Protein 2MB0 (pdb70)

Structure (mmCIF, N/CA/C/O backbone):
data_2MB0
#
_entry.id   2MB0
#
loop_
_entity.id
_entity.type
_entity.pdbx_description
1 polymer 'RNA-binding motif protein, X chromosome'
2 polymer "RNA_(5'-R(*AP*UP*CP*AP*AP*A)-3')"
#
loop_
_atom_site.group_PDB
_atom_site.id
_atom_site.type_symbol
_atom_site.label_atom_id
_atom_site.label_alt_id
_atom_site.label_comp_id
_atom_site.label_asym_id
_atom_site.label_entity_id
_atom_site.label_seq_id
_atom_site.pdbx_PDB_ins_code
_atom_site.Cartn_x
_atom_site.Cartn_y
_atom_site.Cartn_z
_atom_site.occupancy
_atom_site.B_iso_or_equiv
_atom_site.auth_seq_id
_atom_site.auth_comp_id
_atom_site.auth_asym_id
_atom_site.auth_atom_id
_atom_site.pdbx_PDB_model_num
ATOM 1 N N . MET A 1 1 ? -3.209 4.097 -0.618 1.00 0.00 1 MET B N 1
ATOM 2 C CA . MET A 1 1 ? -2.686 4.502 -1.936 1.00 0.00 1 MET B CA 1
ATOM 3 C C . MET A 1 1 ? -2.637 3.313 -2.880 1.00 0.00 1 MET B C 1
ATOM 4 O O . MET A 1 1 ? -1.837 2.399 -2.689 1.00 0.00 1 MET B O 1
ATOM 20 N N . VAL A 1 2 ? -3.496 3.330 -3.901 1.00 0.00 2 VAL B N 1
ATOM 21 C CA . VAL A 1 2 ? -3.496 2.317 -4.942 1.00 0.00 2 VAL B CA 1
ATOM 22 C C . VAL A 1 2 ? -2.743 2.886 -6.137 1.00 0.00 2 VAL B C 1
ATOM 23 O O . VAL A 1 2 ? -3.211 3.796 -6.818 1.00 0.00 2 VAL B O 1
ATOM 36 N N . GLU A 1 3 ? -1.558 2.336 -6.383 1.00 0.00 3 GLU B N 1
ATOM 37 C CA . GLU A 1 3 ? -0.674 2.816 -7.429 1.00 0.00 3 GLU B CA 1
ATOM 38 C C . GLU A 1 3 ? -0.142 1.668 -8.274 1.00 0.00 3 GLU B C 1
ATOM 39 O O . GLU A 1 3 ? 0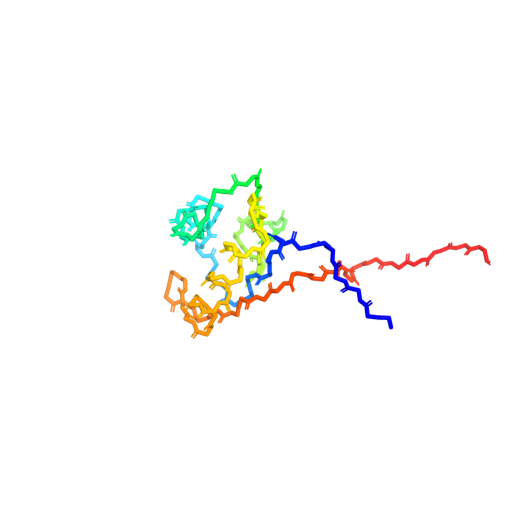.263 0.625 -7.764 1.00 0.00 3 GLU B O 1
ATOM 51 N N . ALA A 1 4 ? -0.151 1.892 -9.588 1.00 0.00 4 ALA B N 1
ATOM 52 C CA . ALA A 1 4 ? 0.377 0.968 -10.569 1.00 0.00 4 ALA B CA 1
ATOM 53 C C . ALA A 1 4 ? 1.102 1.788 -11.629 1.00 0.00 4 ALA B C 1
ATOM 54 O O . ALA A 1 4 ? 0.501 2.593 -12.336 1.00 0.00 4 ALA B O 1
ATOM 61 N N . ASP A 1 5 ? 2.412 1.566 -11.716 1.00 0.00 5 ASP B N 1
ATOM 62 C CA . ASP A 1 5 ? 3.312 2.294 -12.597 1.00 0.00 5 ASP B CA 1
ATOM 63 C C . ASP A 1 5 ? 3.149 1.882 -14.064 1.00 0.00 5 ASP B C 1
ATOM 64 O O . ASP A 1 5 ? 3.999 1.179 -14.608 1.00 0.00 5 ASP B O 1
ATOM 73 N N . ARG A 1 6 ? 2.041 2.343 -14.666 1.00 0.00 6 ARG B N 1
ATOM 74 C CA . ARG A 1 6 ? 1.621 2.197 -16.062 1.00 0.00 6 ARG B CA 1
ATOM 75 C C . ARG A 1 6 ? 1.607 0.766 -16.620 1.00 0.00 6 ARG B C 1
ATOM 76 O O . ARG A 1 6 ? 2.420 -0.074 -16.235 1.00 0.00 6 ARG B O 1
ATOM 97 N N . PRO A 1 7 ? 0.678 0.470 -17.542 1.00 0.00 7 PRO B N 1
ATOM 98 C CA . PRO A 1 7 ? 0.565 -0.827 -18.191 1.00 0.00 7 PRO B CA 1
ATOM 99 C C . PRO A 1 7 ? 1.863 -1.262 -18.863 1.00 0.00 7 PRO B C 1
ATOM 100 O O . PRO A 1 7 ? 2.597 -0.432 -19.396 1.00 0.00 7 PRO B O 1
ATOM 111 N N . GLY A 1 8 ? 2.146 -2.567 -18.844 1.00 0.00 8 GLY B N 1
ATOM 112 C CA . GLY A 1 8 ? 3.266 -3.122 -19.576 1.00 0.00 8 GLY B CA 1
ATOM 113 C C . GLY A 1 8 ? 4.411 -3.450 -18.639 1.00 0.00 8 GLY B C 1
ATOM 114 O O . GLY A 1 8 ? 5.313 -4.186 -19.029 1.00 0.00 8 GLY B O 1
ATOM 118 N N . LYS A 1 9 ? 4.392 -2.921 -17.409 1.00 0.00 9 LYS B N 1
ATOM 119 C CA . LYS A 1 9 ? 5.443 -3.230 -16.465 1.00 0.00 9 LYS B CA 1
ATOM 120 C C . LYS A 1 9 ? 4.951 -4.325 -15.542 1.00 0.00 9 LYS B C 1
ATOM 121 O O . LYS A 1 9 ? 3.876 -4.215 -14.957 1.00 0.00 9 LYS B O 1
ATOM 140 N N . LEU A 1 10 ? 5.739 -5.386 -15.410 1.00 0.00 10 LEU B N 1
ATOM 141 C CA . LEU A 1 10 ? 5.360 -6.534 -14.615 1.00 0.00 10 LEU B CA 1
ATOM 142 C C . LEU A 1 10 ? 6.255 -6.639 -13.390 1.00 0.00 10 LEU B C 1
ATOM 143 O O . LEU A 1 10 ? 7.379 -6.141 -13.392 1.00 0.00 10 LEU B O 1
ATOM 159 N N . PHE A 1 11 ? 5.737 -7.293 -12.352 1.00 0.00 11 PHE B N 1
ATOM 160 C CA . PHE A 1 11 ? 6.470 -7.642 -11.153 1.00 0.00 11 PHE B CA 1
ATOM 161 C C . PHE A 1 11 ? 6.666 -9.147 -11.163 1.00 0.00 11 PHE B C 1
ATOM 162 O O . PHE A 1 11 ? 5.702 -9.891 -11.342 1.00 0.00 11 PHE B O 1
ATOM 179 N N . ILE A 1 12 ? 7.905 -9.594 -10.974 1.00 0.00 12 ILE B N 1
ATOM 180 C CA . ILE A 1 12 ? 8.259 -10.999 -11.079 1.00 0.00 12 ILE B CA 1
ATOM 181 C C . ILE A 1 12 ? 8.830 -11.476 -9.746 1.00 0.00 12 ILE B C 1
ATOM 182 O O . ILE A 1 12 ? 10.044 -11.571 -9.594 1.00 0.00 12 ILE B O 1
ATOM 198 N N . GLY A 1 13 ? 7.966 -11.774 -8.769 1.00 0.00 13 GLY B N 1
ATOM 199 C CA . GLY A 1 13 ? 8.435 -12.126 -7.434 1.00 0.00 13 GLY B CA 1
ATOM 200 C C . GLY A 1 13 ? 8.552 -13.637 -7.237 1.00 0.00 13 GLY B C 1
ATOM 201 O O . GLY A 1 13 ? 7.745 -14.389 -7.774 1.00 0.00 13 GLY B O 1
ATOM 205 N N . GLY A 1 14 ? 9.550 -14.085 -6.472 1.00 0.00 14 GLY B N 1
ATOM 206 C CA . GLY A 1 14 ? 9.706 -15.486 -6.102 1.00 0.00 14 GLY B CA 1
ATOM 207 C C . GLY A 1 14 ? 10.783 -16.168 -6.936 1.00 0.00 14 GLY B C 1
ATOM 208 O O . GLY A 1 14 ? 10.934 -17.390 -6.886 1.00 0.00 14 GLY B O 1
ATOM 212 N N . LEU A 1 15 ? 11.535 -15.377 -7.707 1.00 0.00 15 LEU B N 1
ATOM 213 C CA . LEU A 1 15 ? 12.554 -15.890 -8.604 1.00 0.00 15 LEU B CA 1
ATOM 214 C C . LEU A 1 15 ? 13.697 -16.540 -7.840 1.00 0.00 15 LEU B C 1
ATOM 215 O O . LEU A 1 15 ? 13.862 -16.349 -6.635 1.00 0.00 15 LEU B O 1
ATOM 231 N N . ASN A 1 16 ? 14.499 -17.321 -8.567 1.00 0.00 16 ASN B N 1
ATOM 232 C CA . ASN A 1 16 ? 15.678 -17.956 -8.031 1.00 0.00 16 ASN B CA 1
ATOM 233 C C . ASN A 1 16 ? 16.795 -16.933 -7.843 1.00 0.00 16 ASN B C 1
ATOM 234 O O . ASN A 1 16 ? 16.782 -15.869 -8.461 1.00 0.00 16 ASN B O 1
ATOM 245 N N . THR A 1 17 ? 17.771 -17.245 -6.992 1.00 0.00 17 THR B N 1
ATOM 246 C CA . THR A 1 17 ? 18.916 -16.372 -6.779 1.00 0.00 17 THR B CA 1
ATOM 247 C C . THR A 1 17 ? 19.871 -16.454 -7.965 1.00 0.00 17 THR B C 1
ATOM 248 O O . THR A 1 17 ? 20.794 -15.650 -8.084 1.00 0.00 17 THR B O 1
ATOM 259 N N . GLU A 1 18 ? 19.638 -17.435 -8.837 1.00 0.00 18 GLU B N 1
ATOM 260 C CA . GLU A 1 18 ? 20.499 -17.743 -9.966 1.00 0.00 18 GLU B CA 1
ATOM 261 C C . GLU A 1 18 ? 19.976 -17.093 -11.244 1.00 0.00 18 GLU B C 1
ATOM 262 O O . GLU A 1 18 ? 20.656 -17.092 -12.268 1.00 0.00 18 GLU B O 1
ATOM 274 N N . THR A 1 19 ? 18.761 -16.535 -11.184 1.00 0.00 19 THR B N 1
ATOM 275 C CA . THR A 1 19 ? 18.144 -15.867 -12.317 1.00 0.00 19 THR B CA 1
ATOM 276 C C . THR A 1 19 ? 18.761 -14.487 -12.505 1.00 0.00 19 THR B C 1
ATOM 277 O O . THR A 1 19 ? 19.109 -13.819 -11.532 1.00 0.00 19 THR B O 1
ATOM 288 N N . ASN A 1 20 ? 18.892 -14.063 -13.763 1.00 0.00 20 ASN B N 1
ATOM 289 C CA . ASN A 1 20 ? 19.367 -12.730 -14.089 1.00 0.00 20 ASN B CA 1
ATOM 290 C C . ASN A 1 20 ? 18.497 -12.140 -15.186 1.00 0.00 20 ASN B C 1
ATOM 291 O O . ASN A 1 20 ? 17.449 -12.682 -15.523 1.00 0.00 20 ASN B O 1
ATOM 302 N N . GLU A 1 21 ? 18.950 -11.020 -15.740 1.00 0.00 21 GLU B N 1
ATOM 303 C CA . GLU A 1 21 ? 18.188 -10.257 -16.710 1.00 0.00 21 GLU B CA 1
ATOM 304 C C . GLU A 1 21 ? 18.086 -11.013 -18.032 1.00 0.00 21 GLU B C 1
ATOM 305 O O . GLU A 1 21 ? 17.066 -10.930 -18.706 1.00 0.00 21 GLU B O 1
ATOM 317 N N . LYS A 1 22 ? 19.133 -11.754 -18.411 1.00 0.00 22 LYS B N 1
ATOM 318 C CA . LYS A 1 22 ? 19.136 -12.464 -19.682 1.00 0.00 22 LYS B CA 1
ATOM 319 C C . LYS A 1 22 ? 18.095 -13.580 -19.688 1.00 0.00 22 LYS B C 1
ATOM 320 O O . LYS A 1 22 ? 17.562 -13.926 -20.738 1.00 0.00 22 LYS B O 1
ATOM 339 N N . ALA A 1 23 ? 17.798 -14.146 -18.520 1.00 0.00 23 ALA B N 1
ATOM 340 C CA . ALA A 1 23 ? 16.850 -15.241 -18.420 1.00 0.00 23 ALA B CA 1
ATOM 341 C C . ALA A 1 23 ? 15.443 -14.661 -18.355 1.00 0.00 23 ALA B C 1
ATOM 342 O O . ALA A 1 23 ? 14.462 -15.325 -18.677 1.00 0.00 23 ALA B O 1
ATOM 349 N N . LEU A 1 24 ? 15.365 -13.401 -17.929 1.00 0.00 24 LEU B N 1
ATOM 350 C CA . LEU A 1 24 ? 14.138 -12.675 -17.701 1.00 0.00 24 LEU B CA 1
ATOM 351 C C . LEU A 1 24 ? 13.686 -12.009 -18.993 1.00 0.00 24 LEU B C 1
ATOM 352 O O . LEU A 1 24 ? 12.497 -11.796 -19.202 1.00 0.00 24 LEU B O 1
ATOM 368 N N . GLU A 1 25 ? 14.639 -11.682 -19.865 1.00 0.00 25 GLU B N 1
ATOM 369 C CA . GLU A 1 25 ? 14.314 -11.179 -21.188 1.00 0.00 25 GLU B CA 1
ATOM 370 C C . GLU A 1 25 ? 13.965 -12.333 -22.115 1.00 0.00 25 GLU B C 1
ATOM 371 O O . GLU A 1 25 ? 13.185 -12.192 -23.053 1.00 0.00 25 GLU B O 1
ATOM 383 N N . ALA A 1 26 ? 14.568 -13.484 -21.828 1.00 0.00 26 ALA B N 1
ATOM 384 C CA . ALA A 1 26 ? 14.447 -14.673 -22.654 1.00 0.00 26 ALA B CA 1
ATOM 385 C C . ALA A 1 26 ? 13.145 -15.413 -22.372 1.00 0.00 26 ALA B C 1
ATOM 386 O O . ALA A 1 26 ? 12.669 -16.167 -23.219 1.00 0.00 26 ALA B O 1
ATOM 393 N N . VAL A 1 27 ? 12.577 -15.195 -21.186 1.00 0.00 27 VAL B N 1
ATOM 394 C CA . VAL A 1 27 ? 11.394 -15.917 -20.748 1.00 0.00 27 VAL B CA 1
ATOM 395 C C . VAL A 1 27 ? 10.123 -15.093 -20.872 1.00 0.00 27 VAL B C 1
ATOM 396 O O . VAL A 1 27 ? 9.057 -15.621 -21.179 1.00 0.00 27 VAL B O 1
ATOM 409 N N . PHE A 1 28 ? 10.230 -13.789 -20.636 1.00 0.00 28 PHE B N 1
ATOM 410 C CA . PHE A 1 28 ? 9.095 -12.895 -20.814 1.00 0.00 28 PHE B CA 1
ATOM 411 C C . PHE A 1 28 ? 9.075 -12.303 -22.219 1.00 0.00 28 PHE B C 1
ATOM 412 O O . PHE A 1 28 ? 8.090 -11.689 -22.618 1.00 0.00 28 PHE B O 1
ATOM 429 N N . GLY A 1 29 ? 10.158 -12.488 -22.978 1.00 0.00 29 GLY B N 1
ATOM 430 C CA . GLY A 1 29 ? 10.196 -12.033 -24.362 1.00 0.00 29 GLY B CA 1
ATOM 431 C C . GLY A 1 29 ? 9.398 -12.978 -25.255 1.00 0.00 29 GLY B C 1
ATOM 432 O O . GLY A 1 29 ? 9.256 -12.745 -26.453 1.00 0.00 29 GLY B O 1
ATOM 436 N N . LYS A 1 30 ? 8.874 -14.052 -24.654 1.00 0.00 30 LYS B N 1
ATOM 437 C CA . LYS A 1 30 ? 8.096 -15.082 -25.320 1.00 0.00 30 LYS B CA 1
ATOM 438 C C . LYS A 1 30 ? 6.645 -14.649 -25.492 1.00 0.00 30 LYS B C 1
ATOM 439 O O . LYS A 1 30 ? 5.887 -15.278 -26.230 1.00 0.00 30 LYS B O 1
ATOM 458 N N . TYR A 1 31 ? 6.274 -13.574 -24.798 1.00 0.00 31 TYR B N 1
ATOM 459 C CA . TYR A 1 31 ? 4.917 -13.056 -24.799 1.00 0.00 31 TYR B CA 1
ATOM 460 C C . TYR A 1 31 ? 4.806 -11.695 -25.486 1.00 0.00 31 TYR B C 1
ATOM 461 O O . TYR A 1 31 ? 3.707 -11.301 -25.872 1.00 0.00 31 TYR B O 1
ATOM 479 N N . GLY A 1 32 ? 5.920 -10.975 -25.642 1.00 0.00 32 GLY B N 1
ATOM 480 C CA . GLY A 1 32 ? 5.905 -9.659 -26.258 1.00 0.00 32 GLY B CA 1
ATOM 481 C C . GLY A 1 32 ? 7.294 -9.083 -26.419 1.00 0.00 32 GLY B C 1
ATOM 482 O O . GLY A 1 32 ? 8.256 -9.567 -25.821 1.00 0.00 32 GLY B O 1
ATOM 486 N N . ARG A 1 33 ? 7.393 -8.033 -27.237 1.00 0.00 33 ARG B N 1
ATOM 487 C CA . ARG A 1 33 ? 8.641 -7.351 -27.452 1.00 0.00 33 ARG B CA 1
ATOM 488 C C . ARG A 1 33 ? 8.961 -6.535 -26.216 1.00 0.00 33 ARG B C 1
ATOM 489 O O . ARG A 1 33 ? 8.230 -5.618 -25.852 1.00 0.00 33 ARG B O 1
ATOM 510 N N . ILE A 1 34 ? 10.064 -6.884 -25.570 1.00 0.00 34 ILE B N 1
ATOM 511 C CA . ILE A 1 34 ? 10.529 -6.198 -24.378 1.00 0.00 34 ILE B CA 1
ATOM 512 C C . ILE A 1 34 ? 11.164 -4.861 -24.741 1.00 0.00 34 ILE B C 1
ATOM 513 O O . ILE A 1 34 ? 11.856 -4.752 -25.752 1.00 0.00 34 ILE B O 1
ATOM 529 N N . VAL A 1 35 ? 10.922 -3.846 -23.905 1.00 0.00 35 VAL B N 1
ATOM 530 C CA . VAL A 1 35 ? 11.531 -2.531 -24.052 1.00 0.00 35 VAL B CA 1
ATOM 531 C C . VAL A 1 35 ? 12.517 -2.282 -22.915 1.00 0.00 35 VAL B C 1
ATOM 532 O O . VAL A 1 35 ? 13.424 -1.464 -23.052 1.00 0.00 35 VAL B O 1
ATOM 545 N N . GLU A 1 36 ? 12.340 -2.985 -21.793 1.00 0.00 36 GLU B N 1
ATOM 546 C CA . GLU A 1 36 ? 13.231 -2.885 -20.649 1.00 0.00 36 GLU B CA 1
ATOM 547 C C . GLU A 1 36 ? 13.054 -4.103 -19.747 1.00 0.00 36 GLU B C 1
ATOM 548 O O . GLU A 1 36 ? 11.961 -4.662 -19.667 1.00 0.00 36 GLU B O 1
ATOM 560 N N . VAL A 1 37 ? 14.121 -4.518 -19.061 1.00 0.00 37 VAL B N 1
ATOM 561 C CA . VAL A 1 37 ? 14.036 -5.543 -18.031 1.00 0.00 37 VAL B CA 1
ATOM 562 C C . VAL A 1 37 ? 14.839 -5.113 -16.815 1.00 0.00 37 VAL B C 1
ATOM 563 O O . VAL A 1 37 ? 15.882 -4.472 -16.932 1.00 0.00 37 VAL B O 1
ATOM 576 N N . LEU A 1 38 ? 14.326 -5.484 -15.643 1.00 0.00 38 LEU B N 1
ATOM 577 C CA . LEU A 1 38 ? 14.987 -5.268 -14.369 1.00 0.00 38 LEU B CA 1
ATOM 578 C C . LEU A 1 38 ? 15.189 -6.613 -13.704 1.00 0.00 38 LEU B C 1
ATOM 579 O O . LEU A 1 38 ? 14.455 -7.563 -13.967 1.00 0.00 38 LEU B O 1
ATOM 595 N N . LEU A 1 39 ? 16.191 -6.684 -12.840 1.00 0.00 39 LEU B N 1
ATOM 596 C CA . LEU A 1 39 ? 16.398 -7.827 -11.984 1.00 0.00 39 LEU B CA 1
ATOM 597 C C . LEU A 1 39 ? 17.058 -7.285 -10.733 1.00 0.00 39 LEU B C 1
ATOM 598 O O . LEU A 1 39 ? 18.160 -6.736 -10.800 1.00 0.00 39 LEU B O 1
ATOM 614 N N . MET A 1 40 ? 16.391 -7.431 -9.593 1.00 0.00 40 MET B N 1
ATOM 615 C CA . MET A 1 40 ? 16.859 -6.785 -8.385 1.00 0.00 40 MET B CA 1
ATOM 616 C C . MET A 1 40 ? 17.842 -7.706 -7.690 1.00 0.00 40 MET B C 1
ATOM 617 O O . MET A 1 40 ? 17.635 -8.917 -7.688 1.00 0.00 40 MET B O 1
ATOM 631 N N . LYS A 1 41 ? 18.907 -7.158 -7.099 1.00 0.00 41 LYS B N 1
ATOM 632 C CA . LYS A 1 41 ? 19.891 -7.994 -6.433 1.00 0.00 41 LYS B CA 1
ATOM 633 C C . LYS A 1 41 ? 20.570 -7.314 -5.256 1.00 0.00 41 LYS B C 1
ATOM 634 O O . LYS A 1 41 ? 20.602 -6.092 -5.140 1.00 0.00 41 LYS B O 1
ATOM 653 N N . ASP A 1 42 ? 21.111 -8.169 -4.385 1.00 0.00 42 ASP B N 1
ATOM 654 C CA . ASP A 1 42 ? 21.910 -7.773 -3.239 1.00 0.00 42 ASP B CA 1
ATOM 655 C C . ASP A 1 42 ? 23.104 -6.929 -3.696 1.00 0.00 42 ASP B C 1
ATOM 656 O O . ASP A 1 42 ? 23.640 -7.144 -4.783 1.00 0.00 42 ASP B O 1
ATOM 665 N N . ARG A 1 43 ? 23.524 -5.963 -2.874 1.00 0.00 43 ARG B N 1
ATOM 666 C CA . ARG A 1 43 ? 24.598 -5.044 -3.237 1.00 0.00 43 ARG B CA 1
ATOM 667 C C . ARG A 1 43 ? 25.977 -5.559 -2.826 1.00 0.00 43 ARG B C 1
ATOM 668 O O . ARG A 1 43 ? 26.985 -4.911 -3.111 1.00 0.00 43 ARG B O 1
ATOM 689 N N . GLU A 1 44 ? 26.025 -6.717 -2.166 1.00 0.00 44 GLU B N 1
ATOM 690 C CA . GLU A 1 44 ? 27.270 -7.326 -1.722 1.00 0.00 44 GLU B CA 1
ATOM 691 C C . GLU A 1 44 ? 27.513 -8.685 -2.382 1.00 0.00 44 GLU B C 1
ATOM 692 O O . GLU A 1 44 ? 28.635 -9.193 -2.320 1.00 0.00 44 GLU B O 1
ATOM 704 N N . THR A 1 45 ? 26.491 -9.274 -3.008 1.00 0.00 45 THR B N 1
ATOM 705 C CA . THR A 1 45 ? 26.637 -10.570 -3.671 1.00 0.00 45 THR B CA 1
ATOM 706 C C . THR A 1 45 ? 26.139 -10.524 -5.104 1.00 0.00 45 THR B C 1
ATOM 707 O O . THR A 1 45 ? 26.449 -11.420 -5.890 1.00 0.00 45 THR B O 1
ATOM 718 N N . ASN A 1 46 ? 25.372 -9.485 -5.450 1.00 0.00 46 ASN B N 1
ATOM 719 C CA . ASN A 1 46 ? 24.913 -9.277 -6.812 1.00 0.00 46 ASN B CA 1
ATOM 720 C C . ASN A 1 46 ? 24.123 -10.473 -7.358 1.00 0.00 46 ASN B C 1
ATOM 721 O O . ASN A 1 46 ? 24.033 -10.662 -8.570 1.00 0.00 46 ASN B O 1
ATOM 732 N N . LYS A 1 47 ? 23.548 -11.278 -6.458 1.00 0.00 47 LYS B N 1
ATOM 733 C CA . LYS A 1 47 ? 22.747 -12.447 -6.796 1.00 0.00 47 LYS B CA 1
ATOM 734 C C . LYS A 1 47 ? 21.385 -12.042 -7.334 1.00 0.00 47 LYS B C 1
ATOM 735 O O . LYS A 1 47 ? 21.208 -11.842 -8.536 1.00 0.00 47 LYS B O 1
ATOM 754 N N . SER A 1 48 ? 20.432 -11.924 -6.417 1.00 0.00 48 SER B N 1
ATOM 755 C CA . SER A 1 48 ? 19.056 -11.542 -6.672 1.00 0.00 48 SER B CA 1
ATOM 756 C C . SER A 1 48 ? 18.389 -11.182 -5.345 1.00 0.00 48 SER B C 1
ATOM 757 O O . SER A 1 48 ? 18.778 -11.694 -4.295 1.00 0.00 48 SER B O 1
ATOM 765 N N . ARG A 1 49 ? 17.382 -10.308 -5.390 1.00 0.00 49 ARG B N 1
ATOM 766 C CA . ARG A 1 49 ? 16.544 -9.993 -4.239 1.00 0.00 49 ARG B CA 1
ATOM 767 C C . ARG A 1 49 ? 15.355 -10.953 -4.220 1.00 0.00 49 ARG B C 1
ATOM 768 O O . ARG A 1 49 ? 14.527 -10.907 -3.313 1.00 0.00 49 ARG B O 1
ATOM 789 N N . GLY A 1 50 ? 15.275 -11.825 -5.231 1.00 0.00 50 GLY B N 1
ATOM 790 C CA . GLY A 1 50 ? 14.205 -12.799 -5.387 1.00 0.00 50 GLY B CA 1
ATOM 791 C C . GLY A 1 50 ? 13.003 -12.224 -6.130 1.00 0.00 50 GLY B C 1
ATOM 792 O O . GLY A 1 50 ? 12.014 -12.928 -6.319 1.00 0.00 50 GLY B O 1
ATOM 796 N N . PHE A 1 51 ? 13.070 -10.963 -6.562 1.00 0.00 51 PHE B N 1
ATOM 797 C CA . PHE A 1 51 ? 12.016 -10.391 -7.385 1.00 0.00 51 PHE B CA 1
ATOM 798 C C . PHE A 1 51 ? 12.618 -9.482 -8.452 1.00 0.00 51 PHE B C 1
ATOM 799 O O . PHE A 1 51 ? 13.764 -9.049 -8.340 1.00 0.00 51 PHE B O 1
ATOM 816 N N . ALA A 1 52 ? 11.837 -9.200 -9.495 1.00 0.00 52 ALA B N 1
ATOM 817 C CA . ALA A 1 52 ? 12.312 -8.442 -10.639 1.00 0.00 52 ALA B CA 1
ATOM 818 C C . ALA A 1 52 ? 11.162 -7.726 -11.344 1.00 0.00 52 ALA B C 1
ATOM 819 O O . ALA A 1 52 ? 10.017 -7.792 -10.896 1.00 0.00 52 ALA B O 1
ATOM 826 N N . PHE A 1 53 ? 11.475 -7.040 -12.448 1.00 0.00 53 PHE B N 1
ATOM 827 C CA . PHE A 1 53 ? 10.493 -6.300 -13.225 1.00 0.00 53 PHE B CA 1
ATOM 828 C C . PHE A 1 53 ? 10.800 -6.429 -14.715 1.00 0.00 53 PHE B C 1
ATOM 829 O O . PHE A 1 53 ? 11.919 -6.759 -15.094 1.00 0.00 53 PHE B O 1
ATOM 846 N N . VAL A 1 54 ? 9.806 -6.166 -15.565 1.00 0.00 54 VAL B N 1
ATOM 847 C CA . VAL A 1 54 ? 9.983 -6.200 -17.010 1.00 0.00 54 VAL B CA 1
ATOM 848 C C . VAL A 1 54 ? 8.962 -5.284 -17.661 1.00 0.00 54 VAL B C 1
ATOM 849 O O . VAL A 1 54 ? 7.814 -5.236 -17.226 1.00 0.00 54 VAL B O 1
ATOM 862 N N . THR A 1 55 ? 9.379 -4.560 -18.702 1.00 0.00 55 THR B N 1
ATOM 863 C CA . THR A 1 55 ? 8.491 -3.683 -19.444 1.00 0.00 55 THR B CA 1
ATOM 864 C C . THR A 1 55 ? 8.290 -4.207 -20.859 1.00 0.00 55 THR B C 1
ATOM 865 O O . THR A 1 55 ? 9.255 -4.389 -21.602 1.00 0.00 55 THR B O 1
ATOM 876 N N . PHE A 1 56 ? 7.028 -4.444 -21.220 1.00 0.00 56 PHE B N 1
ATOM 877 C CA . PHE A 1 56 ? 6.631 -4.871 -22.551 1.00 0.00 56 PHE B CA 1
ATOM 878 C C . PHE A 1 56 ? 6.277 -3.688 -23.447 1.00 0.00 56 PHE B C 1
ATOM 879 O O . PHE A 1 56 ? 5.914 -2.620 -22.953 1.00 0.00 56 PHE B O 1
ATOM 896 N N . GLU A 1 57 ? 6.378 -3.874 -24.765 1.00 0.00 57 GLU B N 1
ATOM 897 C CA . GLU A 1 57 ? 5.965 -2.873 -25.728 1.00 0.00 57 GLU B CA 1
ATOM 898 C C . GLU A 1 57 ? 4.441 -2.797 -25.825 1.00 0.00 57 GLU B C 1
ATOM 899 O O . GLU A 1 57 ? 3.911 -1.774 -26.254 1.00 0.00 57 GLU B O 1
ATOM 911 N N . SER A 1 58 ? 3.730 -3.862 -25.431 1.00 0.00 58 SER B N 1
ATOM 912 C CA . SER A 1 58 ? 2.275 -3.835 -25.384 1.00 0.00 58 SER B CA 1
ATOM 913 C C . SER A 1 58 ? 1.812 -4.146 -23.969 1.00 0.00 58 SER B C 1
ATOM 914 O O . SER A 1 58 ? 2.398 -4.995 -23.297 1.00 0.00 58 SER B O 1
ATOM 922 N N . PRO A 1 59 ? 0.758 -3.468 -23.499 1.00 0.00 59 PRO B N 1
ATOM 923 C CA . PRO A 1 59 ? 0.240 -3.658 -22.161 1.00 0.00 59 PRO B CA 1
ATOM 924 C C . PRO A 1 59 ? -0.499 -4.987 -22.064 1.00 0.00 59 PRO B C 1
ATOM 925 O O . PRO A 1 59 ? -0.847 -5.397 -20.963 1.00 0.00 59 PRO B O 1
ATOM 936 N N . ALA A 1 60 ? -0.741 -5.662 -23.194 1.00 0.00 60 ALA B N 1
ATOM 937 C CA . ALA A 1 60 ? -1.504 -6.897 -23.210 1.00 0.00 60 ALA B CA 1
ATOM 938 C C . ALA A 1 60 ? -0.604 -8.078 -23.552 1.00 0.00 60 ALA B C 1
ATOM 939 O O . ALA A 1 60 ? -0.994 -9.228 -23.354 1.00 0.00 60 ALA B O 1
ATOM 946 N N . ASP A 1 61 ? 0.600 -7.810 -24.061 1.00 0.00 61 ASP B N 1
ATOM 947 C CA . ASP A 1 61 ? 1.598 -8.853 -24.194 1.00 0.00 61 ASP B CA 1
ATOM 948 C C . ASP A 1 61 ? 2.094 -9.189 -22.790 1.00 0.00 61 ASP B C 1
ATOM 949 O O . ASP A 1 61 ? 2.508 -10.314 -22.519 1.00 0.00 61 ASP B O 1
ATOM 958 N N . ALA A 1 62 ? 2.038 -8.194 -21.899 1.00 0.00 62 ALA B N 1
ATOM 959 C CA . ALA A 1 62 ? 2.370 -8.373 -20.500 1.00 0.00 62 ALA B CA 1
ATOM 960 C C . ALA A 1 62 ? 1.230 -9.075 -19.768 1.00 0.00 62 ALA B C 1
ATOM 961 O O . ALA A 1 62 ? 1.471 -9.810 -18.818 1.00 0.00 62 ALA B O 1
ATOM 968 N N . LYS A 1 63 ? -0.017 -8.855 -20.206 1.00 0.00 63 LYS B N 1
ATOM 969 C CA . LYS A 1 63 ? -1.160 -9.557 -19.639 1.00 0.00 63 LYS B CA 1
ATOM 970 C C . LYS A 1 63 ? -1.084 -11.025 -20.021 1.00 0.00 63 LYS B C 1
ATOM 971 O O . LYS A 1 63 ? -1.413 -11.887 -19.218 1.00 0.00 63 LYS B O 1
ATOM 990 N N . ASP A 1 64 ? -0.652 -11.310 -21.249 1.00 0.00 64 ASP B N 1
ATOM 991 C CA . ASP A 1 64 ? -0.593 -12.677 -21.730 1.00 0.00 64 ASP B CA 1
ATOM 992 C C . ASP A 1 64 ? 0.489 -13.449 -20.993 1.00 0.00 64 ASP B C 1
ATOM 993 O O . ASP A 1 64 ? 0.349 -14.648 -20.772 1.00 0.00 64 ASP B O 1
ATOM 1002 N N . ALA A 1 65 ? 1.566 -12.759 -20.607 1.00 0.00 65 ALA B N 1
ATOM 1003 C CA . ALA A 1 65 ? 2.606 -13.368 -19.797 1.00 0.00 65 ALA B CA 1
ATOM 1004 C C . ALA A 1 65 ? 2.127 -13.493 -18.355 1.00 0.00 65 ALA B C 1
ATOM 1005 O O . ALA A 1 65 ? 2.316 -14.527 -17.721 1.00 0.00 65 ALA B O 1
ATOM 1012 N N . ALA A 1 66 ? 1.498 -12.443 -17.826 1.00 0.00 66 ALA B N 1
ATOM 1013 C CA . ALA A 1 66 ? 1.038 -12.434 -16.450 1.00 0.00 66 ALA B CA 1
ATOM 1014 C C . ALA A 1 66 ? -0.161 -13.369 -16.259 1.00 0.00 66 ALA B C 1
ATOM 1015 O O . ALA A 1 66 ? -0.607 -13.592 -15.135 1.00 0.00 66 ALA B O 1
ATOM 1022 N N . ARG A 1 67 ? -0.678 -13.920 -17.363 1.00 0.00 67 ARG B N 1
ATOM 1023 C CA . ARG A 1 67 ? -1.735 -14.926 -17.364 1.00 0.00 67 ARG B CA 1
ATOM 1024 C C . ARG A 1 67 ? -1.209 -16.321 -17.698 1.00 0.00 67 ARG B C 1
ATOM 1025 O O . ARG A 1 67 ? -2.003 -17.252 -17.830 1.00 0.00 67 ARG B O 1
ATOM 1046 N N . ASP A 1 68 ? 0.110 -16.490 -17.836 1.00 0.00 68 ASP B N 1
ATOM 1047 C CA . ASP A 1 68 ? 0.691 -17.753 -18.241 1.00 0.00 68 ASP B CA 1
ATOM 1048 C C . ASP A 1 68 ? 1.782 -18.143 -17.266 1.00 0.00 68 ASP B C 1
ATOM 1049 O O . ASP A 1 68 ? 1.794 -19.244 -16.724 1.00 0.00 68 ASP B O 1
ATOM 1058 N N . MET A 1 69 ? 2.691 -17.194 -17.063 1.00 0.00 69 MET B N 1
ATOM 1059 C CA . MET A 1 69 ? 3.868 -17.328 -16.245 1.00 0.00 69 MET B CA 1
ATOM 1060 C C . MET A 1 69 ? 3.570 -17.076 -14.769 1.00 0.00 69 MET B C 1
ATOM 1061 O O . MET A 1 69 ? 4.425 -17.325 -13.921 1.00 0.00 69 MET B O 1
ATOM 1075 N N . ASN A 1 70 ? 2.373 -16.591 -14.442 1.00 0.00 70 ASN B N 1
ATOM 1076 C CA . ASN A 1 70 ? 2.006 -16.349 -13.058 1.00 0.00 70 ASN B CA 1
ATOM 1077 C C . ASN A 1 70 ? 1.720 -17.683 -12.375 1.00 0.00 70 ASN B C 1
ATOM 1078 O O . ASN A 1 70 ? 0.891 -18.462 -12.843 1.00 0.00 70 ASN B O 1
ATOM 1089 N N . GLY A 1 71 ? 2.413 -17.943 -11.266 1.00 0.00 71 GLY B N 1
ATOM 1090 C CA . GLY A 1 71 ? 2.243 -19.163 -10.490 1.00 0.00 71 GLY B CA 1
ATOM 1091 C C . GLY A 1 71 ? 3.144 -20.287 -10.999 1.00 0.00 71 GLY B C 1
ATOM 1092 O O . GLY A 1 71 ? 3.192 -21.359 -10.396 1.00 0.00 71 GLY B O 1
ATOM 1096 N N . LYS A 1 72 ? 3.862 -20.053 -12.104 1.00 0.00 72 LYS B N 1
ATOM 1097 C CA . LYS A 1 72 ? 4.846 -20.960 -12.650 1.00 0.00 72 LYS B CA 1
ATOM 1098 C C . LYS A 1 72 ? 6.162 -20.783 -11.912 1.00 0.00 72 LYS B C 1
ATOM 1099 O O . LYS A 1 72 ? 6.189 -20.381 -10.755 1.00 0.00 72 LYS B O 1
ATOM 1118 N N . SER A 1 73 ? 7.259 -21.089 -12.599 1.00 0.00 73 SER B N 1
ATOM 1119 C CA . SER A 1 73 ? 8.585 -21.105 -12.012 1.00 0.00 73 SER B CA 1
ATOM 1120 C C . SER A 1 73 ? 9.647 -20.547 -12.938 1.00 0.00 73 SER B C 1
ATOM 1121 O O . SER A 1 73 ? 9.480 -20.491 -14.155 1.00 0.00 73 SER B O 1
ATOM 1129 N N . LEU A 1 74 ? 10.750 -20.136 -12.314 1.00 0.00 74 LEU B N 1
ATOM 1130 C CA . LEU A 1 74 ? 11.921 -19.630 -12.993 1.00 0.00 74 LEU B CA 1
ATOM 1131 C C . LEU A 1 74 ? 13.136 -20.256 -12.349 1.00 0.00 74 LEU B C 1
ATOM 1132 O O . LEU A 1 74 ? 13.285 -20.214 -11.127 1.00 0.00 74 LEU B O 1
ATOM 1148 N N . ASP A 1 75 ? 14.010 -20.833 -13.170 1.00 0.00 75 ASP B N 1
ATOM 1149 C CA . ASP A 1 75 ? 15.219 -21.455 -12.679 1.00 0.00 75 ASP B CA 1
ATOM 1150 C C . ASP A 1 75 ? 14.938 -22.470 -11.573 1.00 0.00 75 ASP B C 1
ATOM 1151 O O . ASP A 1 75 ? 15.808 -22.786 -10.764 1.00 0.00 75 ASP B O 1
ATOM 1160 N N . GLY A 1 76 ? 13.708 -22.983 -11.533 1.00 0.00 76 GLY B N 1
ATOM 1161 C CA . GLY A 1 76 ? 13.332 -24.008 -10.591 1.00 0.00 76 GLY B CA 1
ATOM 1162 C C . GLY A 1 76 ? 12.574 -23.481 -9.375 1.00 0.00 76 GLY B C 1
ATOM 1163 O O . GLY A 1 76 ? 12.151 -24.277 -8.537 1.00 0.00 76 GLY B O 1
ATOM 1167 N N . LYS A 1 77 ? 12.396 -22.157 -9.264 1.00 0.00 77 LYS B N 1
ATOM 1168 C CA . LYS A 1 77 ? 11.748 -21.536 -8.115 1.00 0.00 77 LYS B CA 1
ATOM 1169 C C . LYS A 1 77 ? 10.443 -20.871 -8.539 1.00 0.00 77 LYS B C 1
ATOM 1170 O O . LYS A 1 77 ? 10.414 -20.112 -9.503 1.00 0.00 77 LYS B O 1
ATOM 1189 N N . ALA A 1 78 ? 9.363 -21.165 -7.810 1.00 0.00 78 ALA B N 1
ATOM 1190 C CA . ALA A 1 78 ? 8.030 -20.714 -8.181 1.00 0.00 78 ALA B CA 1
ATOM 1191 C C . ALA A 1 78 ? 7.873 -19.204 -8.003 1.00 0.00 78 ALA B C 1
ATOM 1192 O O . ALA A 1 78 ? 8.358 -18.638 -7.027 1.00 0.00 78 ALA B O 1
ATOM 1199 N N . ILE A 1 79 ? 7.193 -18.560 -8.957 1.00 0.00 79 ILE B N 1
ATOM 1200 C CA . ILE A 1 79 ? 7.060 -17.109 -8.995 1.00 0.00 79 ILE B CA 1
ATOM 1201 C C . ILE A 1 79 ? 5.619 -16.605 -9.046 1.00 0.00 79 ILE B C 1
ATOM 1202 O O . ILE A 1 79 ? 4.662 -17.366 -9.155 1.00 0.00 79 ILE B O 1
ATOM 1218 N N . LYS A 1 80 ? 5.512 -15.276 -8.970 1.00 0.00 80 LYS B N 1
ATOM 1219 C CA . LYS A 1 80 ? 4.305 -14.501 -9.181 1.00 0.00 80 LYS B CA 1
ATOM 1220 C C . LYS A 1 80 ? 4.551 -13.568 -10.358 1.00 0.00 80 LYS B C 1
ATOM 1221 O O . LYS A 1 80 ? 5.665 -13.073 -10.518 1.00 0.00 80 LYS B O 1
ATOM 1240 N N . VAL A 1 81 ? 3.524 -13.324 -11.174 1.00 0.00 81 VAL B N 1
ATOM 1241 C CA . VAL A 1 81 ? 3.614 -12.342 -12.247 1.00 0.00 81 VAL B CA 1
ATOM 1242 C C . VAL A 1 81 ? 2.357 -11.485 -12.227 1.00 0.00 81 VAL B C 1
ATOM 1243 O O . VAL A 1 81 ? 1.245 -12.006 -12.243 1.00 0.00 81 VAL B O 1
ATOM 1256 N N . GLU A 1 82 ? 2.546 -10.166 -12.191 1.00 0.00 82 GLU B N 1
ATOM 1257 C CA . GLU A 1 82 ? 1.443 -9.222 -12.047 1.00 0.00 82 GLU B CA 1
ATOM 1258 C C . GLU A 1 82 ? 1.895 -7.858 -12.557 1.00 0.00 82 GLU B C 1
ATOM 1259 O O . GLU A 1 82 ? 3.091 -7.642 -12.728 1.00 0.00 82 GLU B O 1
ATOM 1271 N N . GLN A 1 83 ? 0.970 -6.931 -12.805 1.00 0.00 83 GLN B N 1
ATOM 1272 C CA . GLN A 1 83 ? 1.355 -5.568 -13.135 1.00 0.00 83 GLN B CA 1
ATOM 1273 C C . GLN A 1 83 ? 2.107 -4.994 -11.933 1.00 0.00 83 GLN B C 1
ATOM 1274 O O . GLN A 1 83 ? 1.715 -5.207 -10.786 1.00 0.00 83 GLN B O 1
ATOM 1288 N N . ALA A 1 84 ? 3.191 -4.266 -12.199 1.00 0.00 84 ALA B N 1
ATOM 1289 C CA . ALA A 1 84 ? 4.076 -3.788 -11.153 1.00 0.00 84 ALA B CA 1
ATOM 1290 C C . ALA A 1 84 ? 3.502 -2.596 -10.397 1.00 0.00 84 ALA B C 1
ATOM 1291 O O . ALA A 1 84 ? 2.703 -1.825 -10.933 1.00 0.00 84 ALA B O 1
ATOM 1298 N N . THR A 1 85 ? 3.929 -2.457 -9.142 1.00 0.00 85 THR B N 1
ATOM 1299 C CA . THR A 1 85 ? 3.636 -1.294 -8.320 1.00 0.00 85 THR B CA 1
ATOM 1300 C C . THR A 1 85 ? 4.923 -0.526 -8.067 1.00 0.00 85 THR B C 1
ATOM 1301 O O . THR A 1 85 ? 5.995 -0.911 -8.538 1.00 0.00 85 THR B O 1
ATOM 1312 N N . LYS A 1 86 ? 4.809 0.566 -7.317 1.00 0.00 86 LYS B N 1
ATOM 1313 C CA . LYS A 1 86 ? 5.926 1.440 -7.010 1.00 0.00 86 LYS B CA 1
ATOM 1314 C C . LYS A 1 86 ? 6.705 0.934 -5.790 1.00 0.00 86 LYS B C 1
ATOM 1315 O O . LYS A 1 86 ? 6.133 0.244 -4.947 1.00 0.00 86 LYS B O 1
ATOM 1334 N N . PRO A 1 87 ? 8.003 1.268 -5.683 1.00 0.00 87 PRO B N 1
ATOM 1335 C CA . PRO A 1 87 ? 8.876 0.797 -4.619 1.00 0.00 87 PRO B CA 1
ATOM 1336 C C . PRO A 1 87 ? 8.458 1.367 -3.268 1.00 0.00 87 PRO B C 1
ATOM 1337 O O . PRO A 1 87 ? 7.719 2.348 -3.207 1.00 0.00 87 PRO B O 1
ATOM 1348 N N . SER A 1 88 ? 8.935 0.749 -2.182 1.00 0.00 88 SER B N 1
ATOM 1349 C CA . SER A 1 88 ? 8.505 1.115 -0.841 1.00 0.00 88 SER B CA 1
ATOM 1350 C C . SER A 1 88 ? 9.671 1.341 0.124 1.00 0.00 88 SER B C 1
ATOM 1351 O O . SER A 1 88 ? 9.456 1.467 1.328 1.00 0.00 88 SER B O 1
ATOM 1359 N N . PHE A 1 89 ? 10.909 1.395 -0.378 1.00 0.00 89 PHE B N 1
ATOM 1360 C CA . PHE A 1 89 ? 12.069 1.663 0.464 1.00 0.00 89 PHE B CA 1
ATOM 1361 C C . PHE A 1 89 ? 12.250 3.157 0.730 1.00 0.00 89 PHE B C 1
ATOM 1362 O O . PHE A 1 89 ? 13.205 3.556 1.394 1.00 0.00 89 PHE B O 1
ATOM 1379 N N . GLU A 1 90 ? 11.339 3.989 0.218 1.00 0.00 90 GLU B N 1
ATOM 1380 C CA . GLU A 1 90 ? 11.437 5.433 0.351 1.00 0.00 90 GLU B CA 1
ATOM 1381 C C . GLU A 1 90 ? 10.052 6.047 0.535 1.00 0.00 90 GLU B C 1
ATOM 1382 O O . GLU A 1 90 ? 9.044 5.454 0.147 1.00 0.00 90 GLU B O 1
ATOM 1394 N N . SER A 1 91 ? 10.014 7.239 1.128 1.00 0.00 91 SER B N 1
ATOM 1395 C CA . SER A 1 91 ? 8.783 7.919 1.493 1.00 0.00 91 SER B CA 1
ATOM 1396 C C . SER A 1 91 ? 8.910 9.422 1.275 1.00 0.00 91 SER B C 1
ATOM 1397 O O . SER A 1 91 ? 10.009 9.937 1.063 1.00 0.00 91 SER B O 1
ATOM 1405 N N . GLY A 1 92 ? 7.778 10.128 1.328 1.00 0.00 92 GLY B N 1
ATOM 1406 C CA . GLY A 1 92 ? 7.757 11.575 1.202 1.00 0.00 92 GLY B CA 1
ATOM 1407 C C . GLY A 1 92 ? 8.474 12.228 2.382 1.00 0.00 92 GLY B C 1
ATOM 1408 O O . GLY A 1 92 ? 8.586 11.638 3.457 1.00 0.00 92 GLY B O 1
ATOM 1412 N N . ARG A 1 93 ? 8.958 13.455 2.173 1.00 0.00 93 ARG B N 1
ATOM 1413 C CA . ARG A 1 93 ? 9.710 14.203 3.173 1.00 0.00 93 ARG B CA 1
ATOM 1414 C C . ARG A 1 93 ? 9.436 15.700 3.064 1.00 0.00 93 ARG B C 1
ATOM 1415 O O . ARG A 1 93 ? 8.975 16.171 2.024 1.00 0.00 93 ARG B O 1
ATOM 1436 N N . ARG A 1 94 ? 9.728 16.434 4.145 1.00 0.00 94 ARG B N 1
ATOM 1437 C CA . ARG A 1 94 ? 9.494 17.872 4.268 1.00 0.00 94 ARG B CA 1
ATOM 1438 C C . ARG A 1 94 ? 8.031 18.250 4.021 1.00 0.00 94 ARG B C 1
ATOM 1439 O O . ARG A 1 94 ? 7.191 17.395 3.743 1.00 0.00 94 ARG B O 1
ATOM 1460 N N . GLY A 1 95 ? 7.730 19.547 4.127 1.00 0.00 95 GLY B N 1
ATOM 1461 C CA . GLY A 1 95 ? 6.386 20.075 3.934 1.00 0.00 95 GLY B CA 1
ATOM 1462 C C . GLY A 1 95 ? 5.460 19.657 5.071 1.00 0.00 95 GLY B C 1
ATOM 1463 O O . GLY A 1 95 ? 5.876 19.816 6.242 1.00 0.00 95 GLY B O 1
ATOM 1660 N N . MET A 1 1 ? -2.790 3.735 -1.237 1.00 0.00 1 MET B N 2
ATOM 1661 C CA . MET A 1 1 ? -2.100 2.892 -2.232 1.00 0.00 1 MET B CA 2
ATOM 1662 C C . MET A 1 1 ? -3.119 2.220 -3.148 1.00 0.00 1 MET B C 2
ATOM 1663 O O . MET A 1 1 ? -3.759 1.240 -2.780 1.00 0.00 1 MET B O 2
ATOM 1679 N N . VAL A 1 2 ? -3.253 2.777 -4.352 1.00 0.00 2 VAL B N 2
ATOM 1680 C CA . VAL A 1 2 ? -4.040 2.239 -5.455 1.00 0.00 2 VAL B CA 2
ATOM 1681 C C . VAL A 1 2 ? -3.173 2.311 -6.711 1.00 0.00 2 VAL B C 2
ATOM 1682 O O . VAL A 1 2 ? -3.625 2.165 -7.842 1.00 0.00 2 VAL B O 2
ATOM 1695 N N . GLU A 1 3 ? -1.884 2.550 -6.485 1.00 0.00 3 GLU B N 2
ATOM 1696 C CA . GLU A 1 3 ? -0.952 2.905 -7.523 1.00 0.00 3 GLU B CA 2
ATOM 1697 C C . GLU A 1 3 ? -0.556 1.734 -8.409 1.00 0.00 3 GLU B C 2
ATOM 1698 O O . GLU A 1 3 ? -0.396 0.605 -7.953 1.00 0.00 3 GLU B O 2
ATOM 1710 N N . ALA A 1 4 ? -0.396 2.047 -9.694 1.00 0.00 4 ALA B N 2
ATOM 1711 C CA . ALA A 1 4 ? 0.074 1.145 -10.724 1.00 0.00 4 ALA B CA 2
ATOM 1712 C C . ALA A 1 4 ? 0.827 2.019 -11.719 1.00 0.00 4 ALA B C 2
ATOM 1713 O O . ALA A 1 4 ? 0.216 2.758 -12.492 1.00 0.00 4 ALA B O 2
ATOM 1720 N N . ASP A 1 5 ? 2.155 1.936 -11.686 1.00 0.00 5 ASP B N 2
ATOM 1721 C CA . ASP A 1 5 ? 3.039 2.851 -12.392 1.00 0.00 5 ASP B CA 2
ATOM 1722 C C . ASP A 1 5 ? 2.716 3.009 -13.880 1.00 0.00 5 ASP B C 2
ATOM 1723 O O . ASP A 1 5 ? 2.227 4.066 -14.281 1.00 0.00 5 ASP B O 2
ATOM 1732 N N . ARG A 1 6 ? 2.971 1.991 -14.703 1.00 0.00 6 ARG B N 2
ATOM 1733 C CA . ARG A 1 6 ? 2.668 2.055 -16.126 1.00 0.00 6 ARG B CA 2
ATOM 1734 C C . ARG A 1 6 ? 2.300 0.668 -16.644 1.00 0.00 6 ARG B C 2
ATOM 1735 O O . ARG A 1 6 ? 2.944 -0.308 -16.260 1.00 0.00 6 ARG B O 2
ATOM 1756 N N . PRO A 1 7 ? 1.283 0.563 -17.511 1.00 0.00 7 PRO B N 2
ATOM 1757 C CA . PRO A 1 7 ? 0.919 -0.688 -18.153 1.00 0.00 7 PRO B CA 2
ATOM 1758 C C . PRO A 1 7 ? 2.119 -1.302 -18.858 1.00 0.00 7 PRO B C 2
ATOM 1759 O O . PRO A 1 7 ? 2.933 -0.582 -19.437 1.00 0.00 7 PRO B O 2
ATOM 1770 N N . GLY A 1 8 ? 2.238 -2.627 -18.817 1.00 0.00 8 GLY B N 2
ATOM 1771 C CA . GLY A 1 8 ? 3.308 -3.314 -19.507 1.00 0.00 8 GLY B CA 2
ATOM 1772 C C . GLY A 1 8 ? 4.458 -3.582 -18.553 1.00 0.00 8 GLY B C 2
ATOM 1773 O O . GLY A 1 8 ? 5.354 -4.346 -18.900 1.00 0.00 8 GLY B O 2
ATOM 1777 N N . LYS A 1 9 ? 4.444 -2.969 -17.360 1.00 0.00 9 LYS B N 2
ATOM 1778 C CA . LYS A 1 9 ? 5.501 -3.228 -16.399 1.00 0.00 9 LYS B CA 2
ATOM 1779 C C . LYS A 1 9 ? 5.026 -4.335 -15.480 1.00 0.00 9 LYS B C 2
ATOM 1780 O O . LYS A 1 9 ? 3.951 -4.240 -14.893 1.00 0.00 9 LYS B O 2
ATOM 1799 N N . LEU A 1 10 ? 5.831 -5.383 -15.352 1.00 0.00 10 LEU B N 2
ATOM 1800 C CA . LEU A 1 10 ? 5.460 -6.544 -14.573 1.00 0.00 10 LEU B CA 2
ATOM 1801 C C . LEU A 1 10 ? 6.360 -6.665 -13.359 1.00 0.00 10 LEU B C 2
ATOM 1802 O O . LEU A 1 10 ? 7.499 -6.207 -13.371 1.00 0.00 10 LEU B O 2
ATOM 1818 N N . PHE A 1 11 ? 5.830 -7.294 -12.313 1.00 0.00 11 PHE B N 2
ATOM 1819 C CA . PHE A 1 11 ? 6.568 -7.644 -11.120 1.00 0.00 11 PHE B CA 2
ATOM 1820 C C . PHE A 1 11 ? 6.791 -9.145 -11.147 1.00 0.00 11 PHE B C 2
ATOM 1821 O O . PHE A 1 11 ? 5.837 -9.902 -11.308 1.00 0.00 11 PHE B O 2
ATOM 1838 N N . ILE A 1 12 ? 8.043 -9.573 -10.990 1.00 0.00 12 ILE B N 2
ATOM 1839 C CA . ILE A 1 12 ? 8.413 -10.974 -11.103 1.00 0.00 12 ILE B CA 2
ATOM 1840 C C . ILE A 1 12 ? 9.016 -11.452 -9.781 1.00 0.00 12 ILE B C 2
ATOM 1841 O O . ILE A 1 12 ? 10.232 -11.585 -9.668 1.00 0.00 12 ILE B O 2
ATOM 1857 N N . GLY A 1 13 ? 8.177 -11.707 -8.772 1.00 0.00 13 GLY B N 2
ATOM 1858 C CA . GLY A 1 13 ? 8.678 -12.084 -7.453 1.00 0.00 13 GLY B CA 2
ATOM 1859 C C . GLY A 1 13 ? 8.791 -13.594 -7.299 1.00 0.00 13 GLY B C 2
ATOM 1860 O O . GLY A 1 13 ? 7.944 -14.330 -7.793 1.00 0.00 13 GLY B O 2
ATOM 1864 N N . GLY A 1 14 ? 9.835 -14.072 -6.616 1.00 0.00 14 GLY B N 2
ATOM 1865 C CA . GLY A 1 14 ? 9.986 -15.480 -6.270 1.00 0.00 14 GLY B CA 2
ATOM 1866 C C . GLY A 1 14 ? 11.020 -16.173 -7.153 1.00 0.00 14 GLY B C 2
ATOM 1867 O O . GLY A 1 14 ? 11.147 -17.395 -7.122 1.00 0.00 14 GLY B O 2
ATOM 1871 N N . LEU A 1 15 ? 11.758 -15.392 -7.946 1.00 0.00 15 LEU B N 2
ATOM 1872 C CA . LEU A 1 15 ? 12.734 -15.924 -8.883 1.00 0.00 15 LEU B CA 2
ATOM 1873 C C . LEU A 1 15 ? 13.904 -16.594 -8.166 1.00 0.00 15 LEU B C 2
ATOM 1874 O O . LEU A 1 15 ? 14.110 -16.403 -6.970 1.00 0.00 15 LEU B O 2
ATOM 1890 N N . ASN A 1 16 ? 14.672 -17.384 -8.920 1.00 0.00 16 ASN B N 2
ATOM 1891 C CA . ASN A 1 16 ? 15.839 -18.064 -8.417 1.00 0.00 16 ASN B CA 2
ATOM 1892 C C . ASN A 1 16 ? 17.027 -17.107 -8.298 1.00 0.00 16 ASN B C 2
ATOM 1893 O O . ASN A 1 16 ? 17.060 -16.067 -8.956 1.00 0.00 16 ASN B O 2
ATOM 1904 N N . THR A 1 17 ? 18.005 -17.455 -7.460 1.00 0.00 17 THR B N 2
ATOM 1905 C CA . THR A 1 17 ? 19.231 -16.683 -7.292 1.00 0.00 17 THR B CA 2
ATOM 1906 C C . THR A 1 17 ? 20.132 -16.860 -8.507 1.00 0.00 17 THR B C 2
ATOM 1907 O O . THR A 1 17 ? 21.159 -16.195 -8.627 1.00 0.00 17 THR B O 2
ATOM 1918 N N . GLU A 1 18 ? 19.734 -17.764 -9.404 1.00 0.00 18 GLU B N 2
ATOM 1919 C CA . GLU A 1 18 ? 20.500 -18.163 -10.567 1.00 0.00 18 GLU B CA 2
ATOM 1920 C C . GLU A 1 18 ? 19.980 -17.459 -11.818 1.00 0.00 18 GLU B C 2
ATOM 1921 O O . GLU A 1 18 ? 20.607 -17.515 -12.875 1.00 0.00 18 GLU B O 2
ATOM 1933 N N . THR A 1 19 ? 18.828 -16.795 -11.691 1.00 0.00 19 THR B N 2
ATOM 1934 C CA . THR A 1 19 ? 18.192 -16.084 -12.786 1.00 0.00 19 THR B CA 2
ATOM 1935 C C . THR A 1 19 ? 18.808 -14.702 -12.930 1.00 0.00 19 THR B C 2
ATOM 1936 O O . THR A 1 19 ? 19.176 -14.072 -11.938 1.00 0.00 19 THR B O 2
ATOM 1947 N N . ASN A 1 20 ? 18.922 -14.229 -14.171 1.00 0.00 20 ASN B N 2
ATOM 1948 C CA . ASN A 1 20 ? 19.387 -12.881 -14.449 1.00 0.00 20 ASN B CA 2
ATOM 1949 C C . ASN A 1 20 ? 18.531 -12.277 -15.550 1.00 0.00 20 ASN B C 2
ATOM 1950 O O . ASN A 1 20 ? 17.510 -12.837 -15.943 1.00 0.00 20 ASN B O 2
ATOM 1961 N N . GLU A 1 21 ? 18.961 -11.121 -16.049 1.00 0.00 21 GLU B N 2
ATOM 1962 C CA . GLU A 1 21 ? 18.190 -10.332 -16.996 1.00 0.00 21 GLU B CA 2
ATOM 1963 C C . GLU A 1 21 ? 18.059 -11.054 -18.334 1.00 0.00 21 GLU B C 2
ATOM 1964 O O . GLU A 1 21 ? 17.025 -10.943 -18.987 1.00 0.00 21 GLU B O 2
ATOM 1976 N N . LYS A 1 22 ? 19.089 -11.793 -18.751 1.00 0.00 22 LYS B N 2
ATOM 1977 C CA . LYS A 1 22 ? 19.069 -12.469 -20.042 1.00 0.00 22 LYS B CA 2
ATOM 1978 C C . LYS A 1 22 ? 18.033 -13.587 -20.060 1.00 0.00 22 LYS B C 2
ATOM 1979 O O . LYS A 1 22 ? 17.481 -13.910 -21.107 1.00 0.00 22 LYS B O 2
ATOM 1998 N N . ALA A 1 23 ? 17.760 -14.182 -18.902 1.00 0.00 23 ALA B N 2
ATOM 1999 C CA . ALA A 1 23 ? 16.814 -15.284 -18.816 1.00 0.00 23 ALA B CA 2
ATOM 2000 C C . ALA A 1 23 ? 15.412 -14.710 -18.681 1.00 0.00 23 ALA B C 2
ATOM 2001 O O . ALA A 1 23 ? 14.420 -15.374 -18.971 1.00 0.00 23 ALA B O 2
ATOM 2008 N N . LEU A 1 24 ? 15.350 -13.457 -18.232 1.00 0.00 24 LEU B N 2
ATOM 2009 C CA . LEU A 1 24 ? 14.136 -12.732 -17.948 1.00 0.00 24 LEU B CA 2
ATOM 2010 C C . LEU A 1 24 ? 13.645 -12.045 -19.214 1.00 0.00 24 LEU B C 2
ATOM 2011 O O . LEU A 1 24 ? 12.451 -11.814 -19.385 1.00 0.00 24 LEU B O 2
ATOM 2027 N N . GLU A 1 25 ? 14.570 -11.717 -20.112 1.00 0.00 25 GLU B N 2
ATOM 2028 C CA . GLU A 1 25 ? 14.205 -11.206 -21.423 1.00 0.00 25 GLU B CA 2
ATOM 2029 C C . GLU A 1 25 ? 13.845 -12.358 -22.345 1.00 0.00 25 GLU B C 2
ATOM 2030 O O . GLU A 1 25 ? 13.053 -12.213 -23.273 1.00 0.00 25 GLU B O 2
ATOM 2042 N N . ALA A 1 26 ? 14.445 -13.514 -22.073 1.00 0.00 26 ALA B N 2
ATOM 2043 C CA . ALA A 1 26 ? 14.306 -14.699 -22.898 1.00 0.00 26 ALA B CA 2
ATOM 2044 C C . ALA A 1 26 ? 13.021 -15.446 -22.584 1.00 0.00 26 ALA B C 2
ATOM 2045 O O . ALA A 1 26 ? 12.534 -16.217 -23.409 1.00 0.00 26 ALA B O 2
ATOM 2052 N N . VAL A 1 27 ? 12.469 -15.224 -21.388 1.00 0.00 27 VAL B N 2
ATOM 2053 C CA . VAL A 1 27 ? 11.298 -15.949 -20.921 1.00 0.00 27 VAL B CA 2
ATOM 2054 C C . VAL A 1 27 ? 10.025 -15.119 -21.005 1.00 0.00 27 VAL B C 2
ATOM 2055 O O . VAL A 1 27 ? 8.957 -15.634 -21.312 1.00 0.00 27 VAL B O 2
ATOM 2068 N N . PHE A 1 28 ? 10.140 -13.821 -20.730 1.00 0.00 28 PHE B N 2
ATOM 2069 C CA . PHE A 1 28 ? 9.002 -12.926 -20.864 1.00 0.00 28 PHE B CA 2
ATOM 2070 C C . PHE A 1 28 ? 8.947 -12.325 -22.265 1.00 0.00 28 PHE B C 2
ATOM 2071 O O . PHE A 1 28 ? 7.946 -11.719 -22.637 1.00 0.00 28 PHE B O 2
ATOM 2088 N N . GLY A 1 29 ? 10.015 -12.495 -23.051 1.00 0.00 29 GLY B N 2
ATOM 2089 C CA . GLY A 1 29 ? 10.016 -12.026 -24.431 1.00 0.00 29 GLY B CA 2
ATOM 2090 C C . GLY A 1 29 ? 9.191 -12.958 -25.312 1.00 0.00 29 GLY B C 2
ATOM 2091 O O . GLY A 1 29 ? 9.014 -12.712 -26.502 1.00 0.00 29 GLY B O 2
ATOM 2095 N N . LYS A 1 30 ? 8.685 -14.034 -24.707 1.00 0.00 30 LYS B N 2
ATOM 2096 C CA . LYS A 1 30 ? 7.886 -15.053 -25.365 1.00 0.00 30 LYS B CA 2
ATOM 2097 C C . LYS A 1 30 ? 6.433 -14.609 -25.486 1.00 0.00 30 LYS B C 2
ATOM 2098 O O . LYS A 1 30 ? 5.648 -15.230 -26.203 1.00 0.00 30 LYS B O 2
ATOM 2117 N N . TYR A 1 31 ? 6.093 -13.532 -24.781 1.00 0.00 31 TYR B N 2
ATOM 2118 C CA . TYR A 1 31 ? 4.741 -13.002 -24.747 1.00 0.00 31 TYR B CA 2
ATOM 2119 C C . TYR A 1 31 ? 4.616 -11.645 -25.439 1.00 0.00 31 TYR B C 2
ATOM 2120 O O . TYR A 1 31 ? 3.509 -11.250 -25.802 1.00 0.00 31 TYR B O 2
ATOM 2138 N N . GLY A 1 32 ? 5.728 -10.930 -25.624 1.00 0.00 32 GLY B N 2
ATOM 2139 C CA . GLY A 1 32 ? 5.707 -9.622 -26.258 1.00 0.00 32 GLY B CA 2
ATOM 2140 C C . GLY A 1 32 ? 7.094 -9.040 -26.426 1.00 0.00 32 GLY B C 2
ATOM 2141 O O . GLY A 1 32 ? 8.061 -9.528 -25.843 1.00 0.00 32 GLY B O 2
ATOM 2145 N N . ARG A 1 33 ? 7.184 -7.985 -27.239 1.00 0.00 33 ARG B N 2
ATOM 2146 C CA . ARG A 1 33 ? 8.434 -7.306 -27.464 1.00 0.00 33 ARG B CA 2
ATOM 2147 C C . ARG A 1 33 ? 8.774 -6.493 -26.229 1.00 0.00 33 ARG B C 2
ATOM 2148 O O . ARG A 1 33 ? 8.049 -5.576 -25.850 1.00 0.00 33 ARG B O 2
ATOM 2169 N N . ILE A 1 34 ? 9.892 -6.844 -25.605 1.00 0.00 34 ILE B N 2
ATOM 2170 C CA . ILE A 1 34 ? 10.387 -6.163 -24.420 1.00 0.00 34 ILE B CA 2
ATOM 2171 C C . ILE A 1 34 ? 11.021 -4.829 -24.795 1.00 0.00 34 ILE B C 2
ATOM 2172 O O . ILE A 1 34 ? 11.683 -4.715 -25.825 1.00 0.00 34 ILE B O 2
ATOM 2188 N N . VAL A 1 35 ? 10.813 -3.821 -23.942 1.00 0.00 35 VAL B N 2
ATOM 2189 C CA . VAL A 1 35 ? 11.421 -2.506 -24.097 1.00 0.00 35 VAL B CA 2
ATOM 2190 C C . VAL A 1 35 ? 12.426 -2.256 -22.975 1.00 0.00 35 VAL B C 2
ATOM 2191 O O . VAL A 1 35 ? 13.323 -1.429 -23.127 1.00 0.00 35 VAL B O 2
ATOM 2204 N N . GLU A 1 36 ? 12.281 -2.969 -21.853 1.00 0.00 36 GLU B N 2
ATOM 2205 C CA . GLU A 1 36 ? 13.190 -2.863 -20.723 1.00 0.00 36 GLU B CA 2
ATOM 2206 C C . GLU A 1 36 ? 13.039 -4.084 -19.819 1.00 0.00 36 GLU B C 2
ATOM 2207 O O . GLU A 1 36 ? 11.961 -4.664 -19.738 1.00 0.00 36 GLU B O 2
ATOM 2219 N N . VAL A 1 37 ? 14.114 -4.481 -19.132 1.00 0.00 37 VAL B N 2
ATOM 2220 C CA . VAL A 1 37 ? 14.049 -5.511 -18.105 1.00 0.00 37 VAL B CA 2
ATOM 2221 C C . VAL A 1 37 ? 14.865 -5.091 -16.893 1.00 0.00 37 VAL B C 2
ATOM 2222 O O . VAL A 1 37 ? 15.892 -4.428 -17.009 1.00 0.00 37 VAL B O 2
ATOM 2235 N N . LEU A 1 38 ? 14.375 -5.504 -15.726 1.00 0.00 38 LEU B N 2
ATOM 2236 C CA . LEU A 1 38 ? 15.039 -5.311 -14.447 1.00 0.00 38 LEU B CA 2
ATOM 2237 C C . LEU A 1 38 ? 15.271 -6.669 -13.820 1.00 0.00 38 LEU B C 2
ATOM 2238 O O . LEU A 1 38 ? 14.558 -7.627 -14.104 1.00 0.00 38 LEU B O 2
ATOM 2254 N N . LEU A 1 39 ? 16.278 -6.746 -12.961 1.00 0.00 39 LEU B N 2
ATOM 2255 C CA . LEU A 1 39 ? 16.511 -7.907 -12.141 1.00 0.00 39 LEU B CA 2
ATOM 2256 C C . LEU A 1 39 ? 17.223 -7.400 -10.903 1.00 0.00 39 LEU B C 2
ATOM 2257 O O . LEU A 1 39 ? 18.320 -6.852 -10.999 1.00 0.00 39 LEU B O 2
ATOM 2273 N N . MET A 1 40 ? 16.603 -7.578 -9.739 1.00 0.00 40 MET B N 2
ATOM 2274 C CA . MET A 1 40 ? 17.106 -6.936 -8.541 1.00 0.00 40 MET B CA 2
ATOM 2275 C C . MET A 1 40 ? 18.081 -7.858 -7.833 1.00 0.00 40 MET B C 2
ATOM 2276 O O . MET A 1 40 ? 17.841 -9.063 -7.764 1.00 0.00 40 MET B O 2
ATOM 2290 N N . LYS A 1 41 ? 19.179 -7.310 -7.303 1.00 0.00 41 LYS B N 2
ATOM 2291 C CA . LYS A 1 41 ? 20.117 -8.113 -6.542 1.00 0.00 41 LYS B CA 2
ATOM 2292 C C . LYS A 1 41 ? 20.572 -7.423 -5.269 1.00 0.00 41 LYS B C 2
ATOM 2293 O O . LYS A 1 41 ? 20.595 -6.195 -5.176 1.00 0.00 41 LYS B O 2
ATOM 2312 N N . ASP A 1 42 ? 20.933 -8.247 -4.287 1.00 0.00 42 ASP B N 2
ATOM 2313 C CA . ASP A 1 42 ? 21.385 -7.804 -2.986 1.00 0.00 42 ASP B CA 2
ATOM 2314 C C . ASP A 1 42 ? 22.645 -6.948 -3.110 1.00 0.00 42 ASP B C 2
ATOM 2315 O O . ASP A 1 42 ? 23.501 -7.220 -3.950 1.00 0.00 42 ASP B O 2
ATOM 2324 N N . ARG A 1 43 ? 22.756 -5.915 -2.274 1.00 0.00 43 ARG B N 2
ATOM 2325 C CA . ARG A 1 43 ? 23.835 -4.941 -2.375 1.00 0.00 43 ARG B CA 2
ATOM 2326 C C . ARG A 1 43 ? 25.117 -5.431 -1.698 1.00 0.00 43 ARG B C 2
ATOM 2327 O O . ARG A 1 43 ? 26.162 -4.797 -1.822 1.00 0.00 43 ARG B O 2
ATOM 2348 N N . GLU A 1 44 ? 25.046 -6.555 -0.982 1.00 0.00 44 GLU B N 2
ATOM 2349 C CA . GLU A 1 44 ? 26.178 -7.098 -0.246 1.00 0.00 44 GLU B CA 2
ATOM 2350 C C . GLU A 1 44 ? 26.600 -8.476 -0.756 1.00 0.00 44 GLU B C 2
ATOM 2351 O O . GLU A 1 44 ? 27.676 -8.951 -0.396 1.00 0.00 44 GLU B O 2
ATOM 2363 N N . THR A 1 45 ? 25.776 -9.122 -1.586 1.00 0.00 45 THR B N 2
ATOM 2364 C CA . THR A 1 45 ? 26.098 -10.447 -2.111 1.00 0.00 45 THR B CA 2
ATOM 2365 C C . THR A 1 45 ? 25.947 -10.505 -3.624 1.00 0.00 45 THR B C 2
ATOM 2366 O O . THR A 1 45 ? 26.437 -11.443 -4.251 1.00 0.00 45 THR B O 2
ATOM 2377 N N . ASN A 1 46 ? 25.275 -9.504 -4.204 1.00 0.00 46 ASN B N 2
ATOM 2378 C CA . ASN A 1 46 ? 25.149 -9.380 -5.647 1.00 0.00 46 ASN B CA 2
ATOM 2379 C C . ASN A 1 46 ? 24.525 -10.623 -6.297 1.00 0.00 46 ASN B C 2
ATOM 2380 O O . ASN A 1 46 ? 24.715 -10.872 -7.486 1.00 0.00 46 ASN B O 2
ATOM 2391 N N . LYS A 1 47 ? 23.782 -11.399 -5.501 1.00 0.00 47 LYS B N 2
ATOM 2392 C CA . LYS A 1 47 ? 23.086 -12.602 -5.930 1.00 0.00 47 LYS B CA 2
ATOM 2393 C C . LYS A 1 47 ? 21.863 -12.220 -6.754 1.00 0.00 47 LYS B C 2
ATOM 2394 O O . LYS A 1 47 ? 21.969 -11.793 -7.901 1.00 0.00 47 LYS B O 2
ATOM 2413 N N . SER A 1 48 ? 20.696 -12.381 -6.141 1.00 0.00 48 SER B N 2
ATOM 2414 C CA . SER A 1 48 ? 19.422 -11.898 -6.629 1.00 0.00 48 SER B CA 2
ATOM 2415 C C . SER A 1 48 ? 18.552 -11.636 -5.409 1.00 0.00 48 SER B C 2
ATOM 2416 O O . SER A 1 48 ? 18.625 -12.376 -4.428 1.00 0.00 48 SER B O 2
ATOM 2424 N N . ARG A 1 49 ? 17.726 -10.591 -5.452 1.00 0.00 49 ARG B N 2
ATOM 2425 C CA . ARG A 1 49 ? 16.805 -10.295 -4.364 1.00 0.00 49 ARG B CA 2
ATOM 2426 C C . ARG A 1 49 ? 15.631 -11.261 -4.443 1.00 0.00 49 ARG B C 2
ATOM 2427 O O . ARG A 1 49 ? 14.778 -11.279 -3.558 1.00 0.00 49 ARG B O 2
ATOM 2448 N N . GLY A 1 50 ? 15.603 -12.065 -5.512 1.00 0.00 50 GLY B N 2
ATOM 2449 C CA . GLY A 1 50 ? 14.534 -13.018 -5.748 1.00 0.00 50 GLY B CA 2
ATOM 2450 C C . GLY A 1 50 ? 13.321 -12.352 -6.398 1.00 0.00 50 GLY B C 2
ATOM 2451 O O . GLY A 1 50 ? 12.296 -13.003 -6.568 1.00 0.00 50 GLY B O 2
ATOM 2455 N N . PHE A 1 51 ? 13.416 -11.070 -6.765 1.00 0.00 51 PHE B N 2
ATOM 2456 C CA . PHE A 1 51 ? 12.335 -10.399 -7.471 1.00 0.00 51 PHE B CA 2
ATOM 2457 C C . PHE A 1 51 ? 12.904 -9.521 -8.580 1.00 0.00 51 PHE B C 2
ATOM 2458 O O . PHE A 1 51 ? 14.069 -9.130 -8.530 1.00 0.00 51 PHE B O 2
ATOM 2475 N N . ALA A 1 52 ? 12.081 -9.218 -9.583 1.00 0.00 52 ALA B N 2
ATOM 2476 C CA . ALA A 1 52 ? 12.521 -8.493 -10.758 1.00 0.00 52 ALA B CA 2
ATOM 2477 C C . ALA A 1 52 ? 11.349 -7.782 -11.428 1.00 0.00 52 ALA B C 2
ATOM 2478 O O . ALA A 1 52 ? 10.218 -7.857 -10.950 1.00 0.00 52 ALA B O 2
ATOM 2485 N N . PHE A 1 53 ? 11.621 -7.091 -12.537 1.00 0.00 53 PHE B N 2
ATOM 2486 C CA . PHE A 1 53 ? 10.602 -6.381 -13.294 1.00 0.00 53 PHE B CA 2
ATOM 2487 C C . PHE A 1 53 ? 10.883 -6.492 -14.789 1.00 0.00 53 PHE B C 2
ATOM 2488 O O . PHE A 1 53 ? 11.992 -6.823 -15.200 1.00 0.00 53 PHE B O 2
ATOM 2505 N N . VAL A 1 54 ? 9.876 -6.212 -15.617 1.00 0.00 54 VAL B N 2
ATOM 2506 C CA . VAL A 1 54 ? 10.026 -6.217 -17.067 1.00 0.00 54 VAL B CA 2
ATOM 2507 C C . VAL A 1 54 ? 8.998 -5.285 -17.681 1.00 0.00 54 VAL B C 2
ATOM 2508 O O . VAL A 1 54 ? 7.868 -5.230 -17.210 1.00 0.00 54 VAL B O 2
ATOM 2521 N N . THR A 1 55 ? 9.392 -4.558 -18.726 1.00 0.00 55 THR B N 2
ATOM 2522 C CA . THR A 1 55 ? 8.487 -3.673 -19.441 1.00 0.00 55 THR B CA 2
ATOM 2523 C C . THR A 1 55 ? 8.256 -4.190 -20.854 1.00 0.00 55 THR B C 2
ATOM 2524 O O . THR A 1 55 ? 9.204 -4.379 -21.614 1.00 0.00 55 THR B O 2
ATOM 2535 N N . PHE A 1 56 ? 6.983 -4.410 -21.188 1.00 0.00 56 PHE B N 2
ATOM 2536 C CA . PHE A 1 56 ? 6.559 -4.836 -22.510 1.00 0.00 56 PHE B CA 2
ATOM 2537 C C . PHE A 1 56 ? 6.179 -3.650 -23.387 1.00 0.00 56 PHE B C 2
ATOM 2538 O O . PHE A 1 56 ? 5.835 -2.582 -22.880 1.00 0.00 56 PHE B O 2
ATOM 2555 N N . GLU A 1 57 ? 6.235 -3.834 -24.709 1.00 0.00 57 GLU B N 2
ATOM 2556 C CA . GLU A 1 57 ? 5.793 -2.830 -25.657 1.00 0.00 57 GLU B CA 2
ATOM 2557 C C . GLU A 1 57 ? 4.268 -2.746 -25.705 1.00 0.00 57 GLU B C 2
ATOM 2558 O O . GLU A 1 57 ? 3.731 -1.714 -26.110 1.00 0.00 57 GLU B O 2
ATOM 2570 N N . SER A 1 58 ? 3.558 -3.808 -25.299 1.00 0.00 58 SER B N 2
ATOM 2571 C CA . SER A 1 58 ? 2.108 -3.774 -25.209 1.00 0.00 58 SER B CA 2
ATOM 2572 C C . SER A 1 58 ? 1.666 -4.076 -23.786 1.00 0.00 58 SER B C 2
ATOM 2573 O O . SER A 1 58 ? 2.241 -4.948 -23.131 1.00 0.00 58 SER B O 2
ATOM 2581 N N . PRO A 1 59 ? 0.644 -3.365 -23.295 1.00 0.00 59 PRO B N 2
ATOM 2582 C CA . PRO A 1 59 ? 0.129 -3.539 -21.955 1.00 0.00 59 PRO B CA 2
ATOM 2583 C C . PRO A 1 59 ? -0.717 -4.799 -21.867 1.00 0.00 59 PRO B C 2
ATOM 2584 O O . PRO A 1 59 ? -1.242 -5.086 -20.801 1.00 0.00 59 PRO B O 2
ATOM 2595 N N . ALA A 1 60 ? -0.853 -5.545 -22.971 1.00 0.00 60 ALA B N 2
ATOM 2596 C CA . ALA A 1 60 ? -1.622 -6.777 -22.993 1.00 0.00 60 ALA B CA 2
ATOM 2597 C C . ALA A 1 60 ? -0.744 -7.974 -23.348 1.00 0.00 60 ALA B C 2
ATOM 2598 O O . ALA A 1 60 ? -1.136 -9.115 -23.116 1.00 0.00 60 ALA B O 2
ATOM 2605 N N . ASP A 1 61 ? 0.448 -7.727 -23.900 1.00 0.00 61 ASP B N 2
ATOM 2606 C CA . ASP A 1 61 ? 1.430 -8.784 -24.063 1.00 0.00 61 ASP B CA 2
ATOM 2607 C C . ASP A 1 61 ? 1.973 -9.131 -22.682 1.00 0.00 61 ASP B C 2
ATOM 2608 O O . ASP A 1 61 ? 2.388 -10.261 -22.427 1.00 0.00 61 ASP B O 2
ATOM 2617 N N . ALA A 1 62 ? 1.965 -8.142 -21.789 1.00 0.00 62 ALA B N 2
ATOM 2618 C CA . ALA A 1 62 ? 2.370 -8.325 -20.414 1.00 0.00 62 ALA B CA 2
ATOM 2619 C C . ALA A 1 62 ? 1.281 -9.047 -19.623 1.00 0.00 62 ALA B C 2
ATOM 2620 O O . ALA A 1 62 ? 1.583 -9.746 -18.661 1.00 0.00 62 ALA B O 2
ATOM 2627 N N . LYS A 1 63 ? 0.018 -8.884 -20.027 1.00 0.00 63 LYS B N 2
ATOM 2628 C CA . LYS A 1 63 ? -1.091 -9.577 -19.381 1.00 0.00 63 LYS B CA 2
ATOM 2629 C C . LYS A 1 63 ? -1.073 -11.036 -19.804 1.00 0.00 63 LYS B C 2
ATOM 2630 O O . LYS A 1 63 ? -1.364 -11.923 -19.009 1.00 0.00 63 LYS B O 2
ATOM 2649 N N . ASP A 1 64 ? -0.721 -11.290 -21.062 1.00 0.00 64 ASP B N 2
ATOM 2650 C CA . ASP A 1 64 ? -0.683 -12.641 -21.589 1.00 0.00 64 ASP B CA 2
ATOM 2651 C C . ASP A 1 64 ? 0.445 -13.430 -20.948 1.00 0.00 64 ASP B C 2
ATOM 2652 O O . ASP A 1 64 ? 0.389 -14.654 -20.892 1.00 0.00 64 ASP B O 2
ATOM 2661 N N . ALA A 1 65 ? 1.466 -12.722 -20.465 1.00 0.00 65 ALA B N 2
ATOM 2662 C CA . ALA A 1 65 ? 2.525 -13.333 -19.683 1.00 0.00 65 ALA B CA 2
ATOM 2663 C C . ALA A 1 65 ? 2.091 -13.446 -18.227 1.00 0.00 65 ALA B C 2
ATOM 2664 O O . ALA A 1 65 ? 2.288 -14.478 -17.590 1.00 0.00 65 ALA B O 2
ATOM 2671 N N . ALA A 1 66 ? 1.490 -12.383 -17.689 1.00 0.00 66 ALA B N 2
ATOM 2672 C CA . ALA A 1 66 ? 1.124 -12.333 -16.285 1.00 0.00 66 ALA B CA 2
ATOM 2673 C C . ALA A 1 66 ? -0.082 -13.218 -15.967 1.00 0.00 66 ALA B C 2
ATOM 2674 O O . ALA A 1 66 ? -0.443 -13.375 -14.803 1.00 0.00 66 ALA B O 2
ATOM 2681 N N . ARG A 1 67 ? -0.713 -13.800 -16.991 1.00 0.00 67 ARG B N 2
ATOM 2682 C CA . ARG A 1 67 ? -1.756 -14.797 -16.827 1.00 0.00 67 ARG B CA 2
ATOM 2683 C C . ARG A 1 67 ? -1.291 -16.193 -17.239 1.00 0.00 67 ARG B C 2
ATOM 2684 O O . ARG A 1 67 ? -2.112 -17.107 -17.320 1.00 0.00 67 ARG B O 2
ATOM 2705 N N . ASP A 1 68 ? 0.006 -16.379 -17.501 1.00 0.00 68 ASP B N 2
ATOM 2706 C CA . ASP A 1 68 ? 0.526 -17.640 -17.990 1.00 0.00 68 ASP B CA 2
ATOM 2707 C C . ASP A 1 68 ? 1.681 -18.085 -17.116 1.00 0.00 68 ASP B C 2
ATOM 2708 O O . ASP A 1 68 ? 1.714 -19.205 -16.616 1.00 0.00 68 ASP B O 2
ATOM 2717 N N . MET A 1 69 ? 2.622 -17.162 -16.955 1.00 0.00 69 MET B N 2
ATOM 2718 C CA . MET A 1 69 ? 3.837 -17.327 -16.199 1.00 0.00 69 MET B CA 2
ATOM 2719 C C . MET A 1 69 ? 3.616 -17.085 -14.710 1.00 0.00 69 MET B C 2
ATOM 2720 O O . MET A 1 69 ? 4.500 -17.344 -13.896 1.00 0.00 69 MET B O 2
ATOM 2734 N N . ASN A 1 70 ? 2.435 -16.585 -14.333 1.00 0.00 70 ASN B N 2
ATOM 2735 C CA . ASN A 1 70 ? 2.124 -16.348 -12.937 1.00 0.00 70 ASN B CA 2
ATOM 2736 C C . ASN A 1 70 ? 1.834 -17.678 -12.245 1.00 0.00 70 ASN B C 2
ATOM 2737 O O . ASN A 1 70 ? 1.003 -18.456 -12.708 1.00 0.00 70 ASN B O 2
ATOM 2748 N N . GLY A 1 71 ? 2.531 -17.934 -11.133 1.00 0.00 71 GLY B N 2
ATOM 2749 C CA . GLY A 1 71 ? 2.366 -19.151 -10.357 1.00 0.00 71 GLY B CA 2
ATOM 2750 C C . GLY A 1 71 ? 3.246 -20.284 -10.881 1.00 0.00 71 GLY B C 2
ATOM 2751 O O . GLY A 1 71 ? 3.310 -21.345 -10.263 1.00 0.00 71 GLY B O 2
ATOM 2755 N N . LYS A 1 72 ? 3.925 -20.066 -12.010 1.00 0.00 72 LYS B N 2
ATOM 2756 C CA . LYS A 1 72 ? 4.889 -20.980 -12.574 1.00 0.00 72 LYS B CA 2
ATOM 2757 C C . LYS A 1 72 ? 6.222 -20.805 -11.871 1.00 0.00 72 LYS B C 2
ATOM 2758 O O . LYS A 1 72 ? 6.275 -20.374 -10.721 1.00 0.00 72 LYS B O 2
ATOM 2777 N N . SER A 1 73 ? 7.300 -21.144 -12.574 1.00 0.00 73 SER B N 2
ATOM 2778 C CA . SER A 1 73 ? 8.636 -21.147 -12.016 1.00 0.00 73 SER B CA 2
ATOM 2779 C C . SER A 1 73 ? 9.668 -20.621 -12.992 1.00 0.00 73 SER B C 2
ATOM 2780 O O . SER A 1 73 ? 9.456 -20.598 -14.203 1.00 0.00 73 SER B O 2
ATOM 2788 N N . LEU A 1 74 ? 10.796 -20.194 -12.428 1.00 0.00 74 LEU B N 2
ATOM 2789 C CA . LEU A 1 74 ? 11.927 -19.705 -13.191 1.00 0.00 74 LEU B CA 2
ATOM 2790 C C . LEU A 1 74 ? 13.177 -20.355 -12.644 1.00 0.00 74 LEU B C 2
ATOM 2791 O O . LEU A 1 74 ? 13.428 -20.291 -11.442 1.00 0.00 74 LEU B O 2
ATOM 2807 N N . ASP A 1 75 ? 13.951 -20.975 -13.532 1.00 0.00 75 ASP B N 2
ATOM 2808 C CA . ASP A 1 75 ? 15.182 -21.670 -13.206 1.00 0.00 75 ASP B CA 2
ATOM 2809 C C . ASP A 1 75 ? 14.992 -22.845 -12.253 1.00 0.00 75 ASP B C 2
ATOM 2810 O O . ASP A 1 75 ? 15.823 -23.748 -12.206 1.00 0.00 75 ASP B O 2
ATOM 2819 N N . GLY A 1 76 ? 13.905 -22.840 -11.492 1.00 0.00 76 GLY B N 2
ATOM 2820 C CA . GLY A 1 76 ? 13.630 -23.890 -10.547 1.00 0.00 76 GLY B CA 2
ATOM 2821 C C . GLY A 1 76 ? 12.794 -23.423 -9.354 1.00 0.00 76 GLY B C 2
ATOM 2822 O O . GLY A 1 76 ? 12.392 -24.249 -8.536 1.00 0.00 76 GLY B O 2
ATOM 2826 N N . LYS A 1 77 ? 12.528 -22.113 -9.247 1.00 0.00 77 LYS B N 2
ATOM 2827 C CA . LYS A 1 77 ? 11.844 -21.531 -8.105 1.00 0.00 77 LYS B CA 2
ATOM 2828 C C . LYS A 1 77 ? 10.538 -20.880 -8.545 1.00 0.00 77 LYS B C 2
ATOM 2829 O O . LYS A 1 77 ? 10.507 -20.163 -9.543 1.00 0.00 77 LYS B O 2
ATOM 2848 N N . ALA A 1 78 ? 9.463 -21.138 -7.798 1.00 0.00 78 ALA B N 2
ATOM 2849 C CA . ALA A 1 78 ? 8.135 -20.679 -8.169 1.00 0.00 78 ALA B CA 2
ATOM 2850 C C . ALA A 1 78 ? 7.997 -19.170 -7.995 1.00 0.00 78 ALA B C 2
ATOM 2851 O O . ALA A 1 78 ? 8.473 -18.606 -7.011 1.00 0.00 78 ALA B O 2
ATOM 2858 N N . ILE A 1 79 ? 7.342 -18.519 -8.961 1.00 0.00 79 ILE B N 2
ATOM 2859 C CA . ILE A 1 79 ? 7.222 -17.068 -8.994 1.00 0.00 79 ILE B CA 2
ATOM 2860 C C . ILE A 1 79 ? 5.782 -16.556 -8.980 1.00 0.00 79 ILE B C 2
ATOM 2861 O O . ILE A 1 79 ? 4.818 -17.319 -9.031 1.00 0.00 79 ILE B O 2
ATOM 2877 N N . LYS A 1 80 ? 5.682 -15.227 -8.915 1.00 0.00 80 LYS B N 2
ATOM 2878 C CA . LYS A 1 80 ? 4.468 -14.450 -9.092 1.00 0.00 80 LYS B CA 2
ATOM 2879 C C . LYS A 1 80 ? 4.692 -13.519 -10.275 1.00 0.00 80 LYS B C 2
ATOM 2880 O O . LYS A 1 80 ? 5.798 -13.002 -10.433 1.00 0.00 80 LYS B O 2
ATOM 2899 N N . VAL A 1 81 ? 3.668 -13.291 -11.100 1.00 0.00 81 VAL B N 2
ATOM 2900 C CA . VAL A 1 81 ? 3.764 -12.344 -12.201 1.00 0.00 81 VAL B CA 2
ATOM 2901 C C . VAL A 1 81 ? 2.494 -11.512 -12.250 1.00 0.00 81 VAL B C 2
ATOM 2902 O O . VAL A 1 81 ? 1.392 -12.052 -12.316 1.00 0.00 81 VAL B O 2
ATOM 2915 N N . GLU A 1 82 ? 2.647 -10.187 -12.218 1.00 0.00 82 GLU B N 2
ATOM 2916 C CA . GLU A 1 82 ? 1.513 -9.275 -12.193 1.00 0.00 82 GLU B CA 2
ATOM 2917 C C . GLU A 1 82 ? 1.970 -7.879 -12.603 1.00 0.00 82 GLU B C 2
ATOM 2918 O O . GLU A 1 82 ? 3.168 -7.614 -12.607 1.00 0.00 82 GLU B O 2
ATOM 2930 N N . GLN A 1 83 ? 1.044 -6.977 -12.948 1.00 0.00 83 GLN B N 2
ATOM 2931 C CA . GLN A 1 83 ? 1.413 -5.597 -13.222 1.00 0.00 83 GLN B CA 2
ATOM 2932 C C . GLN A 1 83 ? 2.105 -5.046 -11.976 1.00 0.00 83 GLN B C 2
ATOM 2933 O O . GLN A 1 83 ? 1.637 -5.246 -10.856 1.00 0.00 83 GLN B O 2
ATOM 2947 N N . ALA A 1 84 ? 3.224 -4.351 -12.177 1.00 0.00 84 ALA B N 2
ATOM 2948 C CA . ALA A 1 84 ? 4.053 -3.881 -11.084 1.00 0.00 84 ALA B CA 2
ATOM 2949 C C . ALA A 1 84 ? 3.441 -2.687 -10.365 1.00 0.00 84 ALA B C 2
ATOM 2950 O O . ALA A 1 84 ? 2.598 -1.973 -10.913 1.00 0.00 84 ALA B O 2
ATOM 2957 N N . THR A 1 85 ? 3.887 -2.480 -9.125 1.00 0.00 85 THR B N 2
ATOM 2958 C CA . THR A 1 85 ? 3.531 -1.306 -8.345 1.00 0.00 85 THR B CA 2
ATOM 2959 C C . THR A 1 85 ? 4.788 -0.528 -7.998 1.00 0.00 85 THR B C 2
ATOM 2960 O O . THR A 1 85 ? 5.903 -1.013 -8.174 1.00 0.00 85 THR B O 2
ATOM 2971 N N . LYS A 1 86 ? 4.592 0.691 -7.503 1.00 0.00 86 LYS B N 2
ATOM 2972 C CA . LYS A 1 86 ? 5.671 1.613 -7.209 1.00 0.00 86 LYS B CA 2
ATOM 2973 C C . LYS A 1 86 ? 6.521 1.126 -6.034 1.00 0.00 86 LYS B C 2
ATOM 2974 O O . LYS A 1 86 ? 6.012 0.417 -5.164 1.00 0.00 86 LYS B O 2
ATOM 2993 N N . PRO A 1 87 ? 7.808 1.498 -6.002 1.00 0.00 87 PRO B N 2
ATOM 2994 C CA . PRO A 1 87 ? 8.751 1.067 -4.983 1.00 0.00 87 PRO B CA 2
ATOM 2995 C C . PRO A 1 87 ? 8.413 1.711 -3.639 1.00 0.00 87 PRO B C 2
ATOM 2996 O O . PRO A 1 87 ? 7.645 2.673 -3.577 1.00 0.00 87 PRO B O 2
ATOM 3007 N N . SER A 1 88 ? 8.990 1.175 -2.561 1.00 0.00 88 SER B N 2
ATOM 3008 C CA . SER A 1 88 ? 8.651 1.567 -1.201 1.00 0.00 88 SER B CA 2
ATOM 3009 C C . SER A 1 88 ? 9.836 2.141 -0.427 1.00 0.00 88 SER B C 2
ATOM 3010 O O . SER A 1 88 ? 9.688 2.461 0.751 1.00 0.00 88 SER B O 2
ATOM 3018 N N . PHE A 1 89 ? 11.004 2.278 -1.064 1.00 0.00 89 PHE B N 2
ATOM 3019 C CA . PHE A 1 89 ? 12.163 2.886 -0.416 1.00 0.00 89 PHE B CA 2
ATOM 3020 C C . PHE A 1 89 ? 12.166 4.403 -0.609 1.00 0.00 89 PHE B C 2
ATOM 3021 O O . PHE A 1 89 ? 13.055 5.096 -0.113 1.00 0.00 89 PHE B O 2
ATOM 3038 N N . GLU A 1 90 ? 11.173 4.922 -1.335 1.00 0.00 90 GLU B N 2
ATOM 3039 C CA . GLU A 1 90 ? 11.036 6.345 -1.604 1.00 0.00 90 GLU B CA 2
ATOM 3040 C C . GLU A 1 90 ? 10.319 7.058 -0.459 1.00 0.00 90 GLU B C 2
ATOM 3041 O O . GLU A 1 90 ? 9.887 6.429 0.508 1.00 0.00 90 GLU B O 2
ATOM 3053 N N . SER A 1 91 ? 10.194 8.381 -0.572 1.00 0.00 91 SER B N 2
ATOM 3054 C CA . SER A 1 91 ? 9.575 9.207 0.455 1.00 0.00 91 SER B CA 2
ATOM 3055 C C . SER A 1 91 ? 8.854 10.392 -0.179 1.00 0.00 91 SER B C 2
ATOM 3056 O O . SER A 1 91 ? 9.074 10.698 -1.351 1.00 0.00 91 SER B O 2
ATOM 3064 N N . GLY A 1 92 ? 7.992 11.062 0.587 1.00 0.00 92 GLY B N 2
ATOM 3065 C CA . GLY A 1 92 ? 7.257 12.215 0.095 1.00 0.00 92 GLY B CA 2
ATOM 3066 C C . GLY A 1 92 ? 8.206 13.366 -0.217 1.00 0.00 92 GLY B C 2
ATOM 3067 O O . GLY A 1 92 ? 9.021 13.747 0.623 1.00 0.00 92 GLY B O 2
ATOM 3071 N N . ARG A 1 93 ? 8.096 13.913 -1.430 1.00 0.00 93 ARG B N 2
ATOM 3072 C CA . ARG A 1 93 ? 8.918 15.024 -1.891 1.00 0.00 93 ARG B CA 2
ATOM 3073 C C . ARG A 1 93 ? 8.163 15.853 -2.928 1.00 0.00 93 ARG B C 2
ATOM 3074 O O . ARG A 1 93 ? 7.127 15.424 -3.435 1.00 0.00 93 ARG B O 2
ATOM 3095 N N . ARG A 1 94 ? 8.692 17.042 -3.241 1.00 0.00 94 ARG B N 2
ATOM 3096 C CA . ARG A 1 94 ? 8.108 17.965 -4.210 1.00 0.00 94 ARG B CA 2
ATOM 3097 C C . ARG A 1 94 ? 6.634 18.264 -3.903 1.00 0.00 94 ARG B C 2
ATOM 3098 O O . ARG A 1 94 ? 5.842 18.530 -4.808 1.00 0.00 94 ARG B O 2
ATOM 3119 N N . GLY A 1 95 ? 6.264 18.219 -2.620 1.00 0.00 95 GLY B N 2
ATOM 3120 C CA . GLY A 1 95 ? 4.900 18.459 -2.173 1.00 0.00 95 GLY B CA 2
ATOM 3121 C C . GLY A 1 95 ? 4.789 18.312 -0.661 1.00 0.00 95 GLY B C 2
ATOM 3122 O O . GLY A 1 95 ? 4.358 17.224 -0.225 1.00 0.00 95 GLY B O 2
ATOM 3319 N N . MET A 1 1 ? -1.395 4.322 -0.930 1.00 0.00 1 MET B N 3
ATOM 3320 C CA . MET A 1 1 ? -0.759 3.400 -1.892 1.00 0.00 1 MET B CA 3
ATOM 3321 C C . MET A 1 1 ? -1.817 2.601 -2.644 1.00 0.00 1 MET B C 3
ATOM 3322 O O . MET A 1 1 ? -2.235 1.529 -2.211 1.00 0.00 1 MET B O 3
ATOM 3338 N N . VAL A 1 2 ? -2.237 3.149 -3.783 1.00 0.00 2 VAL B N 3
ATOM 3339 C CA . VAL A 1 2 ? -3.113 2.508 -4.752 1.00 0.00 2 VAL B CA 3
ATOM 3340 C C . VAL A 1 2 ? -2.438 2.597 -6.121 1.00 0.00 2 VAL B C 3
ATOM 3341 O O . VAL A 1 2 ? -3.036 2.399 -7.175 1.00 0.00 2 VAL B O 3
ATOM 3354 N N . GLU A 1 3 ? -1.146 2.914 -6.094 1.00 0.00 3 GLU B N 3
ATOM 3355 C CA . GLU A 1 3 ? -0.400 3.275 -7.271 1.00 0.00 3 GLU B CA 3
ATOM 3356 C C . GLU A 1 3 ? -0.040 2.069 -8.117 1.00 0.00 3 GLU B C 3
ATOM 3357 O O . GLU A 1 3 ? 0.315 1.006 -7.615 1.00 0.00 3 GLU B O 3
ATOM 3369 N N . ALA A 1 4 ? -0.149 2.278 -9.427 1.00 0.00 4 ALA B N 3
ATOM 3370 C CA . ALA A 1 4 ? 0.190 1.306 -10.435 1.00 0.00 4 ALA B CA 3
ATOM 3371 C C . ALA A 1 4 ? 1.064 2.027 -11.447 1.00 0.00 4 ALA B C 3
ATOM 3372 O O . ALA A 1 4 ? 0.624 2.961 -12.113 1.00 0.00 4 ALA B O 3
ATOM 3379 N N . ASP A 1 5 ? 2.308 1.570 -11.533 1.00 0.00 5 ASP B N 3
ATOM 3380 C CA . ASP A 1 5 ? 3.374 2.167 -12.322 1.00 0.00 5 ASP B CA 3
ATOM 3381 C C . ASP A 1 5 ? 3.204 1.941 -13.833 1.00 0.00 5 ASP B C 3
ATOM 3382 O O . ASP A 1 5 ? 4.127 1.483 -14.504 1.00 0.00 5 ASP B O 3
ATOM 3391 N N . ARG A 1 6 ? 2.013 2.275 -14.346 1.00 0.00 6 ARG B N 3
ATOM 3392 C CA . ARG A 1 6 ? 1.594 2.184 -15.745 1.00 0.00 6 ARG B CA 3
ATOM 3393 C C . ARG A 1 6 ? 1.617 0.767 -16.330 1.00 0.00 6 ARG B C 3
ATOM 3394 O O . ARG A 1 6 ? 2.458 -0.048 -15.961 1.00 0.00 6 ARG B O 3
ATOM 3415 N N . PRO A 1 7 ? 0.689 0.464 -17.254 1.00 0.00 7 PRO B N 3
ATOM 3416 C CA . PRO A 1 7 ? 0.613 -0.816 -17.941 1.00 0.00 7 PRO B CA 3
ATOM 3417 C C . PRO A 1 7 ? 1.921 -1.202 -18.618 1.00 0.00 7 PRO B C 3
ATOM 3418 O O . PRO A 1 7 ? 2.690 -0.336 -19.038 1.00 0.00 7 PRO B O 3
ATOM 3429 N N . GLY A 1 8 ? 2.174 -2.507 -18.730 1.00 0.00 8 GLY B N 3
ATOM 3430 C CA . GLY A 1 8 ? 3.295 -3.017 -19.499 1.00 0.00 8 GLY B CA 3
ATOM 3431 C C . GLY A 1 8 ? 4.436 -3.390 -18.576 1.00 0.00 8 GLY B C 3
ATOM 3432 O O . GLY A 1 8 ? 5.341 -4.104 -18.999 1.00 0.00 8 GLY B O 3
ATOM 3436 N N . LYS A 1 9 ? 4.408 -2.925 -17.324 1.00 0.00 9 LYS B N 3
ATOM 3437 C CA . LYS A 1 9 ? 5.464 -3.265 -16.393 1.00 0.00 9 LYS B CA 3
ATOM 3438 C C . LYS A 1 9 ? 4.973 -4.367 -15.475 1.00 0.00 9 LYS B C 3
ATOM 3439 O O . LYS A 1 9 ? 3.895 -4.266 -14.893 1.00 0.00 9 LYS B O 3
ATOM 3458 N N . LEU A 1 10 ? 5.768 -5.420 -15.343 1.00 0.00 10 LEU B N 3
ATOM 3459 C CA . LEU A 1 10 ? 5.390 -6.567 -14.551 1.00 0.00 10 LEU B CA 3
ATOM 3460 C C . LEU A 1 10 ? 6.298 -6.679 -13.337 1.00 0.00 10 LEU B C 3
ATOM 3461 O O . LEU A 1 10 ? 7.439 -6.223 -13.363 1.00 0.00 10 LEU B O 3
ATOM 3477 N N . PHE A 1 11 ? 5.775 -7.295 -12.283 1.00 0.00 11 PHE B N 3
ATOM 3478 C CA . PHE A 1 11 ? 6.518 -7.640 -11.090 1.00 0.00 11 PHE B CA 3
ATOM 3479 C C . PHE A 1 11 ? 6.709 -9.145 -11.094 1.00 0.00 11 PHE B C 3
ATOM 3480 O O . PHE A 1 11 ? 5.742 -9.887 -11.267 1.00 0.00 11 PHE B O 3
ATOM 3497 N N . ILE A 1 12 ? 7.949 -9.595 -10.908 1.00 0.00 12 ILE B N 3
ATOM 3498 C CA . ILE A 1 12 ? 8.295 -11.001 -11.015 1.00 0.00 12 ILE B CA 3
ATOM 3499 C C . ILE A 1 12 ? 8.888 -11.478 -9.690 1.00 0.00 12 ILE B C 3
ATOM 3500 O O . ILE A 1 12 ? 10.109 -11.536 -9.546 1.00 0.00 12 ILE B O 3
ATOM 3516 N N . GLY A 1 13 ? 8.046 -11.823 -8.709 1.00 0.00 13 GLY B N 3
ATOM 3517 C CA . GLY A 1 13 ? 8.540 -12.201 -7.390 1.00 0.00 13 GLY B CA 3
ATOM 3518 C C . GLY A 1 13 ? 8.664 -13.715 -7.238 1.00 0.00 13 GLY B C 3
ATOM 3519 O O . GLY A 1 13 ? 7.845 -14.455 -7.776 1.00 0.00 13 GLY B O 3
ATOM 3523 N N . GLY A 1 14 ? 9.682 -14.181 -6.509 1.00 0.00 14 GLY B N 3
ATOM 3524 C CA . GLY A 1 14 ? 9.838 -15.590 -6.170 1.00 0.00 14 GLY B CA 3
ATOM 3525 C C . GLY A 1 14 ? 10.879 -16.268 -7.054 1.00 0.00 14 GLY B C 3
ATOM 3526 O O . GLY A 1 14 ? 11.019 -17.490 -7.024 1.00 0.00 14 GLY B O 3
ATOM 3530 N N . LEU A 1 15 ? 11.610 -15.480 -7.842 1.00 0.00 15 LEU B N 3
ATOM 3531 C CA . LEU A 1 15 ? 12.606 -15.987 -8.773 1.00 0.00 15 LEU B CA 3
ATOM 3532 C C . LEU A 1 15 ? 13.751 -16.684 -8.045 1.00 0.00 15 LEU B C 3
ATOM 3533 O O . LEU A 1 15 ? 13.945 -16.510 -6.842 1.00 0.00 15 LEU B O 3
ATOM 3549 N N . ASN A 1 16 ? 14.515 -17.478 -8.794 1.00 0.00 16 ASN B N 3
ATOM 3550 C CA . ASN A 1 16 ? 15.675 -18.171 -8.282 1.00 0.00 16 ASN B CA 3
ATOM 3551 C C . ASN A 1 16 ? 16.830 -17.194 -8.058 1.00 0.00 16 ASN B C 3
ATOM 3552 O O . ASN A 1 16 ? 16.854 -16.103 -8.628 1.00 0.00 16 ASN B O 3
ATOM 3563 N N . THR A 1 17 ? 17.800 -17.583 -7.226 1.00 0.00 17 THR B N 3
ATOM 3564 C CA . THR A 1 17 ? 18.992 -16.784 -6.971 1.00 0.00 17 THR B CA 3
ATOM 3565 C C . THR A 1 17 ? 19.942 -16.853 -8.162 1.00 0.00 17 THR B C 3
ATOM 3566 O O . THR A 1 17 ? 20.973 -16.182 -8.186 1.00 0.00 17 THR B O 3
ATOM 3577 N N . GLU A 1 18 ? 19.584 -17.675 -9.152 1.00 0.00 18 GLU B N 3
ATOM 3578 C CA . GLU A 1 18 ? 20.413 -17.996 -10.300 1.00 0.00 18 GLU B CA 3
ATOM 3579 C C . GLU A 1 18 ? 19.911 -17.275 -11.551 1.00 0.00 18 GLU B C 3
ATOM 3580 O O . GLU A 1 18 ? 20.564 -17.310 -12.593 1.00 0.00 18 GLU B O 3
ATOM 3592 N N . THR A 1 19 ? 18.750 -16.624 -11.445 1.00 0.00 19 THR B N 3
ATOM 3593 C CA . THR A 1 19 ? 18.120 -15.945 -12.565 1.00 0.00 19 THR B CA 3
ATOM 3594 C C . THR A 1 19 ? 18.767 -14.583 -12.777 1.00 0.00 19 THR B C 3
ATOM 3595 O O . THR A 1 19 ? 19.147 -13.912 -11.818 1.00 0.00 19 THR B O 3
ATOM 3606 N N . ASN A 1 20 ? 18.886 -14.176 -14.040 1.00 0.00 20 ASN B N 3
ATOM 3607 C CA . ASN A 1 20 ? 19.389 -12.855 -14.390 1.00 0.00 20 ASN B CA 3
ATOM 3608 C C . ASN A 1 20 ? 18.513 -12.254 -15.476 1.00 0.00 20 ASN B C 3
ATOM 3609 O O . ASN A 1 20 ? 17.450 -12.778 -15.801 1.00 0.00 20 ASN B O 3
ATOM 3620 N N . GLU A 1 21 ? 18.980 -11.144 -16.041 1.00 0.00 21 GLU B N 3
ATOM 3621 C CA . GLU A 1 21 ? 18.224 -10.379 -17.019 1.00 0.00 21 GLU B CA 3
ATOM 3622 C C . GLU A 1 21 ? 18.090 -11.153 -18.324 1.00 0.00 21 GLU B C 3
ATOM 3623 O O . GLU A 1 21 ? 17.060 -11.072 -18.983 1.00 0.00 21 GLU B O 3
ATOM 3635 N N . LYS A 1 22 ? 19.117 -11.917 -18.709 1.00 0.00 22 LYS B N 3
ATOM 3636 C CA . LYS A 1 22 ? 19.080 -12.651 -19.965 1.00 0.00 22 LYS B CA 3
ATOM 3637 C C . LYS A 1 22 ? 18.004 -13.729 -19.935 1.00 0.00 22 LYS B C 3
ATOM 3638 O O . LYS A 1 22 ? 17.437 -14.073 -20.967 1.00 0.00 22 LYS B O 3
ATOM 3657 N N . ALA A 1 23 ? 17.713 -14.267 -18.753 1.00 0.00 23 ALA B N 3
ATOM 3658 C CA . ALA A 1 23 ? 16.748 -15.344 -18.629 1.00 0.00 23 ALA B CA 3
ATOM 3659 C C . ALA A 1 23 ? 15.355 -14.739 -18.510 1.00 0.00 23 ALA B C 3
ATOM 3660 O O . ALA A 1 23 ? 14.351 -15.393 -18.775 1.00 0.00 23 ALA B O 3
ATOM 3667 N N . LEU A 1 24 ? 15.316 -13.469 -18.108 1.00 0.00 24 LEU B N 3
ATOM 3668 C CA . LEU A 1 24 ? 14.107 -12.729 -17.830 1.00 0.00 24 LEU B CA 3
ATOM 3669 C C . LEU A 1 24 ? 13.619 -12.048 -19.105 1.00 0.00 24 LEU B C 3
ATOM 3670 O O . LEU A 1 24 ? 12.426 -11.814 -19.275 1.00 0.00 24 LEU B O 3
ATOM 3686 N N . GLU A 1 25 ? 14.546 -11.735 -20.007 1.00 0.00 25 GLU B N 3
ATOM 3687 C CA . GLU A 1 25 ? 14.182 -11.218 -21.314 1.00 0.00 25 GLU B CA 3
ATOM 3688 C C . GLU A 1 25 ? 13.819 -12.366 -22.242 1.00 0.00 25 GLU B C 3
ATOM 3689 O O . GLU A 1 25 ? 13.031 -12.205 -23.172 1.00 0.00 25 GLU B O 3
ATOM 3701 N N . ALA A 1 26 ? 14.409 -13.527 -21.972 1.00 0.00 26 ALA B N 3
ATOM 3702 C CA . ALA A 1 26 ? 14.252 -14.704 -22.801 1.00 0.00 26 ALA B CA 3
ATOM 3703 C C . ALA A 1 26 ? 12.948 -15.433 -22.488 1.00 0.00 26 ALA B C 3
ATOM 3704 O O . ALA A 1 26 ? 12.433 -16.172 -23.324 1.00 0.00 26 ALA B O 3
ATOM 3711 N N . VAL A 1 27 ? 12.420 -15.226 -21.278 1.00 0.00 27 VAL B N 3
ATOM 3712 C CA . VAL A 1 27 ? 11.238 -15.931 -20.811 1.00 0.00 27 VAL B CA 3
ATOM 3713 C C . VAL A 1 27 ? 9.975 -15.088 -20.907 1.00 0.00 27 VAL B C 3
ATOM 3714 O O . VAL A 1 27 ? 8.898 -15.599 -21.196 1.00 0.00 27 VAL B O 3
ATOM 3727 N N . PHE A 1 28 ? 10.102 -13.785 -20.667 1.00 0.00 28 PHE B N 3
ATOM 3728 C CA . PHE A 1 28 ? 8.979 -12.875 -20.814 1.00 0.00 28 PHE B CA 3
ATOM 3729 C C . PHE A 1 28 ? 8.940 -12.277 -22.214 1.00 0.00 28 PHE B C 3
ATOM 3730 O O . PHE A 1 28 ? 7.952 -11.649 -22.589 1.00 0.00 28 PHE B O 3
ATOM 3747 N N . GLY A 1 29 ? 10.007 -12.473 -22.994 1.00 0.00 29 GLY B N 3
ATOM 3748 C CA . GLY A 1 29 ? 10.028 -12.013 -24.377 1.00 0.00 29 GLY B CA 3
ATOM 3749 C C . GLY A 1 29 ? 9.203 -12.947 -25.259 1.00 0.00 29 GLY B C 3
ATOM 3750 O O . GLY A 1 29 ? 9.049 -12.709 -26.456 1.00 0.00 29 GLY B O 3
ATOM 3754 N N . LYS A 1 30 ? 8.673 -14.011 -24.649 1.00 0.00 30 LYS B N 3
ATOM 3755 C CA . LYS A 1 30 ? 7.877 -15.028 -25.315 1.00 0.00 30 LYS B CA 3
ATOM 3756 C C . LYS A 1 30 ? 6.433 -14.578 -25.474 1.00 0.00 30 LYS B C 3
ATOM 3757 O O . LYS A 1 30 ? 5.660 -15.208 -26.191 1.00 0.00 30 LYS B O 3
ATOM 3776 N N . TYR A 1 31 ? 6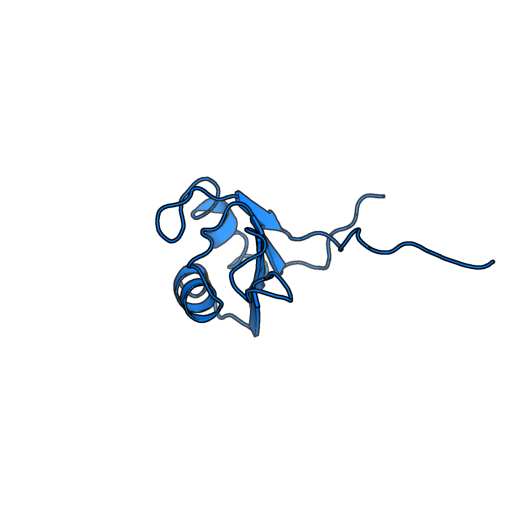.088 -13.485 -24.798 1.00 0.00 31 TYR B N 3
ATOM 3777 C CA . TYR A 1 31 ? 4.738 -12.949 -24.780 1.00 0.00 31 TYR B CA 3
ATOM 3778 C C . TYR A 1 31 ? 4.638 -11.585 -25.460 1.00 0.00 31 TYR B C 3
ATOM 3779 O O . TYR A 1 31 ? 3.542 -11.169 -25.831 1.00 0.00 31 TYR B O 3
ATOM 3797 N N . GLY A 1 32 ? 5.766 -10.887 -25.627 1.00 0.00 32 GLY B N 3
ATOM 3798 C CA . GLY A 1 32 ? 5.782 -9.575 -26.254 1.00 0.00 32 GLY B CA 3
ATOM 3799 C C . GLY A 1 32 ? 7.191 -9.058 -26.434 1.00 0.00 32 GLY B C 3
ATOM 3800 O O . GLY A 1 32 ? 8.120 -9.534 -25.781 1.00 0.00 32 GLY B O 3
ATOM 3804 N N . ARG A 1 33 ? 7.349 -8.076 -27.325 1.00 0.00 33 ARG B N 3
ATOM 3805 C CA . ARG A 1 33 ? 8.652 -7.470 -27.494 1.00 0.00 33 ARG B CA 3
ATOM 3806 C C . ARG A 1 33 ? 8.918 -6.609 -26.270 1.00 0.00 33 ARG B C 3
ATOM 3807 O O . ARG A 1 33 ? 8.144 -5.721 -25.916 1.00 0.00 33 ARG B O 3
ATOM 3828 N N . ILE A 1 34 ? 10.039 -6.904 -25.630 1.00 0.00 34 ILE B N 3
ATOM 3829 C CA . ILE A 1 34 ? 10.483 -6.217 -24.428 1.00 0.00 34 ILE B CA 3
ATOM 3830 C C . ILE A 1 34 ? 11.136 -4.891 -24.789 1.00 0.00 34 ILE B C 3
ATOM 3831 O O . ILE A 1 34 ? 11.823 -4.790 -25.805 1.00 0.00 34 ILE B O 3
ATOM 3847 N N . VAL A 1 35 ? 10.916 -3.880 -23.947 1.00 0.00 35 VAL B N 3
ATOM 3848 C CA . VAL A 1 35 ? 11.505 -2.560 -24.111 1.00 0.00 35 VAL B CA 3
ATOM 3849 C C . VAL A 1 35 ? 12.494 -2.285 -22.985 1.00 0.00 35 VAL B C 3
ATOM 3850 O O . VAL A 1 35 ? 13.393 -1.463 -23.147 1.00 0.00 35 VAL B O 3
ATOM 3863 N N . GLU A 1 36 ? 12.329 -2.967 -21.849 1.00 0.00 36 GLU B N 3
ATOM 3864 C CA . GLU A 1 36 ? 13.240 -2.857 -20.717 1.00 0.00 36 GLU B CA 3
ATOM 3865 C C . GLU A 1 36 ? 13.062 -4.066 -19.800 1.00 0.00 36 GLU B C 3
ATOM 3866 O O . GLU A 1 36 ? 11.972 -4.624 -19.723 1.00 0.00 36 GLU B O 3
ATOM 3878 N N . VAL A 1 37 ? 14.124 -4.471 -19.101 1.00 0.00 37 VAL B N 3
ATOM 3879 C CA . VAL A 1 37 ? 14.037 -5.494 -18.071 1.00 0.00 37 VAL B CA 3
ATOM 3880 C C . VAL A 1 37 ? 14.855 -5.078 -16.858 1.00 0.00 37 VAL B C 3
ATOM 3881 O O . VAL A 1 37 ? 15.888 -4.423 -16.979 1.00 0.00 37 VAL B O 3
ATOM 3894 N N . LEU A 1 38 ? 14.363 -5.475 -15.687 1.00 0.00 38 LEU B N 3
ATOM 3895 C CA . LEU A 1 38 ? 15.027 -5.269 -14.413 1.00 0.00 38 LEU B CA 3
ATOM 3896 C C . LEU A 1 38 ? 15.252 -6.621 -13.772 1.00 0.00 38 LEU B C 3
ATOM 3897 O O . LEU A 1 38 ? 14.526 -7.577 -14.031 1.00 0.00 38 LEU B O 3
ATOM 3913 N N . LEU A 1 39 ? 16.275 -6.688 -12.928 1.00 0.00 39 LEU B N 3
ATOM 3914 C CA . LEU A 1 39 ? 16.529 -7.858 -12.131 1.00 0.00 39 LEU B CA 3
ATOM 3915 C C . LEU A 1 39 ? 17.221 -7.359 -10.877 1.00 0.00 39 LEU B C 3
ATOM 3916 O O . LEU A 1 39 ? 18.301 -6.773 -10.955 1.00 0.00 39 LEU B O 3
ATOM 3932 N N . MET A 1 40 ? 16.599 -7.585 -9.721 1.00 0.00 40 MET B N 3
ATOM 3933 C CA . MET A 1 40 ? 17.083 -6.964 -8.504 1.00 0.00 40 MET B CA 3
ATOM 3934 C C . MET A 1 40 ? 18.060 -7.890 -7.804 1.00 0.00 40 MET B C 3
ATOM 3935 O O . MET A 1 40 ? 17.822 -9.092 -7.720 1.00 0.00 40 MET B O 3
ATOM 3949 N N . LYS A 1 41 ? 19.163 -7.332 -7.297 1.00 0.00 41 LYS B N 3
ATOM 3950 C CA . LYS A 1 41 ? 20.153 -8.094 -6.549 1.00 0.00 41 LYS B CA 3
ATOM 3951 C C . LYS A 1 41 ? 20.820 -7.237 -5.483 1.00 0.00 41 LYS B C 3
ATOM 3952 O O . LYS A 1 41 ? 20.896 -6.015 -5.600 1.00 0.00 41 LYS B O 3
ATOM 3971 N N . ASP A 1 42 ? 21.303 -7.906 -4.437 1.00 0.00 42 ASP B N 3
ATOM 3972 C CA . ASP A 1 42 ? 22.037 -7.290 -3.347 1.00 0.00 42 ASP B CA 3
ATOM 3973 C C . ASP A 1 42 ? 23.349 -6.689 -3.853 1.00 0.00 42 ASP B C 3
ATOM 3974 O O . ASP A 1 42 ? 23.797 -7.011 -4.951 1.00 0.00 42 ASP B O 3
ATOM 3983 N N . ARG A 1 43 ? 23.970 -5.815 -3.057 1.00 0.00 43 ARG B N 3
ATOM 3984 C CA . ARG A 1 43 ? 25.216 -5.153 -3.428 1.00 0.00 43 ARG B CA 3
ATOM 3985 C C . ARG A 1 43 ? 26.387 -5.619 -2.565 1.00 0.00 43 ARG B C 3
ATOM 3986 O O . ARG A 1 43 ? 27.527 -5.221 -2.799 1.00 0.00 43 ARG B O 3
ATOM 4007 N N . GLU A 1 44 ? 26.104 -6.461 -1.569 1.00 0.00 44 GLU B N 3
ATOM 4008 C CA . GLU A 1 44 ? 27.115 -7.062 -0.710 1.00 0.00 44 GLU B CA 3
ATOM 4009 C C . GLU A 1 44 ? 27.310 -8.537 -1.055 1.00 0.00 44 GLU B C 3
ATOM 4010 O O . GLU A 1 44 ? 28.294 -9.143 -0.628 1.00 0.00 44 GLU B O 3
ATOM 4022 N N . THR A 1 45 ? 26.387 -9.117 -1.824 1.00 0.00 45 THR B N 3
ATOM 4023 C CA . THR A 1 45 ? 26.481 -10.507 -2.259 1.00 0.00 45 THR B CA 3
ATOM 4024 C C . THR A 1 45 ? 26.243 -10.646 -3.754 1.00 0.00 45 THR B C 3
ATOM 4025 O O . THR A 1 45 ? 26.553 -11.692 -4.327 1.00 0.00 45 THR B O 3
ATOM 4036 N N . ASN A 1 46 ? 25.695 -9.602 -4.388 1.00 0.00 46 ASN B N 3
ATOM 4037 C CA . ASN A 1 46 ? 25.422 -9.624 -5.816 1.00 0.00 46 ASN B CA 3
ATOM 4038 C C . ASN A 1 46 ? 24.395 -10.702 -6.179 1.00 0.00 46 ASN B C 3
ATOM 4039 O O . ASN A 1 46 ? 24.219 -11.026 -7.353 1.00 0.00 46 ASN B O 3
ATOM 4050 N N . LYS A 1 47 ? 23.712 -11.258 -5.169 1.00 0.00 47 LYS B N 3
ATOM 4051 C CA . LYS A 1 47 ? 22.698 -12.285 -5.357 1.00 0.00 47 LYS B CA 3
ATOM 4052 C C . LYS A 1 47 ? 21.345 -11.646 -5.597 1.00 0.00 47 LYS B C 3
ATOM 4053 O O . LYS A 1 47 ? 21.033 -10.605 -5.027 1.00 0.00 47 LYS B O 3
ATOM 4072 N N . SER A 1 48 ? 20.549 -12.285 -6.447 1.00 0.00 48 SER B N 3
ATOM 4073 C CA . SER A 1 48 ? 19.207 -11.822 -6.758 1.00 0.00 48 SER B CA 3
ATOM 4074 C C . SER A 1 48 ? 18.385 -11.673 -5.482 1.00 0.00 48 SER B C 3
ATOM 4075 O O . SER A 1 48 ? 18.453 -12.514 -4.586 1.00 0.00 48 SER B O 3
ATOM 4083 N N . ARG A 1 49 ? 17.604 -10.589 -5.414 1.00 0.00 49 ARG B N 3
ATOM 4084 C CA . ARG A 1 49 ? 16.720 -10.283 -4.295 1.00 0.00 49 ARG B CA 3
ATOM 4085 C C . ARG A 1 49 ? 15.539 -11.249 -4.289 1.00 0.00 49 ARG B C 3
ATOM 4086 O O . ARG A 1 49 ? 14.766 -11.278 -3.333 1.00 0.00 49 ARG B O 3
ATOM 4107 N N . GLY A 1 50 ? 15.407 -12.034 -5.359 1.00 0.00 50 GLY B N 3
ATOM 4108 C CA . GLY A 1 50 ? 14.304 -12.965 -5.535 1.00 0.00 50 GLY B CA 3
ATOM 4109 C C . GLY A 1 50 ? 13.118 -12.309 -6.243 1.00 0.00 50 GLY B C 3
ATOM 4110 O O . GLY A 1 50 ? 12.107 -12.970 -6.458 1.00 0.00 50 GLY B O 3
ATOM 4114 N N . PHE A 1 51 ? 13.225 -11.029 -6.610 1.00 0.00 51 PHE B N 3
ATOM 4115 C CA . PHE A 1 51 ? 12.179 -10.361 -7.374 1.00 0.00 51 PHE B CA 3
ATOM 4116 C C . PHE A 1 51 ? 12.792 -9.511 -8.484 1.00 0.00 51 PHE B C 3
ATOM 4117 O O . PHE A 1 51 ? 13.963 -9.138 -8.418 1.00 0.00 51 PHE B O 3
ATOM 4134 N N . ALA A 1 52 ? 11.996 -9.210 -9.510 1.00 0.00 52 ALA B N 3
ATOM 4135 C CA . ALA A 1 52 ? 12.458 -8.483 -10.679 1.00 0.00 52 ALA B CA 3
ATOM 4136 C C . ALA A 1 52 ? 11.293 -7.782 -11.375 1.00 0.00 52 ALA B C 3
ATOM 4137 O O . ALA A 1 52 ? 10.153 -7.869 -10.922 1.00 0.00 52 ALA B O 3
ATOM 4144 N N . PHE A 1 53 ? 11.583 -7.083 -12.476 1.00 0.00 53 PHE B N 3
ATOM 4145 C CA . PHE A 1 53 ? 10.573 -6.373 -13.243 1.00 0.00 53 PHE B CA 3
ATOM 4146 C C . PHE A 1 53 ? 10.865 -6.490 -14.735 1.00 0.00 53 PHE B C 3
ATOM 4147 O O . PHE A 1 53 ? 11.980 -6.820 -15.132 1.00 0.00 53 PHE B O 3
ATOM 4164 N N . VAL A 1 54 ? 9.861 -6.222 -15.567 1.00 0.00 54 VAL B N 3
ATOM 4165 C CA . VAL A 1 54 ? 10.013 -6.248 -17.017 1.00 0.00 54 VAL B CA 3
ATOM 4166 C C . VAL A 1 54 ? 9.003 -5.304 -17.643 1.00 0.00 54 VAL B C 3
ATOM 4167 O O . VAL A 1 54 ? 7.867 -5.224 -17.184 1.00 0.00 54 VAL B O 3
ATOM 4180 N N . THR A 1 55 ? 9.415 -4.589 -18.694 1.00 0.00 55 THR B N 3
ATOM 4181 C CA . THR A 1 55 ? 8.534 -3.685 -19.416 1.00 0.00 55 THR B CA 3
ATOM 4182 C C . THR A 1 55 ? 8.295 -4.195 -20.827 1.00 0.00 55 THR B C 3
ATOM 4183 O O . THR A 1 55 ? 9.236 -4.386 -21.597 1.00 0.00 55 THR B O 3
ATOM 4194 N N . PHE A 1 56 ? 7.021 -4.410 -21.150 1.00 0.00 56 PHE B N 3
ATOM 4195 C CA . PHE A 1 56 ? 6.576 -4.791 -22.474 1.00 0.00 56 PHE B CA 3
ATOM 4196 C C . PHE A 1 56 ? 6.200 -3.562 -23.292 1.00 0.00 56 PHE B C 3
ATOM 4197 O O . PHE A 1 56 ? 5.882 -2.508 -22.740 1.00 0.00 56 PHE B O 3
ATOM 4214 N N . GLU A 1 57 ? 6.233 -3.693 -24.620 1.00 0.00 57 GLU B N 3
ATOM 4215 C CA . GLU A 1 57 ? 5.810 -2.624 -25.508 1.00 0.00 57 GLU B CA 3
ATOM 4216 C C . GLU A 1 57 ? 4.289 -2.589 -25.613 1.00 0.00 57 GLU B C 3
ATOM 4217 O O . GLU A 1 57 ? 3.729 -1.559 -25.980 1.00 0.00 57 GLU B O 3
ATOM 4229 N N . SER A 1 58 ? 3.617 -3.703 -25.291 1.00 0.00 58 SER B N 3
ATOM 4230 C CA . SER A 1 58 ? 2.169 -3.721 -25.254 1.00 0.00 58 SER B CA 3
ATOM 4231 C C . SER A 1 58 ? 1.712 -4.044 -23.841 1.00 0.00 58 SER B C 3
ATOM 4232 O O . SER A 1 58 ? 2.293 -4.908 -23.188 1.00 0.00 58 SER B O 3
ATOM 4240 N N . PRO A 1 59 ? 0.668 -3.359 -23.357 1.00 0.00 59 PRO B N 3
ATOM 4241 C CA . PRO A 1 59 ? 0.165 -3.550 -22.017 1.00 0.00 59 PRO B CA 3
ATOM 4242 C C . PRO A 1 59 ? -0.603 -4.858 -21.920 1.00 0.00 59 PRO B C 3
ATOM 4243 O O . PRO A 1 59 ? -0.994 -5.236 -20.821 1.00 0.00 59 PRO B O 3
ATOM 4254 N N . ALA A 1 60 ? -0.822 -5.548 -23.046 1.00 0.00 60 ALA B N 3
ATOM 4255 C CA . ALA A 1 60 ? -1.578 -6.787 -23.062 1.00 0.00 60 ALA B CA 3
ATOM 4256 C C . ALA A 1 60 ? -0.687 -7.970 -23.424 1.00 0.00 60 ALA B C 3
ATOM 4257 O O . ALA A 1 60 ? -1.072 -9.119 -23.217 1.00 0.00 60 ALA B O 3
ATOM 4264 N N . ASP A 1 61 ? 0.508 -7.701 -23.954 1.00 0.00 61 ASP B N 3
ATOM 4265 C CA . ASP A 1 61 ? 1.507 -8.740 -24.110 1.00 0.00 61 ASP B CA 3
ATOM 4266 C C . ASP A 1 61 ? 2.020 -9.084 -22.715 1.00 0.00 61 ASP B C 3
ATOM 4267 O O . ASP A 1 61 ? 2.444 -10.207 -22.454 1.00 0.00 61 ASP B O 3
ATOM 4276 N N . ALA A 1 62 ? 1.971 -8.095 -21.814 1.00 0.00 62 ALA B N 3
ATOM 4277 C CA . ALA A 1 62 ? 2.321 -8.290 -20.424 1.00 0.00 62 ALA B CA 3
ATOM 4278 C C . ALA A 1 62 ? 1.184 -8.987 -19.682 1.00 0.00 62 ALA B C 3
ATOM 4279 O O . ALA A 1 62 ? 1.438 -9.730 -18.737 1.00 0.00 62 ALA B O 3
ATOM 4286 N N . LYS A 1 63 ? -0.069 -8.767 -20.101 1.00 0.00 63 LYS B N 3
ATOM 4287 C CA . LYS A 1 63 ? -1.201 -9.465 -19.511 1.00 0.00 63 LYS B CA 3
ATOM 4288 C C . LYS A 1 63 ? -1.137 -10.930 -19.899 1.00 0.00 63 LYS B C 3
ATOM 4289 O O . LYS A 1 63 ? -1.437 -11.796 -19.086 1.00 0.00 63 LYS B O 3
ATOM 4308 N N . ASP A 1 64 ? -0.748 -11.211 -21.142 1.00 0.00 64 ASP B N 3
ATOM 4309 C CA . ASP A 1 64 ? -0.702 -12.574 -21.636 1.00 0.00 64 ASP B CA 3
ATOM 4310 C C . ASP A 1 64 ? 0.395 -13.352 -20.924 1.00 0.00 64 ASP B C 3
ATOM 4311 O O . ASP A 1 64 ? 0.265 -14.558 -20.711 1.00 0.00 64 ASP B O 3
ATOM 4320 N N . ALA A 1 65 ? 1.474 -12.665 -20.551 1.00 0.00 65 ALA B N 3
ATOM 4321 C CA . ALA A 1 65 ? 2.529 -13.279 -19.763 1.00 0.00 65 ALA B CA 3
ATOM 4322 C C . ALA A 1 65 ? 2.083 -13.419 -18.314 1.00 0.00 65 ALA B C 3
ATOM 4323 O O . ALA A 1 65 ? 2.294 -14.455 -17.693 1.00 0.00 65 ALA B O 3
ATOM 4330 N N . ALA A 1 66 ? 1.457 -12.375 -17.765 1.00 0.00 66 ALA B N 3
ATOM 4331 C CA . ALA A 1 66 ? 1.022 -12.380 -16.379 1.00 0.00 66 ALA B CA 3
ATOM 4332 C C . ALA A 1 66 ? -0.169 -13.320 -16.177 1.00 0.00 66 ALA B C 3
ATOM 4333 O O . ALA A 1 66 ? -0.587 -13.564 -15.047 1.00 0.00 66 ALA B O 3
ATOM 4340 N N . ARG A 1 67 ? -0.713 -13.849 -17.280 1.00 0.00 67 ARG B N 3
ATOM 4341 C CA . ARG A 1 67 ? -1.773 -14.849 -17.280 1.00 0.00 67 ARG B CA 3
ATOM 4342 C C . ARG A 1 67 ? -1.257 -16.243 -17.638 1.00 0.00 67 ARG B C 3
ATOM 4343 O O . ARG A 1 67 ? -2.058 -17.163 -17.780 1.00 0.00 67 ARG B O 3
ATOM 4364 N N . ASP A 1 68 ? 0.060 -16.419 -17.788 1.00 0.00 68 ASP B N 3
ATOM 4365 C CA . ASP A 1 68 ? 0.630 -17.679 -18.208 1.00 0.00 68 ASP B CA 3
ATOM 4366 C C . ASP A 1 68 ? 1.736 -18.085 -17.253 1.00 0.00 68 ASP B C 3
ATOM 4367 O O . ASP A 1 68 ? 1.763 -19.195 -16.730 1.00 0.00 68 ASP B O 3
ATOM 4376 N N . MET A 1 69 ? 2.646 -17.136 -17.048 1.00 0.00 69 MET B N 3
ATOM 4377 C CA . MET A 1 69 ? 3.841 -17.286 -16.257 1.00 0.00 69 MET B CA 3
ATOM 4378 C C . MET A 1 69 ? 3.577 -17.069 -14.768 1.00 0.00 69 MET B C 3
ATOM 4379 O O . MET A 1 69 ? 4.449 -17.342 -13.945 1.00 0.00 69 MET B O 3
ATOM 4393 N N . ASN A 1 70 ? 2.387 -16.580 -14.408 1.00 0.00 70 ASN B N 3
ATOM 4394 C CA . ASN A 1 70 ? 2.055 -16.375 -13.011 1.00 0.00 70 ASN B CA 3
ATOM 4395 C C . ASN A 1 70 ? 1.796 -17.724 -12.346 1.00 0.00 70 ASN B C 3
ATOM 4396 O O . ASN A 1 70 ? 0.978 -18.508 -12.821 1.00 0.00 70 ASN B O 3
ATOM 4407 N N . GLY A 1 71 ? 2.498 -17.994 -11.244 1.00 0.00 71 GLY B N 3
ATOM 4408 C CA . GLY A 1 71 ? 2.342 -19.227 -10.485 1.00 0.00 71 GLY B CA 3
ATOM 4409 C C . GLY A 1 71 ? 3.240 -20.339 -11.018 1.00 0.00 71 GLY B C 3
ATOM 4410 O O . GLY A 1 71 ? 3.303 -21.410 -10.416 1.00 0.00 71 GLY B O 3
ATOM 4414 N N . LYS A 1 72 ? 3.933 -20.095 -12.135 1.00 0.00 72 LYS B N 3
ATOM 4415 C CA . LYS A 1 72 ? 4.907 -20.999 -12.705 1.00 0.00 72 LYS B CA 3
ATOM 4416 C C . LYS A 1 72 ? 6.233 -20.837 -11.981 1.00 0.00 72 LYS B C 3
ATOM 4417 O O . LYS A 1 72 ? 6.271 -20.435 -10.823 1.00 0.00 72 LYS B O 3
ATOM 4436 N N . SER A 1 73 ? 7.318 -21.153 -12.680 1.00 0.00 73 SER B N 3
ATOM 4437 C CA . SER A 1 73 ? 8.648 -21.172 -12.103 1.00 0.00 73 SER B CA 3
ATOM 4438 C C . SER A 1 73 ? 9.691 -20.605 -13.043 1.00 0.00 73 SER B C 3
ATOM 4439 O O . SER A 1 73 ? 9.499 -20.546 -14.258 1.00 0.00 73 SER B O 3
ATOM 4447 N N . LEU A 1 74 ? 10.806 -20.187 -12.445 1.00 0.00 74 LEU B N 3
ATOM 4448 C CA . LEU A 1 74 ? 11.941 -19.655 -13.168 1.00 0.00 74 LEU B CA 3
ATOM 4449 C C . LEU A 1 74 ? 13.195 -20.294 -12.627 1.00 0.00 74 LEU B C 3
ATOM 4450 O O . LEU A 1 74 ? 13.429 -20.267 -11.419 1.00 0.00 74 LEU B O 3
ATOM 4466 N N . ASP A 1 75 ? 13.995 -20.863 -13.531 1.00 0.00 75 ASP B N 3
ATOM 4467 C CA . ASP A 1 75 ? 15.242 -21.537 -13.212 1.00 0.00 75 ASP B CA 3
ATOM 4468 C C . ASP A 1 75 ? 15.074 -22.742 -12.296 1.00 0.00 75 ASP B C 3
ATOM 4469 O O . ASP A 1 75 ? 15.935 -23.618 -12.258 1.00 0.00 75 ASP B O 3
ATOM 4478 N N . GLY A 1 76 ? 13.972 -22.798 -11.559 1.00 0.00 76 GLY B N 3
ATOM 4479 C CA . GLY A 1 76 ? 13.714 -23.890 -10.658 1.00 0.00 76 GLY B CA 3
ATOM 4480 C C . GLY A 1 76 ? 12.833 -23.491 -9.472 1.00 0.00 76 GLY B C 3
ATOM 4481 O O . GLY A 1 76 ? 12.435 -24.360 -8.696 1.00 0.00 76 GLY B O 3
ATOM 4485 N N . LYS A 1 77 ? 12.528 -22.197 -9.316 1.00 0.00 77 LYS B N 3
ATOM 4486 C CA . LYS A 1 77 ? 11.807 -21.679 -8.162 1.00 0.00 77 LYS B CA 3
ATOM 4487 C C . LYS A 1 77 ? 10.503 -21.027 -8.605 1.00 0.00 77 LYS B C 3
ATOM 4488 O O . LYS A 1 77 ? 10.483 -20.270 -9.577 1.00 0.00 77 LYS B O 3
ATOM 4507 N N . ALA A 1 78 ? 9.417 -21.322 -7.890 1.00 0.00 78 ALA B N 3
ATOM 4508 C CA . ALA A 1 78 ? 8.095 -20.850 -8.256 1.00 0.00 78 ALA B CA 3
ATOM 4509 C C . ALA A 1 78 ? 7.956 -19.348 -8.040 1.00 0.00 78 ALA B C 3
ATOM 4510 O O . ALA A 1 78 ? 8.432 -18.813 -7.038 1.00 0.00 78 ALA B O 3
ATOM 4517 N N . ILE A 1 79 ? 7.301 -18.671 -8.985 1.00 0.00 79 ILE B N 3
ATOM 4518 C CA . ILE A 1 79 ? 7.177 -17.219 -8.982 1.00 0.00 79 ILE B CA 3
ATOM 4519 C C . ILE A 1 79 ? 5.738 -16.719 -8.958 1.00 0.00 79 ILE B C 3
ATOM 4520 O O . ILE A 1 79 ? 4.780 -17.491 -8.956 1.00 0.00 79 ILE B O 3
ATOM 4536 N N . LYS A 1 80 ? 5.628 -15.388 -8.945 1.00 0.00 80 LYS B N 3
ATOM 4537 C CA . LYS A 1 80 ? 4.404 -14.637 -9.130 1.00 0.00 80 LYS B CA 3
ATOM 4538 C C . LYS A 1 80 ? 4.628 -13.657 -10.273 1.00 0.00 80 LYS B C 3
ATOM 4539 O O . LYS A 1 80 ? 5.733 -13.139 -10.420 1.00 0.00 80 LYS B O 3
ATOM 4558 N N . VAL A 1 81 ? 3.595 -13.397 -11.075 1.00 0.00 81 VAL B N 3
ATOM 4559 C CA . VAL A 1 81 ? 3.667 -12.390 -12.119 1.00 0.00 81 VAL B CA 3
ATOM 4560 C C . VAL A 1 81 ? 2.420 -11.529 -12.045 1.00 0.00 81 VAL B C 3
ATOM 4561 O O . VAL A 1 81 ? 1.304 -12.045 -12.005 1.00 0.00 81 VAL B O 3
ATOM 4574 N N . GLU A 1 82 ? 2.612 -10.209 -12.023 1.00 0.00 82 GLU B N 3
ATOM 4575 C CA . GLU A 1 82 ? 1.531 -9.264 -11.806 1.00 0.00 82 GLU B CA 3
ATOM 4576 C C . GLU A 1 82 ? 1.944 -7.907 -12.365 1.00 0.00 82 GLU B C 3
ATOM 4577 O O . GLU A 1 82 ? 3.129 -7.682 -12.604 1.00 0.00 82 GLU B O 3
ATOM 4589 N N . GLN A 1 83 ? 1.003 -6.989 -12.581 1.00 0.00 83 GLN B N 3
ATOM 4590 C CA . GLN A 1 83 ? 1.358 -5.635 -12.971 1.00 0.00 83 GLN B CA 3
ATOM 4591 C C . GLN A 1 83 ? 2.115 -4.997 -11.806 1.00 0.00 83 GLN B C 3
ATOM 4592 O O . GLN A 1 83 ? 1.732 -5.148 -10.647 1.00 0.00 83 GLN B O 3
ATOM 4606 N N . ALA A 1 84 ? 3.198 -4.282 -12.116 1.00 0.00 84 ALA B N 3
ATOM 4607 C CA . ALA A 1 84 ? 4.075 -3.733 -11.096 1.00 0.00 84 ALA B CA 3
ATOM 4608 C C . ALA A 1 84 ? 3.462 -2.531 -10.389 1.00 0.00 84 ALA B C 3
ATOM 4609 O O . ALA A 1 84 ? 2.601 -1.840 -10.939 1.00 0.00 84 ALA B O 3
ATOM 4616 N N . THR A 1 85 ? 3.923 -2.288 -9.162 1.00 0.00 85 THR B N 3
ATOM 4617 C CA . THR A 1 85 ? 3.563 -1.106 -8.395 1.00 0.00 85 THR B CA 3
ATOM 4618 C C . THR A 1 85 ? 4.825 -0.324 -8.057 1.00 0.00 85 THR B C 3
ATOM 4619 O O . THR A 1 85 ? 5.938 -0.759 -8.351 1.00 0.00 85 THR B O 3
ATOM 4630 N N . LYS A 1 86 ? 4.642 0.840 -7.437 1.00 0.00 86 LYS B N 3
ATOM 4631 C CA . LYS A 1 86 ? 5.738 1.720 -7.060 1.00 0.00 86 LYS B CA 3
ATOM 4632 C C . LYS A 1 86 ? 6.614 1.056 -5.994 1.00 0.00 86 LYS B C 3
ATOM 4633 O O . LYS A 1 86 ? 6.121 0.228 -5.230 1.00 0.00 86 LYS B O 3
ATOM 4652 N N . PRO A 1 87 ? 7.906 1.408 -5.931 1.00 0.00 87 PRO B N 3
ATOM 4653 C CA . PRO A 1 87 ? 8.841 0.849 -4.969 1.00 0.00 87 PRO B CA 3
ATOM 4654 C C . PRO A 1 87 ? 8.456 1.265 -3.552 1.00 0.00 87 PRO B C 3
ATOM 4655 O O . PRO A 1 87 ? 7.812 2.294 -3.350 1.00 0.00 87 PRO B O 3
ATOM 4666 N N . SER A 1 88 ? 8.850 0.464 -2.562 1.00 0.00 88 SER B N 3
ATOM 4667 C CA . SER A 1 88 ? 8.449 0.699 -1.181 1.00 0.00 88 SER B CA 3
ATOM 4668 C C . SER A 1 88 ? 9.298 1.771 -0.497 1.00 0.00 88 SER B C 3
ATOM 4669 O O . SER A 1 88 ? 9.084 2.058 0.679 1.00 0.00 88 SER B O 3
ATOM 4677 N N . PHE A 1 89 ? 10.255 2.367 -1.214 1.00 0.00 89 PHE B N 3
ATOM 4678 C CA . PHE A 1 89 ? 11.053 3.465 -0.682 1.00 0.00 89 PHE B CA 3
ATOM 4679 C C . PHE A 1 89 ? 10.500 4.814 -1.133 1.00 0.00 89 PHE B C 3
ATOM 4680 O O . PHE A 1 89 ? 11.089 5.850 -0.833 1.00 0.00 89 PHE B O 3
ATOM 4697 N N . GLU A 1 90 ? 9.378 4.807 -1.855 1.00 0.00 90 GLU B N 3
ATOM 4698 C CA . GLU A 1 90 ? 8.832 6.012 -2.453 1.00 0.00 90 GLU B CA 3
ATOM 4699 C C . GLU A 1 90 ? 7.380 6.232 -2.043 1.00 0.00 90 GLU B C 3
ATOM 4700 O O . GLU A 1 90 ? 6.658 5.291 -1.715 1.00 0.00 90 GLU B O 3
ATOM 4712 N N . SER A 1 91 ? 6.967 7.501 -2.067 1.00 0.00 91 SER B N 3
ATOM 4713 C CA . SER A 1 91 ? 5.665 7.948 -1.599 1.00 0.00 91 SER B CA 3
ATOM 4714 C C . SER A 1 91 ? 5.142 9.086 -2.471 1.00 0.00 91 SER B C 3
ATOM 4715 O O . SER A 1 91 ? 4.268 9.841 -2.049 1.00 0.00 91 SER B O 3
ATOM 4723 N N . GLY A 1 92 ? 5.672 9.218 -3.691 1.00 0.00 92 GLY B N 3
ATOM 4724 C CA . GLY A 1 92 ? 5.339 10.335 -4.560 1.00 0.00 92 GLY B CA 3
ATOM 4725 C C . GLY A 1 92 ? 6.154 11.565 -4.172 1.00 0.00 92 GLY B C 3
ATOM 4726 O O . GLY A 1 92 ? 7.284 11.439 -3.702 1.00 0.00 92 GLY B O 3
ATOM 4730 N N . ARG A 1 93 ? 5.573 12.754 -4.370 1.00 0.00 93 ARG B N 3
ATOM 4731 C CA . ARG A 1 93 ? 6.231 14.029 -4.110 1.00 0.00 93 ARG B CA 3
ATOM 4732 C C . ARG A 1 93 ? 7.614 14.069 -4.770 1.00 0.00 93 ARG B C 3
ATOM 4733 O O . ARG A 1 93 ? 7.794 13.557 -5.875 1.00 0.00 93 ARG B O 3
ATOM 4754 N N . ARG A 1 94 ? 8.586 14.680 -4.089 1.00 0.00 94 ARG B N 3
ATOM 4755 C CA . ARG A 1 94 ? 9.946 14.864 -4.567 1.00 0.00 94 ARG B CA 3
ATOM 4756 C C . ARG A 1 94 ? 10.901 14.843 -3.375 1.00 0.00 94 ARG B C 3
ATOM 4757 O O . ARG A 1 94 ? 10.513 15.225 -2.271 1.00 0.00 94 ARG B O 3
ATOM 4778 N N . GLY A 1 95 ? 12.142 14.399 -3.598 1.00 0.00 95 GLY B N 3
ATOM 4779 C CA . GLY A 1 95 ? 13.162 14.331 -2.559 1.00 0.00 95 GLY B CA 3
ATOM 4780 C C . GLY A 1 95 ? 12.820 13.259 -1.529 1.00 0.00 95 GLY B C 3
ATOM 4781 O O . GLY A 1 95 ? 12.375 13.641 -0.425 1.00 0.00 95 GLY B O 3
ATOM 4978 N N . MET A 1 1 ? -5.410 1.513 -1.355 1.00 0.00 1 MET B N 4
ATOM 4979 C CA . MET A 1 1 ? -4.024 1.883 -1.699 1.00 0.00 1 MET B CA 4
ATOM 4980 C C . MET A 1 1 ? -3.410 0.867 -2.644 1.00 0.00 1 MET B C 4
ATOM 4981 O O . MET A 1 1 ? -2.749 -0.081 -2.223 1.00 0.00 1 MET B O 4
ATOM 4997 N N . VAL A 1 2 ? -3.642 1.082 -3.938 1.00 0.00 2 VAL B N 4
ATOM 4998 C CA . VAL A 1 2 ? -2.986 0.361 -5.006 1.00 0.00 2 VAL B CA 4
ATOM 4999 C C . VAL A 1 2 ? -2.698 1.361 -6.119 1.00 0.00 2 VAL B C 4
ATOM 5000 O O . VAL A 1 2 ? -3.589 2.078 -6.570 1.00 0.00 2 VAL B O 4
ATOM 5013 N N . GLU A 1 3 ? -1.442 1.408 -6.558 1.00 0.00 3 GLU B N 4
ATOM 5014 C CA . GLU A 1 3 ? -1.006 2.329 -7.591 1.00 0.00 3 GLU B CA 4
ATOM 5015 C C . GLU A 1 3 ? -0.211 1.604 -8.676 1.00 0.00 3 GLU B C 4
ATOM 5016 O O . GLU A 1 3 ? 0.775 0.927 -8.394 1.00 0.00 3 GLU B O 4
ATOM 5028 N N . ALA A 1 4 ? -0.658 1.762 -9.922 1.00 0.00 4 ALA B N 4
ATOM 5029 C CA . ALA A 1 4 ? -0.037 1.161 -11.085 1.00 0.00 4 ALA B CA 4
ATOM 5030 C C . ALA A 1 4 ? 0.561 2.280 -11.924 1.00 0.00 4 ALA B C 4
ATOM 5031 O O . ALA A 1 4 ? -0.158 3.017 -12.593 1.00 0.00 4 ALA B O 4
ATOM 5038 N N . ASP A 1 5 ? 1.887 2.403 -11.875 1.00 0.00 5 ASP B N 4
ATOM 5039 C CA . ASP A 1 5 ? 2.576 3.522 -12.504 1.00 0.00 5 ASP B CA 4
ATOM 5040 C C . ASP A 1 5 ? 2.500 3.499 -14.032 1.00 0.00 5 ASP B C 4
ATOM 5041 O O . ASP A 1 5 ? 2.403 4.558 -14.649 1.00 0.00 5 ASP B O 4
ATOM 5050 N N . ARG A 1 6 ? 2.544 2.316 -14.655 1.00 0.00 6 ARG B N 4
ATOM 5051 C CA . ARG A 1 6 ? 2.483 2.219 -16.106 1.00 0.00 6 ARG B CA 4
ATOM 5052 C C . ARG A 1 6 ? 2.126 0.802 -16.551 1.00 0.00 6 ARG B C 4
ATOM 5053 O O . ARG A 1 6 ? 2.701 -0.160 -16.037 1.00 0.00 6 ARG B O 4
ATOM 5074 N N . PRO A 1 7 ? 1.192 0.642 -17.501 1.00 0.00 7 PRO B N 4
ATOM 5075 C CA . PRO A 1 7 ? 0.907 -0.637 -18.133 1.00 0.00 7 PRO B CA 4
ATOM 5076 C C . PRO A 1 7 ? 2.149 -1.230 -18.786 1.00 0.00 7 PRO B C 4
ATOM 5077 O O . PRO A 1 7 ? 3.020 -0.495 -19.250 1.00 0.00 7 PRO B O 4
ATOM 5088 N N . GLY A 1 8 ? 2.242 -2.563 -18.830 1.00 0.00 8 GLY B N 4
ATOM 5089 C CA . GLY A 1 8 ? 3.320 -3.239 -19.533 1.00 0.00 8 GLY B CA 4
ATOM 5090 C C . GLY A 1 8 ? 4.457 -3.557 -18.580 1.00 0.00 8 GLY B C 4
ATOM 5091 O O . GLY A 1 8 ? 5.280 -4.416 -18.885 1.00 0.00 8 GLY B O 4
ATOM 5095 N N . LYS A 1 9 ? 4.508 -2.874 -17.433 1.00 0.00 9 LYS B N 4
ATOM 5096 C CA . LYS A 1 9 ? 5.491 -3.189 -16.418 1.00 0.00 9 LYS B CA 4
ATOM 5097 C C . LYS A 1 9 ? 4.940 -4.300 -15.537 1.00 0.00 9 LYS B C 4
ATOM 5098 O O . LYS A 1 9 ? 3.817 -4.207 -15.040 1.00 0.00 9 LYS B O 4
ATOM 5117 N N . LEU A 1 10 ? 5.737 -5.348 -15.351 1.00 0.00 10 LEU B N 4
ATOM 5118 C CA . LEU A 1 10 ? 5.352 -6.501 -14.561 1.00 0.00 10 LEU B CA 4
ATOM 5119 C C . LEU A 1 10 ? 6.262 -6.641 -13.351 1.00 0.00 10 LEU B C 4
ATOM 5120 O O . LEU A 1 10 ? 7.396 -6.166 -13.364 1.00 0.00 10 LEU B O 4
ATOM 5136 N N . PHE A 1 11 ? 5.748 -7.297 -12.316 1.00 0.00 11 PHE B N 4
ATOM 5137 C CA . PHE A 1 11 ? 6.492 -7.655 -11.130 1.00 0.00 11 PHE B CA 4
ATOM 5138 C C . PHE A 1 11 ? 6.707 -9.157 -11.150 1.00 0.00 11 PHE B C 4
ATOM 5139 O O . PHE A 1 11 ? 5.754 -9.911 -11.340 1.00 0.00 11 PHE B O 4
ATOM 5156 N N . ILE A 1 12 ? 7.955 -9.587 -10.956 1.00 0.00 12 ILE B N 4
ATOM 5157 C CA . ILE A 1 12 ? 8.330 -10.987 -11.053 1.00 0.00 12 ILE B CA 4
ATOM 5158 C C . ILE A 1 12 ? 8.942 -11.440 -9.729 1.00 0.00 12 ILE B C 4
ATOM 5159 O O . ILE A 1 12 ? 10.162 -11.500 -9.604 1.00 0.00 12 ILE B O 4
ATOM 5175 N N . GLY A 1 13 ? 8.113 -11.758 -8.732 1.00 0.00 13 GLY B N 4
ATOM 5176 C CA . GLY A 1 13 ? 8.620 -12.129 -7.414 1.00 0.00 13 GLY B CA 4
ATOM 5177 C C . GLY A 1 13 ? 8.728 -13.641 -7.249 1.00 0.00 13 GLY B C 4
ATOM 5178 O O . GLY A 1 13 ? 7.897 -14.377 -7.770 1.00 0.00 13 GLY B O 4
ATOM 5182 N N . GLY A 1 14 ? 9.745 -14.110 -6.527 1.00 0.00 14 GLY B N 4
ATOM 5183 C CA . GLY A 1 14 ? 9.884 -15.519 -6.177 1.00 0.00 14 GLY B CA 4
ATOM 5184 C C . GLY A 1 14 ? 10.921 -16.214 -7.053 1.00 0.00 14 GLY B C 4
ATOM 5185 O O . GLY A 1 14 ? 11.067 -17.434 -6.993 1.00 0.00 14 GLY B O 4
ATOM 5189 N N . LEU A 1 15 ? 11.641 -15.441 -7.871 1.00 0.00 15 LEU B N 4
ATOM 5190 C CA . LEU A 1 15 ? 12.633 -15.967 -8.793 1.00 0.00 15 LEU B CA 4
ATOM 5191 C C . LEU A 1 15 ? 13.789 -16.624 -8.043 1.00 0.00 15 LEU B C 4
ATOM 5192 O O . LEU A 1 15 ? 13.963 -16.427 -6.839 1.00 0.00 15 LEU B O 4
ATOM 5208 N N . ASN A 1 16 ? 14.580 -17.404 -8.774 1.00 0.00 16 ASN B N 4
ATOM 5209 C CA . ASN A 1 16 ? 15.761 -18.044 -8.245 1.00 0.00 16 ASN B CA 4
ATOM 5210 C C . ASN A 1 16 ? 16.866 -17.014 -8.007 1.00 0.00 16 ASN B C 4
ATOM 5211 O O . ASN A 1 16 ? 16.847 -15.932 -8.594 1.00 0.00 16 ASN B O 4
ATOM 5222 N N . THR A 1 17 ? 17.833 -17.340 -7.147 1.00 0.00 17 THR B N 4
ATOM 5223 C CA . THR A 1 17 ? 18.960 -16.456 -6.876 1.00 0.00 17 THR B CA 4
ATOM 5224 C C . THR A 1 17 ? 19.954 -16.494 -8.031 1.00 0.00 17 THR B C 4
ATOM 5225 O O . THR A 1 17 ? 20.934 -15.754 -8.040 1.00 0.00 17 THR B O 4
ATOM 5236 N N . GLU A 1 18 ? 19.687 -17.369 -9.004 1.00 0.00 18 GLU B N 4
ATOM 5237 C CA . GLU A 1 18 ? 20.589 -17.667 -10.101 1.00 0.00 18 GLU B CA 4
ATOM 5238 C C . GLU A 1 18 ? 20.091 -17.046 -11.406 1.00 0.00 18 GLU B C 4
ATOM 5239 O O . GLU A 1 18 ? 20.788 -17.078 -12.420 1.00 0.00 18 GLU B O 4
ATOM 5251 N N . THR A 1 19 ? 18.878 -16.484 -11.378 1.00 0.00 19 THR B N 4
ATOM 5252 C CA . THR A 1 19 ? 18.253 -15.883 -12.548 1.00 0.00 19 THR B CA 4
ATOM 5253 C C . THR A 1 19 ? 18.832 -14.496 -12.779 1.00 0.00 19 THR B C 4
ATOM 5254 O O . THR A 1 19 ? 19.144 -13.783 -11.826 1.00 0.00 19 THR B O 4
ATOM 5265 N N . ASN A 1 20 ? 18.974 -14.103 -14.047 1.00 0.00 20 ASN B N 4
ATOM 5266 C CA . ASN A 1 20 ? 19.432 -12.769 -14.398 1.00 0.00 20 ASN B CA 4
ATOM 5267 C C . ASN A 1 20 ? 18.550 -12.187 -15.491 1.00 0.00 20 ASN B C 4
ATOM 5268 O O . ASN A 1 20 ? 17.509 -12.739 -15.827 1.00 0.00 20 ASN B O 4
ATOM 5279 N N . GLU A 1 21 ? 18.996 -11.060 -16.039 1.00 0.00 21 GLU B N 4
ATOM 5280 C CA . GLU A 1 21 ? 18.229 -10.308 -17.014 1.00 0.00 21 GLU B CA 4
ATOM 5281 C C . GLU A 1 21 ? 18.106 -11.083 -18.317 1.00 0.00 21 GLU B C 4
ATOM 5282 O O . GLU A 1 21 ? 17.083 -10.998 -18.986 1.00 0.00 21 GLU B O 4
ATOM 5294 N N . LYS A 1 22 ? 19.135 -11.845 -18.691 1.00 0.00 22 LYS B N 4
ATOM 5295 C CA . LYS A 1 22 ? 19.111 -12.585 -19.943 1.00 0.00 22 LYS B CA 4
ATOM 5296 C C . LYS A 1 22 ? 18.047 -13.680 -19.909 1.00 0.00 22 LYS B C 4
ATOM 5297 O O . LYS A 1 22 ? 17.481 -14.026 -20.940 1.00 0.00 22 LYS B O 4
ATOM 5316 N N . ALA A 1 23 ? 17.765 -14.230 -18.731 1.00 0.00 23 ALA B N 4
ATOM 5317 C CA . ALA A 1 23 ? 16.806 -15.314 -18.613 1.00 0.00 23 ALA B CA 4
ATOM 5318 C C . ALA A 1 23 ? 15.409 -14.718 -18.511 1.00 0.00 23 ALA B C 4
ATOM 5319 O O . ALA A 1 23 ? 14.413 -15.379 -18.789 1.00 0.00 23 ALA B O 4
ATOM 5326 N N . LEU A 1 24 ? 15.354 -13.452 -18.107 1.00 0.00 24 LEU B N 4
ATOM 5327 C CA . LEU A 1 24 ? 14.138 -12.721 -17.831 1.00 0.00 24 LEU B CA 4
ATOM 5328 C C . LEU A 1 24 ? 13.651 -12.030 -19.094 1.00 0.00 24 LEU B C 4
ATOM 5329 O O . LEU A 1 24 ? 12.456 -11.808 -19.265 1.00 0.00 24 LEU B O 4
ATOM 5345 N N . GLU A 1 25 ? 14.577 -11.688 -19.988 1.00 0.00 25 GLU B N 4
ATOM 5346 C CA . GLU A 1 25 ? 14.211 -11.165 -21.291 1.00 0.00 25 GLU B CA 4
ATOM 5347 C C . GLU A 1 25 ? 13.864 -12.304 -22.232 1.00 0.00 25 GLU B C 4
ATOM 5348 O O . GLU A 1 25 ? 13.076 -12.145 -23.162 1.00 0.00 25 GLU B O 4
ATOM 5360 N N . ALA A 1 26 ? 14.469 -13.462 -21.973 1.00 0.00 26 ALA B N 4
ATOM 5361 C CA . ALA A 1 26 ? 14.324 -14.634 -22.817 1.00 0.00 26 ALA B CA 4
ATOM 5362 C C . ALA A 1 26 ? 13.030 -15.380 -22.509 1.00 0.00 26 ALA B C 4
ATOM 5363 O O . ALA A 1 26 ? 12.525 -16.114 -23.356 1.00 0.00 26 ALA B O 4
ATOM 5370 N N . VAL A 1 27 ? 12.496 -15.190 -21.300 1.00 0.00 27 VAL B N 4
ATOM 5371 C CA . VAL A 1 27 ? 11.320 -15.914 -20.851 1.00 0.00 27 VAL B CA 4
ATOM 5372 C C . VAL A 1 27 ? 10.047 -15.086 -20.948 1.00 0.00 27 VAL B C 4
ATOM 5373 O O . VAL A 1 27 ? 8.981 -15.604 -21.267 1.00 0.00 27 VAL B O 4
ATOM 5386 N N . PHE A 1 28 ? 10.154 -13.786 -20.671 1.00 0.00 28 PHE B N 4
ATOM 5387 C CA . PHE A 1 28 ? 9.016 -12.893 -20.814 1.00 0.00 28 PHE B CA 4
ATOM 5388 C C . PHE A 1 28 ? 8.975 -12.282 -22.208 1.00 0.00 28 PHE B C 4
ATOM 5389 O O . PHE A 1 28 ? 7.982 -11.662 -22.582 1.00 0.00 28 PHE B O 4
ATOM 5406 N N . GLY A 1 29 ? 10.046 -12.450 -22.985 1.00 0.00 29 GLY B N 4
ATOM 5407 C CA . GLY A 1 29 ? 10.066 -11.982 -24.365 1.00 0.00 29 GLY B CA 4
ATOM 5408 C C . GLY A 1 29 ? 9.246 -12.914 -25.255 1.00 0.00 29 GLY B C 4
ATOM 5409 O O . GLY A 1 29 ? 9.085 -12.667 -26.449 1.00 0.00 29 GLY B O 4
ATOM 5413 N N . LYS A 1 30 ? 8.729 -13.991 -24.658 1.00 0.00 30 LYS B N 4
ATOM 5414 C CA . LYS A 1 30 ? 7.948 -15.013 -25.332 1.00 0.00 30 LYS B CA 4
ATOM 5415 C C . LYS A 1 30 ? 6.496 -14.583 -25.478 1.00 0.00 30 LYS B C 4
ATOM 5416 O O . LYS A 1 30 ? 5.727 -15.209 -26.206 1.00 0.00 30 LYS B O 4
ATOM 5435 N N . TYR A 1 31 ? 6.135 -13.509 -24.778 1.00 0.00 31 TYR B N 4
ATOM 5436 C CA . TYR A 1 31 ? 4.780 -12.988 -24.757 1.00 0.00 31 TYR B CA 4
ATOM 5437 C C . TYR A 1 31 ? 4.666 -11.626 -25.438 1.00 0.00 31 TYR B C 4
ATOM 5438 O O . TYR A 1 31 ? 3.567 -11.232 -25.822 1.00 0.00 31 TYR B O 4
ATOM 5456 N N . GLY A 1 32 ? 5.780 -10.905 -25.591 1.00 0.00 32 GLY B N 4
ATOM 5457 C CA . GLY A 1 32 ? 5.768 -9.588 -26.209 1.00 0.00 32 GLY B CA 4
ATOM 5458 C C . GLY A 1 32 ? 7.159 -9.017 -26.363 1.00 0.00 32 GLY B C 4
ATOM 5459 O O . GLY A 1 32 ? 8.116 -9.502 -25.760 1.00 0.00 32 GLY B O 4
ATOM 5463 N N . ARG A 1 33 ? 7.270 -7.969 -27.181 1.00 0.00 33 ARG B N 4
ATOM 5464 C CA . ARG A 1 33 ? 8.530 -7.293 -27.384 1.00 0.00 33 ARG B CA 4
ATOM 5465 C C . ARG A 1 33 ? 8.849 -6.486 -26.140 1.00 0.00 33 ARG B C 4
ATOM 5466 O O . ARG A 1 33 ? 8.116 -5.573 -25.766 1.00 0.00 33 ARG B O 4
ATOM 5487 N N . ILE A 1 34 ? 9.957 -6.837 -25.503 1.00 0.00 34 ILE B N 4
ATOM 5488 C CA . ILE A 1 34 ? 10.429 -6.151 -24.313 1.00 0.00 34 ILE B CA 4
ATOM 5489 C C . ILE A 1 34 ? 11.070 -4.816 -24.684 1.00 0.00 34 ILE B C 4
ATOM 5490 O O . ILE A 1 34 ? 11.764 -4.712 -25.693 1.00 0.00 34 ILE B O 4
ATOM 5506 N N . VAL A 1 35 ? 10.831 -3.795 -23.854 1.00 0.00 35 VAL B N 4
ATOM 5507 C CA . VAL A 1 35 ? 11.440 -2.479 -24.021 1.00 0.00 35 VAL B CA 4
ATOM 5508 C C . VAL A 1 35 ? 12.447 -2.221 -22.902 1.00 0.00 35 VAL B C 4
ATOM 5509 O O . VAL A 1 35 ? 13.369 -1.426 -23.077 1.00 0.00 35 VAL B O 4
ATOM 5522 N N . GLU A 1 36 ? 12.272 -2.890 -21.759 1.00 0.00 36 GLU B N 4
ATOM 5523 C CA . GLU A 1 36 ? 13.173 -2.770 -20.628 1.00 0.00 36 GLU B CA 4
ATOM 5524 C C . GLU A 1 36 ? 13.000 -3.973 -19.706 1.00 0.00 36 GLU B C 4
ATOM 5525 O O . GLU A 1 36 ? 11.920 -4.554 -19.638 1.00 0.00 36 GLU B O 4
ATOM 5537 N N . VAL A 1 37 ? 14.060 -4.350 -18.990 1.00 0.00 37 VAL B N 4
ATOM 5538 C CA . VAL A 1 37 ? 13.983 -5.381 -17.962 1.00 0.00 37 VAL B CA 4
ATOM 5539 C C . VAL A 1 37 ? 14.781 -4.950 -16.744 1.00 0.00 37 VAL B C 4
ATOM 5540 O O . VAL A 1 37 ? 15.807 -4.278 -16.854 1.00 0.00 37 VAL B O 4
ATOM 5553 N N . LEU A 1 38 ? 14.281 -5.356 -15.577 1.00 0.00 38 LEU B N 4
ATOM 5554 C CA . LEU A 1 38 ? 14.930 -5.144 -14.292 1.00 0.00 38 LEU B CA 4
ATOM 5555 C C . LEU A 1 38 ? 15.215 -6.495 -13.682 1.00 0.00 38 LEU B C 4
ATOM 5556 O O . LEU A 1 38 ? 14.534 -7.476 -13.968 1.00 0.00 38 LEU B O 4
ATOM 5572 N N . LEU A 1 39 ? 16.231 -6.537 -12.829 1.00 0.00 39 LEU B N 4
ATOM 5573 C CA . LEU A 1 39 ? 16.523 -7.715 -12.058 1.00 0.00 39 LEU B CA 4
ATOM 5574 C C . LEU A 1 39 ? 17.233 -7.228 -10.807 1.00 0.00 39 LEU B C 4
ATOM 5575 O O . LEU A 1 39 ? 18.288 -6.600 -10.898 1.00 0.00 39 LEU B O 4
ATOM 5591 N N . MET A 1 40 ? 16.659 -7.509 -9.638 1.00 0.00 40 MET B N 4
ATOM 5592 C CA . MET A 1 40 ? 17.184 -6.944 -8.411 1.00 0.00 40 MET B CA 4
ATOM 5593 C C . MET A 1 40 ? 18.187 -7.902 -7.796 1.00 0.00 40 MET B C 4
ATOM 5594 O O . MET A 1 40 ? 17.964 -9.111 -7.810 1.00 0.00 40 MET B O 4
ATOM 5608 N N . LYS A 1 41 ? 19.289 -7.375 -7.255 1.00 0.00 41 LYS B N 4
ATOM 5609 C CA . LYS A 1 41 ? 20.283 -8.195 -6.581 1.00 0.00 41 LYS B CA 4
ATOM 5610 C C . LYS A 1 41 ? 20.934 -7.469 -5.410 1.00 0.00 41 LYS B C 4
ATOM 5611 O O . LYS A 1 41 ? 20.977 -6.241 -5.365 1.00 0.00 41 LYS B O 4
ATOM 5630 N N . ASP A 1 42 ? 21.441 -8.260 -4.465 1.00 0.00 42 ASP B N 4
ATOM 5631 C CA . ASP A 1 42 ? 22.109 -7.796 -3.264 1.00 0.00 42 ASP B CA 4
ATOM 5632 C C . ASP A 1 42 ? 23.429 -7.094 -3.585 1.00 0.00 42 ASP B C 4
ATOM 5633 O O . ASP A 1 42 ? 23.984 -7.268 -4.669 1.00 0.00 42 ASP B O 4
ATOM 5642 N N . ARG A 1 43 ? 23.937 -6.298 -2.638 1.00 0.00 43 ARG B N 4
ATOM 5643 C CA . ARG A 1 43 ? 25.160 -5.522 -2.822 1.00 0.00 43 ARG B CA 4
ATOM 5644 C C . ARG A 1 43 ? 26.353 -6.141 -2.096 1.00 0.00 43 ARG B C 4
ATOM 5645 O O . ARG A 1 43 ? 27.470 -5.643 -2.216 1.00 0.00 43 ARG B O 4
ATOM 5666 N N . GLU A 1 44 ? 26.122 -7.223 -1.346 1.00 0.00 44 GLU B N 4
ATOM 5667 C CA . GLU A 1 44 ? 27.177 -7.927 -0.628 1.00 0.00 44 GLU B CA 4
ATOM 5668 C C . GLU A 1 44 ? 27.374 -9.344 -1.163 1.00 0.00 44 GLU B C 4
ATOM 5669 O O . GLU A 1 44 ? 28.383 -9.981 -0.855 1.00 0.00 44 GLU B O 4
ATOM 5681 N N . THR A 1 45 ? 26.424 -9.845 -1.962 1.00 0.00 45 THR B N 4
ATOM 5682 C CA . THR A 1 45 ? 26.532 -11.165 -2.580 1.00 0.00 45 THR B CA 4
ATOM 5683 C C . THR A 1 45 ? 26.299 -11.093 -4.077 1.00 0.00 45 THR B C 4
ATOM 5684 O O . THR A 1 45 ? 26.617 -12.045 -4.788 1.00 0.00 45 THR B O 4
ATOM 5695 N N . ASN A 1 46 ? 25.746 -9.977 -4.561 1.00 0.00 46 ASN B N 4
ATOM 5696 C CA . ASN A 1 46 ? 25.471 -9.804 -5.976 1.00 0.00 46 ASN B CA 4
ATOM 5697 C C . ASN A 1 46 ? 24.446 -10.826 -6.481 1.00 0.00 46 ASN B C 4
ATOM 5698 O O . ASN A 1 46 ? 24.221 -10.941 -7.687 1.00 0.00 46 ASN B O 4
ATOM 5709 N N . LYS A 1 47 ? 23.821 -11.567 -5.558 1.00 0.00 47 LYS B N 4
ATOM 5710 C CA . LYS A 1 47 ? 22.789 -12.543 -5.869 1.00 0.00 47 LYS B CA 4
ATOM 5711 C C . LYS A 1 47 ? 21.446 -11.856 -5.994 1.00 0.00 47 LYS B C 4
ATOM 5712 O O . LYS A 1 47 ? 21.186 -10.855 -5.331 1.00 0.00 47 LYS B O 4
ATOM 5731 N N . SER A 1 48 ? 20.594 -12.407 -6.846 1.00 0.00 48 SER B N 4
ATOM 5732 C CA . SER A 1 48 ? 19.272 -11.858 -7.077 1.00 0.00 48 SER B CA 4
ATOM 5733 C C . SER A 1 48 ? 18.486 -11.790 -5.772 1.00 0.00 48 SER B C 4
ATOM 5734 O O . SER A 1 48 ? 18.547 -12.706 -4.953 1.00 0.00 48 SER B O 4
ATOM 5742 N N . ARG A 1 49 ? 17.744 -10.695 -5.581 1.00 0.00 49 ARG B N 4
ATOM 5743 C CA . ARG A 1 49 ? 16.945 -10.458 -4.383 1.00 0.00 49 ARG B CA 4
ATOM 5744 C C . ARG A 1 49 ? 15.715 -11.363 -4.384 1.00 0.00 49 ARG B C 4
ATOM 5745 O O . ARG A 1 49 ? 14.932 -11.353 -3.435 1.00 0.00 49 ARG B O 4
ATOM 5766 N N . GLY A 1 50 ? 15.553 -12.140 -5.456 1.00 0.00 50 GLY B N 4
ATOM 5767 C CA . GLY A 1 50 ? 14.437 -13.056 -5.618 1.00 0.00 50 GLY B CA 4
ATOM 5768 C C . GLY A 1 50 ? 13.241 -12.398 -6.298 1.00 0.00 50 GLY B C 4
ATOM 5769 O O . GLY A 1 50 ? 12.207 -13.041 -6.452 1.00 0.00 50 GLY B O 4
ATOM 5773 N N . PHE A 1 51 ? 13.355 -11.130 -6.709 1.00 0.00 51 PHE B N 4
ATOM 5774 C CA . PHE A 1 51 ? 12.284 -10.472 -7.445 1.00 0.00 51 PHE B CA 4
ATOM 5775 C C . PHE A 1 51 ? 12.856 -9.572 -8.536 1.00 0.00 51 PHE B C 4
ATOM 5776 O O . PHE A 1 51 ? 14.014 -9.156 -8.464 1.00 0.00 51 PHE B O 4
ATOM 5793 N N . ALA A 1 52 ? 12.042 -9.275 -9.549 1.00 0.00 52 ALA B N 4
ATOM 5794 C CA . ALA A 1 52 ? 12.475 -8.507 -10.705 1.00 0.00 52 ALA B CA 4
ATOM 5795 C C . ALA A 1 52 ? 11.290 -7.803 -11.363 1.00 0.00 52 ALA B C 4
ATOM 5796 O O . ALA A 1 52 ? 10.161 -7.914 -10.886 1.00 0.00 52 ALA B O 4
ATOM 5803 N N . PHE A 1 53 ? 11.546 -7.075 -12.452 1.00 0.00 53 PHE B N 4
ATOM 5804 C CA . PHE A 1 53 ? 10.510 -6.378 -13.202 1.00 0.00 53 PHE B CA 4
ATOM 5805 C C . PHE A 1 53 ? 10.800 -6.459 -14.697 1.00 0.00 53 PHE B C 4
ATOM 5806 O O . PHE A 1 53 ? 11.925 -6.753 -15.096 1.00 0.00 53 PHE B O 4
ATOM 5823 N N . VAL A 1 54 ? 9.795 -6.197 -15.532 1.00 0.00 54 VAL B N 4
ATOM 5824 C CA . VAL A 1 54 ? 9.957 -6.209 -16.980 1.00 0.00 54 VAL B CA 4
ATOM 5825 C C . VAL A 1 54 ? 8.931 -5.284 -17.619 1.00 0.00 54 VAL B C 4
ATOM 5826 O O . VAL A 1 54 ? 7.784 -5.251 -17.184 1.00 0.00 54 VAL B O 4
ATOM 5839 N N . THR A 1 55 ? 9.344 -4.538 -18.646 1.00 0.00 55 THR B N 4
ATOM 5840 C CA . THR A 1 55 ? 8.452 -3.647 -19.375 1.00 0.00 55 THR B CA 4
ATOM 5841 C C . THR A 1 55 ? 8.241 -4.163 -20.791 1.00 0.00 55 THR B C 4
ATOM 5842 O O . THR A 1 55 ? 9.196 -4.333 -21.549 1.00 0.00 55 THR B O 4
ATOM 5853 N N . PHE A 1 56 ? 6.978 -4.406 -21.139 1.00 0.00 56 PHE B N 4
ATOM 5854 C CA . PHE A 1 56 ? 6.568 -4.829 -22.466 1.00 0.00 56 PHE B CA 4
ATOM 5855 C C . PHE A 1 56 ? 6.203 -3.638 -23.349 1.00 0.00 56 PHE B C 4
ATOM 5856 O O . PHE A 1 56 ? 5.845 -2.573 -22.852 1.00 0.00 56 PHE B O 4
ATOM 5873 N N . GLU A 1 57 ? 6.288 -3.819 -24.671 1.00 0.00 57 GLU B N 4
ATOM 5874 C CA . GLU A 1 57 ? 5.872 -2.812 -25.625 1.00 0.00 57 GLU B CA 4
ATOM 5875 C C . GLU A 1 57 ? 4.346 -2.732 -25.710 1.00 0.00 57 GLU B C 4
ATOM 5876 O O . GLU A 1 57 ? 3.815 -1.705 -26.135 1.00 0.00 57 GLU B O 4
ATOM 5888 N N . SER A 1 58 ? 3.638 -3.797 -25.315 1.00 0.00 58 SER B N 4
ATOM 5889 C CA . SER A 1 58 ? 2.186 -3.768 -25.246 1.00 0.00 58 SER B CA 4
ATOM 5890 C C . SER A 1 58 ? 1.745 -4.074 -23.825 1.00 0.00 58 SER B C 4
ATOM 5891 O O . SER A 1 58 ? 2.330 -4.935 -23.170 1.00 0.00 58 SER B O 4
ATOM 5899 N N . PRO A 1 59 ? 0.712 -3.378 -23.334 1.00 0.00 59 PRO B N 4
ATOM 5900 C CA . PRO A 1 59 ? 0.227 -3.558 -21.986 1.00 0.00 59 PRO B CA 4
ATOM 5901 C C . PRO A 1 59 ? -0.549 -4.863 -21.869 1.00 0.00 59 PRO B C 4
ATOM 5902 O O . PRO A 1 59 ? -0.921 -5.243 -20.764 1.00 0.00 59 PRO B O 4
ATOM 5913 N N . ALA A 1 60 ? -0.797 -5.541 -22.994 1.00 0.00 60 ALA B N 4
ATOM 5914 C CA . ALA A 1 60 ? -1.574 -6.770 -23.007 1.00 0.00 60 ALA B CA 4
ATOM 5915 C C . ALA A 1 60 ? -0.697 -7.964 -23.365 1.00 0.00 60 ALA B C 4
ATOM 5916 O O . ALA A 1 60 ? -1.093 -9.105 -23.138 1.00 0.00 60 ALA B O 4
ATOM 5923 N N . ASP A 1 61 ? 0.494 -7.718 -23.915 1.00 0.00 61 ASP B N 4
ATOM 5924 C CA . ASP A 1 61 ? 1.478 -8.773 -24.069 1.00 0.00 61 ASP B CA 4
ATOM 5925 C C . ASP A 1 61 ? 1.994 -9.120 -22.678 1.00 0.00 61 ASP B C 4
ATOM 5926 O O . ASP A 1 61 ? 2.406 -10.249 -22.419 1.00 0.00 61 ASP B O 4
ATOM 5935 N N . ALA A 1 62 ? 1.963 -8.128 -21.779 1.00 0.00 62 ALA B N 4
ATOM 5936 C CA . ALA A 1 62 ? 2.314 -8.318 -20.389 1.00 0.00 62 ALA B CA 4
ATOM 5937 C C . ALA A 1 62 ? 1.176 -9.000 -19.638 1.00 0.00 62 ALA B C 4
ATOM 5938 O O . ALA A 1 62 ? 1.428 -9.744 -18.696 1.00 0.00 62 ALA B O 4
ATOM 5945 N N . LYS A 1 63 ? -0.077 -8.761 -20.047 1.00 0.00 63 LYS B N 4
ATOM 5946 C CA . LYS A 1 63 ? -1.217 -9.441 -19.444 1.00 0.00 63 LYS B CA 4
ATOM 5947 C C . LYS A 1 63 ? -1.167 -10.905 -19.831 1.00 0.00 63 LYS B C 4
ATOM 5948 O O . LYS A 1 63 ? -1.470 -11.764 -19.011 1.00 0.00 63 LYS B O 4
ATOM 5967 N N . ASP A 1 64 ? -0.786 -11.194 -21.074 1.00 0.00 64 ASP B N 4
ATOM 5968 C CA . ASP A 1 64 ? -0.744 -12.563 -21.555 1.00 0.00 64 ASP B CA 4
ATOM 5969 C C . ASP A 1 64 ? 0.341 -13.341 -20.823 1.00 0.00 64 ASP B C 4
ATOM 5970 O O . ASP A 1 64 ? 0.163 -14.521 -20.534 1.00 0.00 64 ASP B O 4
ATOM 5979 N N . ALA A 1 65 ? 1.462 -12.682 -20.517 1.00 0.00 65 ALA B N 4
ATOM 5980 C CA . ALA A 1 65 ? 2.520 -13.305 -19.745 1.00 0.00 65 ALA B CA 4
ATOM 5981 C C . ALA A 1 65 ? 2.087 -13.448 -18.293 1.00 0.00 65 ALA B C 4
ATOM 5982 O O . ALA A 1 65 ? 2.298 -14.490 -17.676 1.00 0.00 65 ALA B O 4
ATOM 5989 N N . ALA A 1 66 ? 1.471 -12.403 -17.735 1.00 0.00 66 ALA B N 4
ATOM 5990 C CA . ALA A 1 66 ? 1.043 -12.407 -16.347 1.00 0.00 66 ALA B CA 4
ATOM 5991 C C . ALA A 1 66 ? -0.151 -13.342 -16.139 1.00 0.00 66 ALA B C 4
ATOM 5992 O O . ALA A 1 66 ? -0.564 -13.584 -15.006 1.00 0.00 66 ALA B O 4
ATOM 5999 N N . ARG A 1 67 ? -0.701 -13.868 -17.238 1.00 0.00 67 ARG B N 4
ATOM 6000 C CA . ARG A 1 67 ? -1.759 -14.870 -17.232 1.00 0.00 67 ARG B CA 4
ATOM 6001 C C . ARG A 1 67 ? -1.242 -16.261 -17.601 1.00 0.00 67 ARG B C 4
ATOM 6002 O O . ARG A 1 67 ? -2.048 -17.175 -17.773 1.00 0.00 67 ARG B O 4
ATOM 6023 N N . ASP A 1 68 ? 0.074 -16.446 -17.727 1.00 0.00 68 ASP B N 4
ATOM 6024 C CA . ASP A 1 68 ? 0.636 -17.718 -18.134 1.00 0.00 68 ASP B CA 4
ATOM 6025 C C . ASP A 1 68 ? 1.744 -18.112 -17.179 1.00 0.00 68 ASP B C 4
ATOM 6026 O O . ASP A 1 68 ? 1.761 -19.213 -16.632 1.00 0.00 68 ASP B O 4
ATOM 6035 N N . MET A 1 69 ? 2.666 -17.171 -17.001 1.00 0.00 69 MET B N 4
ATOM 6036 C CA . MET A 1 69 ? 3.861 -17.308 -16.211 1.00 0.00 69 MET B CA 4
ATOM 6037 C C . MET A 1 69 ? 3.606 -17.077 -14.724 1.00 0.00 69 MET B C 4
ATOM 6038 O O . MET A 1 69 ? 4.485 -17.334 -13.902 1.00 0.00 69 MET B O 4
ATOM 6052 N N . ASN A 1 70 ? 2.416 -16.593 -14.363 1.00 0.00 70 ASN B N 4
ATOM 6053 C CA . ASN A 1 70 ? 2.081 -16.373 -12.966 1.00 0.00 70 ASN B CA 4
ATOM 6054 C C . ASN A 1 70 ? 1.830 -17.716 -12.282 1.00 0.00 70 ASN B C 4
ATOM 6055 O O . ASN A 1 70 ? 1.003 -18.504 -12.738 1.00 0.00 70 ASN B O 4
ATOM 6066 N N . GLY A 1 71 ? 2.546 -17.971 -11.184 1.00 0.00 71 GLY B N 4
ATOM 6067 C CA . GLY A 1 71 ? 2.401 -19.197 -10.413 1.00 0.00 71 GLY B CA 4
ATOM 6068 C C . GLY A 1 71 ? 3.282 -20.321 -10.952 1.00 0.00 71 GLY B C 4
ATOM 6069 O O . GLY A 1 71 ? 3.358 -21.387 -10.344 1.00 0.00 71 GLY B O 4
ATOM 6073 N N . LYS A 1 72 ? 3.951 -20.088 -12.085 1.00 0.00 72 LYS B N 4
ATOM 6074 C CA . LYS A 1 72 ? 4.916 -20.992 -12.665 1.00 0.00 72 LYS B CA 4
ATOM 6075 C C . LYS A 1 72 ? 6.252 -20.838 -11.958 1.00 0.00 72 LYS B C 4
ATOM 6076 O O . LYS A 1 72 ? 6.307 -20.434 -10.798 1.00 0.00 72 LYS B O 4
ATOM 6095 N N . SER A 1 73 ? 7.326 -21.163 -12.671 1.00 0.00 73 SER B N 4
ATOM 6096 C CA . SER A 1 73 ? 8.663 -21.193 -12.116 1.00 0.00 73 SER B CA 4
ATOM 6097 C C . SER A 1 73 ? 9.705 -20.629 -13.062 1.00 0.00 73 SER B C 4
ATOM 6098 O O . SER A 1 73 ? 9.514 -20.566 -14.276 1.00 0.00 73 SER B O 4
ATOM 6106 N N . LEU A 1 74 ? 10.824 -20.220 -12.462 1.00 0.00 74 LEU B N 4
ATOM 6107 C CA . LEU A 1 74 ? 11.973 -19.694 -13.165 1.00 0.00 74 LEU B CA 4
ATOM 6108 C C . LEU A 1 74 ? 13.210 -20.312 -12.554 1.00 0.00 74 LEU B C 4
ATOM 6109 O O . LEU A 1 74 ? 13.382 -20.284 -11.338 1.00 0.00 74 LEU B O 4
ATOM 6125 N N . ASP A 1 75 ? 14.075 -20.867 -13.398 1.00 0.00 75 ASP B N 4
ATOM 6126 C CA . ASP A 1 75 ? 15.299 -21.481 -12.936 1.00 0.00 75 ASP B CA 4
ATOM 6127 C C . ASP A 1 75 ? 15.046 -22.518 -11.846 1.00 0.00 75 ASP B C 4
ATOM 6128 O O . ASP A 1 75 ? 15.935 -22.841 -11.058 1.00 0.00 75 ASP B O 4
ATOM 6137 N N . GLY A 1 76 ? 13.823 -23.044 -11.793 1.00 0.00 76 GLY B N 4
ATOM 6138 C CA . GLY A 1 76 ? 13.467 -24.082 -10.857 1.00 0.00 76 GLY B CA 4
ATOM 6139 C C . GLY A 1 76 ? 12.741 -23.573 -9.611 1.00 0.00 76 GLY B C 4
ATOM 6140 O O . GLY A 1 76 ? 12.350 -24.379 -8.770 1.00 0.00 76 GLY B O 4
ATOM 6144 N N . LYS A 1 77 ? 12.554 -22.253 -9.481 1.00 0.00 77 LYS B N 4
ATOM 6145 C CA . LYS A 1 77 ? 11.927 -21.652 -8.309 1.00 0.00 77 LYS B CA 4
ATOM 6146 C C . LYS A 1 77 ? 10.606 -20.995 -8.687 1.00 0.00 77 LYS B C 4
ATOM 6147 O O . LYS A 1 77 ? 10.548 -20.224 -9.641 1.00 0.00 77 LYS B O 4
ATOM 6166 N N . ALA A 1 78 ? 9.548 -21.305 -7.936 1.00 0.00 78 ALA B N 4
ATOM 6167 C CA . ALA A 1 78 ? 8.204 -20.850 -8.263 1.00 0.00 78 ALA B CA 4
ATOM 6168 C C . ALA A 1 78 ? 8.052 -19.344 -8.040 1.00 0.00 78 ALA B C 4
ATOM 6169 O O . ALA A 1 78 ? 8.541 -18.805 -7.048 1.00 0.00 78 ALA B O 4
ATOM 6176 N N . ILE A 1 79 ? 7.370 -18.672 -8.973 1.00 0.00 79 ILE B N 4
ATOM 6177 C CA . ILE A 1 79 ? 7.238 -17.221 -8.977 1.00 0.00 79 ILE B CA 4
ATOM 6178 C C . ILE A 1 79 ? 5.800 -16.717 -8.938 1.00 0.00 79 ILE B C 4
ATOM 6179 O O . ILE A 1 79 ? 4.836 -17.482 -8.939 1.00 0.00 79 ILE B O 4
ATOM 6195 N N . LYS A 1 80 ? 5.707 -15.385 -8.908 1.00 0.00 80 LYS B N 4
ATOM 6196 C CA . LYS A 1 80 ? 4.499 -14.598 -9.046 1.00 0.00 80 LYS B CA 4
ATOM 6197 C C . LYS A 1 80 ? 4.706 -13.652 -10.222 1.00 0.00 80 LYS B C 4
ATOM 6198 O O . LYS A 1 80 ? 5.806 -13.129 -10.391 1.00 0.00 80 LYS B O 4
ATOM 6217 N N . VAL A 1 81 ? 3.666 -13.427 -11.024 1.00 0.00 81 VAL B N 4
ATOM 6218 C CA . VAL A 1 81 ? 3.720 -12.427 -12.082 1.00 0.00 81 VAL B CA 4
ATOM 6219 C C . VAL A 1 81 ? 2.466 -11.574 -12.004 1.00 0.00 81 VAL B C 4
ATOM 6220 O O . VAL A 1 81 ? 1.357 -12.102 -11.938 1.00 0.00 81 VAL B O 4
ATOM 6233 N N . GLU A 1 82 ? 2.641 -10.253 -12.012 1.00 0.00 82 GLU B N 4
ATOM 6234 C CA . GLU A 1 82 ? 1.541 -9.325 -11.803 1.00 0.00 82 GLU B CA 4
ATOM 6235 C C . GLU A 1 82 ? 1.925 -7.964 -12.368 1.00 0.00 82 GLU B C 4
ATOM 6236 O O . GLU A 1 82 ? 3.101 -7.716 -12.619 1.00 0.00 82 GLU B O 4
ATOM 6248 N N . GLN A 1 83 ? 0.960 -7.066 -12.571 1.00 0.00 83 GLN B N 4
ATOM 6249 C CA . GLN A 1 83 ? 1.283 -5.715 -12.995 1.00 0.00 83 GLN B CA 4
ATOM 6250 C C . GLN A 1 83 ? 1.970 -5.015 -11.815 1.00 0.00 83 GLN B C 4
ATOM 6251 O O . GLN A 1 83 ? 1.491 -5.083 -10.683 1.00 0.00 83 GLN B O 4
ATOM 6265 N N . ALA A 1 84 ? 3.096 -4.348 -12.075 1.00 0.00 84 ALA B N 4
ATOM 6266 C CA . ALA A 1 84 ? 3.943 -3.824 -11.013 1.00 0.00 84 ALA B CA 4
ATOM 6267 C C . ALA A 1 84 ? 3.410 -2.526 -10.413 1.00 0.00 84 ALA B C 4
ATOM 6268 O O . ALA A 1 84 ? 2.788 -1.719 -11.101 1.00 0.00 84 ALA B O 4
ATOM 6275 N N . THR A 1 85 ? 3.671 -2.330 -9.115 1.00 0.00 85 THR B N 4
ATOM 6276 C CA . THR A 1 85 ? 3.305 -1.097 -8.436 1.00 0.00 85 THR B CA 4
ATOM 6277 C C . THR A 1 85 ? 4.546 -0.319 -8.043 1.00 0.00 85 THR B C 4
ATOM 6278 O O . THR A 1 85 ? 5.660 -0.839 -8.094 1.00 0.00 85 THR B O 4
ATOM 6289 N N . LYS A 1 86 ? 4.351 0.940 -7.649 1.00 0.00 86 LYS B N 4
ATOM 6290 C CA . LYS A 1 86 ? 5.435 1.828 -7.263 1.00 0.00 86 LYS B CA 4
ATOM 6291 C C . LYS A 1 86 ? 6.226 1.250 -6.087 1.00 0.00 86 LYS B C 4
ATOM 6292 O O . LYS A 1 86 ? 5.660 0.535 -5.257 1.00 0.00 86 LYS B O 4
ATOM 6311 N N . PRO A 1 87 ? 7.529 1.550 -6.003 1.00 0.00 87 PRO B N 4
ATOM 6312 C CA . PRO A 1 87 ? 8.405 1.052 -4.957 1.00 0.00 87 PRO B CA 4
ATOM 6313 C C . PRO A 1 87 ? 8.039 1.679 -3.615 1.00 0.00 87 PRO B C 4
ATOM 6314 O O . PRO A 1 87 ? 7.429 2.748 -3.557 1.00 0.00 87 PRO B O 4
ATOM 6325 N N . SER A 1 88 ? 8.417 1.008 -2.526 1.00 0.00 88 SER B N 4
ATOM 6326 C CA . SER A 1 88 ? 8.068 1.407 -1.170 1.00 0.00 88 SER B CA 4
ATOM 6327 C C . SER A 1 88 ? 8.835 2.655 -0.733 1.00 0.00 88 SER B C 4
ATOM 6328 O O . SER A 1 88 ? 8.521 3.246 0.303 1.00 0.00 88 SER B O 4
ATOM 6336 N N . PHE A 1 89 ? 9.843 3.071 -1.511 1.00 0.00 89 PHE B N 4
ATOM 6337 C CA . PHE A 1 89 ? 10.607 4.276 -1.222 1.00 0.00 89 PHE B CA 4
ATOM 6338 C C . PHE A 1 89 ? 10.253 5.406 -2.194 1.00 0.00 89 PHE B C 4
ATOM 6339 O O . PHE A 1 89 ? 10.894 6.453 -2.172 1.00 0.00 89 PHE B O 4
ATOM 6356 N N . GLU A 1 90 ? 9.236 5.179 -3.037 1.00 0.00 90 GLU B N 4
ATOM 6357 C CA . GLU A 1 90 ? 8.736 6.110 -4.047 1.00 0.00 90 GLU B CA 4
ATOM 6358 C C . GLU A 1 90 ? 9.830 6.707 -4.933 1.00 0.00 90 GLU B C 4
ATOM 6359 O O . GLU A 1 90 ? 10.978 6.266 -4.916 1.00 0.00 90 GLU B O 4
ATOM 6371 N N . SER A 1 91 ? 9.465 7.721 -5.719 1.00 0.00 91 SER B N 4
ATOM 6372 C CA . SER A 1 91 ? 10.378 8.350 -6.655 1.00 0.00 91 SER B CA 4
ATOM 6373 C C . SER A 1 91 ? 10.046 9.829 -6.822 1.00 0.00 91 SER B C 4
ATOM 6374 O O . SER A 1 91 ? 8.884 10.220 -6.728 1.00 0.00 91 SER B O 4
ATOM 6382 N N . GLY A 1 92 ? 11.066 10.653 -7.071 1.00 0.00 92 GLY B N 4
ATOM 6383 C CA . GLY A 1 92 ? 10.886 12.086 -7.255 1.00 0.00 92 GLY B CA 4
ATOM 6384 C C . GLY A 1 92 ? 10.377 12.428 -8.651 1.00 0.00 92 GLY B C 4
ATOM 6385 O O . GLY A 1 92 ? 10.110 13.593 -8.941 1.00 0.00 92 GLY B O 4
ATOM 6389 N N . ARG A 1 93 ? 10.245 11.418 -9.519 1.00 0.00 93 ARG B N 4
ATOM 6390 C CA . ARG A 1 93 ? 9.817 11.603 -10.899 1.00 0.00 93 ARG B CA 4
ATOM 6391 C C . ARG A 1 93 ? 8.365 11.185 -11.110 1.00 0.00 93 ARG B C 4
ATOM 6392 O O . ARG A 1 93 ? 7.689 11.744 -11.972 1.00 0.00 93 ARG B O 4
ATOM 6413 N N . ARG A 1 94 ? 7.879 10.207 -10.335 1.00 0.00 94 ARG B N 4
ATOM 6414 C CA . ARG A 1 94 ? 6.557 9.624 -10.540 1.00 0.00 94 ARG B CA 4
ATOM 6415 C C . ARG A 1 94 ? 5.835 9.314 -9.227 1.00 0.00 94 ARG B C 4
ATOM 6416 O O . ARG A 1 94 ? 4.816 8.627 -9.242 1.00 0.00 94 ARG B O 4
ATOM 6437 N N . GLY A 1 95 ? 6.347 9.807 -8.097 1.00 0.00 95 GLY B N 4
ATOM 6438 C CA . GLY A 1 95 ? 5.742 9.572 -6.791 1.00 0.00 95 GLY B CA 4
ATOM 6439 C C . GLY A 1 95 ? 4.364 10.218 -6.702 1.00 0.00 95 GLY B C 4
ATOM 6440 O O . GLY A 1 95 ? 4.313 11.467 -6.744 1.00 0.00 95 GLY B O 4
ATOM 6637 N N . MET A 1 1 ? -3.487 3.691 -0.921 1.00 0.00 1 MET B N 5
ATOM 6638 C CA . MET A 1 1 ? -3.015 4.184 -2.228 1.00 0.00 1 MET B CA 5
ATOM 6639 C C . MET A 1 1 ? -2.984 3.058 -3.245 1.00 0.00 1 MET B C 5
ATOM 6640 O O . MET A 1 1 ? -2.189 2.127 -3.120 1.00 0.00 1 MET B O 5
ATOM 6656 N N . VAL A 1 2 ? -3.853 3.148 -4.257 1.00 0.00 2 VAL B N 5
ATOM 6657 C CA . VAL A 1 2 ? -3.869 2.206 -5.358 1.00 0.00 2 VAL B CA 5
ATOM 6658 C C . VAL A 1 2 ? -3.112 2.846 -6.515 1.00 0.00 2 VAL B C 5
ATOM 6659 O O . VAL A 1 2 ? -3.577 3.805 -7.130 1.00 0.00 2 VAL B O 5
ATOM 6672 N N . GLU A 1 3 ? -1.933 2.302 -6.802 1.00 0.00 3 GLU B N 5
ATOM 6673 C CA . GLU A 1 3 ? -1.058 2.836 -7.828 1.00 0.00 3 GLU B CA 5
ATOM 6674 C C . GLU A 1 3 ? -0.494 1.720 -8.702 1.00 0.00 3 GLU B C 5
ATOM 6675 O O . GLU A 1 3 ? -0.166 0.640 -8.214 1.00 0.00 3 GLU B O 5
ATOM 6687 N N . ALA A 1 4 ? -0.387 1.997 -10.002 1.00 0.00 4 ALA B N 5
ATOM 6688 C CA . ALA A 1 4 ? 0.118 1.057 -10.985 1.00 0.00 4 ALA B CA 5
ATOM 6689 C C . ALA A 1 4 ? 0.902 1.837 -12.034 1.00 0.00 4 ALA B C 5
ATOM 6690 O O . ALA A 1 4 ? 0.323 2.460 -12.922 1.00 0.00 4 ALA B O 5
ATOM 6697 N N . ASP A 1 5 ? 2.232 1.802 -11.922 1.00 0.00 5 ASP B N 5
ATOM 6698 C CA . ASP A 1 5 ? 3.112 2.544 -12.805 1.00 0.00 5 ASP B CA 5
ATOM 6699 C C . ASP A 1 5 ? 3.339 1.808 -14.127 1.00 0.00 5 ASP B C 5
ATOM 6700 O O . ASP A 1 5 ? 3.687 0.628 -14.125 1.00 0.00 5 ASP B O 5
ATOM 6709 N N . ARG A 1 6 ? 3.135 2.541 -15.228 1.00 0.00 6 ARG B N 5
ATOM 6710 C CA . ARG A 1 6 ? 3.368 2.141 -16.616 1.00 0.00 6 ARG B CA 5
ATOM 6711 C C . ARG A 1 6 ? 2.839 0.751 -16.989 1.00 0.00 6 ARG B C 5
ATOM 6712 O O . ARG A 1 6 ? 3.404 -0.264 -16.582 1.00 0.00 6 ARG B O 5
ATOM 6733 N N . PRO A 1 7 ? 1.755 0.676 -17.773 1.00 0.00 7 PRO B N 5
ATOM 6734 C CA . PRO A 1 7 ? 1.274 -0.573 -18.338 1.00 0.00 7 PRO B CA 5
ATOM 6735 C C . PRO A 1 7 ? 2.397 -1.299 -19.076 1.00 0.00 7 PRO B C 5
ATOM 6736 O O . PRO A 1 7 ? 3.242 -0.663 -19.703 1.00 0.00 7 PRO B O 5
ATOM 6747 N N . GLY A 1 8 ? 2.412 -2.630 -19.008 1.00 0.00 8 GLY B N 5
ATOM 6748 C CA . GLY A 1 8 ? 3.439 -3.418 -19.662 1.00 0.00 8 GLY B CA 5
ATOM 6749 C C . GLY A 1 8 ? 4.564 -3.707 -18.680 1.00 0.00 8 GLY B C 5
ATOM 6750 O O . GLY A 1 8 ? 5.351 -4.617 -18.917 1.00 0.00 8 GLY B O 5
ATOM 6754 N N . LYS A 1 9 ? 4.645 -2.946 -17.582 1.00 0.00 9 LYS B N 5
ATOM 6755 C CA . LYS A 1 9 ? 5.613 -3.233 -16.540 1.00 0.00 9 LYS B CA 5
ATOM 6756 C C . LYS A 1 9 ? 5.050 -4.323 -15.643 1.00 0.00 9 LYS B C 5
ATOM 6757 O O . LYS A 1 9 ? 3.916 -4.232 -15.171 1.00 0.00 9 LYS B O 5
ATOM 6776 N N . LEU A 1 10 ? 5.854 -5.355 -15.410 1.00 0.00 10 LEU B N 5
ATOM 6777 C CA . LEU A 1 10 ? 5.467 -6.492 -14.598 1.00 0.00 10 LEU B CA 5
ATOM 6778 C C . LEU A 1 10 ? 6.390 -6.612 -13.396 1.00 0.00 10 LEU B C 5
ATOM 6779 O O . LEU A 1 10 ? 7.498 -6.084 -13.399 1.00 0.00 10 LEU B O 5
ATOM 6795 N N . PHE A 1 11 ? 5.911 -7.318 -12.373 1.00 0.00 11 PHE B N 5
ATOM 6796 C CA . PHE A 1 11 ? 6.665 -7.659 -11.187 1.00 0.00 11 PHE B CA 5
ATOM 6797 C C . PHE A 1 11 ? 6.875 -9.167 -11.189 1.00 0.00 11 PHE B C 5
ATOM 6798 O O . PHE A 1 11 ? 5.915 -9.915 -11.359 1.00 0.00 11 PHE B O 5
ATOM 6815 N N . ILE A 1 12 ? 8.121 -9.605 -11.000 1.00 0.00 12 ILE B N 5
ATOM 6816 C CA . ILE A 1 12 ? 8.487 -11.009 -11.098 1.00 0.00 12 ILE B CA 5
ATOM 6817 C C . ILE A 1 12 ? 9.111 -11.469 -9.781 1.00 0.00 12 ILE B C 5
ATOM 6818 O O . ILE A 1 12 ? 10.334 -11.533 -9.667 1.00 0.00 12 ILE B O 5
ATOM 6834 N N . GLY A 1 13 ? 8.289 -11.793 -8.778 1.00 0.00 13 GLY B N 5
ATOM 6835 C CA . GLY A 1 13 ? 8.804 -12.173 -7.464 1.00 0.00 13 GLY B CA 5
ATOM 6836 C C . GLY A 1 13 ? 8.921 -13.688 -7.306 1.00 0.00 13 GLY B C 5
ATOM 6837 O O . GLY A 1 13 ? 8.099 -14.428 -7.835 1.00 0.00 13 GLY B O 5
ATOM 6841 N N . GLY A 1 14 ? 9.936 -14.157 -6.574 1.00 0.00 14 GLY B N 5
ATOM 6842 C CA . GLY A 1 14 ? 10.055 -15.560 -6.192 1.00 0.00 14 GLY B CA 5
ATOM 6843 C C . GLY A 1 14 ? 11.088 -16.297 -7.037 1.00 0.00 14 GLY B C 5
ATOM 6844 O O . GLY A 1 14 ? 11.164 -17.523 -7.000 1.00 0.00 14 GLY B O 5
ATOM 6848 N N . LEU A 1 15 ? 11.887 -15.552 -7.802 1.00 0.00 15 LEU B N 5
ATOM 6849 C CA . LEU A 1 15 ? 12.867 -16.118 -8.719 1.00 0.00 15 LEU B CA 5
ATOM 6850 C C . LEU A 1 15 ? 13.939 -16.943 -7.999 1.00 0.00 15 LEU B C 5
ATOM 6851 O O . LEU A 1 15 ? 14.062 -16.915 -6.778 1.00 0.00 15 LEU B O 5
ATOM 6867 N N . ASN A 1 16 ? 14.718 -17.691 -8.786 1.00 0.00 16 ASN B N 5
ATOM 6868 C CA . ASN A 1 16 ? 15.674 -18.677 -8.314 1.00 0.00 16 ASN B CA 5
ATOM 6869 C C . ASN A 1 16 ? 16.936 -18.091 -7.685 1.00 0.00 16 ASN B C 5
ATOM 6870 O O . ASN A 1 16 ? 17.760 -18.822 -7.147 1.00 0.00 16 ASN B O 5
ATOM 6881 N N . THR A 1 17 ? 17.081 -16.771 -7.757 1.00 0.00 17 THR B N 5
ATOM 6882 C CA . THR A 1 17 ? 18.284 -16.027 -7.400 1.00 0.00 17 THR B CA 5
ATOM 6883 C C . THR A 1 17 ? 19.450 -16.265 -8.352 1.00 0.00 17 THR B C 5
ATOM 6884 O O . THR A 1 17 ? 20.433 -15.526 -8.318 1.00 0.00 17 THR B O 5
ATOM 6895 N N . GLU A 1 18 ? 19.345 -17.290 -9.196 1.00 0.00 18 GLU B N 5
ATOM 6896 C CA . GLU A 1 18 ? 20.366 -17.630 -10.174 1.00 0.00 18 GLU B CA 5
ATOM 6897 C C . GLU A 1 18 ? 19.968 -17.066 -11.536 1.00 0.00 18 GLU B C 5
ATOM 6898 O O . GLU A 1 18 ? 20.744 -17.114 -12.492 1.00 0.00 18 GLU B O 5
ATOM 6910 N N . THR A 1 19 ? 18.745 -16.529 -11.611 1.00 0.00 19 THR B N 5
ATOM 6911 C CA . THR A 1 19 ? 18.190 -15.908 -12.801 1.00 0.00 19 THR B CA 5
ATOM 6912 C C . THR A 1 19 ? 18.800 -14.526 -12.985 1.00 0.00 19 THR B C 5
ATOM 6913 O O . THR A 1 19 ? 19.116 -13.849 -12.006 1.00 0.00 19 THR B O 5
ATOM 6924 N N . ASN A 1 20 ? 18.961 -14.101 -14.241 1.00 0.00 20 ASN B N 5
ATOM 6925 C CA . ASN A 1 20 ? 19.458 -12.776 -14.564 1.00 0.00 20 ASN B CA 5
ATOM 6926 C C . ASN A 1 20 ? 18.607 -12.168 -15.668 1.00 0.00 20 ASN B C 5
ATOM 6927 O O . ASN A 1 20 ? 17.560 -12.695 -16.038 1.00 0.00 20 ASN B O 5
ATOM 6938 N N . GLU A 1 21 ? 19.077 -11.044 -16.198 1.00 0.00 21 GLU B N 5
ATOM 6939 C CA . GLU A 1 21 ? 18.337 -10.249 -17.158 1.00 0.00 21 GLU B CA 5
ATOM 6940 C C . GLU A 1 21 ? 18.179 -11.005 -18.468 1.00 0.00 21 GLU B C 5
ATOM 6941 O O . GLU A 1 21 ? 17.146 -10.903 -19.124 1.00 0.00 21 GLU B O 5
ATOM 6953 N N . LYS A 1 22 ? 19.196 -11.776 -18.854 1.00 0.00 22 LYS B N 5
ATOM 6954 C CA . LYS A 1 22 ? 19.187 -12.496 -20.117 1.00 0.00 22 LYS B CA 5
ATOM 6955 C C . LYS A 1 22 ? 18.097 -13.566 -20.105 1.00 0.00 22 LYS B C 5
ATOM 6956 O O . LYS A 1 22 ? 17.533 -13.897 -21.148 1.00 0.00 22 LYS B O 5
ATOM 6975 N N . ALA A 1 23 ? 17.780 -14.116 -18.933 1.00 0.00 23 ALA B N 5
ATOM 6976 C CA . ALA A 1 23 ? 16.864 -15.242 -18.850 1.00 0.00 23 ALA B CA 5
ATOM 6977 C C . ALA A 1 23 ? 15.450 -14.704 -18.699 1.00 0.00 23 ALA B C 5
ATOM 6978 O O . ALA A 1 23 ? 14.470 -15.394 -18.975 1.00 0.00 23 ALA B O 5
ATOM 6985 N N . LEU A 1 24 ? 15.366 -13.450 -18.255 1.00 0.00 24 LEU B N 5
ATOM 6986 C CA . LEU A 1 24 ? 14.124 -12.772 -17.991 1.00 0.00 24 LEU B CA 5
ATOM 6987 C C . LEU A 1 24 ? 13.628 -12.119 -19.272 1.00 0.00 24 LEU B C 5
ATOM 6988 O O . LEU A 1 24 ? 12.427 -11.950 -19.460 1.00 0.00 24 LEU B O 5
ATOM 7004 N N . GLU A 1 25 ? 14.550 -11.755 -20.162 1.00 0.00 25 GLU B N 5
ATOM 7005 C CA . GLU A 1 25 ? 14.164 -11.263 -21.471 1.00 0.00 25 GLU B CA 5
ATOM 7006 C C . GLU A 1 25 ? 13.822 -12.427 -22.385 1.00 0.00 25 GLU B C 5
ATOM 7007 O O . GLU A 1 25 ? 13.037 -12.294 -23.322 1.00 0.00 25 GLU B O 5
ATOM 7019 N N . ALA A 1 26 ? 14.428 -13.576 -22.097 1.00 0.00 26 ALA B N 5
ATOM 7020 C CA . ALA A 1 26 ? 14.283 -14.779 -22.893 1.00 0.00 26 ALA B CA 5
ATOM 7021 C C . ALA A 1 26 ? 13.000 -15.524 -22.549 1.00 0.00 26 ALA B C 5
ATOM 7022 O O . ALA A 1 26 ? 12.508 -16.313 -23.354 1.00 0.00 26 ALA B O 5
ATOM 7029 N N . VAL A 1 27 ? 12.455 -15.276 -21.356 1.00 0.00 27 VAL B N 5
ATOM 7030 C CA . VAL A 1 27 ? 11.284 -15.987 -20.869 1.00 0.00 27 VAL B CA 5
ATOM 7031 C C . VAL A 1 27 ? 10.017 -15.148 -20.954 1.00 0.00 27 VAL B C 5
ATOM 7032 O O . VAL A 1 27 ? 8.935 -15.665 -21.224 1.00 0.00 27 VAL B O 5
ATOM 7045 N N . PHE A 1 28 ? 10.148 -13.845 -20.723 1.00 0.00 28 PHE B N 5
ATOM 7046 C CA . PHE A 1 28 ? 9.018 -12.939 -20.861 1.00 0.00 28 PHE B CA 5
ATOM 7047 C C . PHE A 1 28 ? 8.963 -12.347 -22.263 1.00 0.00 28 PHE B C 5
ATOM 7048 O O . PHE A 1 28 ? 7.969 -11.723 -22.632 1.00 0.00 28 PHE B O 5
ATOM 7065 N N . GLY A 1 29 ? 10.024 -12.533 -23.054 1.00 0.00 29 GLY B N 5
ATOM 7066 C CA . GLY A 1 29 ? 10.022 -12.080 -24.440 1.00 0.00 29 GLY B CA 5
ATOM 7067 C C . GLY A 1 29 ? 9.188 -13.021 -25.304 1.00 0.00 29 GLY B C 5
ATOM 7068 O O . GLY A 1 29 ? 9.014 -12.792 -26.498 1.00 0.00 29 GLY B O 5
ATOM 7072 N N . LYS A 1 30 ? 8.675 -14.087 -24.682 1.00 0.00 30 LYS B N 5
ATOM 7073 C CA . LYS A 1 30 ? 7.869 -15.113 -25.326 1.00 0.00 30 LYS B CA 5
ATOM 7074 C C . LYS A 1 30 ? 6.419 -14.670 -25.453 1.00 0.00 30 LYS B C 5
ATOM 7075 O O . LYS A 1 30 ? 5.639 -15.294 -26.172 1.00 0.00 30 LYS B O 5
ATOM 7094 N N . TYR A 1 31 ? 6.075 -13.595 -24.746 1.00 0.00 31 TYR B N 5
ATOM 7095 C CA . TYR A 1 31 ? 4.720 -13.069 -24.709 1.00 0.00 31 TYR B CA 5
ATOM 7096 C C . TYR A 1 31 ? 4.597 -11.719 -25.410 1.00 0.00 31 TYR B C 5
ATOM 7097 O O . TYR A 1 31 ? 3.493 -11.320 -25.773 1.00 0.00 31 TYR B O 5
ATOM 7115 N N . GLY A 1 32 ? 5.716 -11.013 -25.606 1.00 0.00 32 GLY B N 5
ATOM 7116 C CA . GLY A 1 32 ? 5.706 -9.710 -26.247 1.00 0.00 32 GLY B CA 5
ATOM 7117 C C . GLY A 1 32 ? 7.101 -9.140 -26.385 1.00 0.00 32 GLY B C 5
ATOM 7118 O O . GLY A 1 32 ? 8.044 -9.623 -25.764 1.00 0.00 32 GLY B O 5
ATOM 7122 N N . ARG A 1 33 ? 7.223 -8.099 -27.212 1.00 0.00 33 ARG B N 5
ATOM 7123 C CA . ARG A 1 33 ? 8.484 -7.438 -27.413 1.00 0.00 33 ARG B CA 5
ATOM 7124 C C . ARG A 1 33 ? 8.807 -6.618 -26.180 1.00 0.00 33 ARG B C 5
ATOM 7125 O O . ARG A 1 33 ? 8.089 -5.686 -25.830 1.00 0.00 33 ARG B O 5
ATOM 7146 N N . ILE A 1 34 ? 9.901 -6.982 -25.523 1.00 0.00 34 ILE B N 5
ATOM 7147 C CA . ILE A 1 34 ? 10.377 -6.285 -24.344 1.00 0.00 34 ILE B CA 5
ATOM 7148 C C . ILE A 1 34 ? 11.048 -4.973 -24.741 1.00 0.00 34 ILE B C 5
ATOM 7149 O O . ILE A 1 34 ? 11.784 -4.921 -25.726 1.00 0.00 34 ILE B O 5
ATOM 7165 N N . VAL A 1 35 ? 10.791 -3.914 -23.966 1.00 0.00 35 VAL B N 5
ATOM 7166 C CA . VAL A 1 35 ? 11.404 -2.610 -24.178 1.00 0.00 35 VAL B CA 5
ATOM 7167 C C . VAL A 1 35 ? 12.446 -2.346 -23.098 1.00 0.00 35 VAL B C 5
ATOM 7168 O O . VAL A 1 35 ? 13.381 -1.576 -23.310 1.00 0.00 35 VAL B O 5
ATOM 7181 N N . GLU A 1 36 ? 12.289 -2.990 -21.937 1.00 0.00 36 GLU B N 5
ATOM 7182 C CA . GLU A 1 36 ? 13.213 -2.854 -20.823 1.00 0.00 36 GLU B CA 5
ATOM 7183 C C . GLU A 1 36 ? 13.047 -4.036 -19.875 1.00 0.00 36 GLU B C 5
ATOM 7184 O O . GLU A 1 36 ? 11.962 -4.600 -19.772 1.00 0.00 36 GLU B O 5
ATOM 7196 N N . VAL A 1 37 ? 14.122 -4.414 -19.177 1.00 0.00 37 VAL B N 5
ATOM 7197 C CA . VAL A 1 37 ? 14.051 -5.427 -18.135 1.00 0.00 37 VAL B CA 5
ATOM 7198 C C . VAL A 1 37 ? 14.855 -4.973 -16.928 1.00 0.00 37 VAL B C 5
ATOM 7199 O O . VAL A 1 37 ? 15.887 -4.315 -17.057 1.00 0.00 37 VAL B O 5
ATOM 7212 N N . LEU A 1 38 ? 14.353 -5.347 -15.754 1.00 0.00 38 LEU B N 5
ATOM 7213 C CA . LEU A 1 38 ? 15.001 -5.099 -14.475 1.00 0.00 38 LEU B CA 5
ATOM 7214 C C . LEU A 1 38 ? 15.283 -6.436 -13.830 1.00 0.00 38 LEU B C 5
ATOM 7215 O O . LEU A 1 38 ? 14.593 -7.421 -14.084 1.00 0.00 38 LEU B O 5
ATOM 7231 N N . LEU A 1 39 ? 16.309 -6.466 -12.990 1.00 0.00 39 LEU B N 5
ATOM 7232 C CA . LEU A 1 39 ? 16.602 -7.626 -12.195 1.00 0.00 39 LEU B CA 5
ATOM 7233 C C . LEU A 1 39 ? 17.294 -7.105 -10.950 1.00 0.00 39 LEU B C 5
ATOM 7234 O O . LEU A 1 39 ? 18.370 -6.511 -11.031 1.00 0.00 39 LEU B O 5
ATOM 7250 N N . MET A 1 40 ? 16.670 -7.323 -9.794 1.00 0.00 40 MET B N 5
ATOM 7251 C CA . MET A 1 40 ? 17.131 -6.685 -8.578 1.00 0.00 40 MET B CA 5
ATOM 7252 C C . MET A 1 40 ? 18.119 -7.598 -7.878 1.00 0.00 40 MET B C 5
ATOM 7253 O O . MET A 1 40 ? 17.902 -8.807 -7.847 1.00 0.00 40 MET B O 5
ATOM 7267 N N . LYS A 1 41 ? 19.195 -7.037 -7.317 1.00 0.00 41 LYS B N 5
ATOM 7268 C CA . LYS A 1 41 ? 20.169 -7.834 -6.584 1.00 0.00 41 LYS B CA 5
ATOM 7269 C C . LYS A 1 41 ? 20.775 -7.084 -5.403 1.00 0.00 41 LYS B C 5
ATOM 7270 O O . LYS A 1 41 ? 20.864 -5.858 -5.402 1.00 0.00 41 LYS B O 5
ATOM 7289 N N . ASP A 1 42 ? 21.187 -7.857 -4.398 1.00 0.00 42 ASP B N 5
ATOM 7290 C CA . ASP A 1 42 ? 21.842 -7.378 -3.194 1.00 0.00 42 ASP B CA 5
ATOM 7291 C C . ASP A 1 42 ? 23.201 -6.745 -3.499 1.00 0.00 42 ASP B C 5
ATOM 7292 O O . ASP A 1 42 ? 23.741 -6.920 -4.590 1.00 0.00 42 ASP B O 5
ATOM 7301 N N . ARG A 1 43 ? 23.755 -6.010 -2.531 1.00 0.00 43 ARG B N 5
ATOM 7302 C CA . ARG A 1 43 ? 25.031 -5.321 -2.678 1.00 0.00 43 ARG B CA 5
ATOM 7303 C C . ARG A 1 43 ? 26.124 -5.967 -1.831 1.00 0.00 43 ARG B C 5
ATOM 7304 O O . ARG A 1 43 ? 27.284 -5.566 -1.914 1.00 0.00 43 ARG B O 5
ATOM 7325 N N . GLU A 1 44 ? 25.760 -6.959 -1.017 1.00 0.00 44 GLU B N 5
ATOM 7326 C CA . GLU A 1 44 ? 26.696 -7.701 -0.185 1.00 0.00 44 GLU B CA 5
ATOM 7327 C C . GLU A 1 44 ? 26.853 -9.144 -0.663 1.00 0.00 44 GLU B C 5
ATOM 7328 O O . GLU A 1 44 ? 27.781 -9.833 -0.243 1.00 0.00 44 GLU B O 5
ATOM 7340 N N . THR A 1 45 ? 25.954 -9.605 -1.541 1.00 0.00 45 THR B N 5
ATOM 7341 C CA . THR A 1 45 ? 26.049 -10.933 -2.135 1.00 0.00 45 THR B CA 5
ATOM 7342 C C . THR A 1 45 ? 25.951 -10.874 -3.646 1.00 0.00 45 THR B C 5
ATOM 7343 O O . THR A 1 45 ? 26.299 -11.852 -4.310 1.00 0.00 45 THR B O 5
ATOM 7354 N N . ASN A 1 46 ? 25.482 -9.747 -4.195 1.00 0.00 46 ASN B N 5
ATOM 7355 C CA . ASN A 1 46 ? 25.305 -9.611 -5.631 1.00 0.00 46 ASN B CA 5
ATOM 7356 C C . ASN A 1 46 ? 24.332 -10.658 -6.181 1.00 0.00 46 ASN B C 5
ATOM 7357 O O . ASN A 1 46 ? 24.206 -10.814 -7.395 1.00 0.00 46 ASN B O 5
ATOM 7368 N N . LYS A 1 47 ? 23.636 -11.380 -5.292 1.00 0.00 47 LYS B N 5
ATOM 7369 C CA . LYS A 1 47 ? 22.587 -12.310 -5.672 1.00 0.00 47 LYS B CA 5
ATOM 7370 C C . LYS A 1 47 ? 21.311 -11.531 -5.888 1.00 0.00 47 LYS B C 5
ATOM 7371 O O . LYS A 1 47 ? 21.137 -10.452 -5.328 1.00 0.00 47 LYS B O 5
ATOM 7390 N N . SER A 1 48 ? 20.419 -12.084 -6.701 1.00 0.00 48 SER B N 5
ATOM 7391 C CA . SER A 1 48 ? 19.141 -11.436 -6.923 1.00 0.00 48 SER B CA 5
ATOM 7392 C C . SER A 1 48 ? 18.399 -11.295 -5.601 1.00 0.00 48 SER B C 5
ATOM 7393 O O . SER A 1 48 ? 18.542 -12.126 -4.704 1.00 0.00 48 SER B O 5
ATOM 7401 N N . ARG A 1 49 ? 17.596 -10.238 -5.486 1.00 0.00 49 ARG B N 5
ATOM 7402 C CA . ARG A 1 49 ? 16.742 -10.006 -4.333 1.00 0.00 49 ARG B CA 5
ATOM 7403 C C . ARG A 1 49 ? 15.617 -11.039 -4.335 1.00 0.00 49 ARG B C 5
ATOM 7404 O O . ARG A 1 49 ? 14.821 -11.095 -3.399 1.00 0.00 49 ARG B O 5
ATOM 7425 N N . GLY A 1 50 ? 15.562 -11.851 -5.397 1.00 0.00 50 GLY B N 5
ATOM 7426 C CA . GLY A 1 50 ? 14.524 -12.841 -5.611 1.00 0.00 50 GLY B CA 5
ATOM 7427 C C . GLY A 1 50 ? 13.341 -12.231 -6.351 1.00 0.00 50 GLY B C 5
ATOM 7428 O O . GLY A 1 50 ? 12.356 -12.924 -6.586 1.00 0.00 50 GLY B O 5
ATOM 7432 N N . PHE A 1 51 ? 13.419 -10.947 -6.721 1.00 0.00 51 PHE B N 5
ATOM 7433 C CA . PHE A 1 51 ? 12.362 -10.310 -7.488 1.00 0.00 51 PHE B CA 5
ATOM 7434 C C . PHE A 1 51 ? 12.947 -9.434 -8.592 1.00 0.00 51 PHE B C 5
ATOM 7435 O O . PHE A 1 51 ? 14.097 -9.000 -8.513 1.00 0.00 51 PHE B O 5
ATOM 7452 N N . ALA A 1 52 ? 12.145 -9.173 -9.622 1.00 0.00 52 ALA B N 5
ATOM 7453 C CA . ALA A 1 52 ? 12.574 -8.435 -10.797 1.00 0.00 52 ALA B CA 5
ATOM 7454 C C . ALA A 1 52 ? 11.385 -7.742 -11.461 1.00 0.00 52 ALA B C 5
ATOM 7455 O O . ALA A 1 52 ? 10.257 -7.845 -10.980 1.00 0.00 52 ALA B O 5
ATOM 7462 N N . PHE A 1 53 ? 11.638 -7.039 -12.567 1.00 0.00 53 PHE B N 5
ATOM 7463 C CA . PHE A 1 53 ? 10.596 -6.358 -13.324 1.00 0.00 53 PHE B CA 5
ATOM 7464 C C . PHE A 1 53 ? 10.889 -6.463 -14.815 1.00 0.00 53 PHE B C 5
ATOM 7465 O O . PHE A 1 53 ? 12.015 -6.753 -15.215 1.00 0.00 53 PHE B O 5
ATOM 7482 N N . VAL A 1 54 ? 9.877 -6.227 -15.650 1.00 0.00 54 VAL B N 5
ATOM 7483 C CA . VAL A 1 54 ? 10.026 -6.265 -17.100 1.00 0.00 54 VAL B CA 5
ATOM 7484 C C . VAL A 1 54 ? 8.990 -5.352 -17.733 1.00 0.00 54 VAL B C 5
ATOM 7485 O O . VAL A 1 54 ? 7.845 -5.334 -17.294 1.00 0.00 54 VAL B O 5
ATOM 7498 N N . THR A 1 55 ? 9.384 -4.597 -18.761 1.00 0.00 55 THR B N 5
ATOM 7499 C CA . THR A 1 55 ? 8.481 -3.709 -19.474 1.00 0.00 55 THR B CA 5
ATOM 7500 C C . THR A 1 55 ? 8.253 -4.225 -20.888 1.00 0.00 55 THR B C 5
ATOM 7501 O O . THR A 1 55 ? 9.199 -4.391 -21.654 1.00 0.00 55 THR B O 5
ATOM 7512 N N . PHE A 1 56 ? 6.986 -4.474 -21.219 1.00 0.00 56 PHE B N 5
ATOM 7513 C CA . PHE A 1 56 ? 6.566 -4.905 -22.539 1.00 0.00 56 PHE B CA 5
ATOM 7514 C C . PHE A 1 56 ? 6.190 -3.719 -23.425 1.00 0.00 56 PHE B C 5
ATOM 7515 O O . PHE A 1 56 ? 5.833 -2.652 -22.928 1.00 0.00 56 PHE B O 5
ATOM 7532 N N . GLU A 1 57 ? 6.266 -3.907 -24.746 1.00 0.00 57 GLU B N 5
ATOM 7533 C CA . GLU A 1 57 ? 5.840 -2.910 -25.708 1.00 0.00 57 GLU B CA 5
ATOM 7534 C C . GLU A 1 57 ? 4.316 -2.812 -25.759 1.00 0.00 57 GLU B C 5
ATOM 7535 O O . GLU A 1 57 ? 3.794 -1.779 -26.177 1.00 0.00 57 GLU B O 5
ATOM 7547 N N . SER A 1 58 ? 3.598 -3.861 -25.343 1.00 0.00 58 SER B N 5
ATOM 7548 C CA . SER A 1 58 ? 2.146 -3.802 -25.242 1.00 0.00 58 SER B CA 5
ATOM 7549 C C . SER A 1 58 ? 1.730 -4.105 -23.812 1.00 0.00 58 SER B C 5
ATOM 7550 O O . SER A 1 58 ? 2.302 -4.988 -23.173 1.00 0.00 58 SER B O 5
ATOM 7558 N N . PRO A 1 59 ? 0.731 -3.382 -23.297 1.00 0.00 59 PRO B N 5
ATOM 7559 C CA . PRO A 1 59 ? 0.253 -3.555 -21.943 1.00 0.00 59 PRO B CA 5
ATOM 7560 C C . PRO A 1 59 ? -0.571 -4.829 -21.828 1.00 0.00 59 PRO B C 5
ATOM 7561 O O . PRO A 1 59 ? -1.011 -5.157 -20.732 1.00 0.00 59 PRO B O 5
ATOM 7572 N N . ALA A 1 60 ? -0.782 -5.538 -22.943 1.00 0.00 60 ALA B N 5
ATOM 7573 C CA . ALA A 1 60 ? -1.570 -6.757 -22.950 1.00 0.00 60 ALA B CA 5
ATOM 7574 C C . ALA A 1 60 ? -0.719 -7.964 -23.331 1.00 0.00 60 ALA B C 5
ATOM 7575 O O . ALA A 1 60 ? -1.134 -9.101 -23.124 1.00 0.00 60 ALA B O 5
ATOM 7582 N N . ASP A 1 61 ? 0.476 -7.728 -23.884 1.00 0.00 61 ASP B N 5
ATOM 7583 C CA . ASP A 1 61 ? 1.435 -8.802 -24.052 1.00 0.00 61 ASP B CA 5
ATOM 7584 C C . ASP A 1 61 ? 1.964 -9.164 -22.667 1.00 0.00 61 ASP B C 5
ATOM 7585 O O . ASP A 1 61 ? 2.347 -10.304 -22.412 1.00 0.00 61 ASP B O 5
ATOM 7594 N N . ALA A 1 62 ? 1.978 -8.173 -21.770 1.00 0.00 62 ALA B N 5
ATOM 7595 C CA . ALA A 1 62 ? 2.356 -8.366 -20.388 1.00 0.00 62 ALA B CA 5
ATOM 7596 C C . ALA A 1 62 ? 1.228 -9.036 -19.615 1.00 0.00 62 ALA B C 5
ATOM 7597 O O . ALA A 1 62 ? 1.494 -9.778 -18.672 1.00 0.00 62 ALA B O 5
ATOM 7604 N N . LYS A 1 63 ? -0.028 -8.791 -20.002 1.00 0.00 63 LYS B N 5
ATOM 7605 C CA . LYS A 1 63 ? -1.162 -9.452 -19.377 1.00 0.00 63 LYS B CA 5
ATOM 7606 C C . LYS A 1 63 ? -1.145 -10.923 -19.746 1.00 0.00 63 LYS B C 5
ATOM 7607 O O . LYS A 1 63 ? -1.449 -11.771 -18.915 1.00 0.00 63 LYS B O 5
ATOM 7626 N N . ASP A 1 64 ? -0.787 -11.233 -20.992 1.00 0.00 64 ASP B N 5
ATOM 7627 C CA . ASP A 1 64 ? -0.776 -12.606 -21.456 1.00 0.00 64 ASP B CA 5
ATOM 7628 C C . ASP A 1 64 ? 0.322 -13.391 -20.755 1.00 0.00 64 ASP B C 5
ATOM 7629 O O . ASP A 1 64 ? 0.165 -14.584 -20.509 1.00 0.00 64 ASP B O 5
ATOM 7638 N N . ALA A 1 65 ? 1.428 -12.720 -20.429 1.00 0.00 65 ALA B N 5
ATOM 7639 C CA . ALA A 1 65 ? 2.492 -13.340 -19.656 1.00 0.00 65 ALA B CA 5
ATOM 7640 C C . ALA A 1 65 ? 2.072 -13.453 -18.194 1.00 0.00 65 ALA B C 5
ATOM 7641 O O . ALA A 1 65 ? 2.270 -14.490 -17.567 1.00 0.00 65 ALA B O 5
ATOM 7648 N N . ALA A 1 66 ? 1.488 -12.388 -17.644 1.00 0.00 66 ALA B N 5
ATOM 7649 C CA . ALA A 1 66 ? 1.079 -12.361 -16.251 1.00 0.00 66 ALA B CA 5
ATOM 7650 C C . ALA A 1 66 ? -0.129 -13.271 -16.005 1.00 0.00 66 ALA B C 5
ATOM 7651 O O . ALA A 1 66 ? -0.529 -13.483 -14.862 1.00 0.00 66 ALA B O 5
ATOM 7658 N N . ARG A 1 67 ? -0.703 -13.809 -17.087 1.00 0.00 67 ARG B N 5
ATOM 7659 C CA . ARG A 1 67 ? -1.781 -14.789 -17.039 1.00 0.00 67 ARG B CA 5
ATOM 7660 C C . ARG A 1 67 ? -1.294 -16.197 -17.386 1.00 0.00 67 ARG B C 5
ATOM 7661 O O . ARG A 1 67 ? -2.111 -17.110 -17.484 1.00 0.00 67 ARG B O 5
ATOM 7682 N N . ASP A 1 68 ? 0.014 -16.398 -17.577 1.00 0.00 68 ASP B N 5
ATOM 7683 C CA . ASP A 1 68 ? 0.549 -17.672 -18.002 1.00 0.00 68 ASP B CA 5
ATOM 7684 C C . ASP A 1 68 ? 1.663 -18.092 -17.063 1.00 0.00 68 ASP B C 5
ATOM 7685 O O . ASP A 1 68 ? 1.664 -19.186 -16.507 1.00 0.00 68 ASP B O 5
ATOM 7694 N N . MET A 1 69 ? 2.609 -17.169 -16.905 1.00 0.00 69 MET B N 5
ATOM 7695 C CA . MET A 1 69 ? 3.814 -17.327 -16.128 1.00 0.00 69 MET B CA 5
ATOM 7696 C C . MET A 1 69 ? 3.578 -17.081 -14.643 1.00 0.00 69 MET B C 5
ATOM 7697 O O . MET A 1 69 ? 4.452 -17.354 -13.821 1.00 0.00 69 MET B O 5
ATOM 7711 N N . ASN A 1 70 ? 2.404 -16.566 -14.271 1.00 0.00 70 ASN B N 5
ATOM 7712 C CA . ASN A 1 70 ? 2.097 -16.332 -12.872 1.00 0.00 70 ASN B CA 5
ATOM 7713 C C . ASN A 1 70 ? 1.819 -17.665 -12.185 1.00 0.00 70 ASN B C 5
ATOM 7714 O O . ASN A 1 70 ? 0.977 -18.438 -12.641 1.00 0.00 70 ASN B O 5
ATOM 7725 N N . GLY A 1 71 ? 2.527 -17.932 -11.088 1.00 0.00 71 GLY B N 5
ATOM 7726 C CA . GLY A 1 71 ? 2.361 -19.153 -10.315 1.00 0.00 71 GLY B CA 5
ATOM 7727 C C . GLY A 1 71 ? 3.226 -20.290 -10.854 1.00 0.00 71 GLY B C 5
ATOM 7728 O O . GLY A 1 71 ? 3.302 -21.350 -10.233 1.00 0.00 71 GLY B O 5
ATOM 7732 N N . LYS A 1 72 ? 3.878 -20.076 -12.002 1.00 0.00 72 LYS B N 5
ATOM 7733 C CA . LYS A 1 72 ? 4.825 -20.993 -12.585 1.00 0.00 72 LYS B CA 5
ATOM 7734 C C . LYS A 1 72 ? 6.174 -20.817 -11.912 1.00 0.00 72 LYS B C 5
ATOM 7735 O O . LYS A 1 72 ? 6.251 -20.390 -10.764 1.00 0.00 72 LYS B O 5
ATOM 7754 N N . SER A 1 73 ? 7.237 -21.154 -12.634 1.00 0.00 73 SER B N 5
ATOM 7755 C CA . SER A 1 73 ? 8.582 -21.173 -12.102 1.00 0.00 73 SER B CA 5
ATOM 7756 C C . SER A 1 73 ? 9.597 -20.582 -13.060 1.00 0.00 73 SER B C 5
ATOM 7757 O O . SER A 1 73 ? 9.372 -20.502 -14.267 1.00 0.00 73 SER B O 5
ATOM 7765 N N . LEU A 1 74 ? 10.723 -20.169 -12.483 1.00 0.00 74 LEU B N 5
ATOM 7766 C CA . LEU A 1 74 ? 11.846 -19.634 -13.217 1.00 0.00 74 LEU B CA 5
ATOM 7767 C C . LEU A 1 74 ? 13.090 -20.324 -12.714 1.00 0.00 74 LEU B C 5
ATOM 7768 O O . LEU A 1 74 ? 13.355 -20.311 -11.512 1.00 0.00 74 LEU B O 5
ATOM 7784 N N . ASP A 1 75 ? 13.841 -20.916 -13.636 1.00 0.00 75 ASP B N 5
ATOM 7785 C CA . ASP A 1 75 ? 15.105 -21.556 -13.342 1.00 0.00 75 ASP B CA 5
ATOM 7786 C C . ASP A 1 75 ? 15.029 -22.661 -12.293 1.00 0.00 75 ASP B C 5
ATOM 7787 O O . ASP A 1 75 ? 16.039 -23.296 -11.994 1.00 0.00 75 ASP B O 5
ATOM 7796 N N . GLY A 1 76 ? 13.841 -22.895 -11.732 1.00 0.00 76 GLY B N 5
ATOM 7797 C CA . GLY A 1 76 ? 13.647 -23.961 -10.781 1.00 0.00 76 GLY B CA 5
ATOM 7798 C C . GLY A 1 76 ? 12.786 -23.568 -9.584 1.00 0.00 76 GLY B C 5
ATOM 7799 O O . GLY A 1 76 ? 12.380 -24.447 -8.823 1.00 0.00 76 GLY B O 5
ATOM 7803 N N . LYS A 1 77 ? 12.501 -22.269 -9.404 1.00 0.00 77 LYS B N 5
ATOM 7804 C CA . LYS A 1 77 ? 11.768 -21.784 -8.244 1.00 0.00 77 LYS B CA 5
ATOM 7805 C C . LYS A 1 77 ? 10.489 -21.080 -8.661 1.00 0.00 77 LYS B C 5
ATOM 7806 O O . LYS A 1 77 ? 10.486 -20.301 -9.615 1.00 0.00 77 LYS B O 5
ATOM 7825 N N . ALA A 1 78 ? 9.399 -21.353 -7.941 1.00 0.00 78 ALA B N 5
ATOM 7826 C CA . ALA A 1 78 ? 8.087 -20.824 -8.278 1.00 0.00 78 ALA B CA 5
ATOM 7827 C C . ALA A 1 78 ? 8.029 -19.314 -8.067 1.00 0.00 78 ALA B C 5
ATOM 7828 O O . ALA A 1 78 ? 8.575 -18.792 -7.096 1.00 0.00 78 ALA B O 5
ATOM 7835 N N . ILE A 1 79 ? 7.357 -18.613 -8.985 1.00 0.00 79 ILE B N 5
ATOM 7836 C CA . ILE A 1 79 ? 7.288 -17.160 -8.977 1.00 0.00 79 ILE B CA 5
ATOM 7837 C C . ILE A 1 79 ? 5.862 -16.621 -8.945 1.00 0.00 79 ILE B C 5
ATOM 7838 O O . ILE A 1 79 ? 4.882 -17.368 -8.976 1.00 0.00 79 ILE B O 5
ATOM 7854 N N . LYS A 1 80 ? 5.779 -15.290 -8.887 1.00 0.00 80 LYS B N 5
ATOM 7855 C CA . LYS A 1 80 ? 4.570 -14.508 -9.036 1.00 0.00 80 LYS B CA 5
ATOM 7856 C C . LYS A 1 80 ? 4.777 -13.570 -10.221 1.00 0.00 80 LYS B C 5
ATOM 7857 O O . LYS A 1 80 ? 5.881 -13.064 -10.404 1.00 0.00 80 LYS B O 5
ATOM 7876 N N . VAL A 1 81 ? 3.733 -13.339 -11.016 1.00 0.00 81 VAL B N 5
ATOM 7877 C CA . VAL A 1 81 ? 3.801 -12.364 -12.095 1.00 0.00 81 VAL B CA 5
ATOM 7878 C C . VAL A 1 81 ? 2.554 -11.497 -12.043 1.00 0.00 81 VAL B C 5
ATOM 7879 O O . VAL A 1 81 ? 1.436 -12.010 -12.024 1.00 0.00 81 VAL B O 5
ATOM 7892 N N . GLU A 1 82 ? 2.747 -10.177 -12.017 1.00 0.00 82 GLU B N 5
ATOM 7893 C CA . GLU A 1 82 ? 1.640 -9.243 -11.845 1.00 0.00 82 GLU B CA 5
ATOM 7894 C C . GLU A 1 82 ? 2.057 -7.874 -12.368 1.00 0.00 82 GLU B C 5
ATOM 7895 O O . GLU A 1 82 ? 3.247 -7.626 -12.554 1.00 0.00 82 GLU B O 5
ATOM 7907 N N . GLN A 1 83 ? 1.103 -6.975 -12.611 1.00 0.00 83 GLN B N 5
ATOM 7908 C CA . GLN A 1 83 ? 1.434 -5.614 -12.997 1.00 0.00 83 GLN B CA 5
ATOM 7909 C C . GLN A 1 83 ? 2.136 -4.949 -11.811 1.00 0.00 83 GLN B C 5
ATOM 7910 O O . GLN A 1 83 ? 1.686 -5.075 -10.671 1.00 0.00 83 GLN B O 5
ATOM 7924 N N . ALA A 1 84 ? 3.241 -4.243 -12.066 1.00 0.00 84 ALA B N 5
ATOM 7925 C CA . ALA A 1 84 ? 4.099 -3.754 -11.001 1.00 0.00 84 ALA B CA 5
ATOM 7926 C C . ALA A 1 84 ? 3.588 -2.470 -10.359 1.00 0.00 84 ALA B C 5
ATOM 7927 O O . ALA A 1 84 ? 3.110 -1.568 -11.047 1.00 0.00 84 ALA B O 5
ATOM 7934 N N . THR A 1 85 ? 3.698 -2.387 -9.030 1.00 0.00 85 THR B N 5
ATOM 7935 C CA . THR A 1 85 ? 3.384 -1.160 -8.311 1.00 0.00 85 THR B CA 5
ATOM 7936 C C . THR A 1 85 ? 4.663 -0.373 -8.076 1.00 0.00 85 THR B C 5
ATOM 7937 O O . THR A 1 85 ? 5.765 -0.883 -8.270 1.00 0.00 85 THR B O 5
ATOM 7948 N N . LYS A 1 86 ? 4.509 0.883 -7.657 1.00 0.00 86 LYS B N 5
ATOM 7949 C CA . LYS A 1 86 ? 5.629 1.761 -7.373 1.00 0.00 86 LYS B CA 5
ATOM 7950 C C . LYS A 1 86 ? 6.440 1.228 -6.191 1.00 0.00 86 LYS B C 5
ATOM 7951 O O . LYS A 1 86 ? 5.898 0.510 -5.351 1.00 0.00 86 LYS B O 5
ATOM 7970 N N . PRO A 1 87 ? 7.733 1.567 -6.113 1.00 0.00 87 PRO B N 5
ATOM 7971 C CA . PRO A 1 87 ? 8.604 1.116 -5.042 1.00 0.00 87 PRO B CA 5
ATOM 7972 C C . PRO A 1 87 ? 8.149 1.707 -3.710 1.00 0.00 87 PRO B C 5
ATOM 7973 O O . PRO A 1 87 ? 7.439 2.715 -3.675 1.00 0.00 87 PRO B O 5
ATOM 7984 N N . SER A 1 88 ? 8.562 1.073 -2.611 1.00 0.00 88 SER B N 5
ATOM 7985 C CA . SER A 1 88 ? 8.070 1.381 -1.279 1.00 0.00 88 SER B CA 5
ATOM 7986 C C . SER A 1 88 ? 9.190 1.763 -0.312 1.00 0.00 88 SER B C 5
ATOM 7987 O O . SER A 1 88 ? 8.934 1.958 0.876 1.00 0.00 88 SER B O 5
ATOM 7995 N N . PHE A 1 89 ? 10.432 1.878 -0.796 1.00 0.00 89 PHE B N 5
ATOM 7996 C CA . PHE A 1 89 ? 11.528 2.327 0.055 1.00 0.00 89 PHE B CA 5
ATOM 7997 C C . PHE A 1 89 ? 11.446 3.833 0.292 1.00 0.00 89 PHE B C 5
ATOM 7998 O O . PHE A 1 89 ? 12.261 4.392 1.025 1.00 0.00 89 PHE B O 5
ATOM 8015 N N . GLU A 1 90 ? 10.464 4.493 -0.329 1.00 0.00 90 GLU B N 5
ATOM 8016 C CA . GLU A 1 90 ? 10.260 5.923 -0.188 1.00 0.00 90 GLU B CA 5
ATOM 8017 C C . GLU A 1 90 ? 8.768 6.234 -0.180 1.00 0.00 90 GLU B C 5
ATOM 8018 O O . GLU A 1 90 ? 7.982 5.599 -0.880 1.00 0.00 90 GLU B O 5
ATOM 8030 N N . SER A 1 91 ? 8.398 7.225 0.626 1.00 0.00 91 SER B N 5
ATOM 8031 C CA . SER A 1 91 ? 7.013 7.601 0.857 1.00 0.00 91 SER B CA 5
ATOM 8032 C C . SER A 1 91 ? 6.618 8.834 0.046 1.00 0.00 91 SER B C 5
ATOM 8033 O O . SER A 1 91 ? 5.474 9.280 0.125 1.00 0.00 91 SER B O 5
ATOM 8041 N N . GLY A 1 92 ? 7.550 9.388 -0.733 1.00 0.00 92 GLY B N 5
ATOM 8042 C CA . GLY A 1 92 ? 7.270 10.556 -1.550 1.00 0.00 92 GLY B CA 5
ATOM 8043 C C . GLY A 1 92 ? 6.349 10.191 -2.707 1.00 0.00 92 GLY B C 5
ATOM 8044 O O . GLY A 1 92 ? 6.570 9.191 -3.391 1.00 0.00 92 GLY B O 5
ATOM 8048 N N . ARG A 1 93 ? 5.315 11.007 -2.922 1.00 0.00 93 ARG B N 5
ATOM 8049 C CA . ARG A 1 93 ? 4.350 10.823 -4.000 1.00 0.00 93 ARG B CA 5
ATOM 8050 C C . ARG A 1 93 ? 3.938 12.174 -4.572 1.00 0.00 93 ARG B C 5
ATOM 8051 O O . ARG A 1 93 ? 4.313 13.222 -4.040 1.00 0.00 93 ARG B O 5
ATOM 8072 N N . ARG A 1 94 ? 3.165 12.141 -5.660 1.00 0.00 94 ARG B N 5
ATOM 8073 C CA . ARG A 1 94 ? 2.751 13.328 -6.393 1.00 0.00 94 ARG B CA 5
ATOM 8074 C C . ARG A 1 94 ? 1.233 13.349 -6.564 1.00 0.00 94 ARG B C 5
ATOM 8075 O O . ARG A 1 94 ? 0.597 12.297 -6.598 1.00 0.00 94 ARG B O 5
ATOM 8096 N N . GLY A 1 95 ? 0.660 14.551 -6.677 1.00 0.00 95 GLY B N 5
ATOM 8097 C CA . GLY A 1 95 ? -0.776 14.735 -6.842 1.00 0.00 95 GLY B CA 5
ATOM 8098 C C . GLY A 1 95 ? -1.522 14.431 -5.546 1.00 0.00 95 GLY B C 5
ATOM 8099 O O . GLY A 1 95 ? -2.507 13.666 -5.624 1.00 0.00 95 GLY B O 5
ATOM 8296 N N . MET A 1 1 ? 2.591 1.867 -1.572 1.00 0.00 1 MET B N 6
ATOM 8297 C CA . MET A 1 1 ? 2.462 2.251 -2.988 1.00 0.00 1 MET B CA 6
ATOM 8298 C C . MET A 1 1 ? 1.400 1.405 -3.678 1.00 0.00 1 MET B C 6
ATOM 8299 O O . MET A 1 1 ? 1.697 0.364 -4.260 1.00 0.00 1 MET B O 6
ATOM 8315 N N . VAL A 1 2 ? 0.152 1.877 -3.609 1.00 0.00 2 VAL B N 6
ATOM 8316 C CA . VAL A 1 2 ? -0.963 1.318 -4.364 1.00 0.00 2 VAL B CA 6
ATOM 8317 C C . VAL A 1 2 ? -0.881 1.772 -5.821 1.00 0.00 2 VAL B C 6
ATOM 8318 O O . VAL A 1 2 ? -1.774 1.530 -6.633 1.00 0.00 2 VAL B O 6
ATOM 8331 N N . GLU A 1 3 ? 0.216 2.441 -6.144 1.00 0.00 3 GLU B N 6
ATOM 8332 C CA . GLU A 1 3 ? 0.397 3.139 -7.395 1.00 0.00 3 GLU B CA 6
ATOM 8333 C C . GLU A 1 3 ? 0.867 2.168 -8.463 1.00 0.00 3 GLU B C 6
ATOM 8334 O O . GLU A 1 3 ? 1.827 1.427 -8.258 1.00 0.00 3 GLU B O 6
ATOM 8346 N N . ALA A 1 4 ? 0.183 2.186 -9.607 1.00 0.00 4 ALA B N 6
ATOM 8347 C CA . ALA A 1 4 ? 0.458 1.279 -10.699 1.00 0.00 4 ALA B CA 6
ATOM 8348 C C . ALA A 1 4 ? 1.172 2.055 -11.799 1.00 0.00 4 ALA B C 6
ATOM 8349 O O . ALA A 1 4 ? 0.556 2.809 -12.553 1.00 0.00 4 ALA B O 6
ATOM 8356 N N . ASP A 1 5 ? 2.487 1.857 -11.868 1.00 0.00 5 ASP B N 6
ATOM 8357 C CA . ASP A 1 5 ? 3.386 2.602 -12.736 1.00 0.00 5 ASP B CA 6
ATOM 8358 C C . ASP A 1 5 ? 3.278 2.170 -14.198 1.00 0.00 5 ASP B C 6
ATOM 8359 O O . ASP A 1 5 ? 4.156 1.474 -14.708 1.00 0.00 5 ASP B O 6
ATOM 8368 N N . ARG A 1 6 ? 2.190 2.602 -14.851 1.00 0.00 6 ARG B N 6
ATOM 8369 C CA . ARG A 1 6 ? 1.883 2.386 -16.262 1.00 0.00 6 ARG B CA 6
ATOM 8370 C C . ARG A 1 6 ? 1.754 0.907 -16.657 1.00 0.00 6 ARG B C 6
ATOM 8371 O O . ARG A 1 6 ? 2.547 0.068 -16.229 1.00 0.00 6 ARG B O 6
ATOM 8392 N N . PRO A 1 7 ? 0.753 0.565 -17.480 1.00 0.00 7 PRO B N 6
ATOM 8393 C CA . PRO A 1 7 ? 0.601 -0.769 -18.038 1.00 0.00 7 PRO B CA 6
ATOM 8394 C C . PRO A 1 7 ? 1.878 -1.259 -18.715 1.00 0.00 7 PRO B C 6
ATOM 8395 O O . PRO A 1 7 ? 2.632 -0.464 -19.277 1.00 0.00 7 PRO B O 6
ATOM 8406 N N . GLY A 1 8 ? 2.121 -2.570 -18.664 1.00 0.00 8 GLY B N 6
ATOM 8407 C CA . GLY A 1 8 ? 3.224 -3.180 -19.384 1.00 0.00 8 GLY B CA 6
ATOM 8408 C C . GLY A 1 8 ? 4.387 -3.482 -18.452 1.00 0.00 8 GLY B C 6
ATOM 8409 O O . GLY A 1 8 ? 5.265 -4.251 -18.824 1.00 0.00 8 GLY B O 6
ATOM 8413 N N . LYS A 1 9 ? 4.400 -2.894 -17.249 1.00 0.00 9 LYS B N 6
ATOM 8414 C CA . LYS A 1 9 ? 5.447 -3.194 -16.295 1.00 0.00 9 LYS B CA 6
ATOM 8415 C C . LYS A 1 9 ? 4.974 -4.314 -15.389 1.00 0.00 9 LYS B C 6
ATOM 8416 O O . LYS A 1 9 ? 3.902 -4.229 -14.794 1.00 0.00 9 LYS B O 6
ATOM 8435 N N . LEU A 1 10 ? 5.776 -5.367 -15.282 1.00 0.00 10 LEU B N 6
ATOM 8436 C CA . LEU A 1 10 ? 5.414 -6.529 -14.497 1.00 0.00 10 LEU B CA 6
ATOM 8437 C C . LEU A 1 10 ? 6.339 -6.660 -13.295 1.00 0.00 10 LEU B C 6
ATOM 8438 O O . LEU A 1 10 ? 7.503 -6.275 -13.358 1.00 0.00 10 LEU B O 6
ATOM 8454 N N . PHE A 1 11 ? 5.802 -7.214 -12.209 1.00 0.00 11 PHE B N 6
ATOM 8455 C CA . PHE A 1 11 ? 6.554 -7.567 -11.026 1.00 0.00 11 PHE B CA 6
ATOM 8456 C C . PHE A 1 11 ? 6.772 -9.070 -11.059 1.00 0.00 11 PHE B C 6
ATOM 8457 O O . PHE A 1 11 ? 5.813 -9.825 -11.216 1.00 0.00 11 PHE B O 6
ATOM 8474 N N . ILE A 1 12 ? 8.024 -9.503 -10.913 1.00 0.00 12 ILE B N 6
ATOM 8475 C CA . ILE A 1 12 ? 8.388 -10.902 -11.061 1.00 0.00 12 ILE B CA 6
ATOM 8476 C C . ILE A 1 12 ? 8.973 -11.413 -9.745 1.00 0.00 12 ILE B C 6
ATOM 8477 O O . ILE A 1 12 ? 10.189 -11.546 -9.621 1.00 0.00 12 ILE B O 6
ATOM 8493 N N . GLY A 1 13 ? 8.124 -11.703 -8.756 1.00 0.00 13 GLY B N 6
ATOM 8494 C CA . GLY A 1 13 ? 8.611 -12.116 -7.444 1.00 0.00 13 GLY B CA 6
ATOM 8495 C C . GLY A 1 13 ? 8.693 -13.635 -7.322 1.00 0.00 13 GLY B C 6
ATOM 8496 O O . GLY A 1 13 ? 7.854 -14.342 -7.870 1.00 0.00 13 GLY B O 6
ATOM 8500 N N . GLY A 1 14 ? 9.694 -14.147 -6.604 1.00 0.00 14 GLY B N 6
ATOM 8501 C CA . GLY A 1 14 ? 9.801 -15.568 -6.299 1.00 0.00 14 GLY B CA 6
ATOM 8502 C C . GLY A 1 14 ? 10.812 -16.265 -7.202 1.00 0.00 14 GLY B C 6
ATOM 8503 O O . GLY A 1 14 ? 10.912 -17.490 -7.200 1.00 0.00 14 GLY B O 6
ATOM 8507 N N . LEU A 1 15 ? 11.566 -15.482 -7.976 1.00 0.00 15 LEU B N 6
ATOM 8508 C CA . LEU A 1 15 ? 12.555 -15.999 -8.904 1.00 0.00 15 LEU B CA 6
ATOM 8509 C C . LEU A 1 15 ? 13.684 -16.715 -8.172 1.00 0.00 15 LEU B C 6
ATOM 8510 O O . LEU A 1 15 ? 13.858 -16.558 -6.964 1.00 0.00 15 LEU B O 6
ATOM 8526 N N . ASN A 1 16 ? 14.456 -17.504 -8.920 1.00 0.00 16 ASN B N 6
ATOM 8527 C CA . ASN A 1 16 ? 15.630 -18.173 -8.408 1.00 0.00 16 ASN B CA 6
ATOM 8528 C C . ASN A 1 16 ? 16.749 -17.156 -8.191 1.00 0.00 16 ASN B C 6
ATOM 8529 O O . ASN A 1 16 ? 16.768 -16.102 -8.824 1.00 0.00 16 ASN B O 6
ATOM 8540 N N . THR A 1 17 ? 17.688 -17.472 -7.298 1.00 0.00 17 THR B N 6
ATOM 8541 C CA . THR A 1 17 ? 18.816 -16.594 -7.007 1.00 0.00 17 THR B CA 6
ATOM 8542 C C . THR A 1 17 ? 19.843 -16.628 -8.134 1.00 0.00 17 THR B C 6
ATOM 8543 O O . THR A 1 17 ? 20.858 -15.937 -8.078 1.00 0.00 17 THR B O 6
ATOM 8554 N N . GLU A 1 18 ? 19.565 -17.439 -9.155 1.00 0.00 18 GLU B N 6
ATOM 8555 C CA . GLU A 1 18 ? 20.485 -17.761 -10.232 1.00 0.00 18 GLU B CA 6
ATOM 8556 C C . GLU A 1 18 ? 20.021 -17.132 -11.543 1.00 0.00 18 GLU B C 6
ATOM 8557 O O . GLU A 1 18 ? 20.721 -17.200 -12.554 1.00 0.00 18 GLU B O 6
ATOM 8569 N N . THR A 1 19 ? 18.833 -16.517 -11.527 1.00 0.00 19 THR B N 6
ATOM 8570 C CA . THR A 1 19 ? 18.243 -15.899 -12.704 1.00 0.00 19 THR B CA 6
ATOM 8571 C C . THR A 1 19 ? 18.817 -14.502 -12.888 1.00 0.00 19 THR B C 6
ATOM 8572 O O . THR A 1 19 ? 19.086 -13.805 -11.910 1.00 0.00 19 THR B O 6
ATOM 8583 N N . ASN A 1 20 ? 18.999 -14.090 -14.143 1.00 0.00 20 ASN B N 6
ATOM 8584 C CA . ASN A 1 20 ? 19.461 -12.749 -14.458 1.00 0.00 20 ASN B CA 6
ATOM 8585 C C . ASN A 1 20 ? 18.599 -12.154 -15.560 1.00 0.00 20 ASN B C 6
ATOM 8586 O O . ASN A 1 20 ? 17.562 -12.709 -15.922 1.00 0.00 20 ASN B O 6
ATOM 8597 N N . GLU A 1 21 ? 19.045 -11.018 -16.088 1.00 0.00 21 GLU B N 6
ATOM 8598 C CA . GLU A 1 21 ? 18.285 -10.241 -17.053 1.00 0.00 21 GLU B CA 6
ATOM 8599 C C . GLU A 1 21 ? 18.150 -10.996 -18.367 1.00 0.00 21 GLU B C 6
ATOM 8600 O O . GLU A 1 21 ? 17.120 -10.904 -19.023 1.00 0.00 21 GLU B O 6
ATOM 8612 N N . LYS A 1 22 ? 19.178 -11.751 -18.764 1.00 0.00 22 LYS B N 6
ATOM 8613 C CA . LYS A 1 22 ? 19.149 -12.459 -20.034 1.00 0.00 22 LYS B CA 6
ATOM 8614 C C . LYS A 1 22 ? 18.102 -13.566 -20.020 1.00 0.00 22 LYS B C 6
ATOM 8615 O O . LYS A 1 22 ? 17.545 -13.909 -21.059 1.00 0.00 22 LYS B O 6
ATOM 8634 N N . ALA A 1 23 ? 17.826 -14.130 -18.846 1.00 0.00 23 ALA B N 6
ATOM 8635 C CA . ALA A 1 23 ? 16.875 -15.224 -18.735 1.00 0.00 23 ALA B CA 6
ATOM 8636 C C . ALA A 1 23 ? 15.474 -14.636 -18.605 1.00 0.00 23 ALA B C 6
ATOM 8637 O O . ALA A 1 23 ? 14.480 -15.300 -18.877 1.00 0.00 23 ALA B O 6
ATOM 8644 N N . LEU A 1 24 ? 15.420 -13.373 -18.185 1.00 0.00 24 LEU B N 6
ATOM 8645 C CA . LEU A 1 24 ? 14.203 -12.649 -17.895 1.00 0.00 24 LEU B CA 6
ATOM 8646 C C . LEU A 1 24 ? 13.699 -11.970 -19.164 1.00 0.00 24 LEU B C 6
ATOM 8647 O O . LEU A 1 24 ? 12.503 -11.755 -19.332 1.00 0.00 24 LEU B O 6
ATOM 8663 N N . GLU A 1 25 ? 14.615 -11.632 -20.070 1.00 0.00 25 GLU B N 6
ATOM 8664 C CA . GLU A 1 25 ? 14.230 -11.118 -21.371 1.00 0.00 25 GLU B CA 6
ATOM 8665 C C . GLU A 1 25 ? 13.861 -12.268 -22.293 1.00 0.00 25 GLU B C 6
ATOM 8666 O O . GLU A 1 25 ? 13.051 -12.128 -23.204 1.00 0.00 25 GLU B O 6
ATOM 8678 N N . ALA A 1 26 ? 14.481 -13.421 -22.040 1.00 0.00 26 ALA B N 6
ATOM 8679 C CA . ALA A 1 26 ? 14.336 -14.598 -22.873 1.00 0.00 26 ALA B CA 6
ATOM 8680 C C . ALA A 1 26 ? 13.042 -15.342 -22.555 1.00 0.00 26 ALA B C 6
ATOM 8681 O O . ALA A 1 26 ? 12.530 -16.084 -23.392 1.00 0.00 26 ALA B O 6
ATOM 8688 N N . VAL A 1 27 ? 12.516 -15.142 -21.345 1.00 0.00 27 VAL B N 6
ATOM 8689 C CA . VAL A 1 27 ? 11.346 -15.862 -20.871 1.00 0.00 27 VAL B CA 6
ATOM 8690 C C . VAL A 1 27 ? 10.074 -15.034 -20.941 1.00 0.00 27 VAL B C 6
ATOM 8691 O O . VAL A 1 27 ? 8.997 -15.563 -21.201 1.00 0.00 27 VAL B O 6
ATOM 8704 N N . PHE A 1 28 ? 10.196 -13.729 -20.710 1.00 0.00 28 PHE B N 6
ATOM 8705 C CA . PHE A 1 28 ? 9.061 -12.832 -20.846 1.00 0.00 28 PHE B CA 6
ATOM 8706 C C . PHE A 1 28 ? 8.985 -12.255 -22.253 1.00 0.00 28 PHE B C 6
ATOM 8707 O O . PHE A 1 28 ? 7.987 -11.635 -22.617 1.00 0.00 28 PHE B O 6
ATOM 8724 N N . GLY A 1 29 ? 10.033 -12.454 -23.057 1.00 0.00 29 GLY B N 6
ATOM 8725 C CA . GLY A 1 29 ? 10.021 -12.010 -24.445 1.00 0.00 29 GLY B CA 6
ATOM 8726 C C . GLY A 1 29 ? 9.194 -12.963 -25.307 1.00 0.00 29 GLY B C 6
ATOM 8727 O O . GLY A 1 29 ? 9.020 -12.741 -26.504 1.00 0.00 29 GLY B O 6
ATOM 8731 N N . LYS A 1 30 ? 8.685 -14.029 -24.679 1.00 0.00 30 LYS B N 6
ATOM 8732 C CA . LYS A 1 30 ? 7.894 -15.062 -25.325 1.00 0.00 30 LYS B CA 6
ATOM 8733 C C . LYS A 1 30 ? 6.440 -14.633 -25.457 1.00 0.00 30 LYS B C 6
ATOM 8734 O O . LYS A 1 30 ? 5.660 -15.270 -26.164 1.00 0.00 30 LYS B O 6
ATOM 8753 N N . TYR A 1 31 ? 6.088 -13.552 -24.768 1.00 0.00 31 TYR B N 6
ATOM 8754 C CA . TYR A 1 31 ? 4.732 -13.034 -24.724 1.00 0.00 31 TYR B CA 6
ATOM 8755 C C . TYR A 1 31 ? 4.595 -11.679 -25.415 1.00 0.00 31 TYR B C 6
ATOM 8756 O O . TYR A 1 31 ? 3.488 -11.292 -25.780 1.00 0.00 31 TYR B O 6
ATOM 8774 N N . GLY A 1 32 ? 5.702 -10.954 -25.599 1.00 0.00 32 GLY B N 6
ATOM 8775 C CA . GLY A 1 32 ? 5.666 -9.635 -26.211 1.00 0.00 32 GLY B CA 6
ATOM 8776 C C . GLY A 1 32 ? 7.051 -9.056 -26.403 1.00 0.00 32 GLY B C 6
ATOM 8777 O O . GLY A 1 32 ? 8.032 -9.553 -25.849 1.00 0.00 32 GLY B O 6
ATOM 8781 N N . ARG A 1 33 ? 7.120 -7.989 -27.201 1.00 0.00 33 ARG B N 6
ATOM 8782 C CA . ARG A 1 33 ? 8.360 -7.295 -27.437 1.00 0.00 33 ARG B CA 6
ATOM 8783 C C . ARG A 1 33 ? 8.703 -6.495 -26.198 1.00 0.00 33 ARG B C 6
ATOM 8784 O O . ARG A 1 33 ? 7.974 -5.587 -25.804 1.00 0.00 33 ARG B O 6
ATOM 8805 N N . ILE A 1 34 ? 9.822 -6.847 -25.581 1.00 0.00 34 ILE B N 6
ATOM 8806 C CA . ILE A 1 34 ? 10.313 -6.167 -24.393 1.00 0.00 34 ILE B CA 6
ATOM 8807 C C . ILE A 1 34 ? 10.936 -4.826 -24.767 1.00 0.00 34 ILE B C 6
ATOM 8808 O O . ILE A 1 34 ? 11.615 -4.712 -25.785 1.00 0.00 34 ILE B O 6
ATOM 8824 N N . VAL A 1 35 ? 10.702 -3.813 -23.927 1.00 0.00 35 VAL B N 6
ATOM 8825 C CA . VAL A 1 35 ? 11.307 -2.495 -24.088 1.00 0.00 35 VAL B CA 6
ATOM 8826 C C . VAL A 1 35 ? 12.323 -2.248 -22.981 1.00 0.00 35 VAL B C 6
ATOM 8827 O O . VAL A 1 35 ? 13.227 -1.427 -23.142 1.00 0.00 35 VAL B O 6
ATOM 8840 N N . GLU A 1 36 ? 12.181 -2.957 -21.857 1.00 0.00 36 GLU B N 6
ATOM 8841 C CA . GLU A 1 36 ? 13.103 -2.860 -20.738 1.00 0.00 36 GLU B CA 6
ATOM 8842 C C . GLU A 1 36 ? 12.962 -4.087 -19.843 1.00 0.00 36 GLU B C 6
ATOM 8843 O O . GLU A 1 36 ? 11.883 -4.667 -19.749 1.00 0.00 36 GLU B O 6
ATOM 8855 N N . VAL A 1 37 ? 14.048 -4.485 -19.179 1.00 0.00 37 VAL B N 6
ATOM 8856 C CA . VAL A 1 37 ? 13.998 -5.518 -18.154 1.00 0.00 37 VAL B CA 6
ATOM 8857 C C . VAL A 1 37 ? 14.825 -5.075 -16.959 1.00 0.00 37 VAL B C 6
ATOM 8858 O O . VAL A 1 37 ? 15.865 -4.431 -17.105 1.00 0.00 37 VAL B O 6
ATOM 8871 N N . LEU A 1 38 ? 14.340 -5.437 -15.773 1.00 0.00 38 LEU B N 6
ATOM 8872 C CA . LEU A 1 38 ? 15.036 -5.188 -14.522 1.00 0.00 38 LEU B CA 6
ATOM 8873 C C . LEU A 1 38 ? 15.307 -6.508 -13.835 1.00 0.00 38 LEU B C 6
ATOM 8874 O O . LEU A 1 38 ? 14.640 -7.506 -14.101 1.00 0.00 38 LEU B O 6
ATOM 8890 N N . LEU A 1 39 ? 16.291 -6.503 -12.943 1.00 0.00 39 LEU B N 6
ATOM 8891 C CA . LEU A 1 39 ? 16.576 -7.651 -12.120 1.00 0.00 39 LEU B CA 6
ATOM 8892 C C . LEU A 1 39 ? 17.284 -7.145 -10.872 1.00 0.00 39 LEU B C 6
ATOM 8893 O O . LEU A 1 39 ? 18.321 -6.487 -10.963 1.00 0.00 39 LEU B O 6
ATOM 8909 N N . MET A 1 40 ? 16.718 -7.452 -9.705 1.00 0.00 40 MET B N 6
ATOM 8910 C CA . MET A 1 40 ? 17.229 -6.927 -8.455 1.00 0.00 40 MET B CA 6
ATOM 8911 C C . MET A 1 40 ? 18.197 -7.915 -7.845 1.00 0.00 40 MET B C 6
ATOM 8912 O O . MET A 1 40 ? 17.936 -9.117 -7.838 1.00 0.00 40 MET B O 6
ATOM 8926 N N . LYS A 1 41 ? 19.314 -7.403 -7.327 1.00 0.00 41 LYS B N 6
ATOM 8927 C CA . LYS A 1 41 ? 20.267 -8.215 -6.593 1.00 0.00 41 LYS B CA 6
ATOM 8928 C C . LYS A 1 41 ? 20.863 -7.435 -5.432 1.00 0.00 41 LYS B C 6
ATOM 8929 O O . LYS A 1 41 ? 20.976 -6.211 -5.484 1.00 0.00 41 LYS B O 6
ATOM 8948 N N . ASP A 1 42 ? 21.240 -8.163 -4.380 1.00 0.00 42 ASP B N 6
ATOM 8949 C CA . ASP A 1 42 ? 21.689 -7.591 -3.127 1.00 0.00 42 ASP B CA 6
ATOM 8950 C C . ASP A 1 42 ? 23.030 -6.877 -3.284 1.00 0.00 42 ASP B C 6
ATOM 8951 O O . ASP A 1 42 ? 23.787 -7.169 -4.207 1.00 0.00 42 ASP B O 6
ATOM 8960 N N . ARG A 1 43 ? 23.328 -5.941 -2.380 1.00 0.00 43 ARG B N 6
ATOM 8961 C CA . ARG A 1 43 ? 24.567 -5.177 -2.429 1.00 0.00 43 ARG B CA 6
ATOM 8962 C C . ARG A 1 43 ? 25.682 -5.882 -1.657 1.00 0.00 43 ARG B C 6
ATOM 8963 O O . ARG A 1 43 ? 26.845 -5.494 -1.761 1.00 0.00 43 ARG B O 6
ATOM 8984 N N . GLU A 1 44 ? 25.338 -6.914 -0.882 1.00 0.00 44 GLU B N 6
ATOM 8985 C CA . GLU A 1 44 ? 26.294 -7.634 -0.050 1.00 0.00 44 GLU B CA 6
ATOM 8986 C C . GLU A 1 44 ? 26.635 -9.009 -0.624 1.00 0.00 44 GLU B C 6
ATOM 8987 O O . GLU A 1 44 ? 27.617 -9.617 -0.203 1.00 0.00 44 GLU B O 6
ATOM 8999 N N . THR A 1 45 ? 25.838 -9.505 -1.575 1.00 0.00 45 THR B N 6
ATOM 9000 C CA . THR A 1 45 ? 26.082 -10.803 -2.205 1.00 0.00 45 THR B CA 6
ATOM 9001 C C . THR A 1 45 ? 25.965 -10.736 -3.712 1.00 0.00 45 THR B C 6
ATOM 9002 O O . THR A 1 45 ? 26.376 -11.675 -4.389 1.00 0.00 45 THR B O 6
ATOM 9013 N N . ASN A 1 46 ? 25.411 -9.644 -4.248 1.00 0.00 46 ASN B N 6
ATOM 9014 C CA . ASN A 1 46 ? 25.196 -9.518 -5.680 1.00 0.00 46 ASN B CA 6
ATOM 9015 C C . ASN A 1 46 ? 24.312 -10.650 -6.217 1.00 0.00 46 ASN B C 6
ATOM 9016 O O . ASN A 1 46 ? 24.236 -10.855 -7.427 1.00 0.00 46 ASN B O 6
ATOM 9027 N N . LYS A 1 47 ? 23.644 -11.384 -5.317 1.00 0.00 47 LYS B N 6
ATOM 9028 C CA . LYS A 1 47 ? 22.704 -12.433 -5.676 1.00 0.00 47 LYS B CA 6
ATOM 9029 C C . LYS A 1 47 ? 21.340 -11.816 -5.897 1.00 0.00 47 LYS B C 6
ATOM 9030 O O . LYS A 1 47 ? 20.987 -10.837 -5.244 1.00 0.00 47 LYS B O 6
ATOM 9049 N N . SER A 1 48 ? 20.572 -12.390 -6.818 1.00 0.00 48 SER B N 6
ATOM 9050 C CA . SER A 1 48 ? 19.239 -11.899 -7.114 1.00 0.00 48 SER B CA 6
ATOM 9051 C C . SER A 1 48 ? 18.410 -11.904 -5.837 1.00 0.00 48 SER B C 6
ATOM 9052 O O . SER A 1 48 ? 18.423 -12.884 -5.090 1.00 0.00 48 SER B O 6
ATOM 9060 N N . ARG A 1 49 ? 17.684 -10.811 -5.575 1.00 0.00 49 ARG B N 6
ATOM 9061 C CA . ARG A 1 49 ? 16.923 -10.669 -4.336 1.00 0.00 49 ARG B CA 6
ATOM 9062 C C . ARG A 1 49 ? 15.649 -11.508 -4.392 1.00 0.00 49 ARG B C 6
ATOM 9063 O O . ARG A 1 49 ? 14.826 -11.456 -3.481 1.00 0.00 49 ARG B O 6
ATOM 9084 N N . GLY A 1 50 ? 15.493 -12.280 -5.470 1.00 0.00 50 GLY B N 6
ATOM 9085 C CA . GLY A 1 50 ? 14.347 -13.153 -5.661 1.00 0.00 50 GLY B CA 6
ATOM 9086 C C . GLY A 1 50 ? 13.187 -12.437 -6.347 1.00 0.00 50 GLY B C 6
ATOM 9087 O O . GLY A 1 50 ? 12.126 -13.030 -6.513 1.00 0.00 50 GLY B O 6
ATOM 9091 N N . PHE A 1 51 ? 13.368 -11.175 -6.748 1.00 0.00 51 PHE B N 6
ATOM 9092 C CA . PHE A 1 51 ? 12.334 -10.451 -7.470 1.00 0.00 51 PHE B CA 6
ATOM 9093 C C . PHE A 1 51 ? 12.944 -9.603 -8.581 1.00 0.00 51 PHE B C 6
ATOM 9094 O O . PHE A 1 51 ? 14.128 -9.260 -8.537 1.00 0.00 51 PHE B O 6
ATOM 9111 N N . ALA A 1 52 ? 12.133 -9.265 -9.582 1.00 0.00 52 ALA B N 6
ATOM 9112 C CA . ALA A 1 52 ? 12.581 -8.512 -10.740 1.00 0.00 52 ALA B CA 6
ATOM 9113 C C . ALA A 1 52 ? 11.405 -7.798 -11.401 1.00 0.00 52 ALA B C 6
ATOM 9114 O O . ALA A 1 52 ? 10.275 -7.884 -10.923 1.00 0.00 52 ALA B O 6
ATOM 9121 N N . PHE A 1 53 ? 11.671 -7.091 -12.503 1.00 0.00 53 PHE B N 6
ATOM 9122 C CA . PHE A 1 53 ? 10.642 -6.380 -13.244 1.00 0.00 53 PHE B CA 6
ATOM 9123 C C . PHE A 1 53 ? 10.906 -6.473 -14.745 1.00 0.00 53 PHE B C 6
ATOM 9124 O O . PHE A 1 53 ? 12.011 -6.806 -15.168 1.00 0.00 53 PHE B O 6
ATOM 9141 N N . VAL A 1 54 ? 9.890 -6.178 -15.553 1.00 0.00 54 VAL B N 6
ATOM 9142 C CA . VAL A 1 54 ? 10.018 -6.162 -17.004 1.00 0.00 54 VAL B CA 6
ATOM 9143 C C . VAL A 1 54 ? 8.985 -5.215 -17.592 1.00 0.00 54 VAL B C 6
ATOM 9144 O O . VAL A 1 54 ? 7.889 -5.098 -17.053 1.00 0.00 54 VAL B O 6
ATOM 9157 N N . THR A 1 55 ? 9.335 -4.548 -18.693 1.00 0.00 55 THR B N 6
ATOM 9158 C CA . THR A 1 55 ? 8.417 -3.665 -19.399 1.00 0.00 55 THR B CA 6
ATOM 9159 C C . THR A 1 55 ? 8.166 -4.185 -20.807 1.00 0.00 55 THR B C 6
ATOM 9160 O O . THR A 1 55 ? 9.105 -4.372 -21.582 1.00 0.00 55 THR B O 6
ATOM 9171 N N . PHE A 1 56 ? 6.891 -4.412 -21.130 1.00 0.00 56 PHE B N 6
ATOM 9172 C CA . PHE A 1 56 ? 6.466 -4.839 -22.453 1.00 0.00 56 PHE B CA 6
ATOM 9173 C C . PHE A 1 56 ? 6.075 -3.658 -23.334 1.00 0.00 56 PHE B C 6
ATOM 9174 O O . PHE A 1 56 ? 5.714 -2.593 -22.831 1.00 0.00 56 PHE B O 6
ATOM 9191 N N . GLU A 1 57 ? 6.143 -3.840 -24.657 1.00 0.00 57 GLU B N 6
ATOM 9192 C CA . GLU A 1 57 ? 5.698 -2.841 -25.609 1.00 0.00 57 GLU B CA 6
ATOM 9193 C C . GLU A 1 57 ? 4.170 -2.787 -25.668 1.00 0.00 57 GLU B C 6
ATOM 9194 O O . GLU A 1 57 ? 3.618 -1.764 -26.071 1.00 0.00 57 GLU B O 6
ATOM 9206 N N . SER A 1 58 ? 3.477 -3.864 -25.274 1.00 0.00 58 SER B N 6
ATOM 9207 C CA . SER A 1 58 ? 2.024 -3.860 -25.195 1.00 0.00 58 SER B CA 6
ATOM 9208 C C . SER A 1 58 ? 1.595 -4.183 -23.773 1.00 0.00 58 SER B C 6
ATOM 9209 O O . SER A 1 58 ? 2.209 -5.031 -23.122 1.00 0.00 58 SER B O 6
ATOM 9217 N N . PRO A 1 59 ? 0.546 -3.516 -23.280 1.00 0.00 59 PRO B N 6
ATOM 9218 C CA . PRO A 1 59 ? 0.064 -3.711 -21.930 1.00 0.00 59 PRO B CA 6
ATOM 9219 C C . PRO A 1 59 ? -0.673 -5.038 -21.825 1.00 0.00 59 PRO B C 6
ATOM 9220 O O . PRO A 1 59 ? -1.007 -5.447 -20.719 1.00 0.00 59 PRO B O 6
ATOM 9231 N N . ALA A 1 60 ? -0.925 -5.707 -22.957 1.00 0.00 60 ALA B N 6
ATOM 9232 C CA . ALA A 1 60 ? -1.679 -6.945 -22.981 1.00 0.00 60 ALA B CA 6
ATOM 9233 C C . ALA A 1 60 ? -0.777 -8.119 -23.341 1.00 0.00 60 ALA B C 6
ATOM 9234 O O . ALA A 1 60 ? -1.152 -9.272 -23.137 1.00 0.00 60 ALA B O 6
ATOM 9241 N N . ASP A 1 61 ? 0.413 -7.835 -23.869 1.00 0.00 61 ASP B N 6
ATOM 9242 C CA . ASP A 1 61 ? 1.420 -8.868 -24.021 1.00 0.00 61 ASP B CA 6
ATOM 9243 C C . ASP A 1 61 ? 1.951 -9.193 -22.629 1.00 0.00 61 ASP B C 6
ATOM 9244 O O . ASP A 1 61 ? 2.385 -10.314 -22.366 1.00 0.00 61 ASP B O 6
ATOM 9253 N N . ALA A 1 62 ? 1.917 -8.197 -21.739 1.00 0.00 62 ALA B N 6
ATOM 9254 C CA . ALA A 1 62 ? 2.279 -8.381 -20.350 1.00 0.00 62 ALA B CA 6
ATOM 9255 C C . ALA A 1 62 ? 1.159 -9.096 -19.599 1.00 0.00 62 ALA B C 6
ATOM 9256 O O . ALA A 1 62 ? 1.432 -9.814 -18.642 1.00 0.00 62 ALA B O 6
ATOM 9263 N N . LYS A 1 63 ? -0.097 -8.915 -20.022 1.00 0.00 63 LYS B N 6
ATOM 9264 C CA . LYS A 1 63 ? -1.214 -9.644 -19.438 1.00 0.00 63 LYS B CA 6
ATOM 9265 C C . LYS A 1 63 ? -1.116 -11.106 -19.831 1.00 0.00 63 LYS B C 6
ATOM 9266 O O . LYS A 1 63 ? -1.410 -11.980 -19.025 1.00 0.00 63 LYS B O 6
ATOM 9285 N N . ASP A 1 64 ? -0.699 -11.379 -21.065 1.00 0.00 64 ASP B N 6
ATOM 9286 C CA . ASP A 1 64 ? -0.609 -12.741 -21.554 1.00 0.00 64 ASP B CA 6
ATOM 9287 C C . ASP A 1 64 ? 0.513 -13.480 -20.844 1.00 0.00 64 ASP B C 6
ATOM 9288 O O . ASP A 1 64 ? 0.425 -14.684 -20.625 1.00 0.00 64 ASP B O 6
ATOM 9297 N N . ALA A 1 65 ? 1.571 -12.753 -20.480 1.00 0.00 65 ALA B N 6
ATOM 9298 C CA . ALA A 1 65 ? 2.644 -13.317 -19.685 1.00 0.00 65 ALA B CA 6
ATOM 9299 C C . ALA A 1 65 ? 2.186 -13.477 -18.243 1.00 0.00 65 ALA B C 6
ATOM 9300 O O . ALA A 1 65 ? 2.395 -14.521 -17.638 1.00 0.00 65 ALA B O 6
ATOM 9307 N N . ALA A 1 66 ? 1.552 -12.446 -17.680 1.00 0.00 66 ALA B N 6
ATOM 9308 C CA . ALA A 1 66 ? 1.114 -12.465 -16.296 1.00 0.00 66 ALA B CA 6
ATOM 9309 C C . ALA A 1 66 ? -0.026 -13.465 -16.082 1.00 0.00 66 ALA B C 6
ATOM 9310 O O . ALA A 1 66 ? -0.409 -13.741 -14.945 1.00 0.00 66 ALA B O 6
ATOM 9317 N N . ARG A 1 67 ? -0.564 -14.009 -17.177 1.00 0.00 67 ARG B N 6
ATOM 9318 C CA . ARG A 1 67 ? -1.576 -15.060 -17.165 1.00 0.00 67 ARG B CA 6
ATOM 9319 C C . ARG A 1 67 ? -0.996 -16.440 -17.482 1.00 0.00 67 ARG B C 6
ATOM 9320 O O . ARG A 1 67 ? -1.758 -17.393 -17.642 1.00 0.00 67 ARG B O 6
ATOM 9341 N N . ASP A 1 68 ? 0.330 -16.576 -17.580 1.00 0.00 68 ASP B N 6
ATOM 9342 C CA . ASP A 1 68 ? 0.965 -17.818 -17.970 1.00 0.00 68 ASP B CA 6
ATOM 9343 C C . ASP A 1 68 ? 2.092 -18.129 -17.009 1.00 0.00 68 ASP B C 6
ATOM 9344 O O . ASP A 1 68 ? 2.203 -19.218 -16.453 1.00 0.00 68 ASP B O 6
ATOM 9353 N N . MET A 1 69 ? 2.935 -17.112 -16.842 1.00 0.00 69 MET B N 6
ATOM 9354 C CA . MET A 1 69 ? 4.125 -17.138 -16.040 1.00 0.00 69 MET B CA 6
ATOM 9355 C C . MET A 1 69 ? 3.809 -16.968 -14.558 1.00 0.00 69 MET B C 6
ATOM 9356 O O . MET A 1 69 ? 4.650 -17.264 -13.711 1.00 0.00 69 MET B O 6
ATOM 9370 N N . ASN A 1 70 ? 2.606 -16.495 -14.224 1.00 0.00 70 ASN B N 6
ATOM 9371 C CA . ASN A 1 70 ? 2.217 -16.331 -12.837 1.00 0.00 70 ASN B CA 6
ATOM 9372 C C . ASN A 1 70 ? 1.934 -17.704 -12.232 1.00 0.00 70 ASN B C 6
ATOM 9373 O O . ASN A 1 70 ? 1.042 -18.415 -12.688 1.00 0.00 70 ASN B O 6
ATOM 9384 N N . GLY A 1 71 ? 2.696 -18.071 -11.198 1.00 0.00 71 GLY B N 6
ATOM 9385 C CA . GLY A 1 71 ? 2.542 -19.338 -10.502 1.00 0.00 71 GLY B CA 6
ATOM 9386 C C . GLY A 1 71 ? 3.456 -20.427 -11.055 1.00 0.00 71 GLY B C 6
ATOM 9387 O O . GLY A 1 71 ? 3.551 -21.497 -10.455 1.00 0.00 71 GLY B O 6
ATOM 9391 N N . LYS A 1 72 ? 4.132 -20.178 -12.185 1.00 0.00 72 LYS B N 6
ATOM 9392 C CA . LYS A 1 72 ? 5.087 -21.126 -12.738 1.00 0.00 72 LYS B CA 6
ATOM 9393 C C . LYS A 1 72 ? 6.470 -20.910 -12.166 1.00 0.00 72 LYS B C 6
ATOM 9394 O O . LYS A 1 72 ? 6.674 -20.021 -11.351 1.00 0.00 72 LYS B O 6
ATOM 9413 N N . SER A 1 73 ? 7.414 -21.730 -12.601 1.00 0.00 73 SER B N 6
ATOM 9414 C CA . SER A 1 73 ? 8.785 -21.671 -12.127 1.00 0.00 73 SER B CA 6
ATOM 9415 C C . SER A 1 73 ? 9.696 -21.109 -13.206 1.00 0.00 73 SER B C 6
ATOM 9416 O O . SER A 1 73 ? 9.469 -21.330 -14.397 1.00 0.00 73 SER B O 6
ATOM 9424 N N . LEU A 1 74 ? 10.729 -20.377 -12.782 1.00 0.00 74 LEU B N 6
ATOM 9425 C CA . LEU A 1 74 ? 11.620 -19.724 -13.731 1.00 0.00 74 LEU B CA 6
ATOM 9426 C C . LEU A 1 74 ? 12.834 -20.593 -14.008 1.00 0.00 74 LEU B C 6
ATOM 9427 O O . LEU A 1 74 ? 13.051 -21.051 -15.126 1.00 0.00 74 LEU B O 6
ATOM 9443 N N . ASP A 1 75 ? 13.620 -20.808 -12.958 1.00 0.00 75 ASP B N 6
ATOM 9444 C CA . ASP A 1 75 ? 14.868 -21.535 -13.040 1.00 0.00 75 ASP B CA 6
ATOM 9445 C C . ASP A 1 75 ? 14.874 -22.692 -12.064 1.00 0.00 75 ASP B C 6
ATOM 9446 O O . ASP A 1 75 ? 15.878 -23.384 -11.897 1.00 0.00 75 ASP B O 6
ATOM 9455 N N . GLY A 1 76 ? 13.731 -22.893 -11.419 1.00 0.00 76 GLY B N 6
ATOM 9456 C CA . GLY A 1 76 ? 13.582 -23.927 -10.423 1.00 0.00 76 GLY B CA 6
ATOM 9457 C C . GLY A 1 76 ? 12.733 -23.453 -9.252 1.00 0.00 76 GLY B C 6
ATOM 9458 O O . GLY A 1 76 ? 12.317 -24.258 -8.420 1.00 0.00 76 GLY B O 6
ATOM 9462 N N . LYS A 1 77 ? 12.480 -22.140 -9.196 1.00 0.00 77 LYS B N 6
ATOM 9463 C CA . LYS A 1 77 ? 11.715 -21.515 -8.134 1.00 0.00 77 LYS B CA 6
ATOM 9464 C C . LYS A 1 77 ? 10.439 -20.920 -8.707 1.00 0.00 77 LYS B C 6
ATOM 9465 O O . LYS A 1 77 ? 10.475 -20.246 -9.735 1.00 0.00 77 LYS B O 6
ATOM 9484 N N . ALA A 1 78 ? 9.314 -21.176 -8.038 1.00 0.00 78 ALA B N 6
ATOM 9485 C CA . ALA A 1 78 ? 8.014 -20.727 -8.509 1.00 0.00 78 ALA B CA 6
ATOM 9486 C C . ALA A 1 78 ? 7.843 -19.229 -8.280 1.00 0.00 78 ALA B C 6
ATOM 9487 O O . ALA A 1 78 ? 8.200 -18.722 -7.217 1.00 0.00 78 ALA B O 6
ATOM 9494 N N . ILE A 1 79 ? 7.297 -18.527 -9.275 1.00 0.00 79 ILE B N 6
ATOM 9495 C CA . ILE A 1 79 ? 7.201 -17.080 -9.247 1.00 0.00 79 ILE B CA 6
ATOM 9496 C C . ILE A 1 79 ? 5.770 -16.563 -9.211 1.00 0.00 79 ILE B C 6
ATOM 9497 O O . ILE A 1 79 ? 4.805 -17.324 -9.300 1.00 0.00 79 ILE B O 6
ATOM 9513 N N . LYS A 1 80 ? 5.663 -15.237 -9.079 1.00 0.00 80 LYS B N 6
ATOM 9514 C CA . LYS A 1 80 ? 4.442 -14.471 -9.226 1.00 0.00 80 LYS B CA 6
ATOM 9515 C C . LYS A 1 80 ? 4.658 -13.471 -10.354 1.00 0.00 80 LYS B C 6
ATOM 9516 O O . LYS A 1 80 ? 5.754 -12.928 -10.482 1.00 0.00 80 LYS B O 6
ATOM 9535 N N . VAL A 1 81 ? 3.623 -13.227 -11.157 1.00 0.00 81 VAL B N 6
ATOM 9536 C CA . VAL A 1 81 ? 3.695 -12.216 -12.200 1.00 0.00 81 VAL B CA 6
ATOM 9537 C C . VAL A 1 81 ? 2.419 -11.389 -12.178 1.00 0.00 81 VAL B C 6
ATOM 9538 O O . VAL A 1 81 ? 1.315 -11.931 -12.223 1.00 0.00 81 VAL B O 6
ATOM 9551 N N . GLU A 1 82 ? 2.584 -10.069 -12.103 1.00 0.00 82 GLU B N 6
ATOM 9552 C CA . GLU A 1 82 ? 1.470 -9.142 -11.966 1.00 0.00 82 GLU B CA 6
ATOM 9553 C C . GLU A 1 82 ? 1.940 -7.756 -12.391 1.00 0.00 82 GLU B C 6
ATOM 9554 O O . GLU A 1 82 ? 3.145 -7.523 -12.454 1.00 0.00 82 GLU B O 6
ATOM 9566 N N . GLN A 1 83 ? 1.031 -6.823 -12.682 1.00 0.00 83 GLN B N 6
ATOM 9567 C CA . GLN A 1 83 ? 1.432 -5.455 -12.962 1.00 0.00 83 GLN B CA 6
ATOM 9568 C C . GLN A 1 83 ? 2.130 -4.908 -11.715 1.00 0.00 83 GLN B C 6
ATOM 9569 O O . GLN A 1 83 ? 1.627 -5.056 -10.602 1.00 0.00 83 GLN B O 6
ATOM 9583 N N . ALA A 1 84 ? 3.291 -4.279 -11.899 1.00 0.00 84 ALA B N 6
ATOM 9584 C CA . ALA A 1 84 ? 4.111 -3.845 -10.781 1.00 0.00 84 ALA B CA 6
ATOM 9585 C C . ALA A 1 84 ? 3.599 -2.552 -10.158 1.00 0.00 84 ALA B C 6
ATOM 9586 O O . ALA A 1 84 ? 2.868 -1.789 -10.790 1.00 0.00 84 ALA B O 6
ATOM 9593 N N . THR A 1 85 ? 3.996 -2.315 -8.907 1.00 0.00 85 THR B N 6
ATOM 9594 C CA . THR A 1 85 ? 3.739 -1.050 -8.237 1.00 0.00 85 THR B CA 6
ATOM 9595 C C . THR A 1 85 ? 5.053 -0.361 -7.920 1.00 0.00 85 THR B C 6
ATOM 9596 O O . THR A 1 85 ? 6.119 -0.979 -7.958 1.00 0.00 85 THR B O 6
ATOM 9607 N N . LYS A 1 86 ? 4.970 0.930 -7.605 1.00 0.00 86 LYS B N 6
ATOM 9608 C CA . LYS A 1 86 ? 6.132 1.762 -7.341 1.00 0.00 86 LYS B CA 6
ATOM 9609 C C . LYS A 1 86 ? 6.908 1.268 -6.119 1.00 0.00 86 LYS B C 6
ATOM 9610 O O . LYS A 1 86 ? 6.320 0.663 -5.222 1.00 0.00 86 LYS B O 6
ATOM 9629 N N . PRO A 1 87 ? 8.225 1.520 -6.075 1.00 0.00 87 PRO B N 6
ATOM 9630 C CA . PRO A 1 87 ? 9.096 1.044 -5.014 1.00 0.00 87 PRO B CA 6
ATOM 9631 C C . PRO A 1 87 ? 8.732 1.698 -3.683 1.00 0.00 87 PRO B C 6
ATOM 9632 O O . PRO A 1 87 ? 8.205 2.809 -3.643 1.00 0.00 87 PRO B O 6
ATOM 9643 N N . SER A 1 88 ? 9.017 0.998 -2.584 1.00 0.00 88 SER B N 6
ATOM 9644 C CA . SER A 1 88 ? 8.622 1.395 -1.243 1.00 0.00 88 SER B CA 6
ATOM 9645 C C . SER A 1 88 ? 9.535 2.467 -0.649 1.00 0.00 88 SER B C 6
ATOM 9646 O O . SER A 1 88 ? 9.311 2.893 0.484 1.00 0.00 88 SER B O 6
ATOM 9654 N N . PHE A 1 89 ? 10.554 2.912 -1.393 1.00 0.00 89 PHE B N 6
ATOM 9655 C CA . PHE A 1 89 ? 11.405 4.016 -0.963 1.00 0.00 89 PHE B CA 6
ATOM 9656 C C . PHE A 1 89 ? 11.008 5.313 -1.662 1.00 0.00 89 PHE B C 6
ATOM 9657 O O . PHE A 1 89 ? 11.779 6.271 -1.696 1.00 0.00 89 PHE B O 6
ATOM 9674 N N . GLU A 1 90 ? 9.797 5.345 -2.224 1.00 0.00 90 GLU B N 6
ATOM 9675 C CA . GLU A 1 90 ? 9.271 6.512 -2.913 1.00 0.00 90 GLU B CA 6
ATOM 9676 C C . GLU A 1 90 ? 7.828 6.772 -2.484 1.00 0.00 90 GLU B C 6
ATOM 9677 O O . GLU A 1 90 ? 7.199 5.917 -1.865 1.00 0.00 90 GLU B O 6
ATOM 9689 N N . SER A 1 91 ? 7.314 7.957 -2.813 1.00 0.00 91 SER B N 6
ATOM 9690 C CA . SER A 1 91 ? 5.984 8.392 -2.405 1.00 0.00 91 SER B CA 6
ATOM 9691 C C . SER A 1 91 ? 5.076 8.628 -3.613 1.00 0.00 91 SER B C 6
ATOM 9692 O O . SER A 1 91 ? 4.032 9.268 -3.499 1.00 0.00 91 SER B O 6
ATOM 9700 N N . GLY A 1 92 ? 5.465 8.115 -4.785 1.00 0.00 92 GLY B N 6
ATOM 9701 C CA . GLY A 1 92 ? 4.686 8.274 -6.004 1.00 0.00 92 GLY B CA 6
ATOM 9702 C C . GLY A 1 92 ? 4.856 9.664 -6.616 1.00 0.00 92 GLY B C 6
ATOM 9703 O O . GLY A 1 92 ? 4.068 10.062 -7.472 1.00 0.00 92 GLY B O 6
ATOM 9707 N N . ARG A 1 93 ? 5.883 10.403 -6.180 1.00 0.00 93 ARG B N 6
ATOM 9708 C CA . ARG A 1 93 ? 6.148 11.761 -6.647 1.00 0.00 93 ARG B CA 6
ATOM 9709 C C . ARG A 1 93 ? 6.634 11.802 -8.098 1.00 0.00 93 ARG B C 6
ATOM 9710 O O . ARG A 1 93 ? 6.841 12.886 -8.637 1.00 0.00 93 ARG B O 6
ATOM 9731 N N . ARG A 1 94 ? 6.815 10.637 -8.725 1.00 0.00 94 ARG B N 6
ATOM 9732 C CA . ARG A 1 94 ? 7.284 10.532 -10.100 1.00 0.00 94 ARG B CA 6
ATOM 9733 C C . ARG A 1 94 ? 6.504 9.446 -10.834 1.00 0.00 94 ARG B C 6
ATOM 9734 O O . ARG A 1 94 ? 6.008 8.508 -10.207 1.00 0.00 94 ARG B O 6
ATOM 9755 N N . GLY A 1 95 ? 6.394 9.569 -12.159 1.00 0.00 95 GLY B N 6
ATOM 9756 C CA . GLY A 1 95 ? 5.654 8.630 -12.990 1.00 0.00 95 GLY B CA 6
ATOM 9757 C C . GLY A 1 95 ? 4.155 8.893 -12.902 1.00 0.00 95 GLY B C 6
ATOM 9758 O O . GLY A 1 95 ? 3.444 8.020 -12.358 1.00 0.00 95 GLY B O 6
ATOM 9955 N N . MET A 1 1 ? 0.208 1.175 -1.276 1.00 0.00 1 MET B N 7
ATOM 9956 C CA . MET A 1 1 ? 0.476 1.471 -2.697 1.00 0.00 1 MET B CA 7
ATOM 9957 C C . MET A 1 1 ? -0.610 0.887 -3.591 1.00 0.00 1 MET B C 7
ATOM 9958 O O . MET A 1 1 ? -0.520 -0.258 -4.028 1.00 0.00 1 MET B O 7
ATOM 9974 N N . VAL A 1 2 ? -1.642 1.693 -3.859 1.00 0.00 2 VAL B N 7
ATOM 9975 C CA . VAL A 1 2 ? -2.677 1.373 -4.839 1.00 0.00 2 VAL B CA 7
ATOM 9976 C C . VAL A 1 2 ? -2.152 1.636 -6.247 1.00 0.00 2 VAL B C 7
ATOM 9977 O O . VAL A 1 2 ? -2.842 1.471 -7.252 1.00 0.00 2 VAL B O 7
ATOM 9990 N N . GLU A 1 3 ? -0.894 2.054 -6.301 1.00 0.00 3 GLU B N 7
ATOM 9991 C CA . GLU A 1 3 ? -0.254 2.558 -7.491 1.00 0.00 3 GLU B CA 7
ATOM 9992 C C . GLU A 1 3 ? 0.107 1.427 -8.446 1.00 0.00 3 GLU B C 7
ATOM 9993 O O . GLU A 1 3 ? 0.446 0.325 -8.021 1.00 0.00 3 GLU B O 7
ATOM 10005 N N . ALA A 1 4 ? 0.029 1.720 -9.743 1.00 0.00 4 ALA B N 7
ATOM 10006 C CA . ALA A 1 4 ? 0.353 0.766 -10.788 1.00 0.00 4 ALA B CA 7
ATOM 10007 C C . ALA A 1 4 ? 1.076 1.518 -11.901 1.00 0.00 4 ALA B C 7
ATOM 10008 O O . ALA A 1 4 ? 0.452 2.134 -12.765 1.00 0.00 4 ALA B O 7
ATOM 10015 N N . ASP A 1 5 ? 2.408 1.463 -11.869 1.00 0.00 5 ASP B N 7
ATOM 10016 C CA . ASP A 1 5 ? 3.253 2.265 -12.738 1.00 0.00 5 ASP B CA 7
ATOM 10017 C C . ASP A 1 5 ? 3.445 1.643 -14.117 1.00 0.00 5 ASP B C 7
ATOM 10018 O O . ASP A 1 5 ? 3.906 0.510 -14.220 1.00 0.00 5 ASP B O 7
ATOM 10027 N N . ARG A 1 6 ? 3.085 2.410 -15.154 1.00 0.00 6 ARG B N 7
ATOM 10028 C CA . ARG A 1 6 ? 3.242 2.082 -16.570 1.00 0.00 6 ARG B CA 7
ATOM 10029 C C . ARG A 1 6 ? 2.713 0.693 -16.949 1.00 0.00 6 ARG B C 7
ATOM 10030 O O . ARG A 1 6 ? 3.335 -0.320 -16.625 1.00 0.00 6 ARG B O 7
ATOM 10051 N N . PRO A 1 7 ? 1.568 0.619 -17.645 1.00 0.00 7 PRO B N 7
ATOM 10052 C CA . PRO A 1 7 ? 1.073 -0.624 -18.207 1.00 0.00 7 PRO B CA 7
ATOM 10053 C C . PRO A 1 7 ? 2.171 -1.324 -18.997 1.00 0.00 7 PRO B C 7
ATOM 10054 O O . PRO A 1 7 ? 2.896 -0.677 -19.753 1.00 0.00 7 PRO B O 7
ATOM 10065 N N . GLY A 1 8 ? 2.298 -2.639 -18.829 1.00 0.00 8 GLY B N 7
ATOM 10066 C CA . GLY A 1 8 ? 3.324 -3.396 -19.514 1.00 0.00 8 GLY B CA 7
ATOM 10067 C C . GLY A 1 8 ? 4.476 -3.669 -18.563 1.00 0.00 8 GLY B C 7
ATOM 10068 O O . GLY A 1 8 ? 5.341 -4.478 -18.888 1.00 0.00 8 GLY B O 7
ATOM 10072 N N . LYS A 1 9 ? 4.503 -3.014 -17.395 1.00 0.00 9 LYS B N 7
ATOM 10073 C CA . LYS A 1 9 ? 5.551 -3.279 -16.436 1.00 0.00 9 LYS B CA 7
ATOM 10074 C C . LYS A 1 9 ? 5.068 -4.381 -15.516 1.00 0.00 9 LYS B C 7
ATOM 10075 O O . LYS A 1 9 ? 3.991 -4.282 -14.940 1.00 0.00 9 LYS B O 7
ATOM 10094 N N . LEU A 1 10 ? 5.869 -5.433 -15.379 1.00 0.00 10 LEU B N 7
ATOM 10095 C CA . LEU A 1 10 ? 5.491 -6.588 -14.594 1.00 0.00 10 LEU B CA 7
ATOM 10096 C C . LEU A 1 10 ? 6.393 -6.710 -13.376 1.00 0.00 10 LEU B C 7
ATOM 10097 O O . LEU A 1 10 ? 7.534 -6.256 -13.395 1.00 0.00 10 LEU B O 7
ATOM 10113 N N . PHE A 1 11 ? 5.863 -7.332 -12.326 1.00 0.00 11 PHE B N 7
ATOM 10114 C CA . PHE A 1 11 ? 6.601 -7.692 -11.137 1.00 0.00 11 PHE B CA 7
ATOM 10115 C C . PHE A 1 11 ? 6.801 -9.198 -11.170 1.00 0.00 11 PHE B C 7
ATOM 10116 O O . PHE A 1 11 ? 5.838 -9.946 -11.333 1.00 0.00 11 PHE B O 7
ATOM 10133 N N . ILE A 1 12 ? 8.048 -9.643 -11.017 1.00 0.00 12 ILE B N 7
ATOM 10134 C CA . ILE A 1 12 ? 8.400 -11.043 -11.141 1.00 0.00 12 ILE B CA 7
ATOM 10135 C C . ILE A 1 12 ? 8.982 -11.530 -9.815 1.00 0.00 12 ILE B C 7
ATOM 10136 O O . ILE A 1 12 ? 10.197 -11.657 -9.685 1.00 0.00 12 ILE B O 7
ATOM 10152 N N . GLY A 1 13 ? 8.130 -11.799 -8.822 1.00 0.00 13 GLY B N 7
ATOM 10153 C CA . GLY A 1 13 ? 8.613 -12.165 -7.495 1.00 0.00 13 GLY B CA 7
ATOM 10154 C C . GLY A 1 13 ? 8.695 -13.675 -7.295 1.00 0.00 13 GLY B C 7
ATOM 10155 O O . GLY A 1 13 ? 7.860 -14.407 -7.816 1.00 0.00 13 GLY B O 7
ATOM 10159 N N . GLY A 1 14 ? 9.694 -14.146 -6.545 1.00 0.00 14 GLY B N 7
ATOM 10160 C CA . GLY A 1 14 ? 9.825 -15.556 -6.188 1.00 0.00 14 GLY B CA 7
ATOM 10161 C C . GLY A 1 14 ? 10.866 -16.255 -7.054 1.00 0.00 14 GLY B C 7
ATOM 10162 O O . GLY A 1 14 ? 10.977 -17.480 -7.028 1.00 0.00 14 GLY B O 7
ATOM 10166 N N . LEU A 1 15 ? 11.629 -15.479 -7.826 1.00 0.00 15 LEU B N 7
ATOM 10167 C CA . LEU A 1 15 ? 12.620 -15.999 -8.748 1.00 0.00 15 LEU B CA 7
ATOM 10168 C C . LEU A 1 15 ? 13.755 -16.718 -8.021 1.00 0.00 15 LEU B C 7
ATOM 10169 O O . LEU A 1 15 ? 13.938 -16.569 -6.813 1.00 0.00 15 LEU B O 7
ATOM 10185 N N . ASN A 1 16 ? 14.518 -17.508 -8.782 1.00 0.00 16 ASN B N 7
ATOM 10186 C CA . ASN A 1 16 ? 15.678 -18.209 -8.290 1.00 0.00 16 ASN B CA 7
ATOM 10187 C C . ASN A 1 16 ? 16.842 -17.234 -8.074 1.00 0.00 16 ASN B C 7
ATOM 10188 O O . ASN A 1 16 ? 16.852 -16.135 -8.628 1.00 0.00 16 ASN B O 7
ATOM 10199 N N . THR A 1 17 ? 17.827 -17.636 -7.272 1.00 0.00 17 THR B N 7
ATOM 10200 C CA . THR A 1 17 ? 19.024 -16.837 -7.032 1.00 0.00 17 THR B CA 7
ATOM 10201 C C . THR A 1 17 ? 19.960 -16.909 -8.233 1.00 0.00 17 THR B C 7
ATOM 10202 O O . THR A 1 17 ? 20.995 -16.246 -8.264 1.00 0.00 17 THR B O 7
ATOM 10213 N N . GLU A 1 18 ? 19.583 -17.721 -9.223 1.00 0.00 18 GLU B N 7
ATOM 10214 C CA . GLU A 1 18 ? 20.408 -18.053 -10.368 1.00 0.00 18 GLU B CA 7
ATOM 10215 C C . GLU A 1 18 ? 19.919 -17.328 -11.620 1.00 0.00 18 GLU B C 7
ATOM 10216 O O . GLU A 1 18 ? 20.573 -17.375 -12.662 1.00 0.00 18 GLU B O 7
ATOM 10228 N N . THR A 1 19 ? 18.769 -16.657 -11.516 1.00 0.00 19 THR B N 7
ATOM 10229 C CA . THR A 1 19 ? 18.156 -15.969 -12.640 1.00 0.00 19 THR B CA 7
ATOM 10230 C C . THR A 1 19 ? 18.805 -14.607 -12.841 1.00 0.00 19 THR B C 7
ATOM 10231 O O . THR A 1 19 ? 19.168 -13.936 -11.874 1.00 0.00 19 THR B O 7
ATOM 10242 N N . ASN A 1 20 ? 18.948 -14.199 -14.107 1.00 0.00 20 ASN B N 7
ATOM 10243 C CA . ASN A 1 20 ? 19.447 -12.877 -14.449 1.00 0.00 20 ASN B CA 7
ATOM 10244 C C . ASN A 1 20 ? 18.586 -12.283 -15.552 1.00 0.00 20 ASN B C 7
ATOM 10245 O O . ASN A 1 20 ? 17.537 -12.821 -15.899 1.00 0.00 20 ASN B O 7
ATOM 10256 N N . GLU A 1 21 ? 19.054 -11.162 -16.099 1.00 0.00 21 GLU B N 7
ATOM 10257 C CA . GLU A 1 21 ? 18.305 -10.388 -17.075 1.00 0.00 21 GLU B CA 7
ATOM 10258 C C . GLU A 1 21 ? 18.163 -11.155 -18.383 1.00 0.00 21 GLU B C 7
ATOM 10259 O O . GLU A 1 21 ? 17.133 -11.058 -19.042 1.00 0.00 21 GLU B O 7
ATOM 10271 N N . LYS A 1 22 ? 19.187 -11.923 -18.768 1.00 0.00 22 LYS B N 7
ATOM 10272 C CA . LYS A 1 22 ? 19.151 -12.652 -20.028 1.00 0.00 22 LYS B CA 7
ATOM 10273 C C . LYS A 1 22 ? 18.084 -13.741 -20.003 1.00 0.00 22 LYS B C 7
ATOM 10274 O O . LYS A 1 22 ? 17.531 -14.092 -21.041 1.00 0.00 22 LYS B O 7
ATOM 10293 N N . ALA A 1 23 ? 17.786 -14.282 -18.823 1.00 0.00 23 ALA B N 7
ATOM 10294 C CA . ALA A 1 23 ? 16.816 -15.359 -18.704 1.00 0.00 23 ALA B CA 7
ATOM 10295 C C . ALA A 1 23 ? 15.424 -14.745 -18.576 1.00 0.00 23 ALA B C 7
ATOM 10296 O O . ALA A 1 23 ? 14.416 -15.396 -18.836 1.00 0.00 23 ALA B O 7
ATOM 10303 N N . LEU A 1 24 ? 15.391 -13.479 -18.173 1.00 0.00 24 LEU B N 7
ATOM 10304 C CA . LEU A 1 24 ? 14.186 -12.728 -17.897 1.00 0.00 24 LEU B CA 7
ATOM 10305 C C . LEU A 1 24 ? 13.701 -12.058 -19.177 1.00 0.00 24 LEU B C 7
ATOM 10306 O O . LEU A 1 24 ? 12.507 -11.838 -19.358 1.00 0.00 24 LEU B O 7
ATOM 10322 N N . GLU A 1 25 ? 14.630 -11.739 -20.072 1.00 0.00 25 GLU B N 7
ATOM 10323 C CA . GLU A 1 25 ? 14.273 -11.232 -21.386 1.00 0.00 25 GLU B CA 7
ATOM 10324 C C . GLU A 1 25 ? 13.888 -12.384 -22.299 1.00 0.00 25 GLU B C 7
ATOM 10325 O O . GLU A 1 25 ? 13.078 -12.234 -23.212 1.00 0.00 25 GLU B O 7
ATOM 10337 N N . ALA A 1 26 ? 14.486 -13.542 -22.037 1.00 0.00 26 ALA B N 7
ATOM 10338 C CA . ALA A 1 26 ? 14.322 -14.723 -22.863 1.00 0.00 26 ALA B CA 7
ATOM 10339 C C . ALA A 1 26 ? 13.015 -15.437 -22.546 1.00 0.00 26 ALA B C 7
ATOM 10340 O O . ALA A 1 26 ? 12.495 -16.173 -23.383 1.00 0.00 26 ALA B O 7
ATOM 10347 N N . VAL A 1 27 ? 12.484 -15.224 -21.338 1.00 0.00 27 VAL B N 7
ATOM 10348 C CA . VAL A 1 27 ? 11.304 -15.927 -20.870 1.00 0.00 27 VAL B CA 7
ATOM 10349 C C . VAL A 1 27 ? 10.035 -15.087 -20.964 1.00 0.00 27 VAL B C 7
ATOM 10350 O O . VAL A 1 27 ? 8.954 -15.607 -21.224 1.00 0.00 27 VAL B O 7
ATOM 10363 N N . PHE A 1 28 ? 10.167 -13.781 -20.752 1.00 0.00 28 PHE B N 7
ATOM 10364 C CA . PHE A 1 28 ? 9.034 -12.882 -20.898 1.00 0.00 28 PHE B CA 7
ATOM 10365 C C . PHE A 1 28 ? 8.979 -12.283 -22.296 1.00 0.00 28 PHE B C 7
ATOM 10366 O O . PHE A 1 28 ? 7.987 -11.658 -22.663 1.00 0.00 28 PHE B O 7
ATOM 10383 N N . GLY A 1 29 ? 10.039 -12.475 -23.087 1.00 0.00 29 GLY B N 7
ATOM 10384 C CA . GLY A 1 29 ? 10.037 -12.018 -24.471 1.00 0.00 29 GLY B CA 7
ATOM 10385 C C . GLY A 1 29 ? 9.197 -12.950 -25.338 1.00 0.00 29 GLY B C 7
ATOM 10386 O O . GLY A 1 29 ? 9.010 -12.703 -26.527 1.00 0.00 29 GLY B O 7
ATOM 10390 N N . LYS A 1 30 ? 8.693 -14.023 -24.725 1.00 0.00 30 LYS B N 7
ATOM 10391 C CA . LYS A 1 30 ? 7.885 -15.041 -25.372 1.00 0.00 30 LYS B CA 7
ATOM 10392 C C . LYS A 1 30 ? 6.438 -14.592 -25.501 1.00 0.00 30 LYS B C 7
ATOM 10393 O O . LYS A 1 30 ? 5.656 -15.202 -26.228 1.00 0.00 30 LYS B O 7
ATOM 10412 N N . TYR A 1 31 ? 6.094 -13.522 -24.787 1.00 0.00 31 TYR B N 7
ATOM 10413 C CA . TYR A 1 31 ? 4.739 -12.994 -24.747 1.00 0.00 31 TYR B CA 7
ATOM 10414 C C . TYR A 1 31 ? 4.617 -11.634 -25.431 1.00 0.00 31 TYR B C 7
ATOM 10415 O O . TYR A 1 31 ? 3.510 -11.229 -25.786 1.00 0.00 31 TYR B O 7
ATOM 10433 N N . GLY A 1 32 ? 5.735 -10.926 -25.619 1.00 0.00 32 GLY B N 7
ATOM 10434 C CA . GLY A 1 32 ? 5.714 -9.619 -26.255 1.00 0.00 32 GLY B CA 7
ATOM 10435 C C . GLY A 1 32 ? 7.098 -9.030 -26.410 1.00 0.00 32 GLY B C 7
ATOM 10436 O O . GLY A 1 32 ? 8.053 -9.477 -25.773 1.00 0.00 32 GLY B O 7
ATOM 10440 N N . ARG A 1 33 ? 7.202 -8.014 -27.270 1.00 0.00 33 ARG B N 7
ATOM 10441 C CA . ARG A 1 33 ? 8.436 -7.303 -27.466 1.00 0.00 33 ARG B CA 7
ATOM 10442 C C . ARG A 1 33 ? 8.780 -6.535 -26.202 1.00 0.00 33 ARG B C 7
ATOM 10443 O O . ARG A 1 33 ? 8.061 -5.628 -25.789 1.00 0.00 33 ARG B O 7
ATOM 10464 N N . ILE A 1 34 ? 9.896 -6.921 -25.597 1.00 0.00 34 ILE B N 7
ATOM 10465 C CA . ILE A 1 34 ? 10.415 -6.263 -24.409 1.00 0.00 34 ILE B CA 7
ATOM 10466 C C . ILE A 1 34 ? 11.041 -4.929 -24.792 1.00 0.00 34 ILE B C 7
ATOM 10467 O O . ILE A 1 34 ? 11.689 -4.817 -25.830 1.00 0.00 34 ILE B O 7
ATOM 10483 N N . VAL A 1 35 ? 10.840 -3.925 -23.936 1.00 0.00 35 VAL B N 7
ATOM 10484 C CA . VAL A 1 35 ? 11.414 -2.596 -24.119 1.00 0.00 35 VAL B CA 7
ATOM 10485 C C . VAL A 1 35 ? 12.402 -2.298 -22.998 1.00 0.00 35 VAL B C 7
ATOM 10486 O O . VAL A 1 35 ? 13.269 -1.439 -23.152 1.00 0.00 35 VAL B O 7
ATOM 10499 N N . GLU A 1 36 ? 12.273 -3.008 -21.872 1.00 0.00 36 GLU B N 7
ATOM 10500 C CA . GLU A 1 36 ? 13.185 -2.885 -20.746 1.00 0.00 36 GLU B CA 7
ATOM 10501 C C . GLU A 1 36 ? 13.045 -4.109 -19.844 1.00 0.00 36 GLU B C 7
ATOM 10502 O O . GLU A 1 36 ? 11.966 -4.691 -19.763 1.00 0.00 36 GLU B O 7
ATOM 10514 N N . VAL A 1 37 ? 14.123 -4.499 -19.165 1.00 0.00 37 VAL B N 7
ATOM 10515 C CA . VAL A 1 37 ? 14.070 -5.538 -18.143 1.00 0.00 37 VAL B CA 7
ATOM 10516 C C . VAL A 1 37 ? 14.882 -5.108 -16.935 1.00 0.00 37 VAL B C 7
ATOM 10517 O O . VAL A 1 37 ? 15.917 -4.455 -17.060 1.00 0.00 37 VAL B O 7
ATOM 10530 N N . LEU A 1 38 ? 14.388 -5.494 -15.758 1.00 0.00 38 LEU B N 7
ATOM 10531 C CA . LEU A 1 38 ? 15.057 -5.271 -14.489 1.00 0.00 38 LEU B CA 7
ATOM 10532 C C . LEU A 1 38 ? 15.316 -6.615 -13.839 1.00 0.00 38 LEU B C 7
ATOM 10533 O O . LEU A 1 38 ? 14.626 -7.594 -14.112 1.00 0.00 38 LEU B O 7
ATOM 10549 N N . LEU A 1 39 ? 16.318 -6.651 -12.971 1.00 0.00 39 LEU B N 7
ATOM 10550 C CA . LEU A 1 39 ? 16.600 -7.815 -12.171 1.00 0.00 39 LEU B CA 7
ATOM 10551 C C . LEU A 1 39 ? 17.265 -7.305 -10.906 1.00 0.00 39 LEU B C 7
ATOM 10552 O O . LEU A 1 39 ? 18.331 -6.688 -10.972 1.00 0.00 39 LEU B O 7
ATOM 10568 N N . MET A 1 40 ? 16.646 -7.558 -9.754 1.00 0.00 40 MET B N 7
ATOM 10569 C CA . MET A 1 40 ? 17.105 -6.932 -8.530 1.00 0.00 40 MET B CA 7
ATOM 10570 C C . MET A 1 40 ? 18.098 -7.842 -7.829 1.00 0.00 40 MET B C 7
ATOM 10571 O O . MET A 1 40 ? 17.893 -9.053 -7.784 1.00 0.00 40 MET B O 7
ATOM 10585 N N . LYS A 1 41 ? 19.171 -7.265 -7.279 1.00 0.00 41 LYS B N 7
ATOM 10586 C CA . LYS A 1 41 ? 20.154 -8.022 -6.520 1.00 0.00 41 LYS B CA 7
ATOM 10587 C C . LYS A 1 41 ? 20.802 -7.172 -5.435 1.00 0.00 41 LYS B C 7
ATOM 10588 O O . LYS A 1 41 ? 20.877 -5.946 -5.546 1.00 0.00 41 LYS B O 7
ATOM 10607 N N . ASP A 1 42 ? 21.268 -7.843 -4.382 1.00 0.00 42 ASP B N 7
ATOM 10608 C CA . ASP A 1 42 ? 21.910 -7.229 -3.230 1.00 0.00 42 ASP B CA 7
ATOM 10609 C C . ASP A 1 42 ? 23.241 -6.568 -3.600 1.00 0.00 42 ASP B C 7
ATOM 10610 O O . ASP A 1 42 ? 23.806 -6.846 -4.655 1.00 0.00 42 ASP B O 7
ATOM 10619 N N . ARG A 1 43 ? 23.747 -5.687 -2.730 1.00 0.00 43 ARG B N 7
ATOM 10620 C CA . ARG A 1 43 ? 25.009 -4.989 -2.959 1.00 0.00 43 ARG B CA 7
ATOM 10621 C C . ARG A 1 43 ? 26.151 -5.592 -2.138 1.00 0.00 43 ARG B C 7
ATOM 10622 O O . ARG A 1 43 ? 27.305 -5.212 -2.325 1.00 0.00 43 ARG B O 7
ATOM 10643 N N . GLU A 1 44 ? 25.837 -6.523 -1.233 1.00 0.00 44 GLU B N 7
ATOM 10644 C CA . GLU A 1 44 ? 26.834 -7.195 -0.407 1.00 0.00 44 GLU B CA 7
ATOM 10645 C C . GLU A 1 44 ? 27.069 -8.626 -0.880 1.00 0.00 44 GLU B C 7
ATOM 10646 O O . GLU A 1 44 ? 28.053 -9.250 -0.479 1.00 0.00 44 GLU B O 7
ATOM 10658 N N . THR A 1 45 ? 26.181 -9.154 -1.728 1.00 0.00 45 THR B N 7
ATOM 10659 C CA . THR A 1 45 ? 26.315 -10.505 -2.263 1.00 0.00 45 THR B CA 7
ATOM 10660 C C . THR A 1 45 ? 26.090 -10.540 -3.760 1.00 0.00 45 THR B C 7
ATOM 10661 O O . THR A 1 45 ? 26.408 -11.548 -4.388 1.00 0.00 45 THR B O 7
ATOM 10672 N N . ASN A 1 46 ? 25.550 -9.460 -4.335 1.00 0.00 46 ASN B N 7
ATOM 10673 C CA . ASN A 1 46 ? 25.258 -9.425 -5.759 1.00 0.00 46 ASN B CA 7
ATOM 10674 C C . ASN A 1 46 ? 24.284 -10.538 -6.165 1.00 0.00 46 ASN B C 7
ATOM 10675 O O . ASN A 1 46 ? 24.116 -10.813 -7.353 1.00 0.00 46 ASN B O 7
ATOM 10686 N N . LYS A 1 47 ? 23.645 -11.177 -5.178 1.00 0.00 47 LYS B N 7
ATOM 10687 C CA . LYS A 1 47 ? 22.654 -12.217 -5.409 1.00 0.00 47 LYS B CA 7
ATOM 10688 C C . LYS A 1 47 ? 21.298 -11.584 -5.629 1.00 0.00 47 LYS B C 7
ATOM 10689 O O . LYS A 1 47 ? 20.982 -10.556 -5.037 1.00 0.00 47 LYS B O 7
ATOM 10708 N N . SER A 1 48 ? 20.504 -12.215 -6.488 1.00 0.00 48 SER B N 7
ATOM 10709 C CA . SER A 1 48 ? 19.162 -11.753 -6.793 1.00 0.00 48 SER B CA 7
ATOM 10710 C C . SER A 1 48 ? 18.356 -11.560 -5.509 1.00 0.00 48 SER B C 7
ATOM 10711 O O . SER A 1 48 ? 18.440 -12.374 -4.588 1.00 0.00 48 SER B O 7
ATOM 10719 N N . ARG A 1 49 ? 17.571 -10.480 -5.453 1.00 0.00 49 ARG B N 7
ATOM 10720 C CA . ARG A 1 49 ? 16.715 -10.169 -4.316 1.00 0.00 49 ARG B CA 7
ATOM 10721 C C . ARG A 1 49 ? 15.511 -11.108 -4.312 1.00 0.00 49 ARG B C 7
ATOM 10722 O O . ARG A 1 49 ? 14.676 -11.045 -3.412 1.00 0.00 49 ARG B O 7
ATOM 10743 N N . GLY A 1 50 ? 15.424 -11.980 -5.325 1.00 0.00 50 GLY B N 7
ATOM 10744 C CA . GLY A 1 50 ? 14.347 -12.941 -5.488 1.00 0.00 50 GLY B CA 7
ATOM 10745 C C . GLY A 1 50 ? 13.167 -12.352 -6.251 1.00 0.00 50 GLY B C 7
ATOM 10746 O O . GLY A 1 50 ? 12.166 -13.034 -6.437 1.00 0.00 50 GLY B O 7
ATOM 10750 N N . PHE A 1 51 ? 13.265 -11.096 -6.700 1.00 0.00 51 PHE B N 7
ATOM 10751 C CA . PHE A 1 51 ? 12.226 -10.504 -7.529 1.00 0.00 51 PHE B CA 7
ATOM 10752 C C . PHE A 1 51 ? 12.847 -9.606 -8.596 1.00 0.00 51 PHE B C 7
ATOM 10753 O O . PHE A 1 51 ? 14.004 -9.199 -8.487 1.00 0.00 51 PHE B O 7
ATOM 10770 N N . ALA A 1 52 ? 12.065 -9.298 -9.633 1.00 0.00 52 ALA B N 7
ATOM 10771 C CA . ALA A 1 52 ? 12.534 -8.526 -10.768 1.00 0.00 52 ALA B CA 7
ATOM 10772 C C . ALA A 1 52 ? 11.367 -7.823 -11.457 1.00 0.00 52 ALA B C 7
ATOM 10773 O O . ALA A 1 52 ? 10.227 -7.925 -11.005 1.00 0.00 52 ALA B O 7
ATOM 10780 N N . PHE A 1 53 ? 11.652 -7.109 -12.550 1.00 0.00 53 PHE B N 7
ATOM 10781 C CA . PHE A 1 53 ? 10.630 -6.400 -13.306 1.00 0.00 53 PHE B CA 7
ATOM 10782 C C . PHE A 1 53 ? 10.912 -6.508 -14.804 1.00 0.00 53 PHE B C 7
ATOM 10783 O O . PHE A 1 53 ? 12.023 -6.829 -15.213 1.00 0.00 53 PHE B O 7
ATOM 10800 N N . VAL A 1 54 ? 9.900 -6.239 -15.631 1.00 0.00 54 VAL B N 7
ATOM 10801 C CA . VAL A 1 54 ? 10.048 -6.253 -17.082 1.00 0.00 54 VAL B CA 7
ATOM 10802 C C . VAL A 1 54 ? 9.010 -5.334 -17.701 1.00 0.00 54 VAL B C 7
ATOM 10803 O O . VAL A 1 54 ? 7.864 -5.319 -17.258 1.00 0.00 54 VAL B O 7
ATOM 10816 N N . THR A 1 55 ? 9.404 -4.572 -18.722 1.00 0.00 55 THR B N 7
ATOM 10817 C CA . THR A 1 55 ? 8.488 -3.701 -19.442 1.00 0.00 55 THR B CA 7
ATOM 10818 C C . THR A 1 55 ? 8.247 -4.234 -20.845 1.00 0.00 55 THR B C 7
ATOM 10819 O O . THR A 1 55 ? 9.191 -4.439 -21.613 1.00 0.00 55 THR B O 7
ATOM 10830 N N . PHE A 1 56 ? 6.972 -4.446 -21.164 1.00 0.00 56 PHE B N 7
ATOM 10831 C CA . PHE A 1 56 ? 6.523 -4.839 -22.486 1.00 0.00 56 PHE B CA 7
ATOM 10832 C C . PHE A 1 56 ? 6.133 -3.621 -23.317 1.00 0.00 56 PHE B C 7
ATOM 10833 O O . PHE A 1 56 ? 5.796 -2.572 -22.770 1.00 0.00 56 PHE B O 7
ATOM 10850 N N . GLU A 1 57 ? 6.180 -3.764 -24.643 1.00 0.00 57 GLU B N 7
ATOM 10851 C CA . GLU A 1 57 ? 5.744 -2.708 -25.547 1.00 0.00 57 GLU B CA 7
ATOM 10852 C C . GLU A 1 57 ? 4.222 -2.635 -25.594 1.00 0.00 57 GLU B C 7
ATOM 10853 O O . GLU A 1 57 ? 3.678 -1.601 -25.978 1.00 0.00 57 GLU B O 7
ATOM 10865 N N . SER A 1 58 ? 3.529 -3.712 -25.211 1.00 0.00 58 SER B N 7
ATOM 10866 C CA . SER A 1 58 ? 2.082 -3.685 -25.117 1.00 0.00 58 SER B CA 7
ATOM 10867 C C . SER A 1 58 ? 1.661 -4.015 -23.695 1.00 0.00 58 SER B C 7
ATOM 10868 O O . SER A 1 58 ? 2.251 -4.896 -23.064 1.00 0.00 58 SER B O 7
ATOM 10876 N N . PRO A 1 59 ? 0.641 -3.322 -23.175 1.00 0.00 59 PRO B N 7
ATOM 10877 C CA . PRO A 1 59 ? 0.154 -3.537 -21.830 1.00 0.00 59 PRO B CA 7
ATOM 10878 C C . PRO A 1 59 ? -0.645 -4.831 -21.756 1.00 0.00 59 PRO B C 7
ATOM 10879 O O . PRO A 1 59 ? -1.096 -5.191 -20.673 1.00 0.00 59 PRO B O 7
ATOM 10890 N N . ALA A 1 60 ? -0.825 -5.525 -22.887 1.00 0.00 60 ALA B N 7
ATOM 10891 C CA . ALA A 1 60 ? -1.592 -6.756 -22.928 1.00 0.00 60 ALA B CA 7
ATOM 10892 C C . ALA A 1 60 ? -0.720 -7.938 -23.331 1.00 0.00 60 ALA B C 7
ATOM 10893 O O . ALA A 1 60 ? -1.118 -9.087 -23.144 1.00 0.00 60 ALA B O 7
ATOM 10900 N N . ASP A 1 61 ? 0.471 -7.677 -23.878 1.00 0.00 61 ASP B N 7
ATOM 10901 C CA . ASP A 1 61 ? 1.443 -8.739 -24.069 1.00 0.00 61 ASP B CA 7
ATOM 10902 C C . ASP A 1 61 ? 1.973 -9.115 -22.692 1.00 0.00 61 ASP B C 7
ATOM 10903 O O . ASP A 1 61 ? 2.375 -10.256 -22.456 1.00 0.00 61 ASP B O 7
ATOM 10912 N N . ALA A 1 62 ? 1.965 -8.143 -21.779 1.00 0.00 62 ALA B N 7
ATOM 10913 C CA . ALA A 1 62 ? 2.335 -8.353 -20.395 1.00 0.00 62 ALA B CA 7
ATOM 10914 C C . ALA A 1 62 ? 1.212 -9.058 -19.647 1.00 0.00 62 ALA B C 7
ATOM 10915 O O . ALA A 1 62 ? 1.480 -9.804 -18.709 1.00 0.00 62 ALA B O 7
ATOM 10922 N N . LYS A 1 63 ? -0.045 -8.834 -20.051 1.00 0.00 63 LYS B N 7
ATOM 10923 C CA . LYS A 1 63 ? -1.174 -9.531 -19.445 1.00 0.00 63 LYS B CA 7
ATOM 10924 C C . LYS A 1 63 ? -1.134 -10.986 -19.856 1.00 0.00 63 LYS B C 7
ATOM 10925 O O . LYS A 1 63 ? -1.452 -11.857 -19.058 1.00 0.00 63 LYS B O 7
ATOM 10944 N N . ASP A 1 64 ? -0.746 -11.258 -21.103 1.00 0.00 64 ASP B N 7
ATOM 10945 C CA . ASP A 1 64 ? -0.716 -12.617 -21.606 1.00 0.00 64 ASP B CA 7
ATOM 10946 C C . ASP A 1 64 ? 0.381 -13.412 -20.909 1.00 0.00 64 ASP B C 7
ATOM 10947 O O . ASP A 1 64 ? 0.252 -14.617 -20.729 1.00 0.00 64 ASP B O 7
ATOM 10956 N N . ALA A 1 65 ? 1.457 -12.724 -20.516 1.00 0.00 65 ALA B N 7
ATOM 10957 C CA . ALA A 1 65 ? 2.509 -13.342 -19.729 1.00 0.00 65 ALA B CA 7
ATOM 10958 C C . ALA A 1 65 ? 2.056 -13.479 -18.279 1.00 0.00 65 ALA B C 7
ATOM 10959 O O . ALA A 1 65 ? 2.251 -14.519 -17.656 1.00 0.00 65 ALA B O 7
ATOM 10966 N N . ALA A 1 66 ? 1.443 -12.429 -17.727 1.00 0.00 66 ALA B N 7
ATOM 10967 C CA . ALA A 1 66 ? 1.007 -12.428 -16.341 1.00 0.00 66 ALA B CA 7
ATOM 10968 C C . ALA A 1 66 ? -0.190 -13.359 -16.135 1.00 0.00 66 ALA B C 7
ATOM 10969 O O . ALA A 1 66 ? -0.604 -13.602 -15.001 1.00 0.00 66 ALA B O 7
ATOM 10976 N N . ARG A 1 67 ? -0.741 -13.883 -17.231 1.00 0.00 67 ARG B N 7
ATOM 10977 C CA . ARG A 1 67 ? -1.804 -14.880 -17.224 1.00 0.00 67 ARG B CA 7
ATOM 10978 C C . ARG A 1 67 ? -1.293 -16.282 -17.564 1.00 0.00 67 ARG B C 7
ATOM 10979 O O . ARG A 1 67 ? -2.095 -17.205 -17.688 1.00 0.00 67 ARG B O 7
ATOM 11000 N N . ASP A 1 68 ? 0.022 -16.460 -17.721 1.00 0.00 68 ASP B N 7
ATOM 11001 C CA . ASP A 1 68 ? 0.594 -17.727 -18.131 1.00 0.00 68 ASP B CA 7
ATOM 11002 C C . ASP A 1 68 ? 1.702 -18.114 -17.173 1.00 0.00 68 ASP B C 7
ATOM 11003 O O . ASP A 1 68 ? 1.711 -19.201 -16.602 1.00 0.00 68 ASP B O 7
ATOM 11012 N N . MET A 1 69 ? 2.637 -17.180 -17.022 1.00 0.00 69 MET B N 7
ATOM 11013 C CA . MET A 1 69 ? 3.840 -17.319 -16.236 1.00 0.00 69 MET B CA 7
ATOM 11014 C C . MET A 1 69 ? 3.584 -17.086 -14.749 1.00 0.00 69 MET B C 7
ATOM 11015 O O . MET A 1 69 ? 4.452 -17.365 -13.924 1.00 0.00 69 MET B O 7
ATOM 11029 N N . ASN A 1 70 ? 2.403 -16.575 -14.392 1.00 0.00 70 ASN B N 7
ATOM 11030 C CA . ASN A 1 70 ? 2.068 -16.357 -13.000 1.00 0.00 70 ASN B CA 7
ATOM 11031 C C . ASN A 1 70 ? 1.792 -17.703 -12.334 1.00 0.00 70 ASN B C 7
ATOM 11032 O O . ASN A 1 70 ? 0.984 -18.491 -12.825 1.00 0.00 70 ASN B O 7
ATOM 11043 N N . GLY A 1 71 ? 2.466 -17.962 -11.214 1.00 0.00 71 GLY B N 7
ATOM 11044 C CA . GLY A 1 71 ? 2.298 -19.193 -10.454 1.00 0.00 71 GLY B CA 7
ATOM 11045 C C . GLY A 1 71 ? 3.189 -20.315 -10.980 1.00 0.00 71 GLY B C 7
ATOM 11046 O O . GLY A 1 71 ? 3.267 -21.376 -10.366 1.00 0.00 71 GLY B O 7
ATOM 11050 N N . LYS A 1 72 ? 3.866 -20.086 -12.113 1.00 0.00 72 LYS B N 7
ATOM 11051 C CA . LYS A 1 72 ? 4.842 -20.990 -12.674 1.00 0.00 72 LYS B CA 7
ATOM 11052 C C . LYS A 1 72 ? 6.174 -20.792 -11.972 1.00 0.00 72 LYS B C 7
ATOM 11053 O O . LYS A 1 72 ? 6.217 -20.362 -10.824 1.00 0.00 72 LYS B O 7
ATOM 11072 N N . SER A 1 73 ? 7.258 -21.109 -12.673 1.00 0.00 73 SER B N 7
ATOM 11073 C CA . SER A 1 73 ? 8.595 -21.108 -12.110 1.00 0.00 73 SER B CA 7
ATOM 11074 C C . SER A 1 73 ? 9.631 -20.543 -13.060 1.00 0.00 73 SER B C 7
ATOM 11075 O O . SER A 1 73 ? 9.429 -20.488 -14.273 1.00 0.00 73 SER B O 7
ATOM 11083 N N . LEU A 1 74 ? 10.748 -20.126 -12.466 1.00 0.00 74 LEU B N 7
ATOM 11084 C CA . LEU A 1 74 ? 11.887 -19.604 -13.191 1.00 0.00 74 LEU B CA 7
ATOM 11085 C C . LEU A 1 74 ? 13.136 -20.267 -12.654 1.00 0.00 74 LEU B C 7
ATOM 11086 O O . LEU A 1 74 ? 13.372 -20.240 -11.445 1.00 0.00 74 LEU B O 7
ATOM 11102 N N . ASP A 1 75 ? 13.919 -20.858 -13.551 1.00 0.00 75 ASP B N 7
ATOM 11103 C CA . ASP A 1 75 ? 15.155 -21.546 -13.232 1.00 0.00 75 ASP B CA 7
ATOM 11104 C C . ASP A 1 75 ? 14.983 -22.741 -12.302 1.00 0.00 75 ASP B C 7
ATOM 11105 O O . ASP A 1 75 ? 15.837 -23.626 -12.259 1.00 0.00 75 ASP B O 7
ATOM 11114 N N . GLY A 1 76 ? 13.881 -22.776 -11.558 1.00 0.00 76 GLY B N 7
ATOM 11115 C CA . GLY A 1 76 ? 13.613 -23.860 -10.650 1.00 0.00 76 GLY B CA 7
ATOM 11116 C C . GLY A 1 76 ? 12.739 -23.445 -9.468 1.00 0.00 76 GLY B C 7
ATOM 11117 O O . GLY A 1 76 ? 12.324 -24.309 -8.696 1.00 0.00 76 GLY B O 7
ATOM 11121 N N . LYS A 1 77 ? 12.456 -22.144 -9.316 1.00 0.00 77 LYS B N 7
ATOM 11122 C CA . LYS A 1 77 ? 11.742 -21.611 -8.162 1.00 0.00 77 LYS B CA 7
ATOM 11123 C C . LYS A 1 77 ? 10.447 -20.947 -8.606 1.00 0.00 77 LYS B C 7
ATOM 11124 O O . LYS A 1 77 ? 10.438 -20.191 -9.575 1.00 0.00 77 LYS B O 7
ATOM 11143 N N . ALA A 1 78 ? 9.357 -21.228 -7.891 1.00 0.00 78 ALA B N 7
ATOM 11144 C CA . ALA A 1 78 ? 8.038 -20.754 -8.270 1.00 0.00 78 ALA B CA 7
ATOM 11145 C C . ALA A 1 78 ? 7.899 -19.249 -8.059 1.00 0.00 78 ALA B C 7
ATOM 11146 O O . ALA A 1 78 ? 8.367 -18.714 -7.053 1.00 0.00 78 ALA B O 7
ATOM 11153 N N . ILE A 1 79 ? 7.250 -18.576 -9.012 1.00 0.00 79 ILE B N 7
ATOM 11154 C CA . ILE A 1 79 ? 7.138 -17.123 -9.024 1.00 0.00 79 ILE B CA 7
ATOM 11155 C C . ILE A 1 79 ? 5.702 -16.605 -9.008 1.00 0.00 79 ILE B C 7
ATOM 11156 O O . ILE A 1 79 ? 4.733 -17.363 -9.035 1.00 0.00 79 ILE B O 7
ATOM 11172 N N . LYS A 1 80 ? 5.608 -15.277 -8.972 1.00 0.00 80 LYS B N 7
ATOM 11173 C CA . LYS A 1 80 ? 4.403 -14.490 -9.141 1.00 0.00 80 LYS B CA 7
ATOM 11174 C C . LYS A 1 80 ? 4.632 -13.555 -10.324 1.00 0.00 80 LYS B C 7
ATOM 11175 O O . LYS A 1 80 ? 5.746 -13.067 -10.500 1.00 0.00 80 LYS B O 7
ATOM 11194 N N . VAL A 1 81 ? 3.596 -13.303 -11.128 1.00 0.00 81 VAL B N 7
ATOM 11195 C CA . VAL A 1 81 ? 3.684 -12.330 -12.209 1.00 0.00 81 VAL B CA 7
ATOM 11196 C C . VAL A 1 81 ? 2.441 -11.456 -12.183 1.00 0.00 81 VAL B C 7
ATOM 11197 O O . VAL A 1 81 ? 1.320 -11.960 -12.186 1.00 0.00 81 VAL B O 7
ATOM 11210 N N . GLU A 1 82 ? 2.645 -10.138 -12.155 1.00 0.00 82 GLU B N 7
ATOM 11211 C CA . GLU A 1 82 ? 1.557 -9.183 -12.009 1.00 0.00 82 GLU B CA 7
ATOM 11212 C C . GLU A 1 82 ? 2.015 -7.823 -12.528 1.00 0.00 82 GLU B C 7
ATOM 11213 O O . GLU A 1 82 ? 3.211 -7.611 -12.690 1.00 0.00 82 GLU B O 7
ATOM 11225 N N . GLN A 1 83 ? 1.095 -6.894 -12.794 1.00 0.00 83 GLN B N 7
ATOM 11226 C CA . GLN A 1 83 ? 1.496 -5.539 -13.138 1.00 0.00 83 GLN B CA 7
ATOM 11227 C C . GLN A 1 83 ? 2.213 -4.956 -11.923 1.00 0.00 83 GLN B C 7
ATOM 11228 O O . GLN A 1 83 ? 1.761 -5.117 -10.790 1.00 0.00 83 GLN B O 7
ATOM 11242 N N . ALA A 1 84 ? 3.334 -4.279 -12.159 1.00 0.00 84 ALA B N 7
ATOM 11243 C CA . ALA A 1 84 ? 4.186 -3.808 -11.085 1.00 0.00 84 ALA B CA 7
ATOM 11244 C C . ALA A 1 84 ? 3.597 -2.597 -10.370 1.00 0.00 84 ALA B C 7
ATOM 11245 O O . ALA A 1 84 ? 2.851 -1.813 -10.955 1.00 0.00 84 ALA B O 7
ATOM 11252 N N . THR A 1 85 ? 3.949 -2.457 -9.092 1.00 0.00 85 THR B N 7
ATOM 11253 C CA . THR A 1 85 ? 3.605 -1.284 -8.302 1.00 0.00 85 THR B CA 7
ATOM 11254 C C . THR A 1 85 ? 4.864 -0.483 -8.020 1.00 0.00 85 THR B C 7
ATOM 11255 O O . THR A 1 85 ? 5.971 -0.904 -8.362 1.00 0.00 85 THR B O 7
ATOM 11266 N N . LYS A 1 86 ? 4.696 0.680 -7.392 1.00 0.00 86 LYS B N 7
ATOM 11267 C CA . LYS A 1 86 ? 5.810 1.550 -7.052 1.00 0.00 86 LYS B CA 7
ATOM 11268 C C . LYS A 1 86 ? 6.601 0.987 -5.866 1.00 0.00 86 LYS B C 7
ATOM 11269 O O . LYS A 1 86 ? 6.033 0.287 -5.025 1.00 0.00 86 LYS B O 7
ATOM 11288 N N . PRO A 1 87 ? 7.907 1.283 -5.787 1.00 0.00 87 PRO B N 7
ATOM 11289 C CA . PRO A 1 87 ? 8.799 0.761 -4.765 1.00 0.00 87 PRO B CA 7
ATOM 11290 C C . PRO A 1 87 ? 8.448 1.317 -3.386 1.00 0.00 87 PRO B C 7
ATOM 11291 O O . PRO A 1 87 ? 7.787 2.348 -3.273 1.00 0.00 87 PRO B O 7
ATOM 11302 N N . SER A 1 88 ? 8.895 0.630 -2.331 1.00 0.00 88 SER B N 7
ATOM 11303 C CA . SER A 1 88 ? 8.516 0.964 -0.965 1.00 0.00 88 SER B CA 7
ATOM 11304 C C . SER A 1 88 ? 9.404 2.036 -0.335 1.00 0.00 88 SER B C 7
ATOM 11305 O O . SER A 1 88 ? 9.096 2.517 0.754 1.00 0.00 88 SER B O 7
ATOM 11313 N N . PHE A 1 89 ? 10.503 2.428 -0.992 1.00 0.00 89 PHE B N 7
ATOM 11314 C CA . PHE A 1 89 ? 11.399 3.446 -0.461 1.00 0.00 89 PHE B CA 7
ATOM 11315 C C . PHE A 1 89 ? 11.105 4.829 -1.028 1.00 0.00 89 PHE B C 7
ATOM 11316 O O . PHE A 1 89 ? 11.931 5.733 -0.922 1.00 0.00 89 PHE B O 7
ATOM 11333 N N . GLU A 1 90 ? 9.926 5.002 -1.634 1.00 0.00 90 GLU B N 7
ATOM 11334 C CA . GLU A 1 90 ? 9.555 6.255 -2.258 1.00 0.00 90 GLU B CA 7
ATOM 11335 C C . GLU A 1 90 ? 8.374 6.903 -1.546 1.00 0.00 90 GLU B C 7
ATOM 11336 O O . GLU A 1 90 ? 7.509 6.230 -0.989 1.00 0.00 90 GLU B O 7
ATOM 11348 N N . SER A 1 91 ? 8.369 8.233 -1.578 1.00 0.00 91 SER B N 7
ATOM 11349 C CA . SER A 1 91 ? 7.411 9.079 -0.888 1.00 0.00 91 SER B CA 7
ATOM 11350 C C . SER A 1 91 ? 6.155 9.322 -1.722 1.00 0.00 91 SER B C 7
ATOM 11351 O O . SER A 1 91 ? 5.378 10.226 -1.418 1.00 0.00 91 SER B O 7
ATOM 11359 N N . GLY A 1 92 ? 5.947 8.524 -2.775 1.00 0.00 92 GLY B N 7
ATOM 11360 C CA . GLY A 1 92 ? 4.784 8.649 -3.643 1.00 0.00 92 GLY B CA 7
ATOM 11361 C C . GLY A 1 92 ? 3.483 8.270 -2.932 1.00 0.00 92 GLY B C 7
ATOM 11362 O O . GLY A 1 92 ? 2.404 8.406 -3.512 1.00 0.00 92 GLY B O 7
ATOM 11366 N N . ARG A 1 93 ? 3.572 7.797 -1.685 1.00 0.00 93 ARG B N 7
ATOM 11367 C CA . ARG A 1 93 ? 2.412 7.425 -0.879 1.00 0.00 93 ARG B CA 7
ATOM 11368 C C . ARG A 1 93 ? 1.747 8.643 -0.236 1.00 0.00 93 ARG B C 7
ATOM 11369 O O . ARG A 1 93 ? 0.737 8.499 0.450 1.00 0.00 93 ARG B O 7
ATOM 11390 N N . ARG A 1 94 ? 2.310 9.837 -0.449 1.00 0.00 94 ARG B N 7
ATOM 11391 C CA . ARG A 1 94 ? 1.783 11.075 0.113 1.00 0.00 94 ARG B CA 7
ATOM 11392 C C . ARG A 1 94 ? 2.036 12.257 -0.819 1.00 0.00 94 ARG B C 7
ATOM 11393 O O . ARG A 1 94 ? 2.796 12.150 -1.780 1.00 0.00 94 ARG B O 7
ATOM 11414 N N . GLY A 1 95 ? 1.389 13.389 -0.520 1.00 0.00 95 GLY B N 7
ATOM 11415 C CA . GLY A 1 95 ? 1.559 14.629 -1.264 1.00 0.00 95 GLY B CA 7
ATOM 11416 C C . GLY A 1 95 ? 2.897 15.278 -0.939 1.00 0.00 95 GLY B C 7
ATOM 11417 O O . GLY A 1 95 ? 3.264 15.276 0.256 1.00 0.00 95 GLY B O 7
ATOM 11614 N N . MET A 1 1 ? -5.111 5.759 -1.665 1.00 0.00 1 MET B N 8
ATOM 11615 C CA . MET A 1 1 ? -3.728 5.300 -1.899 1.00 0.00 1 MET B CA 8
ATOM 11616 C C . MET A 1 1 ? -3.719 4.013 -2.712 1.00 0.00 1 MET B C 8
ATOM 11617 O O . MET A 1 1 ? -3.707 2.912 -2.167 1.00 0.00 1 MET B O 8
ATOM 11633 N N . VAL A 1 2 ? -3.724 4.172 -4.035 1.00 0.00 2 VAL B N 8
ATOM 11634 C CA . VAL A 1 2 ? -3.519 3.091 -4.975 1.00 0.00 2 VAL B CA 8
ATOM 11635 C C . VAL A 1 2 ? -2.625 3.619 -6.090 1.00 0.00 2 VAL B C 8
ATOM 11636 O O . VAL A 1 2 ? -2.919 4.643 -6.706 1.00 0.00 2 VAL B O 8
ATOM 11649 N N . GLU A 1 3 ? -1.525 2.912 -6.345 1.00 0.00 3 GLU B N 8
ATOM 11650 C CA . GLU A 1 3 ? -0.561 3.293 -7.360 1.00 0.00 3 GLU B CA 8
ATOM 11651 C C . GLU A 1 3 ? -0.185 2.119 -8.250 1.00 0.00 3 GLU B C 8
ATOM 11652 O O . GLU A 1 3 ? 0.032 0.999 -7.787 1.00 0.00 3 GLU B O 8
ATOM 11664 N N . ALA A 1 4 ? -0.117 2.416 -9.546 1.00 0.00 4 ALA B N 8
ATOM 11665 C CA . ALA A 1 4 ? 0.322 1.499 -10.572 1.00 0.00 4 ALA B CA 8
ATOM 11666 C C . ALA A 1 4 ? 1.100 2.317 -11.591 1.00 0.00 4 ALA B C 8
ATOM 11667 O O . ALA A 1 4 ? 0.575 3.263 -12.178 1.00 0.00 4 ALA B O 8
ATOM 11674 N N . ASP A 1 5 ? 2.360 1.939 -11.787 1.00 0.00 5 ASP B N 8
ATOM 11675 C CA . ASP A 1 5 ? 3.286 2.602 -12.693 1.00 0.00 5 ASP B CA 8
ATOM 11676 C C . ASP A 1 5 ? 2.983 2.297 -14.166 1.00 0.00 5 ASP B C 8
ATOM 11677 O O . ASP A 1 5 ? 3.878 1.948 -14.930 1.00 0.00 5 ASP B O 8
ATOM 11686 N N . ARG A 1 6 ? 1.703 2.442 -14.536 1.00 0.00 6 ARG B N 8
ATOM 11687 C CA . ARG A 1 6 ? 1.146 2.238 -15.870 1.00 0.00 6 ARG B CA 8
ATOM 11688 C C . ARG A 1 6 ? 1.306 0.812 -16.403 1.00 0.00 6 ARG B C 8
ATOM 11689 O O . ARG A 1 6 ? 2.233 0.096 -16.023 1.00 0.00 6 ARG B O 8
ATOM 11710 N N . PRO A 1 7 ? 0.398 0.391 -17.295 1.00 0.00 7 PRO B N 8
ATOM 11711 C CA . PRO A 1 7 ? 0.429 -0.918 -17.929 1.00 0.00 7 PRO B CA 8
ATOM 11712 C C . PRO A 1 7 ? 1.758 -1.220 -18.610 1.00 0.00 7 PRO B C 8
ATOM 11713 O O . PRO A 1 7 ? 2.459 -0.312 -19.057 1.00 0.00 7 PRO B O 8
ATOM 11724 N N . GLY A 1 8 ? 2.101 -2.507 -18.695 1.00 0.00 8 GLY B N 8
ATOM 11725 C CA . GLY A 1 8 ? 3.239 -2.965 -19.472 1.00 0.00 8 GLY B CA 8
ATOM 11726 C C . GLY A 1 8 ? 4.400 -3.332 -18.568 1.00 0.00 8 GLY B C 8
ATOM 11727 O O . GLY A 1 8 ? 5.304 -4.033 -19.012 1.00 0.00 8 GLY B O 8
ATOM 11731 N N . LYS A 1 9 ? 4.384 -2.875 -17.313 1.00 0.00 9 LYS B N 8
ATOM 11732 C CA . LYS A 1 9 ? 5.454 -3.210 -16.391 1.00 0.00 9 LYS B CA 8
ATOM 11733 C C . LYS A 1 9 ? 4.978 -4.317 -15.473 1.00 0.00 9 LYS B C 8
ATOM 11734 O O . LYS A 1 9 ? 3.908 -4.223 -14.878 1.00 0.00 9 LYS B O 8
ATOM 11753 N N . LEU A 1 10 ? 5.784 -5.368 -15.361 1.00 0.00 10 LEU B N 8
ATOM 11754 C CA . LEU A 1 10 ? 5.436 -6.519 -14.557 1.00 0.00 10 LEU B CA 8
ATOM 11755 C C . LEU A 1 10 ? 6.371 -6.633 -13.366 1.00 0.00 10 LEU B C 8
ATOM 11756 O O . LEU A 1 10 ? 7.500 -6.146 -13.405 1.00 0.00 10 LEU B O 8
ATOM 11772 N N . PHE A 1 11 ? 5.885 -7.282 -12.315 1.00 0.00 11 PHE B N 8
ATOM 11773 C CA . PHE A 1 11 ? 6.657 -7.629 -11.143 1.00 0.00 11 PHE B CA 8
ATOM 11774 C C . PHE A 1 11 ? 6.876 -9.133 -11.167 1.00 0.00 11 PHE B C 8
ATOM 11775 O O . PHE A 1 11 ? 5.920 -9.888 -11.331 1.00 0.00 11 PHE B O 8
ATOM 11792 N N . ILE A 1 12 ? 8.127 -9.566 -11.007 1.00 0.00 12 ILE B N 8
ATOM 11793 C CA . ILE A 1 12 ? 8.489 -10.967 -11.124 1.00 0.00 12 ILE B CA 8
ATOM 11794 C C . ILE A 1 12 ? 9.130 -11.440 -9.820 1.00 0.00 12 ILE B C 8
ATOM 11795 O O . ILE A 1 12 ? 10.352 -11.520 -9.727 1.00 0.00 12 ILE B O 8
ATOM 11811 N N . GLY A 1 13 ? 8.320 -11.755 -8.806 1.00 0.00 13 GLY B N 8
ATOM 11812 C CA . GLY A 1 13 ? 8.852 -12.160 -7.509 1.00 0.00 13 GLY B CA 8
ATOM 11813 C C . GLY A 1 13 ? 8.994 -13.674 -7.400 1.00 0.00 13 GLY B C 8
ATOM 11814 O O . GLY A 1 13 ? 8.214 -14.408 -7.997 1.00 0.00 13 GLY B O 8
ATOM 11818 N N . GLY A 1 14 ? 9.982 -14.153 -6.637 1.00 0.00 14 GLY B N 8
ATOM 11819 C CA . GLY A 1 14 ? 10.107 -15.562 -6.300 1.00 0.00 14 GLY B CA 8
ATOM 11820 C C . GLY A 1 14 ? 11.128 -16.274 -7.183 1.00 0.00 14 GLY B C 8
ATOM 11821 O O . GLY A 1 14 ? 11.212 -17.500 -7.175 1.00 0.00 14 GLY B O 8
ATOM 11825 N N . LEU A 1 15 ? 11.902 -15.501 -7.941 1.00 0.00 15 LEU B N 8
ATOM 11826 C CA . LEU A 1 15 ? 12.869 -16.026 -8.886 1.00 0.00 15 LEU B CA 8
ATOM 11827 C C . LEU A 1 15 ? 14.016 -16.748 -8.185 1.00 0.00 15 LEU B C 8
ATOM 11828 O O . LEU A 1 15 ? 14.237 -16.588 -6.987 1.00 0.00 15 LEU B O 8
ATOM 11844 N N . ASN A 1 16 ? 14.750 -17.554 -8.960 1.00 0.00 16 ASN B N 8
ATOM 11845 C CA . ASN A 1 16 ? 15.929 -18.250 -8.490 1.00 0.00 16 ASN B CA 8
ATOM 11846 C C . ASN A 1 16 ? 17.078 -17.264 -8.268 1.00 0.00 16 ASN B C 8
ATOM 11847 O O . ASN A 1 16 ? 17.019 -16.124 -8.730 1.00 0.00 16 ASN B O 8
ATOM 11858 N N . THR A 1 17 ? 18.129 -17.686 -7.565 1.00 0.00 17 THR B N 8
ATOM 11859 C CA . THR A 1 17 ? 19.227 -16.801 -7.188 1.00 0.00 17 THR B CA 8
ATOM 11860 C C . THR A 1 17 ? 20.258 -16.710 -8.300 1.00 0.00 17 THR B C 8
ATOM 11861 O O . THR A 1 17 ? 21.184 -15.901 -8.241 1.00 0.00 17 THR B O 8
ATOM 11872 N N . GLU A 1 18 ? 20.091 -17.552 -9.316 1.00 0.00 18 GLU B N 8
ATOM 11873 C CA . GLU A 1 18 ? 20.977 -17.680 -10.445 1.00 0.00 18 GLU B CA 8
ATOM 11874 C C . GLU A 1 18 ? 20.332 -17.131 -11.717 1.00 0.00 18 GLU B C 8
ATOM 11875 O O . GLU A 1 18 ? 20.955 -17.137 -12.779 1.00 0.00 18 GLU B O 8
ATOM 11887 N N . THR A 1 19 ? 19.087 -16.658 -11.619 1.00 0.00 19 THR B N 8
ATOM 11888 C CA . THR A 1 19 ? 18.403 -16.030 -12.738 1.00 0.00 19 THR B CA 8
ATOM 11889 C C . THR A 1 19 ? 18.939 -14.616 -12.925 1.00 0.00 19 THR B C 8
ATOM 11890 O O . THR A 1 19 ? 19.260 -13.939 -11.949 1.00 0.00 19 THR B O 8
ATOM 11901 N N . ASN A 1 20 ? 19.034 -14.166 -14.175 1.00 0.00 20 ASN B N 8
ATOM 11902 C CA . ASN A 1 20 ? 19.471 -12.813 -14.481 1.00 0.00 20 ASN B CA 8
ATOM 11903 C C . ASN A 1 20 ? 18.576 -12.223 -15.560 1.00 0.00 20 ASN B C 8
ATOM 11904 O O . ASN A 1 20 ? 17.522 -12.771 -15.883 1.00 0.00 20 ASN B O 8
ATOM 11915 N N . GLU A 1 21 ? 19.010 -11.096 -16.120 1.00 0.00 21 GLU B N 8
ATOM 11916 C CA . GLU A 1 21 ? 18.221 -10.338 -17.077 1.00 0.00 21 GLU B CA 8
ATOM 11917 C C . GLU A 1 21 ? 18.113 -11.094 -18.394 1.00 0.00 21 GLU B C 8
ATOM 11918 O O . GLU A 1 21 ? 17.100 -10.990 -19.078 1.00 0.00 21 GLU B O 8
ATOM 11930 N N . LYS A 1 22 ? 19.146 -11.861 -18.754 1.00 0.00 22 LYS B N 8
ATOM 11931 C CA . LYS A 1 22 ? 19.160 -12.584 -20.015 1.00 0.00 22 LYS B CA 8
ATOM 11932 C C . LYS A 1 22 ? 18.058 -13.642 -20.016 1.00 0.00 22 LYS B C 8
ATOM 11933 O O . LYS A 1 22 ? 17.479 -13.940 -21.057 1.00 0.00 22 LYS B O 8
ATOM 11952 N N . ALA A 1 23 ? 17.758 -14.211 -18.846 1.00 0.00 23 ALA B N 8
ATOM 11953 C CA . ALA A 1 23 ? 16.796 -15.295 -18.753 1.00 0.00 23 ALA B CA 8
ATOM 11954 C C . ALA A 1 23 ? 15.397 -14.706 -18.631 1.00 0.00 23 ALA B C 8
ATOM 11955 O O . ALA A 1 23 ? 14.402 -15.358 -18.932 1.00 0.00 23 ALA B O 8
ATOM 11962 N N . LEU A 1 24 ? 15.341 -13.451 -18.183 1.00 0.00 24 LEU B N 8
ATOM 11963 C CA . LEU A 1 24 ? 14.126 -12.729 -17.896 1.00 0.00 24 LEU B CA 8
ATOM 11964 C C . LEU A 1 24 ? 13.629 -12.052 -19.167 1.00 0.00 24 LEU B C 8
ATOM 11965 O O . LEU A 1 24 ? 12.434 -11.820 -19.334 1.00 0.00 24 LEU B O 8
ATOM 11981 N N . GLU A 1 25 ? 14.549 -11.739 -20.076 1.00 0.00 25 GLU B N 8
ATOM 11982 C CA . GLU A 1 25 ? 14.173 -11.228 -21.381 1.00 0.00 25 GLU B CA 8
ATOM 11983 C C . GLU A 1 25 ? 13.799 -12.377 -22.305 1.00 0.00 25 GLU B C 8
ATOM 11984 O O . GLU A 1 25 ? 12.987 -12.224 -23.213 1.00 0.00 25 GLU B O 8
ATOM 11996 N N . ALA A 1 26 ? 14.408 -13.531 -22.053 1.00 0.00 26 ALA B N 8
ATOM 11997 C CA . ALA A 1 26 ? 14.255 -14.711 -22.880 1.00 0.00 26 ALA B CA 8
ATOM 11998 C C . ALA A 1 26 ? 12.973 -15.462 -22.549 1.00 0.00 26 ALA B C 8
ATOM 11999 O O . ALA A 1 26 ? 12.489 -16.248 -23.366 1.00 0.00 26 ALA B O 8
ATOM 12006 N N . VAL A 1 27 ? 12.422 -15.226 -21.354 1.00 0.00 27 VAL B N 8
ATOM 12007 C CA . VAL A 1 27 ? 11.255 -15.940 -20.873 1.00 0.00 27 VAL B CA 8
ATOM 12008 C C . VAL A 1 27 ? 9.981 -15.107 -20.939 1.00 0.00 27 VAL B C 8
ATOM 12009 O O . VAL A 1 27 ? 8.901 -15.627 -21.209 1.00 0.00 27 VAL B O 8
ATOM 12022 N N . PHE A 1 28 ? 10.106 -13.805 -20.697 1.00 0.00 28 PHE B N 8
ATOM 12023 C CA . PHE A 1 28 ? 8.973 -12.902 -20.831 1.00 0.00 28 PHE B CA 8
ATOM 12024 C C . PHE A 1 28 ? 8.910 -12.305 -22.235 1.00 0.00 28 PHE B C 8
ATOM 12025 O O . PHE A 1 28 ? 7.911 -11.694 -22.599 1.00 0.00 28 PHE B O 8
ATOM 12042 N N . GLY A 1 29 ? 9.972 -12.480 -23.027 1.00 0.00 29 GLY B N 8
ATOM 12043 C CA . GLY A 1 29 ? 9.967 -12.019 -24.409 1.00 0.00 29 GLY B CA 8
ATOM 12044 C C . GLY A 1 29 ? 9.139 -12.954 -25.283 1.00 0.00 29 GLY B C 8
ATOM 12045 O O . GLY A 1 29 ? 8.955 -12.707 -26.472 1.00 0.00 29 GLY B O 8
ATOM 12049 N N . LYS A 1 30 ? 8.642 -14.036 -24.674 1.00 0.00 30 LYS B N 8
ATOM 12050 C CA . LYS A 1 30 ? 7.846 -15.061 -25.323 1.00 0.00 30 LYS B CA 8
ATOM 12051 C C . LYS A 1 30 ? 6.395 -14.620 -25.460 1.00 0.00 30 LYS B C 8
ATOM 12052 O O . LYS A 1 30 ? 5.618 -15.237 -26.186 1.00 0.00 30 LYS B O 8
ATOM 12071 N N . TYR A 1 31 ? 6.044 -13.548 -24.751 1.00 0.00 31 TYR B N 8
ATOM 12072 C CA . TYR A 1 31 ? 4.689 -13.024 -24.713 1.00 0.00 31 TYR B CA 8
ATOM 12073 C C . TYR A 1 31 ? 4.560 -11.670 -25.402 1.00 0.00 31 TYR B C 8
ATOM 12074 O O . TYR A 1 31 ? 3.453 -11.273 -25.762 1.00 0.00 31 TYR B O 8
ATOM 12092 N N . GLY A 1 32 ? 5.673 -10.955 -25.590 1.00 0.00 32 GLY B N 8
ATOM 12093 C CA . GLY A 1 32 ? 5.652 -9.645 -26.218 1.00 0.00 32 GLY B CA 8
ATOM 12094 C C . GLY A 1 32 ? 7.043 -9.077 -26.391 1.00 0.00 32 GLY B C 8
ATOM 12095 O O . GLY A 1 32 ? 8.001 -9.551 -25.779 1.00 0.00 32 GLY B O 8
ATOM 12099 N N . ARG A 1 33 ? 7.152 -8.047 -27.233 1.00 0.00 33 ARG B N 8
ATOM 12100 C CA . ARG A 1 33 ? 8.411 -7.382 -27.451 1.00 0.00 33 ARG B CA 8
ATOM 12101 C C . ARG A 1 33 ? 8.748 -6.562 -26.218 1.00 0.00 33 ARG B C 8
ATOM 12102 O O . ARG A 1 33 ? 8.029 -5.636 -25.855 1.00 0.00 33 ARG B O 8
ATOM 12123 N N . ILE A 1 34 ? 9.854 -6.926 -25.585 1.00 0.00 34 ILE B N 8
ATOM 12124 C CA . ILE A 1 34 ? 10.352 -6.236 -24.408 1.00 0.00 34 ILE B CA 8
ATOM 12125 C C . ILE A 1 34 ? 10.991 -4.912 -24.803 1.00 0.00 34 ILE B C 8
ATOM 12126 O O . ILE A 1 34 ? 11.661 -4.819 -25.831 1.00 0.00 34 ILE B O 8
ATOM 12142 N N . VAL A 1 35 ? 10.780 -3.886 -23.974 1.00 0.00 35 VAL B N 8
ATOM 12143 C CA . VAL A 1 35 ? 11.386 -2.574 -24.158 1.00 0.00 35 VAL B CA 8
ATOM 12144 C C . VAL A 1 35 ? 12.417 -2.318 -23.062 1.00 0.00 35 VAL B C 8
ATOM 12145 O O . VAL A 1 35 ? 13.331 -1.517 -23.245 1.00 0.00 35 VAL B O 8
ATOM 12158 N N . GLU A 1 36 ? 12.267 -2.997 -21.917 1.00 0.00 36 GLU B N 8
ATOM 12159 C CA . GLU A 1 36 ? 13.193 -2.884 -20.800 1.00 0.00 36 GLU B CA 8
ATOM 12160 C C . GLU A 1 36 ? 13.030 -4.083 -19.868 1.00 0.00 36 GLU B C 8
ATOM 12161 O O . GLU A 1 36 ? 11.943 -4.641 -19.764 1.00 0.00 36 GLU B O 8
ATOM 12173 N N . VAL A 1 37 ? 14.104 -4.479 -19.184 1.00 0.00 37 VAL B N 8
ATOM 12174 C CA . VAL A 1 37 ? 14.036 -5.500 -18.146 1.00 0.00 37 VAL B CA 8
ATOM 12175 C C . VAL A 1 37 ? 14.859 -5.068 -16.944 1.00 0.00 37 VAL B C 8
ATOM 12176 O O . VAL A 1 37 ? 15.894 -4.421 -17.079 1.00 0.00 37 VAL B O 8
ATOM 12189 N N . LEU A 1 38 ? 14.368 -5.447 -15.764 1.00 0.00 38 LEU B N 8
ATOM 12190 C CA . LEU A 1 38 ? 15.051 -5.238 -14.496 1.00 0.00 38 LEU B CA 8
ATOM 12191 C C . LEU A 1 38 ? 15.309 -6.588 -13.860 1.00 0.00 38 LEU B C 8
ATOM 12192 O O . LEU A 1 38 ? 14.614 -7.562 -14.144 1.00 0.00 38 LEU B O 8
ATOM 12208 N N . LEU A 1 39 ? 16.310 -6.636 -12.991 1.00 0.00 39 LEU B N 8
ATOM 12209 C CA . LEU A 1 39 ? 16.574 -7.798 -12.177 1.00 0.00 39 LEU B CA 8
ATOM 12210 C C . LEU A 1 39 ? 17.256 -7.277 -10.925 1.00 0.00 39 LEU B C 8
ATOM 12211 O O . LEU A 1 39 ? 18.327 -6.677 -11.005 1.00 0.00 39 LEU B O 8
ATOM 12227 N N . MET A 1 40 ? 16.639 -7.499 -9.768 1.00 0.00 40 MET B N 8
ATOM 12228 C CA . MET A 1 40 ? 17.089 -6.853 -8.552 1.00 0.00 40 MET B CA 8
ATOM 12229 C C . MET A 1 40 ? 18.038 -7.764 -7.800 1.00 0.00 40 MET B C 8
ATOM 12230 O O . MET A 1 40 ? 17.844 -8.980 -7.799 1.00 0.00 40 MET B O 8
ATOM 12244 N N . LYS A 1 41 ? 19.062 -7.196 -7.154 1.00 0.00 41 LYS B N 8
ATOM 12245 C CA . LYS A 1 41 ? 19.984 -8.008 -6.388 1.00 0.00 41 LYS B CA 8
ATOM 12246 C C . LYS A 1 41 ? 20.380 -7.397 -5.053 1.00 0.00 41 LYS B C 8
ATOM 12247 O O . LYS A 1 41 ? 20.280 -6.189 -4.846 1.00 0.00 41 LYS B O 8
ATOM 12266 N N . ASP A 1 42 ? 20.833 -8.273 -4.156 1.00 0.00 42 ASP B N 8
ATOM 12267 C CA . ASP A 1 42 ? 21.368 -7.902 -2.858 1.00 0.00 42 ASP B CA 8
ATOM 12268 C C . ASP A 1 42 ? 22.640 -7.077 -3.040 1.00 0.00 42 ASP B C 8
ATOM 12269 O O . ASP A 1 42 ? 23.442 -7.363 -3.929 1.00 0.00 42 ASP B O 8
ATOM 12278 N N . ARG A 1 43 ? 22.831 -6.055 -2.202 1.00 0.00 43 ARG B N 8
ATOM 12279 C CA . ARG A 1 43 ? 23.979 -5.164 -2.306 1.00 0.00 43 ARG B CA 8
ATOM 12280 C C . ARG A 1 43 ? 25.175 -5.661 -1.502 1.00 0.00 43 ARG B C 8
ATOM 12281 O O . ARG A 1 43 ? 26.240 -5.045 -1.536 1.00 0.00 43 ARG B O 8
ATOM 12302 N N . GLU A 1 44 ? 25.005 -6.771 -0.784 1.00 0.00 44 GLU B N 8
ATOM 12303 C CA . GLU A 1 44 ? 26.053 -7.356 0.043 1.00 0.00 44 GLU B CA 8
ATOM 12304 C C . GLU A 1 44 ? 26.469 -8.735 -0.461 1.00 0.00 44 GLU B C 8
ATOM 12305 O O . GLU A 1 44 ? 27.507 -9.246 -0.043 1.00 0.00 44 GLU B O 8
ATOM 12317 N N . THR A 1 45 ? 25.681 -9.344 -1.349 1.00 0.00 45 THR B N 8
ATOM 12318 C CA . THR A 1 45 ? 25.996 -10.665 -1.883 1.00 0.00 45 THR B CA 8
ATOM 12319 C C . THR A 1 45 ? 25.944 -10.688 -3.399 1.00 0.00 45 THR B C 8
ATOM 12320 O O . THR A 1 45 ? 26.430 -11.639 -4.007 1.00 0.00 45 THR B O 8
ATOM 12331 N N . ASN A 1 46 ? 25.365 -9.652 -4.018 1.00 0.00 46 ASN B N 8
ATOM 12332 C CA . ASN A 1 46 ? 25.338 -9.540 -5.470 1.00 0.00 46 ASN B CA 8
ATOM 12333 C C . ASN A 1 46 ? 24.670 -10.744 -6.144 1.00 0.00 46 ASN B C 8
ATOM 12334 O O . ASN A 1 46 ? 24.893 -10.997 -7.327 1.00 0.00 46 ASN B O 8
ATOM 12345 N N . LYS A 1 47 ? 23.853 -11.481 -5.385 1.00 0.00 47 LYS B N 8
ATOM 12346 C CA . LYS A 1 47 ? 23.058 -12.599 -5.874 1.00 0.00 47 LYS B CA 8
ATOM 12347 C C . LYS A 1 47 ? 21.862 -12.056 -6.646 1.00 0.00 47 LYS B C 8
ATOM 12348 O O . LYS A 1 47 ? 22.026 -11.403 -7.674 1.00 0.00 47 LYS B O 8
ATOM 12367 N N . SER A 1 48 ? 20.661 -12.329 -6.142 1.00 0.00 48 SER B N 8
ATOM 12368 C CA . SER A 1 48 ? 19.421 -11.739 -6.587 1.00 0.00 48 SER B CA 8
ATOM 12369 C C . SER A 1 48 ? 18.555 -11.482 -5.358 1.00 0.00 48 SER B C 8
ATOM 12370 O O . SER A 1 48 ? 18.621 -12.232 -4.385 1.00 0.00 48 SER B O 8
ATOM 12378 N N . ARG A 1 49 ? 17.734 -10.424 -5.387 1.00 0.00 49 ARG B N 8
ATOM 12379 C CA . ARG A 1 49 ? 16.763 -10.169 -4.328 1.00 0.00 49 ARG B CA 8
ATOM 12380 C C . ARG A 1 49 ? 15.672 -11.230 -4.394 1.00 0.00 49 ARG B C 8
ATOM 12381 O O . ARG A 1 49 ? 14.846 -11.339 -3.492 1.00 0.00 49 ARG B O 8
ATOM 12402 N N . GLY A 1 50 ? 15.683 -12.006 -5.481 1.00 0.00 50 GLY B N 8
ATOM 12403 C CA . GLY A 1 50 ? 14.653 -12.992 -5.756 1.00 0.00 50 GLY B CA 8
ATOM 12404 C C . GLY A 1 50 ? 13.451 -12.369 -6.464 1.00 0.00 50 GLY B C 8
ATOM 12405 O O . GLY A 1 50 ? 12.478 -13.067 -6.724 1.00 0.00 50 GLY B O 8
ATOM 12409 N N . PHE A 1 51 ? 13.497 -11.068 -6.782 1.00 0.00 51 PHE B N 8
ATOM 12410 C CA . PHE A 1 51 ? 12.432 -10.439 -7.549 1.00 0.00 51 PHE B CA 8
ATOM 12411 C C . PHE A 1 51 ? 13.001 -9.539 -8.639 1.00 0.00 51 PHE B C 8
ATOM 12412 O O . PHE A 1 51 ? 14.158 -9.125 -8.570 1.00 0.00 51 PHE B O 8
ATOM 12429 N N . ALA A 1 52 ? 12.183 -9.239 -9.648 1.00 0.00 52 ALA B N 8
ATOM 12430 C CA . ALA A 1 52 ? 12.607 -8.488 -10.816 1.00 0.00 52 ALA B CA 8
ATOM 12431 C C . ALA A 1 52 ? 11.423 -7.765 -11.452 1.00 0.00 52 ALA B C 8
ATOM 12432 O O . ALA A 1 52 ? 10.303 -7.844 -10.949 1.00 0.00 52 ALA B O 8
ATOM 12439 N N . PHE A 1 53 ? 11.669 -7.061 -12.562 1.00 0.00 53 PHE B N 8
ATOM 12440 C CA . PHE A 1 53 ? 10.629 -6.358 -13.299 1.00 0.00 53 PHE B CA 8
ATOM 12441 C C . PHE A 1 53 ? 10.893 -6.465 -14.797 1.00 0.00 53 PHE B C 8
ATOM 12442 O O . PHE A 1 53 ? 12.000 -6.794 -15.216 1.00 0.00 53 PHE B O 8
ATOM 12459 N N . VAL A 1 54 ? 9.878 -6.186 -15.613 1.00 0.00 54 VAL B N 8
ATOM 12460 C CA . VAL A 1 54 ? 10.014 -6.203 -17.064 1.00 0.00 54 VAL B CA 8
ATOM 12461 C C . VAL A 1 54 ? 8.989 -5.267 -17.679 1.00 0.00 54 VAL B C 8
ATOM 12462 O O . VAL A 1 54 ? 7.863 -5.185 -17.194 1.00 0.00 54 VAL B O 8
ATOM 12475 N N . THR A 1 55 ? 9.375 -4.567 -18.746 1.00 0.00 55 THR B N 8
ATOM 12476 C CA . THR A 1 55 ? 8.474 -3.678 -19.464 1.00 0.00 55 THR B CA 8
ATOM 12477 C C . THR A 1 55 ? 8.232 -4.197 -20.876 1.00 0.00 55 THR B C 8
ATOM 12478 O O . THR A 1 55 ? 9.173 -4.388 -21.645 1.00 0.00 55 THR B O 8
ATOM 12489 N N . PHE A 1 56 ? 6.958 -4.421 -21.206 1.00 0.00 56 PHE B N 8
ATOM 12490 C CA . PHE A 1 56 ? 6.527 -4.849 -22.525 1.00 0.00 56 PHE B CA 8
ATOM 12491 C C . PHE A 1 56 ? 6.150 -3.666 -23.415 1.00 0.00 56 PHE B C 8
ATOM 12492 O O . PHE A 1 56 ? 5.798 -2.598 -22.917 1.00 0.00 56 PHE B O 8
ATOM 12509 N N . GLU A 1 57 ? 6.221 -3.855 -24.737 1.00 0.00 57 GLU B N 8
ATOM 12510 C CA . GLU A 1 57 ? 5.765 -2.871 -25.698 1.00 0.00 57 GLU B CA 8
ATOM 12511 C C . GLU A 1 57 ? 4.239 -2.808 -25.746 1.00 0.00 57 GLU B C 8
ATOM 12512 O O . GLU A 1 57 ? 3.688 -1.789 -26.157 1.00 0.00 57 GLU B O 8
ATOM 12524 N N . SER A 1 58 ? 3.548 -3.878 -25.329 1.00 0.00 58 SER B N 8
ATOM 12525 C CA . SER A 1 58 ? 2.095 -3.867 -25.254 1.00 0.00 58 SER B CA 8
ATOM 12526 C C . SER A 1 58 ? 1.657 -4.153 -23.827 1.00 0.00 58 SER B C 8
ATOM 12527 O O . SER A 1 58 ? 2.258 -4.993 -23.158 1.00 0.00 58 SER B O 8
ATOM 12535 N N . PRO A 1 59 ? 0.611 -3.468 -23.351 1.00 0.00 59 PRO B N 8
ATOM 12536 C CA . PRO A 1 59 ? 0.123 -3.632 -22.003 1.00 0.00 59 PRO B CA 8
ATOM 12537 C C . PRO A 1 59 ? -0.613 -4.956 -21.863 1.00 0.00 59 PRO B C 8
ATOM 12538 O O . PRO A 1 59 ? -0.924 -5.353 -20.746 1.00 0.00 59 PRO B O 8
ATOM 12549 N N . ALA A 1 60 ? -0.895 -5.640 -22.976 1.00 0.00 60 ALA B N 8
ATOM 12550 C CA . ALA A 1 60 ? -1.660 -6.875 -22.953 1.00 0.00 60 ALA B CA 8
ATOM 12551 C C . ALA A 1 60 ? -0.775 -8.061 -23.301 1.00 0.00 60 ALA B C 8
ATOM 12552 O O . ALA A 1 60 ? -1.159 -9.205 -23.065 1.00 0.00 60 ALA B O 8
ATOM 12559 N N . ASP A 1 61 ? 0.411 -7.805 -23.855 1.00 0.00 61 ASP B N 8
ATOM 12560 C CA . ASP A 1 61 ? 1.402 -8.851 -24.004 1.00 0.00 61 ASP B CA 8
ATOM 12561 C C . ASP A 1 61 ? 1.948 -9.162 -22.611 1.00 0.00 61 ASP B C 8
ATOM 12562 O O . ASP A 1 61 ? 2.387 -10.278 -22.343 1.00 0.00 61 ASP B O 8
ATOM 12571 N N . ALA A 1 62 ? 1.909 -8.158 -21.730 1.00 0.00 62 ALA B N 8
ATOM 12572 C CA . ALA A 1 62 ? 2.284 -8.325 -20.343 1.00 0.00 62 ALA B CA 8
ATOM 12573 C C . ALA A 1 62 ? 1.162 -9.018 -19.573 1.00 0.00 62 ALA B C 8
ATOM 12574 O O . ALA A 1 62 ? 1.433 -9.762 -18.634 1.00 0.00 62 ALA B O 8
ATOM 12581 N N . LYS A 1 63 ? -0.100 -8.787 -19.963 1.00 0.00 63 LYS B N 8
ATOM 12582 C CA . LYS A 1 63 ? -1.226 -9.480 -19.349 1.00 0.00 63 LYS B CA 8
ATOM 12583 C C . LYS A 1 63 ? -1.166 -10.951 -19.725 1.00 0.00 63 LYS B C 8
ATOM 12584 O O . LYS A 1 63 ? -1.442 -11.812 -18.899 1.00 0.00 63 LYS B O 8
ATOM 12603 N N . ASP A 1 64 ? -0.803 -11.248 -20.973 1.00 0.00 64 ASP B N 8
ATOM 12604 C CA . ASP A 1 64 ? -0.769 -12.617 -21.449 1.00 0.00 64 ASP B CA 8
ATOM 12605 C C . ASP A 1 64 ? 0.328 -13.399 -20.743 1.00 0.00 64 ASP B C 8
ATOM 12606 O O . ASP A 1 64 ? 0.172 -14.588 -20.491 1.00 0.00 64 ASP B O 8
ATOM 12615 N N . ALA A 1 65 ? 1.434 -12.724 -20.423 1.00 0.00 65 ALA B N 8
ATOM 12616 C CA . ALA A 1 65 ? 2.501 -13.342 -19.656 1.00 0.00 65 ALA B CA 8
ATOM 12617 C C . ALA A 1 65 ? 2.080 -13.472 -18.195 1.00 0.00 65 ALA B C 8
ATOM 12618 O O . ALA A 1 65 ? 2.284 -14.511 -17.573 1.00 0.00 65 ALA B O 8
ATOM 12625 N N . ALA A 1 66 ? 1.485 -12.416 -17.636 1.00 0.00 66 ALA B N 8
ATOM 12626 C CA . ALA A 1 66 ? 1.081 -12.402 -16.243 1.00 0.00 66 ALA B CA 8
ATOM 12627 C C . ALA A 1 66 ? -0.120 -13.321 -16.001 1.00 0.00 66 ALA B C 8
ATOM 12628 O O . ALA A 1 66 ? -0.519 -13.538 -14.857 1.00 0.00 66 ALA B O 8
ATOM 12635 N N . ARG A 1 67 ? -0.693 -13.861 -17.082 1.00 0.00 67 ARG B N 8
ATOM 12636 C CA . ARG A 1 67 ? -1.765 -14.850 -17.038 1.00 0.00 67 ARG B CA 8
ATOM 12637 C C . ARG A 1 67 ? -1.270 -16.255 -17.391 1.00 0.00 67 ARG B C 8
ATOM 12638 O O . ARG A 1 67 ? -2.083 -17.176 -17.475 1.00 0.00 67 ARG B O 8
ATOM 12659 N N . ASP A 1 68 ? 0.037 -16.442 -17.598 1.00 0.00 68 ASP B N 8
ATOM 12660 C CA . ASP A 1 68 ? 0.579 -17.711 -18.036 1.00 0.00 68 ASP B CA 8
ATOM 12661 C C . ASP A 1 68 ? 1.692 -18.139 -17.100 1.00 0.00 68 ASP B C 8
ATOM 12662 O O . ASP A 1 68 ? 1.697 -19.243 -16.564 1.00 0.00 68 ASP B O 8
ATOM 12671 N N . MET A 1 69 ? 2.629 -17.212 -16.929 1.00 0.00 69 MET B N 8
ATOM 12672 C CA . MET A 1 69 ? 3.837 -17.371 -16.157 1.00 0.00 69 MET B CA 8
ATOM 12673 C C . MET A 1 69 ? 3.604 -17.138 -14.665 1.00 0.00 69 MET B C 8
ATOM 12674 O O . MET A 1 69 ? 4.482 -17.434 -13.857 1.00 0.00 69 MET B O 8
ATOM 12688 N N . ASN A 1 70 ? 2.441 -16.610 -14.282 1.00 0.00 70 ASN B N 8
ATOM 12689 C CA . ASN A 1 70 ? 2.146 -16.374 -12.880 1.00 0.00 70 ASN B CA 8
ATOM 12690 C C . ASN A 1 70 ? 1.877 -17.704 -12.178 1.00 0.00 70 ASN B C 8
ATOM 12691 O O . ASN A 1 70 ? 1.039 -18.488 -12.622 1.00 0.00 70 ASN B O 8
ATOM 12702 N N . GLY A 1 71 ? 2.590 -17.955 -11.079 1.00 0.00 71 GLY B N 8
ATOM 12703 C CA . GLY A 1 71 ? 2.434 -19.169 -10.293 1.00 0.00 71 GLY B CA 8
ATOM 12704 C C . GLY A 1 71 ? 3.287 -20.317 -10.832 1.00 0.00 71 GLY B C 8
ATOM 12705 O O . GLY A 1 71 ? 3.372 -21.366 -10.196 1.00 0.00 71 GLY B O 8
ATOM 12709 N N . LYS A 1 72 ? 3.921 -20.132 -11.997 1.00 0.00 72 LYS B N 8
ATOM 12710 C CA . LYS A 1 72 ? 4.840 -21.072 -12.586 1.00 0.00 72 LYS B CA 8
ATOM 12711 C C . LYS A 1 72 ? 6.218 -20.900 -11.975 1.00 0.00 72 LYS B C 8
ATOM 12712 O O . LYS A 1 72 ? 6.356 -20.393 -10.866 1.00 0.00 72 LYS B O 8
ATOM 12731 N N . SER A 1 73 ? 7.237 -21.331 -12.714 1.00 0.00 73 SER B N 8
ATOM 12732 C CA . SER A 1 73 ? 8.611 -21.338 -12.259 1.00 0.00 73 SER B CA 8
ATOM 12733 C C . SER A 1 73 ? 9.542 -20.791 -13.328 1.00 0.00 73 SER B C 8
ATOM 12734 O O . SER A 1 73 ? 9.242 -20.863 -14.520 1.00 0.00 73 SER B O 8
ATOM 12742 N N . LEU A 1 74 ? 10.675 -20.236 -12.887 1.00 0.00 74 LEU B N 8
ATOM 12743 C CA . LEU A 1 74 ? 11.613 -19.612 -13.809 1.00 0.00 74 LEU B CA 8
ATOM 12744 C C . LEU A 1 74 ? 12.783 -20.533 -14.108 1.00 0.00 74 LEU B C 8
ATOM 12745 O O . LEU A 1 74 ? 12.962 -20.996 -15.232 1.00 0.00 74 LEU B O 8
ATOM 12761 N N . ASP A 1 75 ? 13.578 -20.788 -13.068 1.00 0.00 75 ASP B N 8
ATOM 12762 C CA . ASP A 1 75 ? 14.787 -21.581 -13.164 1.00 0.00 75 ASP B CA 8
ATOM 12763 C C . ASP A 1 75 ? 14.708 -22.785 -12.253 1.00 0.00 75 ASP B C 8
ATOM 12764 O O . ASP A 1 75 ? 15.712 -23.425 -11.948 1.00 0.00 75 ASP B O 8
ATOM 12773 N N . GLY A 1 76 ? 13.485 -23.080 -11.822 1.00 0.00 76 GLY B N 8
ATOM 12774 C CA . GLY A 1 76 ? 13.232 -24.157 -10.897 1.00 0.00 76 GLY B CA 8
ATOM 12775 C C . GLY A 1 76 ? 12.592 -23.629 -9.621 1.00 0.00 76 GLY B C 8
ATOM 12776 O O . GLY A 1 76 ? 12.190 -24.412 -8.762 1.00 0.00 76 GLY B O 8
ATOM 12780 N N . LYS A 1 77 ? 12.501 -22.302 -9.509 1.00 0.00 77 LYS B N 8
ATOM 12781 C CA . LYS A 1 77 ? 11.916 -21.626 -8.368 1.00 0.00 77 LYS B CA 8
ATOM 12782 C C . LYS A 1 77 ? 10.624 -20.963 -8.800 1.00 0.00 77 LYS B C 8
ATOM 12783 O O . LYS A 1 77 ? 10.588 -20.278 -9.825 1.00 0.00 77 LYS B O 8
ATOM 12802 N N . ALA A 1 78 ? 9.563 -21.170 -8.023 1.00 0.00 78 ALA B N 8
ATOM 12803 C CA . ALA A 1 78 ? 8.240 -20.712 -8.401 1.00 0.00 78 ALA B CA 8
ATOM 12804 C C . ALA A 1 78 ? 8.089 -19.213 -8.185 1.00 0.00 78 ALA B C 8
ATOM 12805 O O . ALA A 1 78 ? 8.534 -18.679 -7.171 1.00 0.00 78 ALA B O 8
ATOM 12812 N N . ILE A 1 79 ? 7.459 -18.541 -9.150 1.00 0.00 79 ILE B N 8
ATOM 12813 C CA . ILE A 1 79 ? 7.349 -17.090 -9.143 1.00 0.00 79 ILE B CA 8
ATOM 12814 C C . ILE A 1 79 ? 5.915 -16.575 -9.086 1.00 0.00 79 ILE B C 8
ATOM 12815 O O . ILE A 1 79 ? 4.945 -17.327 -9.171 1.00 0.00 79 ILE B O 8
ATOM 12831 N N . LYS A 1 80 ? 5.823 -15.254 -8.947 1.00 0.00 80 LYS B N 8
ATOM 12832 C CA . LYS A 1 80 ? 4.611 -14.468 -9.057 1.00 0.00 80 LYS B CA 8
ATOM 12833 C C . LYS A 1 80 ? 4.789 -13.528 -10.243 1.00 0.00 80 LYS B C 8
ATOM 12834 O O . LYS A 1 80 ? 5.884 -12.994 -10.433 1.00 0.00 80 LYS B O 8
ATOM 12853 N N . VAL A 1 81 ? 3.734 -13.319 -11.032 1.00 0.00 81 VAL B N 8
ATOM 12854 C CA . VAL A 1 81 ? 3.779 -12.345 -12.112 1.00 0.00 81 VAL B CA 8
ATOM 12855 C C . VAL A 1 81 ? 2.529 -11.485 -12.040 1.00 0.00 81 VAL B C 8
ATOM 12856 O O . VAL A 1 81 ? 1.413 -11.996 -12.016 1.00 0.00 81 VAL B O 8
ATOM 12869 N N . GLU A 1 82 ? 2.728 -10.166 -12.006 1.00 0.00 82 GLU B N 8
ATOM 12870 C CA . GLU A 1 82 ? 1.641 -9.221 -11.800 1.00 0.00 82 GLU B CA 8
ATOM 12871 C C . GLU A 1 82 ? 2.045 -7.863 -12.357 1.00 0.00 82 GLU B C 8
ATOM 12872 O O . GLU A 1 82 ? 3.225 -7.627 -12.586 1.00 0.00 82 GLU B O 8
ATOM 12884 N N . GLN A 1 83 ? 1.091 -6.954 -12.576 1.00 0.00 83 GLN B N 8
ATOM 12885 C CA . GLN A 1 83 ? 1.430 -5.589 -12.940 1.00 0.00 83 GLN B CA 8
ATOM 12886 C C . GLN A 1 83 ? 2.167 -4.974 -11.754 1.00 0.00 83 GLN B C 8
ATOM 12887 O O . GLN A 1 83 ? 1.753 -5.128 -10.604 1.00 0.00 83 GLN B O 8
ATOM 12901 N N . ALA A 1 84 ? 3.264 -4.269 -12.029 1.00 0.00 84 ALA B N 8
ATOM 12902 C CA . ALA A 1 84 ? 4.124 -3.750 -10.986 1.00 0.00 84 ALA B CA 8
ATOM 12903 C C . ALA A 1 84 ? 3.531 -2.530 -10.295 1.00 0.00 84 ALA B C 8
ATOM 12904 O O . ALA A 1 84 ? 2.738 -1.788 -10.883 1.00 0.00 84 ALA B O 8
ATOM 12911 N N . THR A 1 85 ? 3.936 -2.325 -9.039 1.00 0.00 85 THR B N 8
ATOM 12912 C CA . THR A 1 85 ? 3.645 -1.108 -8.303 1.00 0.00 85 THR B CA 8
ATOM 12913 C C . THR A 1 85 ? 4.948 -0.397 -7.981 1.00 0.00 85 THR B C 8
ATOM 12914 O O . THR A 1 85 ? 6.037 -0.939 -8.182 1.00 0.00 85 THR B O 8
ATOM 12925 N N . LYS A 1 86 ? 4.833 0.829 -7.482 1.00 0.00 86 LYS B N 8
ATOM 12926 C CA . LYS A 1 86 ? 5.971 1.695 -7.237 1.00 0.00 86 LYS B CA 8
ATOM 12927 C C . LYS A 1 86 ? 6.769 1.227 -6.018 1.00 0.00 86 LYS B C 8
ATOM 12928 O O . LYS A 1 86 ? 6.199 0.614 -5.115 1.00 0.00 86 LYS B O 8
ATOM 12947 N N . PRO A 1 87 ? 8.077 1.512 -5.980 1.00 0.00 87 PRO B N 8
ATOM 12948 C CA . PRO A 1 87 ? 8.963 1.073 -4.916 1.00 0.00 87 PRO B CA 8
ATOM 12949 C C . PRO A 1 87 ? 8.584 1.736 -3.590 1.00 0.00 87 PRO B C 8
ATOM 12950 O O . PRO A 1 87 ? 7.978 2.807 -3.570 1.00 0.00 87 PRO B O 8
ATOM 12961 N N . SER A 1 88 ? 8.948 1.090 -2.482 1.00 0.00 88 SER B N 8
ATOM 12962 C CA . SER A 1 88 ? 8.547 1.501 -1.145 1.00 0.00 88 SER B CA 8
ATOM 12963 C C . SER A 1 88 ? 9.407 2.640 -0.596 1.00 0.00 88 SER B C 8
ATOM 12964 O O . SER A 1 88 ? 9.049 3.248 0.412 1.00 0.00 88 SER B O 8
ATOM 12972 N N . PHE A 1 89 ? 10.538 2.944 -1.244 1.00 0.00 89 PHE B N 8
ATOM 12973 C CA . PHE A 1 89 ? 11.407 4.036 -0.831 1.00 0.00 89 PHE B CA 8
ATOM 12974 C C . PHE A 1 89 ? 11.110 5.316 -1.609 1.00 0.00 89 PHE B C 8
ATOM 12975 O O . PHE A 1 89 ? 11.947 6.214 -1.679 1.00 0.00 89 PHE B O 8
ATOM 12992 N N . GLU A 1 90 ? 9.919 5.401 -2.202 1.00 0.00 90 GLU B N 8
ATOM 12993 C CA . GLU A 1 90 ? 9.538 6.535 -3.022 1.00 0.00 90 GLU B CA 8
ATOM 12994 C C . GLU A 1 90 ? 8.121 6.994 -2.695 1.00 0.00 90 GLU B C 8
ATOM 12995 O O . GLU A 1 90 ? 7.307 6.227 -2.180 1.00 0.00 90 GLU B O 8
ATOM 13007 N N . SER A 1 91 ? 7.832 8.259 -3.001 1.00 0.00 91 SER B N 8
ATOM 13008 C CA . SER A 1 91 ? 6.564 8.895 -2.683 1.00 0.00 91 SER B CA 8
ATOM 13009 C C . SER A 1 91 ? 5.527 8.676 -3.789 1.00 0.00 91 SER B C 8
ATOM 13010 O O . SER A 1 91 ? 4.457 9.284 -3.780 1.00 0.00 91 SER B O 8
ATOM 13018 N N . GLY A 1 92 ? 5.840 7.804 -4.751 1.00 0.00 92 GLY B N 8
ATOM 13019 C CA . GLY A 1 92 ? 4.933 7.464 -5.839 1.00 0.00 92 GLY B CA 8
ATOM 13020 C C . GLY A 1 92 ? 5.047 8.420 -7.026 1.00 0.00 92 GLY B C 8
ATOM 13021 O O . GLY A 1 92 ? 4.311 8.264 -7.999 1.00 0.00 92 GLY B O 8
ATOM 13025 N N . ARG A 1 93 ? 5.952 9.401 -6.962 1.00 0.00 93 ARG B N 8
ATOM 13026 C CA . ARG A 1 93 ? 6.179 10.336 -8.058 1.00 0.00 93 ARG B CA 8
ATOM 13027 C C . ARG A 1 93 ? 7.644 10.762 -8.115 1.00 0.00 93 ARG B C 8
ATOM 13028 O O . ARG A 1 93 ? 8.382 10.592 -7.144 1.00 0.00 93 ARG B O 8
ATOM 13049 N N . ARG A 1 94 ? 8.067 11.318 -9.255 1.00 0.00 94 ARG B N 8
ATOM 13050 C CA . ARG A 1 94 ? 9.420 11.828 -9.431 1.00 0.00 94 ARG B CA 8
ATOM 13051 C C . ARG A 1 94 ? 9.467 12.779 -10.627 1.00 0.00 94 ARG B C 8
ATOM 13052 O O . ARG A 1 94 ? 8.683 12.633 -11.565 1.00 0.00 94 ARG B O 8
ATOM 13073 N N . GLY A 1 95 ? 10.386 13.749 -10.586 1.00 0.00 95 GLY B N 8
ATOM 13074 C CA . GLY A 1 95 ? 10.557 14.733 -11.645 1.00 0.00 95 GLY B CA 8
ATOM 13075 C C . GLY A 1 95 ? 11.127 14.096 -12.907 1.00 0.00 95 GLY B C 8
ATOM 13076 O O . GLY A 1 95 ? 12.214 13.487 -12.802 1.00 0.00 95 GLY B O 8
ATOM 13273 N N . MET A 1 1 ? 2.026 1.708 -1.409 1.00 0.00 1 MET B N 9
ATOM 13274 C CA . MET A 1 1 ? 1.984 2.102 -2.834 1.00 0.00 1 MET B CA 9
ATOM 13275 C C . MET A 1 1 ? 0.938 1.296 -3.589 1.00 0.00 1 MET B C 9
ATOM 13276 O O . MET A 1 1 ? 1.221 0.219 -4.107 1.00 0.00 1 MET B O 9
ATOM 13292 N N . VAL A 1 2 ? -0.281 1.839 -3.647 1.00 0.00 2 VAL B N 9
ATOM 13293 C CA . VAL A 1 2 ? -1.353 1.314 -4.489 1.00 0.00 2 VAL B CA 9
ATOM 13294 C C . VAL A 1 2 ? -1.119 1.729 -5.939 1.00 0.00 2 VAL B C 9
ATOM 13295 O O . VAL A 1 2 ? -1.911 1.463 -6.840 1.00 0.00 2 VAL B O 9
ATOM 13308 N N . GLU A 1 3 ? 0.007 2.397 -6.151 1.00 0.00 3 GLU B N 9
ATOM 13309 C CA . GLU A 1 3 ? 0.336 3.053 -7.390 1.00 0.00 3 GLU B CA 9
ATOM 13310 C C . GLU A 1 3 ? 0.872 2.042 -8.391 1.00 0.00 3 GLU B C 9
ATOM 13311 O O . GLU A 1 3 ? 1.794 1.289 -8.085 1.00 0.00 3 GLU B O 9
ATOM 13323 N N . ALA A 1 4 ? 0.288 2.035 -9.587 1.00 0.00 4 ALA B N 9
ATOM 13324 C CA . ALA A 1 4 ? 0.643 1.093 -10.630 1.00 0.00 4 ALA B CA 9
ATOM 13325 C C . ALA A 1 4 ? 1.316 1.855 -11.768 1.00 0.00 4 ALA B C 9
ATOM 13326 O O . ALA A 1 4 ? 0.652 2.500 -12.582 1.00 0.00 4 ALA B O 9
ATOM 13333 N N . ASP A 1 5 ? 2.644 1.773 -11.808 1.00 0.00 5 ASP B N 9
ATOM 13334 C CA . ASP A 1 5 ? 3.466 2.549 -12.723 1.00 0.00 5 ASP B CA 9
ATOM 13335 C C . ASP A 1 5 ? 3.579 1.897 -14.096 1.00 0.00 5 ASP B C 9
ATOM 13336 O O . ASP A 1 5 ? 3.953 0.730 -14.194 1.00 0.00 5 ASP B O 9
ATOM 13345 N N . ARG A 1 6 ? 3.259 2.676 -15.135 1.00 0.00 6 ARG B N 9
ATOM 13346 C CA . ARG A 1 6 ? 3.356 2.320 -16.546 1.00 0.00 6 ARG B CA 9
ATOM 13347 C C . ARG A 1 6 ? 2.789 0.935 -16.880 1.00 0.00 6 ARG B C 9
ATOM 13348 O O . ARG A 1 6 ? 3.436 -0.079 -16.623 1.00 0.00 6 ARG B O 9
ATOM 13369 N N . PRO A 1 7 ? 1.583 0.870 -17.462 1.00 0.00 7 PRO B N 9
ATOM 13370 C CA . PRO A 1 7 ? 1.030 -0.368 -17.978 1.00 0.00 7 PRO B CA 9
ATOM 13371 C C . PRO A 1 7 ? 2.060 -1.071 -18.860 1.00 0.00 7 PRO B C 9
ATOM 13372 O O . PRO A 1 7 ? 2.698 -0.429 -19.695 1.00 0.00 7 PRO B O 9
ATOM 13383 N N . GLY A 1 8 ? 2.222 -2.382 -18.680 1.00 0.00 8 GLY B N 9
ATOM 13384 C CA . GLY A 1 8 ? 3.217 -3.139 -19.415 1.00 0.00 8 GLY B CA 9
ATOM 13385 C C . GLY A 1 8 ? 4.396 -3.453 -18.510 1.00 0.00 8 GLY B C 9
ATOM 13386 O O . GLY A 1 8 ? 5.249 -4.254 -18.887 1.00 0.00 8 GLY B O 9
ATOM 13390 N N . LYS A 1 9 ? 4.460 -2.839 -17.321 1.00 0.00 9 LYS B N 9
ATOM 13391 C CA . LYS A 1 9 ? 5.525 -3.155 -16.386 1.00 0.00 9 LYS B CA 9
ATOM 13392 C C . LYS A 1 9 ? 5.036 -4.262 -15.475 1.00 0.00 9 LYS B C 9
ATOM 13393 O O . LYS A 1 9 ? 3.967 -4.158 -14.877 1.00 0.00 9 LYS B O 9
ATOM 13412 N N . LEU A 1 10 ? 5.821 -5.324 -15.370 1.00 0.00 10 LEU B N 9
ATOM 13413 C CA . LEU A 1 10 ? 5.448 -6.493 -14.605 1.00 0.00 10 LEU B CA 9
ATOM 13414 C C . LEU A 1 10 ? 6.379 -6.633 -13.414 1.00 0.00 10 LEU B C 9
ATOM 13415 O O . LEU A 1 10 ? 7.551 -6.271 -13.490 1.00 0.00 10 LEU B O 9
ATOM 13431 N N . PHE A 1 11 ? 5.848 -7.166 -12.316 1.00 0.00 11 PHE B N 9
ATOM 13432 C CA . PHE A 1 11 ? 6.604 -7.515 -11.132 1.00 0.00 11 PHE B CA 9
ATOM 13433 C C . PHE A 1 11 ? 6.794 -9.021 -11.147 1.00 0.00 11 PHE B C 9
ATOM 13434 O O . PHE A 1 11 ? 5.820 -9.759 -11.281 1.00 0.00 11 PHE B O 9
ATOM 13451 N N . ILE A 1 12 ? 8.042 -9.474 -11.014 1.00 0.00 12 ILE B N 9
ATOM 13452 C CA . ILE A 1 12 ? 8.375 -10.879 -11.136 1.00 0.00 12 ILE B CA 9
ATOM 13453 C C . ILE A 1 12 ? 8.953 -11.384 -9.817 1.00 0.00 12 ILE B C 9
ATOM 13454 O O . ILE A 1 12 ? 10.171 -11.461 -9.672 1.00 0.00 12 ILE B O 9
ATOM 13470 N N . GLY A 1 13 ? 8.102 -11.725 -8.848 1.00 0.00 13 GLY B N 9
ATOM 13471 C CA . GLY A 1 13 ? 8.585 -12.125 -7.530 1.00 0.00 13 GLY B CA 9
ATOM 13472 C C . GLY A 1 13 ? 8.657 -13.640 -7.361 1.00 0.00 13 GLY B C 9
ATOM 13473 O O . GLY A 1 13 ? 7.775 -14.353 -7.825 1.00 0.00 13 GLY B O 9
ATOM 13477 N N . GLY A 1 14 ? 9.703 -14.132 -6.693 1.00 0.00 14 GLY B N 9
ATOM 13478 C CA . GLY A 1 14 ? 9.829 -15.535 -6.328 1.00 0.00 14 GLY B CA 9
ATOM 13479 C C . GLY A 1 14 ? 10.891 -16.246 -7.160 1.00 0.00 14 GLY B C 9
ATOM 13480 O O . GLY A 1 14 ? 11.047 -17.460 -7.055 1.00 0.00 14 GLY B O 9
ATOM 13484 N N . LEU A 1 15 ? 11.620 -15.494 -7.992 1.00 0.00 15 LEU B N 9
ATOM 13485 C CA . LEU A 1 15 ? 12.616 -16.056 -8.890 1.00 0.00 15 LEU B CA 9
ATOM 13486 C C . LEU A 1 15 ? 13.748 -16.712 -8.107 1.00 0.00 15 LEU B C 9
ATOM 13487 O O . LEU A 1 15 ? 13.947 -16.435 -6.923 1.00 0.00 15 LEU B O 9
ATOM 13503 N N . ASN A 1 16 ? 14.494 -17.591 -8.778 1.00 0.00 16 ASN B N 9
ATOM 13504 C CA . ASN A 1 16 ? 15.649 -18.239 -8.203 1.00 0.00 16 ASN B CA 9
ATOM 13505 C C . ASN A 1 16 ? 16.786 -17.236 -7.992 1.00 0.00 16 ASN B C 9
ATOM 13506 O O . ASN A 1 16 ? 16.814 -16.180 -8.625 1.00 0.00 16 ASN B O 9
ATOM 13517 N N . THR A 1 17 ? 17.731 -17.560 -7.109 1.00 0.00 17 THR B N 9
ATOM 13518 C CA . THR A 1 17 ? 18.904 -16.722 -6.882 1.00 0.00 17 THR B CA 9
ATOM 13519 C C . THR A 1 17 ? 19.852 -16.804 -8.075 1.00 0.00 17 THR B C 9
ATOM 13520 O O . THR A 1 17 ? 20.862 -16.104 -8.125 1.00 0.00 17 THR B O 9
ATOM 13531 N N . GLU A 1 18 ? 19.510 -17.670 -9.030 1.00 0.00 18 GLU B N 9
ATOM 13532 C CA . GLU A 1 18 ? 20.329 -18.002 -10.180 1.00 0.00 18 GLU B CA 9
ATOM 13533 C C . GLU A 1 18 ? 19.772 -17.343 -11.441 1.00 0.00 18 GLU B C 9
ATOM 13534 O O . GLU A 1 18 ? 20.406 -17.378 -12.494 1.00 0.00 18 GLU B O 9
ATOM 13546 N N . THR A 1 19 ? 18.580 -16.744 -11.331 1.00 0.00 19 THR B N 9
ATOM 13547 C CA . THR A 1 19 ? 17.910 -16.112 -12.458 1.00 0.00 19 THR B CA 9
ATOM 13548 C C . THR A 1 19 ? 18.518 -14.739 -12.702 1.00 0.00 19 THR B C 9
ATOM 13549 O O . THR A 1 19 ? 18.844 -14.028 -11.753 1.00 0.00 19 THR B O 9
ATOM 13560 N N . ASN A 1 20 ? 18.669 -14.366 -13.974 1.00 0.00 20 ASN B N 9
ATOM 13561 C CA . ASN A 1 20 ? 19.226 -13.076 -14.351 1.00 0.00 20 ASN B CA 9
ATOM 13562 C C . ASN A 1 20 ? 18.387 -12.456 -15.452 1.00 0.00 20 ASN B C 9
ATOM 13563 O O . ASN A 1 20 ? 17.289 -12.914 -15.754 1.00 0.00 20 ASN B O 9
ATOM 13574 N N . GLU A 1 21 ? 18.927 -11.399 -16.054 1.00 0.00 21 GLU B N 9
ATOM 13575 C CA . GLU A 1 21 ? 18.237 -10.647 -17.089 1.00 0.00 21 GLU B CA 9
ATOM 13576 C C . GLU A 1 21 ? 18.120 -11.488 -18.352 1.00 0.00 21 GLU B C 9
ATOM 13577 O O . GLU A 1 21 ? 17.162 -11.345 -19.107 1.00 0.00 21 GLU B O 9
ATOM 13589 N N . LYS A 1 22 ? 19.088 -12.377 -18.590 1.00 0.00 22 LYS B N 9
ATOM 13590 C CA . LYS A 1 22 ? 19.069 -13.224 -19.771 1.00 0.00 22 LYS B CA 9
ATOM 13591 C C . LYS A 1 2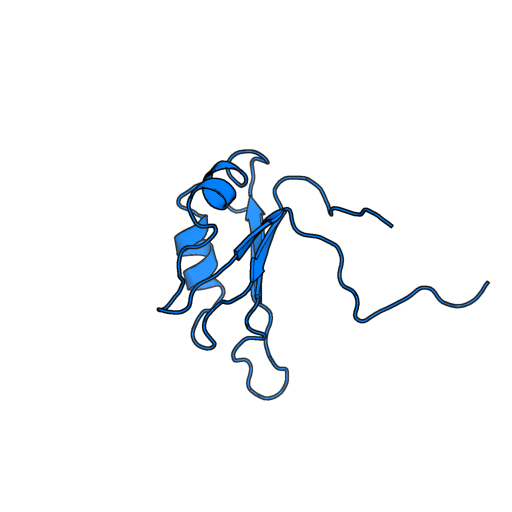2 ? 17.897 -14.201 -19.685 1.00 0.00 22 LYS B C 9
ATOM 13592 O O . LYS A 1 22 ? 17.351 -14.611 -20.703 1.00 0.00 22 LYS B O 9
ATOM 13611 N N . ALA A 1 23 ? 17.502 -14.577 -18.468 1.00 0.00 23 ALA B N 9
ATOM 13612 C CA . ALA A 1 23 ? 16.450 -15.563 -18.260 1.00 0.00 23 ALA B CA 9
ATOM 13613 C C . ALA A 1 23 ? 15.115 -14.847 -18.206 1.00 0.00 23 ALA B C 9
ATOM 13614 O O . ALA A 1 23 ? 14.070 -15.464 -18.362 1.00 0.00 23 ALA B O 9
ATOM 13621 N N . LEU A 1 24 ? 15.148 -13.538 -17.984 1.00 0.00 24 LEU B N 9
ATOM 13622 C CA . LEU A 1 24 ? 13.974 -12.721 -17.801 1.00 0.00 24 LEU B CA 9
ATOM 13623 C C . LEU A 1 24 ? 13.584 -12.047 -19.110 1.00 0.00 24 LEU B C 9
ATOM 13624 O O . LEU A 1 24 ? 12.408 -11.768 -19.338 1.00 0.00 24 LEU B O 9
ATOM 13640 N N . GLU A 1 25 ? 14.556 -11.788 -19.982 1.00 0.00 25 GLU B N 9
ATOM 13641 C CA . GLU A 1 25 ? 14.254 -11.273 -21.308 1.00 0.00 25 GLU B CA 9
ATOM 13642 C C . GLU A 1 25 ? 13.846 -12.416 -22.221 1.00 0.00 25 GLU B C 9
ATOM 13643 O O . GLU A 1 25 ? 13.029 -12.246 -23.127 1.00 0.00 25 GLU B O 9
ATOM 13655 N N . ALA A 1 26 ? 14.429 -13.589 -21.976 1.00 0.00 26 ALA B N 9
ATOM 13656 C CA . ALA A 1 26 ? 14.224 -14.760 -22.808 1.00 0.00 26 ALA B CA 9
ATOM 13657 C C . ALA A 1 26 ? 12.902 -15.435 -22.490 1.00 0.00 26 ALA B C 9
ATOM 13658 O O . ALA A 1 26 ? 12.297 -16.051 -23.364 1.00 0.00 26 ALA B O 9
ATOM 13665 N N . VAL A 1 27 ? 12.455 -15.319 -21.237 1.00 0.00 27 VAL B N 9
ATOM 13666 C CA . VAL A 1 27 ? 11.261 -15.999 -20.782 1.00 0.00 27 VAL B CA 9
ATOM 13667 C C . VAL A 1 27 ? 10.009 -15.145 -20.944 1.00 0.00 27 VAL B C 9
ATOM 13668 O O . VAL A 1 27 ? 8.934 -15.662 -21.230 1.00 0.00 27 VAL B O 9
ATOM 13681 N N . PHE A 1 28 ? 10.150 -13.832 -20.759 1.00 0.00 28 PHE B N 9
ATOM 13682 C CA . PHE A 1 28 ? 9.032 -12.918 -20.940 1.00 0.00 28 PHE B CA 9
ATOM 13683 C C . PHE A 1 28 ? 8.968 -12.383 -22.365 1.00 0.00 28 PHE B C 9
ATOM 13684 O O . PHE A 1 28 ? 7.991 -11.739 -22.740 1.00 0.00 28 PHE B O 9
ATOM 13701 N N . GLY A 1 29 ? 10.002 -12.643 -23.169 1.00 0.00 29 GLY B N 9
ATOM 13702 C CA . GLY A 1 29 ? 9.984 -12.237 -24.567 1.00 0.00 29 GLY B CA 9
ATOM 13703 C C . GLY A 1 29 ? 9.125 -13.195 -25.384 1.00 0.00 29 GLY B C 9
ATOM 13704 O O . GLY A 1 29 ? 8.905 -12.981 -26.576 1.00 0.00 29 GLY B O 9
ATOM 13708 N N . LYS A 1 30 ? 8.641 -14.257 -24.732 1.00 0.00 30 LYS B N 9
ATOM 13709 C CA . LYS A 1 30 ? 7.822 -15.295 -25.339 1.00 0.00 30 LYS B CA 9
ATOM 13710 C C . LYS A 1 30 ? 6.379 -14.836 -25.496 1.00 0.00 30 LYS B C 9
ATOM 13711 O O . LYS A 1 30 ? 5.590 -15.478 -26.187 1.00 0.00 30 LYS B O 9
ATOM 13730 N N . TYR A 1 31 ? 6.054 -13.718 -24.848 1.00 0.00 31 TYR B N 9
ATOM 13731 C CA . TYR A 1 31 ? 4.699 -13.189 -24.793 1.00 0.00 31 TYR B CA 9
ATOM 13732 C C . TYR A 1 31 ? 4.550 -11.836 -25.479 1.00 0.00 31 TYR B C 9
ATOM 13733 O O . TYR A 1 31 ? 3.424 -11.398 -25.719 1.00 0.00 31 TYR B O 9
ATOM 13751 N N . GLY A 1 32 ? 5.657 -11.161 -25.801 1.00 0.00 32 GLY B N 9
ATOM 13752 C CA . GLY A 1 32 ? 5.553 -9.819 -26.350 1.00 0.00 32 GLY B CA 9
ATOM 13753 C C . GLY A 1 32 ? 6.903 -9.141 -26.459 1.00 0.00 32 GLY B C 9
ATOM 13754 O O . GLY A 1 32 ? 7.908 -9.654 -25.965 1.00 0.00 32 GLY B O 9
ATOM 13758 N N . ARG A 1 33 ? 6.930 -7.974 -27.111 1.00 0.00 33 ARG B N 9
ATOM 13759 C CA . ARG A 1 33 ? 8.166 -7.266 -27.334 1.00 0.00 33 ARG B CA 9
ATOM 13760 C C . ARG A 1 33 ? 8.544 -6.494 -26.087 1.00 0.00 33 ARG B C 9
ATOM 13761 O O . ARG A 1 33 ? 7.848 -5.570 -25.670 1.00 0.00 33 ARG B O 9
ATOM 13782 N N . ILE A 1 34 ? 9.667 -6.897 -25.501 1.00 0.00 34 ILE B N 9
ATOM 13783 C CA . ILE A 1 34 ? 10.230 -6.242 -24.333 1.00 0.00 34 ILE B CA 9
ATOM 13784 C C . ILE A 1 34 ? 10.863 -4.916 -24.741 1.00 0.00 34 ILE B C 9
ATOM 13785 O O . ILE A 1 34 ? 11.507 -4.827 -25.787 1.00 0.00 34 ILE B O 9
ATOM 13801 N N . VAL A 1 35 ? 10.675 -3.891 -23.905 1.00 0.00 35 VAL B N 9
ATOM 13802 C CA . VAL A 1 35 ? 11.292 -2.588 -24.110 1.00 0.00 35 VAL B CA 9
ATOM 13803 C C . VAL A 1 35 ? 12.313 -2.314 -23.011 1.00 0.00 35 VAL B C 9
ATOM 13804 O O . VAL A 1 35 ? 13.182 -1.458 -23.178 1.00 0.00 35 VAL B O 9
ATOM 13817 N N . GLU A 1 36 ? 12.213 -3.036 -21.890 1.00 0.00 36 GLU B N 9
ATOM 13818 C CA . GLU A 1 36 ? 13.146 -2.924 -20.779 1.00 0.00 36 GLU B CA 9
ATOM 13819 C C . GLU A 1 36 ? 13.015 -4.139 -19.861 1.00 0.00 36 GLU B C 9
ATOM 13820 O O . GLU A 1 36 ? 11.933 -4.711 -19.746 1.00 0.00 36 GLU B O 9
ATOM 13832 N N . VAL A 1 37 ? 14.106 -4.537 -19.204 1.00 0.00 37 VAL B N 9
ATOM 13833 C CA . VAL A 1 37 ? 14.067 -5.559 -18.163 1.00 0.00 37 VAL B CA 9
ATOM 13834 C C . VAL A 1 37 ? 14.890 -5.107 -16.971 1.00 0.00 37 VAL B C 9
ATOM 13835 O O . VAL A 1 37 ? 15.928 -4.460 -17.119 1.00 0.00 37 VAL B O 9
ATOM 13848 N N . LEU A 1 38 ? 14.405 -5.467 -15.784 1.00 0.00 38 LEU B N 9
ATOM 13849 C CA . LEU A 1 38 ? 15.087 -5.260 -14.517 1.00 0.00 38 LEU B CA 9
ATOM 13850 C C . LEU A 1 38 ? 15.321 -6.614 -13.884 1.00 0.00 38 LEU B C 9
ATOM 13851 O O . LEU A 1 38 ? 14.596 -7.570 -14.147 1.00 0.00 38 LEU B O 9
ATOM 13867 N N . LEU A 1 39 ? 16.342 -6.692 -13.041 1.00 0.00 39 LEU B N 9
ATOM 13868 C CA . LEU A 1 39 ? 16.582 -7.867 -12.240 1.00 0.00 39 LEU B CA 9
ATOM 13869 C C . LEU A 1 39 ? 17.270 -7.386 -10.978 1.00 0.00 39 LEU B C 9
ATOM 13870 O O . LEU A 1 39 ? 18.357 -6.807 -11.042 1.00 0.00 39 LEU B O 9
ATOM 13886 N N . MET A 1 40 ? 16.639 -7.615 -9.826 1.00 0.00 40 MET B N 9
ATOM 13887 C CA . MET A 1 40 ? 17.108 -7.004 -8.600 1.00 0.00 40 MET B CA 9
ATOM 13888 C C . MET A 1 40 ? 18.065 -7.928 -7.874 1.00 0.00 40 MET B C 9
ATOM 13889 O O . MET A 1 40 ? 17.868 -9.141 -7.864 1.00 0.00 40 MET B O 9
ATOM 13903 N N . LYS A 1 41 ? 19.103 -7.355 -7.264 1.00 0.00 41 LYS B N 9
ATOM 13904 C CA . LYS A 1 41 ? 20.077 -8.114 -6.496 1.00 0.00 41 LYS B CA 9
ATOM 13905 C C . LYS A 1 41 ? 20.636 -7.283 -5.346 1.00 0.00 41 LYS B C 9
ATOM 13906 O O . LYS A 1 41 ? 20.696 -6.058 -5.423 1.00 0.00 41 LYS B O 9
ATOM 13925 N N . ASP A 1 42 ? 21.039 -7.977 -4.281 1.00 0.00 42 ASP B N 9
ATOM 13926 C CA . ASP A 1 42 ? 21.620 -7.385 -3.087 1.00 0.00 42 ASP B CA 9
ATOM 13927 C C . ASP A 1 42 ? 22.896 -6.602 -3.408 1.00 0.00 42 ASP B C 9
ATOM 13928 O O . ASP A 1 42 ? 23.576 -6.889 -4.389 1.00 0.00 42 ASP B O 9
ATOM 13937 N N . ARG A 1 43 ? 23.220 -5.606 -2.576 1.00 0.00 43 ARG B N 9
ATOM 13938 C CA . ARG A 1 43 ? 24.369 -4.736 -2.797 1.00 0.00 43 ARG B CA 9
ATOM 13939 C C . ARG A 1 43 ? 25.637 -5.298 -2.150 1.00 0.00 43 ARG B C 9
ATOM 13940 O O . ARG A 1 43 ? 26.738 -4.845 -2.454 1.00 0.00 43 ARG B O 9
ATOM 13961 N N . GLU A 1 44 ? 25.493 -6.285 -1.264 1.00 0.00 44 GLU B N 9
ATOM 13962 C CA . GLU A 1 44 ? 26.614 -6.855 -0.528 1.00 0.00 44 GLU B CA 9
ATOM 13963 C C . GLU A 1 44 ? 26.926 -8.284 -0.974 1.00 0.00 44 GLU B C 9
ATOM 13964 O O . GLU A 1 44 ? 27.993 -8.804 -0.641 1.00 0.00 44 GLU B O 9
ATOM 13976 N N . THR A 1 45 ? 26.020 -8.924 -1.718 1.00 0.00 45 THR B N 9
ATOM 13977 C CA . THR A 1 45 ? 26.246 -10.274 -2.229 1.00 0.00 45 THR B CA 9
ATOM 13978 C C . THR A 1 45 ? 26.013 -10.349 -3.723 1.00 0.00 45 THR B C 9
ATOM 13979 O O . THR A 1 45 ? 26.392 -11.346 -4.339 1.00 0.00 45 THR B O 9
ATOM 13990 N N . ASN A 1 46 ? 25.400 -9.313 -4.306 1.00 0.00 46 ASN B N 9
ATOM 13991 C CA . ASN A 1 46 ? 25.105 -9.290 -5.729 1.00 0.00 46 ASN B CA 9
ATOM 13992 C C . ASN A 1 46 ? 24.198 -10.455 -6.139 1.00 0.00 46 ASN B C 9
ATOM 13993 O O . ASN A 1 46 ? 24.024 -10.717 -7.328 1.00 0.00 46 ASN B O 9
ATOM 14004 N N . LYS A 1 47 ? 23.620 -11.158 -5.161 1.00 0.00 47 LYS B N 9
ATOM 14005 C CA . LYS A 1 47 ? 22.682 -12.246 -5.399 1.00 0.00 47 LYS B CA 9
ATOM 14006 C C . LYS A 1 47 ? 21.306 -11.665 -5.649 1.00 0.00 47 LYS B C 9
ATOM 14007 O O . LYS A 1 47 ? 20.933 -10.664 -5.044 1.00 0.00 47 LYS B O 9
ATOM 14026 N N . SER A 1 48 ? 20.555 -12.303 -6.544 1.00 0.00 48 SER B N 9
ATOM 14027 C CA . SER A 1 48 ? 19.226 -11.842 -6.898 1.00 0.00 48 SER B CA 9
ATOM 14028 C C . SER A 1 48 ? 18.363 -11.724 -5.645 1.00 0.00 48 SER B C 9
ATOM 14029 O O . SER A 1 48 ? 18.378 -12.608 -4.789 1.00 0.00 48 SER B O 9
ATOM 14037 N N . ARG A 1 49 ? 17.605 -10.626 -5.543 1.00 0.00 49 ARG B N 9
ATOM 14038 C CA . ARG A 1 49 ? 16.705 -10.376 -4.419 1.00 0.00 49 ARG B CA 9
ATOM 14039 C C . ARG A 1 49 ? 15.569 -11.396 -4.427 1.00 0.00 49 ARG B C 9
ATOM 14040 O O . ARG A 1 49 ? 14.816 -11.503 -3.461 1.00 0.00 49 ARG B O 9
ATOM 14061 N N . GLY A 1 50 ? 15.452 -12.144 -5.527 1.00 0.00 50 GLY B N 9
ATOM 14062 C CA . GLY A 1 50 ? 14.365 -13.084 -5.743 1.00 0.00 50 GLY B CA 9
ATOM 14063 C C . GLY A 1 50 ? 13.182 -12.405 -6.428 1.00 0.00 50 GLY B C 9
ATOM 14064 O O . GLY A 1 50 ? 12.166 -13.051 -6.661 1.00 0.00 50 GLY B O 9
ATOM 14068 N N . PHE A 1 51 ? 13.294 -11.112 -6.755 1.00 0.00 51 PHE B N 9
ATOM 14069 C CA . PHE A 1 51 ? 12.255 -10.423 -7.506 1.00 0.00 51 PHE B CA 9
ATOM 14070 C C . PHE A 1 51 ? 12.874 -9.556 -8.599 1.00 0.00 51 PHE B C 9
ATOM 14071 O O . PHE A 1 51 ? 14.045 -9.182 -8.517 1.00 0.00 51 PHE B O 9
ATOM 14088 N N . ALA A 1 52 ? 12.086 -9.242 -9.627 1.00 0.00 52 ALA B N 9
ATOM 14089 C CA . ALA A 1 52 ? 12.553 -8.493 -10.781 1.00 0.00 52 ALA B CA 9
ATOM 14090 C C . ALA A 1 52 ? 11.393 -7.744 -11.427 1.00 0.00 52 ALA B C 9
ATOM 14091 O O . ALA A 1 52 ? 10.265 -7.805 -10.940 1.00 0.00 52 ALA B O 9
ATOM 14098 N N . PHE A 1 53 ? 11.670 -7.036 -12.526 1.00 0.00 53 PHE B N 9
ATOM 14099 C CA . PHE A 1 53 ? 10.651 -6.295 -13.253 1.00 0.00 53 PHE B CA 9
ATOM 14100 C C . PHE A 1 53 ? 10.909 -6.401 -14.755 1.00 0.00 53 PHE B C 9
ATOM 14101 O O . PHE A 1 53 ? 12.014 -6.729 -15.180 1.00 0.00 53 PHE B O 9
ATOM 14118 N N . VAL A 1 54 ? 9.891 -6.124 -15.570 1.00 0.00 54 VAL B N 9
ATOM 14119 C CA . VAL A 1 54 ? 10.040 -6.128 -17.022 1.00 0.00 54 VAL B CA 9
ATOM 14120 C C . VAL A 1 54 ? 8.997 -5.218 -17.645 1.00 0.00 54 VAL B C 9
ATOM 14121 O O . VAL A 1 54 ? 7.857 -5.191 -17.190 1.00 0.00 54 VAL B O 9
ATOM 14134 N N . THR A 1 55 ? 9.380 -4.475 -18.682 1.00 0.00 55 THR B N 9
ATOM 14135 C CA . THR A 1 55 ? 8.458 -3.613 -19.399 1.00 0.00 55 THR B CA 9
ATOM 14136 C C . THR A 1 55 ? 8.223 -4.156 -20.797 1.00 0.00 55 THR B C 9
ATOM 14137 O O . THR A 1 55 ? 9.169 -4.402 -21.545 1.00 0.00 55 THR B O 9
ATOM 14148 N N . PHE A 1 56 ? 6.948 -4.333 -21.143 1.00 0.00 56 PHE B N 9
ATOM 14149 C CA . PHE A 1 56 ? 6.529 -4.744 -22.470 1.00 0.00 56 PHE B CA 9
ATOM 14150 C C . PHE A 1 56 ? 6.080 -3.533 -23.283 1.00 0.00 56 PHE B C 9
ATOM 14151 O O . PHE A 1 56 ? 5.794 -2.474 -22.729 1.00 0.00 56 PHE B O 9
ATOM 14168 N N . GLU A 1 57 ? 6.017 -3.694 -24.604 1.00 0.00 57 GLU B N 9
ATOM 14169 C CA . GLU A 1 57 ? 5.583 -2.649 -25.509 1.00 0.00 57 GLU B CA 9
ATOM 14170 C C . GLU A 1 57 ? 4.073 -2.382 -25.436 1.00 0.00 57 GLU B C 9
ATOM 14171 O O . GLU A 1 57 ? 3.621 -1.322 -25.874 1.00 0.00 57 GLU B O 9
ATOM 14183 N N . SER A 1 58 ? 3.287 -3.319 -24.897 1.00 0.00 58 SER B N 9
ATOM 14184 C CA . SER A 1 58 ? 1.852 -3.153 -24.702 1.00 0.00 58 SER B CA 9
ATOM 14185 C C . SER A 1 58 ? 1.474 -3.501 -23.267 1.00 0.00 58 SER B C 9
ATOM 14186 O O . SER A 1 58 ? 2.144 -4.289 -22.603 1.00 0.00 58 SER B O 9
ATOM 14194 N N . PRO A 1 59 ? 0.384 -2.921 -22.760 1.00 0.00 59 PRO B N 9
ATOM 14195 C CA . PRO A 1 59 ? -0.176 -3.294 -21.481 1.00 0.00 59 PRO B CA 9
ATOM 14196 C C . PRO A 1 59 ? -1.039 -4.537 -21.623 1.00 0.00 59 PRO B C 9
ATOM 14197 O O . PRO A 1 59 ? -1.640 -4.959 -20.637 1.00 0.00 59 PRO B O 9
ATOM 14208 N N . ALA A 1 60 ? -1.105 -5.122 -22.827 1.00 0.00 60 ALA B N 9
ATOM 14209 C CA . ALA A 1 60 ? -1.927 -6.292 -23.091 1.00 0.00 60 ALA B CA 9
ATOM 14210 C C . ALA A 1 60 ? -1.119 -7.470 -23.624 1.00 0.00 60 ALA B C 9
ATOM 14211 O O . ALA A 1 60 ? -1.614 -8.597 -23.626 1.00 0.00 60 ALA B O 9
ATOM 14218 N N . ASP A 1 61 ? 0.116 -7.244 -24.077 1.00 0.00 61 ASP B N 9
ATOM 14219 C CA . ASP A 1 61 ? 0.993 -8.343 -24.445 1.00 0.00 61 ASP B CA 9
ATOM 14220 C C . ASP A 1 61 ? 1.725 -8.825 -23.193 1.00 0.00 61 ASP B C 9
ATOM 14221 O O . ASP A 1 61 ? 2.208 -9.953 -23.130 1.00 0.00 61 ASP B O 9
ATOM 14230 N N . ALA A 1 62 ? 1.786 -7.938 -22.201 1.00 0.00 62 ALA B N 9
ATOM 14231 C CA . ALA A 1 62 ? 2.283 -8.238 -20.871 1.00 0.00 62 ALA B CA 9
ATOM 14232 C C . ALA A 1 62 ? 1.280 -9.079 -20.088 1.00 0.00 62 ALA B C 9
ATOM 14233 O O . ALA A 1 62 ? 1.667 -9.852 -19.211 1.00 0.00 62 ALA B O 9
ATOM 14240 N N . LYS A 1 63 ? -0.013 -8.940 -20.396 1.00 0.00 63 LYS B N 9
ATOM 14241 C CA . LYS A 1 63 ? -1.056 -9.668 -19.690 1.00 0.00 63 LYS B CA 9
ATOM 14242 C C . LYS A 1 63 ? -0.979 -11.145 -20.023 1.00 0.00 63 LYS B C 9
ATOM 14243 O O . LYS A 1 63 ? -1.271 -11.985 -19.180 1.00 0.00 63 LYS B O 9
ATOM 14262 N N . ASP A 1 64 ? -0.582 -11.467 -21.252 1.00 0.00 64 ASP B N 9
ATOM 14263 C CA . ASP A 1 64 ? -0.523 -12.848 -21.696 1.00 0.00 64 ASP B CA 9
ATOM 14264 C C . ASP A 1 64 ? 0.626 -13.565 -20.998 1.00 0.00 64 ASP B C 9
ATOM 14265 O O . ASP A 1 64 ? 0.584 -14.777 -20.808 1.00 0.00 64 ASP B O 9
ATOM 14274 N N . ALA A 1 65 ? 1.652 -12.800 -20.615 1.00 0.00 65 ALA B N 9
ATOM 14275 C CA . ALA A 1 65 ? 2.753 -13.328 -19.830 1.00 0.00 65 ALA B CA 9
ATOM 14276 C C . ALA A 1 65 ? 2.331 -13.457 -18.377 1.00 0.00 65 ALA B C 9
ATOM 14277 O O . ALA A 1 65 ? 2.570 -14.480 -17.746 1.00 0.00 65 ALA B O 9
ATOM 14284 N N . ALA A 1 66 ? 1.698 -12.413 -17.841 1.00 0.00 66 ALA B N 9
ATOM 14285 C CA . ALA A 1 66 ? 1.286 -12.388 -16.449 1.00 0.00 66 ALA B CA 9
ATOM 14286 C C . ALA A 1 66 ? 0.158 -13.385 -16.184 1.00 0.00 66 ALA B C 9
ATOM 14287 O O . ALA A 1 66 ? -0.189 -13.639 -15.030 1.00 0.00 66 ALA B O 9
ATOM 14294 N N . ARG A 1 67 ? -0.409 -13.952 -17.255 1.00 0.00 67 ARG B N 9
ATOM 14295 C CA . ARG A 1 67 ? -1.420 -14.999 -17.191 1.00 0.00 67 ARG B CA 9
ATOM 14296 C C . ARG A 1 67 ? -0.835 -16.385 -17.470 1.00 0.00 67 ARG B C 9
ATOM 14297 O O . ARG A 1 67 ? -1.592 -17.343 -17.625 1.00 0.00 67 ARG B O 9
ATOM 14318 N N . ASP A 1 68 ? 0.493 -16.519 -17.543 1.00 0.00 68 ASP B N 9
ATOM 14319 C CA . ASP A 1 68 ? 1.132 -17.772 -17.893 1.00 0.00 68 ASP B CA 9
ATOM 14320 C C . ASP A 1 68 ? 2.258 -18.044 -16.918 1.00 0.00 68 ASP B C 9
ATOM 14321 O O . ASP A 1 68 ? 2.372 -19.115 -16.328 1.00 0.00 68 ASP B O 9
ATOM 14330 N N . MET A 1 69 ? 3.094 -17.021 -16.773 1.00 0.00 69 MET B N 9
ATOM 14331 C CA . MET A 1 69 ? 4.275 -17.020 -15.966 1.00 0.00 69 MET B CA 9
ATOM 14332 C C . MET A 1 69 ? 3.935 -16.865 -14.489 1.00 0.00 69 MET B C 9
ATOM 14333 O O . MET A 1 69 ? 4.759 -17.176 -13.633 1.00 0.00 69 MET B O 9
ATOM 14347 N N . ASN A 1 70 ? 2.728 -16.384 -14.184 1.00 0.00 70 ASN B N 9
ATOM 14348 C CA . ASN A 1 70 ? 2.280 -16.257 -12.812 1.00 0.00 70 ASN B CA 9
ATOM 14349 C C . ASN A 1 70 ? 1.903 -17.638 -12.284 1.00 0.00 70 ASN B C 9
ATOM 14350 O O . ASN A 1 70 ? 0.906 -18.222 -12.708 1.00 0.00 70 ASN B O 9
ATOM 14361 N N . GLY A 1 71 ? 2.706 -18.157 -11.354 1.00 0.00 71 GLY B N 9
ATOM 14362 C CA . GLY A 1 71 ? 2.481 -19.458 -10.740 1.00 0.00 71 GLY B CA 9
ATOM 14363 C C . GLY A 1 71 ? 3.409 -20.533 -11.302 1.00 0.00 71 GLY B C 9
ATOM 14364 O O . GLY A 1 71 ? 3.439 -21.644 -10.777 1.00 0.00 71 GLY B O 9
ATOM 14368 N N . LYS A 1 72 ? 4.171 -20.223 -12.360 1.00 0.00 72 LYS B N 9
ATOM 14369 C CA . LYS A 1 72 ? 5.158 -21.143 -12.907 1.00 0.00 72 LYS B CA 9
ATOM 14370 C C . LYS A 1 72 ? 6.504 -20.934 -12.240 1.00 0.00 72 LYS B C 9
ATOM 14371 O O . LYS A 1 72 ? 6.600 -20.171 -11.287 1.00 0.00 72 LYS B O 9
ATOM 14390 N N . SER A 1 73 ? 7.535 -21.610 -12.738 1.00 0.00 73 SER B N 9
ATOM 14391 C CA . SER A 1 73 ? 8.858 -21.571 -12.142 1.00 0.00 73 SER B CA 9
ATOM 14392 C C . SER A 1 73 ? 9.912 -21.105 -13.123 1.00 0.00 73 SER B C 9
ATOM 14393 O O . SER A 1 73 ? 9.779 -21.256 -14.339 1.00 0.00 73 SER B O 9
ATOM 14401 N N . LEU A 1 74 ? 10.969 -20.529 -12.550 1.00 0.00 74 LEU B N 9
ATOM 14402 C CA . LEU A 1 74 ? 12.107 -20.053 -13.302 1.00 0.00 74 LEU B CA 9
ATOM 14403 C C . LEU A 1 74 ? 13.358 -20.579 -12.639 1.00 0.00 74 LEU B C 9
ATOM 14404 O O . LEU A 1 74 ? 13.546 -20.384 -11.437 1.00 0.00 74 LEU B O 9
ATOM 14420 N N . ASP A 1 75 ? 14.200 -21.241 -13.430 1.00 0.00 75 ASP B N 9
ATOM 14421 C CA . ASP A 1 75 ? 15.436 -21.853 -12.978 1.00 0.00 75 ASP B CA 9
ATOM 14422 C C . ASP A 1 75 ? 15.235 -22.960 -11.946 1.00 0.00 75 ASP B C 9
ATOM 14423 O O . ASP A 1 75 ? 16.086 -23.836 -11.809 1.00 0.00 75 ASP B O 9
ATOM 14432 N N . GLY A 1 76 ? 14.118 -22.929 -11.222 1.00 0.00 76 GLY B N 9
ATOM 14433 C CA . GLY A 1 76 ? 13.833 -23.940 -10.238 1.00 0.00 76 GLY B CA 9
ATOM 14434 C C . GLY A 1 76 ? 12.862 -23.467 -9.157 1.00 0.00 76 GLY B C 9
ATOM 14435 O O . GLY A 1 76 ? 12.379 -24.286 -8.378 1.00 0.00 76 GLY B O 9
ATOM 14439 N N . LYS A 1 77 ? 12.572 -22.161 -9.101 1.00 0.00 77 LYS B N 9
ATOM 14440 C CA . LYS A 1 77 ? 11.734 -21.585 -8.055 1.00 0.00 77 LYS B CA 9
ATOM 14441 C C . LYS A 1 77 ? 10.480 -20.960 -8.656 1.00 0.00 77 LYS B C 9
ATOM 14442 O O . LYS A 1 77 ? 10.552 -20.283 -9.682 1.00 0.00 77 LYS B O 9
ATOM 14461 N N . ALA A 1 78 ? 9.332 -21.188 -8.012 1.00 0.00 78 ALA B N 9
ATOM 14462 C CA . ALA A 1 78 ? 8.046 -20.713 -8.498 1.00 0.00 78 ALA B CA 9
ATOM 14463 C C . ALA A 1 78 ? 7.942 -19.195 -8.364 1.00 0.00 78 ALA B C 9
ATOM 14464 O O . ALA A 1 78 ? 8.358 -18.636 -7.350 1.00 0.00 78 ALA B O 9
ATOM 14471 N N . ILE A 1 79 ? 7.386 -18.530 -9.384 1.00 0.00 79 ILE B N 9
ATOM 14472 C CA . ILE A 1 79 ? 7.312 -17.079 -9.417 1.00 0.00 79 ILE B CA 9
ATOM 14473 C C . ILE A 1 79 ? 5.885 -16.555 -9.555 1.00 0.00 79 ILE B C 9
ATOM 14474 O O . ILE A 1 79 ? 4.956 -17.292 -9.881 1.00 0.00 79 ILE B O 9
ATOM 14490 N N . LYS A 1 80 ? 5.741 -15.252 -9.302 1.00 0.00 80 LYS B N 9
ATOM 14491 C CA . LYS A 1 80 ? 4.510 -14.493 -9.447 1.00 0.00 80 LYS B CA 9
ATOM 14492 C C . LYS A 1 80 ? 4.716 -13.464 -10.544 1.00 0.00 80 LYS B C 9
ATOM 14493 O O . LYS A 1 80 ? 5.824 -12.948 -10.697 1.00 0.00 80 LYS B O 9
ATOM 14512 N N . VAL A 1 81 ? 3.661 -13.159 -11.303 1.00 0.00 81 VAL B N 9
ATOM 14513 C CA . VAL A 1 81 ? 3.723 -12.114 -12.306 1.00 0.00 81 VAL B CA 9
ATOM 14514 C C . VAL A 1 81 ? 2.451 -11.281 -12.247 1.00 0.00 81 VAL B C 9
ATOM 14515 O O . VAL A 1 81 ? 1.347 -11.820 -12.262 1.00 0.00 81 VAL B O 9
ATOM 14528 N N . GLU A 1 82 ? 2.620 -9.963 -12.178 1.00 0.00 82 GLU B N 9
ATOM 14529 C CA . GLU A 1 82 ? 1.511 -9.032 -12.036 1.00 0.00 82 GLU B CA 9
ATOM 14530 C C . GLU A 1 82 ? 1.989 -7.648 -12.471 1.00 0.00 82 GLU B C 9
ATOM 14531 O O . GLU A 1 82 ? 3.193 -7.433 -12.558 1.00 0.00 82 GLU B O 9
ATOM 14543 N N . GLN A 1 83 ? 1.088 -6.706 -12.746 1.00 0.00 83 GLN B N 9
ATOM 14544 C CA . GLN A 1 83 ? 1.517 -5.348 -13.041 1.00 0.00 83 GLN B CA 9
ATOM 14545 C C . GLN A 1 83 ? 2.241 -4.811 -11.805 1.00 0.00 83 GLN B C 9
ATOM 14546 O O . GLN A 1 83 ? 1.769 -4.982 -10.682 1.00 0.00 83 GLN B O 9
ATOM 14560 N N . ALA A 1 84 ? 3.387 -4.166 -12.012 1.00 0.00 84 ALA B N 9
ATOM 14561 C CA . ALA A 1 84 ? 4.240 -3.741 -10.918 1.00 0.00 84 ALA B CA 9
ATOM 14562 C C . ALA A 1 84 ? 3.720 -2.476 -10.246 1.00 0.00 84 ALA B C 9
ATOM 14563 O O . ALA A 1 84 ? 2.970 -1.701 -10.846 1.00 0.00 84 ALA B O 9
ATOM 14570 N N . THR A 1 85 ? 4.134 -2.275 -8.994 1.00 0.00 85 THR B N 9
ATOM 14571 C CA . THR A 1 85 ? 3.871 -1.052 -8.253 1.00 0.00 85 THR B CA 9
ATOM 14572 C C . THR A 1 85 ? 5.187 -0.358 -7.941 1.00 0.00 85 THR B C 9
ATOM 14573 O O . THR A 1 85 ? 6.264 -0.923 -8.131 1.00 0.00 85 THR B O 9
ATOM 14584 N N . LYS A 1 86 ? 5.092 0.880 -7.459 1.00 0.00 86 LYS B N 9
ATOM 14585 C CA . LYS A 1 86 ? 6.252 1.694 -7.134 1.00 0.00 86 LYS B CA 9
ATOM 14586 C C . LYS A 1 86 ? 7.033 1.083 -5.965 1.00 0.00 86 LYS B C 9
ATOM 14587 O O . LYS A 1 86 ? 6.448 0.375 -5.143 1.00 0.00 86 LYS B O 9
ATOM 14606 N N . PRO A 1 87 ? 8.345 1.349 -5.879 1.00 0.00 87 PRO B N 9
ATOM 14607 C CA . PRO A 1 87 ? 9.225 0.782 -4.870 1.00 0.00 87 PRO B CA 9
ATOM 14608 C C . PRO A 1 87 ? 8.799 1.203 -3.467 1.00 0.00 87 PRO B C 9
ATOM 14609 O O . PRO A 1 87 ? 8.160 2.238 -3.287 1.00 0.00 87 PRO B O 9
ATOM 14620 N N . SER A 1 88 ? 9.160 0.398 -2.467 1.00 0.00 88 SER B N 9
ATOM 14621 C CA . SER A 1 88 ? 8.774 0.640 -1.084 1.00 0.00 88 SER B CA 9
ATOM 14622 C C . SER A 1 88 ? 9.614 1.748 -0.449 1.00 0.00 88 SER B C 9
ATOM 14623 O O . SER A 1 88 ? 9.411 2.078 0.719 1.00 0.00 88 SER B O 9
ATOM 14631 N N . PHE A 1 89 ? 10.551 2.325 -1.208 1.00 0.00 89 PHE B N 9
ATOM 14632 C CA . PHE A 1 89 ? 11.352 3.454 -0.755 1.00 0.00 89 PHE B CA 9
ATOM 14633 C C . PHE A 1 89 ? 10.783 4.779 -1.256 1.00 0.00 89 PHE B C 9
ATOM 14634 O O . PHE A 1 89 ? 11.425 5.820 -1.126 1.00 0.00 89 PHE B O 9
ATOM 14651 N N . GLU A 1 90 ? 9.578 4.751 -1.833 1.00 0.00 90 GLU B N 9
ATOM 14652 C CA . GLU A 1 90 ? 8.951 5.927 -2.406 1.00 0.00 90 GLU B CA 9
ATOM 14653 C C . GLU A 1 90 ? 7.518 6.082 -1.896 1.00 0.00 90 GLU B C 9
ATOM 14654 O O . GLU A 1 90 ? 6.948 5.148 -1.334 1.00 0.00 90 GLU B O 9
ATOM 14666 N N . SER A 1 91 ? 6.940 7.270 -2.088 1.00 0.00 91 SER B N 9
ATOM 14667 C CA . SER A 1 91 ? 5.626 7.601 -1.567 1.00 0.00 91 SER B CA 9
ATOM 14668 C C . SER A 1 91 ? 4.862 8.488 -2.544 1.00 0.00 91 SER B C 9
ATOM 14669 O O . SER A 1 91 ? 5.445 9.045 -3.476 1.00 0.00 91 SER B O 9
ATOM 14677 N N . GLY A 1 92 ? 3.549 8.618 -2.328 1.00 0.00 92 GLY B N 9
ATOM 14678 C CA . GLY A 1 92 ? 2.667 9.409 -3.175 1.00 0.00 92 GLY B CA 9
ATOM 14679 C C . GLY A 1 92 ? 2.749 10.901 -2.866 1.00 0.00 92 GLY B C 9
ATOM 14680 O O . GLY A 1 92 ? 2.054 11.694 -3.499 1.00 0.00 92 GLY B O 9
ATOM 14684 N N . ARG A 1 93 ? 3.591 11.289 -1.899 1.00 0.00 93 ARG B N 9
ATOM 14685 C CA . ARG A 1 93 ? 3.762 12.681 -1.499 1.00 0.00 93 ARG B CA 9
ATOM 14686 C C . ARG A 1 93 ? 5.235 13.022 -1.303 1.00 0.00 93 ARG B C 9
ATOM 14687 O O . ARG A 1 93 ? 6.095 12.142 -1.289 1.00 0.00 93 ARG B O 9
ATOM 14708 N N . ARG A 1 94 ? 5.505 14.321 -1.153 1.00 0.00 94 ARG B N 9
ATOM 14709 C CA . ARG A 1 94 ? 6.848 14.872 -1.061 1.00 0.00 94 ARG B CA 9
ATOM 14710 C C . ARG A 1 94 ? 6.888 15.978 -0.008 1.00 0.00 94 ARG B C 9
ATOM 14711 O O . ARG A 1 94 ? 5.874 16.632 0.240 1.00 0.00 94 ARG B O 9
ATOM 14732 N N . GLY A 1 95 ? 8.054 16.185 0.607 1.00 0.00 95 GLY B N 9
ATOM 14733 C CA . GLY A 1 95 ? 8.241 17.207 1.628 1.00 0.00 95 GLY B CA 9
ATOM 14734 C C . GLY A 1 95 ? 9.698 17.275 2.065 1.00 0.00 95 GLY B C 9
ATOM 14735 O O . GLY A 1 95 ? 10.107 16.388 2.845 1.00 0.00 95 GLY B O 9
ATOM 14932 N N . MET A 1 1 ? 0.092 2.844 -0.908 1.00 0.00 1 MET B N 10
ATOM 14933 C CA . MET A 1 1 ? 0.766 2.439 -2.160 1.00 0.00 1 MET B CA 10
ATOM 14934 C C . MET A 1 1 ? -0.017 1.339 -2.865 1.00 0.00 1 MET B C 10
ATOM 14935 O O . MET A 1 1 ? 0.328 0.161 -2.791 1.00 0.00 1 MET B O 10
ATOM 14951 N N . VAL A 1 2 ? -1.080 1.753 -3.557 1.00 0.00 2 VAL B N 10
ATOM 14952 C CA . VAL A 1 2 ? -1.873 0.899 -4.430 1.00 0.00 2 VAL B CA 10
ATOM 14953 C C . VAL A 1 2 ? -1.544 1.228 -5.886 1.00 0.00 2 VAL B C 10
ATOM 14954 O O . VAL A 1 2 ? -2.181 0.766 -6.832 1.00 0.00 2 VAL B O 10
ATOM 14967 N N . GLU A 1 3 ? -0.518 2.055 -6.061 1.00 0.00 3 GLU B N 10
ATOM 14968 C CA . GLU A 1 3 ? -0.184 2.652 -7.331 1.00 0.00 3 GLU B CA 10
ATOM 14969 C C . GLU A 1 3 ? 0.551 1.656 -8.212 1.00 0.00 3 GLU B C 10
ATOM 14970 O O . GLU A 1 3 ? 1.554 1.075 -7.797 1.00 0.00 3 GLU B O 10
ATOM 14982 N N . ALA A 1 4 ? 0.045 1.467 -9.429 1.00 0.00 4 ALA B N 10
ATOM 14983 C CA . ALA A 1 4 ? 0.623 0.550 -10.393 1.00 0.00 4 ALA B CA 10
ATOM 14984 C C . ALA A 1 4 ? 1.114 1.360 -11.586 1.00 0.00 4 ALA B C 10
ATOM 14985 O O . ALA A 1 4 ? 0.327 1.843 -12.402 1.00 0.00 4 ALA B O 10
ATOM 14992 N N . ASP A 1 5 ? 2.436 1.501 -11.667 1.00 0.00 5 ASP B N 10
ATOM 14993 C CA . ASP A 1 5 ? 3.099 2.370 -12.624 1.00 0.00 5 ASP B CA 10
ATOM 14994 C C . ASP A 1 5 ? 3.184 1.736 -14.015 1.00 0.00 5 ASP B C 10
ATOM 14995 O O . ASP A 1 5 ? 3.729 0.645 -14.157 1.00 0.00 5 ASP B O 10
ATOM 15004 N N . ARG A 1 6 ? 2.636 2.455 -15.004 1.00 0.00 6 ARG B N 10
ATOM 15005 C CA . ARG A 1 6 ? 2.673 2.181 -16.442 1.00 0.00 6 ARG B CA 10
ATOM 15006 C C . ARG A 1 6 ? 2.349 0.741 -16.862 1.00 0.00 6 ARG B C 10
ATOM 15007 O O . ARG A 1 6 ? 3.049 -0.200 -16.490 1.00 0.00 6 ARG B O 10
ATOM 15028 N N . PRO A 1 7 ? 1.279 0.548 -17.652 1.00 0.00 7 PRO B N 10
ATOM 15029 C CA . PRO A 1 7 ? 0.956 -0.738 -18.250 1.00 0.00 7 PRO B CA 10
ATOM 15030 C C . PRO A 1 7 ? 2.159 -1.329 -18.976 1.00 0.00 7 PRO B C 10
ATOM 15031 O O . PRO A 1 7 ? 2.995 -0.596 -19.503 1.00 0.00 7 PRO B O 10
ATOM 15042 N N . GLY A 1 8 ? 2.252 -2.660 -19.009 1.00 0.00 8 GLY B N 10
ATOM 15043 C CA . GLY A 1 8 ? 3.338 -3.347 -19.679 1.00 0.00 8 GLY B CA 10
ATOM 15044 C C . GLY A 1 8 ? 4.459 -3.630 -18.694 1.00 0.00 8 GLY B C 10
ATOM 15045 O O . GLY A 1 8 ? 5.279 -4.506 -18.944 1.00 0.00 8 GLY B O 10
ATOM 15049 N N . LYS A 1 9 ? 4.499 -2.902 -17.573 1.00 0.00 9 LYS B N 10
ATOM 15050 C CA . LYS A 1 9 ? 5.477 -3.175 -16.539 1.00 0.00 9 LYS B CA 10
ATOM 15051 C C . LYS A 1 9 ? 4.943 -4.260 -15.620 1.00 0.00 9 LYS B C 10
ATOM 15052 O O . LYS A 1 9 ? 3.819 -4.175 -15.127 1.00 0.00 9 LYS B O 10
ATOM 15071 N N . LEU A 1 10 ? 5.758 -5.286 -15.390 1.00 0.00 10 LEU B N 10
ATOM 15072 C CA . LEU A 1 10 ? 5.396 -6.422 -14.570 1.00 0.00 10 LEU B CA 10
ATOM 15073 C C . LEU A 1 10 ? 6.344 -6.533 -13.381 1.00 0.00 10 LEU B C 10
ATOM 15074 O O . LEU A 1 10 ? 7.490 -6.095 -13.453 1.00 0.00 10 LEU B O 10
ATOM 15090 N N . PHE A 1 11 ? 5.850 -7.128 -12.300 1.00 0.00 11 PHE B N 10
ATOM 15091 C CA . PHE A 1 11 ? 6.635 -7.479 -11.135 1.00 0.00 11 PHE B CA 10
ATOM 15092 C C . PHE A 1 11 ? 6.821 -8.987 -11.146 1.00 0.00 11 PHE B C 10
ATOM 15093 O O . PHE A 1 11 ? 5.851 -9.721 -11.318 1.00 0.00 11 PHE B O 10
ATOM 15110 N N . ILE A 1 12 ? 8.059 -9.443 -10.965 1.00 0.00 12 ILE B N 10
ATOM 15111 C CA . ILE A 1 12 ? 8.405 -10.848 -11.091 1.00 0.00 12 ILE B CA 10
ATOM 15112 C C . ILE A 1 12 ? 9.015 -11.342 -9.782 1.00 0.00 12 ILE B C 10
ATOM 15113 O O . ILE A 1 12 ? 10.234 -11.434 -9.668 1.00 0.00 12 ILE B O 10
ATOM 15129 N N . GLY A 1 13 ? 8.185 -11.665 -8.784 1.00 0.00 13 GLY B N 10
ATOM 15130 C CA . GLY A 1 13 ? 8.695 -12.080 -7.480 1.00 0.00 13 GLY B CA 10
ATOM 15131 C C . GLY A 1 13 ? 8.780 -13.600 -7.358 1.00 0.00 13 GLY B C 10
ATOM 15132 O O . GLY A 1 13 ? 7.978 -14.307 -7.952 1.00 0.00 13 GLY B O 10
ATOM 15136 N N . GLY A 1 14 ? 9.746 -14.106 -6.588 1.00 0.00 14 GLY B N 10
ATOM 15137 C CA . GLY A 1 14 ? 9.833 -15.529 -6.274 1.00 0.00 14 GLY B CA 10
ATOM 15138 C C . GLY A 1 14 ? 10.827 -16.244 -7.188 1.00 0.00 14 GLY B C 10
ATOM 15139 O O . GLY A 1 14 ? 10.884 -17.471 -7.206 1.00 0.00 14 GLY B O 10
ATOM 15143 N N . LEU A 1 15 ? 11.609 -15.471 -7.944 1.00 0.00 15 LEU B N 10
ATOM 15144 C CA . LEU A 1 15 ? 12.590 -15.995 -8.878 1.00 0.00 15 LEU B CA 10
ATOM 15145 C C . LEU A 1 15 ? 13.712 -16.734 -8.153 1.00 0.00 15 LEU B C 10
ATOM 15146 O O . LEU A 1 15 ? 13.891 -16.603 -6.943 1.00 0.00 15 LEU B O 10
ATOM 15162 N N . ASN A 1 16 ? 14.472 -17.516 -8.917 1.00 0.00 16 ASN B N 10
ATOM 15163 C CA . ASN A 1 16 ? 15.645 -18.201 -8.422 1.00 0.00 16 ASN B CA 10
ATOM 15164 C C . ASN A 1 16 ? 16.775 -17.197 -8.191 1.00 0.00 16 ASN B C 10
ATOM 15165 O O . ASN A 1 16 ? 16.784 -16.118 -8.788 1.00 0.00 16 ASN B O 10
ATOM 15176 N N . THR A 1 17 ? 17.728 -17.541 -7.325 1.00 0.00 17 THR B N 10
ATOM 15177 C CA . THR A 1 17 ? 18.856 -16.671 -7.017 1.00 0.00 17 THR B CA 10
ATOM 15178 C C . THR A 1 17 ? 19.882 -16.695 -8.145 1.00 0.00 17 THR B C 10
ATOM 15179 O O . THR A 1 17 ? 20.900 -16.009 -8.084 1.00 0.00 17 THR B O 10
ATOM 15190 N N . GLU A 1 18 ? 19.601 -17.499 -9.175 1.00 0.00 18 GLU B N 10
ATOM 15191 C CA . GLU A 1 18 ? 20.523 -17.803 -10.252 1.00 0.00 18 GLU B CA 10
ATOM 15192 C C . GLU A 1 18 ? 20.067 -17.154 -11.559 1.00 0.00 18 GLU B C 10
ATOM 15193 O O . GLU A 1 18 ? 20.775 -17.209 -12.565 1.00 0.00 18 GLU B O 10
ATOM 15205 N N . THR A 1 19 ? 18.883 -16.541 -11.540 1.00 0.00 19 THR B N 10
ATOM 15206 C CA . THR A 1 19 ? 18.289 -15.912 -12.710 1.00 0.00 19 THR B CA 10
ATOM 15207 C C . THR A 1 19 ? 18.897 -14.533 -12.931 1.00 0.00 19 THR B C 10
ATOM 15208 O O . THR A 1 19 ? 19.229 -13.836 -11.972 1.00 0.00 19 THR B O 10
ATOM 15219 N N . ASN A 1 20 ? 19.041 -14.136 -14.196 1.00 0.00 20 ASN B N 10
ATOM 15220 C CA . ASN A 1 20 ? 19.520 -12.808 -14.548 1.00 0.00 20 ASN B CA 10
ATOM 15221 C C . ASN A 1 20 ? 18.618 -12.207 -15.611 1.00 0.00 20 ASN B C 10
ATOM 15222 O O . ASN A 1 20 ? 17.545 -12.730 -15.901 1.00 0.00 20 ASN B O 10
ATOM 15233 N N . GLU A 1 21 ? 19.066 -11.096 -16.192 1.00 0.00 21 GLU B N 10
ATOM 15234 C CA . GLU A 1 21 ? 18.289 -10.341 -17.159 1.00 0.00 21 GLU B CA 10
ATOM 15235 C C . GLU A 1 21 ? 18.169 -11.112 -18.463 1.00 0.00 21 GLU B C 10
ATOM 15236 O O . GLU A 1 21 ? 17.151 -11.019 -19.143 1.00 0.00 21 GLU B O 10
ATOM 15248 N N . LYS A 1 22 ? 19.201 -11.879 -18.817 1.00 0.00 22 LYS B N 10
ATOM 15249 C CA . LYS A 1 22 ? 19.202 -12.625 -20.065 1.00 0.00 22 LYS B CA 10
ATOM 15250 C C . LYS A 1 22 ? 18.091 -13.672 -20.042 1.00 0.00 22 LYS B C 10
ATOM 15251 O O . LYS A 1 22 ? 17.501 -13.984 -21.072 1.00 0.00 22 LYS B O 10
ATOM 15270 N N . ALA A 1 23 ? 17.789 -14.225 -18.864 1.00 0.00 23 ALA B N 10
ATOM 15271 C CA . ALA A 1 23 ? 16.820 -15.302 -18.757 1.00 0.00 23 ALA B CA 10
ATOM 15272 C C . ALA A 1 23 ? 15.424 -14.707 -18.630 1.00 0.00 23 ALA B C 10
ATOM 15273 O O . ALA A 1 23 ? 14.428 -15.358 -18.924 1.00 0.00 23 ALA B O 10
ATOM 15280 N N . LEU A 1 24 ? 15.376 -13.451 -18.186 1.00 0.00 24 LEU B N 10
ATOM 15281 C CA . LEU A 1 24 ? 14.166 -12.715 -17.898 1.00 0.00 24 LEU B CA 10
ATOM 15282 C C . LEU A 1 24 ? 13.667 -12.044 -19.168 1.00 0.00 24 LEU B C 10
ATOM 15283 O O . LEU A 1 24 ? 12.471 -11.817 -19.334 1.00 0.00 24 LEU B O 10
ATOM 15299 N N . GLU A 1 25 ? 14.586 -11.724 -20.076 1.00 0.00 25 GLU B N 10
ATOM 15300 C CA . GLU A 1 25 ? 14.198 -11.205 -21.375 1.00 0.00 25 GLU B CA 10
ATOM 15301 C C . GLU A 1 25 ? 13.822 -12.349 -22.302 1.00 0.00 25 GLU B C 10
ATOM 15302 O O . GLU A 1 25 ? 13.018 -12.193 -23.217 1.00 0.00 25 GLU B O 10
ATOM 15314 N N . ALA A 1 26 ? 14.422 -13.509 -22.047 1.00 0.00 26 ALA B N 10
ATOM 15315 C CA . ALA A 1 26 ? 14.254 -14.689 -22.873 1.00 0.00 26 ALA B CA 10
ATOM 15316 C C . ALA A 1 26 ? 12.971 -15.432 -22.534 1.00 0.00 26 ALA B C 10
ATOM 15317 O O . ALA A 1 26 ? 12.469 -16.201 -23.354 1.00 0.00 26 ALA B O 10
ATOM 15324 N N . VAL A 1 27 ? 12.442 -15.206 -21.329 1.00 0.00 27 VAL B N 10
ATOM 15325 C CA . VAL A 1 27 ? 11.277 -15.922 -20.842 1.00 0.00 27 VAL B CA 10
ATOM 15326 C C . VAL A 1 27 ? 10.013 -15.079 -20.904 1.00 0.00 27 VAL B C 10
ATOM 15327 O O . VAL A 1 27 ? 8.927 -15.595 -21.154 1.00 0.00 27 VAL B O 10
ATOM 15340 N N . PHE A 1 28 ? 10.150 -13.776 -20.677 1.00 0.00 28 PHE B N 10
ATOM 15341 C CA . PHE A 1 28 ? 9.027 -12.864 -20.816 1.00 0.00 28 PHE B CA 10
ATOM 15342 C C . PHE A 1 28 ? 8.961 -12.293 -22.225 1.00 0.00 28 PHE B C 10
ATOM 15343 O O . PHE A 1 28 ? 7.963 -11.676 -22.599 1.00 0.00 28 PHE B O 10
ATOM 15360 N N . GLY A 1 29 ? 10.015 -12.493 -23.021 1.00 0.00 29 GLY B N 10
ATOM 15361 C CA . GLY A 1 29 ? 10.008 -12.061 -24.413 1.00 0.00 29 GLY B CA 10
ATOM 15362 C C . GLY A 1 29 ? 9.170 -13.011 -25.266 1.00 0.00 29 GLY B C 10
ATOM 15363 O O . GLY A 1 29 ? 8.984 -12.787 -26.461 1.00 0.00 29 GLY B O 10
ATOM 15367 N N . LYS A 1 30 ? 8.663 -14.078 -24.639 1.00 0.00 30 LYS B N 10
ATOM 15368 C CA . LYS A 1 30 ? 7.862 -15.107 -25.274 1.00 0.00 30 LYS B CA 10
ATOM 15369 C C . LYS A 1 30 ? 6.414 -14.663 -25.422 1.00 0.00 30 LYS B C 10
ATOM 15370 O O . LYS A 1 30 ? 5.636 -15.290 -26.139 1.00 0.00 30 LYS B O 10
ATOM 15389 N N . TYR A 1 31 ? 6.069 -13.576 -24.735 1.00 0.00 31 TYR B N 10
ATOM 15390 C CA . TYR A 1 31 ? 4.714 -13.053 -24.700 1.00 0.00 31 TYR B CA 10
ATOM 15391 C C . TYR A 1 31 ? 4.588 -11.704 -25.400 1.00 0.00 31 TYR B C 10
ATOM 15392 O O . TYR A 1 31 ? 3.482 -11.312 -25.767 1.00 0.00 31 TYR B O 10
ATOM 15410 N N . GLY A 1 32 ? 5.702 -10.987 -25.591 1.00 0.00 32 GLY B N 10
ATOM 15411 C CA . GLY A 1 32 ? 5.679 -9.676 -26.223 1.00 0.00 32 GLY B CA 10
ATOM 15412 C C . GLY A 1 32 ? 7.065 -9.095 -26.394 1.00 0.00 32 GLY B C 10
ATOM 15413 O O . GLY A 1 32 ? 8.036 -9.582 -25.809 1.00 0.00 32 GLY B O 10
ATOM 15417 N N . ARG A 1 33 ? 7.156 -8.044 -27.206 1.00 0.00 33 ARG B N 10
ATOM 15418 C CA . ARG A 1 33 ? 8.408 -7.368 -27.436 1.00 0.00 33 ARG B CA 10
ATOM 15419 C C . ARG A 1 33 ? 8.751 -6.551 -26.202 1.00 0.00 33 ARG B C 10
ATOM 15420 O O . ARG A 1 33 ? 8.029 -5.628 -25.830 1.00 0.00 33 ARG B O 10
ATOM 15441 N N . ILE A 1 34 ? 9.861 -6.903 -25.572 1.00 0.00 34 ILE B N 10
ATOM 15442 C CA . ILE A 1 34 ? 10.351 -6.207 -24.394 1.00 0.00 34 ILE B CA 10
ATOM 15443 C C . ILE A 1 34 ? 10.981 -4.876 -24.785 1.00 0.00 34 ILE B C 10
ATOM 15444 O O . ILE A 1 34 ? 11.651 -4.774 -25.814 1.00 0.00 34 ILE B O 10
ATOM 15460 N N . VAL A 1 35 ? 10.762 -3.855 -23.949 1.00 0.00 35 VAL B N 10
ATOM 15461 C CA . VAL A 1 35 ? 11.370 -2.540 -24.128 1.00 0.00 35 VAL B CA 10
ATOM 15462 C C . VAL A 1 35 ? 12.387 -2.278 -23.019 1.00 0.00 35 VAL B C 10
ATOM 15463 O O . VAL A 1 35 ? 13.294 -1.464 -23.195 1.00 0.00 35 VAL B O 10
ATOM 15476 N N . GLU A 1 36 ? 12.238 -2.961 -21.880 1.00 0.00 36 GLU B N 10
ATOM 15477 C CA . GLU A 1 36 ? 13.151 -2.840 -20.754 1.00 0.00 36 GLU B CA 10
ATOM 15478 C C . GLU A 1 36 ? 13.001 -4.047 -19.836 1.00 0.00 36 GLU B C 10
ATOM 15479 O O . GLU A 1 36 ? 11.922 -4.628 -19.750 1.00 0.00 36 GLU B O 10
ATOM 15491 N N . VAL A 1 37 ? 14.076 -4.429 -19.143 1.00 0.00 37 VAL B N 10
ATOM 15492 C CA . VAL A 1 37 ? 14.017 -5.450 -18.110 1.00 0.00 37 VAL B CA 10
ATOM 15493 C C . VAL A 1 37 ? 14.838 -5.012 -16.907 1.00 0.00 37 VAL B C 10
ATOM 15494 O O . VAL A 1 37 ? 15.876 -4.371 -17.044 1.00 0.00 37 VAL B O 10
ATOM 15507 N N . LEU A 1 38 ? 14.340 -5.380 -15.728 1.00 0.00 38 LEU B N 10
ATOM 15508 C CA . LEU A 1 38 ? 15.022 -5.180 -14.462 1.00 0.00 38 LEU B CA 10
ATOM 15509 C C . LEU A 1 38 ? 15.306 -6.545 -13.867 1.00 0.00 38 LEU B C 10
ATOM 15510 O O . LEU A 1 38 ? 14.605 -7.514 -14.144 1.00 0.00 38 LEU B O 10
ATOM 15526 N N . LEU A 1 39 ? 16.337 -6.611 -13.037 1.00 0.00 39 LEU B N 10
ATOM 15527 C CA . LEU A 1 39 ? 16.628 -7.790 -12.266 1.00 0.00 39 LEU B CA 10
ATOM 15528 C C . LEU A 1 39 ? 17.304 -7.303 -10.999 1.00 0.00 39 LEU B C 10
ATOM 15529 O O . LEU A 1 39 ? 18.377 -6.702 -11.059 1.00 0.00 39 LEU B O 10
ATOM 15545 N N . MET A 1 40 ? 16.678 -7.556 -9.852 1.00 0.00 40 MET B N 10
ATOM 15546 C CA . MET A 1 40 ? 17.144 -6.960 -8.619 1.00 0.00 40 MET B CA 10
ATOM 15547 C C . MET A 1 40 ? 18.114 -7.900 -7.930 1.00 0.00 40 MET B C 10
ATOM 15548 O O . MET A 1 40 ? 17.877 -9.104 -7.881 1.00 0.00 40 MET B O 10
ATOM 15562 N N . LYS A 1 41 ? 19.206 -7.357 -7.388 1.00 0.00 41 LYS B N 10
ATOM 15563 C CA . LYS A 1 41 ? 20.177 -8.138 -6.640 1.00 0.00 41 LYS B CA 10
ATOM 15564 C C . LYS A 1 41 ? 20.767 -7.328 -5.495 1.00 0.00 41 LYS B C 10
ATOM 15565 O O . LYS A 1 41 ? 20.850 -6.101 -5.562 1.00 0.00 41 LYS B O 10
ATOM 15584 N N . ASP A 1 42 ? 21.174 -8.038 -4.443 1.00 0.00 42 ASP B N 10
ATOM 15585 C CA . ASP A 1 42 ? 21.732 -7.458 -3.237 1.00 0.00 42 ASP B CA 10
ATOM 15586 C C . ASP A 1 42 ? 23.070 -6.770 -3.499 1.00 0.00 42 ASP B C 10
ATOM 15587 O O . ASP A 1 42 ? 23.683 -6.962 -4.551 1.00 0.00 42 ASP B O 10
ATOM 15596 N N . ARG A 1 43 ? 23.524 -5.965 -2.540 1.00 0.00 43 ARG B N 10
ATOM 15597 C CA . ARG A 1 43 ? 24.771 -5.216 -2.646 1.00 0.00 43 ARG B CA 10
ATOM 15598 C C . ARG A 1 43 ? 25.860 -5.797 -1.748 1.00 0.00 43 ARG B C 10
ATOM 15599 O O . ARG A 1 43 ? 26.988 -5.308 -1.751 1.00 0.00 43 ARG B O 10
ATOM 15620 N N . GLU A 1 44 ? 25.521 -6.837 -0.984 1.00 0.00 44 GLU B N 10
ATOM 15621 C CA . GLU A 1 44 ? 26.465 -7.541 -0.122 1.00 0.00 44 GLU B CA 10
ATOM 15622 C C . GLU A 1 44 ? 26.716 -8.967 -0.615 1.00 0.00 44 GLU B C 10
ATOM 15623 O O . GLU A 1 44 ? 27.646 -9.624 -0.144 1.00 0.00 44 GLU B O 10
ATOM 15635 N N . THR A 1 45 ? 25.900 -9.453 -1.558 1.00 0.00 45 THR B N 10
ATOM 15636 C CA . THR A 1 45 ? 26.081 -10.776 -2.152 1.00 0.00 45 THR B CA 10
ATOM 15637 C C . THR A 1 45 ? 25.986 -10.729 -3.662 1.00 0.00 45 THR B C 10
ATOM 15638 O O . THR A 1 45 ? 26.373 -11.696 -4.314 1.00 0.00 45 THR B O 10
ATOM 15649 N N . ASN A 1 46 ? 25.475 -9.624 -4.223 1.00 0.00 46 ASN B N 10
ATOM 15650 C CA . ASN A 1 46 ? 25.279 -9.523 -5.657 1.00 0.00 46 ASN B CA 10
ATOM 15651 C C . ASN A 1 46 ? 24.347 -10.623 -6.180 1.00 0.00 46 ASN B C 10
ATOM 15652 O O . ASN A 1 46 ? 24.235 -10.818 -7.391 1.00 0.00 46 ASN B O 10
ATOM 15663 N N . LYS A 1 47 ? 23.680 -11.343 -5.270 1.00 0.00 47 LYS B N 10
ATOM 15664 C CA . LYS A 1 47 ? 22.706 -12.367 -5.610 1.00 0.00 47 LYS B CA 10
ATOM 15665 C C . LYS A 1 47 ? 21.355 -11.719 -5.824 1.00 0.00 47 LYS B C 10
ATOM 15666 O O . LYS A 1 47 ? 21.048 -10.700 -5.208 1.00 0.00 47 LYS B O 10
ATOM 15685 N N . SER A 1 48 ? 20.549 -12.316 -6.698 1.00 0.00 48 SER B N 10
ATOM 15686 C CA . SER A 1 48 ? 19.220 -11.808 -6.981 1.00 0.00 48 SER B CA 10
ATOM 15687 C C . SER A 1 48 ? 18.417 -11.677 -5.691 1.00 0.00 48 SER B C 10
ATOM 15688 O O . SER A 1 48 ? 18.480 -12.541 -4.817 1.00 0.00 48 SER B O 10
ATOM 15696 N N . ARG A 1 49 ? 17.656 -10.583 -5.578 1.00 0.00 49 ARG B N 10
ATOM 15697 C CA . ARG A 1 49 ? 16.802 -10.307 -4.428 1.00 0.00 49 ARG B CA 10
ATOM 15698 C C . ARG A 1 49 ? 15.652 -11.312 -4.385 1.00 0.00 49 ARG B C 10
ATOM 15699 O O . ARG A 1 49 ? 14.895 -11.353 -3.419 1.00 0.00 49 ARG B O 10
ATOM 15720 N N . GLY A 1 50 ? 15.526 -12.115 -5.444 1.00 0.00 50 GLY B N 10
ATOM 15721 C CA . GLY A 1 50 ? 14.433 -13.058 -5.611 1.00 0.00 50 GLY B CA 10
ATOM 15722 C C . GLY A 1 50 ? 13.262 -12.410 -6.342 1.00 0.00 50 GLY B C 10
ATOM 15723 O O . GLY A 1 50 ? 12.245 -13.067 -6.554 1.00 0.00 50 GLY B O 10
ATOM 15727 N N . PHE A 1 51 ? 13.381 -11.138 -6.738 1.00 0.00 51 PHE B N 10
ATOM 15728 C CA . PHE A 1 51 ? 12.344 -10.484 -7.524 1.00 0.00 51 PHE B CA 10
ATOM 15729 C C . PHE A 1 51 ? 12.956 -9.596 -8.607 1.00 0.00 51 PHE B C 10
ATOM 15730 O O . PHE A 1 51 ? 14.126 -9.222 -8.528 1.00 0.00 51 PHE B O 10
ATOM 15747 N N . ALA A 1 52 ? 12.154 -9.267 -9.623 1.00 0.00 52 ALA B N 10
ATOM 15748 C CA . ALA A 1 52 ? 12.592 -8.494 -10.772 1.00 0.00 52 ALA B CA 10
ATOM 15749 C C . ALA A 1 52 ? 11.413 -7.754 -11.403 1.00 0.00 52 ALA B C 10
ATOM 15750 O O . ALA A 1 52 ? 10.295 -7.819 -10.891 1.00 0.00 52 ALA B O 10
ATOM 15757 N N . PHE A 1 53 ? 11.654 -7.050 -12.512 1.00 0.00 53 PHE B N 10
ATOM 15758 C CA . PHE A 1 53 ? 10.616 -6.335 -13.236 1.00 0.00 53 PHE B CA 10
ATOM 15759 C C . PHE A 1 53 ? 10.883 -6.430 -14.739 1.00 0.00 53 PHE B C 10
ATOM 15760 O O . PHE A 1 53 ? 11.991 -6.759 -15.158 1.00 0.00 53 PHE B O 10
ATOM 15777 N N . VAL A 1 54 ? 9.872 -6.145 -15.559 1.00 0.00 54 VAL B N 10
ATOM 15778 C CA . VAL A 1 54 ? 10.016 -6.147 -17.010 1.00 0.00 54 VAL B CA 10
ATOM 15779 C C . VAL A 1 54 ? 8.988 -5.218 -17.631 1.00 0.00 54 VAL B C 10
ATOM 15780 O O . VAL A 1 54 ? 7.874 -5.124 -17.128 1.00 0.00 54 VAL B O 10
ATOM 15793 N N . THR A 1 55 ? 9.358 -4.540 -18.719 1.00 0.00 55 THR B N 10
ATOM 15794 C CA . THR A 1 55 ? 8.445 -3.668 -19.439 1.00 0.00 55 THR B CA 10
ATOM 15795 C C . THR A 1 55 ? 8.219 -4.190 -20.854 1.00 0.00 55 THR B C 10
ATOM 15796 O O . THR A 1 55 ? 9.165 -4.358 -21.621 1.00 0.00 55 THR B O 10
ATOM 15807 N N . PHE A 1 56 ? 6.951 -4.441 -21.182 1.00 0.00 56 PHE B N 10
ATOM 15808 C CA . PHE A 1 56 ? 6.523 -4.877 -22.499 1.00 0.00 56 PHE B CA 10
ATOM 15809 C C . PHE A 1 56 ? 6.141 -3.694 -23.384 1.00 0.00 56 PHE B C 10
ATOM 15810 O O . PHE A 1 56 ? 5.787 -2.628 -22.881 1.00 0.00 56 PHE B O 10
ATOM 15827 N N . GLU A 1 57 ? 6.204 -3.882 -24.707 1.00 0.00 57 GLU B N 10
ATOM 15828 C CA . GLU A 1 57 ? 5.758 -2.884 -25.659 1.00 0.00 57 GLU B CA 10
ATOM 15829 C C . GLU A 1 57 ? 4.232 -2.816 -25.710 1.00 0.00 57 GLU B C 10
ATOM 15830 O O . GLU A 1 57 ? 3.688 -1.791 -26.115 1.00 0.00 57 GLU B O 10
ATOM 15842 N N . SER A 1 58 ? 3.537 -3.885 -25.305 1.00 0.00 58 SER B N 10
ATOM 15843 C CA . SER A 1 58 ? 2.084 -3.865 -25.226 1.00 0.00 58 SER B CA 10
ATOM 15844 C C . SER A 1 58 ? 1.651 -4.176 -23.802 1.00 0.00 58 SER B C 10
ATOM 15845 O O . SER A 1 58 ? 2.249 -5.027 -23.145 1.00 0.00 58 SER B O 10
ATOM 15853 N N . PRO A 1 59 ? 0.610 -3.494 -23.309 1.00 0.00 59 PRO B N 10
ATOM 15854 C CA . PRO A 1 59 ? 0.126 -3.672 -21.960 1.00 0.00 59 PRO B CA 10
ATOM 15855 C C . PRO A 1 59 ? -0.632 -4.984 -21.845 1.00 0.00 59 PRO B C 10
ATOM 15856 O O . PRO A 1 59 ? -1.000 -5.367 -20.741 1.00 0.00 59 PRO B O 10
ATOM 15867 N N . ALA A 1 60 ? -0.869 -5.668 -22.971 1.00 0.00 60 ALA B N 10
ATOM 15868 C CA . ALA A 1 60 ? -1.640 -6.897 -22.983 1.00 0.00 60 ALA B CA 10
ATOM 15869 C C . ALA A 1 60 ? -0.753 -8.084 -23.343 1.00 0.00 60 ALA B C 10
ATOM 15870 O O . ALA A 1 60 ? -1.139 -9.229 -23.123 1.00 0.00 60 ALA B O 10
ATOM 15877 N N . ASP A 1 61 ? 0.437 -7.822 -23.892 1.00 0.00 61 ASP B N 10
ATOM 15878 C CA . ASP A 1 61 ? 1.427 -8.869 -24.046 1.00 0.00 61 ASP B CA 10
ATOM 15879 C C . ASP A 1 61 ? 1.954 -9.196 -22.653 1.00 0.00 61 ASP B C 10
ATOM 15880 O O . ASP A 1 61 ? 2.372 -10.318 -22.386 1.00 0.00 61 ASP B O 10
ATOM 15889 N N . ALA A 1 62 ? 1.925 -8.200 -21.763 1.00 0.00 62 ALA B N 10
ATOM 15890 C CA . ALA A 1 62 ? 2.292 -8.378 -20.376 1.00 0.00 62 ALA B CA 10
ATOM 15891 C C . ALA A 1 62 ? 1.168 -9.079 -19.616 1.00 0.00 62 ALA B C 10
ATOM 15892 O O . ALA A 1 62 ? 1.434 -9.788 -18.651 1.00 0.00 62 ALA B O 10
ATOM 15899 N N . LYS A 1 63 ? -0.089 -8.891 -20.040 1.00 0.00 63 LYS B N 10
ATOM 15900 C CA . LYS A 1 63 ? -1.211 -9.600 -19.439 1.00 0.00 63 LYS B CA 10
ATOM 15901 C C . LYS A 1 63 ? -1.134 -11.065 -19.817 1.00 0.00 63 LYS B C 10
ATOM 15902 O O . LYS A 1 63 ? -1.450 -11.929 -19.006 1.00 0.00 63 LYS B O 10
ATOM 15921 N N . ASP A 1 64 ? -0.712 -11.352 -21.048 1.00 0.00 64 ASP B N 10
ATOM 15922 C CA . ASP A 1 64 ? -0.638 -12.717 -21.527 1.00 0.00 64 ASP B CA 10
ATOM 15923 C C . ASP A 1 64 ? 0.489 -13.459 -20.825 1.00 0.00 64 ASP B C 10
ATOM 15924 O O . ASP A 1 64 ? 0.407 -14.666 -20.613 1.00 0.00 64 ASP B O 10
ATOM 15933 N N . ALA A 1 65 ? 1.542 -12.727 -20.455 1.00 0.00 65 ALA B N 10
ATOM 15934 C CA . ALA A 1 65 ? 2.620 -13.291 -19.664 1.00 0.00 65 ALA B CA 10
ATOM 15935 C C . ALA A 1 65 ? 2.165 -13.447 -18.216 1.00 0.00 65 ALA B C 10
ATOM 15936 O O . ALA A 1 65 ? 2.372 -14.488 -17.605 1.00 0.00 65 ALA B O 10
ATOM 15943 N N . ALA A 1 66 ? 1.537 -12.412 -17.660 1.00 0.00 66 ALA B N 10
ATOM 15944 C CA . ALA A 1 66 ? 1.107 -12.416 -16.272 1.00 0.00 66 ALA B CA 10
ATOM 15945 C C . ALA A 1 66 ? -0.033 -13.412 -16.049 1.00 0.00 66 ALA B C 10
ATOM 15946 O O . ALA A 1 66 ? -0.402 -13.687 -14.907 1.00 0.00 66 ALA B O 10
ATOM 15953 N N . ARG A 1 67 ? -0.587 -13.950 -17.139 1.00 0.00 67 ARG B N 10
ATOM 15954 C CA . ARG A 1 67 ? -1.605 -14.995 -17.116 1.00 0.00 67 ARG B CA 10
ATOM 15955 C C . ARG A 1 67 ? -1.032 -16.377 -17.431 1.00 0.00 67 ARG B C 10
ATOM 15956 O O . ARG A 1 67 ? -1.800 -17.326 -17.591 1.00 0.00 67 ARG B O 10
ATOM 15977 N N . ASP A 1 68 ? 0.294 -16.519 -17.521 1.00 0.00 68 ASP B N 10
ATOM 15978 C CA . ASP A 1 68 ? 0.925 -17.768 -17.905 1.00 0.00 68 ASP B CA 10
ATOM 15979 C C . ASP A 1 68 ? 2.046 -18.081 -16.941 1.00 0.00 68 ASP B C 10
ATOM 15980 O O . ASP A 1 68 ? 2.143 -19.168 -16.377 1.00 0.00 68 ASP B O 10
ATOM 15989 N N . MET A 1 69 ? 2.893 -17.072 -16.776 1.00 0.00 69 MET B N 10
ATOM 15990 C CA . MET A 1 69 ? 4.082 -17.105 -15.972 1.00 0.00 69 MET B CA 10
ATOM 15991 C C . MET A 1 69 ? 3.768 -16.949 -14.488 1.00 0.00 69 MET B C 10
ATOM 15992 O O . MET A 1 69 ? 4.608 -17.271 -13.649 1.00 0.00 69 MET B O 10
ATOM 16006 N N . ASN A 1 70 ? 2.572 -16.464 -14.154 1.00 0.00 70 ASN B N 10
ATOM 16007 C CA . ASN A 1 70 ? 2.197 -16.304 -12.764 1.00 0.00 70 ASN B CA 10
ATOM 16008 C C . ASN A 1 70 ? 1.919 -17.676 -12.159 1.00 0.00 70 ASN B C 10
ATOM 16009 O O . ASN A 1 70 ? 1.020 -18.388 -12.603 1.00 0.00 70 ASN B O 10
ATOM 16020 N N . GLY A 1 71 ? 2.702 -18.044 -11.143 1.00 0.00 71 GLY B N 10
ATOM 16021 C CA . GLY A 1 71 ? 2.560 -19.318 -10.450 1.00 0.00 71 GLY B CA 10
ATOM 16022 C C . GLY A 1 71 ? 3.462 -20.407 -11.030 1.00 0.00 71 GLY B C 10
ATOM 16023 O O . GLY A 1 71 ? 3.549 -21.485 -10.445 1.00 0.00 71 GLY B O 10
ATOM 16027 N N . LYS A 1 72 ? 4.134 -20.152 -12.161 1.00 0.00 72 LYS B N 10
ATOM 16028 C CA . LYS A 1 72 ? 5.079 -21.098 -12.726 1.00 0.00 72 LYS B CA 10
ATOM 16029 C C . LYS A 1 72 ? 6.473 -20.868 -12.188 1.00 0.00 72 LYS B C 10
ATOM 16030 O O . LYS A 1 72 ? 6.698 -19.954 -11.406 1.00 0.00 72 LYS B O 10
ATOM 16049 N N . SER A 1 73 ? 7.406 -21.707 -12.616 1.00 0.00 73 SER B N 10
ATOM 16050 C CA . SER A 1 73 ? 8.784 -21.645 -12.160 1.00 0.00 73 SER B CA 10
ATOM 16051 C C . SER A 1 73 ? 9.680 -21.060 -13.237 1.00 0.00 73 SER B C 10
ATOM 16052 O O . SER A 1 73 ? 9.440 -21.255 -14.427 1.00 0.00 73 SER B O 10
ATOM 16060 N N . LEU A 1 74 ? 10.719 -20.338 -12.805 1.00 0.00 74 LEU B N 10
ATOM 16061 C CA . LEU A 1 74 ? 11.611 -19.674 -13.744 1.00 0.00 74 LEU B CA 10
ATOM 16062 C C . LEU A 1 74 ? 12.817 -20.546 -14.041 1.00 0.00 74 LEU B C 10
ATOM 16063 O O . LEU A 1 74 ? 13.015 -21.001 -15.165 1.00 0.00 74 LEU B O 10
ATOM 16079 N N . ASP A 1 75 ? 13.615 -20.763 -13.001 1.00 0.00 75 ASP B N 10
ATOM 16080 C CA . ASP A 1 75 ? 14.857 -21.500 -13.093 1.00 0.00 75 ASP B CA 10
ATOM 16081 C C . ASP A 1 75 ? 14.855 -22.674 -12.132 1.00 0.00 75 ASP B C 10
ATOM 16082 O O . ASP A 1 75 ? 15.850 -23.385 -11.996 1.00 0.00 75 ASP B O 10
ATOM 16091 N N . GLY A 1 76 ? 13.719 -22.859 -11.468 1.00 0.00 76 GLY B N 10
ATOM 16092 C CA . GLY A 1 76 ? 13.569 -23.903 -10.486 1.00 0.00 76 GLY B CA 10
ATOM 16093 C C . GLY A 1 76 ? 12.729 -23.433 -9.306 1.00 0.00 76 GLY B C 10
ATOM 16094 O O . GLY A 1 76 ? 12.319 -24.246 -8.476 1.00 0.00 76 GLY B O 10
ATOM 16098 N N . LYS A 1 77 ? 12.474 -22.122 -9.238 1.00 0.00 77 LYS B N 10
ATOM 16099 C CA . LYS A 1 77 ? 11.705 -21.503 -8.175 1.00 0.00 77 LYS B CA 10
ATOM 16100 C C . LYS A 1 77 ? 10.426 -20.907 -8.743 1.00 0.00 77 LYS B C 10
ATOM 16101 O O . LYS A 1 77 ? 10.464 -20.226 -9.767 1.00 0.00 77 LYS B O 10
ATOM 16120 N N . ALA A 1 78 ? 9.302 -21.165 -8.075 1.00 0.00 78 ALA B N 10
ATOM 16121 C CA . ALA A 1 78 ? 8.000 -20.717 -8.539 1.00 0.00 78 ALA B CA 10
ATOM 16122 C C . ALA A 1 78 ? 7.833 -19.219 -8.291 1.00 0.00 78 ALA B C 10
ATOM 16123 O O . ALA A 1 78 ? 8.186 -18.723 -7.220 1.00 0.00 78 ALA B O 10
ATOM 16130 N N . ILE A 1 79 ? 7.297 -18.508 -9.286 1.00 0.00 79 ILE B N 10
ATOM 16131 C CA . ILE A 1 79 ? 7.213 -17.062 -9.250 1.00 0.00 79 ILE B CA 10
ATOM 16132 C C . ILE A 1 79 ? 5.788 -16.522 -9.158 1.00 0.00 79 ILE B C 10
ATOM 16133 O O . ILE A 1 79 ? 4.805 -17.261 -9.212 1.00 0.00 79 ILE B O 10
ATOM 16149 N N . LYS A 1 80 ? 5.720 -15.198 -9.027 1.00 0.00 80 LYS B N 10
ATOM 16150 C CA . LYS A 1 80 ? 4.519 -14.392 -9.099 1.00 0.00 80 LYS B CA 10
ATOM 16151 C C . LYS A 1 80 ? 4.702 -13.417 -10.253 1.00 0.00 80 LYS B C 10
ATOM 16152 O O . LYS A 1 80 ? 5.810 -12.922 -10.461 1.00 0.00 80 LYS B O 10
ATOM 16171 N N . VAL A 1 81 ? 3.632 -13.137 -10.995 1.00 0.00 81 VAL B N 10
ATOM 16172 C CA . VAL A 1 81 ? 3.674 -12.125 -12.037 1.00 0.00 81 VAL B CA 10
ATOM 16173 C C . VAL A 1 81 ? 2.434 -11.251 -11.927 1.00 0.00 81 VAL B C 10
ATOM 16174 O O . VAL A 1 81 ? 1.316 -11.758 -11.848 1.00 0.00 81 VAL B O 10
ATOM 16187 N N . GLU A 1 82 ? 2.640 -9.934 -11.919 1.00 0.00 82 GLU B N 10
ATOM 16188 C CA . GLU A 1 82 ? 1.572 -8.973 -11.694 1.00 0.00 82 GLU B CA 10
ATOM 16189 C C . GLU A 1 82 ? 1.988 -7.621 -12.267 1.00 0.00 82 GLU B C 10
ATOM 16190 O O . GLU A 1 82 ? 3.171 -7.407 -12.520 1.00 0.00 82 GLU B O 10
ATOM 16202 N N . GLN A 1 83 ? 1.048 -6.698 -12.478 1.00 0.00 83 GLN B N 10
ATOM 16203 C CA . GLN A 1 83 ? 1.407 -5.363 -12.933 1.00 0.00 83 GLN B CA 10
ATOM 16204 C C . GLN A 1 83 ? 2.121 -4.674 -11.771 1.00 0.00 83 GLN B C 10
ATOM 16205 O O . GLN A 1 83 ? 1.567 -4.558 -10.677 1.00 0.00 83 GLN B O 10
ATOM 16219 N N . ALA A 1 84 ? 3.353 -4.215 -12.003 1.00 0.00 84 ALA B N 10
ATOM 16220 C CA . ALA A 1 84 ? 4.216 -3.731 -10.937 1.00 0.00 84 ALA B CA 10
ATOM 16221 C C . ALA A 1 84 ? 3.673 -2.481 -10.251 1.00 0.00 84 ALA B C 10
ATOM 16222 O O . ALA A 1 84 ? 2.981 -1.672 -10.869 1.00 0.00 84 ALA B O 10
ATOM 16229 N N . THR A 1 85 ? 4.000 -2.337 -8.964 1.00 0.00 85 THR B N 10
ATOM 16230 C CA . THR A 1 85 ? 3.690 -1.137 -8.204 1.00 0.00 85 THR B CA 10
ATOM 16231 C C . THR A 1 85 ? 4.962 -0.337 -7.954 1.00 0.00 85 THR B C 10
ATOM 16232 O O . THR A 1 85 ? 6.067 -0.813 -8.205 1.00 0.00 85 THR B O 10
ATOM 16243 N N . LYS A 1 86 ? 4.795 0.887 -7.452 1.00 0.00 86 LYS B N 10
ATOM 16244 C CA . LYS A 1 86 ? 5.909 1.757 -7.131 1.00 0.00 86 LYS B CA 10
ATOM 16245 C C . LYS A 1 86 ? 6.693 1.192 -5.943 1.00 0.00 86 LYS B C 10
ATOM 16246 O O . LYS A 1 86 ? 6.121 0.480 -5.118 1.00 0.00 86 LYS B O 10
ATOM 16265 N N . PRO A 1 87 ? 7.996 1.496 -5.845 1.00 0.00 87 PRO B N 10
ATOM 16266 C CA . PRO A 1 87 ? 8.855 0.984 -4.788 1.00 0.00 87 PRO B CA 10
ATOM 16267 C C . PRO A 1 87 ? 8.423 1.550 -3.439 1.00 0.00 87 PRO B C 10
ATOM 16268 O O . PRO A 1 87 ? 7.931 2.675 -3.356 1.00 0.00 87 PRO B O 10
ATOM 16279 N N . SER A 1 88 ? 8.610 0.766 -2.375 1.00 0.00 88 SER B N 10
ATOM 16280 C CA . SER A 1 88 ? 8.152 1.117 -1.038 1.00 0.00 88 SER B CA 10
ATOM 16281 C C . SER A 1 88 ? 9.126 2.054 -0.324 1.00 0.00 88 SER B C 10
ATOM 16282 O O . SER A 1 88 ? 8.899 2.412 0.829 1.00 0.00 88 SER B O 10
ATOM 16290 N N . PHE A 1 89 ? 10.206 2.454 -1.004 1.00 0.00 89 PHE B N 10
ATOM 16291 C CA . PHE A 1 89 ? 11.138 3.447 -0.494 1.00 0.00 89 PHE B CA 10
ATOM 16292 C C . PHE A 1 89 ? 11.183 4.656 -1.433 1.00 0.00 89 PHE B C 10
ATOM 16293 O O . PHE A 1 89 ? 12.066 5.504 -1.304 1.00 0.00 89 PHE B O 10
ATOM 16310 N N . GLU A 1 90 ? 10.223 4.710 -2.368 1.00 0.00 90 GLU B N 10
ATOM 16311 C CA . GLU A 1 90 ? 10.053 5.725 -3.403 1.00 0.00 90 GLU B CA 10
ATOM 16312 C C . GLU A 1 90 ? 11.304 5.987 -4.247 1.00 0.00 90 GLU B C 10
ATOM 16313 O O . GLU A 1 90 ? 12.374 5.429 -4.005 1.00 0.00 90 GLU B O 10
ATOM 16325 N N . SER A 1 91 ? 11.164 6.851 -5.256 1.00 0.00 91 SER B N 10
ATOM 16326 C CA . SER A 1 91 ? 12.240 7.167 -6.179 1.00 0.00 91 SER B CA 10
ATOM 16327 C C . SER A 1 91 ? 12.110 8.598 -6.690 1.00 0.00 91 SER B C 10
ATOM 16328 O O . SER A 1 91 ? 11.043 9.206 -6.588 1.00 0.00 91 SER B O 10
ATOM 16336 N N . GLY A 1 92 ? 13.197 9.144 -7.245 1.00 0.00 92 GLY B N 10
ATOM 16337 C CA . GLY A 1 92 ? 13.223 10.500 -7.777 1.00 0.00 92 GLY B CA 10
ATOM 16338 C C . GLY A 1 92 ? 13.300 11.561 -6.677 1.00 0.00 92 GLY B C 10
ATOM 16339 O O . GLY A 1 92 ? 13.304 12.751 -6.984 1.00 0.00 92 GLY B O 10
ATOM 16343 N N . ARG A 1 93 ? 13.360 11.130 -5.408 1.00 0.00 93 ARG B N 10
ATOM 16344 C CA . ARG A 1 93 ? 13.422 11.978 -4.216 1.00 0.00 93 ARG B CA 10
ATOM 16345 C C . ARG A 1 93 ? 12.212 12.907 -4.046 1.00 0.00 93 ARG B C 10
ATOM 16346 O O . ARG A 1 93 ? 12.018 13.466 -2.968 1.00 0.00 93 ARG B O 10
ATOM 16367 N N . ARG A 1 94 ? 11.393 13.081 -5.086 1.00 0.00 94 ARG B N 10
ATOM 16368 C CA . ARG A 1 94 ? 10.252 13.983 -5.051 1.00 0.00 94 ARG B CA 10
ATOM 16369 C C . ARG A 1 94 ? 9.168 13.496 -6.009 1.00 0.00 94 ARG B C 10
ATOM 16370 O O . ARG A 1 94 ? 9.468 12.839 -7.007 1.00 0.00 94 ARG B O 10
ATOM 16391 N N . GLY A 1 95 ? 7.906 13.817 -5.704 1.00 0.00 95 GLY B N 10
ATOM 16392 C CA . GLY A 1 95 ? 6.770 13.424 -6.526 1.00 0.00 95 GLY B CA 10
ATOM 16393 C C . GLY A 1 95 ? 5.468 13.955 -5.937 1.00 0.00 95 GLY B C 10
ATOM 16394 O O . GLY A 1 95 ? 4.662 13.117 -5.476 1.00 0.00 95 GLY B O 10
ATOM 16591 N N . MET A 1 1 ? 0.189 3.897 0.706 1.00 0.00 1 MET B N 11
ATOM 16592 C CA . MET A 1 1 ? -0.120 4.245 -0.691 1.00 0.00 1 MET B CA 11
ATOM 16593 C C . MET A 1 1 ? 0.212 3.087 -1.619 1.00 0.00 1 MET B C 11
ATOM 16594 O O . MET A 1 1 ? 1.378 2.850 -1.930 1.00 0.00 1 MET B O 11
ATOM 16610 N N . VAL A 1 2 ? -0.819 2.362 -2.058 1.00 0.00 2 VAL B N 11
ATOM 16611 C CA . VAL A 1 2 ? -0.664 1.304 -3.040 1.00 0.00 2 VAL B CA 11
ATOM 16612 C C . VAL A 1 2 ? -0.946 1.913 -4.405 1.00 0.00 2 VAL B C 11
ATOM 16613 O O . VAL A 1 2 ? -2.072 2.298 -4.713 1.00 0.00 2 VAL B O 11
ATOM 16626 N N . GLU A 1 3 ? 0.098 2.002 -5.229 1.00 0.00 3 GLU B N 11
ATOM 16627 C CA . GLU A 1 3 ? 0.004 2.621 -6.537 1.00 0.00 3 GLU B CA 11
ATOM 16628 C C . GLU A 1 3 ? 0.594 1.735 -7.626 1.00 0.00 3 GLU B C 11
ATOM 16629 O O . GLU A 1 3 ? 1.633 1.102 -7.443 1.00 0.00 3 GLU B O 11
ATOM 16641 N N . ALA A 1 4 ? -0.102 1.710 -8.765 1.00 0.00 4 ALA B N 11
ATOM 16642 C CA . ALA A 1 4 ? 0.259 0.912 -9.916 1.00 0.00 4 ALA B CA 11
ATOM 16643 C C . ALA A 1 4 ? 0.761 1.833 -11.017 1.00 0.00 4 ALA B C 11
ATOM 16644 O O . ALA A 1 4 ? 0.009 2.633 -11.578 1.00 0.00 4 ALA B O 11
ATOM 16651 N N . ASP A 1 5 ? 2.049 1.702 -11.310 1.00 0.00 5 ASP B N 11
ATOM 16652 C CA . ASP A 1 5 ? 2.700 2.406 -12.402 1.00 0.00 5 ASP B CA 11
ATOM 16653 C C . ASP A 1 5 ? 2.071 1.954 -13.723 1.00 0.00 5 ASP B C 11
ATOM 16654 O O . ASP A 1 5 ? 1.298 0.997 -13.752 1.00 0.00 5 ASP B O 11
ATOM 16663 N N . ARG A 1 6 ? 2.389 2.638 -14.825 1.00 0.00 6 ARG B N 11
ATOM 16664 C CA . ARG A 1 6 ? 1.700 2.441 -16.096 1.00 0.00 6 ARG B CA 11
ATOM 16665 C C . ARG A 1 6 ? 1.804 0.997 -16.600 1.00 0.00 6 ARG B C 11
ATOM 16666 O O . ARG A 1 6 ? 2.756 0.291 -16.263 1.00 0.00 6 ARG B O 11
ATOM 16687 N N . PRO A 1 7 ? 0.825 0.557 -17.408 1.00 0.00 7 PRO B N 11
ATOM 16688 C CA . PRO A 1 7 ? 0.752 -0.780 -17.982 1.00 0.00 7 PRO B CA 11
ATOM 16689 C C . PRO A 1 7 ? 2.035 -1.221 -18.675 1.00 0.00 7 PRO B C 11
ATOM 16690 O O . PRO A 1 7 ? 2.817 -0.391 -19.141 1.00 0.00 7 PRO B O 11
ATOM 16701 N N . GLY A 1 8 ? 2.247 -2.537 -18.748 1.00 0.00 8 GLY B N 11
ATOM 16702 C CA . GLY A 1 8 ? 3.357 -3.111 -19.484 1.00 0.00 8 GLY B CA 11
ATOM 16703 C C . GLY A 1 8 ? 4.489 -3.464 -18.539 1.00 0.00 8 GLY B C 11
ATOM 16704 O O . GLY A 1 8 ? 5.392 -4.201 -18.932 1.00 0.00 8 GLY B O 11
ATOM 16708 N N . LYS A 1 9 ? 4.453 -2.960 -17.301 1.00 0.00 9 LYS B N 11
ATOM 16709 C CA . LYS A 1 9 ? 5.500 -3.262 -16.344 1.00 0.00 9 LYS B CA 11
ATOM 16710 C C . LYS A 1 9 ? 5.027 -4.370 -15.423 1.00 0.00 9 LYS B C 11
ATOM 16711 O O . LYS A 1 9 ? 3.950 -4.278 -14.836 1.00 0.00 9 LYS B O 11
ATOM 16730 N N . LEU A 1 10 ? 5.835 -5.419 -15.301 1.00 0.00 10 LEU B N 11
ATOM 16731 C CA . LEU A 1 10 ? 5.468 -6.580 -14.514 1.00 0.00 10 LEU B CA 11
ATOM 16732 C C . LEU A 1 10 ? 6.394 -6.720 -13.319 1.00 0.00 10 LEU B C 11
ATOM 16733 O O . LEU A 1 10 ? 7.523 -6.234 -13.337 1.00 0.00 10 LEU B O 11
ATOM 16749 N N . PHE A 1 11 ? 5.897 -7.397 -12.281 1.00 0.00 11 PHE B N 11
ATOM 16750 C CA . PHE A 1 11 ? 6.663 -7.764 -11.111 1.00 0.00 11 PHE B CA 11
ATOM 16751 C C . PHE A 1 11 ? 6.867 -9.271 -11.146 1.00 0.00 11 PHE B C 11
ATOM 16752 O O . PHE A 1 11 ? 5.905 -10.016 -11.326 1.00 0.00 11 PHE B O 11
ATOM 16769 N N . ILE A 1 12 ? 8.111 -9.715 -10.980 1.00 0.00 12 ILE B N 11
ATOM 16770 C CA . ILE A 1 12 ? 8.476 -11.116 -11.126 1.00 0.00 12 ILE B CA 11
ATOM 16771 C C . ILE A 1 12 ? 9.092 -11.625 -9.821 1.00 0.00 12 ILE B C 11
ATOM 16772 O O . ILE A 1 12 ? 10.304 -11.798 -9.741 1.00 0.00 12 ILE B O 11
ATOM 16788 N N . GLY A 1 13 ? 8.276 -11.867 -8.791 1.00 0.00 13 GLY B N 11
ATOM 16789 C CA . GLY A 1 13 ? 8.806 -12.268 -7.492 1.00 0.00 13 GLY B CA 11
ATOM 16790 C C . GLY A 1 13 ? 8.872 -13.783 -7.339 1.00 0.00 13 GLY B C 11
ATOM 16791 O O . GLY A 1 13 ? 8.021 -14.488 -7.874 1.00 0.00 13 GLY B O 11
ATOM 16795 N N . GLY A 1 14 ? 9.866 -14.293 -6.608 1.00 0.00 14 GLY B N 11
ATOM 16796 C CA . GLY A 1 14 ? 9.943 -15.706 -6.264 1.00 0.00 14 GLY B CA 11
ATOM 16797 C C . GLY A 1 14 ? 11.008 -16.436 -7.079 1.00 0.00 14 GLY B C 11
ATOM 16798 O O . GLY A 1 14 ? 11.070 -17.666 -7.069 1.00 0.00 14 GLY B O 11
ATOM 16802 N N . LEU A 1 15 ? 11.847 -15.681 -7.792 1.00 0.00 15 LEU B N 11
ATOM 16803 C CA . LEU A 1 15 ? 12.849 -16.238 -8.686 1.00 0.00 15 LEU B CA 11
ATOM 16804 C C . LEU A 1 15 ? 13.912 -17.044 -7.933 1.00 0.00 15 LEU B C 11
ATOM 16805 O O . LEU A 1 15 ? 14.018 -16.975 -6.709 1.00 0.00 15 LEU B O 11
ATOM 16821 N N . ASN A 1 16 ? 14.700 -17.814 -8.690 1.00 0.00 16 ASN B N 11
ATOM 16822 C CA . ASN A 1 16 ? 15.650 -18.782 -8.172 1.00 0.00 16 ASN B CA 11
ATOM 16823 C C . ASN A 1 16 ? 16.956 -18.183 -7.673 1.00 0.00 16 ASN B C 11
ATOM 16824 O O . ASN A 1 16 ? 17.816 -18.902 -7.174 1.00 0.00 16 ASN B O 11
ATOM 16835 N N . THR A 1 17 ? 17.113 -16.869 -7.810 1.00 0.00 17 THR B N 11
ATOM 16836 C CA . THR A 1 17 ? 18.366 -16.151 -7.601 1.00 0.00 17 THR B CA 11
ATOM 16837 C C . THR A 1 17 ? 19.438 -16.508 -8.631 1.00 0.00 17 THR B C 11
ATOM 16838 O O . THR A 1 17 ? 20.450 -15.820 -8.737 1.00 0.00 17 THR B O 11
ATOM 16849 N N . GLU A 1 18 ? 19.214 -17.584 -9.389 1.00 0.00 18 GLU B N 11
ATOM 16850 C CA . GLU A 1 18 ? 20.109 -18.037 -10.441 1.00 0.00 18 GLU B CA 11
ATOM 16851 C C . GLU A 1 18 ? 19.695 -17.401 -11.765 1.00 0.00 18 GLU B C 11
ATOM 16852 O O . GLU A 1 18 ? 20.401 -17.506 -12.766 1.00 0.00 18 GLU B O 11
ATOM 16864 N N . THR A 1 19 ? 18.535 -16.739 -11.756 1.00 0.00 19 THR B N 11
ATOM 16865 C CA . THR A 1 19 ? 17.986 -16.034 -12.899 1.00 0.00 19 THR B CA 11
ATOM 16866 C C . THR A 1 19 ? 18.687 -14.687 -13.055 1.00 0.00 19 THR B C 11
ATOM 16867 O O . THR A 1 19 ? 19.045 -14.056 -12.061 1.00 0.00 19 THR B O 11
ATOM 16878 N N . ASN A 1 20 ? 18.879 -14.256 -14.302 1.00 0.00 20 ASN B N 11
ATOM 16879 C CA . ASN A 1 20 ? 19.453 -12.955 -14.600 1.00 0.00 20 ASN B CA 11
ATOM 16880 C C . ASN A 1 20 ? 18.665 -12.297 -15.722 1.00 0.00 20 ASN B C 11
ATOM 16881 O O . ASN A 1 20 ? 17.620 -12.794 -16.142 1.00 0.00 20 ASN B O 11
ATOM 16892 N N . GLU A 1 21 ? 19.179 -11.171 -16.202 1.00 0.00 21 GLU B N 11
ATOM 16893 C CA . GLU A 1 21 ? 18.476 -10.301 -17.123 1.00 0.00 21 GLU B CA 11
ATOM 16894 C C . GLU A 1 21 ? 18.250 -11.009 -18.452 1.00 0.00 21 GLU B C 11
ATOM 16895 O O . GLU A 1 21 ? 17.201 -10.853 -19.069 1.00 0.00 21 GLU B O 11
ATOM 16907 N N . LYS A 1 22 ? 19.236 -11.794 -18.887 1.00 0.00 22 LYS B N 11
ATOM 16908 C CA . LYS A 1 22 ? 19.184 -12.483 -20.165 1.00 0.00 22 LYS B CA 11
ATOM 16909 C C . LYS A 1 22 ? 18.065 -13.520 -20.159 1.00 0.00 22 LYS B C 11
ATOM 16910 O O . LYS A 1 22 ? 17.444 -13.786 -21.183 1.00 0.00 22 LYS B O 11
ATOM 16929 N N . ALA A 1 23 ? 17.790 -14.118 -18.997 1.00 0.00 23 ALA B N 11
ATOM 16930 C CA . ALA A 1 23 ? 16.854 -15.225 -18.912 1.00 0.00 23 ALA B CA 11
ATOM 16931 C C . ALA A 1 23 ? 15.449 -14.673 -18.723 1.00 0.00 23 ALA B C 11
ATOM 16932 O O . ALA A 1 23 ? 14.456 -15.342 -19.002 1.00 0.00 23 ALA B O 11
ATOM 16939 N N . LEU A 1 24 ? 15.383 -13.434 -18.246 1.00 0.00 24 LEU B N 11
ATOM 16940 C CA . LEU A 1 24 ? 14.159 -12.729 -17.943 1.00 0.00 24 LEU B CA 11
ATOM 16941 C C . LEU A 1 24 ? 13.652 -12.050 -19.206 1.00 0.00 24 LEU B C 11
ATOM 16942 O O . LEU A 1 24 ? 12.454 -11.831 -19.365 1.00 0.00 24 LEU B O 11
ATOM 16958 N N . GLU A 1 25 ? 14.565 -11.715 -20.116 1.00 0.00 25 GLU B N 11
ATOM 16959 C CA . GLU A 1 25 ? 14.172 -11.195 -21.415 1.00 0.00 25 GLU B CA 11
ATOM 16960 C C . GLU A 1 25 ? 13.799 -12.340 -22.343 1.00 0.00 25 GLU B C 11
ATOM 16961 O O . GLU A 1 25 ? 13.003 -12.183 -23.266 1.00 0.00 25 GLU B O 11
ATOM 16973 N N . ALA A 1 26 ? 14.394 -13.502 -22.081 1.00 0.00 26 ALA B N 11
ATOM 16974 C CA . ALA A 1 26 ? 14.241 -14.684 -22.908 1.00 0.00 26 ALA B CA 11
ATOM 16975 C C . ALA A 1 26 ? 12.970 -15.447 -22.565 1.00 0.00 26 ALA B C 11
ATOM 16976 O O . ALA A 1 26 ? 12.485 -16.235 -23.374 1.00 0.00 26 ALA B O 11
ATOM 16983 N N . VAL A 1 27 ? 12.427 -15.216 -21.367 1.00 0.00 27 VAL B N 11
ATOM 16984 C CA . VAL A 1 27 ? 11.264 -15.940 -20.880 1.00 0.00 27 VAL B CA 11
ATOM 16985 C C . VAL A 1 27 ? 9.993 -15.104 -20.945 1.00 0.00 27 VAL B C 11
ATOM 16986 O O . VAL A 1 27 ? 8.911 -15.626 -21.203 1.00 0.00 27 VAL B O 11
ATOM 16999 N N . PHE A 1 28 ? 10.124 -13.803 -20.710 1.00 0.00 28 PHE B N 11
ATOM 17000 C CA . PHE A 1 28 ? 8.994 -12.896 -20.843 1.00 0.00 28 PHE B CA 11
ATOM 17001 C C . PHE A 1 28 ? 8.938 -12.290 -22.238 1.00 0.00 28 PHE B C 11
ATOM 17002 O O . PHE A 1 28 ? 7.949 -11.655 -22.594 1.00 0.00 28 PHE B O 11
ATOM 17019 N N . GLY A 1 29 ? 9.989 -12.488 -23.038 1.00 0.00 29 GLY B N 11
ATOM 17020 C CA . GLY A 1 29 ? 9.983 -12.029 -24.421 1.00 0.00 29 GLY B CA 11
ATOM 17021 C C . GLY A 1 29 ? 9.146 -12.965 -25.285 1.00 0.00 29 GLY B C 11
ATOM 17022 O O . GLY A 1 29 ? 8.967 -12.729 -26.478 1.00 0.00 29 GLY B O 11
ATOM 17026 N N . LYS A 1 30 ? 8.633 -14.037 -24.669 1.00 0.00 30 LYS B N 11
ATOM 17027 C CA . LYS A 1 30 ? 7.838 -15.057 -25.321 1.00 0.00 30 LYS B CA 11
ATOM 17028 C C . LYS A 1 30 ? 6.386 -14.613 -25.460 1.00 0.00 30 LYS B C 11
ATOM 17029 O O . LYS A 1 30 ? 5.603 -15.245 -26.165 1.00 0.00 30 LYS B O 11
ATOM 17048 N N . TYR A 1 31 ? 6.047 -13.519 -24.777 1.00 0.00 31 TYR B N 11
ATOM 17049 C CA . TYR A 1 31 ? 4.696 -12.989 -24.745 1.00 0.00 31 TYR B CA 11
ATOM 17050 C C . TYR A 1 31 ? 4.577 -11.632 -25.433 1.00 0.00 31 TYR B C 11
ATOM 17051 O O . TYR A 1 31 ? 3.475 -11.225 -25.799 1.00 0.00 31 TYR B O 11
ATOM 17069 N N . GLY A 1 32 ? 5.697 -10.927 -25.611 1.00 0.00 32 GLY B N 11
ATOM 17070 C CA . GLY A 1 32 ? 5.712 -9.624 -26.250 1.00 0.00 32 GLY B CA 11
ATOM 17071 C C . GLY A 1 32 ? 7.125 -9.108 -26.419 1.00 0.00 32 GLY B C 11
ATOM 17072 O O . GLY A 1 32 ? 8.043 -9.580 -25.751 1.00 0.00 32 GLY B O 11
ATOM 17076 N N . ARG A 1 33 ? 7.298 -8.136 -27.317 1.00 0.00 33 ARG B N 11
ATOM 17077 C CA . ARG A 1 33 ? 8.616 -7.560 -27.486 1.00 0.00 33 ARG B CA 11
ATOM 17078 C C . ARG A 1 33 ? 8.890 -6.667 -26.286 1.00 0.00 33 ARG B C 11
ATOM 17079 O O . ARG A 1 33 ? 8.143 -5.737 -25.981 1.00 0.00 33 ARG B O 11
ATOM 17100 N N . ILE A 1 34 ? 9.984 -6.981 -25.613 1.00 0.00 34 ILE B N 11
ATOM 17101 C CA . ILE A 1 34 ? 10.429 -6.279 -24.422 1.00 0.00 34 ILE B CA 11
ATOM 17102 C C . ILE A 1 34 ? 11.097 -4.964 -24.803 1.00 0.00 34 ILE B C 11
ATOM 17103 O O . ILE A 1 34 ? 11.790 -4.878 -25.817 1.00 0.00 34 ILE B O 11
ATOM 17119 N N . VAL A 1 35 ? 10.883 -3.943 -23.970 1.00 0.00 35 VAL B N 11
ATOM 17120 C CA . VAL A 1 35 ? 11.473 -2.624 -24.158 1.00 0.00 35 VAL B CA 11
ATOM 17121 C C . VAL A 1 35 ? 12.479 -2.341 -23.046 1.00 0.00 35 VAL B C 11
ATOM 17122 O O . VAL A 1 35 ? 13.374 -1.517 -23.218 1.00 0.00 35 VAL B O 11
ATOM 17135 N N . GLU A 1 36 ? 12.334 -3.025 -21.907 1.00 0.00 36 GLU B N 11
ATOM 17136 C CA . GLU A 1 36 ? 13.253 -2.912 -20.784 1.00 0.00 36 GLU B CA 11
ATOM 17137 C C . GLU A 1 36 ? 13.080 -4.109 -19.854 1.00 0.00 36 GLU B C 11
ATOM 17138 O O . GLU A 1 36 ? 11.988 -4.663 -19.759 1.00 0.00 36 GLU B O 11
ATOM 17150 N N . VAL A 1 37 ? 14.149 -4.511 -19.161 1.00 0.00 37 VAL B N 11
ATOM 17151 C CA . VAL A 1 37 ? 14.071 -5.531 -18.125 1.00 0.00 37 VAL B CA 11
ATOM 17152 C C . VAL A 1 37 ? 14.892 -5.101 -16.922 1.00 0.00 37 VAL B C 11
ATOM 17153 O O . VAL A 1 37 ? 15.933 -4.460 -17.053 1.00 0.00 37 VAL B O 11
ATOM 17166 N N . LEU A 1 38 ? 14.397 -5.476 -15.742 1.00 0.00 38 LEU B N 11
ATOM 17167 C CA . LEU A 1 38 ? 15.075 -5.255 -14.477 1.00 0.00 38 LEU B CA 11
ATOM 17168 C C . LEU A 1 38 ? 15.353 -6.601 -13.846 1.00 0.00 38 LEU B C 11
ATOM 17169 O O . LEU A 1 38 ? 14.657 -7.579 -14.108 1.00 0.00 38 LEU B O 11
ATOM 17185 N N . LEU A 1 39 ? 16.379 -6.640 -13.007 1.00 0.00 39 LEU B N 11
ATOM 17186 C CA . LEU A 1 39 ? 16.677 -7.798 -12.199 1.00 0.00 39 LEU B CA 11
ATOM 17187 C C . LEU A 1 39 ? 17.310 -7.259 -10.931 1.00 0.00 39 LEU B C 11
ATOM 17188 O O . LEU A 1 39 ? 18.371 -6.634 -10.982 1.00 0.00 39 LEU B O 11
ATOM 17204 N N . MET A 1 40 ? 16.660 -7.493 -9.794 1.00 0.00 40 MET B N 11
ATOM 17205 C CA . MET A 1 40 ? 17.059 -6.827 -8.570 1.00 0.00 40 MET B CA 11
ATOM 17206 C C . MET A 1 40 ? 18.043 -7.692 -7.809 1.00 0.00 40 MET B C 11
ATOM 17207 O O . MET A 1 40 ? 17.869 -8.906 -7.758 1.00 0.00 40 MET B O 11
ATOM 17221 N N . LYS A 1 41 ? 19.074 -7.081 -7.214 1.00 0.00 41 LYS B N 11
ATOM 17222 C CA . LYS A 1 41 ? 20.057 -7.821 -6.438 1.00 0.00 41 LYS B CA 11
ATOM 17223 C C . LYS A 1 41 ? 20.639 -6.992 -5.298 1.00 0.00 41 LYS B C 11
ATOM 17224 O O . LYS A 1 41 ? 20.719 -5.765 -5.372 1.00 0.00 41 LYS B O 11
ATOM 17243 N N . ASP A 1 42 ? 21.038 -7.700 -4.242 1.00 0.00 42 ASP B N 11
ATOM 17244 C CA . ASP A 1 42 ? 21.704 -7.146 -3.074 1.00 0.00 42 ASP B CA 11
ATOM 17245 C C . ASP A 1 42 ? 23.037 -6.494 -3.450 1.00 0.00 42 ASP B C 11
ATOM 17246 O O . ASP A 1 42 ? 23.627 -6.816 -4.480 1.00 0.00 42 ASP B O 11
ATOM 17255 N N . ARG A 1 43 ? 23.515 -5.572 -2.611 1.00 0.00 43 ARG B N 11
ATOM 17256 C CA . ARG A 1 43 ? 24.757 -4.849 -2.856 1.00 0.00 43 ARG B CA 11
ATOM 17257 C C . ARG A 1 43 ? 25.943 -5.536 -2.185 1.00 0.00 43 ARG B C 11
ATOM 17258 O O . ARG A 1 43 ? 27.086 -5.336 -2.586 1.00 0.00 43 ARG B O 11
ATOM 17279 N N . GLU A 1 44 ? 25.671 -6.346 -1.161 1.00 0.00 44 GLU B N 11
ATOM 17280 C CA . GLU A 1 44 ? 26.710 -6.979 -0.358 1.00 0.00 44 GLU B CA 11
ATOM 17281 C C . GLU A 1 44 ? 26.913 -8.446 -0.734 1.00 0.00 44 GLU B C 11
ATOM 17282 O O . GLU A 1 44 ? 27.921 -9.042 -0.356 1.00 0.00 44 GLU B O 11
ATOM 17294 N N . THR A 1 45 ? 25.965 -9.029 -1.471 1.00 0.00 45 THR B N 11
ATOM 17295 C CA . THR A 1 45 ? 26.059 -10.416 -1.922 1.00 0.00 45 THR B CA 11
ATOM 17296 C C . THR A 1 45 ? 25.902 -10.505 -3.428 1.00 0.00 45 THR B C 11
ATOM 17297 O O . THR A 1 45 ? 26.232 -11.534 -4.014 1.00 0.00 45 THR B O 11
ATOM 17308 N N . ASN A 1 46 ? 25.402 -9.432 -4.052 1.00 0.00 46 ASN B N 11
ATOM 17309 C CA . ASN A 1 46 ? 25.218 -9.385 -5.488 1.00 0.00 46 ASN B CA 11
ATOM 17310 C C . ASN A 1 46 ? 24.242 -10.462 -5.970 1.00 0.00 46 ASN B C 11
ATOM 17311 O O . ASN A 1 46 ? 24.076 -10.665 -7.171 1.00 0.00 46 ASN B O 11
ATOM 17322 N N . LYS A 1 47 ? 23.596 -11.153 -5.024 1.00 0.00 47 LYS B N 11
ATOM 17323 C CA . LYS A 1 47 ? 22.594 -12.162 -5.312 1.00 0.00 47 LYS B CA 11
ATOM 17324 C C . LYS A 1 47 ? 21.278 -11.467 -5.582 1.00 0.00 47 LYS B C 11
ATOM 17325 O O . LYS A 1 47 ? 20.997 -10.422 -5.000 1.00 0.00 47 LYS B O 11
ATOM 17344 N N . SER A 1 48 ? 20.468 -12.048 -6.464 1.00 0.00 48 SER B N 11
ATOM 17345 C CA . SER A 1 48 ? 19.165 -11.489 -6.758 1.00 0.00 48 SER B CA 11
ATOM 17346 C C . SER A 1 48 ? 18.361 -11.348 -5.472 1.00 0.00 48 SER B C 11
ATOM 17347 O O . SER A 1 48 ? 18.475 -12.169 -4.559 1.00 0.00 48 SER B O 11
ATOM 17355 N N . ARG A 1 49 ? 17.540 -10.300 -5.410 1.00 0.00 49 ARG B N 11
ATOM 17356 C CA . ARG A 1 49 ? 16.627 -10.062 -4.305 1.00 0.00 49 ARG B CA 11
ATOM 17357 C C . ARG A 1 49 ? 15.553 -11.148 -4.302 1.00 0.00 49 ARG B C 11
ATOM 17358 O O . ARG A 1 49 ? 14.765 -11.240 -3.360 1.00 0.00 49 ARG B O 11
ATOM 17379 N N . GLY A 1 50 ? 15.526 -11.967 -5.361 1.00 0.00 50 GLY B N 11
ATOM 17380 C CA . GLY A 1 50 ? 14.527 -12.996 -5.564 1.00 0.00 50 GLY B CA 11
ATOM 17381 C C . GLY A 1 50 ? 13.344 -12.454 -6.358 1.00 0.00 50 GLY B C 11
ATOM 17382 O O . GLY A 1 50 ? 12.400 -13.187 -6.625 1.00 0.00 50 GLY B O 11
ATOM 17386 N N . PHE A 1 51 ? 13.384 -11.173 -6.742 1.00 0.00 51 PHE B N 11
ATOM 17387 C CA . PHE A 1 51 ? 12.347 -10.602 -7.580 1.00 0.00 51 PHE B CA 11
ATOM 17388 C C . PHE A 1 51 ? 12.943 -9.680 -8.639 1.00 0.00 51 PHE B C 11
ATOM 17389 O O . PHE A 1 51 ? 14.084 -9.233 -8.526 1.00 0.00 51 PHE B O 11
ATOM 17406 N N . ALA A 1 52 ? 12.157 -9.401 -9.678 1.00 0.00 52 ALA B N 11
ATOM 17407 C CA . ALA A 1 52 ? 12.601 -8.620 -10.816 1.00 0.00 52 ALA B CA 11
ATOM 17408 C C . ALA A 1 52 ? 11.421 -7.891 -11.456 1.00 0.00 52 ALA B C 11
ATOM 17409 O O . ALA A 1 52 ? 10.289 -8.000 -10.983 1.00 0.00 52 ALA B O 11
ATOM 17416 N N . PHE A 1 53 ? 11.686 -7.149 -12.533 1.00 0.00 53 PHE B N 11
ATOM 17417 C CA . PHE A 1 53 ? 10.656 -6.424 -13.265 1.00 0.00 53 PHE B CA 11
ATOM 17418 C C . PHE A 1 53 ? 10.925 -6.523 -14.762 1.00 0.00 53 PHE B C 11
ATOM 17419 O O . PHE A 1 53 ? 12.034 -6.847 -15.179 1.00 0.00 53 PHE B O 11
ATOM 17436 N N . VAL A 1 54 ? 9.913 -6.239 -15.581 1.00 0.00 54 VAL B N 11
ATOM 17437 C CA . VAL A 1 54 ? 10.053 -6.253 -17.030 1.00 0.00 54 VAL B CA 11
ATOM 17438 C C . VAL A 1 54 ? 9.044 -5.300 -17.645 1.00 0.00 54 VAL B C 11
ATOM 17439 O O . VAL A 1 54 ? 7.922 -5.203 -17.159 1.00 0.00 54 VAL B O 11
ATOM 17452 N N . THR A 1 55 ? 9.442 -4.601 -18.710 1.00 0.00 55 THR B N 11
ATOM 17453 C CA . THR A 1 55 ? 8.556 -3.696 -19.425 1.00 0.00 55 THR B CA 11
ATOM 17454 C C . THR A 1 55 ? 8.300 -4.220 -20.833 1.00 0.00 55 THR B C 11
ATOM 17455 O O . THR A 1 55 ? 9.237 -4.413 -21.610 1.00 0.00 55 THR B O 11
ATOM 17466 N N . PHE A 1 56 ? 7.022 -4.444 -21.143 1.00 0.00 56 PHE B N 11
ATOM 17467 C CA . PHE A 1 56 ? 6.570 -4.831 -22.464 1.00 0.00 56 PHE B CA 11
ATOM 17468 C C . PHE A 1 56 ? 6.192 -3.604 -23.286 1.00 0.00 56 PHE B C 11
ATOM 17469 O O . PHE A 1 56 ? 5.872 -2.555 -22.729 1.00 0.00 56 PHE B O 11
ATOM 17486 N N . GLU A 1 57 ? 6.225 -3.732 -24.615 1.00 0.00 57 GLU B N 11
ATOM 17487 C CA . GLU A 1 57 ? 5.780 -2.660 -25.490 1.00 0.00 57 GLU B CA 11
ATOM 17488 C C . GLU A 1 57 ? 4.260 -2.636 -25.568 1.00 0.00 57 GLU B C 11
ATOM 17489 O O . GLU A 1 57 ? 3.683 -1.591 -25.869 1.00 0.00 57 GLU B O 11
ATOM 17501 N N . SER A 1 58 ? 3.602 -3.770 -25.297 1.00 0.00 58 SER B N 11
ATOM 17502 C CA . SER A 1 58 ? 2.154 -3.807 -25.246 1.00 0.00 58 SER B CA 11
ATOM 17503 C C . SER A 1 58 ? 1.711 -4.106 -23.825 1.00 0.00 58 SER B C 11
ATOM 17504 O O . SER A 1 58 ? 2.300 -4.958 -23.159 1.00 0.00 58 SER B O 11
ATOM 17512 N N . PRO A 1 59 ? 0.674 -3.417 -23.342 1.00 0.00 59 PRO B N 11
ATOM 17513 C CA . PRO A 1 59 ? 0.193 -3.586 -21.991 1.00 0.00 59 PRO B CA 11
ATOM 17514 C C . PRO A 1 59 ? -0.573 -4.892 -21.860 1.00 0.00 59 PRO B C 11
ATOM 17515 O O . PRO A 1 59 ? -0.926 -5.271 -20.748 1.00 0.00 59 PRO B O 11
ATOM 17526 N N . ALA A 1 60 ? -0.833 -5.578 -22.979 1.00 0.00 60 ALA B N 11
ATOM 17527 C CA . ALA A 1 60 ? -1.600 -6.811 -22.975 1.00 0.00 60 ALA B CA 11
ATOM 17528 C C . ALA A 1 60 ? -0.719 -8.000 -23.337 1.00 0.00 60 ALA B C 11
ATOM 17529 O O . ALA A 1 60 ? -1.113 -9.141 -23.117 1.00 0.00 60 ALA B O 11
ATOM 17536 N N . ASP A 1 61 ? 0.469 -7.742 -23.888 1.00 0.00 61 ASP B N 11
ATOM 17537 C CA . ASP A 1 61 ? 1.463 -8.787 -24.048 1.00 0.00 61 ASP B CA 11
ATOM 17538 C C . ASP A 1 61 ? 1.994 -9.122 -22.656 1.00 0.00 61 ASP B C 11
ATOM 17539 O O . ASP A 1 61 ? 2.422 -10.244 -22.397 1.00 0.00 61 ASP B O 11
ATOM 17548 N N . ALA A 1 62 ? 1.955 -8.129 -21.763 1.00 0.00 62 ALA B N 11
ATOM 17549 C CA . ALA A 1 62 ? 2.324 -8.312 -20.374 1.00 0.00 62 ALA B CA 11
ATOM 17550 C C . ALA A 1 62 ? 1.196 -8.999 -19.613 1.00 0.00 62 ALA B C 11
ATOM 17551 O O . ALA A 1 62 ? 1.459 -9.742 -18.671 1.00 0.00 62 ALA B O 11
ATOM 17558 N N . LYS A 1 63 ? -0.062 -8.763 -20.010 1.00 0.00 63 LYS B N 11
ATOM 17559 C CA . LYS A 1 63 ? -1.194 -9.450 -19.402 1.00 0.00 63 LYS B CA 11
ATOM 17560 C C . LYS A 1 63 ? -1.144 -10.917 -19.784 1.00 0.00 63 LYS B C 11
ATOM 17561 O O . LYS A 1 63 ? -1.436 -11.779 -18.966 1.00 0.00 63 LYS B O 11
ATOM 17580 N N . ASP A 1 64 ? -0.772 -11.207 -21.030 1.00 0.00 64 ASP B N 11
ATOM 17581 C CA . ASP A 1 64 ? -0.746 -12.571 -21.519 1.00 0.00 64 ASP B CA 11
ATOM 17582 C C . ASP A 1 64 ? 0.348 -13.362 -20.817 1.00 0.00 64 ASP B C 11
ATOM 17583 O O . ASP A 1 64 ? 0.201 -14.561 -20.593 1.00 0.00 64 ASP B O 11
ATOM 17592 N N . ALA A 1 65 ? 1.445 -12.687 -20.465 1.00 0.00 65 ALA B N 11
ATOM 17593 C CA . ALA A 1 65 ? 2.505 -13.311 -19.694 1.00 0.00 65 ALA B CA 11
ATOM 17594 C C . ALA A 1 65 ? 2.075 -13.441 -18.239 1.00 0.00 65 ALA B C 11
ATOM 17595 O O . ALA A 1 65 ? 2.280 -14.478 -17.615 1.00 0.00 65 ALA B O 11
ATOM 17602 N N . ALA A 1 66 ? 1.469 -12.387 -17.690 1.00 0.00 66 ALA B N 11
ATOM 17603 C CA . ALA A 1 66 ? 1.058 -12.374 -16.299 1.00 0.00 66 ALA B CA 11
ATOM 17604 C C . ALA A 1 66 ? -0.147 -13.295 -16.075 1.00 0.00 66 ALA B C 11
ATOM 17605 O O . ALA A 1 66 ? -0.565 -13.509 -14.941 1.00 0.00 66 ALA B O 11
ATOM 17612 N N . ARG A 1 67 ? -0.702 -13.837 -17.163 1.00 0.00 67 ARG B N 11
ATOM 17613 C CA . ARG A 1 67 ? -1.771 -14.826 -17.133 1.00 0.00 67 ARG B CA 11
ATOM 17614 C C . ARG A 1 67 ? -1.277 -16.226 -17.496 1.00 0.00 67 ARG B C 11
ATOM 17615 O O . ARG A 1 67 ? -2.094 -17.141 -17.603 1.00 0.00 67 ARG B O 11
ATOM 17636 N N . ASP A 1 68 ? 0.034 -16.412 -17.689 1.00 0.00 68 ASP B N 11
ATOM 17637 C CA . ASP A 1 68 ? 0.585 -17.678 -18.124 1.00 0.00 68 ASP B CA 11
ATOM 17638 C C . ASP A 1 68 ? 1.694 -18.095 -17.182 1.00 0.00 68 ASP B C 11
ATOM 17639 O O . ASP A 1 68 ? 1.697 -19.198 -16.643 1.00 0.00 68 ASP B O 11
ATOM 17648 N N . MET A 1 69 ? 2.632 -17.170 -17.008 1.00 0.00 69 MET B N 11
ATOM 17649 C CA . MET A 1 69 ? 3.831 -17.323 -16.223 1.00 0.00 69 MET B CA 11
ATOM 17650 C C . MET A 1 69 ? 3.579 -17.084 -14.738 1.00 0.00 69 MET B C 11
ATOM 17651 O O . MET A 1 69 ? 4.450 -17.357 -13.915 1.00 0.00 69 MET B O 11
ATOM 17665 N N . ASN A 1 70 ? 2.397 -16.576 -14.378 1.00 0.00 70 ASN B N 11
ATOM 17666 C CA . ASN A 1 70 ? 2.074 -16.352 -12.982 1.00 0.00 70 ASN B CA 11
ATOM 17667 C C . ASN A 1 70 ? 1.786 -17.690 -12.302 1.00 0.00 70 ASN B C 11
ATOM 17668 O O . ASN A 1 70 ? 0.944 -18.459 -12.766 1.00 0.00 70 ASN B O 11
ATOM 17679 N N . GLY A 1 71 ? 2.489 -17.963 -11.201 1.00 0.00 71 GLY B N 11
ATOM 17680 C CA . GLY A 1 71 ? 2.321 -19.193 -10.438 1.00 0.00 71 GLY B CA 11
ATOM 17681 C C . GLY A 1 71 ? 3.189 -20.322 -10.995 1.00 0.00 71 GLY B C 11
ATOM 17682 O O . GLY A 1 71 ? 3.263 -21.393 -10.389 1.00 0.00 71 GLY B O 11
ATOM 17686 N N . LYS A 1 72 ? 3.847 -20.095 -12.136 1.00 0.00 72 LYS B N 11
ATOM 17687 C CA . LYS A 1 72 ? 4.803 -21.009 -12.717 1.00 0.00 72 LYS B CA 11
ATOM 17688 C C . LYS A 1 72 ? 6.139 -20.842 -12.019 1.00 0.00 72 LYS B C 11
ATOM 17689 O O . LYS A 1 72 ? 6.199 -20.421 -10.867 1.00 0.00 72 LYS B O 11
ATOM 17708 N N . SER A 1 73 ? 7.211 -21.176 -12.729 1.00 0.00 73 SER B N 11
ATOM 17709 C CA . SER A 1 73 ? 8.550 -21.209 -12.175 1.00 0.00 73 SER B CA 11
ATOM 17710 C C . SER A 1 73 ? 9.582 -20.616 -13.115 1.00 0.00 73 SER B C 11
ATOM 17711 O O . SER A 1 73 ? 9.374 -20.510 -14.320 1.00 0.00 73 SER B O 11
ATOM 17719 N N . LEU A 1 74 ? 10.710 -20.231 -12.519 1.00 0.00 74 LEU B N 11
ATOM 17720 C CA . LEU A 1 74 ? 11.849 -19.711 -13.245 1.00 0.00 74 LEU B CA 11
ATOM 17721 C C . LEU A 1 74 ? 13.085 -20.402 -12.723 1.00 0.00 74 LEU B C 11
ATOM 17722 O O . LEU A 1 74 ? 13.326 -20.401 -11.517 1.00 0.00 74 LEU B O 11
ATOM 17738 N N . ASP A 1 75 ? 13.859 -20.982 -13.635 1.00 0.00 75 ASP B N 11
ATOM 17739 C CA . ASP A 1 75 ? 15.100 -21.662 -13.326 1.00 0.00 75 ASP B CA 11
ATOM 17740 C C . ASP A 1 75 ? 14.942 -22.858 -12.390 1.00 0.00 75 ASP B C 11
ATOM 17741 O O . ASP A 1 75 ? 15.824 -23.712 -12.324 1.00 0.00 75 ASP B O 11
ATOM 17750 N N . GLY A 1 76 ? 13.828 -22.930 -11.664 1.00 0.00 76 GLY B N 11
ATOM 17751 C CA . GLY A 1 76 ? 13.570 -24.040 -10.781 1.00 0.00 76 GLY B CA 11
ATOM 17752 C C . GLY A 1 76 ? 12.682 -23.670 -9.595 1.00 0.00 76 GLY B C 11
ATOM 17753 O O . GLY A 1 76 ? 12.265 -24.559 -8.854 1.00 0.00 76 GLY B O 11
ATOM 17757 N N . LYS A 1 77 ? 12.389 -22.374 -9.400 1.00 0.00 77 LYS B N 11
ATOM 17758 C CA . LYS A 1 77 ? 11.638 -21.904 -8.243 1.00 0.00 77 LYS B CA 11
ATOM 17759 C C . LYS A 1 77 ? 10.382 -21.165 -8.684 1.00 0.00 77 LYS B C 11
ATOM 17760 O O . LYS A 1 77 ? 10.415 -20.389 -9.637 1.00 0.00 77 LYS B O 11
ATOM 17779 N N . ALA A 1 78 ? 9.274 -21.414 -7.984 1.00 0.00 78 ALA B N 11
ATOM 17780 C CA . ALA A 1 78 ? 7.980 -20.866 -8.346 1.00 0.00 78 ALA B CA 11
ATOM 17781 C C . ALA A 1 78 ? 7.920 -19.357 -8.121 1.00 0.00 78 ALA B C 11
ATOM 17782 O O . ALA A 1 78 ? 8.429 -18.852 -7.120 1.00 0.00 78 ALA B O 11
ATOM 17789 N N . ILE A 1 79 ? 7.292 -18.645 -9.059 1.00 0.00 79 ILE B N 11
ATOM 17790 C CA . ILE A 1 79 ? 7.227 -17.190 -9.046 1.00 0.00 79 ILE B CA 11
ATOM 17791 C C . ILE A 1 79 ? 5.802 -16.648 -9.021 1.00 0.00 79 ILE B C 11
ATOM 17792 O O . ILE A 1 79 ? 4.825 -17.394 -9.078 1.00 0.00 79 ILE B O 11
ATOM 17808 N N . LYS A 1 80 ? 5.716 -15.319 -8.938 1.00 0.00 80 LYS B N 11
ATOM 17809 C CA . LYS A 1 80 ? 4.506 -14.537 -9.104 1.00 0.00 80 LYS B CA 11
ATOM 17810 C C . LYS A 1 80 ? 4.731 -13.588 -10.272 1.00 0.00 80 LYS B C 11
ATOM 17811 O O . LYS A 1 80 ? 5.832 -13.055 -10.419 1.00 0.00 80 LYS B O 11
ATOM 17830 N N . VAL A 1 81 ? 3.704 -13.372 -11.095 1.00 0.00 81 VAL B N 11
ATOM 17831 C CA . VAL A 1 81 ? 3.783 -12.406 -12.181 1.00 0.00 81 VAL B CA 11
ATOM 17832 C C . VAL A 1 81 ? 2.524 -11.552 -12.165 1.00 0.00 81 VAL B C 11
ATOM 17833 O O . VAL A 1 81 ? 1.413 -12.076 -12.214 1.00 0.00 81 VAL B O 11
ATOM 17846 N N . GLU A 1 82 ? 2.702 -10.232 -12.093 1.00 0.00 82 GLU B N 11
ATOM 17847 C CA . GLU A 1 82 ? 1.587 -9.306 -11.970 1.00 0.00 82 GLU B CA 11
ATOM 17848 C C . GLU A 1 82 ? 2.029 -7.920 -12.425 1.00 0.00 82 GLU B C 11
ATOM 17849 O O . GLU A 1 82 ? 3.226 -7.664 -12.514 1.00 0.00 82 GLU B O 11
ATOM 17861 N N . GLN A 1 83 ? 1.092 -7.017 -12.714 1.00 0.00 83 GLN B N 11
ATOM 17862 C CA . GLN A 1 83 ? 1.439 -5.637 -13.009 1.00 0.00 83 GLN B CA 11
ATOM 17863 C C . GLN A 1 83 ? 2.138 -5.064 -11.775 1.00 0.00 83 GLN B C 11
ATOM 17864 O O . GLN A 1 83 ? 1.669 -5.247 -10.649 1.00 0.00 83 GLN B O 11
ATOM 17878 N N . ALA A 1 84 ? 3.258 -4.374 -11.984 1.00 0.00 84 ALA B N 11
ATOM 17879 C CA . ALA A 1 84 ? 4.107 -3.939 -10.887 1.00 0.00 84 ALA B CA 11
ATOM 17880 C C . ALA A 1 84 ? 3.570 -2.701 -10.175 1.00 0.00 84 ALA B C 11
ATOM 17881 O O . ALA A 1 84 ? 2.848 -1.895 -10.766 1.00 0.00 84 ALA B O 11
ATOM 17888 N N . THR A 1 85 ? 3.939 -2.566 -8.901 1.00 0.00 85 THR B N 11
ATOM 17889 C CA . THR A 1 85 ? 3.700 -1.352 -8.134 1.00 0.00 85 THR B CA 11
ATOM 17890 C C . THR A 1 85 ? 5.016 -0.623 -7.928 1.00 0.00 85 THR B C 11
ATOM 17891 O O . THR A 1 85 ? 6.084 -1.131 -8.265 1.00 0.00 85 THR B O 11
ATOM 17902 N N . LYS A 1 86 ? 4.928 0.580 -7.366 1.00 0.00 86 LYS B N 11
ATOM 17903 C CA . LYS A 1 86 ? 6.074 1.444 -7.149 1.00 0.00 86 LYS B CA 11
ATOM 17904 C C . LYS A 1 86 ? 6.850 1.025 -5.897 1.00 0.00 86 LYS B C 11
ATOM 17905 O O . LYS A 1 86 ? 6.267 0.429 -4.991 1.00 0.00 86 LYS B O 11
ATOM 17924 N N . PRO A 1 87 ? 8.155 1.324 -5.834 1.00 0.00 87 PRO B N 11
ATOM 17925 C CA . PRO A 1 87 ? 9.022 0.907 -4.742 1.00 0.00 87 PRO B CA 11
ATOM 17926 C C . PRO A 1 87 ? 8.626 1.599 -3.439 1.00 0.00 87 PRO B C 11
ATOM 17927 O O . PRO A 1 87 ? 7.991 2.654 -3.458 1.00 0.00 87 PRO B O 11
ATOM 17938 N N . SER A 1 88 ? 8.998 1.007 -2.301 1.00 0.00 88 SER B N 11
ATOM 17939 C CA . SER A 1 88 ? 8.563 1.478 -0.993 1.00 0.00 88 SER B CA 11
ATOM 17940 C C . SER A 1 88 ? 9.525 2.489 -0.368 1.00 0.00 88 SER B C 11
ATOM 17941 O O . SER A 1 88 ? 9.208 3.064 0.669 1.00 0.00 88 SER B O 11
ATOM 17949 N N . PHE A 1 89 ? 10.688 2.711 -0.986 1.00 0.00 89 PHE B N 11
ATOM 17950 C CA . PHE A 1 89 ? 11.633 3.712 -0.504 1.00 0.00 89 PHE B CA 11
ATOM 17951 C C . PHE A 1 89 ? 11.423 5.053 -1.201 1.00 0.00 89 PHE B C 11
ATOM 17952 O O . PHE A 1 89 ? 12.282 5.933 -1.146 1.00 0.00 89 PHE B O 11
ATOM 17969 N N . GLU A 1 90 ? 10.275 5.211 -1.862 1.00 0.00 90 GLU B N 11
ATOM 17970 C CA . GLU A 1 90 ? 9.967 6.406 -2.619 1.00 0.00 90 GLU B CA 11
ATOM 17971 C C . GLU A 1 90 ? 8.507 6.810 -2.416 1.00 0.00 90 GLU B C 11
ATOM 17972 O O . GLU A 1 90 ? 7.672 5.987 -2.044 1.00 0.00 90 GLU B O 11
ATOM 17984 N N . SER A 1 91 ? 8.208 8.086 -2.662 1.00 0.00 91 SER B N 11
ATOM 17985 C CA . SER A 1 91 ? 6.888 8.660 -2.454 1.00 0.00 91 SER B CA 11
ATOM 17986 C C . SER A 1 91 ? 6.188 8.961 -3.783 1.00 0.00 91 SER B C 11
ATOM 17987 O O . SER A 1 91 ? 5.156 9.629 -3.811 1.00 0.00 91 SER B O 11
ATOM 17995 N N . GLY A 1 92 ? 6.749 8.468 -4.895 1.00 0.00 92 GLY B N 11
ATOM 17996 C CA . GLY A 1 92 ? 6.195 8.680 -6.227 1.00 0.00 92 GLY B CA 11
ATOM 17997 C C . GLY A 1 92 ? 6.466 10.088 -6.759 1.00 0.00 92 GLY B C 11
ATOM 17998 O O . GLY A 1 92 ? 6.054 10.414 -7.870 1.00 0.00 92 GLY B O 11
ATOM 18002 N N . ARG A 1 93 ? 7.157 10.921 -5.971 1.00 0.00 93 ARG B N 11
ATOM 18003 C CA . ARG A 1 93 ? 7.502 12.288 -6.351 1.00 0.00 93 ARG B CA 11
ATOM 18004 C C . ARG A 1 93 ? 8.841 12.697 -5.739 1.00 0.00 93 ARG B C 11
ATOM 18005 O O . ARG A 1 93 ? 9.533 13.557 -6.279 1.00 0.00 93 ARG B O 11
ATOM 18026 N N . ARG A 1 94 ? 9.203 12.080 -4.609 1.00 0.00 94 ARG B N 11
ATOM 18027 C CA . ARG A 1 94 ? 10.436 12.371 -3.892 1.00 0.00 94 ARG B CA 11
ATOM 18028 C C . ARG A 1 94 ? 10.914 11.130 -3.146 1.00 0.00 94 ARG B C 11
ATOM 18029 O O . ARG A 1 94 ? 10.155 10.173 -2.993 1.00 0.00 94 ARG B O 11
ATOM 18050 N N . GLY A 1 95 ? 12.166 11.146 -2.684 1.00 0.00 95 GLY B N 11
ATOM 18051 C CA . GLY A 1 95 ? 12.752 10.032 -1.951 1.00 0.00 95 GLY B CA 11
ATOM 18052 C C . GLY A 1 95 ? 14.146 10.393 -1.456 1.00 0.00 95 GLY B C 11
ATOM 18053 O O . GLY A 1 95 ? 14.252 10.765 -0.267 1.00 0.00 95 GLY B O 11
ATOM 18250 N N . MET A 1 1 ? -0.215 3.793 -1.005 1.00 0.00 1 MET B N 12
ATOM 18251 C CA . MET A 1 1 ? 0.263 3.398 -2.345 1.00 0.00 1 MET B CA 12
ATOM 18252 C C . MET A 1 1 ? -0.901 3.021 -3.251 1.00 0.00 1 MET B C 12
ATOM 18253 O O . MET A 1 1 ? -1.260 1.852 -3.366 1.00 0.00 1 MET B O 12
ATOM 18269 N N . VAL A 1 2 ? -1.497 4.024 -3.900 1.00 0.00 2 VAL B N 12
ATOM 18270 C CA . VAL A 1 2 ? -2.500 3.815 -4.936 1.00 0.00 2 VAL B CA 12
ATOM 18271 C C . VAL A 1 2 ? -1.821 3.741 -6.302 1.00 0.00 2 VAL B C 12
ATOM 18272 O O . VAL A 1 2 ? -2.450 3.695 -7.356 1.00 0.00 2 VAL B O 12
ATOM 18285 N N . GLU A 1 3 ? -0.495 3.734 -6.269 1.00 0.00 3 GLU B N 12
ATOM 18286 C CA . GLU A 1 3 ? 0.319 3.908 -7.446 1.00 0.00 3 GLU B CA 12
ATOM 18287 C C . GLU A 1 3 ? 0.426 2.654 -8.296 1.00 0.00 3 GLU B C 12
ATOM 18288 O O . GLU A 1 3 ? 0.552 1.540 -7.794 1.00 0.00 3 GLU B O 12
ATOM 18300 N N . ALA A 1 4 ? 0.372 2.879 -9.605 1.00 0.00 4 ALA B N 12
ATOM 18301 C CA . ALA A 1 4 ? 0.550 1.876 -10.634 1.00 0.00 4 ALA B CA 12
ATOM 18302 C C . ALA A 1 4 ? 1.262 2.577 -11.787 1.00 0.00 4 ALA B C 12
ATOM 18303 O O . ALA A 1 4 ? 0.691 3.444 -12.443 1.00 0.00 4 ALA B O 12
ATOM 18310 N N . ASP A 1 5 ? 2.515 2.187 -12.015 1.00 0.00 5 ASP B N 12
ATOM 18311 C CA . ASP A 1 5 ? 3.405 2.831 -12.968 1.00 0.00 5 ASP B CA 12
ATOM 18312 C C . ASP A 1 5 ? 3.103 2.437 -14.419 1.00 0.00 5 ASP B C 12
ATOM 18313 O O . ASP A 1 5 ? 3.985 1.954 -15.131 1.00 0.00 5 ASP B O 12
ATOM 18322 N N . ARG A 1 6 ? 1.850 2.652 -14.837 1.00 0.00 6 ARG B N 12
ATOM 18323 C CA . ARG A 1 6 ? 1.318 2.398 -16.174 1.00 0.00 6 ARG B CA 12
ATOM 18324 C C . ARG A 1 6 ? 1.393 0.931 -16.615 1.00 0.00 6 ARG B C 12
ATOM 18325 O O . ARG A 1 6 ? 2.252 0.178 -16.160 1.00 0.00 6 ARG B O 12
ATOM 18346 N N . PRO A 1 7 ? 0.485 0.517 -17.515 1.00 0.00 7 PRO B N 12
ATOM 18347 C CA . PRO A 1 7 ? 0.472 -0.814 -18.099 1.00 0.00 7 PRO B CA 12
ATOM 18348 C C . PRO A 1 7 ? 1.802 -1.192 -18.744 1.00 0.00 7 PRO B C 12
ATOM 18349 O O . PRO A 1 7 ? 2.540 -0.324 -19.214 1.00 0.00 7 PRO B O 12
ATOM 18360 N N . GLY A 1 8 ? 2.108 -2.491 -18.771 1.00 0.00 8 GLY B N 12
ATOM 18361 C CA . GLY A 1 8 ? 3.234 -3.009 -19.523 1.00 0.00 8 GLY B CA 12
ATOM 18362 C C . GLY A 1 8 ? 4.384 -3.362 -18.603 1.00 0.00 8 GLY B C 12
ATOM 18363 O O . GLY A 1 8 ? 5.272 -4.108 -19.007 1.00 0.00 8 GLY B O 12
ATOM 18367 N N . LYS A 1 9 ? 4.386 -2.842 -17.370 1.00 0.00 9 LYS B N 12
ATOM 18368 C CA . LYS A 1 9 ? 5.446 -3.166 -16.435 1.00 0.00 9 LYS B CA 12
ATOM 18369 C C . LYS A 1 9 ? 4.964 -4.264 -15.506 1.00 0.00 9 LYS B C 12
ATOM 18370 O O . LYS A 1 9 ? 3.886 -4.165 -14.927 1.00 0.00 9 LYS B O 12
ATOM 18389 N N . LEU A 1 10 ? 5.766 -5.315 -15.360 1.00 0.00 10 LEU B N 12
ATOM 18390 C CA . LEU A 1 10 ? 5.406 -6.462 -14.558 1.00 0.00 10 LEU B CA 12
ATOM 18391 C C . LEU A 1 10 ? 6.343 -6.573 -13.369 1.00 0.00 10 LEU B C 12
ATOM 18392 O O . LEU A 1 10 ? 7.478 -6.108 -13.418 1.00 0.00 10 LEU B O 12
ATOM 18408 N N . PHE A 1 11 ? 5.847 -7.196 -12.305 1.00 0.00 11 PHE B N 12
ATOM 18409 C CA . PHE A 1 11 ? 6.622 -7.540 -11.133 1.00 0.00 11 PHE B CA 12
ATOM 18410 C C . PHE A 1 11 ? 6.795 -9.052 -11.137 1.00 0.00 11 PHE B C 12
ATOM 18411 O O . PHE A 1 11 ? 5.815 -9.777 -11.305 1.00 0.00 11 PHE B O 12
ATOM 18428 N N . ILE A 1 12 ? 8.029 -9.521 -10.953 1.00 0.00 12 ILE B N 12
ATOM 18429 C CA . ILE A 1 12 ? 8.362 -10.930 -11.069 1.00 0.00 12 ILE B CA 12
ATOM 18430 C C . ILE A 1 12 ? 8.978 -11.415 -9.758 1.00 0.00 12 ILE B C 12
ATOM 18431 O O . ILE A 1 12 ? 10.197 -11.518 -9.649 1.00 0.00 12 ILE B O 12
ATOM 18447 N N . GLY A 1 13 ? 8.150 -11.714 -8.753 1.00 0.00 13 GLY B N 12
ATOM 18448 C CA . GLY A 1 13 ? 8.673 -12.096 -7.445 1.00 0.00 13 GLY B CA 12
ATOM 18449 C C . GLY A 1 13 ? 8.792 -13.606 -7.282 1.00 0.00 13 GLY B C 12
ATOM 18450 O O . GLY A 1 13 ? 7.946 -14.344 -7.771 1.00 0.00 13 GLY B O 12
ATOM 18454 N N . GLY A 1 14 ? 9.838 -14.071 -6.594 1.00 0.00 14 GLY B N 12
ATOM 18455 C CA . GLY A 1 14 ? 9.997 -15.472 -6.230 1.00 0.00 14 GLY B CA 12
ATOM 18456 C C . GLY A 1 14 ? 11.012 -16.180 -7.123 1.00 0.00 14 GLY B C 12
ATOM 18457 O O . GLY A 1 14 ? 11.143 -17.402 -7.081 1.00 0.00 14 GLY B O 12
ATOM 18461 N N . LEU A 1 15 ? 11.733 -15.409 -7.940 1.00 0.00 15 LEU B N 12
ATOM 18462 C CA . LEU A 1 15 ? 12.683 -15.941 -8.900 1.00 0.00 15 LEU B CA 12
ATOM 18463 C C . LEU A 1 15 ? 13.861 -16.618 -8.210 1.00 0.00 15 LEU B C 12
ATOM 18464 O O . LEU A 1 15 ? 14.082 -16.442 -7.012 1.00 0.00 15 LEU B O 12
ATOM 18480 N N . ASN A 1 16 ? 14.620 -17.399 -8.980 1.00 0.00 16 ASN B N 12
ATOM 18481 C CA . ASN A 1 16 ? 15.797 -18.085 -8.498 1.00 0.00 16 ASN B CA 12
ATOM 18482 C C . ASN A 1 16 ? 16.983 -17.125 -8.390 1.00 0.00 16 ASN B C 12
ATOM 18483 O O . ASN A 1 16 ? 17.022 -16.091 -9.058 1.00 0.00 16 ASN B O 12
ATOM 18494 N N . THR A 1 17 ? 17.963 -17.466 -7.548 1.00 0.00 17 THR B N 12
ATOM 18495 C CA . THR A 1 17 ? 19.190 -16.695 -7.380 1.00 0.00 17 THR B CA 12
ATOM 18496 C C . THR A 1 17 ? 20.091 -16.865 -8.596 1.00 0.00 17 THR B C 12
ATOM 18497 O O . THR A 1 17 ? 21.108 -16.186 -8.728 1.00 0.00 17 THR B O 12
ATOM 18508 N N . GLU A 1 18 ? 19.702 -17.787 -9.480 1.00 0.00 18 GLU B N 12
ATOM 18509 C CA . GLU A 1 18 ? 20.468 -18.186 -10.643 1.00 0.00 18 GLU B CA 12
ATOM 18510 C C . GLU A 1 18 ? 19.952 -17.475 -11.892 1.00 0.00 18 GLU B C 12
ATOM 18511 O O . GLU A 1 18 ? 20.582 -17.527 -12.947 1.00 0.00 18 GLU B O 12
ATOM 18523 N N . THR A 1 19 ? 18.800 -16.811 -11.765 1.00 0.00 19 THR B N 12
ATOM 18524 C CA . THR A 1 19 ? 18.185 -16.084 -12.858 1.00 0.00 19 THR B CA 12
ATOM 18525 C C . THR A 1 19 ? 18.807 -14.700 -12.965 1.00 0.00 19 THR B C 12
ATOM 18526 O O . THR A 1 19 ? 19.139 -14.085 -11.951 1.00 0.00 19 THR B O 12
ATOM 18537 N N . ASN A 1 20 ? 18.963 -14.209 -14.195 1.00 0.00 20 ASN B N 12
ATOM 18538 C CA . ASN A 1 20 ? 19.430 -12.856 -14.436 1.00 0.00 20 ASN B CA 12
ATOM 18539 C C . ASN A 1 20 ? 18.576 -12.225 -15.527 1.00 0.00 20 ASN B C 12
ATOM 18540 O O . ASN A 1 20 ? 17.547 -12.769 -15.913 1.00 0.00 20 ASN B O 12
ATOM 18551 N N . GLU A 1 21 ? 19.019 -11.071 -16.020 1.00 0.00 21 GLU B N 12
ATOM 18552 C CA . GLU A 1 21 ? 18.255 -10.282 -16.971 1.00 0.00 21 GLU B CA 12
ATOM 18553 C C . GLU A 1 21 ? 18.170 -10.991 -18.317 1.00 0.00 21 GLU B C 12
ATOM 18554 O O . GLU A 1 21 ? 17.162 -10.874 -19.009 1.00 0.00 21 GLU B O 12
ATOM 18566 N N . LYS A 1 22 ? 19.218 -11.731 -18.692 1.00 0.00 22 LYS B N 12
ATOM 18567 C CA . LYS A 1 22 ? 19.252 -12.412 -19.975 1.00 0.00 22 LYS B CA 12
ATOM 18568 C C . LYS A 1 22 ? 18.162 -13.479 -20.029 1.00 0.00 22 LYS B C 12
ATOM 18569 O O . LYS A 1 22 ? 17.590 -13.737 -21.087 1.00 0.00 22 LYS B O 12
ATOM 18588 N N . ALA A 1 23 ? 17.857 -14.106 -18.892 1.00 0.00 23 ALA B N 12
ATOM 18589 C CA . ALA A 1 23 ? 16.911 -15.206 -18.864 1.00 0.00 23 ALA B CA 12
ATOM 18590 C C . ALA A 1 23 ? 15.502 -14.639 -18.715 1.00 0.00 23 ALA B C 12
ATOM 18591 O O . ALA A 1 23 ? 14.518 -15.297 -19.037 1.00 0.00 23 ALA B O 12
ATOM 18598 N N . LEU A 1 24 ? 15.421 -13.404 -18.218 1.00 0.00 24 LEU B N 12
ATOM 18599 C CA . LEU A 1 24 ? 14.191 -12.706 -17.922 1.00 0.00 24 LEU B CA 12
ATOM 18600 C C . LEU A 1 24 ? 13.697 -11.997 -19.175 1.00 0.00 24 LEU B C 12
ATOM 18601 O O . LEU A 1 24 ? 12.502 -11.765 -19.338 1.00 0.00 24 LEU B O 12
ATOM 18617 N N . GLU A 1 25 ? 14.621 -11.653 -20.070 1.00 0.00 25 GLU B N 12
ATOM 18618 C CA . GLU A 1 25 ? 14.247 -11.128 -21.372 1.00 0.00 25 GLU B CA 12
ATOM 18619 C C . GLU A 1 25 ? 13.899 -12.269 -22.316 1.00 0.00 25 GLU B C 12
ATOM 18620 O O . GLU A 1 25 ? 13.097 -12.119 -23.233 1.00 0.00 25 GLU B O 12
ATOM 18632 N N . ALA A 1 26 ? 14.524 -13.420 -22.073 1.00 0.00 26 ALA B N 12
ATOM 18633 C CA . ALA A 1 26 ? 14.397 -14.596 -22.915 1.00 0.00 26 ALA B CA 12
ATOM 18634 C C . ALA A 1 26 ? 13.126 -15.375 -22.605 1.00 0.00 26 ALA B C 12
ATOM 18635 O O . ALA A 1 26 ? 12.664 -16.165 -23.430 1.00 0.00 26 ALA B O 12
ATOM 18642 N N . VAL A 1 27 ? 12.561 -15.156 -21.416 1.00 0.00 27 VAL B N 12
ATOM 18643 C CA . VAL A 1 27 ? 11.407 -15.902 -20.950 1.00 0.00 27 VAL B CA 12
ATOM 18644 C C . VAL A 1 27 ? 10.130 -15.079 -21.012 1.00 0.00 27 VAL B C 12
ATOM 18645 O O . VAL A 1 27 ? 9.061 -15.602 -21.313 1.00 0.00 27 VAL B O 12
ATOM 18658 N N . PHE A 1 28 ? 10.239 -13.781 -20.727 1.00 0.00 28 PHE B N 12
ATOM 18659 C CA . PHE A 1 28 ? 9.106 -12.882 -20.868 1.00 0.00 28 PHE B CA 12
ATOM 18660 C C . PHE A 1 28 ? 9.038 -12.309 -22.279 1.00 0.00 28 PHE B C 12
ATOM 18661 O O . PHE A 1 28 ? 8.034 -11.708 -22.653 1.00 0.00 28 PHE B O 12
ATOM 18678 N N . GLY A 1 29 ? 10.100 -12.491 -23.072 1.00 0.00 29 GLY B N 12
ATOM 18679 C CA . GLY A 1 29 ? 10.095 -12.053 -24.461 1.00 0.00 29 GLY B CA 12
ATOM 18680 C C . GLY A 1 29 ? 9.260 -13.009 -25.309 1.00 0.00 29 GLY B C 12
ATOM 18681 O O . GLY A 1 29 ? 9.058 -12.781 -26.501 1.00 0.00 29 GLY B O 12
ATOM 18685 N N . LYS A 1 30 ? 8.772 -14.087 -24.684 1.00 0.00 30 LYS B N 12
ATOM 18686 C CA . LYS A 1 30 ? 7.972 -15.112 -25.326 1.00 0.00 30 LYS B CA 12
ATOM 18687 C C . LYS A 1 30 ? 6.517 -14.679 -25.431 1.00 0.00 30 LYS B C 12
ATOM 18688 O O . LYS A 1 30 ? 5.729 -15.293 -26.148 1.00 0.00 30 LYS B O 12
ATOM 18707 N N . TYR A 1 31 ? 6.176 -13.612 -24.709 1.00 0.00 31 TYR B N 12
ATOM 18708 C CA . TYR A 1 31 ? 4.820 -13.090 -24.656 1.00 0.00 31 TYR B CA 12
ATOM 18709 C C . TYR A 1 31 ? 4.687 -11.748 -25.379 1.00 0.00 31 TYR B C 12
ATOM 18710 O O . TYR A 1 31 ? 3.579 -11.369 -25.754 1.00 0.00 31 TYR B O 12
ATOM 18728 N N . GLY A 1 32 ? 5.795 -11.030 -25.579 1.00 0.00 32 GLY B N 12
ATOM 18729 C CA . GLY A 1 32 ? 5.765 -9.738 -26.241 1.00 0.00 32 GLY B CA 12
ATOM 18730 C C . GLY A 1 32 ? 7.136 -9.116 -26.383 1.00 0.00 32 GLY B C 12
ATOM 18731 O O . GLY A 1 32 ? 8.093 -9.532 -25.732 1.00 0.00 32 GLY B O 12
ATOM 18735 N N . ARG A 1 33 ? 7.219 -8.104 -27.248 1.00 0.00 33 ARG B N 12
ATOM 18736 C CA . ARG A 1 33 ? 8.431 -7.350 -27.439 1.00 0.00 33 ARG B CA 12
ATOM 18737 C C . ARG A 1 33 ? 8.739 -6.579 -26.167 1.00 0.00 33 ARG B C 12
ATOM 18738 O O . ARG A 1 33 ? 7.971 -5.722 -25.734 1.00 0.00 33 ARG B O 12
ATOM 18759 N N . ILE A 1 34 ? 9.880 -6.905 -25.580 1.00 0.00 34 ILE B N 12
ATOM 18760 C CA . ILE A 1 34 ? 10.376 -6.235 -24.389 1.00 0.00 34 ILE B CA 12
ATOM 18761 C C . ILE A 1 34 ? 11.016 -4.908 -24.768 1.00 0.00 34 ILE B C 12
ATOM 18762 O O . ILE A 1 34 ? 11.663 -4.798 -25.811 1.00 0.00 34 ILE B O 12
ATOM 18778 N N . VAL A 1 35 ? 10.826 -3.901 -23.913 1.00 0.00 35 VAL B N 12
ATOM 18779 C CA . VAL A 1 35 ? 11.417 -2.580 -24.093 1.00 0.00 35 VAL B CA 12
ATOM 18780 C C . VAL A 1 35 ? 12.408 -2.296 -22.967 1.00 0.00 35 VAL B C 12
ATOM 18781 O O . VAL A 1 35 ? 13.293 -1.456 -23.123 1.00 0.00 35 VAL B O 12
ATOM 18794 N N . GLU A 1 36 ? 12.266 -2.994 -21.837 1.00 0.00 36 GLU B N 12
ATOM 18795 C CA . GLU A 1 36 ? 13.173 -2.879 -20.702 1.00 0.00 36 GLU B CA 12
ATOM 18796 C C . GLU A 1 36 ? 13.017 -4.092 -19.790 1.00 0.00 36 GLU B C 12
ATOM 18797 O O . GLU A 1 36 ? 11.938 -4.672 -19.715 1.00 0.00 36 GLU B O 12
ATOM 18809 N N . VAL A 1 37 ? 14.088 -4.481 -19.094 1.00 0.00 37 VAL B N 12
ATOM 18810 C CA . VAL A 1 37 ? 14.019 -5.514 -18.069 1.00 0.00 37 VAL B CA 12
ATOM 18811 C C . VAL A 1 37 ? 14.842 -5.103 -16.858 1.00 0.00 37 VAL B C 12
ATOM 18812 O O . VAL A 1 37 ? 15.876 -4.453 -16.984 1.00 0.00 37 VAL B O 12
ATOM 18825 N N . LEU A 1 38 ? 14.352 -5.502 -15.686 1.00 0.00 38 LEU B N 12
ATOM 18826 C CA . LEU A 1 38 ? 15.042 -5.323 -14.417 1.00 0.00 38 LEU B CA 12
ATOM 18827 C C . LEU A 1 38 ? 15.269 -6.689 -13.800 1.00 0.00 38 LEU B C 12
ATOM 18828 O O . LEU A 1 38 ? 14.531 -7.633 -14.068 1.00 0.00 38 LEU B O 12
ATOM 18844 N N . LEU A 1 39 ? 16.296 -6.781 -12.962 1.00 0.00 39 LEU B N 12
ATOM 18845 C CA . LEU A 1 39 ? 16.521 -7.944 -12.138 1.00 0.00 39 LEU B CA 12
ATOM 18846 C C . LEU A 1 39 ? 17.227 -7.429 -10.901 1.00 0.00 39 LEU B C 12
ATOM 18847 O O . LEU A 1 39 ? 18.316 -6.860 -10.996 1.00 0.00 39 LEU B O 12
ATOM 18863 N N . MET A 1 40 ? 16.614 -7.619 -9.736 1.00 0.00 40 MET B N 12
ATOM 18864 C CA . MET A 1 40 ? 17.103 -6.975 -8.535 1.00 0.00 40 MET B CA 12
ATOM 18865 C C . MET A 1 40 ? 18.069 -7.898 -7.818 1.00 0.00 40 MET B C 12
ATOM 18866 O O . MET A 1 40 ? 17.841 -9.107 -7.781 1.00 0.00 40 MET B O 12
ATOM 18880 N N . LYS A 1 41 ? 19.145 -7.348 -7.244 1.00 0.00 41 LYS B N 12
ATOM 18881 C CA . LYS A 1 41 ? 20.082 -8.173 -6.507 1.00 0.00 41 LYS B CA 12
ATOM 18882 C C . LYS A 1 41 ? 20.551 -7.528 -5.210 1.00 0.00 41 LYS B C 12
ATOM 18883 O O . LYS A 1 41 ? 20.488 -6.311 -5.044 1.00 0.00 41 LYS B O 12
ATOM 18902 N N . ASP A 1 42 ? 21.022 -8.377 -4.297 1.00 0.00 42 ASP B N 12
ATOM 18903 C CA . ASP A 1 42 ? 21.566 -7.974 -3.015 1.00 0.00 42 ASP B CA 12
ATOM 18904 C C . ASP A 1 42 ? 22.753 -7.031 -3.218 1.00 0.00 42 ASP B C 12
ATOM 18905 O O . ASP A 1 42 ? 23.487 -7.157 -4.197 1.00 0.00 42 ASP B O 12
ATOM 18914 N N . ARG A 1 43 ? 22.948 -6.084 -2.295 1.00 0.00 43 ARG B N 12
ATOM 18915 C CA . ARG A 1 43 ? 23.986 -5.066 -2.423 1.00 0.00 43 ARG B CA 12
ATOM 18916 C C . ARG A 1 43 ? 25.332 -5.549 -1.882 1.00 0.00 43 ARG B C 12
ATOM 18917 O O . ARG A 1 43 ? 26.343 -4.881 -2.075 1.00 0.00 43 ARG B O 12
ATOM 18938 N N . GLU A 1 44 ? 25.355 -6.701 -1.207 1.00 0.00 44 GLU B N 12
ATOM 18939 C CA . GLU A 1 44 ? 26.567 -7.225 -0.589 1.00 0.00 44 GLU B CA 12
ATOM 18940 C C . GLU A 1 44 ? 26.933 -8.619 -1.099 1.00 0.00 44 GLU B C 12
ATOM 18941 O O . GLU A 1 44 ? 28.044 -9.083 -0.844 1.00 0.00 44 GLU B O 12
ATOM 18953 N N . THR A 1 45 ? 26.023 -9.291 -1.810 1.00 0.00 45 THR B N 12
ATOM 18954 C CA . THR A 1 45 ? 26.306 -10.611 -2.364 1.00 0.00 45 THR B CA 12
ATOM 18955 C C . THR A 1 45 ? 26.081 -10.640 -3.867 1.00 0.00 45 THR B C 12
ATOM 18956 O O . THR A 1 45 ? 26.528 -11.567 -4.543 1.00 0.00 45 THR B O 12
ATOM 18967 N N . ASN A 1 46 ? 25.392 -9.618 -4.387 1.00 0.00 46 ASN B N 12
ATOM 18968 C CA . ASN A 1 46 ? 25.182 -9.455 -5.816 1.00 0.00 46 ASN B CA 12
ATOM 18969 C C . ASN A 1 46 ? 24.507 -10.672 -6.463 1.00 0.00 46 ASN B C 12
ATOM 18970 O O . ASN A 1 46 ? 24.608 -10.867 -7.673 1.00 0.00 46 ASN B O 12
ATOM 18981 N N . LYS A 1 47 ? 23.824 -11.489 -5.649 1.00 0.00 47 LYS B N 12
ATOM 18982 C CA . LYS A 1 47 ? 23.088 -12.668 -6.094 1.00 0.00 47 LYS B CA 12
ATOM 18983 C C . LYS A 1 47 ? 21.825 -12.246 -6.831 1.00 0.00 47 LYS B C 12
ATOM 18984 O O . LYS A 1 47 ? 21.868 -11.832 -7.988 1.00 0.00 47 LYS B O 12
ATOM 19003 N N . SER A 1 48 ? 20.697 -12.360 -6.137 1.00 0.00 48 SER B N 12
ATOM 19004 C CA . SER A 1 48 ? 19.406 -11.862 -6.575 1.00 0.00 48 SER B CA 12
ATOM 19005 C C . SER A 1 48 ? 18.562 -11.563 -5.339 1.00 0.00 48 SER B C 12
ATOM 19006 O O . SER A 1 48 ? 18.671 -12.268 -4.336 1.00 0.00 48 SER B O 12
ATOM 19014 N N . ARG A 1 49 ? 17.723 -10.526 -5.406 1.00 0.00 49 ARG B N 12
ATOM 19015 C CA . ARG A 1 49 ? 16.770 -10.232 -4.345 1.00 0.00 49 ARG B CA 12
ATOM 19016 C C . ARG A 1 49 ? 15.637 -11.251 -4.411 1.00 0.00 49 ARG B C 12
ATOM 19017 O O . ARG A 1 49 ? 14.810 -11.325 -3.504 1.00 0.00 49 ARG B O 12
ATOM 19038 N N . GLY A 1 50 ? 15.611 -12.033 -5.497 1.00 0.00 50 GLY B N 12
ATOM 19039 C CA . GLY A 1 50 ? 14.576 -13.023 -5.736 1.00 0.00 50 GLY B CA 12
ATOM 19040 C C . GLY A 1 50 ? 13.350 -12.404 -6.400 1.00 0.00 50 GLY B C 12
ATOM 19041 O O . GLY A 1 50 ? 12.369 -13.105 -6.623 1.00 0.00 50 GLY B O 12
ATOM 19045 N N . PHE A 1 51 ? 13.380 -11.106 -6.725 1.00 0.00 51 PHE B N 12
ATOM 19046 C CA . PHE A 1 51 ? 12.301 -10.487 -7.484 1.00 0.00 51 PHE B CA 12
ATOM 19047 C C . PHE A 1 51 ? 12.877 -9.593 -8.580 1.00 0.00 51 PHE B C 12
ATOM 19048 O O . PHE A 1 51 ? 14.044 -9.204 -8.528 1.00 0.00 51 PHE B O 12
ATOM 19065 N N . ALA A 1 52 ? 12.054 -9.269 -9.578 1.00 0.00 52 ALA B N 12
ATOM 19066 C CA . ALA A 1 52 ? 12.489 -8.518 -10.745 1.00 0.00 52 ALA B CA 12
ATOM 19067 C C . ALA A 1 52 ? 11.326 -7.760 -11.377 1.00 0.00 52 ALA B C 12
ATOM 19068 O O . ALA A 1 52 ? 10.207 -7.800 -10.867 1.00 0.00 52 ALA B O 12
ATOM 19075 N N . PHE A 1 53 ? 11.591 -7.069 -12.490 1.00 0.00 53 PHE B N 12
ATOM 19076 C CA . PHE A 1 53 ? 10.573 -6.336 -13.231 1.00 0.00 53 PHE B CA 12
ATOM 19077 C C . PHE A 1 53 ? 10.845 -6.457 -14.731 1.00 0.00 53 PHE B C 12
ATOM 19078 O O . PHE A 1 53 ? 11.948 -6.805 -15.143 1.00 0.00 53 PHE B O 12
ATOM 19095 N N . VAL A 1 54 ? 9.838 -6.167 -15.557 1.00 0.00 54 VAL B N 12
ATOM 19096 C CA . VAL A 1 54 ? 9.989 -6.177 -17.008 1.00 0.00 54 VAL B CA 12
ATOM 19097 C C . VAL A 1 54 ? 8.969 -5.246 -17.637 1.00 0.00 54 VAL B C 12
ATOM 19098 O O . VAL A 1 54 ? 7.835 -5.170 -17.171 1.00 0.00 54 VAL B O 12
ATOM 19111 N N . THR A 1 55 ? 9.370 -4.542 -18.694 1.00 0.00 55 THR B N 12
ATOM 19112 C CA . THR A 1 55 ? 8.470 -3.664 -19.429 1.00 0.00 55 THR B CA 12
ATOM 19113 C C . THR A 1 55 ? 8.241 -4.206 -20.831 1.00 0.00 55 THR B C 12
ATOM 19114 O O . THR A 1 55 ? 9.189 -4.422 -21.585 1.00 0.00 55 THR B O 12
ATOM 19125 N N . PHE A 1 56 ? 6.970 -4.416 -21.166 1.00 0.00 56 PHE B N 12
ATOM 19126 C CA . PHE A 1 56 ? 6.539 -4.832 -22.487 1.00 0.00 56 PHE B CA 12
ATOM 19127 C C . PHE A 1 56 ? 6.138 -3.627 -23.326 1.00 0.00 56 PHE B C 12
ATOM 19128 O O . PHE A 1 56 ? 5.784 -2.578 -22.790 1.00 0.00 56 PHE B O 12
ATOM 19145 N N . GLU A 1 57 ? 6.192 -3.777 -24.651 1.00 0.00 57 GLU B N 12
ATOM 19146 C CA . GLU A 1 57 ? 5.750 -2.730 -25.559 1.00 0.00 57 GLU B CA 12
ATOM 19147 C C . GLU A 1 57 ? 4.231 -2.735 -25.680 1.00 0.00 57 GLU B C 12
ATOM 19148 O O . GLU A 1 57 ? 3.647 -1.721 -26.063 1.00 0.00 57 GLU B O 12
ATOM 19160 N N . SER A 1 58 ? 3.580 -3.859 -25.357 1.00 0.00 58 SER B N 12
ATOM 19161 C CA . SER A 1 58 ? 2.130 -3.909 -25.348 1.00 0.00 58 SER B CA 12
ATOM 19162 C C . SER A 1 58 ? 1.643 -4.184 -23.933 1.00 0.00 58 SER B C 12
ATOM 19163 O O . SER A 1 58 ? 2.213 -5.023 -23.236 1.00 0.00 58 SER B O 12
ATOM 19171 N N . PRO A 1 59 ? 0.587 -3.493 -23.495 1.00 0.00 59 PRO B N 12
ATOM 19172 C CA . PRO A 1 59 ? 0.043 -3.642 -22.163 1.00 0.00 59 PRO B CA 12
ATOM 19173 C C . PRO A 1 59 ? -0.777 -4.921 -22.060 1.00 0.00 59 PRO B C 12
ATOM 19174 O O . PRO A 1 59 ? -1.311 -5.201 -20.993 1.00 0.00 59 PRO B O 12
ATOM 19185 N N . ALA A 1 60 ? -0.880 -5.688 -23.152 1.00 0.00 60 ALA B N 12
ATOM 19186 C CA . ALA A 1 60 ? -1.618 -6.937 -23.159 1.00 0.00 60 ALA B CA 12
ATOM 19187 C C . ALA A 1 60 ? -0.703 -8.117 -23.476 1.00 0.00 60 ALA B C 12
ATOM 19188 O O . ALA A 1 60 ? -1.081 -9.264 -23.247 1.00 0.00 60 ALA B O 12
ATOM 19195 N N . ASP A 1 61 ? 0.497 -7.854 -23.999 1.00 0.00 61 ASP B N 12
ATOM 19196 C CA . ASP A 1 61 ? 1.501 -8.896 -24.111 1.00 0.00 61 ASP B CA 12
ATOM 19197 C C . ASP A 1 61 ? 2.018 -9.197 -22.707 1.00 0.00 61 ASP B C 12
ATOM 19198 O O . ASP A 1 61 ? 2.452 -10.311 -22.418 1.00 0.00 61 ASP B O 12
ATOM 19207 N N . ALA A 1 62 ? 1.961 -8.188 -21.831 1.00 0.00 62 ALA B N 12
ATOM 19208 C CA . ALA A 1 62 ? 2.329 -8.340 -20.439 1.00 0.00 62 ALA B CA 12
ATOM 19209 C C . ALA A 1 62 ? 1.224 -9.057 -19.671 1.00 0.00 62 ALA B C 12
ATOM 19210 O O . ALA A 1 62 ? 1.499 -9.724 -18.678 1.00 0.00 62 ALA B O 12
ATOM 19217 N N . LYS A 1 63 ? -0.027 -8.929 -20.126 1.00 0.00 63 LYS B N 12
ATOM 19218 C CA . LYS A 1 63 ? -1.143 -9.639 -19.519 1.00 0.00 63 LYS B CA 12
ATOM 19219 C C . LYS A 1 63 ? -1.079 -11.103 -19.922 1.00 0.00 63 LYS B C 12
ATOM 19220 O O . LYS A 1 63 ? -1.392 -11.982 -19.128 1.00 0.00 63 LYS B O 12
ATOM 19239 N N . ASP A 1 64 ? -0.664 -11.368 -21.158 1.00 0.00 64 ASP B N 12
ATOM 19240 C CA . ASP A 1 64 ? -0.576 -12.726 -21.662 1.00 0.00 64 ASP B CA 12
ATOM 19241 C C . ASP A 1 64 ? 0.546 -13.475 -20.961 1.00 0.00 64 ASP B C 12
ATOM 19242 O O . ASP A 1 64 ? 0.506 -14.695 -20.859 1.00 0.00 64 ASP B O 12
ATOM 19251 N N . ALA A 1 65 ? 1.544 -12.734 -20.478 1.00 0.00 65 ALA B N 12
ATOM 19252 C CA . ALA A 1 65 ? 2.585 -13.305 -19.642 1.00 0.00 65 ALA B CA 12
ATOM 19253 C C . ALA A 1 65 ? 2.082 -13.417 -18.205 1.00 0.00 65 ALA B C 12
ATOM 19254 O O . ALA A 1 65 ? 2.246 -14.452 -17.565 1.00 0.00 65 ALA B O 12
ATOM 19261 N N . ALA A 1 66 ? 1.462 -12.354 -17.692 1.00 0.00 66 ALA B N 12
ATOM 19262 C CA . ALA A 1 66 ? 1.059 -12.299 -16.298 1.00 0.00 66 ALA B CA 12
ATOM 19263 C C . ALA A 1 66 ? -0.091 -13.262 -15.996 1.00 0.00 66 ALA B C 12
ATOM 19264 O O . ALA A 1 66 ? -0.352 -13.556 -14.828 1.00 0.00 66 ALA B O 12
ATOM 19271 N N . ARG A 1 67 ? -0.783 -13.758 -17.024 1.00 0.00 67 ARG B N 12
ATOM 19272 C CA . ARG A 1 67 ? -1.794 -14.797 -16.877 1.00 0.00 67 ARG B CA 12
ATOM 19273 C C . ARG A 1 67 ? -1.252 -16.191 -17.181 1.00 0.00 67 ARG B C 12
ATOM 19274 O O . ARG A 1 67 ? -2.029 -17.143 -17.234 1.00 0.00 67 ARG B O 12
ATOM 19295 N N . ASP A 1 68 ? 0.061 -16.344 -17.382 1.00 0.00 68 ASP B N 12
ATOM 19296 C CA . ASP A 1 68 ? 0.631 -17.605 -17.806 1.00 0.00 68 ASP B CA 12
ATOM 19297 C C . ASP A 1 68 ? 1.754 -17.988 -16.869 1.00 0.00 68 ASP B C 12
ATOM 19298 O O . ASP A 1 68 ? 1.768 -19.065 -16.278 1.00 0.00 68 ASP B O 12
ATOM 19307 N N . MET A 1 69 ? 2.696 -17.057 -16.758 1.00 0.00 69 MET B N 12
ATOM 19308 C CA . MET A 1 69 ? 3.903 -17.169 -15.979 1.00 0.00 69 MET B CA 12
ATOM 19309 C C . MET A 1 69 ? 3.630 -17.010 -14.486 1.00 0.00 69 MET B C 12
ATOM 19310 O O . MET A 1 69 ? 4.474 -17.358 -13.665 1.00 0.00 69 MET B O 12
ATOM 19324 N N . ASN A 1 70 ? 2.460 -16.487 -14.117 1.00 0.00 70 ASN B N 12
ATOM 19325 C CA . ASN A 1 70 ? 2.120 -16.302 -12.719 1.00 0.00 70 ASN B CA 12
ATOM 19326 C C . ASN A 1 70 ? 1.797 -17.655 -12.086 1.00 0.00 70 ASN B C 12
ATOM 19327 O O . ASN A 1 70 ? 0.926 -18.379 -12.566 1.00 0.00 70 ASN B O 12
ATOM 19338 N N . GLY A 1 71 ? 2.508 -17.990 -11.008 1.00 0.00 71 GLY B N 12
ATOM 19339 C CA . GLY A 1 71 ? 2.301 -19.223 -10.262 1.00 0.00 71 GLY B CA 12
ATOM 19340 C C . GLY A 1 71 ? 3.172 -20.358 -10.797 1.00 0.00 71 GLY B C 12
ATOM 19341 O O . GLY A 1 71 ? 3.218 -21.430 -10.197 1.00 0.00 71 GLY B O 12
ATOM 19345 N N . LYS A 1 72 ? 3.863 -20.126 -11.918 1.00 0.00 72 LYS B N 12
ATOM 19346 C CA . LYS A 1 72 ? 4.819 -21.040 -12.493 1.00 0.00 72 LYS B CA 12
ATOM 19347 C C . LYS A 1 72 ? 6.158 -20.870 -11.799 1.00 0.00 72 LYS B C 12
ATOM 19348 O O . LYS A 1 72 ? 6.223 -20.456 -10.646 1.00 0.00 72 LYS B O 12
ATOM 19367 N N . SER A 1 73 ? 7.226 -21.195 -12.517 1.00 0.00 73 SER B N 12
ATOM 19368 C CA . SER A 1 73 ? 8.574 -21.192 -11.989 1.00 0.00 73 SER B CA 12
ATOM 19369 C C . SER A 1 73 ? 9.580 -20.640 -12.978 1.00 0.00 73 SER B C 12
ATOM 19370 O O . SER A 1 73 ? 9.343 -20.614 -14.186 1.00 0.00 73 SER B O 12
ATOM 19378 N N . LEU A 1 74 ? 10.712 -20.201 -12.431 1.00 0.00 74 LEU B N 12
ATOM 19379 C CA . LEU A 1 74 ? 11.820 -19.695 -13.209 1.00 0.00 74 LEU B CA 12
ATOM 19380 C C . LEU A 1 74 ? 13.082 -20.352 -12.698 1.00 0.00 74 LEU B C 12
ATOM 19381 O O . LEU A 1 74 ? 13.361 -20.299 -11.502 1.00 0.00 74 LEU B O 12
ATOM 19397 N N . ASP A 1 75 ? 13.835 -20.959 -13.612 1.00 0.00 75 ASP B N 12
ATOM 19398 C CA . ASP A 1 75 ? 15.070 -21.663 -13.313 1.00 0.00 75 ASP B CA 12
ATOM 19399 C C . ASP A 1 75 ? 14.897 -22.851 -12.374 1.00 0.00 75 ASP B C 12
ATOM 19400 O O . ASP A 1 75 ? 15.718 -23.768 -12.370 1.00 0.00 75 ASP B O 12
ATOM 19409 N N . GLY A 1 76 ? 13.833 -22.845 -11.578 1.00 0.00 76 GLY B N 12
ATOM 19410 C CA . GLY A 1 76 ? 13.573 -23.910 -10.644 1.00 0.00 76 GLY B CA 12
ATOM 19411 C C . GLY A 1 76 ? 12.766 -23.445 -9.431 1.00 0.00 76 GLY B C 12
ATOM 19412 O O . GLY A 1 76 ? 12.374 -24.272 -8.612 1.00 0.00 76 GLY B O 12
ATOM 19416 N N . LYS A 1 77 ? 12.519 -22.134 -9.304 1.00 0.00 77 LYS B N 12
ATOM 19417 C CA . LYS A 1 77 ? 11.856 -21.557 -8.143 1.00 0.00 77 LYS B CA 12
ATOM 19418 C C . LYS A 1 77 ? 10.542 -20.909 -8.558 1.00 0.00 77 LYS B C 12
ATOM 19419 O O . LYS A 1 77 ? 10.491 -20.191 -9.554 1.00 0.00 77 LYS B O 12
ATOM 19438 N N . ALA A 1 78 ? 9.480 -21.168 -7.793 1.00 0.00 78 ALA B N 12
ATOM 19439 C CA . ALA A 1 78 ? 8.145 -20.713 -8.144 1.00 0.00 78 ALA B CA 12
ATOM 19440 C C . ALA A 1 78 ? 8.010 -19.200 -7.985 1.00 0.00 78 ALA B C 12
ATOM 19441 O O . ALA A 1 78 ? 8.517 -18.629 -7.020 1.00 0.00 78 ALA B O 12
ATOM 19448 N N . ILE A 1 79 ? 7.324 -18.555 -8.935 1.00 0.00 79 ILE B N 12
ATOM 19449 C CA . ILE A 1 79 ? 7.215 -17.103 -8.982 1.00 0.00 79 ILE B CA 12
ATOM 19450 C C . ILE A 1 79 ? 5.783 -16.579 -8.997 1.00 0.00 79 ILE B C 12
ATOM 19451 O O . ILE A 1 79 ? 4.810 -17.327 -9.074 1.00 0.00 79 ILE B O 12
ATOM 19467 N N . LYS A 1 80 ? 5.693 -15.249 -8.924 1.00 0.00 80 LYS B N 12
ATOM 19468 C CA . LYS A 1 80 ? 4.486 -14.461 -9.076 1.00 0.00 80 LYS B CA 12
ATOM 19469 C C . LYS A 1 80 ? 4.699 -13.505 -10.240 1.00 0.00 80 LYS B C 12
ATOM 19470 O O . LYS A 1 80 ? 5.810 -13.011 -10.421 1.00 0.00 80 LYS B O 12
ATOM 19489 N N . VAL A 1 81 ? 3.650 -13.234 -11.021 1.00 0.00 81 VAL B N 12
ATOM 19490 C CA . VAL A 1 81 ? 3.720 -12.230 -12.074 1.00 0.00 81 VAL B CA 12
ATOM 19491 C C . VAL A 1 81 ? 2.458 -11.381 -12.035 1.00 0.00 81 VAL B C 12
ATOM 19492 O O . VAL A 1 81 ? 1.351 -11.915 -12.008 1.00 0.00 81 VAL B O 12
ATOM 19505 N N . GLU A 1 82 ? 2.633 -10.061 -12.035 1.00 0.00 82 GLU B N 12
ATOM 19506 C CA . GLU A 1 82 ? 1.525 -9.123 -11.913 1.00 0.00 82 GLU B CA 12
ATOM 19507 C C . GLU A 1 82 ? 1.976 -7.753 -12.414 1.00 0.00 82 GLU B C 12
ATOM 19508 O O . GLU A 1 82 ? 3.175 -7.525 -12.544 1.00 0.00 82 GLU B O 12
ATOM 19520 N N . GLN A 1 83 ? 1.047 -6.836 -12.699 1.00 0.00 83 GLN B N 12
ATOM 19521 C CA . GLN A 1 83 ? 1.414 -5.473 -13.040 1.00 0.00 83 GLN B CA 12
ATOM 19522 C C . GLN A 1 83 ? 2.146 -4.868 -11.845 1.00 0.00 83 GLN B C 12
ATOM 19523 O O . GLN A 1 83 ? 1.742 -5.051 -10.697 1.00 0.00 83 GLN B O 12
ATOM 19537 N N . ALA A 1 84 ? 3.233 -4.147 -12.115 1.00 0.00 84 ALA B N 12
ATOM 19538 C CA . ALA A 1 84 ? 4.098 -3.635 -11.069 1.00 0.00 84 ALA B CA 12
ATOM 19539 C C . ALA A 1 84 ? 3.544 -2.377 -10.407 1.00 0.00 84 ALA B C 12
ATOM 19540 O O . ALA A 1 84 ? 2.711 -1.670 -10.978 1.00 0.00 84 ALA B O 12
ATOM 19547 N N . THR A 1 85 ? 4.029 -2.113 -9.194 1.00 0.00 85 THR B N 12
ATOM 19548 C CA . THR A 1 85 ? 3.788 -0.860 -8.497 1.00 0.00 85 THR B CA 12
ATOM 19549 C C . THR A 1 85 ? 5.120 -0.217 -8.153 1.00 0.00 85 THR B C 12
ATOM 19550 O O . THR A 1 85 ? 6.182 -0.814 -8.334 1.00 0.00 85 THR B O 12
ATOM 19561 N N . LYS A 1 86 ? 5.061 1.015 -7.652 1.00 0.00 86 LYS B N 12
ATOM 19562 C CA . LYS A 1 86 ? 6.241 1.791 -7.320 1.00 0.00 86 LYS B CA 12
ATOM 19563 C C . LYS A 1 86 ? 6.908 1.233 -6.063 1.00 0.00 86 LYS B C 12
ATOM 19564 O O . LYS A 1 86 ? 6.237 0.591 -5.252 1.00 0.00 86 LYS B O 12
ATOM 19583 N N . PRO A 1 87 ? 8.217 1.463 -5.883 1.00 0.00 87 PRO B N 12
ATOM 19584 C CA . PRO A 1 87 ? 8.971 0.899 -4.775 1.00 0.00 87 PRO B CA 12
ATOM 19585 C C . PRO A 1 87 ? 8.445 1.427 -3.442 1.00 0.00 87 PRO B C 12
ATOM 19586 O O . PRO A 1 87 ? 7.923 2.540 -3.367 1.00 0.00 87 PRO B O 12
ATOM 19597 N N . SER A 1 88 ? 8.582 0.624 -2.387 1.00 0.00 88 SER B N 12
ATOM 19598 C CA . SER A 1 88 ? 8.027 0.933 -1.079 1.00 0.00 88 SER B CA 12
ATOM 19599 C C . SER A 1 88 ? 8.867 1.974 -0.344 1.00 0.00 88 SER B C 12
ATOM 19600 O O . SER A 1 88 ? 8.452 2.472 0.702 1.00 0.00 88 SER B O 12
ATOM 19608 N N . PHE A 1 89 ? 10.044 2.306 -0.880 1.00 0.00 89 PHE B N 12
ATOM 19609 C CA . PHE A 1 89 ? 10.886 3.353 -0.320 1.00 0.00 89 PHE B CA 12
ATOM 19610 C C . PHE A 1 89 ? 10.511 4.723 -0.882 1.00 0.00 89 PHE B C 12
ATOM 19611 O O . PHE A 1 89 ? 11.168 5.721 -0.585 1.00 0.00 89 PHE B O 12
ATOM 19628 N N . GLU A 1 90 ? 9.456 4.776 -1.700 1.00 0.00 90 GLU B N 12
ATOM 19629 C CA . GLU A 1 90 ? 9.032 5.989 -2.374 1.00 0.00 90 GLU B CA 12
ATOM 19630 C C . GLU A 1 90 ? 7.521 6.175 -2.230 1.00 0.00 90 GLU B C 12
ATOM 19631 O O . GLU A 1 90 ? 6.810 5.255 -1.823 1.00 0.00 90 GLU B O 12
ATOM 19643 N N . SER A 1 91 ? 7.029 7.368 -2.566 1.00 0.00 91 SER B N 12
ATOM 19644 C CA . SER A 1 91 ? 5.630 7.724 -2.393 1.00 0.00 91 SER B CA 12
ATOM 19645 C C . SER A 1 91 ? 5.158 8.633 -3.524 1.00 0.00 91 SER B C 12
ATOM 19646 O O . SER A 1 91 ? 5.975 9.173 -4.271 1.00 0.00 91 SER B O 12
ATOM 19654 N N . GLY A 1 92 ? 3.840 8.804 -3.652 1.00 0.00 92 GLY B N 12
ATOM 19655 C CA . GLY A 1 92 ? 3.254 9.649 -4.682 1.00 0.00 92 GLY B CA 12
ATOM 19656 C C . GLY A 1 92 ? 3.511 11.131 -4.419 1.00 0.00 92 GLY B C 12
ATOM 19657 O O . GLY A 1 92 ? 3.256 11.957 -5.292 1.00 0.00 92 GLY B O 12
ATOM 19661 N N . ARG A 1 93 ? 4.018 11.458 -3.221 1.00 0.00 93 ARG B N 12
ATOM 19662 C CA . ARG A 1 93 ? 4.390 12.802 -2.784 1.00 0.00 93 ARG B CA 12
ATOM 19663 C C . ARG A 1 93 ? 3.338 13.878 -3.078 1.00 0.00 93 ARG B C 12
ATOM 19664 O O . ARG A 1 93 ? 3.674 15.056 -3.192 1.00 0.00 93 ARG B O 12
ATOM 19685 N N . ARG A 1 94 ? 2.069 13.479 -3.205 1.00 0.00 94 ARG B N 12
ATOM 19686 C CA . ARG A 1 94 ? 0.970 14.391 -3.509 1.00 0.00 94 ARG B CA 12
ATOM 19687 C C . ARG A 1 94 ? -0.265 14.064 -2.675 1.00 0.00 94 ARG B C 12
ATOM 19688 O O . ARG A 1 94 ? -0.372 12.975 -2.113 1.00 0.00 94 ARG B O 12
ATOM 19709 N N . GLY A 1 95 ? -1.199 15.016 -2.603 1.00 0.00 95 GLY B N 12
ATOM 19710 C CA . GLY A 1 95 ? -2.434 14.868 -1.844 1.00 0.00 95 GLY B CA 12
ATOM 19711 C C . GLY A 1 95 ? -2.158 14.822 -0.345 1.00 0.00 95 GLY B C 12
ATOM 19712 O O . GLY A 1 95 ? -2.713 13.915 0.310 1.00 0.00 95 GLY B O 12
ATOM 19909 N N . MET A 1 1 ? 0.243 5.430 -0.853 1.00 0.00 1 MET B N 13
ATOM 19910 C CA . MET A 1 1 ? 0.738 4.412 -1.801 1.00 0.00 1 MET B CA 13
ATOM 19911 C C . MET A 1 1 ? -0.394 3.468 -2.197 1.00 0.00 1 MET B C 13
ATOM 19912 O O . MET A 1 1 ? -0.784 2.577 -1.444 1.00 0.00 1 MET B O 13
ATOM 19928 N N . VAL A 1 2 ? -0.908 3.690 -3.405 1.00 0.00 2 VAL B N 13
ATOM 19929 C CA . VAL A 1 2 ? -1.888 2.861 -4.092 1.00 0.00 2 VAL B CA 13
ATOM 19930 C C . VAL A 1 2 ? -1.505 2.845 -5.574 1.00 0.00 2 VAL B C 13
ATOM 19931 O O . VAL A 1 2 ? -2.261 2.453 -6.458 1.00 0.00 2 VAL B O 13
ATOM 19944 N N . GLU A 1 3 ? -0.285 3.298 -5.835 1.00 0.00 3 GLU B N 13
ATOM 19945 C CA . GLU A 1 3 ? 0.180 3.609 -7.164 1.00 0.00 3 GLU B CA 13
ATOM 19946 C C . GLU A 1 3 ? 0.610 2.388 -7.957 1.00 0.00 3 GLU B C 13
ATOM 19947 O O . GLU A 1 3 ? 1.240 1.466 -7.447 1.00 0.00 3 GLU B O 13
ATOM 19959 N N . ALA A 1 4 ? 0.241 2.426 -9.235 1.00 0.00 4 ALA B N 13
ATOM 19960 C CA . ALA A 1 4 ? 0.575 1.416 -10.209 1.00 0.00 4 ALA B CA 13
ATOM 19961 C C . ALA A 1 4 ? 1.115 2.149 -11.431 1.00 0.00 4 ALA B C 13
ATOM 19962 O O . ALA A 1 4 ? 0.390 2.877 -12.106 1.00 0.00 4 ALA B O 13
ATOM 19969 N N . ASP A 1 5 ? 2.404 1.942 -11.691 1.00 0.00 5 ASP B N 13
ATOM 19970 C CA . ASP A 1 5 ? 3.165 2.645 -12.712 1.00 0.00 5 ASP B CA 13
ATOM 19971 C C . ASP A 1 5 ? 2.827 2.199 -14.137 1.00 0.00 5 ASP B C 13
ATOM 19972 O O . ASP A 1 5 ? 3.695 1.709 -14.861 1.00 0.00 5 ASP B O 13
ATOM 19981 N N . ARG A 1 6 ? 1.557 2.380 -14.523 1.00 0.00 6 ARG B N 13
ATOM 19982 C CA . ARG A 1 6 ? 1.023 2.160 -15.864 1.00 0.00 6 ARG B CA 13
ATOM 19983 C C . ARG A 1 6 ? 1.164 0.721 -16.374 1.00 0.00 6 ARG B C 13
ATOM 19984 O O . ARG A 1 6 ? 2.051 -0.017 -15.947 1.00 0.00 6 ARG B O 13
ATOM 20005 N N . PRO A 1 7 ? 0.287 0.308 -17.298 1.00 0.00 7 PRO B N 13
ATOM 20006 C CA . PRO A 1 7 ? 0.341 -0.996 -17.933 1.00 0.00 7 PRO B CA 13
ATOM 20007 C C . PRO A 1 7 ? 1.697 -1.282 -18.573 1.00 0.00 7 PRO B C 13
ATOM 20008 O O . PRO A 1 7 ? 2.372 -0.367 -19.042 1.00 0.00 7 PRO B O 13
ATOM 20019 N N . GLY A 1 8 ? 2.092 -2.558 -18.595 1.00 0.00 8 GLY B N 13
ATOM 20020 C CA . GLY A 1 8 ? 3.251 -3.005 -19.348 1.00 0.00 8 GLY B CA 13
ATOM 20021 C C . GLY A 1 8 ? 4.409 -3.364 -18.436 1.00 0.00 8 GLY B C 13
ATOM 20022 O O . GLY A 1 8 ? 5.314 -4.071 -18.867 1.00 0.00 8 GLY B O 13
ATOM 20026 N N . LYS A 1 9 ? 4.391 -2.894 -17.184 1.00 0.00 9 LYS B N 13
ATOM 20027 C CA . LYS A 1 9 ? 5.447 -3.230 -16.250 1.00 0.00 9 LYS B CA 13
ATOM 20028 C C . LYS A 1 9 ? 4.966 -4.353 -15.348 1.00 0.00 9 LYS B C 13
ATOM 20029 O O . LYS A 1 9 ? 3.891 -4.269 -14.758 1.00 0.00 9 LYS B O 13
ATOM 20048 N N . LEU A 1 10 ? 5.768 -5.409 -15.240 1.00 0.00 10 LEU B N 13
ATOM 20049 C CA . LEU A 1 10 ? 5.405 -6.576 -14.458 1.00 0.00 10 LEU B CA 13
ATOM 20050 C C . LEU A 1 10 ? 6.309 -6.705 -13.242 1.00 0.00 10 LEU B C 13
ATOM 20051 O O . LEU A 1 10 ? 7.461 -6.277 -13.266 1.00 0.00 10 LEU B O 13
ATOM 20067 N N . PHE A 1 11 ? 5.773 -7.304 -12.180 1.00 0.00 11 PHE B N 13
ATOM 20068 C CA . PHE A 1 11 ? 6.518 -7.664 -10.992 1.00 0.00 11 PHE B CA 13
ATOM 20069 C C . PHE A 1 11 ? 6.737 -9.169 -11.028 1.00 0.00 11 PHE B C 13
ATOM 20070 O O . PHE A 1 11 ? 5.786 -9.929 -11.203 1.00 0.00 11 PHE B O 13
ATOM 20087 N N . ILE A 1 12 ? 7.989 -9.593 -10.863 1.00 0.00 12 ILE B N 13
ATOM 20088 C CA . ILE A 1 12 ? 8.364 -10.987 -10.996 1.00 0.00 12 ILE B CA 13
ATOM 20089 C C . ILE A 1 12 ? 8.957 -11.476 -9.676 1.00 0.00 12 ILE B C 13
ATOM 20090 O O . ILE A 1 12 ? 10.176 -11.571 -9.545 1.00 0.00 12 ILE B O 13
ATOM 20106 N N . GLY A 1 13 ? 8.110 -11.791 -8.689 1.00 0.00 13 GLY B N 13
ATOM 20107 C CA . GLY A 1 13 ? 8.605 -12.208 -7.379 1.00 0.00 13 GLY B CA 13
ATOM 20108 C C . GLY A 1 13 ? 8.702 -13.728 -7.263 1.00 0.00 13 GLY B C 13
ATOM 20109 O O . GLY A 1 13 ? 7.891 -14.440 -7.842 1.00 0.00 13 GLY B O 13
ATOM 20113 N N . GLY A 1 14 ? 9.690 -14.232 -6.517 1.00 0.00 14 GLY B N 13
ATOM 20114 C CA . GLY A 1 14 ? 9.812 -15.654 -6.210 1.00 0.00 14 GLY B CA 13
ATOM 20115 C C . GLY A 1 14 ? 10.861 -16.333 -7.089 1.00 0.00 14 GLY B C 13
ATOM 20116 O O . GLY A 1 14 ? 10.962 -17.559 -7.106 1.00 0.00 14 GLY B O 13
ATOM 20120 N N . LEU A 1 15 ? 11.641 -15.535 -7.822 1.00 0.00 15 LEU B N 13
ATOM 20121 C CA . LEU A 1 15 ? 12.651 -16.026 -8.743 1.00 0.00 15 LEU B CA 13
ATOM 20122 C C . LEU A 1 15 ? 13.785 -16.753 -8.020 1.00 0.00 15 LEU B C 13
ATOM 20123 O O . LEU A 1 15 ? 13.941 -16.644 -6.806 1.00 0.00 15 LEU B O 13
ATOM 20139 N N . ASN A 1 16 ? 14.581 -17.497 -8.793 1.00 0.00 16 ASN B N 13
ATOM 20140 C CA . ASN A 1 16 ? 15.735 -18.217 -8.300 1.00 0.00 16 ASN B CA 13
ATOM 20141 C C . ASN A 1 16 ? 16.908 -17.263 -8.069 1.00 0.00 16 ASN B C 13
ATOM 20142 O O . ASN A 1 16 ? 16.919 -16.148 -8.587 1.00 0.00 16 ASN B O 13
ATOM 20153 N N . THR A 1 17 ? 17.900 -17.699 -7.292 1.00 0.00 17 THR B N 13
ATOM 20154 C CA . THR A 1 17 ? 19.104 -16.909 -7.047 1.00 0.00 17 THR B CA 13
ATOM 20155 C C . THR A 1 17 ? 20.037 -16.964 -8.253 1.00 0.00 17 THR B C 13
ATOM 20156 O O . THR A 1 17 ? 21.095 -16.337 -8.253 1.00 0.00 17 THR B O 13
ATOM 20167 N N . GLU A 1 18 ? 19.631 -17.718 -9.276 1.00 0.00 18 GLU B N 13
ATOM 20168 C CA . GLU A 1 18 ? 20.448 -18.037 -10.436 1.00 0.00 18 GLU B CA 13
ATOM 20169 C C . GLU A 1 18 ? 19.932 -17.315 -11.678 1.00 0.00 18 GLU B C 13
ATOM 20170 O O . GLU A 1 18 ? 20.539 -17.391 -12.745 1.00 0.00 18 GLU B O 13
ATOM 20182 N N . THR A 1 19 ? 18.804 -16.613 -11.537 1.00 0.00 19 THR B N 13
ATOM 20183 C CA . THR A 1 19 ? 18.165 -15.911 -12.641 1.00 0.00 19 THR B CA 13
ATOM 20184 C C . THR A 1 19 ? 18.828 -14.553 -12.851 1.00 0.00 19 THR B C 13
ATOM 20185 O O . THR A 1 19 ? 19.241 -13.897 -11.897 1.00 0.00 19 THR B O 13
ATOM 20196 N N . ASN A 1 20 ? 18.923 -14.136 -14.114 1.00 0.00 20 ASN B N 13
ATOM 20197 C CA . ASN A 1 20 ? 19.470 -12.837 -14.468 1.00 0.00 20 ASN B CA 13
ATOM 20198 C C . ASN A 1 20 ? 18.604 -12.199 -15.544 1.00 0.00 20 ASN B C 13
ATOM 20199 O O . ASN A 1 20 ? 17.512 -12.672 -15.850 1.00 0.00 20 ASN B O 13
ATOM 20210 N N . GLU A 1 21 ? 19.109 -11.115 -16.117 1.00 0.00 21 GLU B N 13
ATOM 20211 C CA . GLU A 1 21 ? 18.377 -10.305 -17.070 1.00 0.00 21 GLU B CA 13
ATOM 20212 C C . GLU A 1 21 ? 18.205 -11.051 -18.384 1.00 0.00 21 GLU B C 13
ATOM 20213 O O . GLU A 1 21 ? 17.177 -10.925 -19.045 1.00 0.00 21 GLU B O 13
ATOM 20225 N N . LYS A 1 22 ? 19.212 -11.838 -18.772 1.00 0.00 22 LYS B N 13
ATOM 20226 C CA . LYS A 1 22 ? 19.181 -12.573 -20.026 1.00 0.00 22 LYS B CA 13
ATOM 20227 C C . LYS A 1 22 ? 18.068 -13.619 -19.993 1.00 0.00 22 LYS B C 13
ATOM 20228 O O . LYS A 1 22 ? 17.492 -13.955 -21.026 1.00 0.00 22 LYS B O 13
ATOM 20247 N N . ALA A 1 23 ? 17.749 -14.142 -18.804 1.00 0.00 23 ALA B N 13
ATOM 20248 C CA . ALA A 1 23 ? 16.824 -15.257 -18.699 1.00 0.00 23 ALA B CA 13
ATOM 20249 C C . ALA A 1 23 ? 15.416 -14.702 -18.569 1.00 0.00 23 ALA B C 13
ATOM 20250 O O . ALA A 1 23 ? 14.430 -15.380 -18.839 1.00 0.00 23 ALA B O 13
ATOM 20257 N N . LEU A 1 24 ? 15.340 -13.442 -18.144 1.00 0.00 24 LEU B N 13
ATOM 20258 C CA . LEU A 1 24 ? 14.105 -12.746 -17.898 1.00 0.00 24 LEU B CA 13
ATOM 20259 C C . LEU A 1 24 ? 13.622 -12.105 -19.189 1.00 0.00 24 LEU B C 13
ATOM 20260 O O . LEU A 1 24 ? 12.423 -11.931 -19.390 1.00 0.00 24 LEU B O 13
ATOM 20276 N N . GLU A 1 25 ? 14.553 -11.755 -20.073 1.00 0.00 25 GLU B N 13
ATOM 20277 C CA . GLU A 1 25 ? 14.172 -11.263 -21.384 1.00 0.00 25 GLU B CA 13
ATOM 20278 C C . GLU A 1 25 ? 13.822 -12.424 -22.298 1.00 0.00 25 GLU B C 13
ATOM 20279 O O . GLU A 1 25 ? 13.059 -12.277 -23.251 1.00 0.00 25 GLU B O 13
ATOM 20291 N N . ALA A 1 26 ? 14.394 -13.587 -21.994 1.00 0.00 26 ALA B N 13
ATOM 20292 C CA . ALA A 1 26 ? 14.220 -14.794 -22.779 1.00 0.00 26 ALA B CA 13
ATOM 20293 C C . ALA A 1 26 ? 12.924 -15.516 -22.425 1.00 0.00 26 ALA B C 13
ATOM 20294 O O . ALA A 1 26 ? 12.409 -16.292 -23.227 1.00 0.00 26 ALA B O 13
ATOM 20301 N N . VAL A 1 27 ? 12.396 -15.260 -21.227 1.00 0.00 27 VAL B N 13
ATOM 20302 C CA . VAL A 1 27 ? 11.212 -15.948 -20.730 1.00 0.00 27 VAL B CA 13
ATOM 20303 C C . VAL A 1 27 ? 9.962 -15.089 -20.798 1.00 0.00 27 VAL B C 13
ATOM 20304 O O . VAL A 1 27 ? 8.855 -15.599 -20.945 1.00 0.00 27 VAL B O 13
ATOM 20317 N N . PHE A 1 28 ? 10.138 -13.774 -20.692 1.00 0.00 28 PHE B N 13
ATOM 20318 C CA . PHE A 1 28 ? 9.028 -12.849 -20.855 1.00 0.00 28 PHE B CA 13
ATOM 20319 C C . PHE A 1 28 ? 9.007 -12.248 -22.254 1.00 0.00 28 PHE B C 13
ATOM 20320 O O . PHE A 1 28 ? 8.035 -11.596 -22.631 1.00 0.00 28 PHE B O 13
ATOM 20337 N N . GLY A 1 29 ? 10.071 -12.460 -23.032 1.00 0.00 29 GLY B N 13
ATOM 20338 C CA . GLY A 1 29 ? 10.109 -11.975 -24.408 1.00 0.00 29 GLY B CA 13
ATOM 20339 C C . GLY A 1 29 ? 9.278 -12.865 -25.326 1.00 0.00 29 GLY B C 13
ATOM 20340 O O . GLY A 1 29 ? 9.101 -12.561 -26.504 1.00 0.00 29 GLY B O 13
ATOM 20344 N N . LYS A 1 30 ? 8.771 -13.971 -24.774 1.00 0.00 30 LYS B N 13
ATOM 20345 C CA . LYS A 1 30 ? 7.961 -14.951 -25.474 1.00 0.00 30 LYS B CA 13
ATOM 20346 C C . LYS A 1 30 ? 6.536 -14.452 -25.658 1.00 0.00 30 LYS B C 13
ATOM 20347 O O . LYS A 1 30 ? 5.817 -14.900 -26.548 1.00 0.00 30 LYS B O 13
ATOM 20366 N N . TYR A 1 31 ? 6.149 -13.517 -24.793 1.00 0.00 31 TYR B N 13
ATOM 20367 C CA . TYR A 1 31 ? 4.801 -12.984 -24.741 1.00 0.00 31 TYR B CA 13
ATOM 20368 C C . TYR A 1 31 ? 4.687 -11.615 -25.408 1.00 0.00 31 TYR B C 13
ATOM 20369 O O . TYR A 1 31 ? 3.585 -11.210 -25.770 1.00 0.00 31 TYR B O 13
ATOM 20387 N N . GLY A 1 32 ? 5.806 -10.903 -25.576 1.00 0.00 32 GLY B N 13
ATOM 20388 C CA . GLY A 1 32 ? 5.805 -9.582 -26.180 1.00 0.00 32 GLY B CA 13
ATOM 20389 C C . GLY A 1 32 ? 7.200 -9.013 -26.313 1.00 0.00 32 GLY B C 13
ATOM 20390 O O . GLY A 1 32 ? 8.146 -9.509 -25.703 1.00 0.00 32 GLY B O 13
ATOM 20394 N N . ARG A 1 33 ? 7.320 -7.960 -27.120 1.00 0.00 33 ARG B N 13
ATOM 20395 C CA . ARG A 1 33 ? 8.586 -7.296 -27.305 1.00 0.00 33 ARG B CA 13
ATOM 20396 C C . ARG A 1 33 ? 8.892 -6.486 -26.062 1.00 0.00 33 ARG B C 13
ATOM 20397 O O . ARG A 1 33 ? 8.168 -5.557 -25.717 1.00 0.00 33 ARG B O 13
ATOM 20418 N N . ILE A 1 34 ? 9.975 -6.859 -25.395 1.00 0.00 34 ILE B N 13
ATOM 20419 C CA . ILE A 1 34 ? 10.443 -6.176 -24.200 1.00 0.00 34 ILE B CA 13
ATOM 20420 C C . ILE A 1 34 ? 11.117 -4.855 -24.571 1.00 0.00 34 ILE B C 13
ATOM 20421 O O . ILE A 1 34 ? 11.854 -4.783 -25.556 1.00 0.00 34 ILE B O 13
ATOM 20437 N N . VAL A 1 35 ? 10.860 -3.817 -23.771 1.00 0.00 35 VAL B N 13
ATOM 20438 C CA . VAL A 1 35 ? 11.484 -2.511 -23.945 1.00 0.00 35 VAL B CA 13
ATOM 20439 C C . VAL A 1 35 ? 12.502 -2.263 -22.835 1.00 0.00 35 VAL B C 13
ATOM 20440 O O . VAL A 1 35 ? 13.426 -1.471 -23.008 1.00 0.00 35 VAL B O 13
ATOM 20453 N N . GLU A 1 36 ? 12.334 -2.941 -21.698 1.00 0.00 36 GLU B N 13
ATOM 20454 C CA . GLU A 1 36 ? 13.236 -2.820 -20.561 1.00 0.00 36 GLU B CA 13
ATOM 20455 C C . GLU A 1 36 ? 13.076 -4.031 -19.650 1.00 0.00 36 GLU B C 13
ATOM 20456 O O . GLU A 1 36 ? 11.988 -4.600 -19.562 1.00 0.00 36 GLU B O 13
ATOM 20468 N N . VAL A 1 37 ? 14.150 -4.426 -18.965 1.00 0.00 37 VAL B N 13
ATOM 20469 C CA . VAL A 1 37 ? 14.078 -5.469 -17.950 1.00 0.00 37 VAL B CA 13
ATOM 20470 C C . VAL A 1 37 ? 14.885 -5.059 -16.732 1.00 0.00 37 VAL B C 13
ATOM 20471 O O . VAL A 1 37 ? 15.936 -4.431 -16.843 1.00 0.00 37 VAL B O 13
ATOM 20484 N N . LEU A 1 38 ? 14.361 -5.431 -15.565 1.00 0.00 38 LEU B N 13
ATOM 20485 C CA . LEU A 1 38 ? 15.020 -5.233 -14.282 1.00 0.00 38 LEU B CA 13
ATOM 20486 C C . LEU A 1 38 ? 15.278 -6.594 -13.677 1.00 0.00 38 LEU B C 13
ATOM 20487 O O . LEU A 1 38 ? 14.574 -7.559 -13.965 1.00 0.00 38 LEU B O 13
ATOM 20503 N N . LEU A 1 39 ? 16.293 -6.662 -12.826 1.00 0.00 39 LEU B N 13
ATOM 20504 C CA . LEU A 1 39 ? 16.575 -7.846 -12.059 1.00 0.00 39 LEU B CA 13
ATOM 20505 C C . LEU A 1 39 ? 17.258 -7.368 -10.794 1.00 0.00 39 LEU B C 13
ATOM 20506 O O . LEU A 1 39 ? 18.321 -6.750 -10.858 1.00 0.00 39 LEU B O 13
ATOM 20522 N N . MET A 1 40 ? 16.655 -7.646 -9.641 1.00 0.00 40 MET B N 13
ATOM 20523 C CA . MET A 1 40 ? 17.132 -7.052 -8.408 1.00 0.00 40 MET B CA 13
ATOM 20524 C C . MET A 1 40 ? 18.102 -7.995 -7.721 1.00 0.00 40 MET B C 13
ATOM 20525 O O . MET A 1 40 ? 17.849 -9.196 -7.652 1.00 0.00 40 MET B O 13
ATOM 20539 N N . LYS A 1 41 ? 19.210 -7.453 -7.206 1.00 0.00 41 LYS B N 13
ATOM 20540 C CA . LYS A 1 41 ? 20.185 -8.233 -6.459 1.00 0.00 41 LYS B CA 13
ATOM 20541 C C . LYS A 1 41 ? 20.812 -7.412 -5.342 1.00 0.00 41 LYS B C 13
ATOM 20542 O O . LYS A 1 41 ? 20.883 -6.186 -5.411 1.00 0.00 41 LYS B O 13
ATOM 20561 N N . ASP A 1 42 ? 21.271 -8.118 -4.308 1.00 0.00 42 ASP B N 13
ATOM 20562 C CA . ASP A 1 42 ? 21.922 -7.544 -3.144 1.00 0.00 42 ASP B CA 13
ATOM 20563 C C . ASP A 1 42 ? 23.171 -6.756 -3.538 1.00 0.00 42 ASP B C 13
ATOM 20564 O O . ASP A 1 42 ? 23.793 -7.040 -4.560 1.00 0.00 42 ASP B O 13
ATOM 20573 N N . ARG A 1 43 ? 23.537 -5.761 -2.724 1.00 0.00 43 ARG B N 13
ATOM 20574 C CA . ARG A 1 43 ? 24.635 -4.854 -3.035 1.00 0.00 43 ARG B CA 13
ATOM 20575 C C . ARG A 1 43 ? 25.954 -5.283 -2.392 1.00 0.00 43 ARG B C 13
ATOM 20576 O O . ARG A 1 43 ? 26.970 -4.614 -2.574 1.00 0.00 43 ARG B O 13
ATOM 20597 N N . GLU A 1 44 ? 25.941 -6.390 -1.651 1.00 0.00 44 GLU B N 13
ATOM 20598 C CA . GLU A 1 44 ? 27.131 -6.926 -0.998 1.00 0.00 44 GLU B CA 13
ATOM 20599 C C . GLU A 1 44 ? 27.413 -8.370 -1.416 1.00 0.00 44 GLU B C 13
ATOM 20600 O O . GLU A 1 44 ? 28.506 -8.877 -1.164 1.00 0.00 44 GLU B O 13
ATOM 20612 N N . THR A 1 45 ? 26.447 -9.045 -2.050 1.00 0.00 45 THR B N 13
ATOM 20613 C CA . THR A 1 45 ? 26.628 -10.414 -2.529 1.00 0.00 45 THR B CA 13
ATOM 20614 C C . THR A 1 45 ? 26.259 -10.538 -3.995 1.00 0.00 45 THR B C 13
ATOM 20615 O O . THR A 1 45 ? 26.590 -11.540 -4.628 1.00 0.00 45 THR B O 13
ATOM 20626 N N . ASN A 1 46 ? 25.575 -9.527 -4.537 1.00 0.00 46 ASN B N 13
ATOM 20627 C CA . ASN A 1 46 ? 25.173 -9.519 -5.931 1.00 0.00 46 ASN B CA 13
ATOM 20628 C C . ASN A 1 46 ? 24.222 -10.675 -6.263 1.00 0.00 46 ASN B C 13
ATOM 20629 O O . ASN A 1 46 ? 23.961 -10.946 -7.433 1.00 0.00 46 ASN B O 13
ATOM 20640 N N . LYS A 1 47 ? 23.700 -11.354 -5.237 1.00 0.00 47 LYS B N 13
ATOM 20641 C CA . LYS A 1 47 ? 22.726 -12.424 -5.400 1.00 0.00 47 LYS B CA 13
ATOM 20642 C C . LYS A 1 47 ? 21.355 -11.813 -5.594 1.00 0.00 47 LYS B C 13
ATOM 20643 O O . LYS A 1 47 ? 21.022 -10.810 -4.967 1.00 0.00 47 LYS B O 13
ATOM 20662 N N . SER A 1 48 ? 20.558 -12.429 -6.463 1.00 0.00 48 SER B N 13
ATOM 20663 C CA . SER A 1 48 ? 19.210 -11.965 -6.739 1.00 0.00 48 SER B CA 13
ATOM 20664 C C . SER A 1 48 ? 18.409 -11.812 -5.446 1.00 0.00 48 SER B C 13
ATOM 20665 O O . SER A 1 48 ? 18.483 -12.656 -4.556 1.00 0.00 48 SER B O 13
ATOM 20673 N N . ARG A 1 49 ? 17.644 -10.721 -5.354 1.00 0.00 49 ARG B N 13
ATOM 20674 C CA . ARG A 1 49 ? 16.783 -10.428 -4.215 1.00 0.00 49 ARG B CA 13
ATOM 20675 C C . ARG A 1 49 ? 15.603 -11.396 -4.191 1.00 0.00 49 ARG B C 13
ATOM 20676 O O . ARG A 1 49 ? 14.854 -11.444 -3.217 1.00 0.00 49 ARG B O 13
ATOM 20697 N N . GLY A 1 50 ? 15.443 -12.163 -5.273 1.00 0.00 50 GLY B N 13
ATOM 20698 C CA . GLY A 1 50 ? 14.335 -13.089 -5.443 1.00 0.00 50 GLY B CA 13
ATOM 20699 C C . GLY A 1 50 ? 13.170 -12.435 -6.182 1.00 0.00 50 GLY B C 13
ATOM 20700 O O . GLY A 1 50 ? 12.144 -13.082 -6.374 1.00 0.00 50 GLY B O 13
ATOM 20704 N N . PHE A 1 51 ? 13.303 -11.169 -6.596 1.00 0.00 51 PHE B N 13
ATOM 20705 C CA . PHE A 1 51 ? 12.259 -10.498 -7.357 1.00 0.00 51 PHE B CA 13
ATOM 20706 C C . PHE A 1 51 ? 12.869 -9.626 -8.449 1.00 0.00 51 PHE B C 13
ATOM 20707 O O . PHE A 1 51 ? 14.038 -9.240 -8.371 1.00 0.00 51 PHE B O 13
ATOM 20724 N N . ALA A 1 52 ? 12.071 -9.308 -9.473 1.00 0.00 52 ALA B N 13
ATOM 20725 C CA . ALA A 1 52 ? 12.525 -8.549 -10.625 1.00 0.00 52 ALA B CA 13
ATOM 20726 C C . ALA A 1 52 ? 11.350 -7.835 -11.292 1.00 0.00 52 ALA B C 13
ATOM 20727 O O . ALA A 1 52 ? 10.217 -7.930 -10.825 1.00 0.00 52 ALA B O 13
ATOM 20734 N N . PHE A 1 53 ? 11.621 -7.120 -12.389 1.00 0.00 53 PHE B N 13
ATOM 20735 C CA . PHE A 1 53 ? 10.599 -6.407 -13.138 1.00 0.00 53 PHE B CA 13
ATOM 20736 C C . PHE A 1 53 ? 10.883 -6.487 -14.637 1.00 0.00 53 PHE B C 13
ATOM 20737 O O . PHE A 1 53 ? 12.001 -6.798 -15.046 1.00 0.00 53 PHE B O 13
ATOM 20754 N N . VAL A 1 54 ? 9.872 -6.205 -15.460 1.00 0.00 54 VAL B N 13
ATOM 20755 C CA . VAL A 1 54 ? 10.025 -6.195 -16.907 1.00 0.00 54 VAL B CA 13
ATOM 20756 C C . VAL A 1 54 ? 9.006 -5.253 -17.526 1.00 0.00 54 VAL B C 13
ATOM 20757 O O . VAL A 1 54 ? 7.879 -5.171 -17.044 1.00 0.00 54 VAL B O 13
ATOM 20770 N N . THR A 1 55 ? 9.397 -4.550 -18.590 1.00 0.00 55 THR B N 13
ATOM 20771 C CA . THR A 1 55 ? 8.498 -3.657 -19.307 1.00 0.00 55 THR B CA 13
ATOM 20772 C C . THR A 1 55 ? 8.282 -4.155 -20.729 1.00 0.00 55 THR B C 13
ATOM 20773 O O . THR A 1 55 ? 9.235 -4.314 -21.489 1.00 0.00 55 THR B O 13
ATOM 20784 N N . PHE A 1 56 ? 7.018 -4.395 -21.075 1.00 0.00 56 PHE B N 13
ATOM 20785 C CA . PHE A 1 56 ? 6.614 -4.813 -22.409 1.00 0.00 56 PHE B CA 13
ATOM 20786 C C . PHE A 1 56 ? 6.261 -3.623 -23.299 1.00 0.00 56 PHE B C 13
ATOM 20787 O O . PHE A 1 56 ? 5.912 -2.551 -22.805 1.00 0.00 56 PHE B O 13
ATOM 20804 N N . GLU A 1 57 ? 6.348 -3.815 -24.619 1.00 0.00 57 GLU B N 13
ATOM 20805 C CA . GLU A 1 57 ? 5.923 -2.820 -25.582 1.00 0.00 57 GLU B CA 13
ATOM 20806 C C . GLU A 1 57 ? 4.398 -2.765 -25.679 1.00 0.00 57 GLU B C 13
ATOM 20807 O O . GLU A 1 57 ? 3.856 -1.740 -26.095 1.00 0.00 57 GLU B O 13
ATOM 20819 N N . SER A 1 58 ? 3.703 -3.844 -25.303 1.00 0.00 58 SER B N 13
ATOM 20820 C CA . SER A 1 58 ? 2.249 -3.844 -25.266 1.00 0.00 58 SER B CA 13
ATOM 20821 C C . SER A 1 58 ? 1.780 -4.146 -23.854 1.00 0.00 58 SER B C 13
ATOM 20822 O O . SER A 1 58 ? 2.366 -4.988 -23.174 1.00 0.00 58 SER B O 13
ATOM 20830 N N . PRO A 1 59 ? 0.719 -3.468 -23.399 1.00 0.00 59 PRO B N 13
ATOM 20831 C CA . PRO A 1 59 ? 0.206 -3.639 -22.057 1.00 0.00 59 PRO B CA 13
ATOM 20832 C C . PRO A 1 59 ? -0.515 -4.971 -21.937 1.00 0.00 59 PRO B C 13
ATOM 20833 O O . PRO A 1 59 ? -0.808 -5.390 -20.824 1.00 0.00 59 PRO B O 13
ATOM 20844 N N . ALA A 1 60 ? -0.804 -5.636 -23.061 1.00 0.00 60 ALA B N 13
ATOM 20845 C CA . ALA A 1 60 ? -1.570 -6.870 -23.062 1.00 0.00 60 ALA B CA 13
ATOM 20846 C C . ALA A 1 60 ? -0.676 -8.057 -23.388 1.00 0.00 60 ALA B C 13
ATOM 20847 O O . ALA A 1 60 ? -1.058 -9.203 -23.157 1.00 0.00 60 ALA B O 13
ATOM 20854 N N . ASP A 1 61 ? 0.519 -7.794 -23.921 1.00 0.00 61 ASP B N 13
ATOM 20855 C CA . ASP A 1 61 ? 1.524 -8.830 -24.046 1.00 0.00 61 ASP B CA 13
ATOM 20856 C C . ASP A 1 61 ? 2.030 -9.151 -22.642 1.00 0.00 61 ASP B C 13
ATOM 20857 O O . ASP A 1 61 ? 2.453 -10.273 -22.366 1.00 0.00 61 ASP B O 13
ATOM 20866 N N . ALA A 1 62 ? 1.983 -8.149 -21.758 1.00 0.00 62 ALA B N 13
ATOM 20867 C CA . ALA A 1 62 ? 2.326 -8.321 -20.362 1.00 0.00 62 ALA B CA 13
ATOM 20868 C C . ALA A 1 62 ? 1.187 -9.022 -19.627 1.00 0.00 62 ALA B C 13
ATOM 20869 O O . ALA A 1 62 ? 1.442 -9.775 -18.690 1.00 0.00 62 ALA B O 13
ATOM 20876 N N . LYS A 1 63 ? -0.066 -8.787 -20.038 1.00 0.00 63 LYS B N 13
ATOM 20877 C CA . LYS A 1 63 ? -1.199 -9.491 -19.457 1.00 0.00 63 LYS B CA 13
ATOM 20878 C C . LYS A 1 63 ? -1.122 -10.957 -19.846 1.00 0.00 63 LYS B C 13
ATOM 20879 O O . LYS A 1 63 ? -1.425 -11.825 -19.038 1.00 0.00 63 LYS B O 13
ATOM 20898 N N . ASP A 1 64 ? -0.717 -11.238 -21.082 1.00 0.00 64 ASP B N 13
ATOM 20899 C CA . ASP A 1 64 ? -0.669 -12.601 -21.574 1.00 0.00 64 ASP B CA 13
ATOM 20900 C C . ASP A 1 64 ? 0.419 -13.388 -20.856 1.00 0.00 64 ASP B C 13
ATOM 20901 O O . ASP A 1 64 ? 0.265 -14.585 -20.625 1.00 0.00 64 ASP B O 13
ATOM 20910 N N . ALA A 1 65 ? 1.515 -12.711 -20.498 1.00 0.00 65 ALA B N 13
ATOM 20911 C CA . ALA A 1 65 ? 2.567 -13.335 -19.716 1.00 0.00 65 ALA B CA 13
ATOM 20912 C C . ALA A 1 65 ? 2.113 -13.479 -18.268 1.00 0.00 65 ALA B C 13
ATOM 20913 O O . ALA A 1 65 ? 2.311 -14.520 -17.652 1.00 0.00 65 ALA B O 13
ATOM 20920 N N . ALA A 1 66 ? 1.498 -12.432 -17.717 1.00 0.00 66 ALA B N 13
ATOM 20921 C CA . ALA A 1 66 ? 1.062 -12.433 -16.333 1.00 0.00 66 ALA B CA 13
ATOM 20922 C C . ALA A 1 66 ? -0.129 -13.375 -16.136 1.00 0.00 66 ALA B C 13
ATOM 20923 O O . ALA A 1 66 ? -0.541 -13.628 -15.006 1.00 0.00 66 ALA B O 13
ATOM 20930 N N . ARG A 1 67 ? -0.680 -13.891 -17.239 1.00 0.00 67 ARG B N 13
ATOM 20931 C CA . ARG A 1 67 ? -1.739 -14.891 -17.234 1.00 0.00 67 ARG B CA 13
ATOM 20932 C C . ARG A 1 67 ? -1.223 -16.285 -17.601 1.00 0.00 67 ARG B C 13
ATOM 20933 O O . ARG A 1 67 ? -2.026 -17.205 -17.730 1.00 0.00 67 ARG B O 13
ATOM 20954 N N . ASP A 1 68 ? 0.091 -16.463 -17.769 1.00 0.00 68 ASP B N 13
ATOM 20955 C CA . ASP A 1 68 ? 0.652 -17.725 -18.208 1.00 0.00 68 ASP B CA 13
ATOM 20956 C C . ASP A 1 68 ? 1.754 -18.145 -17.257 1.00 0.00 68 ASP B C 13
ATOM 20957 O O . ASP A 1 68 ? 1.766 -19.258 -16.740 1.00 0.00 68 ASP B O 13
ATOM 20966 N N . MET A 1 69 ? 2.672 -17.208 -17.047 1.00 0.00 69 MET B N 13
ATOM 20967 C CA . MET A 1 69 ? 3.866 -17.370 -16.251 1.00 0.00 69 MET B CA 13
ATOM 20968 C C . MET A 1 69 ? 3.609 -17.160 -14.763 1.00 0.00 69 MET B C 13
ATOM 20969 O O . MET A 1 69 ? 4.478 -17.453 -13.941 1.00 0.00 69 MET B O 13
ATOM 20983 N N . ASN A 1 70 ? 2.428 -16.657 -14.396 1.00 0.00 70 ASN B N 13
ATOM 20984 C CA . ASN A 1 70 ? 2.102 -16.444 -12.999 1.00 0.00 70 ASN B CA 13
ATOM 20985 C C . ASN A 1 70 ? 1.826 -17.789 -12.332 1.00 0.00 70 ASN B C 13
ATOM 20986 O O . ASN A 1 70 ? 1.011 -18.572 -12.816 1.00 0.00 70 ASN B O 13
ATOM 20997 N N . GLY A 1 71 ? 2.513 -18.052 -11.218 1.00 0.00 71 GLY B N 13
ATOM 20998 C CA . GLY A 1 71 ? 2.350 -19.288 -10.463 1.00 0.00 71 GLY B CA 13
ATOM 20999 C C . GLY A 1 71 ? 3.237 -20.411 -10.998 1.00 0.00 71 GLY B C 13
ATOM 21000 O O . GLY A 1 71 ? 3.322 -21.470 -10.378 1.00 0.00 71 GLY B O 13
ATOM 21004 N N . LYS A 1 72 ? 3.899 -20.191 -12.139 1.00 0.00 72 LYS B N 13
ATOM 21005 C CA . LYS A 1 72 ? 4.848 -21.112 -12.718 1.00 0.00 72 LYS B CA 13
ATOM 21006 C C . LYS A 1 72 ? 6.204 -20.933 -12.064 1.00 0.00 72 LYS B C 13
ATOM 21007 O O . LYS A 1 72 ? 6.303 -20.434 -10.949 1.00 0.00 72 LYS B O 13
ATOM 21026 N N . SER A 1 73 ? 7.250 -21.348 -12.777 1.00 0.00 73 SER B N 13
ATOM 21027 C CA . SER A 1 73 ? 8.613 -21.348 -12.280 1.00 0.00 73 SER B CA 13
ATOM 21028 C C . SER A 1 73 ? 9.567 -20.781 -13.316 1.00 0.00 73 SER B C 13
ATOM 21029 O O . SER A 1 73 ? 9.307 -20.851 -14.517 1.00 0.00 73 SER B O 13
ATOM 21037 N N . LEU A 1 74 ? 10.679 -20.216 -12.836 1.00 0.00 74 LEU B N 13
ATOM 21038 C CA . LEU A 1 74 ? 11.625 -19.564 -13.728 1.00 0.00 74 LEU B CA 13
ATOM 21039 C C . LEU A 1 74 ? 12.803 -20.474 -14.029 1.00 0.00 74 LEU B C 13
ATOM 21040 O O . LEU A 1 74 ? 12.976 -20.942 -15.153 1.00 0.00 74 LEU B O 13
ATOM 21056 N N . ASP A 1 75 ? 13.608 -20.710 -12.996 1.00 0.00 75 ASP B N 13
ATOM 21057 C CA . ASP A 1 75 ? 14.828 -21.488 -13.096 1.00 0.00 75 ASP B CA 13
ATOM 21058 C C . ASP A 1 75 ? 14.744 -22.727 -12.229 1.00 0.00 75 ASP B C 13
ATOM 21059 O O . ASP A 1 75 ? 15.719 -23.455 -12.060 1.00 0.00 75 ASP B O 13
ATOM 21068 N N . GLY A 1 76 ? 13.555 -22.951 -11.676 1.00 0.00 76 GLY B N 13
ATOM 21069 C CA . GLY A 1 76 ? 13.326 -24.056 -10.774 1.00 0.00 76 GLY B CA 13
ATOM 21070 C C . GLY A 1 76 ? 12.591 -23.588 -9.526 1.00 0.00 76 GLY B C 13
ATOM 21071 O O . GLY A 1 76 ? 12.179 -24.402 -8.702 1.00 0.00 76 GLY B O 13
ATOM 21075 N N . LYS A 1 77 ? 12.430 -22.267 -9.395 1.00 0.00 77 LYS B N 13
ATOM 21076 C CA . LYS A 1 77 ? 11.769 -21.639 -8.268 1.00 0.00 77 LYS B CA 13
ATOM 21077 C C . LYS A 1 77 ? 10.483 -20.990 -8.750 1.00 0.00 77 LYS B C 13
ATOM 21078 O O . LYS A 1 77 ? 10.480 -20.290 -9.763 1.00 0.00 77 LYS B O 13
ATOM 21097 N N . ALA A 1 78 ? 9.394 -21.228 -8.023 1.00 0.00 78 ALA B N 13
ATOM 21098 C CA . ALA A 1 78 ? 8.085 -20.777 -8.448 1.00 0.00 78 ALA B CA 13
ATOM 21099 C C . ALA A 1 78 ? 7.904 -19.281 -8.197 1.00 0.00 78 ALA B C 13
ATOM 21100 O O . ALA A 1 78 ? 8.272 -18.773 -7.140 1.00 0.00 78 ALA B O 13
ATOM 21107 N N . ILE A 1 79 ? 7.328 -18.588 -9.183 1.00 0.00 79 ILE B N 13
ATOM 21108 C CA . ILE A 1 79 ? 7.210 -17.139 -9.161 1.00 0.00 79 ILE B CA 13
ATOM 21109 C C . ILE A 1 79 ? 5.769 -16.640 -9.123 1.00 0.00 79 ILE B C 13
ATOM 21110 O O . ILE A 1 79 ? 4.811 -17.407 -9.198 1.00 0.00 79 ILE B O 13
ATOM 21126 N N . LYS A 1 80 ? 5.658 -15.316 -9.011 1.00 0.00 80 LYS B N 13
ATOM 21127 C CA . LYS A 1 80 ? 4.433 -14.554 -9.137 1.00 0.00 80 LYS B CA 13
ATOM 21128 C C . LYS A 1 80 ? 4.631 -13.564 -10.275 1.00 0.00 80 LYS B C 13
ATOM 21129 O O . LYS A 1 80 ? 5.713 -12.995 -10.400 1.00 0.00 80 LYS B O 13
ATOM 21148 N N . VAL A 1 81 ? 3.603 -13.351 -11.098 1.00 0.00 81 VAL B N 13
ATOM 21149 C CA . VAL A 1 81 ? 3.678 -12.370 -12.170 1.00 0.00 81 VAL B CA 13
ATOM 21150 C C . VAL A 1 81 ? 2.409 -11.540 -12.156 1.00 0.00 81 VAL B C 13
ATOM 21151 O O . VAL A 1 81 ? 1.304 -12.077 -12.214 1.00 0.00 81 VAL B O 13
ATOM 21164 N N . GLU A 1 82 ? 2.574 -10.220 -12.076 1.00 0.00 82 GLU B N 13
ATOM 21165 C CA . GLU A 1 82 ? 1.454 -9.300 -11.953 1.00 0.00 82 GLU B CA 13
ATOM 21166 C C . GLU A 1 82 ? 1.911 -7.912 -12.394 1.00 0.00 82 GLU B C 13
ATOM 21167 O O . GLU A 1 82 ? 3.109 -7.660 -12.460 1.00 0.00 82 GLU B O 13
ATOM 21179 N N . GLN A 1 83 ? 0.986 -6.998 -12.697 1.00 0.00 83 GLN B N 13
ATOM 21180 C CA . GLN A 1 83 ? 1.359 -5.625 -12.979 1.00 0.00 83 GLN B CA 13
ATOM 21181 C C . GLN A 1 83 ? 2.044 -5.060 -11.732 1.00 0.00 83 GLN B C 13
ATOM 21182 O O . GLN A 1 83 ? 1.554 -5.233 -10.617 1.00 0.00 83 GLN B O 13
ATOM 21196 N N . ALA A 1 84 ? 3.181 -4.387 -11.923 1.00 0.00 84 ALA B N 13
ATOM 21197 C CA . ALA A 1 84 ? 3.990 -3.914 -10.813 1.00 0.00 84 ALA B CA 13
ATOM 21198 C C . ALA A 1 84 ? 3.433 -2.636 -10.195 1.00 0.00 84 ALA B C 13
ATOM 21199 O O . ALA A 1 84 ? 2.680 -1.898 -10.832 1.00 0.00 84 ALA B O 13
ATOM 21206 N N . THR A 1 85 ? 3.821 -2.389 -8.942 1.00 0.00 85 THR B N 13
ATOM 21207 C CA . THR A 1 85 ? 3.542 -1.136 -8.259 1.00 0.00 85 THR B CA 13
ATOM 21208 C C . THR A 1 85 ? 4.855 -0.444 -7.931 1.00 0.00 85 THR B C 13
ATOM 21209 O O . THR A 1 85 ? 5.918 -1.060 -7.952 1.00 0.00 85 THR B O 13
ATOM 21220 N N . LYS A 1 86 ? 4.765 0.851 -7.626 1.00 0.00 86 LYS B N 13
ATOM 21221 C CA . LYS A 1 86 ? 5.930 1.676 -7.358 1.00 0.00 86 LYS B CA 13
ATOM 21222 C C . LYS A 1 86 ? 6.690 1.184 -6.126 1.00 0.00 86 LYS B C 13
ATOM 21223 O O . LYS A 1 86 ? 6.086 0.582 -5.235 1.00 0.00 86 LYS B O 13
ATOM 21242 N N . PRO A 1 87 ? 8.005 1.433 -6.064 1.00 0.00 87 PRO B N 13
ATOM 21243 C CA . PRO A 1 87 ? 8.851 1.007 -4.961 1.00 0.00 87 PRO B CA 13
ATOM 21244 C C . PRO A 1 87 ? 8.439 1.719 -3.675 1.00 0.00 87 PRO B C 13
ATOM 21245 O O . PRO A 1 87 ? 7.831 2.790 -3.711 1.00 0.00 87 PRO B O 13
ATOM 21256 N N . SER A 1 88 ? 8.774 1.120 -2.532 1.00 0.00 88 SER B N 13
ATOM 21257 C CA . SER A 1 88 ? 8.327 1.585 -1.232 1.00 0.00 88 SER B CA 13
ATOM 21258 C C . SER A 1 88 ? 9.161 2.752 -0.709 1.00 0.00 88 SER B C 13
ATOM 21259 O O . SER A 1 88 ? 8.788 3.374 0.283 1.00 0.00 88 SER B O 13
ATOM 21267 N N . PHE A 1 89 ? 10.286 3.062 -1.362 1.00 0.00 89 PHE B N 13
ATOM 21268 C CA . PHE A 1 89 ? 11.109 4.205 -0.994 1.00 0.00 89 PHE B CA 13
ATOM 21269 C C . PHE A 1 89 ? 10.795 5.416 -1.869 1.00 0.00 89 PHE B C 13
ATOM 21270 O O . PHE A 1 89 ? 11.590 6.350 -1.950 1.00 0.00 89 PHE B O 13
ATOM 21287 N N . GLU A 1 90 ? 9.634 5.403 -2.528 1.00 0.00 90 GLU B N 13
ATOM 21288 C CA . GLU A 1 90 ? 9.264 6.441 -3.471 1.00 0.00 90 GLU B CA 13
ATOM 21289 C C . GLU A 1 90 ? 7.766 6.727 -3.412 1.00 0.00 90 GLU B C 13
ATOM 21290 O O . GLU A 1 90 ? 6.991 5.924 -2.889 1.00 0.00 90 GLU B O 13
ATOM 21302 N N . SER A 1 91 ? 7.360 7.878 -3.952 1.00 0.00 91 SER B N 13
ATOM 21303 C CA . SER A 1 91 ? 5.969 8.299 -3.952 1.00 0.00 91 SER B CA 13
ATOM 21304 C C . SER A 1 91 ? 5.705 9.232 -5.123 1.00 0.00 91 SER B C 13
ATOM 21305 O O . SER A 1 91 ? 6.588 9.994 -5.517 1.00 0.00 91 SER B O 13
ATOM 21313 N N . GLY A 1 92 ? 4.494 9.180 -5.678 1.00 0.00 92 GLY B N 13
ATOM 21314 C CA . GLY A 1 92 ? 4.103 10.067 -6.761 1.00 0.00 92 GLY B CA 13
ATOM 21315 C C . GLY A 1 92 ? 5.045 9.924 -7.952 1.00 0.00 92 GLY B C 13
ATOM 21316 O O . GLY A 1 92 ? 5.39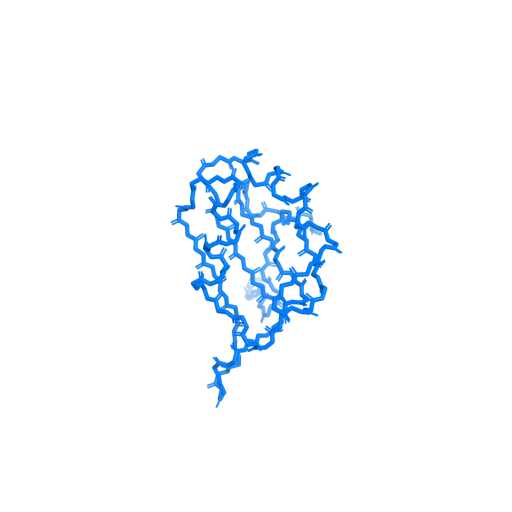3 8.811 -8.349 1.00 0.00 92 GLY B O 13
ATOM 21320 N N . ARG A 1 93 ? 5.449 11.072 -8.503 1.00 0.00 93 ARG B N 13
ATOM 21321 C CA . ARG A 1 93 ? 6.309 11.193 -9.676 1.00 0.00 93 ARG B CA 13
ATOM 21322 C C . ARG A 1 93 ? 5.778 10.486 -10.919 1.00 0.00 93 ARG B C 13
ATOM 21323 O O . ARG A 1 93 ? 4.860 9.667 -10.865 1.00 0.00 93 ARG B O 13
ATOM 21344 N N . ARG A 1 94 ? 6.386 10.835 -12.054 1.00 0.00 94 ARG B N 13
ATOM 21345 C CA . ARG A 1 94 ? 5.990 10.386 -13.379 1.00 0.00 94 ARG B CA 13
ATOM 21346 C C . ARG A 1 94 ? 7.225 10.214 -14.258 1.00 0.00 94 ARG B C 13
ATOM 21347 O O . ARG A 1 94 ? 8.289 10.750 -13.947 1.00 0.00 94 ARG B O 13
ATOM 21368 N N . GLY A 1 95 ? 7.081 9.471 -15.358 1.00 0.00 95 GLY B N 13
ATOM 21369 C CA . GLY A 1 95 ? 8.168 9.229 -16.294 1.00 0.00 95 GLY B CA 13
ATOM 21370 C C . GLY A 1 95 ? 7.780 8.147 -17.294 1.00 0.00 95 GLY B C 13
ATOM 21371 O O . GLY A 1 95 ? 7.046 8.481 -18.249 1.00 0.00 95 GLY B O 13
ATOM 21568 N N . MET A 1 1 ? 0.162 3.609 -1.136 1.00 0.00 1 MET B N 14
ATOM 21569 C CA . MET A 1 1 ? 0.689 3.173 -2.443 1.00 0.00 1 MET B CA 14
ATOM 21570 C C . MET A 1 1 ? -0.189 2.062 -3.012 1.00 0.00 1 MET B C 14
ATOM 21571 O O . MET A 1 1 ? -0.146 0.917 -2.568 1.00 0.00 1 MET B O 14
ATOM 21587 N N . VAL A 1 2 ? -0.990 2.429 -4.012 1.00 0.00 2 VAL B N 14
ATOM 21588 C CA . VAL A 1 2 ? -1.806 1.536 -4.826 1.00 0.00 2 VAL B CA 14
ATOM 21589 C C . VAL A 1 2 ? -1.496 1.852 -6.288 1.00 0.00 2 VAL B C 14
ATOM 21590 O O . VAL A 1 2 ? -2.222 1.507 -7.216 1.00 0.00 2 VAL B O 14
ATOM 21603 N N . GLU A 1 3 ? -0.376 2.537 -6.488 1.00 0.00 3 GLU B N 14
ATOM 21604 C CA . GLU A 1 3 ? -0.049 3.153 -7.745 1.00 0.00 3 GLU B CA 14
ATOM 21605 C C . GLU A 1 3 ? 0.612 2.176 -8.701 1.00 0.00 3 GLU B C 14
ATOM 21606 O O . GLU A 1 3 ? 1.458 1.372 -8.313 1.00 0.00 3 GLU B O 14
ATOM 21618 N N . ALA A 1 4 ? 0.202 2.270 -9.962 1.00 0.00 4 ALA B N 14
ATOM 21619 C CA . ALA A 1 4 ? 0.701 1.436 -11.031 1.00 0.00 4 ALA B CA 14
ATOM 21620 C C . ALA A 1 4 ? 1.395 2.358 -12.026 1.00 0.00 4 ALA B C 14
ATOM 21621 O O . ALA A 1 4 ? 0.748 3.069 -12.795 1.00 0.00 4 ALA B O 14
ATOM 21628 N N . ASP A 1 5 ? 2.726 2.334 -11.988 1.00 0.00 5 ASP B N 14
ATOM 21629 C CA . ASP A 1 5 ? 3.568 3.285 -12.695 1.00 0.00 5 ASP B CA 14
ATOM 21630 C C . ASP A 1 5 ? 3.283 3.334 -14.198 1.00 0.00 5 ASP B C 14
ATOM 21631 O O . ASP A 1 5 ? 3.218 4.423 -14.766 1.00 0.00 5 ASP B O 14
ATOM 21640 N N . ARG A 1 6 ? 3.104 2.179 -14.852 1.00 0.00 6 ARG B N 14
ATOM 21641 C CA . ARG A 1 6 ? 2.721 2.147 -16.260 1.00 0.00 6 ARG B CA 14
ATOM 21642 C C . ARG A 1 6 ? 2.240 0.759 -16.681 1.00 0.00 6 ARG B C 14
ATOM 21643 O O . ARG A 1 6 ? 2.648 -0.242 -16.088 1.00 0.00 6 ARG B O 14
ATOM 21664 N N . PRO A 1 7 ? 1.379 0.679 -17.705 1.00 0.00 7 PRO B N 14
ATOM 21665 C CA . PRO A 1 7 ? 1.035 -0.577 -18.343 1.00 0.00 7 PRO B CA 14
ATOM 21666 C C . PRO A 1 7 ? 2.275 -1.238 -18.936 1.00 0.00 7 PRO B C 14
ATOM 21667 O O . PRO A 1 7 ? 3.189 -0.545 -19.391 1.00 0.00 7 PRO B O 14
ATOM 21678 N N . GLY A 1 8 ? 2.319 -2.570 -18.942 1.00 0.00 8 GLY B N 14
ATOM 21679 C CA . GLY A 1 8 ? 3.373 -3.299 -19.624 1.00 0.00 8 GLY B CA 14
ATOM 21680 C C . GLY A 1 8 ? 4.496 -3.619 -18.660 1.00 0.00 8 GLY B C 14
ATOM 21681 O O . GLY A 1 8 ? 5.300 -4.505 -18.934 1.00 0.00 8 GLY B O 14
ATOM 21685 N N . LYS A 1 9 ? 4.559 -2.909 -17.529 1.00 0.00 9 LYS B N 14
ATOM 21686 C CA . LYS A 1 9 ? 5.542 -3.222 -16.515 1.00 0.00 9 LYS B CA 14
ATOM 21687 C C . LYS A 1 9 ? 4.973 -4.309 -15.619 1.00 0.00 9 LYS B C 14
ATOM 21688 O O . LYS A 1 9 ? 3.845 -4.199 -15.137 1.00 0.00 9 LYS B O 14
ATOM 21707 N N . LEU A 1 10 ? 5.757 -5.362 -15.402 1.00 0.00 10 LEU B N 14
ATOM 21708 C CA . LEU A 1 10 ? 5.344 -6.508 -14.616 1.00 0.00 10 LEU B CA 14
ATOM 21709 C C . LEU A 1 10 ? 6.248 -6.658 -13.402 1.00 0.00 10 LEU B C 14
ATOM 21710 O O . LEU A 1 10 ? 7.407 -6.248 -13.433 1.00 0.00 10 LEU B O 14
ATOM 21726 N N . PHE A 1 11 ? 5.704 -7.251 -12.340 1.00 0.00 11 PHE B N 14
ATOM 21727 C CA . PHE A 1 11 ? 6.435 -7.600 -11.140 1.00 0.00 11 PHE B CA 14
ATOM 21728 C C . PHE A 1 11 ? 6.645 -9.104 -11.147 1.00 0.00 11 PHE B C 14
ATOM 21729 O O . PHE A 1 11 ? 5.689 -9.858 -11.324 1.00 0.00 11 PHE B O 14
ATOM 21746 N N . ILE A 1 12 ? 7.893 -9.538 -10.957 1.00 0.00 12 ILE B N 14
ATOM 21747 C CA . ILE A 1 12 ? 8.257 -10.940 -11.047 1.00 0.00 12 ILE B CA 14
ATOM 21748 C C . ILE A 1 12 ? 8.851 -11.394 -9.716 1.00 0.00 12 ILE B C 14
ATOM 21749 O O . ILE A 1 12 ? 10.069 -11.448 -9.575 1.00 0.00 12 ILE B O 14
ATOM 21765 N N . GLY A 1 13 ? 8.009 -11.718 -8.731 1.00 0.00 13 GLY B N 14
ATOM 21766 C CA . GLY A 1 13 ? 8.503 -12.083 -7.407 1.00 0.00 13 GLY B CA 14
ATOM 21767 C C . GLY A 1 13 ? 8.616 -13.594 -7.240 1.00 0.00 13 GLY B C 14
ATOM 21768 O O . GLY A 1 13 ? 7.818 -14.334 -7.802 1.00 0.00 13 GLY B O 14
ATOM 21772 N N . GLY A 1 14 ? 9.600 -14.061 -6.470 1.00 0.00 14 GLY B N 14
ATOM 21773 C CA . GLY A 1 14 ? 9.732 -15.472 -6.125 1.00 0.00 14 GLY B CA 14
ATOM 21774 C C . GLY A 1 14 ? 10.765 -16.171 -7.005 1.00 0.00 14 GLY B C 14
ATOM 21775 O O . GLY A 1 14 ? 10.887 -17.394 -6.974 1.00 0.00 14 GLY B O 14
ATOM 21779 N N . LEU A 1 15 ? 11.509 -15.392 -7.790 1.00 0.00 15 LEU B N 14
ATOM 21780 C CA . LEU A 1 15 ? 12.505 -15.904 -8.712 1.00 0.00 15 LEU B CA 14
ATOM 21781 C C . LEU A 1 15 ? 13.639 -16.599 -7.971 1.00 0.00 15 LEU B C 14
ATOM 21782 O O . LEU A 1 15 ? 13.809 -16.432 -6.764 1.00 0.00 15 LEU B O 14
ATOM 21798 N N . ASN A 1 16 ? 14.424 -17.382 -8.712 1.00 0.00 16 ASN B N 14
ATOM 21799 C CA . ASN A 1 16 ? 15.590 -18.043 -8.176 1.00 0.00 16 ASN B CA 14
ATOM 21800 C C . ASN A 1 16 ? 16.710 -17.032 -7.939 1.00 0.00 16 ASN B C 14
ATOM 21801 O O . ASN A 1 16 ? 16.718 -15.955 -8.533 1.00 0.00 16 ASN B O 14
ATOM 21812 N N . THR A 1 17 ? 17.660 -17.379 -7.073 1.00 0.00 17 THR B N 14
ATOM 21813 C CA . THR A 1 17 ? 18.816 -16.533 -6.802 1.00 0.00 17 THR B CA 14
ATOM 21814 C C . THR A 1 17 ? 19.809 -16.598 -7.959 1.00 0.00 17 THR B C 14
ATOM 21815 O O . THR A 1 17 ? 20.830 -15.916 -7.948 1.00 0.00 17 THR B O 14
ATOM 21826 N N . GLU A 1 18 ? 19.494 -17.429 -8.956 1.00 0.00 18 GLU B N 14
ATOM 21827 C CA . GLU A 1 18 ? 20.375 -17.765 -10.060 1.00 0.00 18 GLU B CA 14
ATOM 21828 C C . GLU A 1 18 ? 19.896 -17.109 -11.355 1.00 0.00 18 GLU B C 14
ATOM 21829 O O . GLU A 1 18 ? 20.579 -17.165 -12.376 1.00 0.00 18 GLU B O 14
ATOM 21841 N N . THR A 1 19 ? 18.715 -16.484 -11.313 1.00 0.00 19 THR B N 14
ATOM 21842 C CA . THR A 1 19 ? 18.107 -15.843 -12.466 1.00 0.00 19 THR B CA 14
ATOM 21843 C C . THR A 1 19 ? 18.724 -14.466 -12.667 1.00 0.00 19 THR B C 14
ATOM 21844 O O . THR A 1 19 ? 19.046 -13.781 -11.698 1.00 0.00 19 THR B O 14
ATOM 21855 N N . ASN A 1 20 ? 18.886 -14.055 -13.926 1.00 0.00 20 ASN B N 14
ATOM 21856 C CA . ASN A 1 20 ? 19.370 -12.724 -14.252 1.00 0.00 20 ASN B CA 14
ATOM 21857 C C . ASN A 1 20 ? 18.524 -12.133 -15.367 1.00 0.00 20 ASN B C 14
ATOM 21858 O O . ASN A 1 20 ? 17.487 -12.682 -15.739 1.00 0.00 20 ASN B O 14
ATOM 21869 N N . GLU A 1 21 ? 18.986 -11.006 -15.895 1.00 0.00 21 GLU B N 14
ATOM 21870 C CA . GLU A 1 21 ? 18.248 -10.239 -16.884 1.00 0.00 21 GLU B CA 14
ATOM 21871 C C . GLU A 1 21 ? 18.149 -11.007 -18.194 1.00 0.00 21 GLU B C 14
ATOM 21872 O O . GLU A 1 21 ? 17.141 -10.918 -18.887 1.00 0.00 21 GLU B O 14
ATOM 21884 N N . LYS A 1 22 ? 19.184 -11.772 -18.547 1.00 0.00 22 LYS B N 14
ATOM 21885 C CA . LYS A 1 22 ? 19.197 -12.508 -19.803 1.00 0.00 22 LYS B CA 14
ATOM 21886 C C . LYS A 1 22 ? 18.122 -13.591 -19.814 1.00 0.00 22 LYS B C 14
ATOM 21887 O O . LYS A 1 22 ? 17.567 -13.915 -20.860 1.00 0.00 22 LYS B O 14
ATOM 21906 N N . ALA A 1 23 ? 17.818 -14.151 -18.645 1.00 0.00 23 ALA B N 14
ATOM 21907 C CA . ALA A 1 23 ? 16.862 -15.240 -18.546 1.00 0.00 23 ALA B CA 14
ATOM 21908 C C . ALA A 1 23 ? 15.460 -14.651 -18.437 1.00 0.00 23 ALA B C 14
ATOM 21909 O O . ALA A 1 23 ? 14.468 -15.320 -18.707 1.00 0.00 23 ALA B O 14
ATOM 21916 N N . LEU A 1 24 ? 15.398 -13.380 -18.038 1.00 0.00 24 LEU B N 14
ATOM 21917 C CA . LEU A 1 24 ? 14.175 -12.657 -17.773 1.00 0.00 24 LEU B CA 14
ATOM 21918 C C . LEU A 1 24 ? 13.690 -11.975 -19.048 1.00 0.00 24 LEU B C 14
ATOM 21919 O O . LEU A 1 24 ? 12.495 -11.760 -19.227 1.00 0.00 24 LEU B O 14
ATOM 21935 N N . GLU A 1 25 ? 14.619 -11.634 -19.939 1.00 0.00 25 GLU B N 14
ATOM 21936 C CA . GLU A 1 25 ? 14.257 -11.116 -21.247 1.00 0.00 25 GLU B CA 14
ATOM 21937 C C . GLU A 1 25 ? 13.916 -12.267 -22.184 1.00 0.00 25 GLU B C 14
ATOM 21938 O O . GLU A 1 25 ? 13.121 -12.122 -23.112 1.00 0.00 25 GLU B O 14
ATOM 21950 N N . ALA A 1 26 ? 14.532 -13.418 -21.924 1.00 0.00 26 ALA B N 14
ATOM 21951 C CA . ALA A 1 26 ? 14.402 -14.599 -22.754 1.00 0.00 26 ALA B CA 14
ATOM 21952 C C . ALA A 1 26 ? 13.116 -15.352 -22.447 1.00 0.00 26 ALA B C 14
ATOM 21953 O O . ALA A 1 26 ? 12.611 -16.093 -23.290 1.00 0.00 26 ALA B O 14
ATOM 21960 N N . VAL A 1 27 ? 12.584 -15.163 -21.236 1.00 0.00 27 VAL B N 14
ATOM 21961 C CA . VAL A 1 27 ? 11.409 -15.893 -20.789 1.00 0.00 27 VAL B CA 14
ATOM 21962 C C . VAL A 1 27 ? 10.134 -15.070 -20.916 1.00 0.00 27 VAL B C 14
ATOM 21963 O O . VAL A 1 27 ? 9.081 -15.596 -21.264 1.00 0.00 27 VAL B O 14
ATOM 21976 N N . PHE A 1 28 ? 10.224 -13.772 -20.636 1.00 0.00 28 PHE B N 14
ATOM 21977 C CA . PHE A 1 28 ? 9.083 -12.886 -20.798 1.00 0.00 28 PHE B CA 14
ATOM 21978 C C . PHE A 1 28 ? 9.039 -12.314 -22.210 1.00 0.00 28 PHE B C 14
ATOM 21979 O O . PHE A 1 28 ? 8.043 -11.705 -22.600 1.00 0.00 28 PHE B O 14
ATOM 21996 N N . GLY A 1 29 ? 10.108 -12.507 -22.989 1.00 0.00 29 GLY B N 14
ATOM 21997 C CA . GLY A 1 29 ? 10.120 -12.085 -24.383 1.00 0.00 29 GLY B CA 14
ATOM 21998 C C . GLY A 1 29 ? 9.285 -13.034 -25.239 1.00 0.00 29 GLY B C 14
ATOM 21999 O O . GLY A 1 29 ? 9.097 -12.805 -26.432 1.00 0.00 29 GLY B O 14
ATOM 22003 N N . LYS A 1 30 ? 8.786 -14.102 -24.614 1.00 0.00 30 LYS B N 14
ATOM 22004 C CA . LYS A 1 30 ? 7.978 -15.130 -25.246 1.00 0.00 30 LYS B CA 14
ATOM 22005 C C . LYS A 1 30 ? 6.536 -14.677 -25.413 1.00 0.00 30 LYS B C 14
ATOM 22006 O O . LYS A 1 30 ? 5.770 -15.286 -26.157 1.00 0.00 30 LYS B O 14
ATOM 22025 N N . TYR A 1 31 ? 6.184 -13.601 -24.712 1.00 0.00 31 TYR B N 14
ATOM 22026 C CA . TYR A 1 31 ? 4.834 -13.066 -24.699 1.00 0.00 31 TYR B CA 14
ATOM 22027 C C . TYR A 1 31 ? 4.724 -11.725 -25.421 1.00 0.00 31 TYR B C 14
ATOM 22028 O O . TYR A 1 31 ? 3.626 -11.330 -25.811 1.00 0.00 31 TYR B O 14
ATOM 22046 N N . GLY A 1 32 ? 5.844 -11.022 -25.604 1.00 0.00 32 GLY B N 14
ATOM 22047 C CA . GLY A 1 32 ? 5.854 -9.726 -26.260 1.00 0.00 32 GLY B CA 14
ATOM 22048 C C . GLY A 1 32 ? 7.254 -9.186 -26.412 1.00 0.00 32 GLY B C 14
ATOM 22049 O O . GLY A 1 32 ? 8.183 -9.648 -25.749 1.00 0.00 32 GLY B O 14
ATOM 22053 N N . ARG A 1 33 ? 7.407 -8.196 -27.293 1.00 0.00 33 ARG B N 14
ATOM 22054 C CA . ARG A 1 33 ? 8.701 -7.575 -27.449 1.00 0.00 33 ARG B CA 14
ATOM 22055 C C . ARG A 1 33 ? 8.931 -6.673 -26.247 1.00 0.00 33 ARG B C 14
ATOM 22056 O O . ARG A 1 33 ? 8.126 -5.798 -25.918 1.00 0.00 33 ARG B O 14
ATOM 22077 N N . ILE A 1 34 ? 10.058 -6.917 -25.597 1.00 0.00 34 ILE B N 14
ATOM 22078 C CA . ILE A 1 34 ? 10.480 -6.209 -24.401 1.00 0.00 34 ILE B CA 14
ATOM 22079 C C . ILE A 1 34 ? 11.131 -4.881 -24.773 1.00 0.00 34 ILE B C 14
ATOM 22080 O O . ILE A 1 34 ? 11.810 -4.774 -25.794 1.00 0.00 34 ILE B O 14
ATOM 22096 N N . VAL A 1 35 ? 10.916 -3.873 -23.927 1.00 0.00 35 VAL B N 14
ATOM 22097 C CA . VAL A 1 35 ? 11.502 -2.548 -24.102 1.00 0.00 35 VAL B CA 14
ATOM 22098 C C . VAL A 1 35 ? 12.485 -2.260 -22.972 1.00 0.00 35 VAL B C 14
ATOM 22099 O O . VAL A 1 35 ? 13.381 -1.433 -23.130 1.00 0.00 35 VAL B O 14
ATOM 22112 N N . GLU A 1 36 ? 12.318 -2.939 -21.834 1.00 0.00 36 GLU B N 14
ATOM 22113 C CA . GLU A 1 36 ? 13.219 -2.820 -20.695 1.00 0.00 36 GLU B CA 14
ATOM 22114 C C . GLU A 1 36 ? 13.042 -4.026 -19.775 1.00 0.00 36 GLU B C 14
ATOM 22115 O O . GLU A 1 36 ? 11.958 -4.599 -19.708 1.00 0.00 36 GLU B O 14
ATOM 22127 N N . VAL A 1 37 ? 14.099 -4.413 -19.057 1.00 0.00 37 VAL B N 14
ATOM 22128 C CA . VAL A 1 37 ? 14.007 -5.430 -18.023 1.00 0.00 37 VAL B CA 14
ATOM 22129 C C . VAL A 1 37 ? 14.799 -4.993 -16.802 1.00 0.00 37 VAL B C 14
ATOM 22130 O O . VAL A 1 37 ? 15.819 -4.309 -16.913 1.00 0.00 37 VAL B O 14
ATOM 22143 N N . LEU A 1 38 ? 14.310 -5.404 -15.635 1.00 0.00 38 LEU B N 14
ATOM 22144 C CA . LEU A 1 38 ? 14.953 -5.163 -14.354 1.00 0.00 38 LEU B CA 14
ATOM 22145 C C . LEU A 1 38 ? 15.210 -6.494 -13.686 1.00 0.00 38 LEU B C 14
ATOM 22146 O O . LEU A 1 38 ? 14.532 -7.482 -13.965 1.00 0.00 38 LEU B O 14
ATOM 22162 N N . LEU A 1 39 ? 16.191 -6.509 -12.793 1.00 0.00 39 LEU B N 14
ATOM 22163 C CA . LEU A 1 39 ? 16.463 -7.664 -11.978 1.00 0.00 39 LEU B CA 14
ATOM 22164 C C . LEU A 1 39 ? 17.158 -7.152 -10.727 1.00 0.00 39 LEU B C 14
ATOM 22165 O O . LEU A 1 39 ? 18.211 -6.523 -10.818 1.00 0.00 39 LEU B O 14
ATOM 22181 N N . MET A 1 40 ? 16.575 -7.417 -9.559 1.00 0.00 40 MET B N 14
ATOM 22182 C CA . MET A 1 40 ? 17.102 -6.860 -8.325 1.00 0.00 40 MET B CA 14
ATOM 22183 C C . MET A 1 40 ? 18.128 -7.811 -7.744 1.00 0.00 40 MET B C 14
ATOM 22184 O O . MET A 1 40 ? 17.906 -9.017 -7.751 1.00 0.00 40 MET B O 14
ATOM 22198 N N . LYS A 1 41 ? 19.243 -7.277 -7.238 1.00 0.00 41 LYS B N 14
ATOM 22199 C CA . LYS A 1 41 ? 20.233 -8.091 -6.550 1.00 0.00 41 LYS B CA 14
ATOM 22200 C C . LYS A 1 41 ? 20.989 -7.300 -5.492 1.00 0.00 41 LYS B C 14
ATOM 22201 O O . LYS A 1 41 ? 21.099 -6.078 -5.569 1.00 0.00 41 LYS B O 14
ATOM 22220 N N . ASP A 1 42 ? 21.505 -8.034 -4.506 1.00 0.00 42 ASP B N 14
ATOM 22221 C CA . ASP A 1 42 ? 22.306 -7.506 -3.412 1.00 0.00 42 ASP B CA 14
ATOM 22222 C C . ASP A 1 42 ? 23.587 -6.846 -3.923 1.00 0.00 42 ASP B C 14
ATOM 22223 O O . ASP A 1 42 ? 24.030 -7.118 -5.036 1.00 0.00 42 ASP B O 14
ATOM 22232 N N . ARG A 1 43 ? 24.183 -5.973 -3.105 1.00 0.00 43 ARG B N 14
ATOM 22233 C CA . ARG A 1 43 ? 25.381 -5.230 -3.480 1.00 0.00 43 ARG B CA 14
ATOM 22234 C C . ARG A 1 43 ? 26.649 -5.871 -2.910 1.00 0.00 43 ARG B C 14
ATOM 22235 O O . ARG A 1 43 ? 27.755 -5.468 -3.259 1.00 0.00 43 ARG B O 14
ATOM 22256 N N . GLU A 1 44 ? 26.500 -6.866 -2.034 1.00 0.00 44 GLU B N 14
ATOM 22257 C CA . GLU A 1 44 ? 27.628 -7.540 -1.400 1.00 0.00 44 GLU B CA 14
ATOM 22258 C C . GLU A 1 44 ? 27.726 -9.002 -1.829 1.00 0.00 44 GLU B C 14
ATOM 22259 O O . GLU A 1 44 ? 28.745 -9.649 -1.579 1.00 0.00 44 GLU B O 14
ATOM 22271 N N . THR A 1 45 ? 26.685 -9.536 -2.476 1.00 0.00 45 THR B N 14
ATOM 22272 C CA . THR A 1 45 ? 26.701 -10.894 -3.009 1.00 0.00 45 THR B CA 14
ATOM 22273 C C . THR A 1 45 ? 26.306 -10.916 -4.471 1.00 0.00 45 THR B C 14
ATOM 22274 O O . THR A 1 45 ? 26.513 -11.930 -5.139 1.00 0.00 45 THR B O 14
ATOM 22285 N N . ASN A 1 46 ? 25.739 -9.811 -4.971 1.00 0.00 46 ASN B N 14
ATOM 22286 C CA . ASN A 1 46 ? 25.295 -9.739 -6.353 1.00 0.00 46 ASN B CA 14
ATOM 22287 C C . ASN A 1 46 ? 24.244 -10.812 -6.668 1.00 0.00 46 ASN B C 14
ATOM 22288 O O . ASN A 1 46 ? 23.935 -11.050 -7.838 1.00 0.00 46 ASN B O 14
ATOM 22299 N N . LYS A 1 47 ? 23.694 -11.458 -5.635 1.00 0.00 47 LYS B N 14
ATOM 22300 C CA . LYS A 1 47 ? 22.633 -12.441 -5.789 1.00 0.00 47 LYS B CA 14
ATOM 22301 C C . LYS A 1 47 ? 21.291 -11.748 -5.882 1.00 0.00 47 LYS B C 14
ATOM 22302 O O . LYS A 1 47 ? 21.053 -10.741 -5.217 1.00 0.00 47 LYS B O 14
ATOM 22321 N N . SER A 1 48 ? 20.418 -12.303 -6.717 1.00 0.00 48 SER B N 14
ATOM 22322 C CA . SER A 1 48 ? 19.087 -11.762 -6.933 1.00 0.00 48 SER B CA 14
ATOM 22323 C C . SER A 1 48 ? 18.326 -11.638 -5.618 1.00 0.00 48 SER B C 14
ATOM 22324 O O . SER A 1 48 ? 18.419 -12.507 -4.752 1.00 0.00 48 SER B O 14
ATOM 22332 N N . ARG A 1 49 ? 17.566 -10.543 -5.472 1.00 0.00 49 ARG B N 14
ATOM 22333 C CA . ARG A 1 49 ? 16.775 -10.286 -4.277 1.00 0.00 49 ARG B CA 14
ATOM 22334 C C . ARG A 1 49 ? 15.496 -11.130 -4.295 1.00 0.00 49 ARG B C 14
ATOM 22335 O O . ARG A 1 49 ? 14.660 -11.013 -3.402 1.00 0.00 49 ARG B O 14
ATOM 22356 N N . GLY A 1 50 ? 15.357 -11.978 -5.318 1.00 0.00 50 GLY B N 14
ATOM 22357 C CA . GLY A 1 50 ? 14.233 -12.887 -5.466 1.00 0.00 50 GLY B CA 14
ATOM 22358 C C . GLY A 1 50 ? 13.058 -12.251 -6.202 1.00 0.00 50 GLY B C 14
ATOM 22359 O O . GLY A 1 50 ? 12.037 -12.904 -6.386 1.00 0.00 50 GLY B O 14
ATOM 22363 N N . PHE A 1 51 ? 13.181 -10.990 -6.628 1.00 0.00 51 PHE B N 14
ATOM 22364 C CA . PHE A 1 51 ? 12.135 -10.355 -7.418 1.00 0.00 51 PHE B CA 14
ATOM 22365 C C . PHE A 1 51 ? 12.744 -9.469 -8.503 1.00 0.00 51 PHE B C 14
ATOM 22366 O O . PHE A 1 51 ? 13.894 -9.044 -8.402 1.00 0.00 51 PHE B O 14
ATOM 22383 N N . ALA A 1 52 ? 11.960 -9.196 -9.546 1.00 0.00 52 ALA B N 14
ATOM 22384 C CA . ALA A 1 52 ? 12.418 -8.446 -10.702 1.00 0.00 52 ALA B CA 14
ATOM 22385 C C . ALA A 1 52 ? 11.248 -7.740 -11.381 1.00 0.00 52 ALA B C 14
ATOM 22386 O O . ALA A 1 52 ? 10.109 -7.846 -10.927 1.00 0.00 52 ALA B O 14
ATOM 22393 N N . PHE A 1 53 ? 11.533 -7.023 -12.473 1.00 0.00 53 PHE B N 14
ATOM 22394 C CA . PHE A 1 53 ? 10.513 -6.319 -13.239 1.00 0.00 53 PHE B CA 14
ATOM 22395 C C . PHE A 1 53 ? 10.814 -6.440 -14.730 1.00 0.00 53 PHE B C 14
ATOM 22396 O O . PHE A 1 53 ? 11.936 -6.750 -15.120 1.00 0.00 53 PHE B O 14
ATOM 22413 N N . VAL A 1 54 ? 9.814 -6.194 -15.575 1.00 0.00 54 VAL B N 14
ATOM 22414 C CA . VAL A 1 54 ? 9.986 -6.229 -17.020 1.00 0.00 54 VAL B CA 14
ATOM 22415 C C . VAL A 1 54 ? 8.967 -5.311 -17.669 1.00 0.00 54 VAL B C 14
ATOM 22416 O O . VAL A 1 54 ? 7.817 -5.280 -17.244 1.00 0.00 54 VAL B O 14
ATOM 22429 N N . THR A 1 55 ? 9.387 -4.568 -18.695 1.00 0.00 55 THR B N 14
ATOM 22430 C CA . THR A 1 55 ? 8.498 -3.681 -19.427 1.00 0.00 55 THR B CA 14
ATOM 22431 C C . THR A 1 55 ? 8.282 -4.204 -20.835 1.00 0.00 55 THR B C 14
ATOM 22432 O O . THR A 1 55 ? 9.235 -4.374 -21.600 1.00 0.00 55 THR B O 14
ATOM 22443 N N . PHE A 1 56 ? 7.017 -4.451 -21.166 1.00 0.00 56 PHE B N 14
ATOM 22444 C CA . PHE A 1 56 ? 6.595 -4.851 -22.496 1.00 0.00 56 PHE B CA 14
ATOM 22445 C C . PHE A 1 56 ? 6.215 -3.629 -23.324 1.00 0.00 56 PHE B C 14
ATOM 22446 O O . PHE A 1 56 ? 5.846 -2.592 -22.773 1.00 0.00 56 PHE B O 14
ATOM 22463 N N . GLU A 1 57 ? 6.300 -3.749 -24.653 1.00 0.00 57 GLU B N 14
ATOM 22464 C CA . GLU A 1 57 ? 5.872 -2.675 -25.536 1.00 0.00 57 GLU B CA 14
ATOM 22465 C C . GLU A 1 57 ? 4.353 -2.662 -25.653 1.00 0.00 57 GLU B C 14
ATOM 22466 O O . GLU A 1 57 ? 3.773 -1.626 -25.983 1.00 0.00 57 GLU B O 14
ATOM 22478 N N . SER A 1 58 ? 3.701 -3.800 -25.385 1.00 0.00 58 SER B N 14
ATOM 22479 C CA . SER A 1 58 ? 2.255 -3.842 -25.381 1.00 0.00 58 SER B CA 14
ATOM 22480 C C . SER A 1 58 ? 1.771 -4.135 -23.970 1.00 0.00 58 SER B C 14
ATOM 22481 O O . SER A 1 58 ? 2.320 -5.011 -23.300 1.00 0.00 58 SER B O 14
ATOM 22489 N N . PRO A 1 59 ? 0.746 -3.411 -23.506 1.00 0.00 59 PRO B N 14
ATOM 22490 C CA . PRO A 1 59 ? 0.220 -3.564 -22.168 1.00 0.00 59 PRO B CA 14
ATOM 22491 C C . PRO A 1 59 ? -0.639 -4.817 -22.073 1.00 0.00 59 PRO B C 14
ATOM 22492 O O . PRO A 1 59 ? -1.181 -5.090 -21.007 1.00 0.00 59 PRO B O 14
ATOM 22503 N N . ALA A 1 60 ? -0.767 -5.572 -23.173 1.00 0.00 60 ALA B N 14
ATOM 22504 C CA . ALA A 1 60 ? -1.531 -6.806 -23.188 1.00 0.00 60 ALA B CA 14
ATOM 22505 C C . ALA A 1 60 ? -0.644 -8.000 -23.527 1.00 0.00 60 ALA B C 14
ATOM 22506 O O . ALA A 1 60 ? -1.045 -9.143 -23.320 1.00 0.00 60 ALA B O 14
ATOM 22513 N N . ASP A 1 61 ? 0.563 -7.752 -24.044 1.00 0.00 61 ASP B N 14
ATOM 22514 C CA . ASP A 1 61 ? 1.547 -8.815 -24.182 1.00 0.00 61 ASP B CA 14
ATOM 22515 C C . ASP A 1 61 ? 2.051 -9.159 -22.786 1.00 0.00 61 ASP B C 14
ATOM 22516 O O . ASP A 1 61 ? 2.443 -10.291 -22.515 1.00 0.00 61 ASP B O 14
ATOM 22525 N N . ALA A 1 62 ? 2.027 -8.165 -21.893 1.00 0.00 62 ALA B N 14
ATOM 22526 C CA . ALA A 1 62 ? 2.374 -8.354 -20.502 1.00 0.00 62 ALA B CA 14
ATOM 22527 C C . ALA A 1 62 ? 1.234 -9.051 -19.761 1.00 0.00 62 ALA B C 14
ATOM 22528 O O . ALA A 1 62 ? 1.483 -9.786 -18.812 1.00 0.00 62 ALA B O 14
ATOM 22535 N N . LYS A 1 63 ? -0.013 -8.825 -20.187 1.00 0.00 63 LYS B N 14
ATOM 22536 C CA . LYS A 1 63 ? -1.154 -9.496 -19.587 1.00 0.00 63 LYS B CA 14
ATOM 22537 C C . LYS A 1 63 ? -1.126 -10.962 -19.982 1.00 0.00 63 LYS B C 14
ATOM 22538 O O . LYS A 1 63 ? -1.458 -11.827 -19.181 1.00 0.00 63 LYS B O 14
ATOM 22557 N N . ASP A 1 64 ? -0.731 -11.252 -21.219 1.00 0.00 64 ASP B N 14
ATOM 22558 C CA . ASP A 1 64 ? -0.695 -12.618 -21.702 1.00 0.00 64 ASP B CA 14
ATOM 22559 C C . ASP A 1 64 ? 0.395 -13.397 -20.976 1.00 0.00 64 ASP B C 14
ATOM 22560 O O . ASP A 1 64 ? 0.266 -14.601 -20.770 1.00 0.00 64 ASP B O 14
ATOM 22569 N N . ALA A 1 65 ? 1.468 -12.707 -20.584 1.00 0.00 65 ALA B N 14
ATOM 22570 C CA . ALA A 1 65 ? 2.509 -13.319 -19.774 1.00 0.00 65 ALA B CA 14
ATOM 22571 C C . ALA A 1 65 ? 2.031 -13.464 -18.336 1.00 0.00 65 ALA B C 14
ATOM 22572 O O . ALA A 1 65 ? 2.218 -14.508 -17.718 1.00 0.00 65 ALA B O 14
ATOM 22579 N N . ALA A 1 66 ? 1.411 -12.416 -17.792 1.00 0.00 66 ALA B N 14
ATOM 22580 C CA . ALA A 1 66 ? 0.974 -12.406 -16.407 1.00 0.00 66 ALA B CA 14
ATOM 22581 C C . ALA A 1 66 ? -0.222 -13.340 -16.193 1.00 0.00 66 ALA B C 14
ATOM 22582 O O . ALA A 1 66 ? -0.597 -13.624 -15.058 1.00 0.00 66 ALA B O 14
ATOM 22589 N N . ARG A 1 67 ? -0.817 -13.823 -17.289 1.00 0.00 67 ARG B N 14
ATOM 22590 C CA . ARG A 1 67 ? -1.872 -14.832 -17.269 1.00 0.00 67 ARG B CA 14
ATOM 22591 C C . ARG A 1 67 ? -1.350 -16.236 -17.579 1.00 0.00 67 ARG B C 14
ATOM 22592 O O . ARG A 1 67 ? -2.152 -17.162 -17.697 1.00 0.00 67 ARG B O 14
ATOM 22613 N N . ASP A 1 68 ? -0.033 -16.421 -17.712 1.00 0.00 68 ASP B N 14
ATOM 22614 C CA . ASP A 1 68 ? 0.531 -17.695 -18.117 1.00 0.00 68 ASP B CA 14
ATOM 22615 C C . ASP A 1 68 ? 1.608 -18.099 -17.131 1.00 0.00 68 ASP B C 14
ATOM 22616 O O . ASP A 1 68 ? 1.612 -19.206 -16.597 1.00 0.00 68 ASP B O 14
ATOM 22625 N N . MET A 1 69 ? 2.516 -17.154 -16.918 1.00 0.00 69 MET B N 14
ATOM 22626 C CA . MET A 1 69 ? 3.688 -17.304 -16.099 1.00 0.00 69 MET B CA 14
ATOM 22627 C C . MET A 1 69 ? 3.407 -17.068 -14.619 1.00 0.00 69 MET B C 14
ATOM 22628 O O . MET A 1 69 ? 4.261 -17.366 -13.782 1.00 0.00 69 MET B O 14
ATOM 22642 N N . ASN A 1 70 ? 2.230 -16.544 -14.272 1.00 0.00 70 ASN B N 14
ATOM 22643 C CA . ASN A 1 70 ? 1.898 -16.311 -12.880 1.00 0.00 70 ASN B CA 14
ATOM 22644 C C . ASN A 1 70 ? 1.621 -17.649 -12.194 1.00 0.00 70 ASN B C 14
ATOM 22645 O O . ASN A 1 70 ? 0.648 -18.330 -12.520 1.00 0.00 70 ASN B O 14
ATOM 22656 N N . GLY A 1 71 ? 2.482 -18.017 -11.240 1.00 0.00 71 GLY B N 14
ATOM 22657 C CA . GLY A 1 71 ? 2.345 -19.253 -10.486 1.00 0.00 71 GLY B CA 14
ATOM 22658 C C . GLY A 1 71 ? 3.248 -20.357 -11.031 1.00 0.00 71 GLY B C 14
ATOM 22659 O O . GLY A 1 71 ? 3.322 -21.437 -10.448 1.00 0.00 71 GLY B O 14
ATOM 22663 N N . LYS A 1 72 ? 3.940 -20.090 -12.143 1.00 0.00 72 LYS B N 14
ATOM 22664 C CA . LYS A 1 72 ? 4.928 -20.971 -12.718 1.00 0.00 72 LYS B CA 14
ATOM 22665 C C . LYS A 1 72 ? 6.246 -20.793 -11.986 1.00 0.00 72 LYS B C 14
ATOM 22666 O O . LYS A 1 72 ? 6.268 -20.390 -10.826 1.00 0.00 72 LYS B O 14
ATOM 22685 N N . SER A 1 73 ? 7.342 -21.098 -12.673 1.00 0.00 73 SER B N 14
ATOM 22686 C CA . SER A 1 73 ? 8.666 -21.106 -12.084 1.00 0.00 73 SER B CA 14
ATOM 22687 C C . SER A 1 73 ? 9.716 -20.527 -13.011 1.00 0.00 73 SER B C 14
ATOM 22688 O O . SER A 1 73 ? 9.531 -20.457 -14.225 1.00 0.00 73 SER B O 14
ATOM 22696 N N . LEU A 1 74 ? 10.826 -20.116 -12.399 1.00 0.00 74 LEU B N 14
ATOM 22697 C CA . LEU A 1 74 ? 11.970 -19.587 -13.110 1.00 0.00 74 LEU B CA 14
ATOM 22698 C C . LEU A 1 74 ? 13.218 -20.222 -12.544 1.00 0.00 74 LEU B C 14
ATOM 22699 O O . LEU A 1 74 ? 13.425 -20.189 -11.333 1.00 0.00 74 LEU B O 14
ATOM 22715 N N . ASP A 1 75 ? 14.035 -20.791 -13.428 1.00 0.00 75 ASP B N 14
ATOM 22716 C CA . ASP A 1 75 ? 15.269 -21.460 -13.076 1.00 0.00 75 ASP B CA 14
ATOM 22717 C C . ASP A 1 75 ? 15.086 -22.659 -12.154 1.00 0.00 75 ASP B C 14
ATOM 22718 O O . ASP A 1 75 ? 15.956 -23.525 -12.084 1.00 0.00 75 ASP B O 14
ATOM 22727 N N . GLY A 1 76 ? 13.962 -22.724 -11.448 1.00 0.00 76 GLY B N 14
ATOM 22728 C CA . GLY A 1 76 ? 13.686 -23.813 -10.550 1.00 0.00 76 GLY B CA 14
ATOM 22729 C C . GLY A 1 76 ? 12.805 -23.406 -9.369 1.00 0.00 76 GLY B C 14
ATOM 22730 O O . GLY A 1 76 ? 12.405 -24.267 -8.587 1.00 0.00 76 GLY B O 14
ATOM 22734 N N . LYS A 1 77 ? 12.503 -22.108 -9.231 1.00 0.00 77 LYS B N 14
ATOM 22735 C CA . LYS A 1 77 ? 11.775 -21.579 -8.088 1.00 0.00 77 LYS B CA 14
ATOM 22736 C C . LYS A 1 77 ? 10.466 -20.953 -8.547 1.00 0.00 77 LYS B C 14
ATOM 22737 O O . LYS A 1 77 ? 10.442 -20.212 -9.527 1.00 0.00 77 LYS B O 14
ATOM 22756 N N . ALA A 1 78 ? 9.380 -21.254 -7.837 1.00 0.00 78 ALA B N 14
ATOM 22757 C CA . ALA A 1 78 ? 8.054 -20.801 -8.226 1.00 0.00 78 ALA B CA 14
ATOM 22758 C C . ALA A 1 78 ? 7.890 -19.302 -7.995 1.00 0.00 78 ALA B C 14
ATOM 22759 O O . ALA A 1 78 ? 8.319 -18.775 -6.972 1.00 0.00 78 ALA B O 14
ATOM 22766 N N . ILE A 1 79 ? 7.269 -18.620 -8.963 1.00 0.00 79 ILE B N 14
ATOM 22767 C CA . ILE A 1 79 ? 7.148 -17.169 -8.973 1.00 0.00 79 ILE B CA 14
ATOM 22768 C C . ILE A 1 79 ? 5.708 -16.665 -8.934 1.00 0.00 79 ILE B C 14
ATOM 22769 O O . ILE A 1 79 ? 4.744 -17.431 -8.944 1.00 0.00 79 ILE B O 14
ATOM 22785 N N . LYS A 1 80 ? 5.606 -15.335 -8.893 1.00 0.00 80 LYS B N 14
ATOM 22786 C CA . LYS A 1 80 ? 4.393 -14.558 -9.040 1.00 0.00 80 LYS B CA 14
ATOM 22787 C C . LYS A 1 80 ? 4.603 -13.614 -10.219 1.00 0.00 80 LYS B C 14
ATOM 22788 O O . LYS A 1 80 ? 5.711 -13.109 -10.405 1.00 0.00 80 LYS B O 14
ATOM 22807 N N . VAL A 1 81 ? 3.557 -13.369 -11.008 1.00 0.00 81 VAL B N 14
ATOM 22808 C CA . VAL A 1 81 ? 3.621 -12.389 -12.081 1.00 0.00 81 VAL B CA 14
ATOM 22809 C C . VAL A 1 81 ? 2.374 -11.521 -12.018 1.00 0.00 81 VAL B C 14
ATOM 22810 O O . VAL A 1 81 ? 1.258 -12.030 -11.935 1.00 0.00 81 VAL B O 14
ATOM 22823 N N . GLU A 1 82 ? 2.571 -10.204 -12.053 1.00 0.00 82 GLU B N 14
ATOM 22824 C CA . GLU A 1 82 ? 1.484 -9.256 -11.858 1.00 0.00 82 GLU B CA 14
ATOM 22825 C C . GLU A 1 82 ? 1.884 -7.912 -12.455 1.00 0.00 82 GLU B C 14
ATOM 22826 O O . GLU A 1 82 ? 3.061 -7.687 -12.720 1.00 0.00 82 GLU B O 14
ATOM 22838 N N . GLN A 1 83 ? 0.928 -7.005 -12.671 1.00 0.00 83 GLN B N 14
ATOM 22839 C CA . GLN A 1 83 ? 1.265 -5.660 -13.113 1.00 0.00 83 GLN B CA 14
ATOM 22840 C C . GLN A 1 83 ? 2.002 -4.973 -11.960 1.00 0.00 83 GLN B C 14
ATOM 22841 O O . GLN A 1 83 ? 1.562 -5.032 -10.811 1.00 0.00 83 GLN B O 14
ATOM 22855 N N . ALA A 1 84 ? 3.130 -4.325 -12.257 1.00 0.00 84 ALA B N 14
ATOM 22856 C CA . ALA A 1 84 ? 4.016 -3.825 -11.219 1.00 0.00 84 ALA B CA 14
ATOM 22857 C C . ALA A 1 84 ? 3.523 -2.530 -10.586 1.00 0.00 84 ALA B C 14
ATOM 22858 O O . ALA A 1 84 ? 2.891 -1.700 -11.236 1.00 0.00 84 ALA B O 14
ATOM 22865 N N . THR A 1 85 ? 3.828 -2.364 -9.297 1.00 0.00 85 THR B N 14
ATOM 22866 C CA . THR A 1 85 ? 3.542 -1.128 -8.588 1.00 0.00 85 THR B CA 14
ATOM 22867 C C . THR A 1 85 ? 4.839 -0.468 -8.154 1.00 0.00 85 THR B C 14
ATOM 22868 O O . THR A 1 85 ? 5.914 -1.052 -8.258 1.00 0.00 85 THR B O 14
ATOM 22879 N N . LYS A 1 86 ? 4.723 0.765 -7.664 1.00 0.00 86 LYS B N 14
ATOM 22880 C CA . LYS A 1 86 ? 5.866 1.556 -7.244 1.00 0.00 86 LYS B CA 14
ATOM 22881 C C . LYS A 1 86 ? 6.547 0.934 -6.023 1.00 0.00 86 LYS B C 14
ATOM 22882 O O . LYS A 1 86 ? 5.899 0.222 -5.256 1.00 0.00 86 LYS B O 14
ATOM 22901 N N . PRO A 1 87 ? 7.849 1.198 -5.831 1.00 0.00 87 PRO B N 14
ATOM 22902 C CA . PRO A 1 87 ? 8.634 0.646 -4.737 1.00 0.00 87 PRO B CA 14
ATOM 22903 C C . PRO A 1 87 ? 8.121 1.159 -3.392 1.00 0.00 87 PRO B C 14
ATOM 22904 O O . PRO A 1 87 ? 7.300 2.073 -3.349 1.00 0.00 87 PRO B O 14
ATOM 22915 N N . SER A 1 88 ? 8.603 0.571 -2.292 1.00 0.00 88 SER B N 14
ATOM 22916 C CA . SER A 1 88 ? 8.048 0.841 -0.972 1.00 0.00 88 SER B CA 14
ATOM 22917 C C . SER A 1 88 ? 8.947 1.661 -0.054 1.00 0.00 88 SER B C 14
ATOM 22918 O O . SER A 1 88 ? 8.573 1.880 1.097 1.00 0.00 88 SER B O 14
ATOM 22926 N N . PHE A 1 89 ? 10.112 2.134 -0.513 1.00 0.00 89 PHE B N 14
ATOM 22927 C CA . PHE A 1 89 ? 10.945 3.026 0.295 1.00 0.00 89 PHE B CA 14
ATOM 22928 C C . PHE A 1 89 ? 10.215 4.346 0.560 1.00 0.00 89 PHE B C 14
ATOM 22929 O O . PHE A 1 89 ? 10.738 5.245 1.220 1.00 0.00 89 PHE B O 14
ATOM 22946 N N . GLU A 1 90 ? 8.997 4.446 0.027 1.00 0.00 90 GLU B N 14
ATOM 22947 C CA . GLU A 1 90 ? 8.178 5.639 -0.004 1.00 0.00 90 GLU B CA 14
ATOM 22948 C C . GLU A 1 90 ? 6.834 5.430 0.673 1.00 0.00 90 GLU B C 14
ATOM 22949 O O . GLU A 1 90 ? 6.030 6.362 0.715 1.00 0.00 90 GLU B O 14
ATOM 22961 N N . SER A 1 91 ? 6.569 4.232 1.204 1.00 0.00 91 SER B N 14
ATOM 22962 C CA . SER A 1 91 ? 5.239 3.970 1.726 1.00 0.00 91 SER B CA 14
ATOM 22963 C C . SER A 1 91 ? 5.129 2.699 2.572 1.00 0.00 91 SER B C 14
ATOM 22964 O O . SER A 1 91 ? 4.062 2.427 3.121 1.00 0.00 91 SER B O 14
ATOM 22972 N N . GLY A 1 92 ? 6.204 1.911 2.695 1.00 0.00 92 GLY B N 14
ATOM 22973 C CA . GLY A 1 92 ? 6.170 0.688 3.497 1.00 0.00 92 GLY B CA 14
ATOM 22974 C C . GLY A 1 92 ? 7.550 0.208 3.952 1.00 0.00 92 GLY B C 14
ATOM 22975 O O . GLY A 1 92 ? 7.656 -0.864 4.546 1.00 0.00 92 GLY B O 14
ATOM 22979 N N . ARG A 1 93 ? 8.606 0.983 3.681 1.00 0.00 93 ARG B N 14
ATOM 22980 C CA . ARG A 1 93 ? 9.977 0.646 4.036 1.00 0.00 93 ARG B CA 14
ATOM 22981 C C . ARG A 1 93 ? 10.757 1.934 4.290 1.00 0.00 93 ARG B C 14
ATOM 22982 O O . ARG A 1 93 ? 10.475 2.953 3.656 1.00 0.00 93 ARG B O 14
ATOM 23003 N N . ARG A 1 94 ? 11.729 1.891 5.204 1.00 0.00 94 ARG B N 14
ATOM 23004 C CA . ARG A 1 94 ? 12.543 3.045 5.578 1.00 0.00 94 ARG B CA 14
ATOM 23005 C C . ARG A 1 94 ? 11.673 4.260 5.938 1.00 0.00 94 ARG B C 14
ATOM 23006 O O . ARG A 1 94 ? 12.062 5.405 5.708 1.00 0.00 94 ARG B O 14
ATOM 23027 N N . GLY A 1 95 ? 10.489 4.004 6.503 1.00 0.00 95 GLY B N 14
ATOM 23028 C CA . GLY A 1 95 ? 9.550 5.048 6.901 1.00 0.00 95 GLY B CA 14
ATOM 23029 C C . GLY A 1 95 ? 10.084 5.856 8.079 1.00 0.00 95 GLY B C 14
ATOM 23030 O O . GLY A 1 95 ? 10.577 5.224 9.039 1.00 0.00 95 GLY B O 14
ATOM 23227 N N . MET A 1 1 ? 2.792 5.768 -2.527 1.00 0.00 1 MET B N 15
ATOM 23228 C CA . MET A 1 1 ? 2.901 4.319 -2.269 1.00 0.00 1 MET B CA 15
ATOM 23229 C C . MET A 1 1 ? 1.625 3.592 -2.671 1.00 0.00 1 MET B C 15
ATOM 23230 O O . MET A 1 1 ? 0.593 4.228 -2.874 1.00 0.00 1 MET B O 15
ATOM 23246 N N . VAL A 1 2 ? 1.706 2.262 -2.788 1.00 0.00 2 VAL B N 15
ATOM 23247 C CA . VAL A 1 2 ? 0.674 1.426 -3.381 1.00 0.00 2 VAL B CA 15
ATOM 23248 C C . VAL A 1 2 ? 0.243 2.044 -4.701 1.00 0.00 2 VAL B C 15
ATOM 23249 O O . VAL A 1 2 ? -0.932 2.126 -5.050 1.00 0.00 2 VAL B O 15
ATOM 23262 N N . GLU A 1 3 ? 1.241 2.498 -5.455 1.00 0.00 3 GLU B N 15
ATOM 23263 C CA . GLU A 1 3 ? 0.962 3.196 -6.681 1.00 0.00 3 GLU B CA 15
ATOM 23264 C C . GLU A 1 3 ? 1.149 2.243 -7.850 1.00 0.00 3 GLU B C 15
ATOM 23265 O O . GLU A 1 3 ? 2.158 1.546 -7.927 1.00 0.00 3 GLU B O 15
ATOM 23277 N N . ALA A 1 4 ? 0.180 2.211 -8.762 1.00 0.00 4 ALA B N 15
ATOM 23278 C CA . ALA A 1 4 ? 0.222 1.331 -9.912 1.00 0.00 4 ALA B CA 15
ATOM 23279 C C . ALA A 1 4 ? 0.571 2.154 -11.144 1.00 0.00 4 ALA B C 15
ATOM 23280 O O . ALA A 1 4 ? -0.262 2.872 -11.695 1.00 0.00 4 ALA B O 15
ATOM 23287 N N . ASP A 1 5 ? 1.830 2.035 -11.565 1.00 0.00 5 ASP B N 15
ATOM 23288 C CA . ASP A 1 5 ? 2.360 2.744 -12.718 1.00 0.00 5 ASP B CA 15
ATOM 23289 C C . ASP A 1 5 ? 1.722 2.212 -14.006 1.00 0.00 5 ASP B C 15
ATOM 23290 O O . ASP A 1 5 ? 0.986 1.225 -13.982 1.00 0.00 5 ASP B O 15
ATOM 23299 N N . ARG A 1 6 ? 2.002 2.870 -15.134 1.00 0.00 6 ARG B N 15
ATOM 23300 C CA . ARG A 1 6 ? 1.385 2.557 -16.417 1.00 0.00 6 ARG B CA 15
ATOM 23301 C C . ARG A 1 6 ? 1.509 1.077 -16.790 1.00 0.00 6 ARG B C 15
ATOM 23302 O O . ARG A 1 6 ? 2.447 0.405 -16.356 1.00 0.00 6 ARG B O 15
ATOM 23323 N N . PRO A 1 7 ? 0.565 0.565 -17.598 1.00 0.00 7 PRO B N 15
ATOM 23324 C CA . PRO A 1 7 ? 0.564 -0.798 -18.105 1.00 0.00 7 PRO B CA 15
ATOM 23325 C C . PRO A 1 7 ? 1.880 -1.195 -18.763 1.00 0.00 7 PRO B C 15
ATOM 23326 O O . PRO A 1 7 ? 2.626 -0.340 -19.249 1.00 0.00 7 PRO B O 15
ATOM 23337 N N . GLY A 1 8 ? 2.166 -2.496 -18.785 1.00 0.00 8 GLY B N 15
ATOM 23338 C CA . GLY A 1 8 ? 3.300 -3.030 -19.510 1.00 0.00 8 GLY B CA 15
ATOM 23339 C C . GLY A 1 8 ? 4.436 -3.365 -18.564 1.00 0.00 8 GLY B C 15
ATOM 23340 O O . GLY A 1 8 ? 5.349 -4.085 -18.959 1.00 0.00 8 GLY B O 15
ATOM 23344 N N . LYS A 1 9 ? 4.399 -2.864 -17.322 1.00 0.00 9 LYS B N 15
ATOM 23345 C CA . LYS A 1 9 ? 5.445 -3.181 -16.371 1.00 0.00 9 LYS B CA 15
ATOM 23346 C C . LYS A 1 9 ? 4.966 -4.299 -15.462 1.00 0.00 9 LYS B C 15
ATOM 23347 O O . LYS A 1 9 ? 3.889 -4.209 -14.877 1.00 0.00 9 LYS B O 15
ATOM 23366 N N . LEU A 1 10 ? 5.770 -5.350 -15.344 1.00 0.00 10 LEU B N 15
ATOM 23367 C CA . LEU A 1 10 ? 5.410 -6.505 -14.547 1.00 0.00 10 LEU B CA 15
ATOM 23368 C C . LEU A 1 10 ? 6.334 -6.618 -13.347 1.00 0.00 10 LEU B C 15
ATOM 23369 O O . LEU A 1 10 ? 7.471 -6.153 -13.382 1.00 0.00 10 LEU B O 15
ATOM 23385 N N . PHE A 1 11 ? 5.829 -7.246 -12.287 1.00 0.00 11 PHE B N 15
ATOM 23386 C CA . PHE A 1 11 ? 6.589 -7.592 -11.104 1.00 0.00 11 PHE B CA 15
ATOM 23387 C C . PHE A 1 11 ? 6.786 -9.099 -11.113 1.00 0.00 11 PHE B C 15
ATOM 23388 O O . PHE A 1 11 ? 5.821 -9.843 -11.272 1.00 0.00 11 PHE B O 15
ATOM 23405 N N . ILE A 1 12 ? 8.031 -9.545 -10.950 1.00 0.00 12 ILE B N 15
ATOM 23406 C CA . ILE A 1 12 ? 8.378 -10.948 -11.059 1.00 0.00 12 ILE B CA 15
ATOM 23407 C C . ILE A 1 12 ? 9.001 -11.418 -9.744 1.00 0.00 12 ILE B C 15
ATOM 23408 O O . ILE A 1 12 ? 10.221 -11.507 -9.634 1.00 0.00 12 ILE B O 15
ATOM 23424 N N . GLY A 1 13 ? 8.174 -11.718 -8.737 1.00 0.00 13 GLY B N 15
ATOM 23425 C CA . GLY A 1 13 ? 8.688 -12.085 -7.425 1.00 0.00 13 GLY B CA 15
ATOM 23426 C C . GLY A 1 13 ? 8.811 -13.597 -7.255 1.00 0.00 13 GLY B C 15
ATOM 23427 O O . GLY A 1 13 ? 7.977 -14.336 -7.766 1.00 0.00 13 GLY B O 15
ATOM 23431 N N . GLY A 1 14 ? 9.841 -14.060 -6.542 1.00 0.00 14 GLY B N 15
ATOM 23432 C CA . GLY A 1 14 ? 9.995 -15.469 -6.192 1.00 0.00 14 GLY B CA 15
ATOM 23433 C C . GLY A 1 14 ? 11.020 -16.157 -7.086 1.00 0.00 14 GLY B C 15
ATOM 23434 O O . GLY A 1 14 ? 11.142 -17.380 -7.071 1.00 0.00 14 GLY B O 15
ATOM 23438 N N . LEU A 1 15 ? 11.764 -15.373 -7.869 1.00 0.00 15 LEU B N 15
ATOM 23439 C CA . LEU A 1 15 ? 12.729 -15.892 -8.821 1.00 0.00 15 LEU B CA 15
ATOM 23440 C C . LEU A 1 15 ? 13.910 -16.569 -8.130 1.00 0.00 15 LEU B C 15
ATOM 23441 O O . LEU A 1 15 ? 14.155 -16.365 -6.943 1.00 0.00 15 LEU B O 15
ATOM 23457 N N . ASN A 1 16 ? 14.642 -17.377 -8.898 1.00 0.00 16 ASN B N 15
ATOM 23458 C CA . ASN A 1 16 ? 15.835 -18.049 -8.432 1.00 0.00 16 ASN B CA 15
ATOM 23459 C C . ASN A 1 16 ? 17.016 -17.081 -8.358 1.00 0.00 16 ASN B C 15
ATOM 23460 O O . ASN A 1 16 ? 17.044 -16.073 -9.063 1.00 0.00 16 ASN B O 15
ATOM 23471 N N . THR A 1 17 ? 17.998 -17.384 -7.504 1.00 0.00 17 THR B N 15
ATOM 23472 C CA . THR A 1 17 ? 19.233 -16.618 -7.392 1.00 0.00 17 THR B CA 15
ATOM 23473 C C . THR A 1 17 ? 20.083 -16.798 -8.647 1.00 0.00 17 THR B C 15
ATOM 23474 O O . THR A 1 17 ? 21.073 -16.094 -8.842 1.00 0.00 17 THR B O 15
ATOM 23485 N N . GLU A 1 18 ? 19.685 -17.750 -9.491 1.00 0.00 18 GLU B N 15
ATOM 23486 C CA . GLU A 1 18 ? 20.409 -18.162 -10.677 1.00 0.00 18 GLU B CA 15
ATOM 23487 C C . GLU A 1 18 ? 19.836 -17.473 -11.914 1.00 0.00 18 GLU B C 15
ATOM 23488 O O . GLU A 1 18 ? 20.433 -17.526 -12.990 1.00 0.00 18 GLU B O 15
ATOM 23500 N N . THR A 1 19 ? 18.677 -16.830 -11.756 1.00 0.00 19 THR B N 15
ATOM 23501 C CA . THR A 1 19 ? 18.024 -16.090 -12.822 1.00 0.00 19 THR B CA 15
ATOM 23502 C C . THR A 1 19 ? 18.661 -14.715 -12.944 1.00 0.00 19 THR B C 15
ATOM 23503 O O . THR A 1 19 ? 19.057 -14.118 -11.945 1.00 0.00 19 THR B O 15
ATOM 23514 N N . ASN A 1 20 ? 18.758 -14.211 -14.175 1.00 0.00 20 ASN B N 15
ATOM 23515 C CA . ASN A 1 20 ? 19.279 -12.882 -14.431 1.00 0.00 20 ASN B CA 15
ATOM 23516 C C . ASN A 1 20 ? 18.436 -12.202 -15.502 1.00 0.00 20 ASN B C 15
ATOM 23517 O O . ASN A 1 20 ? 17.345 -12.652 -15.838 1.00 0.00 20 ASN B O 15
ATOM 23528 N N . GLU A 1 21 ? 18.968 -11.108 -16.036 1.00 0.00 21 GLU B N 15
ATOM 23529 C CA . GLU A 1 21 ? 18.256 -10.247 -16.959 1.00 0.00 21 GLU B CA 15
ATOM 23530 C C . GLU A 1 21 ? 18.070 -10.931 -18.303 1.00 0.00 21 GLU B C 15
ATOM 23531 O O . GLU A 1 21 ? 17.022 -10.802 -18.925 1.00 0.00 21 GLU B O 15
ATOM 23543 N N . LYS A 1 22 ? 19.087 -11.668 -18.757 1.00 0.00 22 LYS B N 15
ATOM 23544 C CA . LYS A 1 22 ? 19.036 -12.338 -20.048 1.00 0.00 22 LYS B CA 15
ATOM 23545 C C . LYS A 1 22 ? 18.024 -13.479 -20.046 1.00 0.00 22 LYS B C 15
ATOM 23546 O O . LYS A 1 22 ? 17.492 -13.848 -21.090 1.00 0.00 22 LYS B O 15
ATOM 23565 N N . ALA A 1 23 ? 17.749 -14.049 -18.873 1.00 0.00 23 ALA B N 15
ATOM 23566 C CA . ALA A 1 23 ? 16.866 -15.195 -18.781 1.00 0.00 23 ALA B CA 15
ATOM 23567 C C . ALA A 1 23 ? 15.442 -14.679 -18.663 1.00 0.00 23 ALA B C 15
ATOM 23568 O O . ALA A 1 23 ? 14.479 -15.389 -18.934 1.00 0.00 23 ALA B O 15
ATOM 23575 N N . LEU A 1 24 ? 15.333 -13.419 -18.252 1.00 0.00 24 LEU B N 15
ATOM 23576 C CA . LEU A 1 24 ? 14.081 -12.761 -18.005 1.00 0.00 24 LEU B CA 15
ATOM 23577 C C . LEU A 1 24 ? 13.603 -12.079 -19.274 1.00 0.00 24 LEU B C 15
ATOM 23578 O O . LEU A 1 24 ? 12.403 -11.920 -19.480 1.00 0.00 24 LEU B O 15
ATOM 23594 N N . GLU A 1 25 ? 14.534 -11.675 -20.137 1.00 0.00 25 GLU B N 15
ATOM 23595 C CA . GLU A 1 25 ? 14.156 -11.177 -21.447 1.00 0.00 25 GLU B CA 15
ATOM 23596 C C . GLU A 1 25 ? 13.821 -12.344 -22.365 1.00 0.00 25 GLU B C 15
ATOM 23597 O O . GLU A 1 25 ? 13.046 -12.209 -23.307 1.00 0.00 25 GLU B O 15
ATOM 23609 N N . ALA A 1 26 ? 14.423 -13.493 -22.069 1.00 0.00 26 ALA B N 15
ATOM 23610 C CA . ALA A 1 26 ? 14.294 -14.692 -22.876 1.00 0.00 26 ALA B CA 15
ATOM 23611 C C . ALA A 1 26 ? 13.008 -15.441 -22.554 1.00 0.00 26 ALA B C 15
ATOM 23612 O O . ALA A 1 26 ? 12.510 -16.195 -23.387 1.00 0.00 26 ALA B O 15
ATOM 23619 N N . VAL A 1 27 ? 12.474 -15.234 -21.347 1.00 0.00 27 VAL B N 15
ATOM 23620 C CA . VAL A 1 27 ? 11.298 -15.949 -20.877 1.00 0.00 27 VAL B CA 15
ATOM 23621 C C . VAL A 1 27 ? 10.029 -15.114 -20.963 1.00 0.00 27 VAL B C 15
ATOM 23622 O O . VAL A 1 27 ? 8.952 -15.628 -21.257 1.00 0.00 27 VAL B O 15
ATOM 23635 N N . PHE A 1 28 ? 10.148 -13.813 -20.707 1.00 0.00 28 PHE B N 15
ATOM 23636 C CA . PHE A 1 28 ? 9.017 -12.916 -20.857 1.00 0.00 28 PHE B CA 15
ATOM 23637 C C . PHE A 1 28 ? 8.964 -12.337 -22.265 1.00 0.00 28 PHE B C 15
ATOM 23638 O O . PHE A 1 28 ? 7.962 -11.736 -22.646 1.00 0.00 28 PHE B O 15
ATOM 23655 N N . GLY A 1 29 ? 10.031 -12.519 -23.046 1.00 0.00 29 GLY B N 15
ATOM 23656 C CA . GLY A 1 29 ? 10.031 -12.082 -24.435 1.00 0.00 29 GLY B CA 15
ATOM 23657 C C . GLY A 1 29 ? 9.196 -13.026 -25.297 1.00 0.00 29 GLY B C 15
ATOM 23658 O O . GLY A 1 29 ? 9.026 -12.802 -26.494 1.00 0.00 29 GLY B O 15
ATOM 23662 N N . LYS A 1 30 ? 8.681 -14.089 -24.674 1.00 0.00 30 LYS B N 15
ATOM 23663 C CA . LYS A 1 30 ? 7.880 -15.111 -25.318 1.00 0.00 30 LYS B CA 15
ATOM 23664 C C . LYS A 1 30 ? 6.429 -14.668 -25.460 1.00 0.00 30 LYS B C 15
ATOM 23665 O O . LYS A 1 30 ? 5.651 -15.294 -26.177 1.00 0.00 30 LYS B O 15
ATOM 23684 N N . TYR A 1 31 ? 6.085 -13.583 -24.772 1.00 0.00 31 TYR B N 15
ATOM 23685 C CA . TYR A 1 31 ? 4.735 -13.047 -24.738 1.00 0.00 31 TYR B CA 15
ATOM 23686 C C . TYR A 1 31 ? 4.626 -11.699 -25.446 1.00 0.00 31 TYR B C 15
ATOM 23687 O O . TYR A 1 31 ? 3.532 -11.297 -25.835 1.00 0.00 31 TYR B O 15
ATOM 23705 N N . GLY A 1 32 ? 5.751 -10.996 -25.618 1.00 0.00 32 GLY B N 15
ATOM 23706 C CA . GLY A 1 32 ? 5.777 -9.693 -26.256 1.00 0.00 32 GLY B CA 15
ATOM 23707 C C . GLY A 1 32 ? 7.186 -9.173 -26.391 1.00 0.00 32 GLY B C 15
ATOM 23708 O O . GLY A 1 32 ? 8.096 -9.645 -25.710 1.00 0.00 32 GLY B O 15
ATOM 23712 N N . ARG A 1 33 ? 7.370 -8.194 -27.279 1.00 0.00 33 ARG B N 15
ATOM 23713 C CA . ARG A 1 33 ? 8.682 -7.606 -27.417 1.00 0.00 33 ARG B CA 15
ATOM 23714 C C . ARG A 1 33 ? 8.924 -6.720 -26.208 1.00 0.00 33 ARG B C 15
ATOM 23715 O O . ARG A 1 33 ? 8.149 -5.823 -25.887 1.00 0.00 33 ARG B O 15
ATOM 23736 N N . ILE A 1 34 ? 10.031 -7.009 -25.543 1.00 0.00 34 ILE B N 15
ATOM 23737 C CA . ILE A 1 34 ? 10.451 -6.312 -24.342 1.00 0.00 34 ILE B CA 15
ATOM 23738 C C . ILE A 1 34 ? 11.157 -5.012 -24.709 1.00 0.00 34 ILE B C 15
ATOM 23739 O O . ILE A 1 34 ? 11.883 -4.945 -25.698 1.00 0.00 34 ILE B O 15
ATOM 23755 N N . VAL A 1 35 ? 10.933 -3.973 -23.895 1.00 0.00 35 VAL B N 15
ATOM 23756 C CA . VAL A 1 35 ? 11.542 -2.664 -24.078 1.00 0.00 35 VAL B CA 15
ATOM 23757 C C . VAL A 1 35 ? 12.498 -2.354 -22.928 1.00 0.00 35 VAL B C 15
ATOM 23758 O O . VAL A 1 35 ? 13.377 -1.508 -23.069 1.00 0.00 35 VAL B O 15
ATOM 23771 N N . GLU A 1 36 ? 12.330 -3.035 -21.792 1.00 0.00 36 GLU B N 15
ATOM 23772 C CA . GLU A 1 36 ? 13.204 -2.893 -20.640 1.00 0.00 36 GLU B CA 15
ATOM 23773 C C . GLU A 1 36 ? 13.056 -4.108 -19.731 1.00 0.00 36 GLU B C 15
ATOM 23774 O O . GLU A 1 36 ? 11.980 -4.695 -19.656 1.00 0.00 36 GLU B O 15
ATOM 23786 N N . VAL A 1 37 ? 14.128 -4.488 -19.033 1.00 0.00 37 VAL B N 15
ATOM 23787 C CA . VAL A 1 37 ? 14.065 -5.528 -18.021 1.00 0.00 37 VAL B CA 15
ATOM 23788 C C . VAL A 1 37 ? 14.881 -5.122 -16.806 1.00 0.00 37 VAL B C 15
ATOM 23789 O O . VAL A 1 37 ? 15.935 -4.497 -16.917 1.00 0.00 37 VAL B O 15
ATOM 23802 N N . LEU A 1 38 ? 14.361 -5.498 -15.639 1.00 0.00 38 LEU B N 15
ATOM 23803 C CA . LEU A 1 38 ? 15.019 -5.313 -14.359 1.00 0.00 38 LEU B CA 15
ATOM 23804 C C . LEU A 1 38 ? 15.240 -6.677 -13.740 1.00 0.00 38 LEU B C 15
ATOM 23805 O O . LEU A 1 38 ? 14.533 -7.633 -14.053 1.00 0.00 38 LEU B O 15
ATOM 23821 N N . LEU A 1 39 ? 16.224 -6.752 -12.858 1.00 0.00 39 LEU B N 15
ATOM 23822 C CA . LEU A 1 39 ? 16.449 -7.920 -12.044 1.00 0.00 39 LEU B CA 15
ATOM 23823 C C . LEU A 1 39 ? 17.176 -7.414 -10.812 1.00 0.00 39 LEU B C 15
ATOM 23824 O O . LEU A 1 39 ? 18.266 -6.856 -10.924 1.00 0.00 39 LEU B O 15
ATOM 23840 N N . MET A 1 40 ? 16.580 -7.600 -9.638 1.00 0.00 40 MET B N 15
ATOM 23841 C CA . MET A 1 40 ? 17.095 -6.948 -8.452 1.00 0.00 40 MET B CA 15
ATOM 23842 C C . MET A 1 40 ? 18.065 -7.866 -7.732 1.00 0.00 40 MET B C 15
ATOM 23843 O O . MET A 1 40 ? 17.844 -9.076 -7.692 1.00 0.00 40 MET B O 15
ATOM 23857 N N . LYS A 1 41 ? 19.142 -7.315 -7.158 1.00 0.00 41 LYS B N 15
ATOM 23858 C CA . LYS A 1 41 ? 20.094 -8.127 -6.421 1.00 0.00 41 LYS B CA 15
ATOM 23859 C C . LYS A 1 41 ? 20.613 -7.442 -5.161 1.00 0.00 41 LYS B C 15
ATOM 23860 O O . LYS A 1 41 ? 20.583 -6.220 -5.044 1.00 0.00 41 LYS B O 15
ATOM 23879 N N . ASP A 1 42 ? 21.087 -8.265 -4.225 1.00 0.00 42 ASP B N 15
ATOM 23880 C CA . ASP A 1 42 ? 21.683 -7.812 -2.980 1.00 0.00 42 ASP B CA 15
ATOM 23881 C C . ASP A 1 42 ? 22.922 -6.958 -3.267 1.00 0.00 42 ASP B C 15
ATOM 23882 O O . ASP A 1 42 ? 23.683 -7.258 -4.184 1.00 0.00 42 ASP B O 15
ATOM 23891 N N . ARG A 1 43 ? 23.130 -5.893 -2.485 1.00 0.00 43 ARG B N 15
ATOM 23892 C CA . ARG A 1 43 ? 24.234 -4.964 -2.700 1.00 0.00 43 ARG B CA 15
ATOM 23893 C C . ARG A 1 43 ? 25.544 -5.441 -2.073 1.00 0.00 43 ARG B C 15
ATOM 23894 O O . ARG A 1 43 ? 26.574 -4.796 -2.247 1.00 0.00 43 ARG B O 15
ATOM 23915 N N . GLU A 1 44 ? 25.503 -6.560 -1.348 1.00 0.00 44 GLU B N 15
ATOM 23916 C CA . GLU A 1 44 ? 26.675 -7.108 -0.677 1.00 0.00 44 GLU B CA 15
ATOM 23917 C C . GLU A 1 44 ? 27.040 -8.505 -1.189 1.00 0.00 44 GLU B C 15
ATOM 23918 O O . GLU A 1 44 ? 28.139 -8.983 -0.908 1.00 0.00 44 GLU B O 15
ATOM 23930 N N . THR A 1 45 ? 26.139 -9.164 -1.926 1.00 0.00 45 THR B N 15
ATOM 23931 C CA . THR A 1 45 ? 26.406 -10.505 -2.441 1.00 0.00 45 THR B CA 15
ATOM 23932 C C . THR A 1 45 ? 26.137 -10.594 -3.934 1.00 0.00 45 THR B C 15
ATOM 23933 O O . THR A 1 45 ? 26.568 -11.549 -4.576 1.00 0.00 45 THR B O 15
ATOM 23944 N N . ASN A 1 46 ? 25.433 -9.602 -4.484 1.00 0.00 46 ASN B N 15
ATOM 23945 C CA . ASN A 1 46 ? 25.189 -9.509 -5.911 1.00 0.00 46 ASN B CA 15
ATOM 23946 C C . ASN A 1 46 ? 24.500 -10.754 -6.479 1.00 0.00 46 ASN B C 15
ATOM 23947 O O . ASN A 1 46 ? 24.580 -11.020 -7.679 1.00 0.00 46 ASN B O 15
ATOM 23958 N N . LYS A 1 47 ? 23.826 -11.516 -5.608 1.00 0.00 47 LYS B N 15
ATOM 23959 C CA . LYS A 1 47 ? 23.033 -12.687 -5.963 1.00 0.00 47 LYS B CA 15
ATOM 23960 C C . LYS A 1 47 ? 21.777 -12.243 -6.706 1.00 0.00 47 LYS B C 15
ATOM 23961 O O . LYS A 1 47 ? 21.837 -11.789 -7.847 1.00 0.00 47 LYS B O 15
ATOM 23980 N N . SER A 1 48 ? 20.636 -12.375 -6.041 1.00 0.00 48 SER B N 15
ATOM 23981 C CA . SER A 1 48 ? 19.374 -11.817 -6.482 1.00 0.00 48 SER B CA 15
ATOM 23982 C C . SER A 1 48 ? 18.528 -11.532 -5.244 1.00 0.00 48 SER B C 15
ATOM 23983 O O . SER A 1 48 ? 18.605 -12.265 -4.259 1.00 0.00 48 SER B O 15
ATOM 23991 N N . ARG A 1 49 ? 17.717 -10.471 -5.291 1.00 0.00 49 ARG B N 15
ATOM 23992 C CA . ARG A 1 49 ? 16.759 -10.173 -4.238 1.00 0.00 49 ARG B CA 15
ATOM 23993 C C . ARG A 1 49 ? 15.615 -11.178 -4.317 1.00 0.00 49 ARG B C 15
ATOM 23994 O O . ARG A 1 49 ? 14.773 -11.242 -3.423 1.00 0.00 49 ARG B O 15
ATOM 24015 N N . GLY A 1 50 ? 15.592 -11.960 -5.402 1.00 0.00 50 GLY B N 15
ATOM 24016 C CA . GLY A 1 50 ? 14.545 -12.934 -5.654 1.00 0.00 50 GLY B CA 15
ATOM 24017 C C . GLY A 1 50 ? 13.333 -12.305 -6.338 1.00 0.00 50 GLY B C 15
ATOM 24018 O O . GLY A 1 50 ? 12.337 -12.994 -6.543 1.00 0.00 50 GLY B O 15
ATOM 24022 N N . PHE A 1 51 ? 13.388 -11.021 -6.695 1.00 0.00 51 PHE B N 15
ATOM 24023 C CA . PHE A 1 51 ? 12.313 -10.391 -7.450 1.00 0.00 51 PHE B CA 15
ATOM 24024 C C . PHE A 1 51 ? 12.888 -9.512 -8.552 1.00 0.00 51 PHE B C 15
ATOM 24025 O O . PHE A 1 51 ? 14.055 -9.120 -8.500 1.00 0.00 51 PHE B O 15
ATOM 24042 N N . ALA A 1 52 ? 12.065 -9.203 -9.555 1.00 0.00 52 ALA B N 15
ATOM 24043 C CA . ALA A 1 52 ? 12.498 -8.472 -10.734 1.00 0.00 52 ALA B CA 15
ATOM 24044 C C . ALA A 1 52 ? 11.323 -7.741 -11.379 1.00 0.00 52 ALA B C 15
ATOM 24045 O O . ALA A 1 52 ? 10.200 -7.799 -10.880 1.00 0.00 52 ALA B O 15
ATOM 24052 N N . PHE A 1 53 ? 11.589 -7.051 -12.492 1.00 0.00 53 PHE B N 15
ATOM 24053 C CA . PHE A 1 53 ? 10.563 -6.338 -13.238 1.00 0.00 53 PHE B CA 15
ATOM 24054 C C . PHE A 1 53 ? 10.839 -6.450 -14.733 1.00 0.00 53 PHE B C 15
ATOM 24055 O O . PHE A 1 53 ? 11.948 -6.783 -15.144 1.00 0.00 53 PHE B O 15
ATOM 24072 N N . VAL A 1 54 ? 9.831 -6.171 -15.560 1.00 0.00 54 VAL B N 15
ATOM 24073 C CA . VAL A 1 54 ? 9.993 -6.182 -17.008 1.00 0.00 54 VAL B CA 15
ATOM 24074 C C . VAL A 1 54 ? 8.976 -5.247 -17.645 1.00 0.00 54 VAL B C 15
ATOM 24075 O O . VAL A 1 54 ? 7.837 -5.170 -17.191 1.00 0.00 54 VAL B O 15
ATOM 24088 N N . THR A 1 55 ? 9.393 -4.539 -18.693 1.00 0.00 55 THR B N 15
ATOM 24089 C CA . THR A 1 55 ? 8.509 -3.662 -19.441 1.00 0.00 55 THR B CA 15
ATOM 24090 C C . THR A 1 55 ? 8.278 -4.214 -20.834 1.00 0.00 55 THR B C 15
ATOM 24091 O O . THR A 1 55 ? 9.225 -4.432 -21.594 1.00 0.00 55 THR B O 15
ATOM 24102 N N . PHE A 1 56 ? 7.006 -4.433 -21.163 1.00 0.00 56 PHE B N 15
ATOM 24103 C CA . PHE A 1 56 ? 6.572 -4.844 -22.486 1.00 0.00 56 PHE B CA 15
ATOM 24104 C C . PHE A 1 56 ? 6.203 -3.629 -23.328 1.00 0.00 56 PHE B C 15
ATOM 24105 O O . PHE A 1 56 ? 5.874 -2.573 -22.794 1.00 0.00 56 PHE B O 15
ATOM 24122 N N . GLU A 1 57 ? 6.253 -3.781 -24.654 1.00 0.00 57 GLU B N 15
ATOM 24123 C CA . GLU A 1 57 ? 5.828 -2.726 -25.558 1.00 0.00 57 GLU B CA 15
ATOM 24124 C C . GLU A 1 57 ? 4.308 -2.714 -25.679 1.00 0.00 57 GLU B C 15
ATOM 24125 O O . GLU A 1 57 ? 3.737 -1.682 -26.029 1.00 0.00 57 GLU B O 15
ATOM 24137 N N . SER A 1 58 ? 3.649 -3.845 -25.395 1.00 0.00 58 SER B N 15
ATOM 24138 C CA . SER A 1 58 ? 2.201 -3.886 -25.377 1.00 0.00 58 SER B CA 15
ATOM 24139 C C . SER A 1 58 ? 1.729 -4.180 -23.964 1.00 0.00 58 SER B C 15
ATOM 24140 O O . SER A 1 58 ? 2.303 -5.032 -23.284 1.00 0.00 58 SER B O 15
ATOM 24148 N N . PRO A 1 59 ? 0.686 -3.484 -23.502 1.00 0.00 59 PRO B N 15
ATOM 24149 C CA . PRO A 1 59 ? 0.188 -3.632 -22.154 1.00 0.00 59 PRO B CA 15
ATOM 24150 C C . PRO A 1 59 ? -0.588 -4.934 -22.013 1.00 0.00 59 PRO B C 15
ATOM 24151 O O . PRO A 1 59 ? -0.973 -5.283 -20.902 1.00 0.00 59 PRO B O 15
ATOM 24162 N N . ALA A 1 60 ? -0.820 -5.646 -23.121 1.00 0.00 60 ALA B N 15
ATOM 24163 C CA . ALA A 1 60 ? -1.578 -6.883 -23.105 1.00 0.00 60 ALA B CA 15
ATOM 24164 C C . ALA A 1 60 ? -0.682 -8.069 -23.441 1.00 0.00 60 ALA B C 15
ATOM 24165 O O . ALA A 1 60 ? -1.067 -9.212 -23.211 1.00 0.00 60 ALA B O 15
ATOM 24172 N N . ASP A 1 61 ? 0.512 -7.805 -23.978 1.00 0.00 61 ASP B N 15
ATOM 24173 C CA . ASP A 1 61 ? 1.511 -8.849 -24.107 1.00 0.00 61 ASP B CA 15
ATOM 24174 C C . ASP A 1 61 ? 2.030 -9.162 -22.708 1.00 0.00 61 ASP B C 15
ATOM 24175 O O . ASP A 1 61 ? 2.458 -10.281 -22.428 1.00 0.00 61 ASP B O 15
ATOM 24184 N N . ALA A 1 62 ? 1.980 -8.157 -21.829 1.00 0.00 62 ALA B N 15
ATOM 24185 C CA . ALA A 1 62 ? 2.328 -8.313 -20.433 1.00 0.00 62 ALA B CA 15
ATOM 24186 C C . ALA A 1 62 ? 1.193 -8.995 -19.670 1.00 0.00 62 ALA B C 15
ATOM 24187 O O . ALA A 1 62 ? 1.450 -9.716 -18.709 1.00 0.00 62 ALA B O 15
ATOM 24194 N N . LYS A 1 63 ? -0.060 -8.778 -20.092 1.00 0.00 63 LYS B N 15
ATOM 24195 C CA . LYS A 1 63 ? -1.197 -9.464 -19.489 1.00 0.00 63 LYS B CA 15
ATOM 24196 C C . LYS A 1 63 ? -1.135 -10.934 -19.856 1.00 0.00 63 LYS B C 15
ATOM 24197 O O . LYS A 1 63 ? -1.439 -11.786 -19.030 1.00 0.00 63 LYS B O 15
ATOM 24216 N N . ASP A 1 64 ? -0.743 -11.234 -21.092 1.00 0.00 64 ASP B N 15
ATOM 24217 C CA . ASP A 1 64 ? -0.707 -12.605 -21.568 1.00 0.00 64 ASP B CA 15
ATOM 24218 C C . ASP A 1 64 ? 0.384 -13.380 -20.849 1.00 0.00 64 ASP B C 15
ATOM 24219 O O . ASP A 1 64 ? 0.242 -14.577 -20.615 1.00 0.00 64 ASP B O 15
ATOM 24228 N N . ALA A 1 65 ? 1.476 -12.699 -20.496 1.00 0.00 65 ALA B N 15
ATOM 24229 C CA . ALA A 1 65 ? 2.528 -13.305 -19.701 1.00 0.00 65 ALA B CA 15
ATOM 24230 C C . ALA A 1 65 ? 2.079 -13.424 -18.250 1.00 0.00 65 ALA B C 15
ATOM 24231 O O . ALA A 1 65 ? 2.267 -14.458 -17.617 1.00 0.00 65 ALA B O 15
ATOM 24238 N N . ALA A 1 66 ? 1.476 -12.364 -17.711 1.00 0.00 66 ALA B N 15
ATOM 24239 C CA . ALA A 1 66 ? 1.046 -12.342 -16.325 1.00 0.00 66 ALA B CA 15
ATOM 24240 C C . ALA A 1 66 ? -0.147 -13.273 -16.101 1.00 0.00 66 ALA B C 15
ATOM 24241 O O . ALA A 1 66 ? -0.549 -13.508 -14.964 1.00 0.00 66 ALA B O 15
ATOM 24248 N N . ARG A 1 67 ? -0.710 -13.806 -17.188 1.00 0.00 67 ARG B N 15
ATOM 24249 C CA . ARG A 1 67 ? -1.780 -14.797 -17.160 1.00 0.00 67 ARG B CA 15
ATOM 24250 C C . ARG A 1 67 ? -1.271 -16.203 -17.487 1.00 0.00 67 ARG B C 15
ATOM 24251 O O . ARG A 1 67 ? -2.079 -17.125 -17.588 1.00 0.00 67 ARG B O 15
ATOM 24272 N N . ASP A 1 68 ? 0.042 -16.390 -17.656 1.00 0.00 68 ASP B N 15
ATOM 24273 C CA . ASP A 1 68 ? 0.599 -17.663 -18.065 1.00 0.00 68 ASP B CA 15
ATOM 24274 C C . ASP A 1 68 ? 1.709 -18.060 -17.108 1.00 0.00 68 ASP B C 15
ATOM 24275 O O . ASP A 1 68 ? 1.722 -19.154 -16.552 1.00 0.00 68 ASP B O 15
ATOM 24284 N N . MET A 1 69 ? 2.633 -17.122 -16.941 1.00 0.00 69 MET B N 15
ATOM 24285 C CA . MET A 1 69 ? 3.830 -17.256 -16.152 1.00 0.00 69 MET B CA 15
ATOM 24286 C C . MET A 1 69 ? 3.578 -17.013 -14.668 1.00 0.00 69 MET B C 15
ATOM 24287 O O . MET A 1 69 ? 4.449 -17.277 -13.842 1.00 0.00 69 MET B O 15
ATOM 24301 N N . ASN A 1 70 ? 2.394 -16.510 -14.308 1.00 0.00 70 ASN B N 15
ATOM 24302 C CA . ASN A 1 70 ? 2.070 -16.282 -12.914 1.00 0.00 70 ASN B CA 15
ATOM 24303 C C . ASN A 1 70 ? 1.807 -17.622 -12.226 1.00 0.00 70 ASN B C 15
ATOM 24304 O O . ASN A 1 70 ? 0.980 -18.407 -12.682 1.00 0.00 70 ASN B O 15
ATOM 24315 N N . GLY A 1 71 ? 2.514 -17.875 -11.124 1.00 0.00 71 GLY B N 15
ATOM 24316 C CA . GLY A 1 71 ? 2.352 -19.093 -10.346 1.00 0.00 71 GLY B CA 15
ATOM 24317 C C . GLY A 1 71 ? 3.236 -20.224 -10.863 1.00 0.00 71 GLY B C 15
ATOM 24318 O O . GLY A 1 71 ? 3.307 -21.282 -10.238 1.00 0.00 71 GLY B O 15
ATOM 24322 N N . LYS A 1 72 ? 3.912 -20.015 -11.996 1.00 0.00 72 LYS B N 15
ATOM 24323 C CA . LYS A 1 72 ? 4.877 -20.933 -12.557 1.00 0.00 72 LYS B CA 15
ATOM 24324 C C . LYS A 1 72 ? 6.211 -20.770 -11.848 1.00 0.00 72 LYS B C 15
ATOM 24325 O O . LYS A 1 72 ? 6.267 -20.348 -10.696 1.00 0.00 72 LYS B O 15
ATOM 24344 N N . SER A 1 73 ? 7.286 -21.108 -12.551 1.00 0.00 73 SER B N 15
ATOM 24345 C CA . SER A 1 73 ? 8.623 -21.120 -11.995 1.00 0.00 73 SER B CA 15
ATOM 24346 C C . SER A 1 73 ? 9.655 -20.582 -12.967 1.00 0.00 73 SER B C 15
ATOM 24347 O O . SER A 1 73 ? 9.436 -20.552 -14.178 1.00 0.00 73 SER B O 15
ATOM 24355 N N . LEU A 1 74 ? 10.785 -20.160 -12.402 1.00 0.00 74 LEU B N 15
ATOM 24356 C CA . LEU A 1 74 ? 11.908 -19.655 -13.159 1.00 0.00 74 LEU B CA 15
ATOM 24357 C C . LEU A 1 74 ? 13.160 -20.323 -12.640 1.00 0.00 74 LEU B C 15
ATOM 24358 O O . LEU A 1 74 ? 13.424 -20.282 -11.440 1.00 0.00 74 LEU B O 15
ATOM 24374 N N . ASP A 1 75 ? 13.920 -20.933 -13.548 1.00 0.00 75 ASP B N 15
ATOM 24375 C CA . ASP A 1 75 ? 15.145 -21.646 -13.242 1.00 0.00 75 ASP B CA 15
ATOM 24376 C C . ASP A 1 75 ? 14.958 -22.830 -12.302 1.00 0.00 75 ASP B C 15
ATOM 24377 O O . ASP A 1 75 ? 15.793 -23.731 -12.270 1.00 0.00 75 ASP B O 15
ATOM 24386 N N . GLY A 1 76 ? 13.870 -22.837 -11.537 1.00 0.00 76 GLY B N 15
ATOM 24387 C CA . GLY A 1 76 ? 13.599 -23.901 -10.607 1.00 0.00 76 GLY B CA 15
ATOM 24388 C C . GLY A 1 76 ? 12.781 -23.437 -9.400 1.00 0.00 76 GLY B C 15
ATOM 24389 O O . GLY A 1 76 ? 12.381 -24.267 -8.582 1.00 0.00 76 GLY B O 15
ATOM 24393 N N . LYS A 1 77 ? 12.532 -22.126 -9.275 1.00 0.00 77 LYS B N 15
ATOM 24394 C CA . LYS A 1 77 ? 11.866 -21.547 -8.119 1.00 0.00 77 LYS B CA 15
ATOM 24395 C C . LYS A 1 77 ? 10.555 -20.900 -8.540 1.00 0.00 77 LYS B C 15
ATOM 24396 O O . LYS A 1 77 ? 10.513 -20.161 -9.520 1.00 0.00 77 LYS B O 15
ATOM 24415 N N . ALA A 1 78 ? 9.485 -21.179 -7.795 1.00 0.00 78 ALA B N 15
ATOM 24416 C CA . ALA A 1 78 ? 8.150 -20.721 -8.150 1.00 0.00 78 ALA B CA 15
ATOM 24417 C C . ALA A 1 78 ? 8.014 -19.211 -7.965 1.00 0.00 78 ALA B C 15
ATOM 24418 O O . ALA A 1 78 ? 8.496 -18.655 -6.977 1.00 0.00 78 ALA B O 15
ATOM 24425 N N . ILE A 1 79 ? 7.351 -18.551 -8.917 1.00 0.00 79 ILE B N 15
ATOM 24426 C CA . ILE A 1 79 ? 7.237 -17.098 -8.938 1.00 0.00 79 ILE B CA 15
ATOM 24427 C C . ILE A 1 79 ? 5.804 -16.580 -8.892 1.00 0.00 79 ILE B C 15
ATOM 24428 O O . ILE A 1 79 ? 4.835 -17.337 -8.882 1.00 0.00 79 ILE B O 15
ATOM 24444 N N . LYS A 1 80 ? 5.716 -15.248 -8.875 1.00 0.00 80 LYS B N 15
ATOM 24445 C CA . LYS A 1 80 ? 4.508 -14.465 -9.026 1.00 0.00 80 LYS B CA 15
ATOM 24446 C C . LYS A 1 80 ? 4.716 -13.534 -10.215 1.00 0.00 80 LYS B C 15
ATOM 24447 O O . LYS A 1 80 ? 5.822 -13.028 -10.405 1.00 0.00 80 LYS B O 15
ATOM 24466 N N . VAL A 1 81 ? 3.671 -13.299 -11.011 1.00 0.00 81 VAL B N 15
ATOM 24467 C CA . VAL A 1 81 ? 3.727 -12.311 -12.080 1.00 0.00 81 VAL B CA 15
ATOM 24468 C C . VAL A 1 81 ? 2.475 -11.449 -12.012 1.00 0.00 81 VAL B C 15
ATOM 24469 O O . VAL A 1 81 ? 1.363 -11.968 -11.957 1.00 0.00 81 VAL B O 15
ATOM 24482 N N . GLU A 1 82 ? 2.660 -10.128 -12.016 1.00 0.00 82 GLU B N 15
ATOM 24483 C CA . GLU A 1 82 ? 1.563 -9.185 -11.847 1.00 0.00 82 GLU B CA 15
ATOM 24484 C C . GLU A 1 82 ? 1.981 -7.828 -12.398 1.00 0.00 82 GLU B C 15
ATOM 24485 O O . GLU A 1 82 ? 3.171 -7.584 -12.579 1.00 0.00 82 GLU B O 15
ATOM 24497 N N . GLN A 1 83 ? 1.029 -6.934 -12.668 1.00 0.00 83 GLN B N 15
ATOM 24498 C CA . GLN A 1 83 ? 1.370 -5.567 -13.024 1.00 0.00 83 GLN B CA 15
ATOM 24499 C C . GLN A 1 83 ? 2.066 -4.949 -11.814 1.00 0.00 83 GLN B C 15
ATOM 24500 O O . GLN A 1 83 ? 1.608 -5.095 -10.683 1.00 0.00 83 GLN B O 15
ATOM 24514 N N . ALA A 1 84 ? 3.178 -4.256 -12.050 1.00 0.00 84 ALA B N 15
ATOM 24515 C CA . ALA A 1 84 ? 4.021 -3.764 -10.978 1.00 0.00 84 ALA B CA 15
ATOM 24516 C C . ALA A 1 84 ? 3.460 -2.516 -10.309 1.00 0.00 84 ALA B C 15
ATOM 24517 O O . ALA A 1 84 ? 2.650 -1.790 -10.888 1.00 0.00 84 ALA B O 15
ATOM 24524 N N . THR A 1 85 ? 3.910 -2.280 -9.076 1.00 0.00 85 THR B N 15
ATOM 24525 C CA . THR A 1 85 ? 3.664 -1.035 -8.365 1.00 0.00 85 THR B CA 15
ATOM 24526 C C . THR A 1 85 ? 4.993 -0.355 -8.087 1.00 0.00 85 THR B C 15
ATOM 24527 O O . THR A 1 85 ? 6.046 -0.992 -8.115 1.00 0.00 85 THR B O 15
ATOM 24538 N N . LYS A 1 86 ? 4.939 0.948 -7.817 1.00 0.00 86 LYS B N 15
ATOM 24539 C CA . LYS A 1 86 ? 6.118 1.739 -7.520 1.00 0.00 86 LYS B CA 15
ATOM 24540 C C . LYS A 1 86 ? 6.780 1.233 -6.236 1.00 0.00 86 LYS B C 15
ATOM 24541 O O . LYS A 1 86 ? 6.104 0.649 -5.390 1.00 0.00 86 LYS B O 15
ATOM 24560 N N . PRO A 1 87 ? 8.094 1.445 -6.079 1.00 0.00 87 PRO B N 15
ATOM 24561 C CA . PRO A 1 87 ? 8.844 0.954 -4.938 1.00 0.00 87 PRO B CA 15
ATOM 24562 C C . PRO A 1 87 ? 8.321 1.574 -3.647 1.00 0.00 87 PRO B C 15
ATOM 24563 O O . PRO A 1 87 ? 7.896 2.730 -3.620 1.00 0.00 87 PRO B O 15
ATOM 24574 N N . SER A 1 88 ? 8.358 0.790 -2.571 1.00 0.00 88 SER B N 15
ATOM 24575 C CA . SER A 1 88 ? 7.845 1.183 -1.267 1.00 0.00 88 SER B CA 15
ATOM 24576 C C . SER A 1 88 ? 8.940 1.790 -0.394 1.00 0.00 88 SER B C 15
ATOM 24577 O O . SER A 1 88 ? 8.711 2.066 0.781 1.00 0.00 88 SER B O 15
ATOM 24585 N N . PHE A 1 89 ? 10.137 2.002 -0.960 1.00 0.00 89 PHE B N 15
ATOM 24586 C CA . PHE A 1 89 ? 11.260 2.560 -0.223 1.00 0.00 89 PHE B CA 15
ATOM 24587 C C . PHE A 1 89 ? 11.172 4.086 -0.094 1.00 0.00 89 PHE B C 15
ATOM 24588 O O . PHE A 1 89 ? 12.109 4.731 0.378 1.00 0.00 89 PHE B O 15
ATOM 24605 N N . GLU A 1 90 ? 10.043 4.664 -0.513 1.00 0.00 90 GLU B N 15
ATOM 24606 C CA . GLU A 1 90 ? 9.780 6.089 -0.411 1.00 0.00 90 GLU B CA 15
ATOM 24607 C C . GLU A 1 90 ? 9.297 6.465 0.987 1.00 0.00 90 GLU B C 15
ATOM 24608 O O . GLU A 1 90 ? 9.043 5.608 1.832 1.00 0.00 90 GLU B O 15
ATOM 24620 N N . SER A 1 91 ? 9.175 7.773 1.219 1.00 0.00 91 SER B N 15
ATOM 24621 C CA . SER A 1 91 ? 8.831 8.333 2.517 1.00 0.00 91 SER B CA 15
ATOM 24622 C C . SER A 1 91 ? 7.322 8.331 2.766 1.00 0.00 91 SER B C 15
ATOM 24623 O O . SER A 1 91 ? 6.843 8.939 3.722 1.00 0.00 91 SER B O 15
ATOM 24631 N N . GLY A 1 92 ? 6.559 7.650 1.904 1.00 0.00 92 GLY B N 15
ATOM 24632 C CA . GLY A 1 92 ? 5.112 7.533 2.040 1.00 0.00 92 GLY B CA 15
ATOM 24633 C C . GLY A 1 92 ? 4.371 8.781 1.570 1.00 0.00 92 GLY B C 15
ATOM 24634 O O . GLY A 1 92 ? 3.150 8.850 1.711 1.00 0.00 92 GLY B O 15
ATOM 24638 N N . ARG A 1 93 ? 5.099 9.760 1.018 1.00 0.00 93 ARG B N 15
ATOM 24639 C CA . ARG A 1 93 ? 4.587 11.041 0.535 1.00 0.00 93 ARG B CA 15
ATOM 24640 C C . ARG A 1 93 ? 3.970 11.910 1.636 1.00 0.00 93 ARG B C 15
ATOM 24641 O O . ARG A 1 93 ? 3.812 13.114 1.447 1.00 0.00 93 ARG B O 15
ATOM 24662 N N . ARG A 1 94 ? 3.620 11.322 2.784 1.00 0.00 94 ARG B N 15
ATOM 24663 C CA . ARG A 1 94 ? 2.993 12.049 3.878 1.00 0.00 94 ARG B CA 15
ATOM 24664 C C . ARG A 1 94 ? 3.283 11.372 5.216 1.00 0.00 94 ARG B C 15
ATOM 24665 O O . ARG A 1 94 ? 3.712 10.218 5.254 1.00 0.00 94 ARG B O 15
ATOM 24686 N N . GLY A 1 95 ? 3.044 12.095 6.314 1.00 0.00 95 GLY B N 15
ATOM 24687 C CA . GLY A 1 95 ? 3.271 11.590 7.661 1.00 0.00 95 GLY B CA 15
ATOM 24688 C C . GLY A 1 95 ? 2.953 12.662 8.695 1.00 0.00 95 GLY B C 15
ATOM 24689 O O . GLY A 1 95 ? 1.753 12.820 9.007 1.00 0.00 95 GLY B O 15
ATOM 24886 N N . MET A 1 1 ? -3.685 2.962 -0.578 1.00 0.00 1 MET B N 16
ATOM 24887 C CA . MET A 1 1 ? -2.682 3.280 -1.613 1.00 0.00 1 MET B CA 16
ATOM 24888 C C . MET A 1 1 ? -2.389 2.071 -2.487 1.00 0.00 1 MET B C 16
ATOM 24889 O O . MET A 1 1 ? -1.785 1.094 -2.049 1.00 0.00 1 MET B O 16
ATOM 24905 N N . VAL A 1 2 ? -2.836 2.173 -3.740 1.00 0.00 2 VAL B N 16
ATOM 24906 C CA . VAL A 1 2 ? -2.505 1.253 -4.804 1.00 0.00 2 VAL B CA 16
ATOM 24907 C C . VAL A 1 2 ? -2.157 2.085 -6.031 1.00 0.00 2 VAL B C 16
ATOM 24908 O O . VAL A 1 2 ? -2.973 2.869 -6.516 1.00 0.00 2 VAL B O 16
ATOM 24921 N N . GLU A 1 3 ? -0.936 1.913 -6.534 1.00 0.00 3 GLU B N 16
ATOM 24922 C CA . GLU A 1 3 ? -0.440 2.663 -7.674 1.00 0.00 3 GLU B CA 16
ATOM 24923 C C . GLU A 1 3 ? 0.292 1.756 -8.654 1.00 0.00 3 GLU B C 16
ATOM 24924 O O . GLU A 1 3 ? 1.215 1.034 -8.277 1.00 0.00 3 GLU B O 16
ATOM 24936 N N . ALA A 1 4 ? -0.132 1.804 -9.920 1.00 0.00 4 ALA B N 16
ATOM 24937 C CA . ALA A 1 4 ? 0.474 1.064 -11.007 1.00 0.00 4 ALA B CA 16
ATOM 24938 C C . ALA A 1 4 ? 1.096 2.084 -11.951 1.00 0.00 4 ALA B C 16
ATOM 24939 O O . ALA A 1 4 ? 0.391 2.786 -12.676 1.00 0.00 4 ALA B O 16
ATOM 24946 N N . ASP A 1 5 ? 2.428 2.159 -11.925 1.00 0.00 5 ASP B N 16
ATOM 24947 C CA . ASP A 1 5 ? 3.168 3.212 -12.605 1.00 0.00 5 ASP B CA 16
ATOM 24948 C C . ASP A 1 5 ? 2.877 3.300 -14.099 1.00 0.00 5 ASP B C 16
ATOM 24949 O O . ASP A 1 5 ? 2.672 4.400 -14.609 1.00 0.00 5 ASP B O 16
ATOM 24958 N N . ARG A 1 6 ? 2.854 2.168 -14.807 1.00 0.00 6 ARG B N 16
ATOM 24959 C CA . ARG A 1 6 ? 2.536 2.159 -16.229 1.00 0.00 6 ARG B CA 16
ATOM 24960 C C . ARG A 1 6 ? 2.151 0.755 -16.676 1.00 0.00 6 ARG B C 16
ATOM 24961 O O . ARG A 1 6 ? 2.765 -0.211 -16.220 1.00 0.00 6 ARG B O 16
ATOM 24982 N N . PRO A 1 7 ? 1.155 0.617 -17.560 1.00 0.00 7 PRO B N 16
ATOM 24983 C CA . PRO A 1 7 ? 0.798 -0.658 -18.151 1.00 0.00 7 PRO B CA 16
ATOM 24984 C C . PRO A 1 7 ? 2.007 -1.302 -18.813 1.00 0.00 7 PRO B C 16
ATOM 24985 O O . PRO A 1 7 ? 2.808 -0.609 -19.440 1.00 0.00 7 PRO B O 16
ATOM 24996 N N . GLY A 1 8 ? 2.147 -2.621 -18.686 1.00 0.00 8 GLY B N 16
ATOM 24997 C CA . GLY A 1 8 ? 3.197 -3.338 -19.382 1.00 0.00 8 GLY B CA 16
ATOM 24998 C C . GLY A 1 8 ? 4.387 -3.564 -18.467 1.00 0.00 8 GLY B C 16
ATOM 24999 O O . GLY A 1 8 ? 5.276 -4.330 -18.825 1.00 0.00 8 GLY B O 16
ATOM 25003 N N . LYS A 1 9 ? 4.416 -2.918 -17.292 1.00 0.00 9 LYS B N 16
ATOM 25004 C CA . LYS A 1 9 ? 5.487 -3.187 -16.353 1.00 0.00 9 LYS B CA 16
ATOM 25005 C C . LYS A 1 9 ? 5.018 -4.286 -15.421 1.00 0.00 9 LYS B C 16
ATOM 25006 O O . LYS A 1 9 ? 3.967 -4.172 -14.798 1.00 0.00 9 LYS B O 16
ATOM 25025 N N . LEU A 1 10 ? 5.805 -5.351 -15.332 1.00 0.00 10 LEU B N 16
ATOM 25026 C CA . LEU A 1 10 ? 5.444 -6.510 -14.549 1.00 0.00 10 LEU B CA 16
ATOM 25027 C C . LEU A 1 10 ? 6.342 -6.618 -13.327 1.00 0.00 10 LEU B C 16
ATOM 25028 O O . LEU A 1 10 ? 7.492 -6.186 -13.355 1.00 0.00 10 LEU B O 16
ATOM 25044 N N . PHE A 1 11 ? 5.801 -7.202 -12.261 1.00 0.00 11 PHE B N 16
ATOM 25045 C CA . PHE A 1 11 ? 6.533 -7.551 -11.062 1.00 0.00 11 PHE B CA 16
ATOM 25046 C C . PHE A 1 11 ? 6.726 -9.058 -11.081 1.00 0.00 11 PHE B C 16
ATOM 25047 O O . PHE A 1 11 ? 5.764 -9.802 -11.261 1.00 0.00 11 PHE B O 16
ATOM 25064 N N . ILE A 1 12 ? 7.969 -9.501 -10.895 1.00 0.00 12 ILE B N 16
ATOM 25065 C CA . ILE A 1 12 ? 8.324 -10.902 -11.029 1.00 0.00 12 ILE B CA 16
ATOM 25066 C C . ILE A 1 12 ? 8.870 -11.424 -9.701 1.00 0.00 12 ILE B C 16
ATOM 25067 O O . ILE A 1 12 ? 10.084 -11.544 -9.541 1.00 0.00 12 ILE B O 16
ATOM 25083 N N . GLY A 1 13 ? 7.999 -11.729 -8.736 1.00 0.00 13 GLY B N 16
ATOM 25084 C CA . GLY A 1 13 ? 8.456 -12.124 -7.407 1.00 0.00 13 GLY B CA 16
ATOM 25085 C C . GLY A 1 13 ? 8.556 -13.641 -7.250 1.00 0.00 13 GLY B C 16
ATOM 25086 O O . GLY A 1 13 ? 7.725 -14.380 -7.770 1.00 0.00 13 GLY B O 16
ATOM 25090 N N . GLY A 1 14 ? 9.575 -14.113 -6.526 1.00 0.00 14 GLY B N 16
ATOM 25091 C CA . GLY A 1 14 ? 9.726 -15.523 -6.182 1.00 0.00 14 GLY B CA 16
ATOM 25092 C C . GLY A 1 14 ? 10.772 -16.209 -7.054 1.00 0.00 14 GLY B C 16
ATOM 25093 O O . GLY A 1 14 ? 10.942 -17.425 -6.985 1.00 0.00 14 GLY B O 16
ATOM 25097 N N . LEU A 1 15 ? 11.476 -15.433 -7.881 1.00 0.00 15 LEU B N 16
ATOM 25098 C CA . LEU A 1 15 ? 12.470 -15.948 -8.806 1.00 0.00 15 LEU B CA 16
ATOM 25099 C C . LEU A 1 15 ? 13.598 -16.671 -8.079 1.00 0.00 15 LEU B C 16
ATOM 25100 O O . LEU A 1 15 ? 13.794 -16.506 -6.875 1.00 0.00 15 LEU B O 16
ATOM 25116 N N . ASN A 1 16 ? 14.349 -17.481 -8.830 1.00 0.00 16 ASN B N 16
ATOM 25117 C CA . ASN A 1 16 ? 15.512 -18.165 -8.321 1.00 0.00 16 ASN B CA 16
ATOM 25118 C C . ASN A 1 16 ? 16.652 -17.174 -8.078 1.00 0.00 16 ASN B C 16
ATOM 25119 O O . ASN A 1 16 ? 16.657 -16.075 -8.632 1.00 0.00 16 ASN B O 16
ATOM 25130 N N . THR A 1 17 ? 17.623 -17.562 -7.248 1.00 0.00 17 THR B N 16
ATOM 25131 C CA . THR A 1 17 ? 18.786 -16.736 -6.950 1.00 0.00 17 THR B CA 16
ATOM 25132 C C . THR A 1 17 ? 19.794 -16.794 -8.092 1.00 0.00 17 THR B C 16
ATOM 25133 O O . THR A 1 17 ? 20.838 -16.145 -8.043 1.00 0.00 17 THR B O 16
ATOM 25144 N N . GLU A 1 18 ? 19.472 -17.580 -9.121 1.00 0.00 18 GLU B N 16
ATOM 25145 C CA . GLU A 1 18 ? 20.370 -17.912 -10.212 1.00 0.00 18 GLU B CA 16
ATOM 25146 C C . GLU A 1 18 ? 19.937 -17.224 -11.508 1.00 0.00 18 GLU B C 16
ATOM 25147 O O . GLU A 1 18 ? 20.634 -17.295 -12.519 1.00 0.00 18 GLU B O 16
ATOM 25159 N N . THR A 1 19 ? 18.779 -16.558 -11.477 1.00 0.00 19 THR B N 16
ATOM 25160 C CA . THR A 1 19 ? 18.211 -15.891 -12.637 1.00 0.00 19 THR B CA 16
ATOM 25161 C C . THR A 1 19 ? 18.828 -14.511 -12.800 1.00 0.00 19 THR B C 16
ATOM 25162 O O . THR A 1 19 ? 19.143 -13.849 -11.812 1.00 0.00 19 THR B O 16
ATOM 25173 N N . ASN A 1 20 ? 18.998 -14.073 -14.049 1.00 0.00 20 ASN B N 16
ATOM 25174 C CA . ASN A 1 20 ? 19.464 -12.730 -14.345 1.00 0.00 20 ASN B CA 16
ATOM 25175 C C . ASN A 1 20 ? 18.582 -12.113 -15.420 1.00 0.00 20 ASN B C 16
ATOM 25176 O O . ASN A 1 20 ? 17.540 -12.659 -15.777 1.00 0.00 20 ASN B O 16
ATOM 25187 N N . GLU A 1 21 ? 19.018 -10.966 -15.936 1.00 0.00 21 GLU B N 16
ATOM 25188 C CA . GLU A 1 21 ? 18.242 -10.194 -16.893 1.00 0.00 21 GLU B CA 16
ATOM 25189 C C . GLU A 1 21 ? 18.124 -10.942 -18.211 1.00 0.00 21 GLU B C 16
ATOM 25190 O O . GLU A 1 21 ? 17.090 -10.871 -18.866 1.00 0.00 21 GLU B O 16
ATOM 25202 N N . LYS A 1 22 ? 19.171 -11.666 -18.618 1.00 0.00 22 LYS B N 16
ATOM 25203 C CA . LYS A 1 22 ? 19.167 -12.334 -19.908 1.00 0.00 22 LYS B CA 16
ATOM 25204 C C . LYS A 1 22 ? 18.149 -13.471 -19.939 1.00 0.00 22 LYS B C 16
ATOM 25205 O O . LYS A 1 22 ? 17.620 -13.812 -20.994 1.00 0.00 22 LYS B O 16
ATOM 25224 N N . ALA A 1 23 ? 17.863 -14.063 -18.780 1.00 0.00 23 ALA B N 16
ATOM 25225 C CA . ALA A 1 23 ? 16.922 -15.167 -18.690 1.00 0.00 23 ALA B CA 16
ATOM 25226 C C . ALA A 1 23 ? 15.517 -14.594 -18.564 1.00 0.00 23 ALA B C 16
ATOM 25227 O O . ALA A 1 23 ? 14.533 -15.259 -18.873 1.00 0.00 23 ALA B O 16
ATOM 25234 N N . LEU A 1 24 ? 15.442 -13.344 -18.110 1.00 0.00 24 LEU B N 16
ATOM 25235 C CA . LEU A 1 24 ? 14.216 -12.630 -17.837 1.00 0.00 24 LEU B CA 16
ATOM 25236 C C . LEU A 1 24 ? 13.728 -11.957 -19.115 1.00 0.00 24 LEU B C 16
ATOM 25237 O O . LEU A 1 24 ? 12.536 -11.725 -19.291 1.00 0.00 24 LEU B O 16
ATOM 25253 N N . GLU A 1 25 ? 14.656 -11.647 -20.017 1.00 0.00 25 GLU B N 16
ATOM 25254 C CA . GLU A 1 25 ? 14.307 -11.145 -21.334 1.00 0.00 25 GLU B CA 16
ATOM 25255 C C . GLU A 1 25 ? 13.907 -12.295 -22.244 1.00 0.00 25 GLU B C 16
ATOM 25256 O O . GLU A 1 25 ? 13.059 -12.152 -23.123 1.00 0.00 25 GLU B O 16
ATOM 25268 N N . ALA A 1 26 ? 14.541 -13.442 -22.014 1.00 0.00 26 ALA B N 16
ATOM 25269 C CA . ALA A 1 26 ? 14.391 -14.618 -22.851 1.00 0.00 26 ALA B CA 16
ATOM 25270 C C . ALA A 1 26 ? 13.107 -15.365 -22.529 1.00 0.00 26 ALA B C 16
ATOM 25271 O O . ALA A 1 26 ? 12.609 -16.126 -23.356 1.00 0.00 26 ALA B O 16
ATOM 25278 N N . VAL A 1 27 ? 12.574 -15.147 -21.323 1.00 0.00 27 VAL B N 16
ATOM 25279 C CA . VAL A 1 27 ? 11.409 -15.873 -20.846 1.00 0.00 27 VAL B CA 16
ATOM 25280 C C . VAL A 1 27 ? 10.139 -15.042 -20.917 1.00 0.00 27 VAL B C 16
ATOM 25281 O O . VAL A 1 27 ? 9.059 -15.568 -21.173 1.00 0.00 27 VAL B O 16
ATOM 25294 N N . PHE A 1 28 ? 10.266 -13.735 -20.692 1.00 0.00 28 PHE B N 16
ATOM 25295 C CA . PHE A 1 28 ? 9.128 -12.840 -20.835 1.00 0.00 28 PHE B CA 16
ATOM 25296 C C . PHE A 1 28 ? 9.057 -12.264 -22.246 1.00 0.00 28 PHE B C 16
ATOM 25297 O O . PHE A 1 28 ? 8.045 -11.670 -22.615 1.00 0.00 28 PHE B O 16
ATOM 25314 N N . GLY A 1 29 ? 10.120 -12.436 -23.040 1.00 0.00 29 GLY B N 16
ATOM 25315 C CA . GLY A 1 29 ? 10.109 -11.992 -24.425 1.00 0.00 29 GLY B CA 16
ATOM 25316 C C . GLY A 1 29 ? 9.285 -12.942 -25.286 1.00 0.00 29 GLY B C 16
ATOM 25317 O O . GLY A 1 29 ? 9.101 -12.714 -26.480 1.00 0.00 29 GLY B O 16
ATOM 25321 N N . LYS A 1 30 ? 8.785 -14.016 -24.667 1.00 0.00 30 LYS B N 16
ATOM 25322 C CA . LYS A 1 30 ? 7.999 -15.050 -25.314 1.00 0.00 30 LYS B CA 16
ATOM 25323 C C . LYS A 1 30 ? 6.546 -14.622 -25.449 1.00 0.00 30 LYS B C 16
ATOM 25324 O O . LYS A 1 30 ? 5.776 -15.240 -26.183 1.00 0.00 30 LYS B O 16
ATOM 25343 N N . TYR A 1 31 ? 6.185 -13.556 -24.731 1.00 0.00 31 TYR B N 16
ATOM 25344 C CA . TYR A 1 31 ? 4.825 -13.046 -24.693 1.00 0.00 31 TYR B CA 16
ATOM 25345 C C . TYR A 1 31 ? 4.683 -11.693 -25.389 1.00 0.00 31 TYR B C 16
ATOM 25346 O O . TYR A 1 31 ? 3.574 -11.310 -25.756 1.00 0.00 31 TYR B O 16
ATOM 25364 N N . GLY A 1 32 ? 5.787 -10.965 -25.577 1.00 0.00 32 GLY B N 16
ATOM 25365 C CA . GLY A 1 32 ? 5.748 -9.655 -26.210 1.00 0.00 32 GLY B CA 16
ATOM 25366 C C . GLY A 1 32 ? 7.127 -9.055 -26.375 1.00 0.00 32 GLY B C 16
ATOM 25367 O O . GLY A 1 32 ? 8.096 -9.526 -25.779 1.00 0.00 32 GLY B O 16
ATOM 25371 N N . ARG A 1 33 ? 7.213 -8.002 -27.192 1.00 0.00 33 ARG B N 16
ATOM 25372 C CA . ARG A 1 33 ? 8.452 -7.303 -27.398 1.00 0.00 33 ARG B CA 16
ATOM 25373 C C . ARG A 1 33 ? 8.769 -6.494 -26.154 1.00 0.00 33 ARG B C 16
ATOM 25374 O O . ARG A 1 33 ? 8.026 -5.597 -25.771 1.00 0.00 33 ARG B O 16
ATOM 25395 N N . ILE A 1 34 ? 9.890 -6.835 -25.533 1.00 0.00 34 ILE B N 16
ATOM 25396 C CA . ILE A 1 34 ? 10.379 -6.154 -24.348 1.00 0.00 34 ILE B CA 16
ATOM 25397 C C . ILE A 1 34 ? 10.980 -4.801 -24.717 1.00 0.00 34 ILE B C 16
ATOM 25398 O O . ILE A 1 34 ? 11.603 -4.656 -25.768 1.00 0.00 34 ILE B O 16
ATOM 25414 N N . VAL A 1 35 ? 10.790 -3.813 -23.836 1.00 0.00 35 VAL B N 16
ATOM 25415 C CA . VAL A 1 35 ? 11.370 -2.485 -23.990 1.00 0.00 35 VAL B CA 16
ATOM 25416 C C . VAL A 1 35 ? 12.316 -2.182 -22.831 1.00 0.00 35 VAL B C 16
ATOM 25417 O O . VAL A 1 35 ? 13.155 -1.289 -22.939 1.00 0.00 35 VAL B O 16
ATOM 25430 N N . GLU A 1 36 ? 12.185 -2.920 -21.724 1.00 0.00 36 GLU B N 16
ATOM 25431 C CA . GLU A 1 36 ? 13.060 -2.786 -20.568 1.00 0.00 36 GLU B CA 16
ATOM 25432 C C . GLU A 1 36 ? 12.977 -4.048 -19.712 1.00 0.00 36 GLU B C 16
ATOM 25433 O O . GLU A 1 36 ? 11.924 -4.676 -19.642 1.00 0.00 36 GLU B O 16
ATOM 25445 N N . VAL A 1 37 ? 14.080 -4.423 -19.059 1.00 0.00 37 VAL B N 16
ATOM 25446 C CA . VAL A 1 37 ? 14.069 -5.482 -18.060 1.00 0.00 37 VAL B CA 16
ATOM 25447 C C . VAL A 1 37 ? 14.892 -5.056 -16.858 1.00 0.00 37 VAL B C 16
ATOM 25448 O O . VAL A 1 37 ? 15.935 -4.417 -16.988 1.00 0.00 37 VAL B O 16
ATOM 25461 N N . LEU A 1 38 ? 14.391 -5.428 -15.682 1.00 0.00 38 LEU B N 16
ATOM 25462 C CA . LEU A 1 38 ? 15.058 -5.218 -14.407 1.00 0.00 38 LEU B CA 16
ATOM 25463 C C . LEU A 1 38 ? 15.285 -6.562 -13.750 1.00 0.00 38 LEU B C 16
ATOM 25464 O O . LEU A 1 38 ? 14.578 -7.529 -14.025 1.00 0.00 38 LEU B O 16
ATOM 25480 N N . LEU A 1 39 ? 16.281 -6.612 -12.872 1.00 0.00 39 LEU B N 16
ATOM 25481 C CA . LEU A 1 39 ? 16.524 -7.775 -12.059 1.00 0.00 39 LEU B CA 16
ATOM 25482 C C . LEU A 1 39 ? 17.191 -7.274 -10.794 1.00 0.00 39 LEU B C 16
ATOM 25483 O O . LEU A 1 39 ? 18.262 -6.671 -10.854 1.00 0.00 39 LEU B O 16
ATOM 25499 N N . MET A 1 40 ? 16.562 -7.521 -9.647 1.00 0.00 40 MET B N 16
ATOM 25500 C CA . MET A 1 40 ? 17.045 -6.934 -8.414 1.00 0.00 40 MET B CA 16
ATOM 25501 C C . MET A 1 40 ? 17.982 -7.902 -7.724 1.00 0.00 40 MET B C 16
ATOM 25502 O O . MET A 1 40 ? 17.693 -9.093 -7.665 1.00 0.00 40 MET B O 16
ATOM 25516 N N . LYS A 1 41 ? 19.104 -7.396 -7.201 1.00 0.00 41 LYS B N 16
ATOM 25517 C CA . LYS A 1 41 ? 20.075 -8.222 -6.498 1.00 0.00 41 LYS B CA 16
ATOM 25518 C C . LYS A 1 41 ? 20.761 -7.440 -5.387 1.00 0.00 41 LYS B C 16
ATOM 25519 O O . LYS A 1 41 ? 20.872 -6.216 -5.446 1.00 0.00 41 LYS B O 16
ATOM 25538 N N . ASP A 1 42 ? 21.215 -8.172 -4.369 1.00 0.00 42 ASP B N 16
ATOM 25539 C CA . ASP A 1 42 ? 21.897 -7.622 -3.211 1.00 0.00 42 ASP B CA 16
ATOM 25540 C C . ASP A 1 42 ? 23.230 -6.982 -3.608 1.00 0.00 42 ASP B C 16
ATOM 25541 O O . ASP A 1 42 ? 23.832 -7.373 -4.605 1.00 0.00 42 ASP B O 16
ATOM 25550 N N . ARG A 1 43 ? 23.693 -6.004 -2.828 1.00 0.00 43 ARG B N 16
ATOM 25551 C CA . ARG A 1 43 ? 24.951 -5.312 -3.097 1.00 0.00 43 ARG B CA 16
ATOM 25552 C C . ARG A 1 43 ? 26.126 -5.950 -2.357 1.00 0.00 43 ARG B C 16
ATOM 25553 O O . ARG A 1 43 ? 27.274 -5.568 -2.581 1.00 0.00 43 ARG B O 16
ATOM 25574 N N . GLU A 1 44 ? 25.842 -6.919 -1.482 1.00 0.00 44 GLU B N 16
ATOM 25575 C CA . GLU A 1 44 ? 26.863 -7.618 -0.708 1.00 0.00 44 GLU B CA 16
ATOM 25576 C C . GLU A 1 44 ? 27.113 -9.028 -1.243 1.00 0.00 44 GLU B C 16
ATOM 25577 O O . GLU A 1 44 ? 28.119 -9.644 -0.891 1.00 0.00 44 GLU B O 16
ATOM 25589 N N . THR A 1 45 ? 26.216 -9.543 -2.090 1.00 0.00 45 THR B N 16
ATOM 25590 C CA . THR A 1 45 ? 26.367 -10.873 -2.676 1.00 0.00 45 THR B CA 16
ATOM 25591 C C . THR A 1 45 ? 26.106 -10.863 -4.168 1.00 0.00 45 THR B C 16
ATOM 25592 O O . THR A 1 45 ? 26.441 -11.835 -4.846 1.00 0.00 45 THR B O 16
ATOM 25603 N N . ASN A 1 46 ? 25.512 -9.786 -4.688 1.00 0.00 46 ASN B N 16
ATOM 25604 C CA . ASN A 1 46 ? 25.187 -9.699 -6.099 1.00 0.00 46 ASN B CA 16
ATOM 25605 C C . ASN A 1 46 ? 24.173 -10.774 -6.509 1.00 0.00 46 ASN B C 16
ATOM 25606 O O . ASN A 1 46 ? 23.943 -10.993 -7.698 1.00 0.00 46 ASN B O 16
ATOM 25617 N N . LYS A 1 47 ? 23.565 -11.447 -5.521 1.00 0.00 47 LYS B N 16
ATOM 25618 C CA . LYS A 1 47 ? 22.545 -12.459 -5.738 1.00 0.00 47 LYS B CA 16
ATOM 25619 C C . LYS A 1 47 ? 21.179 -11.807 -5.817 1.00 0.00 47 LYS B C 16
ATOM 25620 O O . LYS A 1 47 ? 20.905 -10.823 -5.132 1.00 0.00 47 LYS B O 16
ATOM 25639 N N . SER A 1 48 ? 20.319 -12.374 -6.661 1.00 0.00 48 SER B N 16
ATOM 25640 C CA . SER A 1 48 ? 18.973 -11.874 -6.866 1.00 0.00 48 SER B CA 16
ATOM 25641 C C . SER A 1 48 ? 18.225 -11.733 -5.544 1.00 0.00 48 SER B C 16
ATOM 25642 O O . SER A 1 48 ? 18.326 -12.587 -4.664 1.00 0.00 48 SER B O 16
ATOM 25650 N N . ARG A 1 49 ? 17.468 -10.641 -5.419 1.00 0.00 49 ARG B N 16
ATOM 25651 C CA . ARG A 1 49 ? 16.632 -10.342 -4.261 1.00 0.00 49 ARG B CA 16
ATOM 25652 C C . ARG A 1 49 ? 15.427 -11.277 -4.240 1.00 0.00 49 ARG B C 16
ATOM 25653 O O . ARG A 1 49 ? 14.678 -11.306 -3.266 1.00 0.00 49 ARG B O 16
ATOM 25674 N N . GLY A 1 50 ? 15.251 -12.038 -5.323 1.00 0.00 50 GLY B N 16
ATOM 25675 C CA . GLY A 1 50 ? 14.122 -12.929 -5.511 1.00 0.00 50 GLY B CA 16
ATOM 25676 C C . GLY A 1 50 ? 12.976 -12.227 -6.234 1.00 0.00 50 GLY B C 16
ATOM 25677 O O . GLY A 1 50 ? 11.953 -12.855 -6.489 1.00 0.00 50 GLY B O 16
ATOM 25681 N N . PHE A 1 51 ? 13.121 -10.940 -6.572 1.00 0.00 51 PHE B N 16
ATOM 25682 C CA . PHE A 1 51 ? 12.105 -10.242 -7.344 1.00 0.00 51 PHE B CA 16
ATOM 25683 C C . PHE A 1 51 ? 12.751 -9.402 -8.443 1.00 0.00 51 PHE B C 16
ATOM 25684 O O . PHE A 1 51 ? 13.920 -9.029 -8.343 1.00 0.00 51 PHE B O 16
ATOM 25701 N N . ALA A 1 52 ? 11.981 -9.110 -9.490 1.00 0.00 52 ALA B N 16
ATOM 25702 C CA . ALA A 1 52 ? 12.468 -8.385 -10.647 1.00 0.00 52 ALA B CA 16
ATOM 25703 C C . ALA A 1 52 ? 11.313 -7.691 -11.366 1.00 0.00 52 ALA B C 16
ATOM 25704 O O . ALA A 1 52 ? 10.168 -7.778 -10.923 1.00 0.00 52 ALA B O 16
ATOM 25711 N N . PHE A 1 53 ? 11.613 -7.007 -12.473 1.00 0.00 53 PHE B N 16
ATOM 25712 C CA . PHE A 1 53 ? 10.610 -6.286 -13.244 1.00 0.00 53 PHE B CA 16
ATOM 25713 C C . PHE A 1 53 ? 10.893 -6.401 -14.742 1.00 0.00 53 PHE B C 16
ATOM 25714 O O . PHE A 1 53 ? 12.005 -6.733 -15.145 1.00 0.00 53 PHE B O 16
ATOM 25731 N N . VAL A 1 54 ? 9.884 -6.123 -15.570 1.00 0.00 54 VAL B N 16
ATOM 25732 C CA . VAL A 1 54 ? 10.031 -6.121 -17.021 1.00 0.00 54 VAL B CA 16
ATOM 25733 C C . VAL A 1 54 ? 8.973 -5.226 -17.639 1.00 0.00 54 VAL B C 16
ATOM 25734 O O . VAL A 1 54 ? 7.836 -5.216 -17.179 1.00 0.00 54 VAL B O 16
ATOM 25747 N N . THR A 1 55 ? 9.339 -4.477 -18.680 1.00 0.00 55 THR B N 16
ATOM 25748 C CA . THR A 1 55 ? 8.392 -3.643 -19.403 1.00 0.00 55 THR B CA 16
ATOM 25749 C C . THR A 1 55 ? 8.179 -4.184 -20.807 1.00 0.00 55 THR B C 16
ATOM 25750 O O . THR A 1 55 ? 9.137 -4.386 -21.556 1.00 0.00 55 THR B O 16
ATOM 25761 N N . PHE A 1 56 ? 6.911 -4.415 -21.152 1.00 0.00 56 PHE B N 16
ATOM 25762 C CA . PHE A 1 56 ? 6.497 -4.852 -22.475 1.00 0.00 56 PHE B CA 16
ATOM 25763 C C . PHE A 1 56 ? 6.100 -3.668 -23.355 1.00 0.00 56 PHE B C 16
ATOM 25764 O O . PHE A 1 56 ? 5.721 -2.612 -22.850 1.00 0.00 56 PHE B O 16
ATOM 25781 N N . GLU A 1 57 ? 6.185 -3.849 -24.679 1.00 0.00 57 GLU B N 16
ATOM 25782 C CA . GLU A 1 57 ? 5.725 -2.854 -25.627 1.00 0.00 57 GLU B CA 16
ATOM 25783 C C . GLU A 1 57 ? 4.201 -2.786 -25.666 1.00 0.00 57 GLU B C 16
ATOM 25784 O O . GLU A 1 57 ? 3.655 -1.758 -26.063 1.00 0.00 57 GLU B O 16
ATOM 25796 N N . SER A 1 58 ? 3.507 -3.857 -25.259 1.00 0.00 58 SER B N 16
ATOM 25797 C CA . SER A 1 58 ? 2.055 -3.834 -25.160 1.00 0.00 58 SER B CA 16
ATOM 25798 C C . SER A 1 58 ? 1.634 -4.151 -23.736 1.00 0.00 58 SER B C 16
ATOM 25799 O O . SER A 1 58 ? 2.240 -5.004 -23.091 1.00 0.00 58 SER B O 16
ATOM 25807 N N . PRO A 1 59 ? 0.593 -3.473 -23.237 1.00 0.00 59 PRO B N 16
ATOM 25808 C CA . PRO A 1 59 ? 0.102 -3.670 -21.892 1.00 0.00 59 PRO B CA 16
ATOM 25809 C C . PRO A 1 59 ? -0.676 -4.975 -21.800 1.00 0.00 59 PRO B C 16
ATOM 25810 O O . PRO A 1 59 ? -1.107 -5.342 -20.713 1.00 0.00 59 PRO B O 16
ATOM 25821 N N . ALA A 1 60 ? -0.856 -5.674 -22.927 1.00 0.00 60 ALA B N 16
ATOM 25822 C CA . ALA A 1 60 ? -1.610 -6.912 -22.966 1.00 0.00 60 ALA B CA 16
ATOM 25823 C C . ALA A 1 60 ? -0.715 -8.084 -23.342 1.00 0.00 60 ALA B C 16
ATOM 25824 O O . ALA A 1 60 ? -1.096 -9.238 -23.139 1.00 0.00 60 ALA B O 16
ATOM 25831 N N . ASP A 1 61 ? 0.476 -7.813 -23.883 1.00 0.00 61 ASP B N 16
ATOM 25832 C CA . ASP A 1 61 ? 1.471 -8.857 -24.049 1.00 0.00 61 ASP B CA 16
ATOM 25833 C C . ASP A 1 61 ? 2.001 -9.203 -22.663 1.00 0.00 61 ASP B C 16
ATOM 25834 O O . ASP A 1 61 ? 2.414 -10.334 -22.407 1.00 0.00 61 ASP B O 16
ATOM 25843 N N . ALA A 1 62 ? 1.982 -8.215 -21.767 1.00 0.00 62 ALA B N 16
ATOM 25844 C CA . ALA A 1 62 ? 2.355 -8.397 -20.380 1.00 0.00 62 ALA B CA 16
ATOM 25845 C C . ALA A 1 62 ? 1.248 -9.116 -19.619 1.00 0.00 62 ALA B C 16
ATOM 25846 O O . ALA A 1 62 ? 1.530 -9.823 -18.651 1.00 0.00 62 ALA B O 16
ATOM 25853 N N . LYS A 1 63 ? -0.011 -8.948 -20.039 1.00 0.00 63 LYS B N 16
ATOM 25854 C CA . LYS A 1 63 ? -1.122 -9.673 -19.433 1.00 0.00 63 LYS B CA 16
ATOM 25855 C C . LYS A 1 63 ? -1.037 -11.135 -19.828 1.00 0.00 63 LYS B C 16
ATOM 25856 O O . LYS A 1 63 ? -1.329 -12.009 -19.021 1.00 0.00 63 LYS B O 16
ATOM 25875 N N . ASP A 1 64 ? -0.638 -11.403 -21.068 1.00 0.00 64 ASP B N 16
ATOM 25876 C CA . ASP A 1 64 ? -0.560 -12.765 -21.564 1.00 0.00 64 ASP B CA 16
ATOM 25877 C C . ASP A 1 64 ? 0.566 -13.506 -20.861 1.00 0.00 64 ASP B C 16
ATOM 25878 O O . ASP A 1 64 ? 0.487 -14.718 -20.674 1.00 0.00 64 ASP B O 16
ATOM 25887 N N . ALA A 1 65 ? 1.609 -12.774 -20.468 1.00 0.00 65 ALA B N 16
ATOM 25888 C CA . ALA A 1 65 ? 2.682 -13.337 -19.667 1.00 0.00 65 ALA B CA 16
ATOM 25889 C C . ALA A 1 65 ? 2.212 -13.491 -18.224 1.00 0.00 65 ALA B C 16
ATOM 25890 O O . ALA A 1 65 ? 2.411 -14.533 -17.611 1.00 0.00 65 ALA B O 16
ATOM 25897 N N . ALA A 1 66 ? 1.581 -12.453 -17.674 1.00 0.00 66 ALA B N 16
ATOM 25898 C CA . ALA A 1 66 ? 1.142 -12.453 -16.293 1.00 0.00 66 ALA B CA 16
ATOM 25899 C C . ALA A 1 66 ? -0.016 -13.437 -16.078 1.00 0.00 66 ALA B C 16
ATOM 25900 O O . ALA A 1 66 ? -0.404 -13.706 -14.943 1.00 0.00 66 ALA B O 16
ATOM 25907 N N . ARG A 1 67 ? -0.560 -13.974 -17.172 1.00 0.00 67 ARG B N 16
ATOM 25908 C CA . ARG A 1 67 ? -1.584 -15.013 -17.162 1.00 0.00 67 ARG B CA 16
ATOM 25909 C C . ARG A 1 67 ? -1.006 -16.394 -17.461 1.00 0.00 67 ARG B C 16
ATOM 25910 O O . ARG A 1 67 ? -1.768 -17.345 -17.617 1.00 0.00 67 ARG B O 16
ATOM 25931 N N . ASP A 1 68 ? 0.322 -16.530 -17.545 1.00 0.00 68 ASP B N 16
ATOM 25932 C CA . ASP A 1 68 ? 0.951 -17.783 -17.911 1.00 0.00 68 ASP B CA 16
ATOM 25933 C C . ASP A 1 68 ? 2.053 -18.093 -16.919 1.00 0.00 68 ASP B C 16
ATOM 25934 O O . ASP A 1 68 ? 2.102 -19.164 -16.317 1.00 0.00 68 ASP B O 16
ATOM 25943 N N . MET A 1 69 ? 2.928 -17.103 -16.778 1.00 0.00 69 MET B N 16
ATOM 25944 C CA . MET A 1 69 ? 4.112 -17.126 -15.959 1.00 0.00 69 MET B CA 16
ATOM 25945 C C . MET A 1 69 ? 3.789 -16.907 -14.486 1.00 0.00 69 MET B C 16
ATOM 25946 O O . MET A 1 69 ? 4.656 -17.090 -13.632 1.00 0.00 69 MET B O 16
ATOM 25960 N N . ASN A 1 70 ? 2.552 -16.518 -14.168 1.00 0.00 70 ASN B N 16
ATOM 25961 C CA . ASN A 1 70 ? 2.133 -16.354 -12.792 1.00 0.00 70 ASN B CA 16
ATOM 25962 C C . ASN A 1 70 ? 1.784 -17.724 -12.214 1.00 0.00 70 ASN B C 16
ATOM 25963 O O . ASN A 1 70 ? 0.861 -18.387 -12.686 1.00 0.00 70 ASN B O 16
ATOM 25974 N N . GLY A 1 71 ? 2.527 -18.144 -11.189 1.00 0.00 71 GLY B N 16
ATOM 25975 C CA . GLY A 1 71 ? 2.314 -19.417 -10.519 1.00 0.00 71 GLY B CA 16
ATOM 25976 C C . GLY A 1 71 ? 3.252 -20.513 -11.027 1.00 0.00 71 GLY B C 16
ATOM 25977 O O . GLY A 1 71 ? 3.244 -21.614 -10.478 1.00 0.00 71 GLY B O 16
ATOM 25981 N N . LYS A 1 72 ? 4.058 -20.238 -12.059 1.00 0.00 72 LYS B N 16
ATOM 25982 C CA . LYS A 1 72 ? 5.031 -21.183 -12.577 1.00 0.00 72 LYS B CA 16
ATOM 25983 C C . LYS A 1 72 ? 6.449 -20.794 -12.211 1.00 0.00 72 LYS B C 16
ATOM 25984 O O . LYS A 1 72 ? 6.669 -19.757 -11.602 1.00 0.00 72 LYS B O 16
ATOM 26003 N N . SER A 1 73 ? 7.419 -21.630 -12.580 1.00 0.00 73 SER B N 16
ATOM 26004 C CA . SER A 1 73 ? 8.787 -21.502 -12.118 1.00 0.00 73 SER B CA 16
ATOM 26005 C C . SER A 1 73 ? 9.707 -20.790 -13.096 1.00 0.00 73 SER B C 16
ATOM 26006 O O . SER A 1 73 ? 9.471 -20.752 -14.303 1.00 0.00 73 SER B O 16
ATOM 26014 N N . LEU A 1 74 ? 10.772 -20.226 -12.520 1.00 0.00 74 LEU B N 16
ATOM 26015 C CA . LEU A 1 74 ? 11.876 -19.631 -13.239 1.00 0.00 74 LEU B CA 16
ATOM 26016 C C . LEU A 1 74 ? 13.147 -20.259 -12.714 1.00 0.00 74 LEU B C 16
ATOM 26017 O O . LEU A 1 74 ? 13.394 -20.209 -11.510 1.00 0.00 74 LEU B O 16
ATOM 26033 N N . ASP A 1 75 ? 13.940 -20.843 -13.609 1.00 0.00 75 ASP B N 16
ATOM 26034 C CA . ASP A 1 75 ? 15.189 -21.502 -13.279 1.00 0.00 75 ASP B CA 16
ATOM 26035 C C . ASP A 1 75 ? 15.042 -22.696 -12.341 1.00 0.00 75 ASP B C 16
ATOM 26036 O O . ASP A 1 75 ? 15.894 -23.582 -12.331 1.00 0.00 75 ASP B O 16
ATOM 26045 N N . GLY A 1 76 ? 13.969 -22.732 -11.555 1.00 0.00 76 GLY B N 16
ATOM 26046 C CA . GLY A 1 76 ? 13.736 -23.808 -10.630 1.00 0.00 76 GLY B CA 16
ATOM 26047 C C . GLY A 1 76 ? 12.803 -23.422 -9.482 1.00 0.00 76 GLY B C 16
ATOM 26048 O O . GLY A 1 76 ? 12.358 -24.302 -8.745 1.00 0.00 76 GLY B O 16
ATOM 26052 N N . LYS A 1 77 ? 12.504 -22.123 -9.322 1.00 0.00 77 LYS B N 16
ATOM 26053 C CA . LYS A 1 77 ? 11.693 -21.626 -8.218 1.00 0.00 77 LYS B CA 16
ATOM 26054 C C . LYS A 1 77 ? 10.404 -21.005 -8.740 1.00 0.00 77 LYS B C 16
ATOM 26055 O O . LYS A 1 77 ? 10.430 -20.253 -9.709 1.00 0.00 77 LYS B O 16
ATOM 26074 N N . ALA A 1 78 ? 9.279 -21.318 -8.097 1.00 0.00 78 ALA B N 16
ATOM 26075 C CA . ALA A 1 78 ? 7.962 -20.841 -8.511 1.00 0.00 78 ALA B CA 16
ATOM 26076 C C . ALA A 1 78 ? 7.846 -19.332 -8.317 1.00 0.00 78 ALA B C 16
ATOM 26077 O O . ALA A 1 78 ? 8.334 -18.802 -7.321 1.00 0.00 78 ALA B O 16
ATOM 26084 N N . ILE A 1 79 ? 7.201 -18.640 -9.263 1.00 0.00 79 ILE B N 16
ATOM 26085 C CA . ILE A 1 79 ? 7.108 -17.183 -9.216 1.00 0.00 79 ILE B CA 16
ATOM 26086 C C . ILE A 1 79 ? 5.684 -16.649 -9.297 1.00 0.00 79 ILE B C 16
ATOM 26087 O O . ILE A 1 79 ? 4.730 -17.385 -9.546 1.00 0.00 79 ILE B O 16
ATOM 26103 N N . LYS A 1 80 ? 5.575 -15.333 -9.084 1.00 0.00 80 LYS B N 16
ATOM 26104 C CA . LYS A 1 80 ? 4.374 -14.538 -9.258 1.00 0.00 80 LYS B CA 16
ATOM 26105 C C . LYS A 1 80 ? 4.626 -13.545 -10.382 1.00 0.00 80 LYS B C 16
ATOM 26106 O O . LYS A 1 80 ? 5.742 -13.042 -10.515 1.00 0.00 80 LYS B O 16
ATOM 26125 N N . VAL A 1 81 ? 3.602 -13.258 -11.186 1.00 0.00 81 VAL B N 16
ATOM 26126 C CA . VAL A 1 81 ? 3.691 -12.238 -12.218 1.00 0.00 81 VAL B CA 16
ATOM 26127 C C . VAL A 1 81 ? 2.424 -11.399 -12.182 1.00 0.00 81 VAL B C 16
ATOM 26128 O O . VAL A 1 81 ? 1.316 -11.931 -12.178 1.00 0.00 81 VAL B O 16
ATOM 26141 N N . GLU A 1 82 ? 2.600 -10.077 -12.155 1.00 0.00 82 GLU B N 16
ATOM 26142 C CA . GLU A 1 82 ? 1.500 -9.136 -12.004 1.00 0.00 82 GLU B CA 16
ATOM 26143 C C . GLU A 1 82 ? 1.964 -7.768 -12.494 1.00 0.00 82 GLU B C 16
ATOM 26144 O O . GLU A 1 82 ? 3.162 -7.549 -12.637 1.00 0.00 82 GLU B O 16
ATOM 26156 N N . GLN A 1 83 ? 1.047 -6.834 -12.757 1.00 0.00 83 GLN B N 16
ATOM 26157 C CA . GLN A 1 83 ? 1.448 -5.471 -13.067 1.00 0.00 83 GLN B CA 16
ATOM 26158 C C . GLN A 1 83 ? 2.149 -4.912 -11.829 1.00 0.00 83 GLN B C 16
ATOM 26159 O O . GLN A 1 83 ? 1.655 -5.055 -10.709 1.00 0.00 83 GLN B O 16
ATOM 26173 N N . ALA A 1 84 ? 3.301 -4.276 -12.028 1.00 0.00 84 ALA B N 16
ATOM 26174 C CA . ALA A 1 84 ? 4.128 -3.810 -10.931 1.00 0.00 84 ALA B CA 16
ATOM 26175 C C . ALA A 1 84 ? 3.579 -2.534 -10.309 1.00 0.00 84 ALA B C 16
ATOM 26176 O O . ALA A 1 84 ? 2.820 -1.797 -10.938 1.00 0.00 84 ALA B O 16
ATOM 26183 N N . THR A 1 85 ? 3.983 -2.280 -9.063 1.00 0.00 85 THR B N 16
ATOM 26184 C CA . THR A 1 85 ? 3.698 -1.024 -8.390 1.00 0.00 85 THR B CA 16
ATOM 26185 C C . THR A 1 85 ? 5.000 -0.291 -8.104 1.00 0.00 85 THR B C 16
ATOM 26186 O O . THR A 1 85 ? 6.087 -0.850 -8.240 1.00 0.00 85 THR B O 16
ATOM 26197 N N . LYS A 1 86 ? 4.880 0.974 -7.703 1.00 0.00 86 LYS B N 16
ATOM 26198 C CA . LYS A 1 86 ? 6.016 1.828 -7.402 1.00 0.00 86 LYS B CA 16
ATOM 26199 C C . LYS A 1 86 ? 6.812 1.277 -6.213 1.00 0.00 86 LYS B C 16
ATOM 26200 O O . LYS A 1 86 ? 6.242 0.598 -5.361 1.00 0.00 86 LYS B O 16
ATOM 26219 N N . PRO A 1 87 ? 8.122 1.559 -6.143 1.00 0.00 87 PRO B N 16
ATOM 26220 C CA . PRO A 1 87 ? 9.006 1.025 -5.122 1.00 0.00 87 PRO B CA 16
ATOM 26221 C C . PRO A 1 87 ? 8.599 1.499 -3.732 1.00 0.00 87 PRO B C 16
ATOM 26222 O O . PRO A 1 87 ? 7.977 2.552 -3.583 1.00 0.00 87 PRO B O 16
ATOM 26233 N N . SER A 1 88 ? 8.953 0.716 -2.710 1.00 0.00 88 SER B N 16
ATOM 26234 C CA . SER A 1 88 ? 8.527 0.988 -1.345 1.00 0.00 88 SER B CA 16
ATOM 26235 C C . SER A 1 88 ? 9.380 2.059 -0.666 1.00 0.00 88 SER B C 16
ATOM 26236 O O . SER A 1 88 ? 9.095 2.429 0.471 1.00 0.00 88 SER B O 16
ATOM 26244 N N . PHE A 1 89 ? 10.418 2.562 -1.344 1.00 0.00 89 PHE B N 16
ATOM 26245 C CA . PHE A 1 89 ? 11.221 3.653 -0.813 1.00 0.00 89 PHE B CA 16
ATOM 26246 C C . PHE A 1 89 ? 10.683 5.004 -1.273 1.00 0.00 89 PHE B C 16
ATOM 26247 O O . PHE A 1 89 ? 11.283 6.042 -0.992 1.00 0.00 89 PHE B O 16
ATOM 26264 N N . GLU A 1 90 ? 9.554 4.997 -1.983 1.00 0.00 90 GLU B N 16
ATOM 26265 C CA . GLU A 1 90 ? 8.982 6.199 -2.561 1.00 0.00 90 GLU B CA 16
ATOM 26266 C C . GLU A 1 90 ? 7.490 6.287 -2.252 1.00 0.00 90 GLU B C 16
ATOM 26267 O O . GLU A 1 90 ? 6.849 5.280 -1.950 1.00 0.00 90 GLU B O 16
ATOM 26279 N N . SER A 1 91 ? 6.936 7.499 -2.327 1.00 0.00 91 SER B N 16
ATOM 26280 C CA . SER A 1 91 ? 5.548 7.745 -1.977 1.00 0.00 91 SER B CA 16
ATOM 26281 C C . SER A 1 91 ? 4.998 8.950 -2.737 1.00 0.00 91 SER B C 16
ATOM 26282 O O . SER A 1 91 ? 5.759 9.736 -3.306 1.00 0.00 91 SER B O 16
ATOM 26290 N N . GLY A 1 92 ? 3.672 9.097 -2.744 1.00 0.00 92 GLY B N 16
ATOM 26291 C CA . GLY A 1 92 ? 3.000 10.201 -3.414 1.00 0.00 92 GLY B CA 16
ATOM 26292 C C . GLY A 1 92 ? 3.133 11.514 -2.640 1.00 0.00 92 GLY B C 16
ATOM 26293 O O . GLY A 1 92 ? 2.657 12.550 -3.102 1.00 0.00 92 GLY B O 16
ATOM 26297 N N . ARG A 1 93 ? 3.774 11.473 -1.467 1.00 0.00 93 ARG B N 16
ATOM 26298 C CA . ARG A 1 93 ? 3.983 12.637 -0.620 1.00 0.00 93 ARG B CA 16
ATOM 26299 C C . ARG A 1 93 ? 5.353 12.545 0.049 1.00 0.00 93 ARG B C 16
ATOM 26300 O O . ARG A 1 93 ? 5.858 11.445 0.277 1.00 0.00 93 ARG B O 16
ATOM 26321 N N . ARG A 1 94 ? 5.952 13.700 0.360 1.00 0.00 94 ARG B N 16
ATOM 26322 C CA . ARG A 1 94 ? 7.270 13.797 0.981 1.00 0.00 94 ARG B CA 16
ATOM 26323 C C . ARG A 1 94 ? 8.336 13.035 0.183 1.00 0.00 94 ARG B C 16
ATOM 26324 O O . ARG A 1 94 ? 9.347 12.606 0.736 1.00 0.00 94 ARG B O 16
ATOM 26345 N N . GLY A 1 95 ? 8.108 12.869 -1.122 1.00 0.00 95 GLY B N 16
ATOM 26346 C CA . GLY A 1 95 ? 9.032 12.176 -2.012 1.00 0.00 95 GLY B CA 16
ATOM 26347 C C . GLY A 1 95 ? 10.295 12.999 -2.242 1.00 0.00 95 GLY B C 16
ATOM 26348 O O . GLY A 1 95 ? 11.393 12.421 -2.085 1.00 0.00 95 GLY B O 16
ATOM 26545 N N . MET A 1 1 ? 2.904 4.273 -0.393 1.00 0.00 1 MET B N 17
ATOM 26546 C CA . MET A 1 1 ? 2.969 3.607 -1.709 1.00 0.00 1 MET B CA 17
ATOM 26547 C C . MET A 1 1 ? 1.696 2.803 -1.953 1.00 0.00 1 MET B C 17
ATOM 26548 O O . MET A 1 1 ? 1.563 1.670 -1.500 1.00 0.00 1 MET B O 17
ATOM 26564 N N . VAL A 1 2 ? 0.760 3.412 -2.684 1.00 0.00 2 VAL B N 17
ATOM 26565 C CA . VAL A 1 2 ? -0.462 2.784 -3.172 1.00 0.00 2 VAL B CA 17
ATOM 26566 C C . VAL A 1 2 ? -0.451 2.853 -4.695 1.00 0.00 2 VAL B C 17
ATOM 26567 O O . VAL A 1 2 ? -1.435 2.591 -5.385 1.00 0.00 2 VAL B O 17
ATOM 26580 N N . GLU A 1 3 ? 0.710 3.223 -5.224 1.00 0.00 3 GLU B N 17
ATOM 26581 C CA . GLU A 1 3 ? 0.867 3.590 -6.604 1.00 0.00 3 GLU B CA 17
ATOM 26582 C C . GLU A 1 3 ? 1.068 2.393 -7.516 1.00 0.00 3 GLU B C 17
ATOM 26583 O O . GLU A 1 3 ? 1.657 1.383 -7.135 1.00 0.00 3 GLU B O 17
ATOM 26595 N N . ALA A 1 4 ? 0.562 2.536 -8.736 1.00 0.00 4 ALA B N 17
ATOM 26596 C CA . ALA A 1 4 ? 0.623 1.527 -9.766 1.00 0.00 4 ALA B CA 17
ATOM 26597 C C . ALA A 1 4 ? 1.031 2.226 -11.057 1.00 0.00 4 ALA B C 17
ATOM 26598 O O . ALA A 1 4 ? 0.227 2.902 -11.698 1.00 0.00 4 ALA B O 17
ATOM 26605 N N . ASP A 1 5 ? 2.302 2.052 -11.415 1.00 0.00 5 ASP B N 17
ATOM 26606 C CA . ASP A 1 5 ? 2.906 2.680 -12.576 1.00 0.00 5 ASP B CA 17
ATOM 26607 C C . ASP A 1 5 ? 2.243 2.169 -13.862 1.00 0.00 5 ASP B C 17
ATOM 26608 O O . ASP A 1 5 ? 1.483 1.203 -13.827 1.00 0.00 5 ASP B O 17
ATOM 26617 N N . ARG A 1 6 ? 2.525 2.823 -14.991 1.00 0.00 6 ARG B N 17
ATOM 26618 C CA . ARG A 1 6 ? 1.836 2.583 -16.254 1.00 0.00 6 ARG B CA 17
ATOM 26619 C C . ARG A 1 6 ? 1.855 1.108 -16.670 1.00 0.00 6 ARG B C 17
ATOM 26620 O O . ARG A 1 6 ? 2.762 0.367 -16.289 1.00 0.00 6 ARG B O 17
ATOM 26641 N N . PRO A 1 7 ? 0.855 0.683 -17.458 1.00 0.00 7 PRO B N 17
ATOM 26642 C CA . PRO A 1 7 ? 0.742 -0.668 -17.988 1.00 0.00 7 PRO B CA 17
ATOM 26643 C C . PRO A 1 7 ? 2.009 -1.145 -18.683 1.00 0.00 7 PRO B C 17
ATOM 26644 O O . PRO A 1 7 ? 2.799 -0.336 -19.169 1.00 0.00 7 PRO B O 17
ATOM 26655 N N . GLY A 1 8 ? 2.201 -2.465 -18.734 1.00 0.00 8 GLY B N 17
ATOM 26656 C CA . GLY A 1 8 ? 3.294 -3.051 -19.480 1.00 0.00 8 GLY B CA 17
ATOM 26657 C C . GLY A 1 8 ? 4.440 -3.393 -18.551 1.00 0.00 8 GLY B C 17
ATOM 26658 O O . GLY A 1 8 ? 5.342 -4.117 -18.959 1.00 0.00 8 GLY B O 17
ATOM 26662 N N . LYS A 1 9 ? 4.413 -2.887 -17.313 1.00 0.00 9 LYS B N 17
ATOM 26663 C CA . LYS A 1 9 ? 5.464 -3.196 -16.369 1.00 0.00 9 LYS B CA 17
ATOM 26664 C C . LYS A 1 9 ? 4.978 -4.297 -15.449 1.00 0.00 9 LYS B C 17
ATOM 26665 O O . LYS A 1 9 ? 3.916 -4.189 -14.845 1.00 0.00 9 LYS B O 17
ATOM 26684 N N . LEU A 1 10 ? 5.767 -5.360 -15.346 1.00 0.00 10 LEU B N 17
ATOM 26685 C CA . LEU A 1 10 ? 5.388 -6.518 -14.566 1.00 0.00 10 LEU B CA 17
ATOM 26686 C C . LEU A 1 10 ? 6.293 -6.652 -13.355 1.00 0.00 10 LEU B C 17
ATOM 26687 O O . LEU A 1 10 ? 7.430 -6.185 -13.367 1.00 0.00 10 LEU B O 17
ATOM 26703 N N . PHE A 1 11 ? 5.777 -7.297 -12.313 1.00 0.00 11 PHE B N 17
ATOM 26704 C CA . PHE A 1 11 ? 6.524 -7.654 -11.128 1.00 0.00 11 PHE B CA 17
ATOM 26705 C C . PHE A 1 11 ? 6.734 -9.159 -11.156 1.00 0.00 11 PHE B C 17
ATOM 26706 O O . PHE A 1 11 ? 5.773 -9.912 -11.301 1.00 0.00 11 PHE B O 17
ATOM 26723 N N . ILE A 1 12 ? 7.987 -9.591 -11.017 1.00 0.00 12 ILE B N 17
ATOM 26724 C CA . ILE A 1 12 ? 8.350 -10.990 -11.122 1.00 0.00 12 ILE B CA 17
ATOM 26725 C C . ILE A 1 12 ? 8.954 -11.447 -9.797 1.00 0.00 12 ILE B C 17
ATOM 26726 O O . ILE A 1 12 ? 10.173 -11.519 -9.665 1.00 0.00 12 ILE B O 17
ATOM 26742 N N . GLY A 1 13 ? 8.115 -11.755 -8.803 1.00 0.00 13 GLY B N 17
ATOM 26743 C CA . GLY A 1 13 ? 8.613 -12.103 -7.477 1.00 0.00 13 GLY B CA 17
ATOM 26744 C C . GLY A 1 13 ? 8.744 -13.610 -7.276 1.00 0.00 13 GLY B C 17
ATOM 26745 O O . GLY A 1 13 ? 7.922 -14.368 -7.780 1.00 0.00 13 GLY B O 17
ATOM 26749 N N . GLY A 1 14 ? 9.772 -14.046 -6.547 1.00 0.00 14 GLY B N 17
ATOM 26750 C CA . GLY A 1 14 ? 9.941 -15.441 -6.165 1.00 0.00 14 GLY B CA 17
ATOM 26751 C C . GLY A 1 14 ? 10.974 -16.135 -7.045 1.00 0.00 14 GLY B C 17
ATOM 26752 O O . GLY A 1 14 ? 11.088 -17.359 -7.022 1.00 0.00 14 GLY B O 17
ATOM 26756 N N . LEU A 1 15 ? 11.727 -15.358 -7.826 1.00 0.00 15 LEU B N 17
ATOM 26757 C CA . LEU A 1 15 ? 12.705 -15.890 -8.759 1.00 0.00 15 LEU B CA 17
ATOM 26758 C C . LEU A 1 15 ? 13.881 -16.537 -8.033 1.00 0.00 15 LEU B C 17
ATOM 26759 O O . LEU A 1 15 ? 14.094 -16.320 -6.841 1.00 0.00 15 LEU B O 17
ATOM 26775 N N . ASN A 1 16 ? 14.640 -17.340 -8.779 1.00 0.00 16 ASN B N 17
ATOM 26776 C CA . ASN A 1 16 ? 15.825 -17.999 -8.285 1.00 0.00 16 ASN B CA 17
ATOM 26777 C C . ASN A 1 16 ? 16.978 -17.007 -8.118 1.00 0.00 16 ASN B C 17
ATOM 26778 O O . ASN A 1 16 ? 16.982 -15.943 -8.735 1.00 0.00 16 ASN B O 17
ATOM 26789 N N . THR A 1 17 ? 17.961 -17.359 -7.289 1.00 0.00 17 THR B N 17
ATOM 26790 C CA . THR A 1 17 ? 19.166 -16.562 -7.092 1.00 0.00 17 THR B CA 17
ATOM 26791 C C . THR A 1 17 ? 20.081 -16.683 -8.307 1.00 0.00 17 THR B C 17
ATOM 26792 O O . THR A 1 17 ? 21.080 -15.976 -8.419 1.00 0.00 17 THR B O 17
ATOM 26803 N N . GLU A 1 18 ? 19.720 -17.594 -9.215 1.00 0.00 18 GLU B N 17
ATOM 26804 C CA . GLU A 1 18 ? 20.516 -17.959 -10.372 1.00 0.00 18 GLU B CA 17
ATOM 26805 C C . GLU A 1 18 ? 19.993 -17.260 -11.621 1.00 0.00 18 GLU B C 17
ATOM 26806 O O . GLU A 1 18 ? 20.644 -17.273 -12.664 1.00 0.00 18 GLU B O 17
ATOM 26818 N N . THR A 1 19 ? 18.810 -16.645 -11.515 1.00 0.00 19 THR B N 17
ATOM 26819 C CA . THR A 1 19 ? 18.179 -15.948 -12.625 1.00 0.00 19 THR B CA 17
ATOM 26820 C C . THR A 1 19 ? 18.809 -14.572 -12.782 1.00 0.00 19 THR B C 17
ATOM 26821 O O . THR A 1 19 ? 19.172 -13.934 -11.798 1.00 0.00 19 THR B O 17
ATOM 26832 N N . ASN A 1 20 ? 18.931 -14.115 -14.028 1.00 0.00 20 ASN B N 17
ATOM 26833 C CA . ASN A 1 20 ? 19.398 -12.770 -14.321 1.00 0.00 20 ASN B CA 17
ATOM 26834 C C . ASN A 1 20 ? 18.513 -12.163 -15.398 1.00 0.00 20 ASN B C 17
ATOM 26835 O O . ASN A 1 20 ? 17.459 -12.699 -15.728 1.00 0.00 20 ASN B O 17
ATOM 26846 N N . GLU A 1 21 ? 18.958 -11.036 -15.946 1.00 0.00 21 GLU B N 17
ATOM 26847 C CA . GLU A 1 21 ? 18.179 -10.274 -16.908 1.00 0.00 21 GLU B CA 17
ATOM 26848 C C . GLU A 1 21 ? 18.102 -11.011 -18.238 1.00 0.00 21 GLU B C 17
ATOM 26849 O O . GLU A 1 21 ? 17.101 -10.911 -18.939 1.00 0.00 21 GLU B O 17
ATOM 26861 N N . LYS A 1 22 ? 19.149 -11.761 -18.596 1.00 0.00 22 LYS B N 17
ATOM 26862 C CA . LYS A 1 22 ? 19.191 -12.470 -19.862 1.00 0.00 22 LYS B CA 17
ATOM 26863 C C . LYS A 1 22 ? 18.096 -13.534 -19.897 1.00 0.00 22 LYS B C 17
ATOM 26864 O O . LYS A 1 22 ? 17.540 -13.829 -20.954 1.00 0.00 22 LYS B O 17
ATOM 26883 N N . ALA A 1 23 ? 17.774 -14.117 -18.738 1.00 0.00 23 ALA B N 17
ATOM 26884 C CA . ALA A 1 23 ? 16.819 -15.209 -18.676 1.00 0.00 23 ALA B CA 17
ATOM 26885 C C . ALA A 1 23 ? 15.413 -14.635 -18.573 1.00 0.00 23 ALA B C 17
ATOM 26886 O O . ALA A 1 23 ? 14.429 -15.294 -18.896 1.00 0.00 23 ALA B O 17
ATOM 26893 N N . LEU A 1 24 ? 15.335 -13.388 -18.111 1.00 0.00 24 LEU B N 17
ATOM 26894 C CA . LEU A 1 24 ? 14.107 -12.666 -17.862 1.00 0.00 24 LEU B CA 17
ATOM 26895 C C . LEU A 1 24 ? 13.640 -11.996 -19.143 1.00 0.00 24 LEU B C 17
ATOM 26896 O O . LEU A 1 24 ? 12.447 -11.777 -19.338 1.00 0.00 24 LEU B O 17
ATOM 26912 N N . GLU A 1 25 ? 14.582 -11.671 -20.023 1.00 0.00 25 GLU B N 17
ATOM 26913 C CA . GLU A 1 25 ? 14.239 -11.159 -21.338 1.00 0.00 25 GLU B CA 17
ATOM 26914 C C . GLU A 1 25 ? 13.876 -12.308 -22.271 1.00 0.00 25 GLU B C 17
ATOM 26915 O O . GLU A 1 25 ? 13.074 -12.156 -23.190 1.00 0.00 25 GLU B O 17
ATOM 26927 N N . ALA A 1 26 ? 14.488 -13.459 -22.013 1.00 0.00 26 ALA B N 17
ATOM 26928 C CA . ALA A 1 26 ? 14.347 -14.643 -22.841 1.00 0.00 26 ALA B CA 17
ATOM 26929 C C . ALA A 1 26 ? 13.053 -15.386 -22.540 1.00 0.00 26 ALA B C 17
ATOM 26930 O O . ALA A 1 26 ? 12.562 -16.138 -23.380 1.00 0.00 26 ALA B O 17
ATOM 26937 N N . VAL A 1 27 ? 12.503 -15.175 -21.344 1.00 0.00 27 VAL B N 17
ATOM 26938 C CA . VAL A 1 27 ? 11.334 -15.903 -20.889 1.00 0.00 27 VAL B CA 17
ATOM 26939 C C . VAL A 1 27 ? 10.057 -15.082 -20.989 1.00 0.00 27 VAL B C 17
ATOM 26940 O O . VAL A 1 27 ? 8.990 -15.608 -21.287 1.00 0.00 27 VAL B O 17
ATOM 26953 N N . PHE A 1 28 ? 10.163 -13.777 -20.743 1.00 0.00 28 PHE B N 17
ATOM 26954 C CA . PHE A 1 28 ? 9.021 -12.892 -20.895 1.00 0.00 28 PHE B CA 17
ATOM 26955 C C . PHE A 1 28 ? 8.973 -12.304 -22.300 1.00 0.00 28 PHE B C 17
ATOM 26956 O O . PHE A 1 28 ? 7.981 -11.684 -22.677 1.00 0.00 28 PHE B O 17
ATOM 26973 N N . GLY A 1 29 ? 10.037 -12.496 -23.084 1.00 0.00 29 GLY B N 17
ATOM 26974 C CA . GLY A 1 29 ? 10.041 -12.063 -24.475 1.00 0.00 29 GLY B CA 17
ATOM 26975 C C . GLY A 1 29 ? 9.196 -13.007 -25.325 1.00 0.00 29 GLY B C 17
ATOM 26976 O O . GLY A 1 29 ? 9.013 -12.779 -26.519 1.00 0.00 29 GLY B O 17
ATOM 26980 N N . LYS A 1 30 ? 8.687 -14.072 -24.696 1.00 0.00 30 LYS B N 17
ATOM 26981 C CA . LYS A 1 30 ? 7.872 -15.093 -25.330 1.00 0.00 30 LYS B CA 17
ATOM 26982 C C . LYS A 1 30 ? 6.428 -14.635 -25.472 1.00 0.00 30 LYS B C 17
ATOM 26983 O O . LYS A 1 30 ? 5.640 -15.250 -26.187 1.00 0.00 30 LYS B O 17
ATOM 27002 N N . TYR A 1 31 ? 6.094 -13.550 -24.779 1.00 0.00 31 TYR B N 17
ATOM 27003 C CA . TYR A 1 31 ? 4.743 -13.016 -24.746 1.00 0.00 31 TYR B CA 17
ATOM 27004 C C . TYR A 1 31 ? 4.627 -11.663 -25.444 1.00 0.00 31 TYR B C 17
ATOM 27005 O O . TYR A 1 31 ? 3.522 -11.257 -25.799 1.00 0.00 31 TYR B O 17
ATOM 27023 N N . GLY A 1 32 ? 5.746 -10.959 -25.646 1.00 0.00 32 GLY B N 17
ATOM 27024 C CA . GLY A 1 32 ? 5.729 -9.648 -26.276 1.00 0.00 32 GLY B CA 17
ATOM 27025 C C . GLY A 1 32 ? 7.116 -9.071 -26.457 1.00 0.00 32 GLY B C 17
ATOM 27026 O O . GLY A 1 32 ? 8.091 -9.569 -25.894 1.00 0.00 32 GLY B O 17
ATOM 27030 N N . ARG A 1 33 ? 7.197 -8.006 -27.256 1.00 0.00 33 ARG B N 17
ATOM 27031 C CA . ARG A 1 33 ? 8.449 -7.324 -27.486 1.00 0.00 33 ARG B CA 17
ATOM 27032 C C . ARG A 1 33 ? 8.792 -6.521 -26.244 1.00 0.00 33 ARG B C 17
ATOM 27033 O O . ARG A 1 33 ? 8.068 -5.608 -25.860 1.00 0.00 33 ARG B O 17
ATOM 27054 N N . ILE A 1 34 ? 9.905 -6.878 -25.627 1.00 0.00 34 ILE B N 17
ATOM 27055 C CA . ILE A 1 34 ? 10.400 -6.197 -24.441 1.00 0.00 34 ILE B CA 17
ATOM 27056 C C . ILE A 1 34 ? 11.039 -4.864 -24.819 1.00 0.00 34 ILE B C 17
ATOM 27057 O O . ILE A 1 34 ? 11.693 -4.755 -25.854 1.00 0.00 34 ILE B O 17
ATOM 27073 N N . VAL A 1 35 ? 10.841 -3.852 -23.970 1.00 0.00 35 VAL B N 17
ATOM 27074 C CA . VAL A 1 35 ? 11.462 -2.544 -24.131 1.00 0.00 35 VAL B CA 17
ATOM 27075 C C . VAL A 1 35 ? 12.472 -2.299 -23.013 1.00 0.00 35 VAL B C 17
ATOM 27076 O O . VAL A 1 35 ? 13.387 -1.496 -23.169 1.00 0.00 35 VAL B O 17
ATOM 27089 N N . GLU A 1 36 ? 12.309 -2.994 -21.882 1.00 0.00 36 GLU B N 17
ATOM 27090 C CA . GLU A 1 36 ? 13.214 -2.894 -20.747 1.00 0.00 36 GLU B CA 17
ATOM 27091 C C . GLU A 1 36 ? 13.032 -4.107 -19.835 1.00 0.00 36 GLU B C 17
ATOM 27092 O O . GLU A 1 36 ? 11.941 -4.666 -19.757 1.00 0.00 36 GLU B O 17
ATOM 27104 N N . VAL A 1 37 ? 14.097 -4.516 -19.143 1.00 0.00 37 VAL B N 17
ATOM 27105 C CA . VAL A 1 37 ? 14.012 -5.547 -18.115 1.00 0.00 37 VAL B CA 17
ATOM 27106 C C . VAL A 1 37 ? 14.829 -5.128 -16.907 1.00 0.00 37 VAL B C 17
ATOM 27107 O O . VAL A 1 37 ? 15.861 -4.469 -17.029 1.00 0.00 37 VAL B O 17
ATOM 27120 N N . LEU A 1 38 ? 14.343 -5.539 -15.737 1.00 0.00 38 LEU B N 17
ATOM 27121 C CA . LEU A 1 38 ? 15.023 -5.346 -14.468 1.00 0.00 38 LEU B CA 17
ATOM 27122 C C . LEU A 1 38 ? 15.221 -6.695 -13.811 1.00 0.00 38 LEU B C 17
ATOM 27123 O O . LEU A 1 38 ? 14.493 -7.644 -14.092 1.00 0.00 38 LEU B O 17
ATOM 27139 N N . LEU A 1 39 ? 16.213 -6.767 -12.932 1.00 0.00 39 LEU B N 17
ATOM 27140 C CA . LEU A 1 39 ? 16.425 -7.918 -12.090 1.00 0.00 39 LEU B CA 17
ATOM 27141 C C . LEU A 1 39 ? 17.137 -7.393 -10.856 1.00 0.00 39 LEU B C 17
ATOM 27142 O O . LEU A 1 39 ? 18.231 -6.841 -10.965 1.00 0.00 39 LEU B O 17
ATOM 27158 N N . MET A 1 40 ? 16.520 -7.561 -9.689 1.00 0.00 40 MET B N 17
ATOM 27159 C CA . MET A 1 40 ? 17.019 -6.893 -8.504 1.00 0.00 40 MET B CA 17
ATOM 27160 C C . MET A 1 40 ? 17.977 -7.807 -7.760 1.00 0.00 40 MET B C 17
ATOM 27161 O O . MET A 1 40 ? 17.746 -9.014 -7.708 1.00 0.00 40 MET B O 17
ATOM 27175 N N . LYS A 1 41 ? 19.049 -7.255 -7.184 1.00 0.00 41 LYS B N 17
ATOM 27176 C CA . LYS A 1 41 ? 19.992 -8.075 -6.448 1.00 0.00 41 LYS B CA 17
ATOM 27177 C C . LYS A 1 41 ? 20.516 -7.419 -5.179 1.00 0.00 41 LYS B C 17
ATOM 27178 O O . LYS A 1 41 ? 20.396 -6.211 -4.983 1.00 0.00 41 LYS B O 17
ATOM 27197 N N . ASP A 1 42 ? 21.104 -8.254 -4.322 1.00 0.00 42 ASP B N 17
ATOM 27198 C CA . ASP A 1 42 ? 21.747 -7.825 -3.095 1.00 0.00 42 ASP B CA 17
ATOM 27199 C C . ASP A 1 42 ? 22.972 -6.965 -3.410 1.00 0.00 42 ASP B C 17
ATOM 27200 O O . ASP A 1 42 ? 23.639 -7.182 -4.420 1.00 0.00 42 ASP B O 17
ATOM 27209 N N . ARG A 1 43 ? 23.271 -5.985 -2.551 1.00 0.00 43 ARG B N 17
ATOM 27210 C CA . ARG A 1 43 ? 24.363 -5.046 -2.777 1.00 0.00 43 ARG B CA 17
ATOM 27211 C C . ARG A 1 43 ? 25.688 -5.558 -2.209 1.00 0.00 43 ARG B C 17
ATOM 27212 O O . ARG A 1 43 ? 26.737 -4.971 -2.464 1.00 0.00 43 ARG B O 17
ATOM 27233 N N . GLU A 1 44 ? 25.648 -6.649 -1.441 1.00 0.00 44 GLU B N 17
ATOM 27234 C CA . GLU A 1 44 ? 26.827 -7.192 -0.787 1.00 0.00 44 GLU B CA 17
ATOM 27235 C C . GLU A 1 44 ? 27.107 -8.636 -1.204 1.00 0.00 44 GLU B C 17
ATOM 27236 O O . GLU A 1 44 ? 28.191 -9.146 -0.921 1.00 0.00 44 GLU B O 17
ATOM 27248 N N . THR A 1 45 ? 26.155 -9.301 -1.868 1.00 0.00 45 THR B N 17
ATOM 27249 C CA . THR A 1 45 ? 26.357 -10.664 -2.343 1.00 0.00 45 THR B CA 17
ATOM 27250 C C . THR A 1 45 ? 26.146 -10.760 -3.842 1.00 0.00 45 THR B C 17
ATOM 27251 O O . THR A 1 45 ? 26.541 -11.757 -4.449 1.00 0.00 45 THR B O 17
ATOM 27262 N N . ASN A 1 46 ? 25.533 -9.732 -4.440 1.00 0.00 46 ASN B N 17
ATOM 27263 C CA . ASN A 1 46 ? 25.361 -9.667 -5.882 1.00 0.00 46 ASN B CA 17
ATOM 27264 C C . ASN A 1 46 ? 24.607 -10.878 -6.445 1.00 0.00 46 ASN B C 17
ATOM 27265 O O . ASN A 1 46 ? 24.726 -11.191 -7.627 1.00 0.00 46 ASN B O 17
ATOM 27276 N N . LYS A 1 47 ? 23.834 -11.557 -5.592 1.00 0.00 47 LYS B N 17
ATOM 27277 C CA . LYS A 1 47 ? 23.002 -12.697 -5.954 1.00 0.00 47 LYS B CA 17
ATOM 27278 C C . LYS A 1 47 ? 21.742 -12.208 -6.655 1.00 0.00 47 LYS B C 17
ATOM 27279 O O . LYS A 1 47 ? 21.802 -11.702 -7.773 1.00 0.00 47 LYS B O 17
ATOM 27298 N N . SER A 1 48 ? 20.601 -12.360 -5.990 1.00 0.00 48 SER B N 17
ATOM 27299 C CA . SER A 1 48 ? 19.334 -11.796 -6.431 1.00 0.00 48 SER B CA 17
ATOM 27300 C C . SER A 1 48 ? 18.488 -11.461 -5.208 1.00 0.00 48 SER B C 17
ATOM 27301 O O . SER A 1 48 ? 18.563 -12.154 -4.194 1.00 0.00 48 SER B O 17
ATOM 27309 N N . ARG A 1 49 ? 17.678 -10.403 -5.300 1.00 0.00 49 ARG B N 17
ATOM 27310 C CA . ARG A 1 49 ? 16.709 -10.063 -4.265 1.00 0.00 49 ARG B CA 17
ATOM 27311 C C . ARG A 1 49 ? 15.551 -11.055 -4.339 1.00 0.00 49 ARG B C 17
ATOM 27312 O O . ARG A 1 49 ? 14.700 -11.091 -3.452 1.00 0.00 49 ARG B O 17
ATOM 27333 N N . GLY A 1 50 ? 15.531 -11.855 -5.407 1.00 0.00 50 GLY B N 17
ATOM 27334 C CA . GLY A 1 50 ? 14.494 -12.847 -5.634 1.00 0.00 50 GLY B CA 17
ATOM 27335 C C . GLY A 1 50 ? 13.262 -12.254 -6.313 1.00 0.00 50 GLY B C 17
ATOM 27336 O O . GLY A 1 50 ? 12.277 -12.960 -6.503 1.00 0.00 50 GLY B O 17
ATOM 27340 N N . PHE A 1 51 ? 13.290 -10.971 -6.686 1.00 0.00 51 PHE B N 17
ATOM 27341 C CA . PHE A 1 51 ? 12.207 -10.385 -7.460 1.00 0.00 51 PHE B CA 17
ATOM 27342 C C . PHE A 1 51 ? 12.778 -9.490 -8.550 1.00 0.00 51 PHE B C 17
ATOM 27343 O O . PHE A 1 51 ? 13.933 -9.072 -8.476 1.00 0.00 51 PHE B O 17
ATOM 27360 N N . ALA A 1 52 ? 11.968 -9.196 -9.568 1.00 0.00 52 ALA B N 17
ATOM 27361 C CA . ALA A 1 52 ? 12.423 -8.460 -10.732 1.00 0.00 52 ALA B CA 17
ATOM 27362 C C . ALA A 1 52 ? 11.262 -7.748 -11.420 1.00 0.00 52 ALA B C 17
ATOM 27363 O O . ALA A 1 52 ? 10.125 -7.813 -10.952 1.00 0.00 52 ALA B O 17
ATOM 27370 N N . PHE A 1 53 ? 11.555 -7.070 -12.532 1.00 0.00 53 PHE B N 17
ATOM 27371 C CA . PHE A 1 53 ? 10.553 -6.334 -13.286 1.00 0.00 53 PHE B CA 17
ATOM 27372 C C . PHE A 1 53 ? 10.828 -6.453 -14.782 1.00 0.00 53 PHE B C 17
ATOM 27373 O O . PHE A 1 53 ? 11.939 -6.789 -15.192 1.00 0.00 53 PHE B O 17
ATOM 27390 N N . VAL A 1 54 ? 9.821 -6.182 -15.609 1.00 0.00 54 VAL B N 17
ATOM 27391 C CA . VAL A 1 54 ? 9.975 -6.203 -17.059 1.00 0.00 54 VAL B CA 17
ATOM 27392 C C . VAL A 1 54 ? 8.959 -5.268 -17.692 1.00 0.00 54 VAL B C 17
ATOM 27393 O O . VAL A 1 54 ? 7.819 -5.207 -17.245 1.00 0.00 54 VAL B O 17
ATOM 27406 N N . THR A 1 55 ? 9.376 -4.545 -18.733 1.00 0.00 55 THR B N 17
ATOM 27407 C CA . THR A 1 55 ? 8.495 -3.649 -19.462 1.00 0.00 55 THR B CA 17
ATOM 27408 C C . THR A 1 55 ? 8.265 -4.167 -20.871 1.00 0.00 55 THR B C 17
ATOM 27409 O O . THR A 1 55 ? 9.208 -4.347 -21.640 1.00 0.00 55 THR B O 17
ATOM 27420 N N . PHE A 1 56 ? 6.995 -4.399 -21.200 1.00 0.00 56 PHE B N 17
ATOM 27421 C CA . PHE A 1 56 ? 6.570 -4.829 -22.522 1.00 0.00 56 PHE B CA 17
ATOM 27422 C C . PHE A 1 56 ? 6.198 -3.644 -23.409 1.00 0.00 56 PHE B C 17
ATOM 27423 O O . PHE A 1 56 ? 5.845 -2.575 -22.912 1.00 0.00 56 PHE B O 17
ATOM 27440 N N . GLU A 1 57 ? 6.273 -3.831 -24.732 1.00 0.00 57 GLU B N 17
ATOM 27441 C CA . GLU A 1 57 ? 5.833 -2.834 -25.683 1.00 0.00 57 GLU B CA 17
ATOM 27442 C C . GLU A 1 57 ? 4.308 -2.753 -25.735 1.00 0.00 57 GLU B C 17
ATOM 27443 O O . GLU A 1 57 ? 3.770 -1.725 -26.143 1.00 0.00 57 GLU B O 17
ATOM 27455 N N . SER A 1 58 ? 3.600 -3.816 -25.329 1.00 0.00 58 SER B N 17
ATOM 27456 C CA . SER A 1 58 ? 2.147 -3.784 -25.243 1.00 0.00 58 SER B CA 17
ATOM 27457 C C . SER A 1 58 ? 1.708 -4.083 -23.819 1.00 0.00 58 SER B C 17
ATOM 27458 O O . SER A 1 58 ? 2.296 -4.941 -23.160 1.00 0.00 58 SER B O 17
ATOM 27466 N N . PRO A 1 59 ? 0.675 -3.387 -23.329 1.00 0.00 59 PRO B N 17
ATOM 27467 C CA . PRO A 1 59 ? 0.174 -3.558 -21.982 1.00 0.00 59 PRO B CA 17
ATOM 27468 C C . PRO A 1 59 ? -0.647 -4.836 -21.881 1.00 0.00 59 PRO B C 17
ATOM 27469 O O . PRO A 1 59 ? -1.133 -5.147 -20.799 1.00 0.00 59 PRO B O 17
ATOM 27480 N N . ALA A 1 60 ? -0.809 -5.569 -22.987 1.00 0.00 60 ALA B N 17
ATOM 27481 C CA . ALA A 1 60 ? -1.573 -6.801 -23.008 1.00 0.00 60 ALA B CA 17
ATOM 27482 C C . ALA A 1 60 ? -0.690 -7.991 -23.374 1.00 0.00 60 ALA B C 17
ATOM 27483 O O . ALA A 1 60 ? -1.078 -9.135 -23.147 1.00 0.00 60 ALA B O 17
ATOM 27490 N N . ASP A 1 61 ? 0.497 -7.740 -23.934 1.00 0.00 61 ASP B N 17
ATOM 27491 C CA . ASP A 1 61 ? 1.475 -8.797 -24.095 1.00 0.00 61 ASP B CA 17
ATOM 27492 C C . ASP A 1 61 ? 2.010 -9.138 -22.709 1.00 0.00 61 ASP B C 17
ATOM 27493 O O . ASP A 1 61 ? 2.430 -10.265 -22.449 1.00 0.00 61 ASP B O 17
ATOM 27502 N N . ALA A 1 62 ? 1.986 -8.147 -21.815 1.00 0.00 62 ALA B N 17
ATOM 27503 C CA . ALA A 1 62 ? 2.375 -8.323 -20.432 1.00 0.00 62 ALA B CA 17
ATOM 27504 C C . ALA A 1 62 ? 1.275 -9.039 -19.651 1.00 0.00 62 ALA B C 17
ATOM 27505 O O . ALA A 1 62 ? 1.564 -9.742 -18.687 1.00 0.00 62 ALA B O 17
ATOM 27512 N N . LYS A 1 63 ? 0.014 -8.869 -20.061 1.00 0.00 63 LYS B N 17
ATOM 27513 C CA . LYS A 1 63 ? -1.101 -9.569 -19.438 1.00 0.00 63 LYS B CA 17
ATOM 27514 C C . LYS A 1 63 ? -1.058 -11.030 -19.857 1.00 0.00 63 LYS B C 17
ATOM 27515 O O . LYS A 1 63 ? -1.332 -11.918 -19.060 1.00 0.00 63 LYS B O 17
ATOM 27534 N N . ASP A 1 64 ? -0.708 -11.283 -21.118 1.00 0.00 64 ASP B N 17
ATOM 27535 C CA . ASP A 1 64 ? -0.656 -12.634 -21.640 1.00 0.00 64 ASP B CA 17
ATOM 27536 C C . ASP A 1 64 ? 0.460 -13.425 -20.975 1.00 0.00 64 ASP B C 17
ATOM 27537 O O . ASP A 1 64 ? 0.396 -14.649 -20.909 1.00 0.00 64 ASP B O 17
ATOM 27546 N N . ALA A 1 65 ? 1.481 -12.717 -20.485 1.00 0.00 65 ALA B N 17
ATOM 27547 C CA . ALA A 1 65 ? 2.527 -13.331 -19.684 1.00 0.00 65 ALA B CA 17
ATOM 27548 C C . ALA A 1 65 ? 2.078 -13.428 -18.232 1.00 0.00 65 ALA B C 17
ATOM 27549 O O . ALA A 1 65 ? 2.277 -14.450 -17.582 1.00 0.00 65 ALA B O 17
ATOM 27556 N N . ALA A 1 66 ? 1.464 -12.366 -17.706 1.00 0.00 66 ALA B N 17
ATOM 27557 C CA . ALA A 1 66 ? 1.088 -12.311 -16.306 1.00 0.00 66 ALA B CA 17
ATOM 27558 C C . ALA A 1 66 ? -0.123 -13.189 -15.996 1.00 0.00 66 ALA B C 17
ATOM 27559 O O . ALA A 1 66 ? -0.490 -13.347 -14.831 1.00 0.00 66 ALA B O 17
ATOM 27566 N N . ARG A 1 67 ? -0.753 -13.768 -17.024 1.00 0.00 67 ARG B N 17
ATOM 27567 C CA . ARG A 1 67 ? -1.794 -14.775 -16.866 1.00 0.00 67 ARG B CA 17
ATOM 27568 C C . ARG A 1 67 ? -1.312 -16.173 -17.251 1.00 0.00 67 ARG B C 17
ATOM 27569 O O . ARG A 1 67 ? -2.124 -17.097 -17.310 1.00 0.00 67 ARG B O 17
ATOM 27590 N N . ASP A 1 68 ? -0.014 -16.351 -17.515 1.00 0.00 68 ASP B N 17
ATOM 27591 C CA . ASP A 1 68 ? 0.514 -17.616 -17.981 1.00 0.00 68 ASP B CA 17
ATOM 27592 C C . ASP A 1 68 ? 1.662 -18.041 -17.086 1.00 0.00 68 ASP B C 17
ATOM 27593 O O . ASP A 1 68 ? 1.672 -19.136 -16.526 1.00 0.00 68 ASP B O 17
ATOM 27602 N N . MET A 1 69 ? 2.626 -17.133 -16.976 1.00 0.00 69 MET B N 17
ATOM 27603 C CA . MET A 1 69 ? 3.839 -17.295 -16.217 1.00 0.00 69 MET B CA 17
ATOM 27604 C C . MET A 1 69 ? 3.604 -17.059 -14.729 1.00 0.00 69 MET B C 17
ATOM 27605 O O . MET A 1 69 ? 4.483 -17.335 -13.913 1.00 0.00 69 MET B O 17
ATOM 27619 N N . ASN A 1 70 ? 2.425 -16.551 -14.361 1.00 0.00 70 ASN B N 17
ATOM 27620 C CA . ASN A 1 70 ? 2.101 -16.323 -12.964 1.00 0.00 70 ASN B CA 17
ATOM 27621 C C . ASN A 1 70 ? 1.834 -17.661 -12.280 1.00 0.00 70 ASN B C 17
ATOM 27622 O O . ASN A 1 70 ? 1.028 -18.461 -12.755 1.00 0.00 70 ASN B O 17
ATOM 27633 N N . GLY A 1 71 ? 2.513 -17.897 -11.157 1.00 0.00 71 GLY B N 17
ATOM 27634 C CA . GLY A 1 71 ? 2.347 -19.113 -10.371 1.00 0.00 71 GLY B CA 17
ATOM 27635 C C . GLY A 1 71 ? 3.229 -20.247 -10.890 1.00 0.00 71 GLY B C 17
ATOM 27636 O O . GLY A 1 71 ? 3.301 -21.307 -10.268 1.00 0.00 71 GLY B O 17
ATOM 27640 N N . LYS A 1 72 ? 3.900 -20.035 -12.028 1.00 0.00 72 LYS B N 17
ATOM 27641 C CA . LYS A 1 72 ? 4.863 -20.949 -12.595 1.00 0.00 72 LYS B CA 17
ATOM 27642 C C . LYS A 1 72 ? 6.206 -20.766 -11.909 1.00 0.00 72 LYS B C 17
ATOM 27643 O O . LYS A 1 72 ? 6.271 -20.341 -10.758 1.00 0.00 72 LYS B O 17
ATOM 27662 N N . SER A 1 73 ? 7.274 -21.093 -12.629 1.00 0.00 73 SER B N 17
ATOM 27663 C CA . SER A 1 73 ? 8.613 -21.116 -12.078 1.00 0.00 73 SER B CA 17
ATOM 27664 C C . SER A 1 73 ? 9.652 -20.568 -13.032 1.00 0.00 73 SER B C 17
ATOM 27665 O O . SER A 1 73 ? 9.449 -20.515 -14.248 1.00 0.00 73 SER B O 17
ATOM 27673 N N . LEU A 1 74 ? 10.774 -20.158 -12.443 1.00 0.00 74 LEU B N 17
ATOM 27674 C CA . LEU A 1 74 ? 11.927 -19.656 -13.160 1.00 0.00 74 LEU B CA 17
ATOM 27675 C C . LEU A 1 74 ? 13.155 -20.289 -12.548 1.00 0.00 74 LEU B C 17
ATOM 27676 O O . LEU A 1 74 ? 13.334 -20.250 -11.332 1.00 0.00 74 LEU B O 17
ATOM 27692 N N . ASP A 1 75 ? 14.004 -20.871 -13.390 1.00 0.00 75 ASP B N 17
ATOM 27693 C CA . ASP A 1 75 ? 15.223 -21.501 -12.935 1.00 0.00 75 ASP B CA 17
ATOM 27694 C C . ASP A 1 75 ? 14.968 -22.518 -11.826 1.00 0.00 75 ASP B C 17
ATOM 27695 O O . ASP A 1 75 ? 15.861 -22.861 -11.057 1.00 0.00 75 ASP B O 17
ATOM 27704 N N . GLY A 1 76 ? 13.730 -23.007 -11.744 1.00 0.00 76 GLY B N 17
ATOM 27705 C CA . GLY A 1 76 ? 13.378 -24.035 -10.797 1.00 0.00 76 GLY B CA 17
ATOM 27706 C C . GLY A 1 76 ? 12.671 -23.506 -9.551 1.00 0.00 76 GLY B C 17
ATOM 27707 O O . GLY A 1 76 ? 12.279 -24.304 -8.699 1.00 0.00 76 GLY B O 17
ATOM 27711 N N . LYS A 1 77 ? 12.500 -22.183 -9.428 1.00 0.00 77 LYS B N 17
ATOM 27712 C CA . LYS A 1 77 ? 11.894 -21.567 -8.255 1.00 0.00 77 LYS B CA 17
ATOM 27713 C C . LYS A 1 77 ? 10.577 -20.901 -8.641 1.00 0.00 77 LYS B C 17
ATOM 27714 O O . LYS A 1 77 ? 10.528 -20.143 -9.608 1.00 0.00 77 LYS B O 17
ATOM 27733 N N . ALA A 1 78 ? 9.516 -21.183 -7.886 1.00 0.00 78 ALA B N 17
ATOM 27734 C CA . ALA A 1 78 ? 8.177 -20.723 -8.222 1.00 0.00 78 ALA B CA 17
ATOM 27735 C C . ALA A 1 78 ? 8.033 -19.216 -8.025 1.00 0.00 78 ALA B C 17
ATOM 27736 O O . ALA A 1 78 ? 8.534 -18.666 -7.045 1.00 0.00 78 ALA B O 17
ATOM 27743 N N . ILE A 1 79 ? 7.342 -18.558 -8.959 1.00 0.00 79 ILE B N 17
ATOM 27744 C CA . ILE A 1 79 ? 7.218 -17.105 -8.981 1.00 0.00 79 ILE B CA 17
ATOM 27745 C C . ILE A 1 79 ? 5.779 -16.603 -8.975 1.00 0.00 79 ILE B C 17
ATOM 27746 O O . ILE A 1 79 ? 4.817 -17.374 -9.006 1.00 0.00 79 ILE B O 17
ATOM 27762 N N . LYS A 1 80 ? 5.665 -15.273 -8.943 1.00 0.00 80 LYS B N 17
ATOM 27763 C CA . LYS A 1 80 ? 4.444 -14.516 -9.142 1.00 0.00 80 LYS B CA 17
ATOM 27764 C C . LYS A 1 80 ? 4.673 -13.575 -10.317 1.00 0.00 80 LYS B C 17
ATOM 27765 O O . LYS A 1 80 ? 5.784 -13.069 -10.480 1.00 0.00 80 LYS B O 17
ATOM 27784 N N . VAL A 1 81 ? 3.643 -13.335 -11.129 1.00 0.00 81 VAL B N 17
ATOM 27785 C CA . VAL A 1 81 ? 3.727 -12.368 -12.213 1.00 0.00 81 VAL B CA 17
ATOM 27786 C C . VAL A 1 81 ? 2.454 -11.540 -12.230 1.00 0.00 81 VAL B C 17
ATOM 27787 O O . VAL A 1 81 ? 1.353 -12.084 -12.270 1.00 0.00 81 VAL B O 17
ATOM 27800 N N . GLU A 1 82 ? 2.607 -10.216 -12.197 1.00 0.00 82 GLU B N 17
ATOM 27801 C CA . GLU A 1 82 ? 1.470 -9.308 -12.125 1.00 0.00 82 GLU B CA 17
ATOM 27802 C C . GLU A 1 82 ? 1.915 -7.914 -12.552 1.00 0.00 82 GLU B C 17
ATOM 27803 O O . GLU A 1 82 ? 3.111 -7.647 -12.610 1.00 0.00 82 GLU B O 17
ATOM 27815 N N . GLN A 1 83 ? 0.978 -7.011 -12.852 1.00 0.00 83 GLN B N 17
ATOM 27816 C CA . GLN A 1 83 ? 1.326 -5.626 -13.119 1.00 0.00 83 GLN B CA 17
ATOM 27817 C C . GLN A 1 83 ? 2.000 -5.065 -11.866 1.00 0.00 83 GLN B C 17
ATOM 27818 O O . GLN A 1 83 ? 1.534 -5.297 -10.750 1.00 0.00 83 GLN B O 17
ATOM 27832 N N . ALA A 1 84 ? 3.096 -4.330 -12.053 1.00 0.00 84 ALA B N 17
ATOM 27833 C CA . ALA A 1 84 ? 3.928 -3.888 -10.950 1.00 0.00 84 ALA B CA 17
ATOM 27834 C C . ALA A 1 84 ? 3.402 -2.635 -10.260 1.00 0.00 84 ALA B C 17
ATOM 27835 O O . ALA A 1 84 ? 2.611 -1.877 -10.822 1.00 0.00 84 ALA B O 17
ATOM 27842 N N . THR A 1 85 ? 3.864 -2.434 -9.025 1.00 0.00 85 THR B N 17
ATOM 27843 C CA . THR A 1 85 ? 3.666 -1.201 -8.279 1.00 0.00 85 THR B CA 17
ATOM 27844 C C . THR A 1 85 ? 5.014 -0.531 -8.082 1.00 0.00 85 THR B C 17
ATOM 27845 O O . THR A 1 85 ? 6.056 -1.123 -8.355 1.00 0.00 85 THR B O 17
ATOM 27856 N N . LYS A 1 86 ? 4.992 0.711 -7.607 1.00 0.00 86 LYS B N 17
ATOM 27857 C CA . LYS A 1 86 ? 6.199 1.488 -7.376 1.00 0.00 86 LYS B CA 17
ATOM 27858 C C . LYS A 1 86 ? 6.973 0.932 -6.175 1.00 0.00 86 LYS B C 17
ATOM 27859 O O . LYS A 1 86 ? 6.386 0.246 -5.337 1.00 0.00 86 LYS B O 17
ATOM 27878 N N . PRO A 1 87 ? 8.279 1.213 -6.068 1.00 0.00 87 PRO B N 17
ATOM 27879 C CA . PRO A 1 87 ? 9.120 0.686 -5.007 1.00 0.00 87 PRO B CA 17
ATOM 27880 C C . PRO A 1 87 ? 8.647 1.176 -3.643 1.00 0.00 87 PRO B C 17
ATOM 27881 O O . PRO A 1 87 ? 8.065 2.253 -3.526 1.00 0.00 87 PRO B O 17
ATOM 27892 N N . SER A 1 88 ? 8.901 0.377 -2.602 1.00 0.00 88 SER B N 17
ATOM 27893 C CA . SER A 1 88 ? 8.381 0.653 -1.273 1.00 0.00 88 SER B CA 17
ATOM 27894 C C . SER A 1 88 ? 9.172 1.746 -0.556 1.00 0.00 88 SER B C 17
ATOM 27895 O O . SER A 1 88 ? 8.732 2.243 0.481 1.00 0.00 88 SER B O 17
ATOM 27903 N N . PHE A 1 89 ? 10.334 2.136 -1.090 1.00 0.00 89 PHE B N 17
ATOM 27904 C CA . PHE A 1 89 ? 11.104 3.226 -0.516 1.00 0.00 89 PHE B CA 17
ATOM 27905 C C . PHE A 1 89 ? 10.620 4.575 -1.030 1.00 0.00 89 PHE B C 17
ATOM 27906 O O . PHE A 1 89 ? 11.211 5.607 -0.717 1.00 0.00 89 PHE B O 17
ATOM 27923 N N . GLU A 1 90 ? 9.545 4.580 -1.821 1.00 0.00 90 GLU B N 17
ATOM 27924 C CA . GLU A 1 90 ? 9.077 5.787 -2.476 1.00 0.00 90 GLU B CA 17
ATOM 27925 C C . GLU A 1 90 ? 7.559 5.920 -2.402 1.00 0.00 90 GLU B C 17
ATOM 27926 O O . GLU A 1 90 ? 6.830 4.931 -2.392 1.00 0.00 90 GLU B O 17
ATOM 27938 N N . SER A 1 91 ? 7.100 7.171 -2.352 1.00 0.00 91 SER B N 17
ATOM 27939 C CA . SER A 1 91 ? 5.693 7.524 -2.240 1.00 0.00 91 SER B CA 17
ATOM 27940 C C . SER A 1 91 ? 5.446 8.926 -2.798 1.00 0.00 91 SER B C 17
ATOM 27941 O O . SER A 1 91 ? 4.380 9.498 -2.585 1.00 0.00 91 SER B O 17
ATOM 27949 N N . GLY A 1 92 ? 6.430 9.483 -3.508 1.00 0.00 92 GLY B N 17
ATOM 27950 C CA . GLY A 1 92 ? 6.378 10.870 -3.934 1.00 0.00 92 GLY B CA 17
ATOM 27951 C C . GLY A 1 92 ? 6.616 11.789 -2.737 1.00 0.00 92 GLY B C 17
ATOM 27952 O O . GLY A 1 92 ? 7.193 11.366 -1.737 1.00 0.00 92 GLY B O 17
ATOM 27956 N N . ARG A 1 93 ? 6.166 13.044 -2.856 1.00 0.00 93 ARG B N 17
ATOM 27957 C CA . ARG A 1 93 ? 6.367 14.111 -1.877 1.00 0.00 93 ARG B CA 17
ATOM 27958 C C . ARG A 1 93 ? 7.851 14.388 -1.607 1.00 0.00 93 ARG B C 17
ATOM 27959 O O . ARG A 1 93 ? 8.716 13.562 -1.896 1.00 0.00 93 ARG B O 17
ATOM 27980 N N . ARG A 1 94 ? 8.150 15.564 -1.047 1.00 0.00 94 ARG B N 17
ATOM 27981 C CA . ARG A 1 94 ? 9.510 15.960 -0.698 1.00 0.00 94 ARG B CA 17
ATOM 27982 C C . ARG A 1 94 ? 9.484 16.897 0.506 1.00 0.00 94 ARG B C 17
ATOM 27983 O O . ARG A 1 94 ? 8.503 17.612 0.712 1.00 0.00 94 ARG B O 17
ATOM 28004 N N . GLY A 1 95 ? 10.559 16.888 1.300 1.00 0.00 95 GLY B N 17
ATOM 28005 C CA . GLY A 1 95 ? 10.688 17.732 2.481 1.00 0.00 95 GLY B CA 17
ATOM 28006 C C . GLY A 1 95 ? 10.866 19.198 2.102 1.00 0.00 95 GLY B C 17
ATOM 28007 O O . GLY A 1 95 ? 11.805 19.485 1.327 1.00 0.00 95 GLY B O 17
ATOM 28204 N N . MET A 1 1 ? -1.530 4.783 -1.479 1.00 0.00 1 MET B N 18
ATOM 28205 C CA . MET A 1 1 ? -0.839 3.818 -2.353 1.00 0.00 1 MET B CA 18
ATOM 28206 C C . MET A 1 1 ? -1.844 2.904 -3.045 1.00 0.00 1 MET B C 18
ATOM 28207 O O . MET A 1 1 ? -2.222 1.860 -2.519 1.00 0.00 1 MET B O 18
ATOM 28223 N N . VAL A 1 2 ? -2.269 3.325 -4.234 1.00 0.00 2 VAL B N 18
ATOM 28224 C CA . VAL A 1 2 ? -3.115 2.563 -5.143 1.00 0.00 2 VAL B CA 18
ATOM 28225 C C . VAL A 1 2 ? -2.434 2.537 -6.510 1.00 0.00 2 VAL B C 18
ATOM 28226 O O . VAL A 1 2 ? -3.002 2.156 -7.534 1.00 0.00 2 VAL B O 18
ATOM 28239 N N . GLU A 1 3 ? -1.176 2.959 -6.511 1.00 0.00 3 GLU B N 18
ATOM 28240 C CA . GLU A 1 3 ? -0.433 3.237 -7.717 1.00 0.00 3 GLU B CA 18
ATOM 28241 C C . GLU A 1 3 ? -0.048 1.972 -8.472 1.00 0.00 3 GLU B C 18
ATOM 28242 O O . GLU A 1 3 ? 0.238 0.934 -7.879 1.00 0.00 3 GLU B O 18
ATOM 28254 N N . ALA A 1 4 ? -0.043 2.086 -9.799 1.00 0.00 4 ALA B N 18
ATOM 28255 C CA . ALA A 1 4 ? 0.351 1.025 -10.704 1.00 0.00 4 ALA B CA 18
ATOM 28256 C C . ALA A 1 4 ? 1.073 1.669 -11.883 1.00 0.00 4 ALA B C 18
ATOM 28257 O O . ALA A 1 4 ? 0.447 2.185 -12.807 1.00 0.00 4 ALA B O 18
ATOM 28264 N N . ASP A 1 5 ? 2.405 1.639 -11.840 1.00 0.00 5 ASP B N 18
ATOM 28265 C CA . ASP A 1 5 ? 3.246 2.377 -12.770 1.00 0.00 5 ASP B CA 18
ATOM 28266 C C . ASP A 1 5 ? 3.356 1.703 -14.133 1.00 0.00 5 ASP B C 18
ATOM 28267 O O . ASP A 1 5 ? 3.682 0.523 -14.215 1.00 0.00 5 ASP B O 18
ATOM 28276 N N . ARG A 1 6 ? 3.085 2.486 -15.185 1.00 0.00 6 ARG B N 18
ATOM 28277 C CA . ARG A 1 6 ? 3.202 2.128 -16.596 1.00 0.00 6 ARG B CA 18
ATOM 28278 C C . ARG A 1 6 ? 2.660 0.736 -16.930 1.00 0.00 6 ARG B C 18
ATOM 28279 O O . ARG A 1 6 ? 3.329 -0.265 -16.683 1.00 0.00 6 ARG B O 18
ATOM 28300 N N . PRO A 1 7 ? 1.448 0.649 -17.499 1.00 0.00 7 PRO B N 18
ATOM 28301 C CA . PRO A 1 7 ? 0.911 -0.586 -18.028 1.00 0.00 7 PRO B CA 18
ATOM 28302 C C . PRO A 1 7 ? 1.945 -1.278 -18.907 1.00 0.00 7 PRO B C 18
ATOM 28303 O O . PRO A 1 7 ? 2.569 -0.630 -19.747 1.00 0.00 7 PRO B O 18
ATOM 28314 N N . GLY A 1 8 ? 2.131 -2.584 -18.717 1.00 0.00 8 GLY B N 18
ATOM 28315 C CA . GLY A 1 8 ? 3.149 -3.328 -19.433 1.00 0.00 8 GLY B CA 18
ATOM 28316 C C . GLY A 1 8 ? 4.318 -3.620 -18.506 1.00 0.00 8 GLY B C 18
ATOM 28317 O O . GLY A 1 8 ? 5.186 -4.413 -18.867 1.00 0.00 8 GLY B O 18
ATOM 28321 N N . LYS A 1 9 ? 4.354 -3.002 -17.317 1.00 0.00 9 LYS B N 18
ATOM 28322 C CA . LYS A 1 9 ? 5.411 -3.292 -16.368 1.00 0.00 9 LYS B CA 18
ATOM 28323 C C . LYS A 1 9 ? 4.923 -4.396 -15.452 1.00 0.00 9 LYS B C 18
ATOM 28324 O O . LYS A 1 9 ? 3.847 -4.298 -14.869 1.00 0.00 9 LYS B O 18
ATOM 28343 N N . LEU A 1 10 ? 5.723 -5.449 -15.326 1.00 0.00 10 LEU B N 18
ATOM 28344 C CA . LEU A 1 10 ? 5.357 -6.615 -14.556 1.00 0.00 10 LEU B CA 18
ATOM 28345 C C . LEU A 1 10 ? 6.264 -6.729 -13.341 1.00 0.00 10 LEU B C 18
ATOM 28346 O O . LEU A 1 10 ? 7.423 -6.319 -13.385 1.00 0.00 10 LEU B O 18
ATOM 28362 N N . PHE A 1 11 ? 5.732 -7.287 -12.256 1.00 0.00 11 PHE B N 18
ATOM 28363 C CA . PHE A 1 11 ? 6.473 -7.614 -11.058 1.00 0.00 11 PHE B CA 18
ATOM 28364 C C . PHE A 1 11 ? 6.719 -9.114 -11.070 1.00 0.00 11 PHE B C 18
ATOM 28365 O O . PHE A 1 11 ? 5.779 -9.888 -11.225 1.00 0.00 11 PHE B O 18
ATOM 28382 N N . ILE A 1 12 ? 7.977 -9.519 -10.909 1.00 0.00 12 ILE B N 18
ATOM 28383 C CA . ILE A 1 12 ? 8.375 -10.911 -11.014 1.00 0.00 12 ILE B CA 18
ATOM 28384 C C . ILE A 1 12 ? 8.959 -11.371 -9.682 1.00 0.00 12 ILE B C 18
ATOM 28385 O O . ILE A 1 12 ? 10.175 -11.461 -9.535 1.00 0.00 12 ILE B O 18
ATOM 28401 N N . GLY A 1 13 ? 8.108 -11.664 -8.694 1.00 0.00 13 GLY B N 18
ATOM 28402 C CA . GLY A 1 13 ? 8.587 -12.036 -7.368 1.00 0.00 13 GLY B CA 18
ATOM 28403 C C . GLY A 1 13 ? 8.730 -13.545 -7.211 1.00 0.00 13 GLY B C 18
ATOM 28404 O O . GLY A 1 13 ? 7.929 -14.292 -7.760 1.00 0.00 13 GLY B O 18
ATOM 28408 N N . GLY A 1 14 ? 9.739 -14.003 -6.466 1.00 0.00 14 GLY B N 18
ATOM 28409 C CA . GLY A 1 14 ? 9.901 -15.412 -6.129 1.00 0.00 14 GLY B CA 18
ATOM 28410 C C . GLY A 1 14 ? 10.906 -16.101 -7.043 1.00 0.00 14 GLY B C 18
ATOM 28411 O O . GLY A 1 14 ? 10.988 -17.328 -7.067 1.00 0.00 14 GLY B O 18
ATOM 28415 N N . LEU A 1 15 ? 11.675 -15.309 -7.796 1.00 0.00 15 LEU B N 18
ATOM 28416 C CA . LEU A 1 15 ? 12.635 -15.815 -8.765 1.00 0.00 15 LEU B CA 18
ATOM 28417 C C . LEU A 1 15 ? 13.786 -16.579 -8.118 1.00 0.00 15 LEU B C 18
ATOM 28418 O O . LEU A 1 15 ? 14.004 -16.529 -6.910 1.00 0.00 15 LEU B O 18
ATOM 28434 N N . ASN A 1 16 ? 14.520 -17.295 -8.976 1.00 0.00 16 ASN B N 18
ATOM 28435 C CA . ASN A 1 16 ? 15.698 -18.051 -8.635 1.00 0.00 16 ASN B CA 18
ATOM 28436 C C . ASN A 1 16 ? 16.900 -17.111 -8.502 1.00 0.00 16 ASN B C 18
ATOM 28437 O O . ASN A 1 16 ? 16.999 -16.117 -9.219 1.00 0.00 16 ASN B O 18
ATOM 28448 N N . THR A 1 17 ? 17.811 -17.431 -7.581 1.00 0.00 17 THR B N 18
ATOM 28449 C 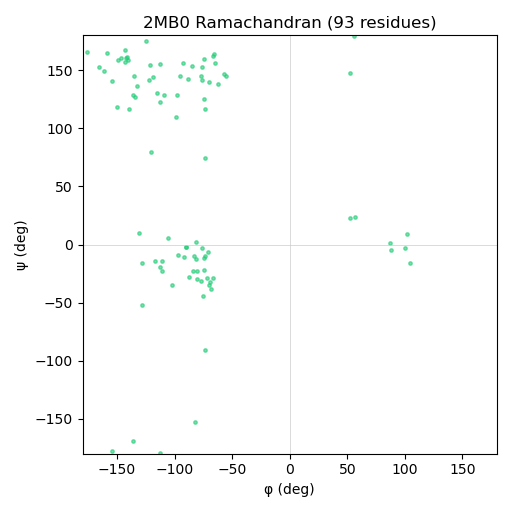CA . THR A 1 17 ? 18.953 -16.589 -7.235 1.00 0.00 17 THR B CA 18
ATOM 28450 C C . THR A 1 17 ? 20.037 -16.616 -8.306 1.00 0.00 17 THR B C 18
ATOM 28451 O O . THR A 1 17 ? 20.997 -15.846 -8.251 1.00 0.00 17 THR B O 18
ATOM 28462 N N . GLU A 1 18 ? 19.876 -17.512 -9.280 1.00 0.00 18 GLU B N 18
ATOM 28463 C CA . GLU A 1 18 ? 20.835 -17.785 -10.334 1.00 0.00 18 GLU B CA 18
ATOM 28464 C C . GLU A 1 18 ? 20.385 -17.103 -11.625 1.00 0.00 18 GLU B C 18
ATOM 28465 O O . GLU A 1 18 ? 21.148 -17.003 -12.585 1.00 0.00 18 GLU B O 18
ATOM 28477 N N . THR A 1 19 ? 19.134 -16.630 -11.639 1.00 0.00 19 THR B N 18
ATOM 28478 C CA . THR A 1 19 ? 18.523 -15.949 -12.768 1.00 0.00 19 THR B CA 18
ATOM 28479 C C . THR A 1 19 ? 19.018 -14.512 -12.841 1.00 0.00 19 THR B C 18
ATOM 28480 O O . THR A 1 19 ? 19.322 -13.896 -11.819 1.00 0.00 19 THR B O 18
ATOM 28491 N N . ASN A 1 20 ? 19.096 -13.974 -14.059 1.00 0.00 20 ASN B N 18
ATOM 28492 C CA . ASN A 1 20 ? 19.474 -12.592 -14.287 1.00 0.00 20 ASN B CA 18
ATOM 28493 C C . ASN A 1 20 ? 18.560 -11.988 -15.344 1.00 0.00 20 ASN B C 18
ATOM 28494 O O . ASN A 1 20 ? 17.512 -12.546 -15.666 1.00 0.00 20 ASN B O 18
ATOM 28505 N N . GLU A 1 21 ? 18.967 -10.841 -15.883 1.00 0.00 21 GLU B N 18
ATOM 28506 C CA . GLU A 1 21 ? 18.154 -10.080 -16.821 1.00 0.00 21 GLU B CA 18
ATOM 28507 C C . GLU A 1 21 ? 18.068 -10.784 -18.167 1.00 0.00 21 GLU B C 18
ATOM 28508 O O . GLU A 1 21 ? 17.022 -10.750 -18.804 1.00 0.00 21 GLU B O 18
ATOM 28520 N N . LYS A 1 22 ? 19.153 -11.424 -18.614 1.00 0.00 22 LYS B N 18
ATOM 28521 C CA . LYS A 1 22 ? 19.173 -12.072 -19.917 1.00 0.00 22 LYS B CA 18
ATOM 28522 C C . LYS A 1 22 ? 18.208 -13.252 -19.954 1.00 0.00 22 LYS B C 18
ATOM 28523 O O . LYS A 1 22 ? 17.666 -13.586 -21.002 1.00 0.00 22 LYS B O 18
ATOM 28542 N N . ALA A 1 23 ? 17.982 -13.892 -18.809 1.00 0.00 23 ALA B N 18
ATOM 28543 C CA . ALA A 1 23 ? 17.110 -15.055 -18.752 1.00 0.00 23 ALA B CA 18
ATOM 28544 C C . ALA A 1 23 ? 15.676 -14.569 -18.599 1.00 0.00 23 ALA B C 18
ATOM 28545 O O . ALA A 1 23 ? 14.723 -15.290 -18.882 1.00 0.00 23 ALA B O 18
ATOM 28552 N N . LEU A 1 24 ? 15.540 -13.323 -18.147 1.00 0.00 24 LEU B N 18
ATOM 28553 C CA . LEU A 1 24 ? 14.276 -12.686 -17.865 1.00 0.00 24 LEU B CA 18
ATOM 28554 C C . LEU A 1 24 ? 13.748 -12.024 -19.130 1.00 0.00 24 LEU B C 18
ATOM 28555 O O . LEU A 1 24 ? 12.541 -11.900 -19.319 1.00 0.00 24 LEU B O 18
ATOM 28571 N N . GLU A 1 25 ? 14.663 -11.603 -20.004 1.00 0.00 25 GLU B N 18
ATOM 28572 C CA . GLU A 1 25 ? 14.280 -11.100 -21.315 1.00 0.00 25 GLU B CA 18
ATOM 28573 C C . GLU A 1 25 ? 13.966 -12.261 -22.240 1.00 0.00 25 GLU B C 18
ATOM 28574 O O . GLU A 1 25 ? 13.177 -12.141 -23.174 1.00 0.00 25 GLU B O 18
ATOM 28586 N N . ALA A 1 26 ? 14.602 -13.396 -21.961 1.00 0.00 26 ALA B N 18
ATOM 28587 C CA . ALA A 1 26 ? 14.508 -14.592 -22.773 1.00 0.00 26 ALA B CA 18
ATOM 28588 C C . ALA A 1 26 ? 13.239 -15.378 -22.459 1.00 0.00 26 ALA B C 18
ATOM 28589 O O . ALA A 1 26 ? 12.766 -16.150 -23.291 1.00 0.00 26 ALA B O 18
ATOM 28596 N N . VAL A 1 27 ? 12.691 -15.183 -21.257 1.00 0.00 27 VAL B N 18
ATOM 28597 C CA . VAL A 1 27 ? 11.542 -15.940 -20.786 1.00 0.00 27 VAL B CA 18
ATOM 28598 C C . VAL A 1 27 ? 10.248 -15.143 -20.863 1.00 0.00 27 VAL B C 18
ATOM 28599 O O . VAL A 1 27 ? 9.186 -15.700 -21.125 1.00 0.00 27 VAL B O 18
ATOM 28612 N N . PHE A 1 28 ? 10.332 -13.836 -20.635 1.00 0.00 28 PHE B N 18
ATOM 28613 C CA . PHE A 1 28 ? 9.170 -12.974 -20.802 1.00 0.00 28 PHE B CA 18
ATOM 28614 C C . PHE A 1 28 ? 9.098 -12.418 -22.220 1.00 0.00 28 PHE B C 18
ATOM 28615 O O . PHE A 1 28 ? 8.078 -11.850 -22.605 1.00 0.00 28 PHE B O 18
ATOM 28632 N N . GLY A 1 29 ? 10.171 -12.575 -23.003 1.00 0.00 29 GLY B N 18
ATOM 28633 C CA . GLY A 1 29 ? 10.167 -12.151 -24.400 1.00 0.00 29 GLY B CA 18
ATOM 28634 C C . GLY A 1 29 ? 9.367 -13.126 -25.254 1.00 0.00 29 GLY B C 18
ATOM 28635 O O . GLY A 1 29 ? 9.162 -12.899 -26.444 1.00 0.00 29 GLY B O 18
ATOM 28639 N N . LYS A 1 30 ? 8.914 -14.220 -24.633 1.00 0.00 30 LYS B N 18
ATOM 28640 C CA . LYS A 1 30 ? 8.148 -15.278 -25.269 1.00 0.00 30 LYS B CA 18
ATOM 28641 C C . LYS A 1 30 ? 6.690 -14.871 -25.420 1.00 0.00 30 LYS B C 18
ATOM 28642 O O . LYS A 1 30 ? 5.931 -15.520 -26.139 1.00 0.00 30 LYS B O 18
ATOM 28661 N N . TYR A 1 31 ? 6.312 -13.792 -24.737 1.00 0.00 31 TYR B N 18
ATOM 28662 C CA . TYR A 1 31 ? 4.942 -13.308 -24.700 1.00 0.00 31 TYR B CA 18
ATOM 28663 C C . TYR A 1 31 ? 4.762 -11.955 -25.377 1.00 0.00 31 TYR B C 18
ATOM 28664 O O . TYR A 1 31 ? 3.629 -11.551 -25.634 1.00 0.00 31 TYR B O 18
ATOM 28682 N N . GLY A 1 32 ? 5.852 -11.243 -25.671 1.00 0.00 32 GLY B N 18
ATOM 28683 C CA . GLY A 1 32 ? 5.733 -9.917 -26.252 1.00 0.00 32 GLY B CA 18
ATOM 28684 C C . GLY A 1 32 ? 7.068 -9.205 -26.342 1.00 0.00 32 GLY B C 18
ATOM 28685 O O . GLY A 1 32 ? 8.071 -9.679 -25.806 1.00 0.00 32 GLY B O 18
ATOM 28689 N N . ARG A 1 33 ? 7.083 -8.058 -27.024 1.00 0.00 33 ARG B N 18
ATOM 28690 C CA . ARG A 1 33 ? 8.298 -7.317 -27.232 1.00 0.00 33 ARG B CA 18
ATOM 28691 C C . ARG A 1 33 ? 8.634 -6.513 -25.990 1.00 0.00 33 ARG B C 18
ATOM 28692 O O . ARG A 1 33 ? 7.910 -5.598 -25.599 1.00 0.00 33 ARG B O 18
ATOM 28713 N N . ILE A 1 34 ? 9.752 -6.876 -25.377 1.00 0.00 34 ILE B N 18
ATOM 28714 C CA . ILE A 1 34 ? 10.271 -6.200 -24.205 1.00 0.00 34 ILE B CA 18
ATOM 28715 C C . ILE A 1 34 ? 10.894 -4.868 -24.605 1.00 0.00 34 ILE B C 18
ATOM 28716 O O . ILE A 1 34 ? 11.537 -4.766 -25.648 1.00 0.00 34 ILE B O 18
ATOM 28732 N N . VAL A 1 35 ? 10.697 -3.851 -23.764 1.00 0.00 35 VAL B N 18
ATOM 28733 C CA . VAL A 1 35 ? 11.281 -2.531 -23.958 1.00 0.00 35 VAL B CA 18
ATOM 28734 C C . VAL A 1 35 ? 12.283 -2.225 -22.847 1.00 0.00 35 VAL B C 18
ATOM 28735 O O . VAL A 1 35 ? 13.153 -1.372 -23.014 1.00 0.00 35 VAL B O 18
ATOM 28748 N N . GLU A 1 36 ? 12.158 -2.921 -21.709 1.00 0.00 36 GLU B N 18
ATOM 28749 C CA . GLU A 1 36 ? 13.068 -2.772 -20.581 1.00 0.00 36 GLU B CA 18
ATOM 28750 C C . GLU A 1 36 ? 12.947 -3.990 -19.667 1.00 0.00 36 GLU B C 18
ATOM 28751 O O . GLU A 1 36 ? 11.880 -4.592 -19.585 1.00 0.00 36 GLU B O 18
ATOM 28763 N N . VAL A 1 37 ? 14.029 -4.350 -18.975 1.00 0.00 37 VAL B N 18
ATOM 28764 C CA . VAL A 1 37 ? 13.996 -5.389 -17.950 1.00 0.00 37 VAL B CA 18
ATOM 28765 C C . VAL A 1 37 ? 14.802 -4.946 -16.740 1.00 0.00 37 VAL B C 18
ATOM 28766 O O . VAL A 1 37 ? 15.812 -4.256 -16.861 1.00 0.00 37 VAL B O 18
ATOM 28779 N N . LEU A 1 38 ? 14.330 -5.368 -15.568 1.00 0.00 38 LEU B N 18
ATOM 28780 C CA . LEU A 1 38 ? 14.996 -5.167 -14.290 1.00 0.00 38 LEU B CA 18
ATOM 28781 C C . LEU A 1 38 ? 15.209 -6.521 -13.649 1.00 0.00 38 LEU B C 18
ATOM 28782 O O . LEU A 1 38 ? 14.487 -7.475 -13.931 1.00 0.00 38 LEU B O 18
ATOM 28798 N N . LEU A 1 39 ? 16.206 -6.599 -12.777 1.00 0.00 39 LEU B N 18
ATOM 28799 C CA . LEU A 1 39 ? 16.424 -7.761 -11.956 1.00 0.00 39 LEU B CA 18
ATOM 28800 C C . LEU A 1 39 ? 17.151 -7.267 -10.721 1.00 0.00 39 LEU B C 18
ATOM 28801 O O . LEU A 1 39 ? 18.245 -6.712 -10.823 1.00 0.00 39 LEU B O 18
ATOM 28817 N N . MET A 1 40 ? 16.549 -7.459 -9.552 1.00 0.00 40 MET B N 18
ATOM 28818 C CA . MET A 1 40 ? 17.071 -6.844 -8.347 1.00 0.00 40 MET B CA 18
ATOM 28819 C C . MET A 1 40 ? 18.016 -7.814 -7.666 1.00 0.00 40 MET B C 18
ATOM 28820 O O . MET A 1 40 ? 17.727 -9.008 -7.622 1.00 0.00 40 MET B O 18
ATOM 28834 N N . LYS A 1 41 ? 19.139 -7.327 -7.129 1.00 0.00 41 LYS B N 18
ATOM 28835 C CA . LYS A 1 41 ? 20.068 -8.214 -6.449 1.00 0.00 41 LYS B CA 18
ATOM 28836 C C . LYS A 1 41 ? 20.625 -7.652 -5.150 1.00 0.00 41 LYS B C 18
ATOM 28837 O O . LYS A 1 41 ? 20.598 -6.446 -4.909 1.00 0.00 41 LYS B O 18
ATOM 28856 N N . ASP A 1 42 ? 21.136 -8.565 -4.323 1.00 0.00 42 ASP B N 18
ATOM 28857 C CA . ASP A 1 42 ? 21.842 -8.244 -3.096 1.00 0.00 42 ASP B CA 18
ATOM 28858 C C . ASP A 1 42 ? 23.132 -7.491 -3.423 1.00 0.00 42 ASP B C 18
ATOM 28859 O O . ASP A 1 42 ? 23.736 -7.719 -4.470 1.00 0.00 42 ASP B O 18
ATOM 28868 N N . ARG A 1 43 ? 23.556 -6.594 -2.526 1.00 0.00 43 ARG B N 18
ATOM 28869 C CA . ARG A 1 43 ? 24.718 -5.747 -2.754 1.00 0.00 43 ARG B CA 18
ATOM 28870 C C . ARG A 1 43 ? 25.992 -6.359 -2.169 1.00 0.00 43 ARG B C 18
ATOM 28871 O O . ARG A 1 43 ? 27.087 -5.845 -2.391 1.00 0.00 43 ARG B O 18
ATOM 28892 N N . GLU A 1 44 ? 25.852 -7.456 -1.422 1.00 0.00 44 GLU B N 18
ATOM 28893 C CA . GLU A 1 44 ? 26.974 -8.133 -0.783 1.00 0.00 44 GLU B CA 18
ATOM 28894 C C . GLU A 1 44 ? 27.161 -9.561 -1.298 1.00 0.00 44 GLU B C 18
ATOM 28895 O O . GLU A 1 44 ? 28.199 -10.171 -1.033 1.00 0.00 44 GLU B O 18
ATOM 28907 N N . THR A 1 45 ? 26.182 -10.104 -2.030 1.00 0.00 45 THR B N 18
ATOM 28908 C CA . THR A 1 45 ? 26.305 -11.439 -2.610 1.00 0.00 45 THR B CA 18
ATOM 28909 C C . THR A 1 45 ? 26.099 -11.402 -4.112 1.00 0.00 45 THR B C 18
ATOM 28910 O O . THR A 1 45 ? 26.440 -12.369 -4.791 1.00 0.00 45 THR B O 18
ATOM 28921 N N . ASN A 1 46 ? 25.554 -10.296 -4.630 1.00 0.00 46 ASN B N 18
ATOM 28922 C CA . ASN A 1 46 ? 25.383 -10.116 -6.065 1.00 0.00 46 ASN B CA 18
ATOM 28923 C C . ASN A 1 46 ? 24.539 -11.228 -6.700 1.00 0.00 46 ASN B C 18
ATOM 28924 O O . ASN A 1 46 ? 24.585 -11.426 -7.913 1.00 0.00 46 ASN B O 18
ATOM 28935 N N . LYS A 1 47 ? 23.773 -11.950 -5.877 1.00 0.00 47 LYS B N 18
ATOM 28936 C CA . LYS A 1 47 ? 22.872 -13.008 -6.310 1.00 0.00 47 LYS B CA 18
ATOM 28937 C C . LYS A 1 47 ? 21.614 -12.404 -6.917 1.00 0.00 47 LYS B C 18
ATOM 28938 O O . LYS A 1 47 ? 21.644 -11.851 -8.014 1.00 0.00 47 LYS B O 18
ATOM 28957 N N . SER A 1 48 ? 20.506 -12.514 -6.192 1.00 0.00 48 SER B N 18
ATOM 28958 C CA . SER A 1 48 ? 19.245 -11.889 -6.542 1.00 0.00 48 SER B CA 18
ATOM 28959 C C . SER A 1 48 ? 18.479 -11.579 -5.264 1.00 0.00 48 SER B C 18
ATOM 28960 O O . SER A 1 48 ? 18.596 -12.302 -4.277 1.00 0.00 48 SER B O 18
ATOM 28968 N N . ARG A 1 49 ? 17.685 -10.501 -5.284 1.00 0.00 49 ARG B N 18
ATOM 28969 C CA . ARG A 1 49 ? 16.774 -10.174 -4.192 1.00 0.00 49 ARG B CA 18
ATOM 28970 C C . ARG A 1 49 ? 15.607 -11.150 -4.228 1.00 0.00 49 ARG B C 18
ATOM 28971 O O . ARG A 1 49 ? 14.805 -11.208 -3.298 1.00 0.00 49 ARG B O 18
ATOM 28992 N N . GLY A 1 50 ? 15.524 -11.915 -5.320 1.00 0.00 50 GLY B N 18
ATOM 28993 C CA . GLY A 1 50 ? 14.451 -12.871 -5.535 1.00 0.00 50 GLY B CA 18
ATOM 28994 C C . GLY A 1 50 ? 13.241 -12.230 -6.208 1.00 0.00 50 GLY B C 18
ATOM 28995 O O . GLY A 1 50 ? 12.227 -12.897 -6.388 1.00 0.00 50 GLY B O 18
ATOM 28999 N N . PHE A 1 51 ? 13.320 -10.950 -6.588 1.00 0.00 51 PHE B N 18
ATOM 29000 C CA . PHE A 1 51 ? 12.237 -10.303 -7.312 1.00 0.00 51 PHE B CA 18
ATOM 29001 C C . PHE A 1 51 ? 12.805 -9.411 -8.409 1.00 0.00 51 PHE B C 18
ATOM 29002 O O . PHE A 1 51 ? 13.960 -8.986 -8.336 1.00 0.00 51 PHE B O 18
ATOM 29019 N N . ALA A 1 52 ? 11.996 -9.124 -9.430 1.00 0.00 52 ALA B N 18
ATOM 29020 C CA . ALA A 1 52 ? 12.444 -8.378 -10.591 1.00 0.00 52 ALA B CA 18
ATOM 29021 C C . ALA A 1 52 ? 11.273 -7.680 -11.281 1.00 0.00 52 ALA B C 18
ATOM 29022 O O . ALA A 1 52 ? 10.137 -7.763 -10.817 1.00 0.00 52 ALA B O 18
ATOM 29029 N N . PHE A 1 53 ? 11.555 -6.993 -12.391 1.00 0.00 53 PHE B N 18
ATOM 29030 C CA . PHE A 1 53 ? 10.543 -6.287 -13.158 1.00 0.00 53 PHE B CA 18
ATOM 29031 C C . PHE A 1 53 ? 10.831 -6.400 -14.653 1.00 0.00 53 PHE B C 18
ATOM 29032 O O . PHE A 1 53 ? 11.953 -6.702 -15.053 1.00 0.00 53 PHE B O 18
ATOM 29049 N N . VAL A 1 54 ? 9.818 -6.159 -15.483 1.00 0.00 54 VAL B N 18
ATOM 29050 C CA . VAL A 1 54 ? 9.979 -6.162 -16.929 1.00 0.00 54 VAL B CA 18
ATOM 29051 C C . VAL A 1 54 ? 8.921 -5.276 -17.560 1.00 0.00 54 VAL B C 18
ATOM 29052 O O . VAL A 1 54 ? 7.769 -5.304 -17.139 1.00 0.00 54 VAL B O 18
ATOM 29065 N N . THR A 1 55 ? 9.308 -4.497 -18.569 1.00 0.00 55 THR B N 18
ATOM 29066 C CA . THR A 1 55 ? 8.374 -3.657 -19.297 1.00 0.00 55 THR B CA 18
ATOM 29067 C C . THR A 1 55 ? 8.179 -4.192 -20.706 1.00 0.00 55 THR B C 18
ATOM 29068 O O . THR A 1 55 ? 9.144 -4.408 -21.439 1.00 0.00 55 THR B O 18
ATOM 29079 N N . PHE A 1 56 ? 6.914 -4.404 -21.075 1.00 0.00 56 PHE B N 18
ATOM 29080 C CA . PHE A 1 56 ? 6.535 -4.816 -22.411 1.00 0.00 56 PHE B CA 18
ATOM 29081 C C . PHE A 1 56 ? 6.084 -3.609 -23.233 1.00 0.00 56 PHE B C 18
ATOM 29082 O O . PHE A 1 56 ? 5.754 -2.560 -22.677 1.00 0.00 56 PHE B O 18
ATOM 29099 N N . GLU A 1 57 ? 6.066 -3.762 -24.557 1.00 0.00 57 GLU B N 18
ATOM 29100 C CA . GLU A 1 57 ? 5.645 -2.719 -25.473 1.00 0.00 57 GLU B CA 18
ATOM 29101 C C . GLU A 1 57 ? 4.133 -2.469 -25.431 1.00 0.00 57 GLU B C 18
ATOM 29102 O O . GLU A 1 57 ? 3.682 -1.418 -25.880 1.00 0.00 57 GLU B O 18
ATOM 29114 N N . SER A 1 58 ? 3.346 -3.413 -24.903 1.00 0.00 58 SER B N 18
ATOM 29115 C CA . SER A 1 58 ? 1.908 -3.258 -24.746 1.00 0.00 58 SER B CA 18
ATOM 29116 C C . SER A 1 58 ? 1.495 -3.620 -23.328 1.00 0.00 58 SER B C 18
ATOM 29117 O O . SER A 1 58 ? 2.155 -4.406 -22.652 1.00 0.00 58 SER B O 18
ATOM 29125 N N . PRO A 1 59 ? 0.388 -3.049 -22.847 1.00 0.00 59 PRO B N 18
ATOM 29126 C CA . PRO A 1 59 ? -0.202 -3.440 -21.590 1.00 0.00 59 PRO B CA 18
ATOM 29127 C C . PRO A 1 59 ? -1.036 -4.700 -21.767 1.00 0.00 59 PRO B C 18
ATOM 29128 O O . PRO A 1 59 ? -1.634 -5.159 -20.799 1.00 0.00 59 PRO B O 18
ATOM 29139 N N . ALA A 1 60 ? -1.085 -5.253 -22.986 1.00 0.00 60 ALA B N 18
ATOM 29140 C CA . ALA A 1 60 ? -1.892 -6.424 -23.291 1.00 0.00 60 ALA B CA 18
ATOM 29141 C C . ALA A 1 60 ? -1.050 -7.607 -23.772 1.00 0.00 60 ALA B C 18
ATOM 29142 O O . ALA A 1 60 ? -1.545 -8.733 -23.785 1.00 0.00 60 ALA B O 18
ATOM 29149 N N . ASP A 1 61 ? 0.205 -7.376 -24.160 1.00 0.00 61 ASP B N 18
ATOM 29150 C CA . ASP A 1 61 ? 1.107 -8.469 -24.507 1.00 0.00 61 ASP B CA 18
ATOM 29151 C C . ASP A 1 61 ? 1.812 -8.954 -23.243 1.00 0.00 61 ASP B C 18
ATOM 29152 O O . ASP A 1 61 ? 2.308 -10.076 -23.176 1.00 0.00 61 ASP B O 18
ATOM 29161 N N . ALA A 1 62 ? 1.836 -8.074 -22.241 1.00 0.00 62 ALA B N 18
ATOM 29162 C CA . ALA A 1 62 ? 2.303 -8.380 -20.898 1.00 0.00 62 ALA B CA 18
ATOM 29163 C C . ALA A 1 62 ? 1.296 -9.246 -20.147 1.00 0.00 62 ALA B C 18
ATOM 29164 O O . ALA A 1 62 ? 1.672 -10.012 -19.263 1.00 0.00 62 ALA B O 18
ATOM 29171 N N . LYS A 1 63 ? 0.013 -9.129 -20.498 1.00 0.00 63 LYS B N 18
ATOM 29172 C CA . LYS A 1 63 ? -1.045 -9.884 -19.844 1.00 0.00 63 LYS B CA 18
ATOM 29173 C C . LYS A 1 63 ? -0.928 -11.355 -20.207 1.00 0.00 63 LYS B C 18
ATOM 29174 O O . LYS A 1 63 ? -1.261 -12.226 -19.410 1.00 0.00 63 LYS B O 18
ATOM 29193 N N . ASP A 1 64 ? -0.452 -11.638 -21.417 1.00 0.00 64 ASP B N 18
ATOM 29194 C CA . ASP A 1 64 ? -0.358 -13.000 -21.899 1.00 0.00 64 ASP B CA 18
ATOM 29195 C C . ASP A 1 64 ? 0.757 -13.739 -21.176 1.00 0.00 64 ASP B C 18
ATOM 29196 O O . ASP A 1 64 ? 0.751 -14.964 -21.113 1.00 0.00 64 ASP B O 18
ATOM 29205 N N . ALA A 1 65 ? 1.708 -12.984 -20.625 1.00 0.00 65 ALA B N 18
ATOM 29206 C CA . ALA A 1 65 ? 2.730 -13.543 -19.758 1.00 0.00 65 ALA B CA 18
ATOM 29207 C C . ALA A 1 65 ? 2.207 -13.626 -18.328 1.00 0.00 65 ALA B C 18
ATOM 29208 O O . ALA A 1 65 ? 2.392 -14.632 -17.652 1.00 0.00 65 ALA B O 18
ATOM 29215 N N . ALA A 1 66 ? 1.545 -12.568 -17.860 1.00 0.00 66 ALA B N 18
ATOM 29216 C CA . ALA A 1 66 ? 1.101 -12.496 -16.481 1.00 0.00 66 ALA B CA 18
ATOM 29217 C C . ALA A 1 66 ? -0.045 -13.476 -16.198 1.00 0.00 66 ALA B C 18
ATOM 29218 O O . ALA A 1 66 ? -0.343 -13.754 -15.038 1.00 0.00 66 ALA B O 18
ATOM 29225 N N . ARG A 1 67 ? -0.688 -14.003 -17.244 1.00 0.00 67 ARG B N 18
ATOM 29226 C CA . ARG A 1 67 ? -1.694 -15.051 -17.117 1.00 0.00 67 ARG B CA 18
ATOM 29227 C C . ARG A 1 67 ? -1.136 -16.442 -17.416 1.00 0.00 67 ARG B C 18
ATOM 29228 O O . ARG A 1 67 ? -1.907 -17.400 -17.467 1.00 0.00 67 ARG B O 18
ATOM 29249 N N . ASP A 1 68 ? 0.178 -16.585 -17.615 1.00 0.00 68 ASP B N 18
ATOM 29250 C CA . ASP A 1 68 ? 0.756 -17.850 -18.016 1.00 0.00 68 ASP B CA 18
ATOM 29251 C C . ASP A 1 68 ? 1.875 -18.216 -17.067 1.00 0.00 68 ASP B C 18
ATOM 29252 O O . ASP A 1 68 ? 1.889 -19.289 -16.473 1.00 0.00 68 ASP B O 18
ATOM 29261 N N . MET A 1 69 ? 2.813 -17.284 -16.948 1.00 0.00 69 MET B N 18
ATOM 29262 C CA . MET A 1 69 ? 4.018 -17.412 -16.163 1.00 0.00 69 MET B CA 18
ATOM 29263 C C . MET A 1 69 ? 3.754 -17.209 -14.677 1.00 0.00 69 MET B C 18
ATOM 29264 O O . MET A 1 69 ? 4.620 -17.505 -13.854 1.00 0.00 69 MET B O 18
ATOM 29278 N N . ASN A 1 70 ? 2.570 -16.709 -14.316 1.00 0.00 70 ASN B N 18
ATOM 29279 C CA . ASN A 1 70 ? 2.229 -16.501 -12.921 1.00 0.00 70 ASN B CA 18
ATOM 29280 C C . ASN A 1 70 ? 1.973 -17.853 -12.258 1.00 0.00 70 ASN B C 18
ATOM 29281 O O . ASN A 1 70 ? 1.214 -18.670 -12.775 1.00 0.00 70 ASN B O 18
ATOM 29292 N N . GLY A 1 71 ? 2.610 -18.084 -11.107 1.00 0.00 71 GLY B N 18
ATOM 29293 C CA . GLY A 1 71 ? 2.450 -19.310 -10.338 1.00 0.00 71 GLY B CA 18
ATOM 29294 C C . GLY A 1 71 ? 3.370 -20.429 -10.829 1.00 0.00 71 GLY B C 18
ATOM 29295 O O . GLY A 1 71 ? 3.484 -21.460 -10.165 1.00 0.00 71 GLY B O 18
ATOM 29299 N N . LYS A 1 72 ? 4.026 -20.239 -11.980 1.00 0.00 72 LYS B N 18
ATOM 29300 C CA . LYS A 1 72 ? 4.995 -21.163 -12.524 1.00 0.00 72 LYS B CA 18
ATOM 29301 C C . LYS A 1 72 ? 6.348 -20.915 -11.882 1.00 0.00 72 LYS B C 18
ATOM 29302 O O . LYS A 1 72 ? 6.431 -20.312 -10.817 1.00 0.00 72 LYS B O 18
ATOM 29321 N N . SER A 1 73 ? 7.402 -21.383 -12.543 1.00 0.00 73 SER B N 18
ATOM 29322 C CA . SER A 1 73 ? 8.762 -21.317 -12.041 1.00 0.00 73 SER B CA 18
ATOM 29323 C C . SER A 1 73 ? 9.703 -20.807 -13.110 1.00 0.00 73 SER B C 18
ATOM 29324 O O . SER A 1 73 ? 9.450 -20.977 -14.302 1.00 0.00 73 SER B O 18
ATOM 29332 N N . LEU A 1 74 ? 10.794 -20.177 -12.672 1.00 0.00 74 LEU B N 18
ATOM 29333 C CA . LEU A 1 74 ? 11.705 -19.550 -13.623 1.00 0.00 74 LEU B CA 18
ATOM 29334 C C . LEU A 1 74 ? 12.857 -20.476 -13.962 1.00 0.00 74 LEU B C 18
ATOM 29335 O O . LEU A 1 74 ? 13.029 -20.890 -15.107 1.00 0.00 74 LEU B O 18
ATOM 29351 N N . ASP A 1 75 ? 13.644 -20.794 -12.939 1.00 0.00 75 ASP B N 18
ATOM 29352 C CA . ASP A 1 75 ? 14.841 -21.598 -13.082 1.00 0.00 75 ASP B CA 18
ATOM 29353 C C . ASP A 1 75 ? 14.842 -22.718 -12.062 1.00 0.00 75 ASP B C 18
ATOM 29354 O O . ASP A 1 75 ? 15.779 -23.514 -11.993 1.00 0.00 75 ASP B O 18
ATOM 29363 N N . GLY A 1 76 ? 13.777 -22.770 -11.265 1.00 0.00 76 GLY B N 18
ATOM 29364 C CA . GLY A 1 76 ? 13.661 -23.777 -10.233 1.00 0.00 76 GLY B CA 18
ATOM 29365 C C . GLY A 1 76 ? 12.815 -23.293 -9.062 1.00 0.00 76 GLY B C 18
ATOM 29366 O O . GLY A 1 76 ? 12.400 -24.095 -8.226 1.00 0.00 76 GLY B O 18
ATOM 29370 N N . LYS A 1 77 ? 12.563 -21.980 -9.007 1.00 0.00 77 LYS B N 18
ATOM 29371 C CA . LYS A 1 77 ? 11.792 -21.365 -7.944 1.00 0.00 77 LYS B CA 18
ATOM 29372 C C . LYS A 1 77 ? 10.515 -20.785 -8.519 1.00 0.00 77 LYS B C 18
ATOM 29373 O O . LYS A 1 77 ? 10.540 -20.125 -9.556 1.00 0.00 77 LYS B O 18
ATOM 29392 N N . ALA A 1 78 ? 9.400 -21.039 -7.837 1.00 0.00 78 ALA B N 18
ATOM 29393 C CA . ALA A 1 78 ? 8.104 -20.615 -8.322 1.00 0.00 78 ALA B CA 18
ATOM 29394 C C . ALA A 1 78 ? 7.898 -19.124 -8.083 1.00 0.00 78 ALA B C 18
ATOM 29395 O O . ALA A 1 78 ? 8.202 -18.610 -7.007 1.00 0.00 78 ALA B O 18
ATOM 29402 N N . ILE A 1 79 ? 7.378 -18.433 -9.097 1.00 0.00 79 ILE B N 18
ATOM 29403 C CA . ILE A 1 79 ? 7.249 -16.986 -9.082 1.00 0.00 79 ILE B CA 18
ATOM 29404 C C . ILE A 1 79 ? 5.806 -16.500 -9.080 1.00 0.00 79 ILE B C 18
ATOM 29405 O O . ILE A 1 79 ? 4.861 -17.279 -9.201 1.00 0.00 79 ILE B O 18
ATOM 29421 N N . LYS A 1 80 ? 5.674 -15.181 -8.946 1.00 0.00 80 LYS B N 18
ATOM 29422 C CA . LYS A 1 80 ? 4.442 -14.435 -9.116 1.00 0.00 80 LYS B CA 18
ATOM 29423 C C . LYS A 1 80 ? 4.643 -13.477 -10.278 1.00 0.00 80 LYS B C 18
ATOM 29424 O O . LYS A 1 80 ? 5.730 -12.921 -10.420 1.00 0.00 80 LYS B O 18
ATOM 29443 N N . VAL A 1 81 ? 3.613 -13.281 -11.102 1.00 0.00 81 VAL B N 18
ATOM 29444 C CA . VAL A 1 81 ? 3.673 -12.312 -12.187 1.00 0.00 81 VAL B CA 18
ATOM 29445 C C . VAL A 1 81 ? 2.398 -11.483 -12.173 1.00 0.00 81 VAL B C 18
ATOM 29446 O O . VAL A 1 81 ? 1.296 -12.025 -12.203 1.00 0.00 81 VAL B O 18
ATOM 29459 N N . GLU A 1 82 ? 2.561 -10.159 -12.127 1.00 0.00 82 GLU B N 18
ATOM 29460 C CA . GLU A 1 82 ? 1.442 -9.230 -12.020 1.00 0.00 82 GLU B CA 18
ATOM 29461 C C . GLU A 1 82 ? 1.897 -7.855 -12.502 1.00 0.00 82 GLU B C 18
ATOM 29462 O O . GLU A 1 82 ? 3.097 -7.630 -12.621 1.00 0.00 82 GLU B O 18
ATOM 29474 N N . GLN A 1 83 ? 0.978 -6.927 -12.780 1.00 0.00 83 GLN B N 18
ATOM 29475 C CA . GLN A 1 83 ? 1.375 -5.566 -13.091 1.00 0.00 83 GLN B CA 18
ATOM 29476 C C . GLN A 1 83 ? 2.065 -4.996 -11.852 1.00 0.00 83 GLN B C 18
ATOM 29477 O O . GLN A 1 83 ? 1.591 -5.175 -10.730 1.00 0.00 83 GLN B O 18
ATOM 29491 N N . ALA A 1 84 ? 3.192 -4.312 -12.057 1.00 0.00 84 ALA B N 18
ATOM 29492 C CA . ALA A 1 84 ? 4.023 -3.836 -10.965 1.00 0.00 84 ALA B CA 18
ATOM 29493 C C . ALA A 1 84 ? 3.449 -2.591 -10.302 1.00 0.00 84 ALA B C 18
ATOM 29494 O O . ALA A 1 84 ? 2.644 -1.869 -10.892 1.00 0.00 84 ALA B O 18
ATOM 29501 N N . THR A 1 85 ? 3.879 -2.347 -9.061 1.00 0.00 85 THR B N 18
ATOM 29502 C CA . THR A 1 85 ? 3.546 -1.131 -8.339 1.00 0.00 85 THR B CA 18
ATOM 29503 C C . THR A 1 85 ? 4.816 -0.356 -8.037 1.00 0.00 85 THR B C 18
ATOM 29504 O O . THR A 1 85 ? 5.920 -0.892 -8.129 1.00 0.00 85 THR B O 18
ATOM 29515 N N . LYS A 1 86 ? 4.651 0.917 -7.677 1.00 0.00 86 LYS B N 18
ATOM 29516 C CA . LYS A 1 86 ? 5.763 1.797 -7.373 1.00 0.00 86 LYS B CA 18
ATOM 29517 C C . LYS A 1 86 ? 6.536 1.293 -6.150 1.00 0.00 86 LYS B C 18
ATOM 29518 O O . LYS A 1 86 ? 5.949 0.660 -5.272 1.00 0.00 86 LYS B O 18
ATOM 29537 N N . PRO A 1 87 ? 7.846 1.569 -6.088 1.00 0.00 87 PRO B N 18
ATOM 29538 C CA . PRO A 1 87 ? 8.707 1.134 -5.003 1.00 0.00 87 PRO B CA 18
ATOM 29539 C C . PRO A 1 87 ? 8.324 1.849 -3.708 1.00 0.00 87 PRO B C 18
ATOM 29540 O O . PRO A 1 87 ? 7.670 2.892 -3.730 1.00 0.00 87 PRO B O 18
ATOM 29551 N N . SER A 1 88 ? 8.734 1.287 -2.571 1.00 0.00 88 SER B N 18
ATOM 29552 C CA . SER A 1 88 ? 8.336 1.766 -1.255 1.00 0.00 88 SER B CA 18
ATOM 29553 C C . SER A 1 88 ? 9.112 3.009 -0.824 1.00 0.00 88 SER B C 18
ATOM 29554 O O . SER A 1 88 ? 8.762 3.628 0.182 1.00 0.00 88 SER B O 18
ATOM 29562 N N . PHE A 1 89 ? 10.158 3.378 -1.568 1.00 0.00 89 PHE B N 18
ATOM 29563 C CA . PHE A 1 89 ? 10.925 4.585 -1.295 1.00 0.00 89 PHE B CA 18
ATOM 29564 C C . PHE A 1 89 ? 10.480 5.731 -2.198 1.00 0.00 89 PHE B C 18
ATOM 29565 O O . PHE A 1 89 ? 11.218 6.696 -2.393 1.00 0.00 89 PHE B O 18
ATOM 29582 N N . GLU A 1 90 ? 9.272 5.624 -2.754 1.00 0.00 90 GLU B N 18
ATOM 29583 C CA . GLU A 1 90 ? 8.760 6.605 -3.692 1.00 0.00 90 GLU B CA 18
ATOM 29584 C C . GLU A 1 90 ? 7.256 6.801 -3.521 1.00 0.00 90 GLU B C 18
ATOM 29585 O O . GLU A 1 90 ? 6.568 5.940 -2.975 1.00 0.00 90 GLU B O 18
ATOM 29597 N N . SER A 1 91 ? 6.747 7.944 -3.988 1.00 0.00 91 SER B N 18
ATOM 29598 C CA . SER A 1 91 ? 5.344 8.288 -3.856 1.00 0.00 91 SER B CA 18
ATOM 29599 C C . SER A 1 91 ? 4.925 9.257 -4.955 1.00 0.00 91 SER B C 18
ATOM 29600 O O . SER A 1 91 ? 5.767 9.964 -5.511 1.00 0.00 91 SER B O 18
ATOM 29608 N N . GLY A 1 92 ? 3.627 9.295 -5.265 1.00 0.00 92 GLY B N 18
ATOM 29609 C CA . GLY A 1 92 ? 3.088 10.231 -6.238 1.00 0.00 92 GLY B CA 18
ATOM 29610 C C . GLY A 1 92 ? 3.793 10.114 -7.583 1.00 0.00 92 GLY B C 18
ATOM 29611 O O . GLY A 1 92 ? 4.009 9.013 -8.096 1.00 0.00 92 GLY B O 18
ATOM 29615 N N . ARG A 1 93 ? 4.156 11.268 -8.154 1.00 0.00 93 ARG B N 18
ATOM 29616 C CA . ARG A 1 93 ? 4.829 11.356 -9.444 1.00 0.00 93 ARG B CA 18
ATOM 29617 C C . ARG A 1 93 ? 5.738 12.584 -9.479 1.00 0.00 93 ARG B C 18
ATOM 29618 O O . ARG A 1 93 ? 5.601 13.478 -8.647 1.00 0.00 93 ARG B O 18
ATOM 29639 N N . ARG A 1 94 ? 6.659 12.607 -10.451 1.00 0.00 94 ARG B N 18
ATOM 29640 C CA . ARG A 1 94 ? 7.646 13.664 -10.685 1.00 0.00 94 ARG B CA 18
ATOM 29641 C C . ARG A 1 94 ? 8.427 14.097 -9.440 1.00 0.00 94 ARG B C 18
ATOM 29642 O O . ARG A 1 94 ? 9.051 15.159 -9.449 1.00 0.00 94 ARG B O 18
ATOM 29663 N N . GLY A 1 95 ? 8.400 13.286 -8.378 1.00 0.00 95 GLY B N 18
ATOM 29664 C CA . GLY A 1 95 ? 9.058 13.592 -7.115 1.00 0.00 95 GLY B CA 18
ATOM 29665 C C . GLY A 1 95 ? 8.127 14.355 -6.182 1.00 0.00 95 GLY B C 18
ATOM 29666 O O . GLY A 1 95 ? 7.763 15.498 -6.533 1.00 0.00 95 GLY B O 18
ATOM 29863 N N . MET A 1 1 ? -6.319 3.225 -1.308 1.00 0.00 1 MET B N 19
ATOM 29864 C CA . MET A 1 1 ? -4.965 3.169 -1.894 1.00 0.00 1 MET B CA 19
ATOM 29865 C C . MET A 1 1 ? -4.797 1.940 -2.773 1.00 0.00 1 MET B C 19
ATOM 29866 O O . MET A 1 1 ? -4.738 0.813 -2.281 1.00 0.00 1 MET B O 19
ATOM 29882 N N . VAL A 1 2 ? -4.713 2.176 -4.081 1.00 0.00 2 VAL B N 19
ATOM 29883 C CA . VAL A 1 2 ? -4.333 1.171 -5.049 1.00 0.00 2 VAL B CA 19
ATOM 29884 C C . VAL A 1 2 ? -3.538 1.873 -6.148 1.00 0.00 2 VAL B C 19
ATOM 29885 O O . VAL A 1 2 ? -4.032 2.792 -6.799 1.00 0.00 2 VAL B O 19
ATOM 29898 N N . GLU A 1 3 ? -2.296 1.432 -6.349 1.00 0.00 3 GLU B N 19
ATOM 29899 C CA . GLU A 1 3 ? -1.406 2.010 -7.339 1.00 0.00 3 GLU B CA 19
ATOM 29900 C C . GLU A 1 3 ? -0.655 0.930 -8.109 1.00 0.00 3 GLU B C 19
ATOM 29901 O O . GLU A 1 3 ? -0.095 0.006 -7.526 1.00 0.00 3 GLU B O 19
ATOM 29913 N N . ALA A 1 4 ? -0.652 1.076 -9.433 1.00 0.00 4 ALA B N 19
ATOM 29914 C CA . ALA A 1 4 ? 0.084 0.217 -10.340 1.00 0.00 4 ALA B CA 19
ATOM 29915 C C . ALA A 1 4 ? 0.615 1.093 -11.468 1.00 0.00 4 ALA B C 19
ATOM 29916 O O . ALA A 1 4 ? -0.149 1.640 -12.260 1.00 0.00 4 ALA B O 19
ATOM 29923 N N . ASP A 1 5 ? 1.939 1.220 -11.525 1.00 0.00 5 ASP B N 19
ATOM 29924 C CA . ASP A 1 5 ? 2.617 2.140 -12.427 1.00 0.00 5 ASP B CA 19
ATOM 29925 C C . ASP A 1 5 ? 2.879 1.523 -13.801 1.00 0.00 5 ASP B C 19
ATOM 29926 O O . ASP A 1 5 ? 3.327 0.382 -13.888 1.00 0.00 5 ASP B O 19
ATOM 29935 N N . ARG A 1 6 ? 2.594 2.310 -14.849 1.00 0.00 6 ARG B N 19
ATOM 29936 C CA . ARG A 1 6 ? 2.810 2.036 -16.271 1.00 0.00 6 ARG B CA 19
ATOM 29937 C C . ARG A 1 6 ? 2.380 0.644 -16.748 1.00 0.00 6 ARG B C 19
ATOM 29938 O O . ARG A 1 6 ? 2.984 -0.358 -16.369 1.00 0.00 6 ARG B O 19
ATOM 29959 N N . PRO A 1 7 ? 1.338 0.553 -17.588 1.00 0.00 7 PRO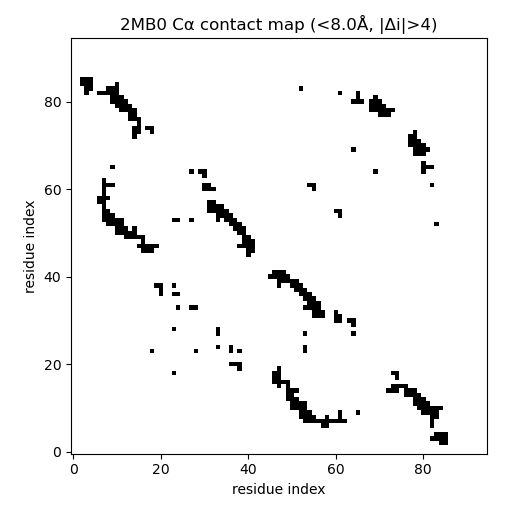 B N 19
ATOM 29960 C CA . PRO A 1 7 ? 0.972 -0.689 -18.244 1.00 0.00 7 PRO B CA 19
ATOM 29961 C C . PRO A 1 7 ? 2.172 -1.283 -18.975 1.00 0.00 7 PRO B C 19
ATOM 29962 O O . PRO A 1 7 ? 3.025 -0.546 -19.471 1.00 0.00 7 PRO B O 19
ATOM 29973 N N . GLY A 1 8 ? 2.246 -2.613 -19.046 1.00 0.00 8 GLY B N 19
ATOM 29974 C CA . GLY A 1 8 ? 3.338 -3.285 -19.722 1.00 0.00 8 GLY B CA 19
ATOM 29975 C C . GLY A 1 8 ? 4.460 -3.562 -18.731 1.00 0.00 8 GLY B C 19
ATOM 29976 O O . GLY A 1 8 ? 5.289 -4.433 -18.984 1.00 0.00 8 GLY B O 19
ATOM 29980 N N . LYS A 1 9 ? 4.492 -2.833 -17.613 1.00 0.00 9 LYS B N 19
ATOM 29981 C CA . LYS A 1 9 ? 5.462 -3.096 -16.567 1.00 0.00 9 LYS B CA 19
ATOM 29982 C C . LYS A 1 9 ? 4.922 -4.199 -15.671 1.00 0.00 9 LYS B C 19
ATOM 29983 O O . LYS A 1 9 ? 3.788 -4.127 -15.197 1.00 0.00 9 LYS B O 19
ATOM 30002 N N . LEU A 1 10 ? 5.740 -5.220 -15.441 1.00 0.00 10 LEU B N 19
ATOM 30003 C CA . LEU A 1 10 ? 5.363 -6.355 -14.628 1.00 0.00 10 LEU B CA 19
ATOM 30004 C C . LEU A 1 10 ? 6.291 -6.467 -13.430 1.00 0.00 10 LEU B C 19
ATOM 30005 O O . LEU A 1 10 ? 7.424 -5.988 -13.470 1.00 0.00 10 LEU B O 19
ATOM 30021 N N . PHE A 1 11 ? 5.793 -7.102 -12.376 1.00 0.00 11 PHE B N 19
ATOM 30022 C CA . PHE A 1 11 ? 6.563 -7.445 -11.198 1.00 0.00 11 PHE B CA 19
ATOM 30023 C C . PHE A 1 11 ? 6.749 -8.954 -11.190 1.00 0.00 11 PHE B C 19
ATOM 30024 O O . PHE A 1 11 ? 5.778 -9.692 -11.346 1.00 0.00 11 PHE B O 19
ATOM 30041 N N . ILE A 1 12 ? 7.990 -9.404 -11.012 1.00 0.00 12 ILE B N 19
ATOM 30042 C CA . ILE A 1 12 ? 8.335 -10.810 -11.097 1.00 0.00 12 ILE B CA 19
ATOM 30043 C C . ILE A 1 12 ? 8.960 -11.255 -9.776 1.00 0.00 12 ILE B C 19
ATOM 30044 O O . ILE A 1 12 ? 10.178 -11.234 -9.633 1.00 0.00 12 ILE B O 19
ATOM 30060 N N . GLY A 1 13 ? 8.141 -11.660 -8.804 1.00 0.00 13 GLY B N 19
ATOM 30061 C CA . GLY A 1 13 ? 8.641 -12.036 -7.487 1.00 0.00 13 GLY B CA 19
ATOM 30062 C C . GLY A 1 13 ? 8.734 -13.549 -7.306 1.00 0.00 13 GLY B C 19
ATOM 30063 O O . GLY A 1 13 ? 7.901 -14.289 -7.821 1.00 0.00 13 GLY B O 19
ATOM 30067 N N . GLY A 1 14 ? 9.746 -14.014 -6.567 1.00 0.00 14 GLY B N 19
ATOM 30068 C CA . GLY A 1 14 ? 9.873 -15.414 -6.180 1.00 0.00 14 GLY B CA 19
ATOM 30069 C C . GLY A 1 14 ? 10.899 -16.146 -7.037 1.00 0.00 14 GLY B C 19
ATOM 30070 O O . GLY A 1 14 ? 11.028 -17.367 -6.950 1.00 0.00 14 GLY B O 19
ATOM 30074 N N . LEU A 1 15 ? 11.630 -15.398 -7.868 1.00 0.00 15 LEU B N 19
ATOM 30075 C CA . LEU A 1 15 ? 12.585 -15.962 -8.808 1.00 0.00 15 LEU B CA 19
ATOM 30076 C C . LEU A 1 15 ? 13.737 -16.664 -8.102 1.00 0.00 15 LEU B C 19
ATOM 30077 O O . LEU A 1 15 ? 13.994 -16.466 -6.917 1.00 0.00 15 LEU B O 19
ATOM 30093 N N . ASN A 1 16 ? 14.430 -17.495 -8.879 1.00 0.00 16 ASN B N 19
ATOM 30094 C CA . ASN A 1 16 ? 15.623 -18.207 -8.488 1.00 0.00 16 ASN B CA 19
ATOM 30095 C C . ASN A 1 16 ? 16.783 -17.219 -8.335 1.00 0.00 16 ASN B C 19
ATOM 30096 O O . ASN A 1 16 ? 16.872 -16.241 -9.075 1.00 0.00 16 ASN B O 19
ATOM 30107 N N . THR A 1 17 ? 17.676 -17.475 -7.373 1.00 0.00 17 THR B N 19
ATOM 30108 C CA . THR A 1 17 ? 18.780 -16.570 -7.046 1.00 0.00 17 THR B CA 19
ATOM 30109 C C . THR A 1 17 ? 19.843 -16.552 -8.137 1.00 0.00 17 THR B C 19
ATOM 30110 O O . THR A 1 17 ? 20.795 -15.777 -8.068 1.00 0.00 17 THR B O 19
ATOM 30121 N N . GLU A 1 18 ? 19.665 -17.410 -9.139 1.00 0.00 18 GLU B N 19
ATOM 30122 C CA . GLU A 1 18 ? 20.614 -17.645 -10.212 1.00 0.00 18 GLU B CA 19
ATOM 30123 C C . GLU A 1 18 ? 20.059 -17.079 -11.522 1.00 0.00 18 GLU B C 19
ATOM 30124 O O . GLU A 1 18 ? 20.749 -17.065 -12.540 1.00 0.00 18 GLU B O 19
ATOM 30136 N N . THR A 1 19 ? 18.802 -16.616 -11.485 1.00 0.00 19 THR B N 19
ATOM 30137 C CA . THR A 1 19 ? 18.113 -16.018 -12.617 1.00 0.00 19 THR B CA 19
ATOM 30138 C C . THR A 1 19 ? 18.630 -14.601 -12.811 1.00 0.00 19 THR B C 19
ATOM 30139 O O . THR A 1 19 ? 18.925 -13.902 -11.841 1.00 0.00 19 THR B O 19
ATOM 30150 N N . ASN A 1 20 ? 18.740 -14.176 -14.069 1.00 0.00 20 ASN B N 19
ATOM 30151 C CA . ASN A 1 20 ? 19.234 -12.849 -14.40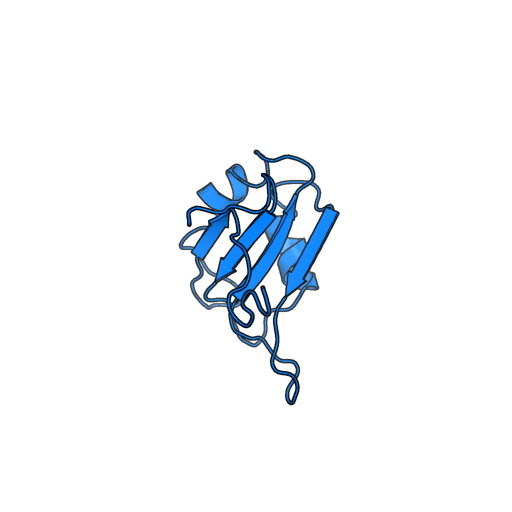4 1.00 0.00 20 ASN B CA 19
ATOM 30152 C C . ASN A 1 20 ? 18.373 -12.249 -15.498 1.00 0.00 20 ASN B C 19
ATOM 30153 O O . ASN A 1 20 ? 17.294 -12.751 -15.808 1.00 0.00 20 ASN B O 19
ATOM 30164 N N . GLU A 1 21 ? 18.868 -11.165 -16.091 1.00 0.00 21 GLU B N 19
ATOM 30165 C CA . GLU A 1 21 ? 18.140 -10.433 -17.112 1.00 0.00 21 GLU B CA 19
ATOM 30166 C C . GLU A 1 21 ? 18.030 -11.283 -18.374 1.00 0.00 21 GLU B C 19
ATOM 30167 O O . GLU A 1 21 ? 17.063 -11.158 -19.119 1.00 0.00 21 GLU B O 19
ATOM 30179 N N . LYS A 1 22 ? 19.010 -12.153 -18.622 1.00 0.00 22 LYS B N 19
ATOM 30180 C CA . LYS A 1 22 ? 19.008 -12.993 -19.809 1.00 0.00 22 LYS B CA 19
ATOM 30181 C C . LYS A 1 22 ? 17.852 -13.997 -19.735 1.00 0.00 22 LYS B C 19
ATOM 30182 O O . LYS A 1 22 ? 17.305 -14.395 -20.756 1.00 0.00 22 LYS B O 19
ATOM 30201 N N . ALA A 1 23 ? 17.476 -14.407 -18.521 1.00 0.00 23 ALA B N 19
ATOM 30202 C CA . ALA A 1 23 ? 16.448 -15.417 -18.328 1.00 0.00 23 ALA B CA 19
ATOM 30203 C C . ALA A 1 23 ? 15.096 -14.737 -18.229 1.00 0.00 23 ALA B C 19
ATOM 30204 O O . ALA A 1 23 ? 14.064 -15.379 -18.380 1.00 0.00 23 ALA B O 19
ATOM 30211 N N . LEU A 1 24 ? 15.106 -13.431 -17.977 1.00 0.00 24 LEU B N 19
ATOM 30212 C CA . LEU A 1 24 ? 13.924 -12.635 -17.767 1.00 0.00 24 LEU B CA 19
ATOM 30213 C C . LEU A 1 24 ? 13.507 -11.971 -19.073 1.00 0.00 24 LEU B C 19
ATOM 30214 O O . LEU A 1 24 ? 12.327 -11.699 -19.278 1.00 0.00 24 LEU B O 19
ATOM 30230 N N . GLU A 1 25 ? 14.463 -11.709 -19.959 1.00 0.00 25 GLU B N 19
ATOM 30231 C CA . GLU A 1 25 ? 14.140 -11.205 -21.284 1.00 0.00 25 GLU B CA 19
ATOM 30232 C C . GLU A 1 25 ? 13.769 -12.352 -22.206 1.00 0.00 25 GLU B C 19
ATOM 30233 O O . GLU A 1 25 ? 12.988 -12.189 -23.138 1.00 0.00 25 GLU B O 19
ATOM 30245 N N . ALA A 1 26 ? 14.346 -13.521 -21.933 1.00 0.00 26 ALA B N 19
ATOM 30246 C CA . ALA A 1 26 ? 14.156 -14.706 -22.744 1.00 0.00 26 ALA B CA 19
ATOM 30247 C C . ALA A 1 26 ? 12.841 -15.391 -22.413 1.00 0.00 26 ALA B C 19
ATOM 30248 O O . ALA A 1 26 ? 12.253 -16.047 -23.269 1.00 0.00 26 ALA B O 19
ATOM 30255 N N . VAL A 1 27 ? 12.382 -15.238 -21.167 1.00 0.00 27 VAL B N 19
ATOM 30256 C CA . VAL A 1 27 ? 11.186 -15.914 -20.710 1.00 0.00 27 VAL B CA 19
ATOM 30257 C C . VAL A 1 27 ? 9.931 -15.069 -20.887 1.00 0.00 27 VAL B C 19
ATOM 30258 O O . VAL A 1 27 ? 8.863 -15.582 -21.202 1.00 0.00 27 VAL B O 19
ATOM 30271 N N . PHE A 1 28 ? 10.065 -13.758 -20.683 1.00 0.00 28 PHE B N 19
ATOM 30272 C CA . PHE A 1 28 ? 8.946 -12.847 -20.864 1.00 0.00 28 PHE B CA 19
ATOM 30273 C C . PHE A 1 28 ? 8.914 -12.285 -22.280 1.00 0.00 28 PHE B C 19
ATOM 30274 O O . PHE A 1 28 ? 7.932 -11.657 -22.672 1.00 0.00 28 PHE B O 19
ATOM 30291 N N . GLY A 1 29 ? 9.979 -12.510 -23.055 1.00 0.00 29 GLY B N 19
ATOM 30292 C CA . GLY A 1 29 ? 9.997 -12.076 -24.447 1.00 0.00 29 GLY B CA 19
ATOM 30293 C C . GLY A 1 29 ? 9.152 -13.012 -25.310 1.00 0.00 29 GLY B C 19
ATOM 30294 O O . GLY A 1 29 ? 8.984 -12.781 -26.505 1.00 0.00 29 GLY B O 19
ATOM 30298 N N . LYS A 1 30 ? 8.623 -14.068 -24.684 1.00 0.00 30 LYS B N 19
ATOM 30299 C CA . LYS A 1 30 ? 7.799 -15.081 -25.322 1.00 0.00 30 LYS B CA 19
ATOM 30300 C C . LYS A 1 30 ? 6.365 -14.608 -25.496 1.00 0.00 30 LYS B C 19
ATOM 30301 O O . LYS A 1 30 ? 5.593 -15.200 -26.244 1.00 0.00 30 LYS B O 19
ATOM 30320 N N . TYR A 1 31 ? 6.028 -13.532 -24.793 1.00 0.00 31 TYR B N 19
ATOM 30321 C CA . TYR A 1 31 ? 4.682 -12.987 -24.769 1.00 0.00 31 TYR B CA 19
ATOM 30322 C C . TYR A 1 31 ? 4.580 -11.632 -25.464 1.00 0.00 31 TYR B C 19
ATOM 30323 O O . TYR A 1 31 ? 3.479 -11.220 -25.831 1.00 0.00 31 TYR B O 19
ATOM 30341 N N . GLY A 1 32 ? 5.703 -10.933 -25.653 1.00 0.00 32 GLY B N 19
ATOM 30342 C CA . GLY A 1 32 ? 5.695 -9.619 -26.279 1.00 0.00 32 GLY B CA 19
ATOM 30343 C C . GLY A 1 32 ? 7.086 -9.040 -26.417 1.00 0.00 32 GLY B C 19
ATOM 30344 O O . GLY A 1 32 ? 8.031 -9.516 -25.790 1.00 0.00 32 GLY B O 19
ATOM 30348 N N . ARG A 1 33 ? 7.209 -8.008 -27.249 1.00 0.00 33 ARG B N 19
ATOM 30349 C CA . ARG A 1 33 ? 8.464 -7.336 -27.441 1.00 0.00 33 ARG B CA 19
ATOM 30350 C C . ARG A 1 33 ? 8.778 -6.521 -26.201 1.00 0.00 33 ARG B C 19
ATOM 30351 O O . ARG A 1 33 ? 8.048 -5.597 -25.842 1.00 0.00 33 ARG B O 19
ATOM 30372 N N . ILE A 1 34 ? 9.876 -6.882 -25.556 1.00 0.00 34 ILE B N 19
ATOM 30373 C CA . ILE A 1 34 ? 10.366 -6.189 -24.375 1.00 0.00 34 ILE B CA 19
ATOM 30374 C C . ILE A 1 34 ? 11.007 -4.860 -24.766 1.00 0.00 34 ILE B C 19
ATOM 30375 O O . ILE A 1 34 ? 11.690 -4.772 -25.786 1.00 0.00 34 ILE B O 19
ATOM 30391 N N . VAL A 1 35 ? 10.784 -3.832 -23.949 1.00 0.00 35 VAL B N 19
ATOM 30392 C CA . VAL A 1 35 ? 11.379 -2.518 -24.151 1.00 0.00 35 VAL B CA 19
ATOM 30393 C C . VAL A 1 35 ? 12.395 -2.228 -23.049 1.00 0.00 35 VAL B C 19
ATOM 30394 O O . VAL A 1 35 ? 13.305 -1.421 -23.240 1.00 0.00 35 VAL B O 19
ATOM 30407 N N . GLU A 1 36 ? 12.242 -2.886 -21.896 1.00 0.00 36 GLU B N 19
ATOM 30408 C CA . GLU A 1 36 ? 13.154 -2.752 -20.771 1.00 0.00 36 GLU B CA 19
ATOM 30409 C C . GLU A 1 36 ? 12.985 -3.938 -19.829 1.00 0.00 36 GLU B C 19
ATOM 30410 O O . GLU A 1 36 ? 11.896 -4.502 -19.738 1.00 0.00 36 GLU B O 19
ATOM 30422 N N . VAL A 1 37 ? 14.053 -4.326 -19.126 1.00 0.00 37 VAL B N 19
ATOM 30423 C CA . VAL A 1 37 ? 13.971 -5.332 -18.081 1.00 0.00 37 VAL B CA 19
ATOM 30424 C C . VAL A 1 37 ? 14.780 -4.890 -16.870 1.00 0.00 37 VAL B C 19
ATOM 30425 O O . VAL A 1 37 ? 15.817 -4.237 -16.992 1.00 0.00 37 VAL B O 19
ATOM 30438 N N . LEU A 1 38 ? 14.275 -5.267 -15.697 1.00 0.00 38 LEU B N 19
ATOM 30439 C CA . LEU A 1 38 ? 14.937 -5.050 -14.421 1.00 0.00 38 LEU B CA 19
ATOM 30440 C C . LEU A 1 38 ? 15.211 -6.403 -13.805 1.00 0.00 38 LEU B C 19
ATOM 30441 O O . LEU A 1 38 ? 14.493 -7.367 -14.056 1.00 0.00 38 LEU B O 19
ATOM 30457 N N . LEU A 1 39 ? 16.254 -6.468 -12.990 1.00 0.00 39 LEU B N 19
ATOM 30458 C CA . LEU A 1 39 ? 16.527 -7.645 -12.206 1.00 0.00 39 LEU B CA 19
ATOM 30459 C C . LEU A 1 39 ? 17.249 -7.165 -10.959 1.00 0.00 39 LEU B C 19
ATOM 30460 O O . LEU A 1 39 ? 18.323 -6.573 -11.054 1.00 0.00 39 LEU B O 19
ATOM 30476 N N . MET A 1 40 ? 16.654 -7.416 -9.796 1.00 0.00 40 MET B N 19
ATOM 30477 C CA . MET A 1 40 ? 17.153 -6.825 -8.569 1.00 0.00 40 MET B CA 19
ATOM 30478 C C . MET A 1 40 ? 18.125 -7.779 -7.893 1.00 0.00 40 MET B C 19
ATOM 30479 O O . MET A 1 40 ? 17.880 -8.984 -7.874 1.00 0.00 40 MET B O 19
ATOM 30493 N N . LYS A 1 41 ? 19.220 -7.253 -7.341 1.00 0.00 41 LYS B N 19
ATOM 30494 C CA . LYS A 1 41 ? 20.187 -8.068 -6.620 1.00 0.00 41 LYS B CA 19
ATOM 30495 C C . LYS A 1 41 ? 20.781 -7.329 -5.424 1.00 0.00 41 LYS B C 19
ATOM 30496 O O . LYS A 1 41 ? 20.836 -6.101 -5.399 1.00 0.00 41 LYS B O 19
ATOM 30515 N N . ASP A 1 42 ? 21.217 -8.107 -4.430 1.00 0.00 42 ASP B N 19
ATOM 30516 C CA . ASP A 1 42 ? 21.817 -7.623 -3.202 1.00 0.00 42 ASP B CA 19
ATOM 30517 C C . ASP A 1 42 ? 23.168 -6.952 -3.458 1.00 0.00 42 ASP B C 19
ATOM 30518 O O . ASP A 1 42 ? 23.748 -7.098 -4.535 1.00 0.00 42 ASP B O 19
ATOM 30527 N N . ARG A 1 43 ? 23.674 -6.213 -2.467 1.00 0.00 43 ARG B N 19
ATOM 30528 C CA . ARG A 1 43 ? 24.946 -5.505 -2.567 1.00 0.00 43 ARG B CA 19
ATOM 30529 C C . ARG A 1 43 ? 26.030 -6.178 -1.728 1.00 0.00 43 ARG B C 19
ATOM 30530 O O . ARG A 1 43 ? 27.199 -5.803 -1.815 1.00 0.00 43 ARG B O 19
ATOM 30551 N N . GLU A 1 44 ? 25.646 -7.170 -0.917 1.00 0.00 44 GLU B N 19
ATOM 30552 C CA . GLU A 1 44 ? 26.576 -7.924 -0.085 1.00 0.00 44 GLU B CA 19
ATOM 30553 C C . GLU A 1 44 ? 26.853 -9.302 -0.680 1.00 0.00 44 GLU B C 19
ATOM 30554 O O . GLU A 1 44 ? 27.807 -9.963 -0.273 1.00 0.00 44 GLU B O 19
ATOM 30566 N N . THR A 1 45 ? 26.028 -9.739 -1.637 1.00 0.00 45 THR B N 19
ATOM 30567 C CA . THR A 1 45 ? 26.191 -11.036 -2.289 1.00 0.00 45 THR B CA 19
ATOM 30568 C C . THR A 1 45 ? 26.072 -10.941 -3.795 1.00 0.00 45 THR B C 19
ATOM 30569 O O . THR A 1 45 ? 26.469 -11.873 -4.491 1.00 0.00 45 THR B O 19
ATOM 30580 N N . ASN A 1 46 ? 25.529 -9.831 -4.303 1.00 0.00 46 ASN B N 19
ATOM 30581 C CA . ASN A 1 46 ? 25.334 -9.658 -5.730 1.00 0.00 46 ASN B CA 19
ATOM 30582 C C . ASN A 1 46 ? 24.350 -10.689 -6.298 1.00 0.00 46 ASN B C 19
ATOM 30583 O O . ASN A 1 46 ? 24.188 -10.794 -7.514 1.00 0.00 46 ASN B O 19
ATOM 30594 N N . LYS A 1 47 ? 23.694 -11.450 -5.414 1.00 0.00 47 LYS B N 19
ATOM 30595 C CA . LYS A 1 47 ? 22.684 -12.425 -5.789 1.00 0.00 47 LYS B CA 19
ATOM 30596 C C . LYS A 1 47 ? 21.349 -11.732 -5.951 1.00 0.00 47 LYS B C 19
ATOM 30597 O O . LYS A 1 47 ? 21.104 -10.694 -5.343 1.00 0.00 47 LYS B O 19
ATOM 30616 N N . SER A 1 48 ? 20.490 -12.316 -6.780 1.00 0.00 48 SER B N 19
ATOM 30617 C CA . SER A 1 48 ? 19.178 -11.752 -7.035 1.00 0.00 48 SER B CA 19
ATOM 30618 C C . SER A 1 48 ? 18.397 -11.617 -5.732 1.00 0.00 48 SER B C 19
ATOM 30619 O O . SER A 1 48 ? 18.457 -12.492 -4.868 1.00 0.00 48 SER B O 19
ATOM 30627 N N . ARG A 1 49 ? 17.654 -10.513 -5.593 1.00 0.00 49 ARG B N 19
ATOM 30628 C CA . ARG A 1 49 ? 16.818 -10.245 -4.429 1.00 0.00 49 ARG B CA 19
ATOM 30629 C C . ARG A 1 49 ? 15.649 -11.228 -4.412 1.00 0.00 49 ARG B C 19
ATOM 30630 O O . ARG A 1 49 ? 14.896 -11.289 -3.441 1.00 0.00 49 ARG B O 19
ATOM 30651 N N . GLY A 1 50 ? 15.502 -11.990 -5.501 1.00 0.00 50 GLY B N 19
ATOM 30652 C CA . GLY A 1 50 ? 14.401 -12.916 -5.691 1.00 0.00 50 GLY B CA 19
ATOM 30653 C C . GLY A 1 50 ? 13.224 -12.243 -6.394 1.00 0.00 50 GLY B C 19
ATOM 30654 O O . GLY A 1 50 ? 12.200 -12.885 -6.601 1.00 0.00 50 GLY B O 19
ATOM 30658 N N . PHE A 1 51 ? 13.350 -10.965 -6.765 1.00 0.00 51 PHE B N 19
ATOM 30659 C CA . PHE A 1 51 ? 12.298 -10.287 -7.499 1.00 0.00 51 PHE B CA 19
ATOM 30660 C C . PHE A 1 51 ? 12.888 -9.410 -8.599 1.00 0.00 51 PHE B C 19
ATOM 30661 O O . PHE A 1 51 ? 14.060 -9.032 -8.543 1.00 0.00 51 PHE B O 19
ATOM 30678 N N . ALA A 1 52 ? 12.070 -9.090 -9.605 1.00 0.00 52 ALA B N 19
ATOM 30679 C CA . ALA A 1 52 ? 12.500 -8.356 -10.782 1.00 0.00 52 ALA B CA 19
ATOM 30680 C C . ALA A 1 52 ? 11.318 -7.640 -11.433 1.00 0.00 52 ALA B C 19
ATOM 30681 O O . ALA A 1 52 ? 10.193 -7.720 -10.940 1.00 0.00 52 ALA B O 19
ATOM 30688 N N . PHE A 1 53 ? 11.568 -6.938 -12.544 1.00 0.00 53 PHE B N 19
ATOM 30689 C CA . PHE A 1 53 ? 10.523 -6.252 -13.290 1.00 0.00 53 PHE B CA 19
ATOM 30690 C C . PHE A 1 53 ? 10.807 -6.354 -14.786 1.00 0.00 53 PHE B C 19
ATOM 30691 O O . PHE A 1 53 ? 11.925 -6.669 -15.189 1.00 0.00 53 PHE B O 19
ATOM 30708 N N . VAL A 1 54 ? 9.799 -6.087 -15.618 1.00 0.00 54 VAL B N 19
ATOM 30709 C CA . VAL A 1 54 ? 9.951 -6.111 -17.066 1.00 0.00 54 VAL B CA 19
ATOM 30710 C C . VAL A 1 54 ? 8.924 -5.191 -17.706 1.00 0.00 54 VAL B C 19
ATOM 30711 O O . VAL A 1 54 ? 7.787 -5.137 -17.249 1.00 0.00 54 VAL B O 19
ATOM 30724 N N . THR A 1 55 ? 9.320 -4.471 -18.754 1.00 0.00 55 THR B N 19
ATOM 30725 C CA . THR A 1 55 ? 8.422 -3.591 -19.488 1.00 0.00 55 THR B CA 19
ATOM 30726 C C . THR A 1 55 ? 8.207 -4.122 -20.898 1.00 0.00 55 THR B C 19
ATOM 30727 O O . THR A 1 55 ? 9.161 -4.306 -21.652 1.00 0.00 55 THR B O 19
ATOM 30738 N N . PHE A 1 56 ? 6.940 -4.358 -21.240 1.00 0.00 56 PHE B N 19
ATOM 30739 C CA . PHE A 1 56 ? 6.522 -4.793 -22.560 1.00 0.00 56 PHE B CA 19
ATOM 30740 C C . PHE A 1 56 ? 6.139 -3.611 -23.447 1.00 0.00 56 PHE B C 19
ATOM 30741 O O . PHE A 1 56 ? 5.784 -2.544 -22.953 1.00 0.00 56 PHE B O 19
ATOM 30758 N N . GLU A 1 57 ? 6.206 -3.807 -24.767 1.00 0.00 57 GLU B N 19
ATOM 30759 C CA . GLU A 1 57 ? 5.745 -2.825 -25.726 1.00 0.00 57 GLU B CA 19
ATOM 30760 C C . GLU A 1 57 ? 4.220 -2.750 -25.759 1.00 0.00 57 GLU B C 19
ATOM 30761 O O . GLU A 1 57 ? 3.674 -1.724 -26.165 1.00 0.00 57 GLU B O 19
ATOM 30773 N N . SER A 1 58 ? 3.520 -3.811 -25.336 1.00 0.00 58 SER B N 19
ATOM 30774 C CA . SER A 1 58 ? 2.069 -3.778 -25.234 1.00 0.00 58 SER B CA 19
ATOM 30775 C C . SER A 1 58 ? 1.640 -4.074 -23.805 1.00 0.00 58 SER B C 19
ATOM 30776 O O . SER A 1 58 ? 2.230 -4.929 -23.145 1.00 0.00 58 SER B O 19
ATOM 30784 N N . PRO A 1 59 ? 0.607 -3.376 -23.315 1.00 0.00 59 PRO B N 19
ATOM 30785 C CA . PRO A 1 59 ? 0.109 -3.553 -21.968 1.00 0.00 59 PRO B CA 19
ATOM 30786 C C . PRO A 1 59 ? -0.712 -4.826 -21.865 1.00 0.00 59 PRO B C 19
ATOM 30787 O O . PRO A 1 59 ? -1.192 -5.134 -20.783 1.00 0.00 59 PRO B O 19
ATOM 30798 N N . ALA A 1 60 ? -0.877 -5.565 -22.972 1.00 0.00 60 ALA B N 19
ATOM 30799 C CA . ALA A 1 60 ? -1.644 -6.799 -22.977 1.00 0.00 60 ALA B CA 19
ATOM 30800 C C . ALA A 1 60 ? -0.760 -7.985 -23.344 1.00 0.00 60 ALA B C 19
ATOM 30801 O O . ALA A 1 60 ? -1.136 -9.132 -23.103 1.00 0.00 60 ALA B O 19
ATOM 30808 N N . ASP A 1 61 ? 0.417 -7.730 -23.924 1.00 0.00 61 ASP B N 19
ATOM 30809 C CA . ASP A 1 61 ? 1.405 -8.781 -24.092 1.00 0.00 61 ASP B CA 19
ATOM 30810 C C . ASP A 1 61 ? 1.955 -9.122 -22.711 1.00 0.00 61 ASP B C 19
ATOM 30811 O O . ASP A 1 61 ? 2.368 -10.250 -22.450 1.00 0.00 61 ASP B O 19
ATOM 30820 N N . ALA A 1 62 ? 1.953 -8.126 -21.819 1.00 0.00 62 ALA B N 19
ATOM 30821 C CA . ALA A 1 62 ? 2.358 -8.313 -20.441 1.00 0.00 62 ALA B CA 19
ATOM 30822 C C . ALA A 1 62 ? 1.264 -9.031 -19.657 1.00 0.00 62 ALA B C 19
ATOM 30823 O O . ALA A 1 62 ? 1.563 -9.757 -18.714 1.00 0.00 62 ALA B O 19
ATOM 30830 N N . LYS A 1 63 ? -0.003 -8.843 -20.038 1.00 0.00 63 LYS B N 19
ATOM 30831 C CA . LYS A 1 63 ? -1.103 -9.550 -19.399 1.00 0.00 63 LYS B CA 19
ATOM 30832 C C . LYS A 1 63 ? -1.049 -11.012 -19.801 1.00 0.00 63 LYS B C 19
ATOM 30833 O O . LYS A 1 63 ? -1.297 -11.890 -18.986 1.00 0.00 63 LYS B O 19
ATOM 30852 N N . ASP A 1 64 ? -0.720 -11.282 -21.063 1.00 0.00 64 ASP B N 19
ATOM 30853 C CA . ASP A 1 64 ? -0.660 -12.647 -21.554 1.00 0.00 64 ASP B CA 19
ATOM 30854 C C . ASP A 1 64 ? 0.484 -13.397 -20.887 1.00 0.00 64 ASP B C 19
ATOM 30855 O O . ASP A 1 64 ? 0.410 -14.608 -20.701 1.00 0.00 64 ASP B O 19
ATOM 30864 N N . ALA A 1 65 ? 1.538 -12.667 -20.521 1.00 0.00 65 ALA B N 19
ATOM 30865 C CA . ALA A 1 65 ? 2.645 -13.232 -19.776 1.00 0.00 65 ALA B CA 19
ATOM 30866 C C . ALA A 1 65 ? 2.260 -13.412 -18.315 1.00 0.00 65 ALA B C 19
ATOM 30867 O O . ALA A 1 65 ? 2.523 -14.455 -17.723 1.00 0.00 65 ALA B O 19
ATOM 30874 N N . ALA A 1 66 ? 1.630 -12.392 -17.728 1.00 0.00 66 ALA B N 19
ATOM 30875 C CA . ALA A 1 66 ? 1.270 -12.403 -16.323 1.00 0.00 66 ALA B CA 19
ATOM 30876 C C . ALA A 1 66 ? 0.119 -13.380 -16.057 1.00 0.00 66 ALA B C 19
ATOM 30877 O O . ALA A 1 66 ? -0.169 -13.703 -14.907 1.00 0.00 66 ALA B O 19
ATOM 30884 N N . ARG A 1 67 ? -0.532 -13.850 -17.125 1.00 0.00 67 ARG B N 19
ATOM 30885 C CA . ARG A 1 67 ? -1.551 -14.885 -17.064 1.00 0.00 67 ARG B CA 19
ATOM 30886 C C . ARG A 1 67 ? -0.984 -16.269 -17.386 1.00 0.00 67 ARG B C 19
ATOM 30887 O O . ARG A 1 67 ? -1.755 -17.223 -17.500 1.00 0.00 67 ARG B O 19
ATOM 30908 N N . ASP A 1 68 ? 0.338 -16.409 -17.539 1.00 0.00 68 ASP B N 19
ATOM 30909 C CA . ASP A 1 68 ? 0.936 -17.653 -17.973 1.00 0.00 68 ASP B CA 19
ATOM 30910 C C . ASP A 1 68 ? 2.046 -18.048 -17.026 1.00 0.00 68 ASP B C 19
ATOM 30911 O O . ASP A 1 68 ? 2.080 -19.167 -16.521 1.00 0.00 68 ASP B O 19
ATOM 30920 N N . MET A 1 69 ? 2.946 -17.092 -16.808 1.00 0.00 69 MET B N 19
ATOM 30921 C CA . MET A 1 69 ? 4.137 -17.218 -16.021 1.00 0.00 69 MET B CA 19
ATOM 30922 C C . MET A 1 69 ? 3.858 -17.057 -14.530 1.00 0.00 69 MET B C 19
ATOM 30923 O O . MET A 1 69 ? 4.704 -17.399 -13.705 1.00 0.00 69 MET B O 19
ATOM 30937 N N . ASN A 1 70 ? 2.682 -16.538 -14.172 1.00 0.00 70 ASN B N 19
ATOM 30938 C CA . ASN A 1 70 ? 2.296 -16.411 -12.780 1.00 0.00 70 ASN B CA 19
ATOM 30939 C C . ASN A 1 70 ? 1.932 -17.791 -12.240 1.00 0.00 70 ASN B C 19
ATOM 30940 O O . ASN A 1 70 ? 0.973 -18.410 -12.698 1.00 0.00 70 ASN B O 19
ATOM 30951 N N . GLY A 1 71 ? 2.704 -18.267 -11.259 1.00 0.00 71 GLY B N 19
ATOM 30952 C CA . GLY A 1 71 ? 2.481 -19.554 -10.618 1.00 0.00 71 GLY B CA 19
ATOM 30953 C C . GLY A 1 71 ? 3.396 -20.640 -11.180 1.00 0.00 71 GLY B C 19
ATOM 30954 O O . GLY A 1 71 ? 3.443 -21.747 -10.641 1.00 0.00 71 GLY B O 19
ATOM 30958 N N . LYS A 1 72 ? 4.127 -20.332 -12.255 1.00 0.00 72 LYS B N 19
ATOM 30959 C CA . LYS A 1 72 ? 5.134 -21.193 -12.830 1.00 0.00 72 LYS B CA 19
ATOM 30960 C C . LYS A 1 72 ? 6.433 -21.031 -12.063 1.00 0.00 72 LYS B C 19
ATOM 30961 O O . LYS A 1 72 ? 6.430 -20.621 -10.907 1.00 0.00 72 LYS B O 19
ATOM 30980 N N . SER A 1 73 ? 7.541 -21.354 -12.722 1.00 0.00 73 SER B N 19
ATOM 30981 C CA . SER A 1 73 ? 8.867 -21.339 -12.129 1.00 0.00 73 SER B CA 19
ATOM 30982 C C . SER A 1 73 ? 9.917 -20.895 -13.117 1.00 0.00 73 SER B C 19
ATOM 30983 O O . SER A 1 73 ? 9.732 -20.960 -14.333 1.00 0.00 73 SER B O 19
ATOM 30991 N N . LEU A 1 74 ? 11.030 -20.440 -12.552 1.00 0.00 74 LEU B N 19
ATOM 30992 C CA . LEU A 1 74 ? 12.167 -20.002 -13.323 1.00 0.00 74 LEU B CA 19
ATOM 30993 C C . LEU A 1 74 ? 13.410 -20.593 -12.699 1.00 0.00 74 LEU B C 19
ATOM 30994 O O . LEU A 1 74 ? 13.636 -20.414 -11.502 1.00 0.00 74 LEU B O 19
ATOM 31010 N N . ASP A 1 75 ? 14.198 -21.293 -13.516 1.00 0.00 75 ASP B N 19
ATOM 31011 C CA . ASP A 1 75 ? 15.427 -21.958 -13.109 1.00 0.00 75 ASP B CA 19
ATOM 31012 C C . ASP A 1 75 ? 15.240 -23.037 -12.048 1.00 0.00 75 ASP B C 19
ATOM 31013 O O . ASP A 1 75 ? 16.059 -23.948 -11.950 1.00 0.00 75 ASP B O 19
ATOM 31022 N N . GLY A 1 76 ? 14.175 -22.952 -11.254 1.00 0.00 76 GLY B N 19
ATOM 31023 C CA . GLY A 1 76 ? 13.903 -23.955 -10.251 1.00 0.00 76 GLY B CA 19
ATOM 31024 C C . GLY A 1 76 ? 12.945 -23.489 -9.159 1.00 0.00 76 GLY B C 19
ATOM 31025 O O . GLY A 1 76 ? 12.467 -24.322 -8.390 1.00 0.00 76 GLY B O 19
ATOM 31029 N N . LYS A 1 77 ? 12.655 -22.182 -9.078 1.00 0.00 77 LYS B N 19
ATOM 31030 C CA . LYS A 1 77 ? 11.831 -21.621 -8.014 1.00 0.00 77 LYS B CA 19
ATOM 31031 C C . LYS A 1 77 ? 10.582 -20.990 -8.604 1.00 0.00 77 LYS B C 19
ATOM 31032 O O . LYS A 1 77 ? 10.646 -20.303 -9.621 1.00 0.00 77 LYS B O 19
ATOM 31051 N N . ALA A 1 78 ? 9.443 -21.228 -7.952 1.00 0.00 78 ALA B N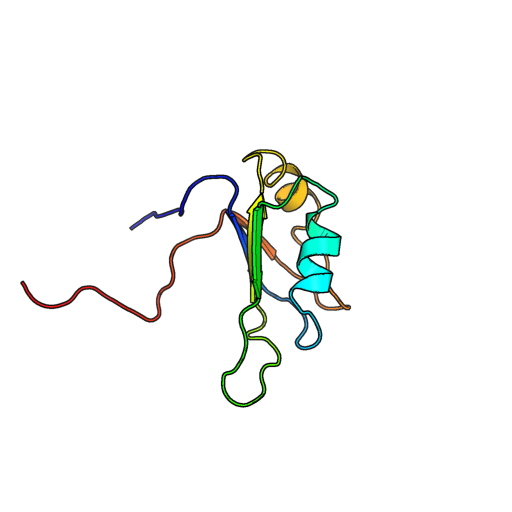 19
ATOM 31052 C CA . ALA A 1 78 ? 8.160 -20.768 -8.447 1.00 0.00 78 ALA B CA 19
ATOM 31053 C C . ALA A 1 78 ? 8.039 -19.249 -8.329 1.00 0.00 78 ALA B C 19
ATOM 31054 O O . ALA A 1 78 ? 8.444 -18.675 -7.317 1.00 0.00 78 ALA B O 19
ATOM 31061 N N . ILE A 1 79 ? 7.483 -18.600 -9.359 1.00 0.00 79 ILE B N 19
ATOM 31062 C CA . ILE A 1 79 ? 7.398 -17.150 -9.409 1.00 0.00 79 ILE B CA 19
ATOM 31063 C C . ILE A 1 79 ? 5.970 -16.627 -9.514 1.00 0.00 79 ILE B C 19
ATOM 31064 O O . ILE A 1 79 ? 5.031 -17.355 -9.844 1.00 0.00 79 ILE B O 19
ATOM 31080 N N . LYS A 1 80 ? 5.844 -15.333 -9.220 1.00 0.00 80 LYS B N 19
ATOM 31081 C CA . LYS A 1 80 ? 4.629 -14.550 -9.301 1.00 0.00 80 LYS B CA 19
ATOM 31082 C C . LYS A 1 80 ? 4.800 -13.534 -10.417 1.00 0.00 80 LYS B C 19
ATOM 31083 O O . LYS A 1 80 ? 5.901 -13.021 -10.608 1.00 0.00 80 LYS B O 19
ATOM 31102 N N . VAL A 1 81 ? 3.726 -13.243 -11.150 1.00 0.00 81 VAL B N 19
ATOM 31103 C CA . VAL A 1 81 ? 3.756 -12.205 -12.165 1.00 0.00 81 VAL B CA 19
ATOM 31104 C C . VAL A 1 81 ? 2.503 -11.358 -12.033 1.00 0.00 81 VAL B C 19
ATOM 31105 O O . VAL A 1 81 ? 1.396 -11.886 -11.961 1.00 0.00 81 VAL B O 19
ATOM 31118 N N . GLU A 1 82 ? 2.680 -10.038 -12.002 1.00 0.00 82 GLU B N 19
ATOM 31119 C CA . GLU A 1 82 ? 1.588 -9.110 -11.752 1.00 0.00 82 GLU B CA 19
ATOM 31120 C C . GLU A 1 82 ? 1.953 -7.745 -12.332 1.00 0.00 82 GLU B C 19
ATOM 31121 O O . GLU A 1 82 ? 3.124 -7.493 -12.598 1.00 0.00 82 GLU B O 19
ATOM 31133 N N . GLN A 1 83 ? 0.977 -6.858 -12.536 1.00 0.00 83 GLN B N 19
ATOM 31134 C CA . GLN A 1 83 ? 1.289 -5.512 -12.995 1.00 0.00 83 GLN B CA 19
ATOM 31135 C C . GLN A 1 83 ? 1.977 -4.796 -11.833 1.00 0.00 83 GLN B C 19
ATOM 31136 O O . GLN A 1 83 ? 1.424 -4.709 -10.737 1.00 0.00 83 GLN B O 19
ATOM 31150 N N . ALA A 1 84 ? 3.188 -4.290 -12.070 1.00 0.00 84 ALA B N 19
ATOM 31151 C CA . ALA A 1 84 ? 4.040 -3.775 -11.010 1.00 0.00 84 ALA B CA 19
ATOM 31152 C C . ALA A 1 84 ? 3.416 -2.612 -10.246 1.00 0.00 84 ALA B C 19
ATOM 31153 O O . ALA A 1 84 ? 2.685 -1.803 -10.813 1.00 0.00 84 ALA B O 19
ATOM 31160 N N . THR A 1 85 ? 3.722 -2.541 -8.947 1.00 0.00 85 THR B N 19
ATOM 31161 C CA . THR A 1 85 ? 3.326 -1.417 -8.112 1.00 0.00 85 THR B CA 19
ATOM 31162 C C . THR A 1 85 ? 4.511 -0.487 -7.925 1.00 0.00 85 THR B C 19
ATOM 31163 O O . THR A 1 85 ? 5.643 -0.826 -8.266 1.00 0.00 85 THR B O 19
ATOM 31174 N N . LYS A 1 86 ? 4.244 0.699 -7.378 1.00 0.00 86 LYS B N 19
ATOM 31175 C CA . LYS A 1 86 ? 5.268 1.697 -7.135 1.00 0.00 86 LYS B CA 19
ATOM 31176 C C . LYS A 1 86 ? 6.219 1.224 -6.033 1.00 0.00 86 LYS B C 19
ATOM 31177 O O . LYS A 1 86 ? 5.805 0.473 -5.152 1.00 0.00 86 LYS B O 19
ATOM 31196 N N . PRO A 1 87 ? 7.489 1.656 -6.069 1.00 0.00 87 PRO B N 19
ATOM 31197 C CA . PRO A 1 87 ? 8.497 1.257 -5.104 1.00 0.00 87 PRO B CA 19
ATOM 31198 C C . PRO A 1 87 ? 8.189 1.878 -3.744 1.00 0.00 87 PRO B C 19
ATOM 31199 O O . PRO A 1 87 ? 7.438 2.850 -3.652 1.00 0.00 87 PRO B O 19
ATOM 31210 N N . SER A 1 88 ? 8.771 1.311 -2.688 1.00 0.00 88 SER B N 19
ATOM 31211 C CA . SER A 1 88 ? 8.443 1.656 -1.311 1.00 0.00 88 SER B CA 19
ATOM 31212 C C . SER A 1 88 ? 9.623 2.236 -0.536 1.00 0.00 88 SER B C 19
ATOM 31213 O O . SER A 1 88 ? 9.504 2.470 0.668 1.00 0.00 88 SER B O 19
ATOM 31221 N N . PHE A 1 89 ? 10.762 2.471 -1.195 1.00 0.00 89 PHE B N 19
ATOM 31222 C CA . PHE A 1 89 ? 11.918 3.081 -0.545 1.00 0.00 89 PHE B CA 19
ATOM 31223 C C . PHE A 1 89 ? 11.888 4.605 -0.650 1.00 0.00 89 PHE B C 19
ATOM 31224 O O . PHE A 1 89 ? 12.870 5.269 -0.312 1.00 0.00 89 PHE B O 19
ATOM 31241 N N . GLU A 1 90 ? 10.773 5.171 -1.114 1.00 0.00 90 GLU B N 19
ATOM 31242 C CA . GLU A 1 90 ? 10.654 6.605 -1.304 1.00 0.00 90 GLU B CA 19
ATOM 31243 C C . GLU A 1 90 ? 9.268 7.086 -0.884 1.00 0.00 90 GLU B C 19
ATOM 31244 O O . GLU A 1 90 ? 8.281 6.360 -1.007 1.00 0.00 90 GLU B O 19
ATOM 31256 N N . SER A 1 91 ? 9.208 8.323 -0.387 1.00 0.00 91 SER B N 19
ATOM 31257 C CA . SER A 1 91 ? 7.998 8.916 0.167 1.00 0.00 91 SER B CA 19
ATOM 31258 C C . SER A 1 91 ? 7.955 10.423 -0.067 1.00 0.00 91 SER B C 19
ATOM 31259 O O . SER A 1 91 ? 7.160 11.121 0.561 1.00 0.00 91 SER B O 19
ATOM 31267 N N . GLY A 1 92 ? 8.802 10.938 -0.963 1.00 0.00 92 GLY B N 19
ATOM 31268 C CA . GLY A 1 92 ? 8.890 12.370 -1.204 1.00 0.00 92 GLY B CA 19
ATOM 31269 C C . GLY A 1 92 ? 7.569 12.930 -1.723 1.00 0.00 92 GLY B C 19
ATOM 31270 O O . GLY A 1 92 ? 6.884 12.285 -2.516 1.00 0.00 92 GLY B O 19
ATOM 31274 N N . ARG A 1 93 ? 7.223 14.138 -1.263 1.00 0.00 93 ARG B N 19
ATOM 31275 C CA . ARG A 1 93 ? 6.009 14.852 -1.652 1.00 0.00 93 ARG B CA 19
ATOM 31276 C C . ARG A 1 93 ? 4.758 13.982 -1.478 1.00 0.00 93 ARG B C 19
ATOM 31277 O O . ARG A 1 93 ? 3.817 14.074 -2.262 1.00 0.00 93 ARG B O 19
ATOM 31298 N N . ARG A 1 94 ? 4.745 13.131 -0.450 1.00 0.00 94 ARG B N 19
ATOM 31299 C CA . ARG A 1 94 ? 3.614 12.254 -0.170 1.00 0.00 94 ARG B CA 19
ATOM 31300 C C . ARG A 1 94 ? 3.529 11.963 1.328 1.00 0.00 94 ARG B C 19
ATOM 31301 O O . ARG A 1 94 ? 4.538 12.020 2.030 1.00 0.00 94 ARG B O 19
ATOM 31322 N N . GLY A 1 95 ? 2.323 11.653 1.811 1.00 0.00 95 GLY B N 19
ATOM 31323 C CA . GLY A 1 95 ? 2.077 11.354 3.216 1.00 0.00 95 GLY B CA 19
ATOM 31324 C C . GLY A 1 95 ? 2.704 10.024 3.615 1.00 0.00 95 GLY B C 19
ATOM 31325 O O . GLY A 1 95 ? 2.428 9.023 2.918 1.00 0.00 95 GLY B O 19
ATOM 31522 N N . MET A 1 1 ? -1.488 3.811 0.469 1.00 0.00 1 MET B N 20
ATOM 31523 C CA . MET A 1 1 ? -1.264 4.300 -0.905 1.00 0.00 1 MET B CA 20
ATOM 31524 C C . MET A 1 1 ? -1.453 3.177 -1.910 1.00 0.00 1 MET B C 20
ATOM 31525 O O . MET A 1 1 ? -0.695 2.210 -1.909 1.00 0.00 1 MET B O 20
ATOM 31541 N N . VAL A 1 2 ? -2.470 3.308 -2.769 1.00 0.00 2 VAL B N 20
ATOM 31542 C CA . VAL A 1 2 ? -2.698 2.376 -3.854 1.00 0.00 2 VAL B CA 20
ATOM 31543 C C . VAL A 1 2 ? -2.122 3.002 -5.118 1.00 0.00 2 VAL B C 20
ATOM 31544 O O . VAL A 1 2 ? -2.655 3.975 -5.651 1.00 0.00 2 VAL B O 20
ATOM 31557 N N . GLU A 1 3 ? -1.017 2.435 -5.595 1.00 0.00 3 GLU B N 20
ATOM 31558 C CA . GLU A 1 3 ? -0.300 2.965 -6.741 1.00 0.00 3 GLU B CA 20
ATOM 31559 C C . GLU A 1 3 ? 0.100 1.857 -7.708 1.00 0.00 3 GLU B C 20
ATOM 31560 O O . GLU A 1 3 ? 0.589 0.803 -7.304 1.00 0.00 3 GLU B O 20
ATOM 31572 N N . ALA A 1 4 ? -0.123 2.126 -8.993 1.00 0.00 4 ALA B N 20
ATOM 31573 C CA . ALA A 1 4 ? 0.209 1.233 -10.085 1.00 0.00 4 ALA B CA 20
ATOM 31574 C C . ALA A 1 4 ? 0.765 2.075 -11.220 1.00 0.00 4 ALA B C 20
ATOM 31575 O O . ALA A 1 4 ? 0.058 2.878 -11.828 1.00 0.00 4 ALA B O 20
ATOM 31582 N N . ASP A 1 5 ? 2.052 1.876 -11.495 1.00 0.00 5 ASP B N 20
ATOM 31583 C CA . ASP A 1 5 ? 2.756 2.547 -12.576 1.00 0.00 5 ASP B CA 20
ATOM 31584 C C . ASP A 1 5 ? 2.180 2.093 -13.923 1.00 0.00 5 ASP B C 20
ATOM 31585 O O . ASP A 1 5 ? 1.365 1.175 -13.973 1.00 0.00 5 ASP B O 20
ATOM 31594 N N . ARG A 1 6 ? 2.598 2.737 -15.018 1.00 0.00 6 ARG B N 20
ATOM 31595 C CA . ARG A 1 6 ? 2.020 2.537 -16.342 1.00 0.00 6 ARG B CA 20
ATOM 31596 C C . ARG A 1 6 ? 1.974 1.060 -16.748 1.00 0.00 6 ARG B C 20
ATOM 31597 O O . ARG A 1 6 ? 2.827 0.275 -16.338 1.00 0.00 6 ARG B O 20
ATOM 31618 N N . PRO A 1 7 ? 0.974 0.680 -17.561 1.00 0.00 7 PRO B N 20
ATOM 31619 C CA . PRO A 1 7 ? 0.813 -0.660 -18.102 1.00 0.00 7 PRO B CA 20
ATOM 31620 C C . PRO A 1 7 ? 2.070 -1.189 -18.781 1.00 0.00 7 PRO B C 20
ATOM 31621 O O . PRO A 1 7 ? 2.906 -0.413 -19.243 1.00 0.00 7 PRO B O 20
ATOM 31632 N N . GLY A 1 8 ? 2.203 -2.518 -18.845 1.00 0.00 8 GLY B N 20
ATOM 31633 C CA . GLY A 1 8 ? 3.286 -3.149 -19.571 1.00 0.00 8 GLY B CA 20
ATOM 31634 C C . GLY A 1 8 ? 4.422 -3.482 -18.623 1.00 0.00 8 GLY B C 20
ATOM 31635 O O . GLY A 1 8 ? 5.322 -4.228 -19.000 1.00 0.00 8 GLY B O 20
ATOM 31639 N N . LYS A 1 9 ? 4.396 -2.938 -17.401 1.00 0.00 9 LYS B N 20
ATOM 31640 C CA . LYS A 1 9 ? 5.444 -3.219 -16.445 1.00 0.00 9 LYS B CA 20
ATOM 31641 C C . LYS A 1 9 ? 4.958 -4.308 -15.509 1.00 0.00 9 LYS B C 20
ATOM 31642 O O . LYS A 1 9 ? 3.889 -4.197 -14.914 1.00 0.00 9 LYS B O 20
ATOM 31661 N N . LEU A 1 10 ? 5.754 -5.364 -15.380 1.00 0.00 10 LEU B N 20
ATOM 31662 C CA . LEU A 1 10 ? 5.382 -6.516 -14.589 1.00 0.00 10 LEU B CA 20
ATOM 31663 C C . LEU A 1 10 ? 6.296 -6.632 -13.378 1.00 0.00 10 LEU B C 20
ATOM 31664 O O . LEU A 1 10 ? 7.436 -6.176 -13.412 1.00 0.00 10 LEU B O 20
ATOM 31680 N N . PHE A 1 11 ? 5.779 -7.247 -12.318 1.00 0.00 11 PHE B N 20
ATOM 31681 C CA . PHE A 1 11 ? 6.532 -7.591 -11.130 1.00 0.00 11 PHE B CA 20
ATOM 31682 C C . PHE A 1 11 ? 6.754 -9.091 -11.144 1.00 0.00 11 PHE B C 20
ATOM 31683 O O . PHE A 1 11 ? 5.803 -9.856 -11.312 1.00 0.00 11 PHE B O 20
ATOM 31700 N N . ILE A 1 12 ? 8.007 -9.513 -10.969 1.00 0.00 12 ILE B N 20
ATOM 31701 C CA . ILE A 1 12 ? 8.381 -10.913 -11.061 1.00 0.00 12 ILE B CA 20
ATOM 31702 C C . ILE A 1 12 ? 8.990 -11.362 -9.738 1.00 0.00 12 ILE B C 20
ATOM 31703 O O . ILE A 1 12 ? 10.213 -11.404 -9.605 1.00 0.00 12 ILE B O 20
ATOM 31719 N N . GLY A 1 13 ? 8.156 -11.697 -8.751 1.00 0.00 13 GLY B N 20
ATOM 31720 C CA . GLY A 1 13 ? 8.655 -12.083 -7.435 1.00 0.00 13 GLY B CA 20
ATOM 31721 C C . GLY A 1 13 ? 8.788 -13.596 -7.297 1.00 0.00 13 GLY B C 20
ATOM 31722 O O . GLY A 1 13 ? 7.957 -14.332 -7.817 1.00 0.00 13 GLY B O 20
ATOM 31726 N N . GLY A 1 14 ? 9.823 -14.068 -6.596 1.00 0.00 14 GLY B N 20
ATOM 31727 C CA . GLY A 1 14 ? 9.979 -15.481 -6.276 1.00 0.00 14 GLY B CA 20
ATOM 31728 C C . GLY A 1 14 ? 11.009 -16.152 -7.173 1.00 0.00 14 GLY B C 20
ATOM 31729 O O . GLY A 1 14 ? 11.118 -17.379 -7.193 1.00 0.00 14 GLY B O 20
ATOM 31733 N N . LEU A 1 15 ? 11.768 -15.349 -7.919 1.00 0.00 15 LEU B N 20
ATOM 31734 C CA . LEU A 1 15 ? 12.761 -15.855 -8.847 1.00 0.00 15 LEU B CA 20
ATOM 31735 C C . LEU A 1 15 ? 13.917 -16.534 -8.121 1.00 0.00 15 LEU B C 20
ATOM 31736 O O . LEU A 1 15 ? 14.120 -16.342 -6.924 1.00 0.00 15 LEU B O 20
ATOM 31752 N N . ASN A 1 16 ? 14.677 -17.337 -8.866 1.00 0.00 16 ASN B N 20
ATOM 31753 C CA . ASN A 1 16 ? 15.841 -18.024 -8.357 1.00 0.00 16 ASN B CA 20
ATOM 31754 C C . ASN A 1 16 ? 17.010 -17.055 -8.195 1.00 0.00 16 ASN B C 20
ATOM 31755 O O . ASN A 1 16 ? 17.057 -16.015 -8.851 1.00 0.00 16 ASN B O 20
ATOM 31766 N N . THR A 1 17 ? 17.960 -17.392 -7.321 1.00 0.00 17 THR B N 20
ATOM 31767 C CA . THR A 1 17 ? 19.162 -16.598 -7.102 1.00 0.00 17 THR B CA 20
ATOM 31768 C C . THR A 1 17 ? 20.099 -16.709 -8.303 1.00 0.00 17 THR B C 20
ATOM 31769 O O . THR A 1 17 ? 21.096 -15.998 -8.392 1.00 0.00 17 THR B O 20
ATOM 31780 N N . GLU A 1 18 ? 19.756 -17.611 -9.224 1.00 0.00 18 GLU B N 20
ATOM 31781 C CA . GLU A 1 18 ? 20.568 -17.967 -10.369 1.00 0.00 18 GLU B CA 20
ATOM 31782 C C . GLU A 1 18 ? 20.051 -17.275 -11.626 1.00 0.00 18 GLU B C 20
ATOM 31783 O O . GLU A 1 18 ? 20.707 -17.299 -12.668 1.00 0.00 18 GLU B O 20
ATOM 31795 N N . THR A 1 19 ? 18.868 -16.659 -11.529 1.00 0.00 19 THR B N 20
ATOM 31796 C CA . THR A 1 19 ? 18.237 -15.966 -12.638 1.00 0.00 19 THR B CA 20
ATOM 31797 C C . THR A 1 19 ? 18.824 -14.570 -12.778 1.00 0.00 19 THR B C 20
ATOM 31798 O O . THR A 1 19 ? 19.186 -13.940 -11.784 1.00 0.00 19 THR B O 20
ATOM 31809 N N . ASN A 1 20 ? 18.919 -14.091 -14.019 1.00 0.00 20 ASN B N 20
ATOM 31810 C CA . ASN A 1 20 ? 19.365 -12.736 -14.299 1.00 0.00 20 ASN B CA 20
ATOM 31811 C C . ASN A 1 20 ? 18.485 -12.137 -15.383 1.00 0.00 20 ASN B C 20
ATOM 31812 O O . ASN A 1 20 ? 17.435 -12.678 -15.718 1.00 0.00 20 ASN B O 20
ATOM 31823 N N . GLU A 1 21 ? 18.927 -11.008 -15.931 1.00 0.00 21 GLU B N 20
ATOM 31824 C CA . GLU A 1 21 ? 18.138 -10.241 -16.877 1.00 0.00 21 GLU B CA 20
ATOM 31825 C C . GLU A 1 21 ? 18.019 -10.968 -18.212 1.00 0.00 21 GLU B C 20
ATOM 31826 O O . GLU A 1 21 ? 16.982 -10.884 -18.860 1.00 0.00 21 GLU B O 20
ATOM 31838 N N . LYS A 1 22 ? 19.062 -11.687 -18.630 1.00 0.00 22 LYS B N 20
ATOM 31839 C CA . LYS A 1 22 ? 19.050 -12.365 -19.920 1.00 0.00 22 LYS B CA 20
ATOM 31840 C C . LYS A 1 22 ? 18.036 -13.506 -19.931 1.00 0.00 22 LYS B C 20
ATOM 31841 O O . LYS A 1 22 ? 17.487 -13.850 -20.975 1.00 0.00 22 LYS B O 20
ATOM 31860 N N . ALA A 1 23 ? 17.773 -14.099 -18.769 1.00 0.00 23 ALA B N 20
ATOM 31861 C CA . ALA A 1 23 ? 16.846 -15.216 -18.680 1.00 0.00 23 ALA B CA 20
ATOM 31862 C C . ALA A 1 23 ? 15.434 -14.656 -18.567 1.00 0.00 23 ALA B C 20
ATOM 31863 O O . ALA A 1 23 ? 14.454 -15.329 -18.874 1.00 0.00 23 ALA B O 20
ATOM 31870 N N . LEU A 1 24 ? 15.352 -13.403 -18.122 1.00 0.00 24 LEU B N 20
ATOM 31871 C CA . LEU A 1 24 ? 14.124 -12.695 -17.860 1.00 0.00 24 LEU B CA 20
ATOM 31872 C C . LEU A 1 24 ? 13.636 -12.037 -19.143 1.00 0.00 24 LEU B C 20
ATOM 31873 O O . LEU A 1 24 ? 12.440 -11.849 -19.339 1.00 0.00 24 LEU B O 20
ATOM 31889 N N . GLU A 1 25 ? 14.568 -11.687 -20.027 1.00 0.00 25 GLU B N 20
ATOM 31890 C CA . GLU A 1 25 ? 14.208 -11.186 -21.342 1.00 0.00 25 GLU B CA 20
ATOM 31891 C C . GLU A 1 25 ? 13.859 -12.347 -22.262 1.00 0.00 25 GLU B C 20
ATOM 31892 O O . GLU A 1 25 ? 13.074 -12.208 -23.198 1.00 0.00 25 GLU B O 20
ATOM 31904 N N . ALA A 1 26 ? 14.463 -13.499 -21.981 1.00 0.00 26 ALA B N 20
ATOM 31905 C CA . ALA A 1 26 ? 14.337 -14.685 -22.801 1.00 0.00 26 ALA B CA 20
ATOM 31906 C C . ALA A 1 26 ? 13.052 -15.443 -22.487 1.00 0.00 26 ALA B C 20
ATOM 31907 O O . ALA A 1 26 ? 12.584 -16.227 -23.311 1.00 0.00 26 ALA B O 20
ATOM 31914 N N . VAL A 1 27 ? 12.487 -15.211 -21.299 1.00 0.00 27 VAL B N 20
ATOM 31915 C CA . VAL A 1 27 ? 11.314 -15.934 -20.826 1.00 0.00 27 VAL B CA 20
ATOM 31916 C C . VAL A 1 27 ? 10.042 -15.103 -20.907 1.00 0.00 27 VAL B C 20
ATOM 31917 O O . VAL A 1 27 ? 8.966 -15.629 -21.181 1.00 0.00 27 VAL B O 20
ATOM 31930 N N . PHE A 1 28 ? 10.163 -13.801 -20.672 1.00 0.00 28 PHE B N 20
ATOM 31931 C CA . PHE A 1 28 ? 9.025 -12.906 -20.832 1.00 0.00 28 PHE B CA 20
ATOM 31932 C C . PHE A 1 28 ? 8.986 -12.322 -22.239 1.00 0.00 28 PHE B C 20
ATOM 31933 O O . PHE A 1 28 ? 7.991 -11.714 -22.623 1.00 0.00 28 PHE B O 20
ATOM 31950 N N . GLY A 1 29 ? 10.058 -12.506 -23.014 1.00 0.00 29 GLY B N 20
ATOM 31951 C CA . GLY A 1 29 ? 10.075 -12.058 -24.402 1.00 0.00 29 GLY B CA 20
ATOM 31952 C C . GLY A 1 29 ? 9.263 -13.011 -25.276 1.00 0.00 29 GLY B C 20
ATOM 31953 O O . GLY A 1 29 ? 9.106 -12.784 -26.476 1.00 0.00 29 GLY B O 20
ATOM 31957 N N . LYS A 1 30 ? 8.749 -14.081 -24.661 1.00 0.00 30 LYS B N 20
ATOM 31958 C CA . LYS A 1 30 ? 7.957 -15.108 -25.313 1.00 0.00 30 LYS B CA 20
ATOM 31959 C C . LYS A 1 30 ? 6.505 -14.673 -25.451 1.00 0.00 30 LYS B C 20
ATOM 31960 O O . LYS A 1 30 ? 5.728 -15.302 -26.169 1.00 0.00 30 LYS B O 20
ATOM 31979 N N . TYR A 1 31 ? 6.154 -13.593 -24.756 1.00 0.00 31 TYR B N 20
ATOM 31980 C CA . TYR A 1 31 ? 4.799 -13.071 -24.737 1.00 0.00 31 TYR B CA 20
ATOM 31981 C C . TYR A 1 31 ? 4.679 -11.718 -25.433 1.00 0.00 31 TYR B C 20
ATOM 31982 O O . TYR A 1 31 ? 3.575 -11.327 -25.809 1.00 0.00 31 TYR B O 20
ATOM 32000 N N . GLY A 1 32 ? 5.791 -10.999 -25.615 1.00 0.00 32 GLY B N 20
ATOM 32001 C CA . GLY A 1 32 ? 5.770 -9.689 -26.245 1.00 0.00 32 GLY B CA 20
ATOM 32002 C C . GLY A 1 32 ? 7.155 -9.103 -26.422 1.00 0.00 32 GLY B C 20
ATOM 32003 O O . GLY A 1 32 ? 8.127 -9.588 -25.841 1.00 0.00 32 GLY B O 20
ATOM 32007 N N . ARG A 1 33 ? 7.239 -8.049 -27.235 1.00 0.00 33 ARG B N 20
ATOM 32008 C CA . ARG A 1 33 ? 8.485 -7.365 -27.465 1.00 0.00 33 ARG B CA 20
ATOM 32009 C C . ARG A 1 33 ? 8.823 -6.548 -26.233 1.00 0.00 33 ARG B C 20
ATOM 32010 O O . ARG A 1 33 ? 8.098 -5.631 -25.860 1.00 0.00 33 ARG B O 20
ATOM 32031 N N . ILE A 1 34 ? 9.937 -6.894 -25.603 1.00 0.00 34 ILE B N 20
ATOM 32032 C CA . ILE A 1 34 ? 10.420 -6.206 -24.419 1.00 0.00 34 ILE B CA 20
ATOM 32033 C C . ILE A 1 34 ? 11.057 -4.871 -24.794 1.00 0.00 34 ILE B C 20
ATOM 32034 O O . ILE A 1 34 ? 11.729 -4.762 -25.820 1.00 0.00 34 ILE B O 20
ATOM 32050 N N . VAL A 1 35 ? 10.841 -3.858 -23.947 1.00 0.00 35 VAL B N 20
ATOM 32051 C CA . VAL A 1 35 ? 11.449 -2.544 -24.111 1.00 0.00 35 VAL B CA 20
ATOM 32052 C C . VAL A 1 35 ? 12.447 -2.281 -22.985 1.00 0.00 35 VAL B C 20
ATOM 32053 O O . VAL A 1 35 ? 13.346 -1.456 -23.143 1.00 0.00 35 VAL B O 20
ATOM 32066 N N . GLU A 1 36 ? 12.293 -2.987 -21.860 1.00 0.00 36 GLU B N 20
ATOM 32067 C CA . GLU A 1 36 ? 13.195 -2.875 -20.724 1.00 0.00 36 GLU B CA 20
ATOM 32068 C C . GLU A 1 36 ? 13.036 -4.090 -19.815 1.00 0.00 36 GLU B C 20
ATOM 32069 O O . GLU A 1 36 ? 11.952 -4.663 -19.737 1.00 0.00 36 GLU B O 20
ATOM 32081 N N . VAL A 1 37 ? 14.105 -4.483 -19.121 1.00 0.00 37 VAL B N 20
ATOM 32082 C CA . VAL A 1 37 ? 14.028 -5.510 -18.092 1.00 0.00 37 VAL B CA 20
ATOM 32083 C C . VAL A 1 37 ? 14.844 -5.082 -16.885 1.00 0.00 37 VAL B C 20
ATOM 32084 O O . VAL A 1 37 ? 15.879 -4.427 -17.011 1.00 0.00 37 VAL B O 20
ATOM 32097 N N . LEU A 1 38 ? 14.349 -5.472 -15.711 1.00 0.00 38 LEU B N 20
ATOM 32098 C CA . LEU A 1 38 ? 15.008 -5.257 -14.435 1.00 0.00 38 LEU B CA 20
ATOM 32099 C C . LEU A 1 38 ? 15.222 -6.603 -13.773 1.00 0.00 38 LEU B C 20
ATOM 32100 O O . LEU A 1 38 ? 14.493 -7.554 -14.043 1.00 0.00 38 LEU B O 20
ATOM 32116 N N . LEU A 1 39 ? 16.222 -6.675 -12.903 1.00 0.00 39 LEU B N 20
ATOM 32117 C CA . LEU A 1 39 ? 16.432 -7.824 -12.056 1.00 0.00 39 LEU B CA 20
ATOM 32118 C C . LEU A 1 39 ? 17.158 -7.303 -10.829 1.00 0.00 39 LEU B C 20
ATOM 32119 O O . LEU A 1 39 ? 18.255 -6.758 -10.944 1.00 0.00 39 LEU B O 20
ATOM 32135 N N . MET A 1 40 ? 16.548 -7.463 -9.658 1.00 0.00 40 MET B N 20
ATOM 32136 C CA . MET A 1 40 ? 17.065 -6.810 -8.470 1.00 0.00 40 MET B CA 20
ATOM 32137 C C . MET A 1 40 ? 18.018 -7.747 -7.751 1.00 0.00 40 MET B C 20
ATOM 32138 O O . MET A 1 40 ? 17.753 -8.946 -7.686 1.00 0.00 40 MET B O 20
ATOM 32152 N N . LYS A 1 41 ? 19.122 -7.223 -7.205 1.00 0.00 41 LYS B N 20
ATOM 32153 C CA . LYS A 1 41 ? 20.058 -8.064 -6.475 1.00 0.00 41 LYS B CA 20
ATOM 32154 C C . LYS A 1 41 ? 20.572 -7.417 -5.196 1.00 0.00 41 LYS B C 20
ATOM 32155 O O . LYS A 1 41 ? 20.510 -6.202 -5.020 1.00 0.00 41 LYS B O 20
ATOM 32174 N N . ASP A 1 42 ? 21.083 -8.264 -4.303 1.00 0.00 42 ASP B N 20
ATOM 32175 C CA . ASP A 1 42 ? 21.688 -7.855 -3.049 1.00 0.00 42 ASP B CA 20
ATOM 32176 C C . ASP A 1 42 ? 22.908 -6.972 -3.315 1.00 0.00 42 ASP B C 20
ATOM 32177 O O . ASP A 1 42 ? 23.584 -7.139 -4.330 1.00 0.00 42 ASP B O 20
ATOM 32186 N N . ARG A 1 43 ? 23.197 -6.034 -2.409 1.00 0.00 43 ARG B N 20
ATOM 32187 C CA . ARG A 1 43 ? 24.279 -5.074 -2.595 1.00 0.00 43 ARG B CA 20
ATOM 32188 C C . ARG A 1 43 ? 25.595 -5.529 -1.968 1.00 0.00 43 ARG B C 20
ATOM 32189 O O . ARG A 1 43 ? 26.601 -4.830 -2.077 1.00 0.00 43 ARG B O 20
ATOM 32210 N N . GLU A 1 44 ? 25.593 -6.695 -1.316 1.00 0.00 44 GLU B N 20
ATOM 32211 C CA . GLU A 1 44 ? 26.785 -7.260 -0.692 1.00 0.00 44 GLU B CA 20
ATOM 32212 C C . GLU A 1 44 ? 27.109 -8.653 -1.225 1.00 0.00 44 GLU B C 20
ATOM 32213 O O . GLU A 1 44 ? 28.208 -9.152 -0.990 1.00 0.00 44 GLU B O 20
ATOM 32225 N N . THR A 1 45 ? 26.175 -9.292 -1.939 1.00 0.00 45 THR B N 20
ATOM 32226 C CA . THR A 1 45 ? 26.406 -10.620 -2.504 1.00 0.00 45 THR B CA 20
ATOM 32227 C C . THR A 1 45 ? 26.134 -10.641 -3.996 1.00 0.00 45 THR B C 20
ATOM 32228 O O . THR A 1 45 ? 26.550 -11.574 -4.683 1.00 0.00 45 THR B O 20
ATOM 32239 N N . ASN A 1 46 ? 25.441 -9.615 -4.499 1.00 0.00 46 ASN B N 20
ATOM 32240 C CA . ASN A 1 46 ? 25.183 -9.459 -5.920 1.00 0.00 46 ASN B CA 20
ATOM 32241 C C . ASN A 1 46 ? 24.467 -10.673 -6.528 1.00 0.00 46 ASN B C 20
ATOM 32242 O O . ASN A 1 46 ? 24.528 -10.894 -7.739 1.00 0.00 46 ASN B O 20
ATOM 32253 N N . LYS A 1 47 ? 23.790 -11.456 -5.679 1.00 0.00 47 LYS B N 20
ATOM 32254 C CA . LYS A 1 47 ? 23.010 -12.625 -6.066 1.00 0.00 47 LYS B CA 20
ATOM 32255 C C . LYS A 1 47 ? 21.732 -12.186 -6.766 1.00 0.00 47 LYS B C 20
ATOM 32256 O O . LYS A 1 47 ? 21.756 -11.766 -7.918 1.00 0.00 47 LYS B O 20
ATOM 32275 N N . SER A 1 48 ? 20.617 -12.291 -6.049 1.00 0.00 48 SER B N 20
ATOM 32276 C CA . SER A 1 48 ? 19.327 -11.775 -6.477 1.00 0.00 48 SER B CA 20
ATOM 32277 C C . SER A 1 48 ? 18.494 -11.455 -5.240 1.00 0.00 48 SER B C 20
ATOM 32278 O O . SER A 1 48 ? 18.600 -12.142 -4.224 1.00 0.00 48 SER B O 20
ATOM 32286 N N . ARG A 1 49 ? 17.665 -10.414 -5.325 1.00 0.00 49 ARG B N 20
ATOM 32287 C CA . ARG A 1 49 ? 16.708 -10.078 -4.278 1.00 0.00 49 ARG B CA 20
ATOM 32288 C C . ARG A 1 49 ? 15.548 -11.063 -4.346 1.00 0.00 49 ARG B C 20
ATOM 32289 O O . ARG A 1 49 ? 14.706 -11.104 -3.451 1.00 0.00 49 ARG B O 20
ATOM 32310 N N . GLY A 1 50 ? 15.515 -11.855 -5.421 1.00 0.00 50 GLY B N 20
ATOM 32311 C CA . GLY A 1 50 ? 14.446 -12.809 -5.665 1.00 0.00 50 GLY B CA 20
ATOM 32312 C C . GLY A 1 50 ? 13.248 -12.157 -6.350 1.00 0.00 50 GLY B C 20
ATOM 32313 O O . GLY A 1 50 ? 12.265 -12.843 -6.618 1.00 0.00 50 GLY B O 20
ATOM 32317 N N . PHE A 1 51 ? 13.308 -10.855 -6.642 1.00 0.00 51 PHE B N 20
ATOM 32318 C CA . PHE A 1 51 ? 12.241 -10.194 -7.377 1.00 0.00 51 PHE B CA 20
ATOM 32319 C C . PHE A 1 51 ? 12.814 -9.317 -8.479 1.00 0.00 51 PHE B C 20
ATOM 32320 O O . PHE A 1 51 ? 13.971 -8.900 -8.416 1.00 0.00 51 PHE B O 20
ATOM 32337 N N . ALA A 1 52 ? 11.999 -9.039 -9.497 1.00 0.00 52 ALA B N 20
ATOM 32338 C CA . ALA A 1 52 ? 12.443 -8.326 -10.678 1.00 0.00 52 ALA B CA 20
ATOM 32339 C C . ALA A 1 52 ? 11.274 -7.645 -11.381 1.00 0.00 52 ALA B C 20
ATOM 32340 O O . ALA A 1 52 ? 10.137 -7.722 -10.920 1.00 0.00 52 ALA B O 20
ATOM 32347 N N . PHE A 1 53 ? 11.560 -6.981 -12.506 1.00 0.00 53 PHE B N 20
ATOM 32348 C CA . PHE A 1 53 ? 10.548 -6.282 -13.283 1.00 0.00 53 PHE B CA 20
ATOM 32349 C C . PHE A 1 53 ? 10.838 -6.420 -14.776 1.00 0.00 53 PHE B C 20
ATOM 32350 O O . PHE A 1 53 ? 11.951 -6.758 -15.170 1.00 0.00 53 PHE B O 20
ATOM 32367 N N . VAL A 1 54 ? 9.836 -6.156 -15.611 1.00 0.00 54 VAL B N 20
ATOM 32368 C CA . VAL A 1 54 ? 9.991 -6.191 -17.056 1.00 0.00 54 VAL B CA 20
ATOM 32369 C C . VAL A 1 54 ? 8.966 -5.267 -17.690 1.00 0.00 54 VAL B C 20
ATOM 32370 O O . VAL A 1 54 ? 7.825 -5.216 -17.241 1.00 0.00 54 VAL B O 20
ATOM 32383 N N . THR A 1 55 ? 9.375 -4.543 -18.733 1.00 0.00 55 THR B N 20
ATOM 32384 C CA . THR A 1 55 ? 8.479 -3.661 -19.464 1.00 0.00 55 THR B CA 20
ATOM 32385 C C . THR A 1 55 ? 8.256 -4.188 -20.873 1.00 0.00 55 THR B C 20
ATOM 32386 O O . THR A 1 55 ? 9.209 -4.375 -21.631 1.00 0.00 55 THR B O 20
ATOM 32397 N N . PHE A 1 56 ? 6.988 -4.426 -21.213 1.00 0.00 56 PHE B N 20
ATOM 32398 C CA . PHE A 1 56 ? 6.573 -4.860 -22.534 1.00 0.00 56 PHE B CA 20
ATOM 32399 C C . PHE A 1 56 ? 6.205 -3.679 -23.429 1.00 0.00 56 PHE B C 20
ATOM 32400 O O . PHE A 1 56 ? 5.859 -2.605 -22.937 1.00 0.00 56 PHE B O 20
ATOM 32417 N N . GLU A 1 57 ? 6.274 -3.875 -24.749 1.00 0.00 57 GLU B N 20
ATOM 32418 C CA . GLU A 1 57 ? 5.841 -2.880 -25.708 1.00 0.00 57 GLU B CA 20
ATOM 32419 C C . GLU A 1 57 ? 4.315 -2.807 -25.779 1.00 0.00 57 GLU B C 20
ATOM 32420 O O . GLU A 1 57 ? 3.779 -1.784 -26.208 1.00 0.00 57 GLU B O 20
ATOM 32432 N N . SER A 1 58 ? 3.611 -3.867 -25.366 1.00 0.00 58 SER B N 20
ATOM 32433 C CA . SER A 1 58 ? 2.159 -3.838 -25.296 1.00 0.00 58 SER B CA 20
ATOM 32434 C C . SER A 1 58 ? 1.707 -4.146 -23.876 1.00 0.00 58 SER B C 20
ATOM 32435 O O . SER A 1 58 ? 2.279 -5.014 -23.219 1.00 0.00 58 SER B O 20
ATOM 32443 N N . PRO A 1 59 ? 0.680 -3.439 -23.387 1.00 0.00 59 PRO B N 20
ATOM 32444 C CA . PRO A 1 59 ? 0.165 -3.615 -22.046 1.00 0.00 59 PRO B CA 20
ATOM 32445 C C . PRO A 1 59 ? -0.670 -4.884 -21.954 1.00 0.00 59 PRO B C 20
ATOM 32446 O O . PRO A 1 59 ? -1.181 -5.188 -20.883 1.00 0.00 59 PRO B O 20
ATOM 32457 N N . ALA A 1 60 ? -0.810 -5.622 -23.063 1.00 0.00 60 ALA B N 20
ATOM 32458 C CA . ALA A 1 60 ? -1.573 -6.857 -23.083 1.00 0.00 60 ALA B CA 20
ATOM 32459 C C . ALA A 1 60 ? -0.687 -8.045 -23.441 1.00 0.00 60 ALA B C 20
ATOM 32460 O O . ALA A 1 60 ? -1.084 -9.189 -23.231 1.00 0.00 60 ALA B O 20
ATOM 32467 N N . ASP A 1 61 ? 0.512 -7.791 -23.970 1.00 0.00 61 ASP B N 20
ATOM 32468 C CA . ASP A 1 61 ? 1.497 -8.849 -24.120 1.00 0.00 61 ASP B CA 20
ATOM 32469 C C . ASP A 1 61 ? 2.024 -9.188 -22.732 1.00 0.00 61 ASP B C 20
ATOM 32470 O O . ASP A 1 61 ? 2.436 -10.315 -22.469 1.00 0.00 61 ASP B O 20
ATOM 32479 N N . ALA A 1 62 ? 2.004 -8.193 -21.841 1.00 0.00 62 ALA B N 20
ATOM 32480 C CA . ALA A 1 62 ? 2.380 -8.376 -20.455 1.00 0.00 62 ALA B CA 20
ATOM 32481 C C . ALA A 1 62 ? 1.274 -9.104 -19.693 1.00 0.00 62 ALA B C 20
ATOM 32482 O O . ALA A 1 62 ? 1.555 -9.817 -18.733 1.00 0.00 62 ALA B O 20
ATOM 32489 N N . LYS A 1 63 ? 0.018 -8.933 -20.118 1.00 0.00 63 LYS B N 20
ATOM 32490 C CA . LYS A 1 63 ? -1.101 -9.638 -19.506 1.00 0.00 63 LYS B CA 20
ATOM 32491 C C . LYS A 1 63 ? -1.056 -11.101 -19.926 1.00 0.00 63 LYS B C 20
ATOM 32492 O O . LYS A 1 63 ? -1.362 -11.989 -19.139 1.00 0.00 63 LYS B O 20
ATOM 32511 N N . ASP A 1 64 ? -0.668 -11.353 -21.176 1.00 0.00 64 ASP B N 20
ATOM 32512 C CA . ASP A 1 64 ? -0.599 -12.701 -21.700 1.00 0.00 64 ASP B CA 20
ATOM 32513 C C . ASP A 1 64 ? 0.513 -13.482 -21.018 1.00 0.00 64 ASP B C 20
ATOM 32514 O O . ASP A 1 64 ? 0.458 -14.707 -20.949 1.00 0.00 64 ASP B O 20
ATOM 32523 N N . ALA A 1 65 ? 1.518 -12.766 -20.515 1.00 0.00 65 ALA B N 20
ATOM 32524 C CA . ALA A 1 65 ? 2.554 -13.371 -19.699 1.00 0.00 65 ALA B CA 20
ATOM 32525 C C . ALA A 1 65 ? 2.084 -13.488 -18.252 1.00 0.00 65 ALA B C 20
ATOM 32526 O O . ALA A 1 65 ? 2.283 -14.516 -17.612 1.00 0.00 65 ALA B O 20
ATOM 32533 N N . ALA A 1 66 ? 1.453 -12.434 -17.731 1.00 0.00 66 ALA B N 20
ATOM 32534 C CA . ALA A 1 66 ? 1.053 -12.388 -16.336 1.00 0.00 66 ALA B CA 20
ATOM 32535 C C . ALA A 1 66 ? -0.145 -13.294 -16.050 1.00 0.00 66 ALA B C 20
ATOM 32536 O O . ALA A 1 66 ? -0.501 -13.498 -14.889 1.00 0.00 66 ALA B O 20
ATOM 32543 N N . ARG A 1 67 ? -0.771 -13.845 -17.094 1.00 0.00 67 ARG B N 20
ATOM 32544 C CA . ARG A 1 67 ? -1.801 -14.865 -16.962 1.00 0.00 67 ARG B CA 20
ATOM 32545 C C . ARG A 1 67 ? -1.302 -16.260 -17.337 1.00 0.00 67 ARG B C 20
ATOM 32546 O O . ARG A 1 67 ? -2.106 -17.183 -17.435 1.00 0.00 67 ARG B O 20
ATOM 32567 N N . ASP A 1 68 ? 0.007 -16.433 -17.552 1.00 0.00 68 ASP B N 20
ATOM 32568 C CA . ASP A 1 68 ? 0.551 -17.694 -18.017 1.00 0.00 68 ASP B CA 20
ATOM 32569 C C . ASP A 1 68 ? 1.680 -18.123 -17.105 1.00 0.00 68 ASP B C 20
ATOM 32570 O O . ASP A 1 68 ? 1.690 -19.230 -16.571 1.00 0.00 68 ASP B O 20
ATOM 32579 N N . MET A 1 69 ? 2.625 -17.201 -16.947 1.00 0.00 69 MET B N 20
ATOM 32580 C CA . MET A 1 69 ? 3.830 -17.358 -16.172 1.00 0.00 69 MET B CA 20
ATOM 32581 C C . MET A 1 69 ? 3.589 -17.123 -14.685 1.00 0.00 69 MET B C 20
ATOM 32582 O O . MET A 1 69 ? 4.470 -17.400 -13.872 1.00 0.00 69 MET B O 20
ATOM 32596 N N . ASN A 1 70 ? 2.414 -16.615 -14.311 1.00 0.00 70 ASN B N 20
ATOM 32597 C CA . ASN A 1 70 ? 2.103 -16.378 -12.914 1.00 0.00 70 ASN B CA 20
ATOM 32598 C C . ASN A 1 70 ? 1.844 -17.711 -12.212 1.00 0.00 70 ASN B C 20
ATOM 32599 O O . ASN A 1 70 ? 1.022 -18.503 -12.668 1.00 0.00 70 ASN B O 20
ATOM 32610 N N . GLY A 1 71 ? 2.546 -17.952 -11.104 1.00 0.00 71 GLY B N 20
ATOM 32611 C CA . GLY A 1 71 ? 2.397 -19.169 -10.320 1.00 0.00 71 GLY B CA 20
ATOM 32612 C C . GLY A 1 71 ? 3.266 -20.310 -10.848 1.00 0.00 71 GLY B C 20
ATOM 32613 O O . GLY A 1 71 ? 3.341 -21.366 -10.221 1.00 0.00 71 GLY B O 20
ATOM 32617 N N . LYS A 1 72 ? 3.921 -20.112 -11.996 1.00 0.00 72 LYS B N 20
ATOM 32618 C CA . LYS A 1 72 ? 4.860 -21.045 -12.577 1.00 0.00 72 LYS B CA 20
ATOM 32619 C C . LYS A 1 72 ? 6.221 -20.875 -11.930 1.00 0.00 72 LYS B C 20
ATOM 32620 O O . LYS A 1 72 ? 6.332 -20.370 -10.817 1.00 0.00 72 LYS B O 20
ATOM 32639 N N . SER A 1 73 ? 7.258 -21.300 -12.641 1.00 0.00 73 SER B N 20
ATOM 32640 C CA . SER A 1 73 ? 8.620 -21.302 -12.149 1.00 0.00 73 SER B CA 20
ATOM 32641 C C . SER A 1 73 ? 9.577 -20.788 -13.207 1.00 0.00 73 SER B C 20
ATOM 32642 O O . SER A 1 73 ? 9.307 -20.896 -14.403 1.00 0.00 73 SER B O 20
ATOM 32650 N N . LEU A 1 74 ? 10.698 -20.225 -12.758 1.00 0.00 74 LEU B N 20
ATOM 32651 C CA . LEU A 1 74 ? 11.650 -19.612 -13.677 1.00 0.00 74 LEU B CA 20
ATOM 32652 C C . LEU A 1 74 ? 12.836 -20.525 -13.925 1.00 0.00 74 LEU B C 20
ATOM 32653 O O . LEU A 1 74 ? 13.041 -21.013 -15.035 1.00 0.00 74 LEU B O 20
ATOM 32669 N N . ASP A 1 75 ? 13.611 -20.748 -12.868 1.00 0.00 75 ASP B N 20
ATOM 32670 C CA . ASP A 1 75 ? 14.834 -21.523 -12.931 1.00 0.00 75 ASP B CA 20
ATOM 32671 C C . ASP A 1 75 ? 14.762 -22.699 -11.983 1.00 0.00 75 ASP B C 20
ATOM 32672 O O . ASP A 1 75 ? 15.770 -23.335 -11.673 1.00 0.00 75 ASP B O 20
ATOM 32681 N N . GLY A 1 76 ? 13.547 -22.975 -11.526 1.00 0.00 76 GLY B N 20
ATOM 32682 C CA . GLY A 1 76 ? 13.297 -24.032 -10.574 1.00 0.00 76 GLY B CA 20
ATOM 32683 C C . GLY A 1 76 ? 12.600 -23.490 -9.333 1.00 0.00 76 GLY B C 20
ATOM 32684 O O . GLY A 1 76 ? 12.203 -24.260 -8.458 1.00 0.00 76 GLY B O 20
ATOM 32688 N N . LYS A 1 77 ? 12.456 -22.163 -9.269 1.00 0.00 77 LYS B N 20
ATOM 32689 C CA . LYS A 1 77 ? 11.828 -21.473 -8.157 1.00 0.00 77 LYS B CA 20
ATOM 32690 C C . LYS A 1 77 ? 10.531 -20.849 -8.637 1.00 0.00 77 LYS B C 20
ATOM 32691 O O . LYS A 1 77 ? 10.508 -20.175 -9.668 1.00 0.00 77 LYS B O 20
ATOM 32710 N N . ALA A 1 78 ? 9.454 -21.076 -7.887 1.00 0.00 78 ALA B N 20
ATOM 32711 C CA . ALA A 1 78 ? 8.132 -20.657 -8.310 1.00 0.00 78 ALA B CA 20
ATOM 32712 C C . ALA A 1 78 ? 7.929 -19.164 -8.079 1.00 0.00 78 ALA B C 20
ATOM 32713 O O . ALA A 1 78 ? 8.274 -18.643 -7.021 1.00 0.00 78 ALA B O 20
ATOM 32720 N N . ILE A 1 79 ? 7.366 -18.487 -9.081 1.00 0.00 79 ILE B N 20
ATOM 32721 C CA . ILE A 1 79 ? 7.239 -17.041 -9.080 1.00 0.00 79 ILE B CA 20
ATOM 32722 C C . ILE A 1 79 ? 5.799 -16.547 -9.044 1.00 0.00 79 ILE B C 20
ATOM 32723 O O . ILE A 1 79 ? 4.842 -17.315 -9.114 1.00 0.00 79 ILE B O 20
ATOM 32739 N N . LYS A 1 80 ? 5.691 -15.220 -8.939 1.00 0.00 80 LYS B N 20
ATOM 32740 C CA . LYS A 1 80 ? 4.474 -14.450 -9.085 1.00 0.00 80 LYS B CA 20
ATOM 32741 C C . LYS A 1 80 ? 4.676 -13.513 -10.270 1.00 0.00 80 LYS B C 20
ATOM 32742 O O . LYS A 1 80 ? 5.774 -12.984 -10.440 1.00 0.00 80 LYS B O 20
ATOM 32761 N N . VAL A 1 81 ? 3.638 -13.300 -11.079 1.00 0.00 81 VAL B N 20
ATOM 32762 C CA . VAL A 1 81 ? 3.698 -12.323 -12.157 1.00 0.00 81 VAL B CA 20
ATOM 32763 C C . VAL A 1 81 ? 2.441 -11.469 -12.111 1.00 0.00 81 VAL B C 20
ATOM 32764 O O . VAL A 1 81 ? 1.331 -11.995 -12.093 1.00 0.00 81 VAL B O 20
ATOM 32777 N N . GLU A 1 82 ? 2.620 -10.149 -12.089 1.00 0.00 82 GLU B N 20
ATOM 32778 C CA . GLU A 1 82 ? 1.517 -9.212 -11.936 1.00 0.00 82 GLU B CA 20
ATOM 32779 C C . GLU A 1 82 ? 1.939 -7.853 -12.490 1.00 0.00 82 GLU B C 20
ATOM 32780 O O . GLU A 1 82 ? 3.131 -7.619 -12.678 1.00 0.00 82 GLU B O 20
ATOM 32792 N N . GLN A 1 83 ? 0.993 -6.948 -12.751 1.00 0.00 83 GLN B N 20
ATOM 32793 C CA . GLN A 1 83 ? 1.347 -5.583 -13.100 1.00 0.00 83 GLN B CA 20
ATOM 32794 C C . GLN A 1 83 ? 2.051 -4.978 -11.886 1.00 0.00 83 GLN B C 20
ATOM 32795 O O . GLN A 1 83 ? 1.591 -5.123 -10.753 1.00 0.00 83 GLN B O 20
ATOM 32809 N N . ALA A 1 84 ? 3.175 -4.299 -12.124 1.00 0.00 84 ALA B N 20
ATOM 32810 C CA . ALA A 1 84 ? 4.021 -3.820 -11.048 1.00 0.00 84 ALA B CA 20
ATOM 32811 C C . ALA A 1 84 ? 3.439 -2.605 -10.333 1.00 0.00 84 ALA B C 20
ATOM 32812 O O . ALA A 1 84 ? 2.685 -1.824 -10.912 1.00 0.00 84 ALA B O 20
ATOM 32819 N N . THR A 1 85 ? 3.809 -2.459 -9.061 1.00 0.00 85 THR B N 20
ATOM 32820 C CA . THR A 1 85 ? 3.536 -1.253 -8.296 1.00 0.00 85 THR B CA 20
ATOM 32821 C C . THR A 1 85 ? 4.832 -0.480 -8.131 1.00 0.00 85 THR B C 20
ATOM 32822 O O . THR A 1 85 ? 5.897 -0.932 -8.544 1.00 0.00 85 THR B O 20
ATOM 32833 N N . LYS A 1 86 ? 4.735 0.699 -7.525 1.00 0.00 86 LYS B N 20
ATOM 32834 C CA . LYS A 1 86 ? 5.871 1.580 -7.321 1.00 0.00 86 LYS B CA 20
ATOM 32835 C C . LYS A 1 86 ? 6.701 1.095 -6.131 1.00 0.00 86 LYS B C 20
ATOM 32836 O O . LYS A 1 86 ? 6.174 0.404 -5.258 1.00 0.00 86 LYS B O 20
ATOM 32855 N N . PRO A 1 87 ? 7.998 1.440 -6.076 1.00 0.00 87 PRO B N 20
ATOM 32856 C CA . PRO A 1 87 ? 8.912 0.966 -5.045 1.00 0.00 87 PRO B CA 20
ATOM 32857 C C . PRO A 1 87 ? 8.508 1.471 -3.662 1.00 0.00 87 PRO B C 20
ATOM 32858 O O . PRO A 1 87 ? 7.787 2.461 -3.543 1.00 0.00 87 PRO B O 20
ATOM 32869 N N . SER A 1 88 ? 8.974 0.780 -2.619 1.00 0.00 88 SER B N 20
ATOM 32870 C CA . SER A 1 88 ? 8.535 1.033 -1.255 1.00 0.00 88 SER B CA 20
ATOM 32871 C C . SER A 1 88 ? 9.629 1.601 -0.358 1.00 0.00 88 SER B C 20
ATOM 32872 O O . SER A 1 88 ? 9.417 1.723 0.850 1.00 0.00 88 SER B O 20
ATOM 32880 N N . PHE A 1 89 ? 10.794 1.953 -0.904 1.00 0.00 89 PHE B N 20
ATOM 32881 C CA . PHE A 1 89 ? 11.845 2.566 -0.103 1.00 0.00 89 PHE B CA 20
ATOM 32882 C C . PHE A 1 89 ? 11.600 4.055 0.120 1.00 0.00 89 PHE B C 20
ATOM 32883 O O . PHE A 1 89 ? 12.426 4.728 0.733 1.00 0.00 89 PHE B O 20
ATOM 32900 N N . GLU A 1 90 ? 10.478 4.581 -0.367 1.00 0.00 90 GLU B N 20
ATOM 32901 C CA . GLU A 1 90 ? 10.240 6.009 -0.317 1.00 0.00 90 GLU B CA 20
ATOM 32902 C C . GLU A 1 90 ? 8.753 6.336 -0.222 1.00 0.00 90 GLU B C 20
ATOM 32903 O O . GLU A 1 90 ? 7.905 5.562 -0.661 1.00 0.00 90 GLU B O 20
ATOM 32915 N N . SER A 1 91 ? 8.456 7.497 0.365 1.00 0.00 91 SER B N 20
ATOM 32916 C CA . SER A 1 91 ? 7.103 7.948 0.650 1.00 0.00 91 SER B CA 20
ATOM 32917 C C . SER A 1 91 ? 7.029 9.473 0.582 1.00 0.00 91 SER B C 20
ATOM 32918 O O . SER A 1 91 ? 6.277 10.096 1.329 1.00 0.00 91 SER B O 20
ATOM 32926 N N . GLY A 1 92 ? 7.815 10.080 -0.312 1.00 0.00 92 GLY B N 20
ATOM 32927 C CA . GLY A 1 92 ? 7.902 11.529 -0.441 1.00 0.00 92 GLY B CA 20
ATOM 32928 C C . GLY A 1 92 ? 6.613 12.172 -0.957 1.00 0.00 92 GLY B C 20
ATOM 32929 O O . GLY A 1 92 ? 6.519 13.398 -0.999 1.00 0.00 92 GLY B O 20
ATOM 32933 N N . ARG A 1 93 ? 5.621 11.363 -1.345 1.00 0.00 93 ARG B N 20
ATOM 32934 C CA . ARG A 1 93 ? 4.335 11.856 -1.816 1.00 0.00 93 ARG B CA 20
ATOM 32935 C C . ARG A 1 93 ? 3.225 10.891 -1.411 1.00 0.00 93 ARG B C 20
ATOM 32936 O O . ARG A 1 93 ? 3.379 9.679 -1.555 1.00 0.00 93 ARG B O 20
ATOM 32957 N N . ARG A 1 94 ? 2.113 11.445 -0.907 1.00 0.00 94 ARG B N 20
ATOM 32958 C CA . ARG A 1 94 ? 0.952 10.700 -0.423 1.00 0.00 94 ARG B CA 20
ATOM 32959 C C . ARG A 1 94 ? 1.315 9.638 0.619 1.00 0.00 94 ARG B C 20
ATOM 32960 O O . ARG A 1 94 ? 2.476 9.474 0.989 1.00 0.00 94 ARG B O 20
ATOM 32981 N N . GLY A 1 95 ? 0.301 8.909 1.097 1.00 0.00 95 GLY B N 20
ATOM 32982 C CA . GLY A 1 95 ? 0.473 7.856 2.089 1.00 0.00 95 GLY B CA 20
ATOM 32983 C C . GLY A 1 95 ? -0.872 7.242 2.459 1.00 0.00 95 GLY B C 20
ATOM 32984 O O . GLY A 1 95 ? -1.664 7.950 3.118 1.00 0.00 95 GLY B O 20
#

Radius of gyration: 13.62 Å; Cα contacts (8 Å, |Δi|>4): 188; chains: 1; bounding box: 31×44×32 Å

Foldseek 3Di:
DDFFDDAQKKKKAFADLQDDFVLVCVLLVVLAPWPDWWFAADPPPRRGPRMIMTGGPDSVSLVVCQVPQAQPYRPNTGIHMDRDGDDDPDDPDDD

Sequence (95 aa):
MVEADRPGKLFIGGLNTETNEKALEAVFGKYGRIVEVLLMKDRETNKSRGFAFVTFESPADAKDAARDMNGKSLDGKAIKVEQATKPSFESGRRGMVEADRPGKLFIGGLNTETNEKALEAVFGKYGRIVEVLLMKDRETNKSRGFAFVTFESPADAKDAARDMNGKSLDGKAIKVEQATKPSFESGRRGMVEADRPGKLFIGGLNTETNEKALEAVFGKYGRIVEVLLMKDRETNKSRGFAFVTFESPADAKDAARDMNGKSLDGKAIKVEQATKPSFESGRRGMVEADRPGKLFIGGLNTETNEKALEAVFGKYGRIVEVLLMKDRETNKSRGFAFVTFESPADAKDAARDMNGKSLDGKAIKVEQATKPSFESGRRGMVEADRPGKLFIGGLNTETNEKALEAVFGKYGRIVEVLLMKDRETNKSRGFAFVTFESPADAKDAARDMNGKSLDGKAIKVEQATKPSFESGRRGMVEADRPGKLFIGGLNTETNEKALEAVFGKYGRIVEVLLMKDRETNKSRGFAFVTFESPADAKDAARDMNGKSLDGKAIKVEQATKPSFESGRRGMVEADRPGKLFIGGLNTETNEKALEAVFGKYGRIVEVLLMKDRETNKSRGFAFVTFESPADAKDAARDMNGKSLDGKAIKVEQATKPSFESGRRGMVEADRPGKLFIGGLNTETNEKALEAVFGKYGRIVEVLLMKDRETNKSRGFAFVTFESPADAKDAARDMNGKSLDGKAIKVEQATKPSFESGRRGMVEADRPGKLFIGGLNTETNEKALEAVFGKYGRIVEVLLMKDRETNKSRGFAFVTFESPADAKDAARDMNGKSLDGKAIKVEQATKPSFESGRRGMVEADRPGKLFIGGLNTETNEKALEAVFGKYGRIVEVLLMKDRETNKSRGFAFVTFESPADAKDAARDMNGKSLDGKAIKVEQATKPSFESGRRGMVEADRPGKLFIGGLNTETNEKALEAVFGKYGRIVEVLLMKDRETNKSRGFAFVTFESPADAKDAARDMNGKSLDGKAIKVEQATKPSFESGRRGMVEADRPGKLFIGGLNTETNEKALEAVFGKYGRIVEVLLMKDRETNKSRGFAFVTFESPADAKDAARDMNGKSLDGKAIKVEQATKPSFESGRRGMVEADRPGKLFIGGLNTETNEKALEAVFGKYGRIVEVLLMKDRETNKSRGFAFVTFESPADAKDAARDMNGKSLDGKAIKVEQATKPSFESGRRGMVEADRPGKLFIGGLNTETNEKALEAVFGKYGRIVEVLLMKDRETNKSRGFAFVTFESPADAKDAARDMNGKSLDGKAIKVEQATKPSFESGRRGMVEADRPGKLFIGGLNTETNEKALEAVFGKYGRIVEVLLMKDRETNKSRGFAFVTFESPADAKDAARDMNGKSLDGKAIKVEQATKPSFESGRRGMVEADRPGKLFIGGLNTETNEKALEAVFGKYGRIVEVLLMKDRETNKSRGFAFVTFESPADAKDAARDMNGKSLDGKAIKVEQATKPSFESGRRGMVEADRPGKLFIGGLNTETNEKALEAVFGKYGRIVEVLLMKDRETNKSRGFAFVTFESPADAKDAARDMNGKSLDGKAIKVEQATKPSFESGRRGMVEADRPGKLFIGGLNTETNEKALEAVFGKYGRIVEVLLMKDRETNKSRGFAFVTFESPADAKDAARDMNGKSLDGKAIKVEQATKPSFESGRRGMVEADRPGKLFIGGLNTETNEKALEAVFGKYGRIVEVLLMKDRETNKSRGFAFVTFESPADAKDAARDMNGKSLDGKAIKVEQATKPSFESGRRGMVEADRPGKLFIGGLNTETNEKALEAVFGKYGRIVEVLLMKDRETNKSRGFAFVTFESPADAKDAARDMNGKSLDGKAIKVEQATKPSFESGRRG

Secondary structure (DSSP, 8-state):
------TTEEEEET--TT--HHHHHHHHTTTS-EEEEEE---TTT-S--SEEEEEESSTTHHHHHHTTTTT-EETTEE-EEEE-----S------

Nearest PDB structures (foldseek):
  2mb0-assembly1_B  TM=9.410E-01  e=2.376E-18  Homo sapiens
  5tbx-assembly2_B  TM=8.715E-01  e=1.364E-11  Homo sapiens
  8i0r-assembly1_Y  TM=9.031E-01  e=1.116E-08  Homo sapiens
  4ed5-assembly1_A  TM=9.236E-01  e=4.380E-08  Homo sapiens
  4qqb-assembly2_B  TM=9.172E-01  e=3.603E-08  Drosophila melanogaster

Solvent-accessible surface area: 6425 Å² total; per-residue (Å²): 206,149,59,64,45,141,86,2,40,4,54,0,8,40,10,14,67,86,0,78,70,156,35,0,80,61,27,0,37,145,45,13,177,32,92,92,17,68,7,51,72,61,220,140,86,99,102,14,144,19,50,0,34,2,17,5,90,35,73,51,46,2,124,61,0,19,175,68,17,71,58,120,52,15,78,65,109,74,11,97,2,84,56,0,84,99,99,106,174,113,89,76,151,220,144